Protein 2LN3 (pdb70)

B-factor: mean 38.33, std 22.94, range [0.02, 75.54]

Nearest PDB structures (foldseek):
  2ln3-assembly1_A  TM=8.874E-01  e=1.667E-12  synthetic construct
  3zie-assembly1_A  TM=6.571E-01  e=1.755E-02  Archaeoglobus fulgidus
  3zih-assembly1_A  TM=6.176E-01  e=1.355E-02  Bacillus subtilis
  3p04-assembly1_A  TM=6.592E-01  e=4.339E-02  Corynebacterium glutamicum
  6scq-assembly1_A  TM=7.378E-01  e=9.424E-02  Corynebacterium glutamicum ATCC 13032

Foldseek 3Di:
DLDQDEAEDQQLVVVLVVLLVCLVVQGKYKYWHPDLDVPRVVVSVVSLCCSQVVQLHDWDWDDDPSITIITGGNHDVHSVPPD

CATH classification: 3.30.110.140

Solvent-accessible surface area: 5678 Å² total; per-residue (Å²): 213,52,166,56,148,68,36,84,15,140,62,12,100,65,0,32,127,48,0,97,126,28,11,91,120,29,48,39,0,10,0,6,2,43,25,88,66,108,160,70,7,102,71,0,30,173,52,0,67,47,7,8,121,143,54,14,20,106,44,92,72,108,119,86,81,72,51,0,69,0,118,0,64,15,53,63,105,146,79,179,135,174,137

Radius of gyration: 12.23 Å; Cα contacts (8 Å, |Δi|>4): 141; chains: 1; bounding box: 30×23×35 Å

Sequence (83 aa):
MGLTRTITSQNKEELLEIALKFISQGLDLEVEFDSTDDKEIEEFERDMEDLAKKTGVQIQKQWQGNKLRIRLKGSLEHHHHHHMGLTRTITSQNKEELLEIALKFISQGLDLEVEFDSTDDKEIEEFERDMEDLAKKTGVQIQKQWQGNKLRIRLKGSLEHHHHHHMGLTRTITSQNKEELLEIALKFISQGLDLEVEFDSTDDKEIEEFERDMEDLAKKTGVQIQKQWQGNKLRIRLKGSLEHHHHHHMGLTRTITSQNKEELLEIALKFISQGLDLEVEFDSTDDKEIEEFERDMEDLAKKTGVQIQKQWQGNKLRIRLKGSLEHHHHHHMGLTRTITSQNKEELLEIALKFISQGLDLEVEFDSTDDKEIEEFERDMEDLAKKTGVQIQKQWQGNKLRIRLKGSLEHHHHHHMGLTRTITSQNKEELLEIALKFISQGLDLEVEFDSTDDKEIEEFERDMEDLAKKTGVQIQKQWQGNKLRIRLKGSLEHHHHHHMGLTRTITSQNKEELLEIALKFISQGLDLEVEFDSTDDKEIEEFERDMEDLAKKTGVQIQKQWQGNKLRIRLKGSLEHHHHHHMGLTRTITSQNKEELLEIALKFISQGLDLEVEFDSTDDKEIEEFERDMEDLAKKTGVQIQKQWQGNKLRIRLKGSLEHHHHHHMGLTRTITSQNKEELLEIALKFISQGLDLEVEFDSTDDKEIEEFERDMEDLAKKTGVQIQKQWQGNKLRIRLKGSLEHHHHHHMGLTRTITSQNKEELLEIALKFISQGLDLEVEFDSTDDKEIEEFERDMEDLAKKTGVQIQKQWQGNKLRIRLKGSLEHHHHHHMGLTRTITSQNKEELLEIALKFISQGLDLEVEFDSTDDKEIEEFERDMEDLAKKTGVQIQKQWQGNKLRIRLKGSLEHHHHHHMGLTRTITSQNKEELLEIALKFISQGLDLEVEFDSTDDKEIEEFERDMEDLAKKTGVQIQKQWQGNKLRIRLKGSLEHHHHHHMGLTRTITSQNKEELLEIALKFISQGLDLEVEFDSTDDKEIEEFERDMEDLAKKTGVQIQKQWQGNKLRIRLKGSLEHHHHHHMGLTRTITSQNKEELLEIALKFISQGLDLEVEFDSTDDKEIEEFERDMEDLAKKTGVQIQKQWQGNKLRIRLKGSLEHHHHHHMGLTRTITSQNKEELLEIALKFISQGLDLEVEFDSTDDKEIEEFERDMEDLAKKTGVQIQKQWQGNKLRIRLKGSLEHHHHHHMGLTRTITSQNKEELLEIALKFISQGLDLEVEFDSTDDKEIEEFERDMEDLAKKTGVQIQKQWQGNKLRIRLKGSLEHHHHHHMGLTRTITSQNKEELLEIALKFISQGLDLEVEFDSTDDKEIEEFERDMEDLAKKTGVQIQKQWQGNKLRIRLKGSLEHHHHHHMGLTRTITSQNKEELLEIALKFISQGLDLEVEFDSTDDKEIEEFERDMEDLAKKTGVQIQKQWQGNKLRIRLKGSLEHHHHHHMGLTRTITSQNKEELLEIALKFISQGLDLEVEFDSTDDKEIEEFERDMEDLAKKTGVQIQKQWQGNKLRIRLKGSLEHHHHHHMGLTRTITSQNKEELLEIALKFISQGLDLEVEFDSTDDKEIEEFERDMEDLAKKTGVQIQKQWQGNKLRIRLKGSLEHHHHHH

Structure (mmCIF, N/CA/C/O backbone):
data_2LN3
#
_entry.id   2LN3
#
loop_
_atom_site.group_PDB
_atom_site.id
_atom_site.type_symbol
_atom_site.label_atom_id
_atom_site.label_alt_id
_atom_site.label_comp_id
_atom_site.label_asym_id
_atom_site.label_entity_id
_atom_site.label_seq_id
_atom_site.pdbx_PDB_ins_code
_atom_site.Cartn_x
_atom_site.Cartn_y
_atom_site.Cartn_z
_atom_site.occupancy
_atom_site.B_iso_or_equiv
_atom_site.auth_seq_id
_atom_site.auth_comp_id
_atom_site.auth_asym_id
_atom_site.auth_atom_id
_atom_site.pdbx_PDB_model_num
ATOM 1 N N . MET A 1 1 ? -16.479 -7.375 6.517 1.00 73.24 1 MET A N 1
ATOM 2 C CA . MET A 1 1 ? -17.292 -7.082 5.315 1.00 71.52 1 MET A CA 1
ATOM 3 C C . MET A 1 1 ? -16.802 -5.785 4.653 1.00 71.10 1 MET A C 1
ATOM 4 O O . MET A 1 1 ? -16.302 -4.884 5.333 1.00 52.03 1 MET A O 1
ATOM 20 N N . GLY A 1 2 ? -16.956 -5.693 3.330 1.00 50.34 2 GLY A N 1
ATOM 21 C CA . GLY A 1 2 ? -16.547 -4.512 2.575 1.00 20.23 2 GLY A CA 1
ATOM 22 C C . GLY A 1 2 ? -16.111 -4.886 1.174 1.00 14.44 2 GLY A C 1
ATOM 23 O O . GLY A 1 2 ? -15.711 -6.033 0.928 1.00 62.32 2 GLY A O 1
ATOM 27 N N . LEU A 1 3 ? -16.194 -3.924 0.255 1.00 33.23 3 LEU A N 1
ATOM 28 C CA . LEU A 1 3 ? -15.773 -4.103 -1.137 1.00 51.31 3 LEU A CA 1
ATOM 29 C C . LEU A 1 3 ? -14.300 -3.692 -1.245 1.00 52.21 3 LEU A C 1
ATOM 30 O O . LEU A 1 3 ? -13.976 -2.503 -1.108 1.00 2.40 3 LEU A O 1
ATOM 46 N N . THR A 1 4 ? -13.411 -4.686 -1.417 1.00 40.50 4 THR A N 1
ATOM 47 C CA . THR A 1 4 ? -11.970 -4.461 -1.580 1.00 63.02 4 THR A CA 1
ATOM 48 C C . THR A 1 4 ? -11.700 -3.780 -2.942 1.00 44.13 4 THR A C 1
ATOM 49 O O . THR A 1 4 ? -11.418 -4.440 -3.954 1.00 51.41 4 THR A O 1
ATOM 60 N N . ARG A 1 5 ? -11.892 -2.449 -2.951 1.00 23.34 5 ARG A N 1
ATOM 61 C CA . ARG A 1 5 ? -11.693 -1.596 -4.129 1.00 60.22 5 ARG A CA 1
ATOM 62 C C . ARG A 1 5 ? -10.214 -1.553 -4.544 1.00 20.43 5 ARG A C 1
ATOM 63 O O . ARG A 1 5 ? -9.322 -1.790 -3.721 1.00 64.23 5 ARG A O 1
ATOM 84 N N . THR A 1 6 ? -9.977 -1.203 -5.817 1.00 72.21 6 THR A N 1
ATOM 85 C CA . THR A 1 6 ? -8.643 -1.157 -6.418 1.00 63.11 6 THR A CA 1
ATOM 86 C C . THR A 1 6 ? -8.342 0.296 -6.817 1.00 60.32 6 THR A C 1
ATOM 87 O O . THR A 1 6 ? -8.921 0.824 -7.777 1.00 22.25 6 THR A O 1
ATOM 98 N N . ILE A 1 7 ? -7.478 0.945 -6.033 1.00 24.13 7 ILE A N 1
ATOM 99 C CA . ILE A 1 7 ? -7.068 2.337 -6.246 1.00 11.53 7 ILE A CA 1
ATOM 100 C C . ILE A 1 7 ? -5.714 2.346 -6.977 1.00 1.41 7 ILE A C 1
ATOM 101 O O . ILE A 1 7 ? -4.704 1.934 -6.406 1.00 40.44 7 ILE A O 1
ATOM 117 N N . THR A 1 8 ? -5.698 2.820 -8.234 1.00 53.43 8 THR A N 1
ATOM 118 C CA . THR A 1 8 ? -4.462 2.918 -9.032 1.00 53.42 8 THR A CA 1
ATOM 119 C C . THR A 1 8 ? -4.048 4.395 -9.081 1.00 75.33 8 THR A C 1
ATOM 120 O O . THR A 1 8 ? -4.714 5.212 -9.723 1.00 70.44 8 THR A O 1
ATOM 131 N N . SER A 1 9 ? -2.971 4.735 -8.365 1.00 23.43 9 SER A N 1
ATOM 132 C CA . SER A 1 9 ? -2.480 6.115 -8.261 1.00 62.04 9 SER A CA 1
ATOM 133 C C . SER A 1 9 ? -0.970 6.153 -8.457 1.00 63.33 9 SER A C 1
ATOM 134 O O . SER A 1 9 ? -0.253 5.231 -8.061 1.00 4.14 9 SER A O 1
ATOM 142 N N . GLN A 1 10 ? -0.504 7.260 -9.038 1.00 1.30 10 GLN A N 1
ATOM 143 C CA . GLN A 1 10 ? 0.915 7.515 -9.297 1.00 43.11 10 GLN A CA 1
ATOM 144 C C . GLN A 1 10 ? 1.564 8.218 -8.084 1.00 55.13 10 GLN A C 1
ATOM 145 O O . GLN A 1 10 ? 2.763 8.520 -8.098 1.00 33.12 10 GLN A O 1
ATOM 159 N N . ASN A 1 11 ? 0.750 8.474 -7.043 1.00 42.13 11 ASN A N 1
ATOM 160 C CA . ASN A 1 11 ? 1.198 9.013 -5.750 1.00 0.22 11 ASN A CA 1
ATOM 161 C C . ASN A 1 11 ? 0.973 7.944 -4.674 1.00 44.12 11 ASN A C 1
ATOM 162 O O . ASN A 1 11 ? -0.169 7.577 -4.398 1.00 70.25 11 ASN A O 1
ATOM 173 N N . LYS A 1 12 ? 2.068 7.432 -4.085 1.00 75.53 12 LYS A N 1
ATOM 174 C CA . LYS A 1 12 ? 1.989 6.403 -3.029 1.00 51.52 12 LYS A CA 1
ATOM 175 C C . LYS A 1 12 ? 1.540 6.983 -1.681 1.00 13.50 12 LYS A C 1
ATOM 176 O O . LYS A 1 12 ? 0.972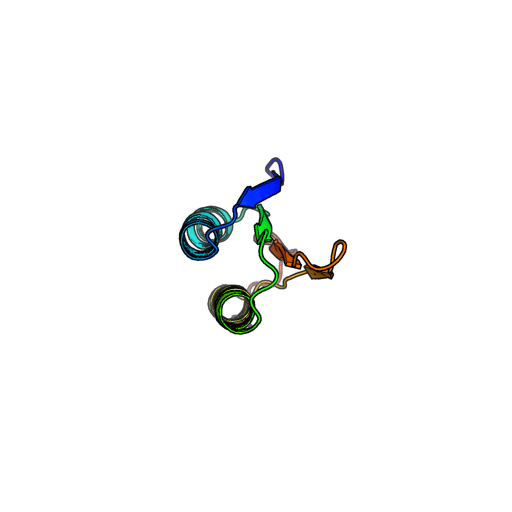 6.255 -0.876 1.00 32.21 12 LYS A O 1
ATOM 195 N N . GLU A 1 13 ? 1.762 8.292 -1.456 1.00 12.22 13 GLU A N 1
ATOM 196 C CA . GLU A 1 13 ? 1.513 8.935 -0.143 1.00 21.44 13 GLU A CA 1
ATOM 197 C C . GLU A 1 13 ? 0.022 8.895 0.241 1.00 71.12 13 GLU A C 1
ATOM 198 O O . GLU A 1 13 ? -0.339 8.466 1.357 1.00 11.14 13 GLU A O 1
ATOM 210 N N . GLU A 1 14 ? -0.834 9.317 -0.709 1.00 61.23 14 GLU A N 1
ATOM 211 C CA . GLU A 1 14 ? -2.293 9.260 -0.552 1.00 13.24 14 GLU A CA 1
ATOM 212 C C . GLU A 1 14 ? -2.744 7.810 -0.290 1.00 42.43 14 GLU A C 1
ATOM 213 O O . GLU A 1 14 ? -3.619 7.577 0.537 1.00 53.12 14 GLU A O 1
ATOM 225 N N . LEU A 1 15 ? -2.058 6.840 -0.943 1.00 24.00 15 LEU A N 1
ATOM 226 C CA . LEU A 1 15 ? -2.377 5.408 -0.823 1.00 1.00 15 LEU A CA 1
ATOM 227 C C . LEU A 1 15 ? -2.102 4.921 0.609 1.00 30.13 15 LEU A C 1
ATOM 228 O O . LEU A 1 15 ? -2.798 4.034 1.092 1.00 75.50 15 LEU A O 1
ATOM 244 N N . LEU A 1 16 ? -1.102 5.542 1.284 1.00 4.42 16 LEU A N 1
ATOM 245 C CA . LEU A 1 16 ? -0.698 5.178 2.661 1.00 15.22 16 LEU A CA 1
ATOM 246 C C . LEU A 1 16 ? -1.776 5.647 3.666 1.00 25.55 16 LEU A C 1
ATOM 247 O O . LEU A 1 16 ? -2.146 4.919 4.591 1.00 53.34 16 LEU A O 1
ATOM 263 N N . GLU A 1 17 ? -2.247 6.892 3.472 1.00 34.34 17 GLU A N 1
ATOM 264 C CA . GLU A 1 17 ? -3.284 7.518 4.325 1.00 32.35 17 GLU A CA 1
ATOM 265 C C . GLU A 1 17 ? -4.648 6.798 4.192 1.00 54.44 17 GLU A C 1
ATOM 266 O O . GLU A 1 17 ? -5.290 6.473 5.199 1.00 62.54 17 GLU A O 1
ATOM 278 N N . ILE A 1 18 ? -5.065 6.556 2.929 1.00 43.02 18 ILE A N 1
ATOM 279 C CA . ILE A 1 18 ? -6.316 5.831 2.599 1.00 32.44 18 ILE A CA 1
ATOM 280 C C . ILE A 1 18 ? -6.235 4.378 3.117 1.00 23.22 18 ILE A C 1
ATOM 281 O O . ILE A 1 18 ? -7.241 3.799 3.542 1.00 44.41 18 ILE A O 1
ATOM 297 N N . ALA A 1 19 ? -5.014 3.808 3.083 1.00 20.40 19 ALA A N 1
ATOM 298 C CA . ALA A 1 19 ? -4.725 2.476 3.632 1.00 23.12 19 ALA A CA 1
ATOM 299 C C . ALA A 1 19 ? -5.078 2.426 5.117 1.00 51.23 19 ALA A C 1
ATOM 300 O O . ALA A 1 19 ? -5.956 1.659 5.521 1.00 12.35 19 ALA A O 1
ATOM 307 N N . LEU A 1 20 ? -4.431 3.319 5.894 1.00 3.04 20 LEU A N 1
ATOM 308 C CA . LEU A 1 20 ? -4.620 3.431 7.352 1.00 53.50 20 LEU A CA 1
ATOM 309 C C . LEU A 1 20 ? -6.106 3.634 7.702 1.00 35.44 20 LEU A C 1
ATOM 310 O O . LEU A 1 20 ? -6.585 3.070 8.680 1.00 21.45 20 LEU A O 1
ATOM 326 N N . LYS A 1 21 ? -6.816 4.419 6.864 1.00 53.31 21 LYS A N 1
ATOM 327 C CA . LYS A 1 21 ? -8.265 4.653 6.991 1.00 63.25 21 LYS A CA 1
ATOM 328 C C . LYS A 1 21 ? -9.042 3.319 6.972 1.00 52.45 21 LYS A C 1
ATOM 329 O O . LYS A 1 21 ? -9.847 3.050 7.873 1.00 54.34 21 LYS A O 1
ATOM 348 N N . PHE A 1 22 ? -8.756 2.472 5.961 1.00 22.24 22 PHE A N 1
ATOM 349 C CA . PHE A 1 22 ? -9.498 1.213 5.740 1.00 14.21 22 PHE A CA 1
ATOM 350 C C . PHE A 1 22 ? -9.163 0.191 6.834 1.00 73.01 22 PHE A C 1
ATOM 351 O O . PHE A 1 22 ? -10.067 -0.397 7.434 1.00 21.12 22 PHE A O 1
ATOM 368 N N . ILE A 1 23 ? -7.865 0.047 7.138 1.00 1.31 23 ILE A N 1
ATOM 369 C CA . ILE A 1 23 ? -7.376 -0.996 8.054 1.00 30.53 23 ILE A CA 1
ATOM 370 C C . ILE A 1 23 ? -7.836 -0.678 9.494 1.00 41.02 23 ILE A C 1
ATOM 371 O O . ILE A 1 23 ? -8.227 -1.585 10.235 1.00 40.33 23 ILE A O 1
ATOM 387 N N . SER A 1 24 ? -7.828 0.630 9.853 1.00 24.13 24 SER A N 1
ATOM 388 C CA . SER A 1 24 ? -8.310 1.129 11.167 1.00 72.43 24 SER A CA 1
ATOM 389 C C . SER A 1 24 ? -9.790 0.758 11.405 1.00 3.10 24 SER A C 1
ATOM 390 O O . SER A 1 24 ? -10.188 0.437 12.536 1.00 0.51 24 SER A O 1
ATOM 398 N N . GLN A 1 25 ? -10.595 0.806 10.330 1.00 21.42 25 GLN A N 1
ATOM 399 C CA . GLN A 1 25 ? -12.011 0.396 10.361 1.00 61.43 25 GLN A CA 1
ATOM 400 C C . GLN A 1 25 ? -12.145 -1.145 10.399 1.00 3.54 25 GLN A C 1
ATOM 401 O O . GLN A 1 25 ? -13.135 -1.666 10.912 1.00 15.25 25 GLN A O 1
ATOM 415 N N . GLY A 1 26 ? -11.125 -1.857 9.880 1.00 1.11 26 GLY A N 1
ATOM 416 C CA . GLY A 1 26 ? -11.141 -3.328 9.797 1.00 32.12 26 GLY A CA 1
ATOM 417 C C . GLY A 1 26 ? -11.580 -3.816 8.427 1.00 21.03 26 GLY A C 1
ATOM 418 O O . GLY A 1 26 ? -12.243 -4.853 8.301 1.00 12.43 26 GLY A O 1
ATOM 422 N N . LEU A 1 27 ? -11.189 -3.051 7.397 1.00 33.34 27 LEU A N 1
ATOM 423 C CA . LEU A 1 27 ? -11.562 -3.289 5.990 1.00 71.21 27 LEU A CA 1
ATOM 424 C C . LEU A 1 27 ? -10.331 -3.731 5.200 1.00 62.03 27 LEU A C 1
ATOM 425 O O . LEU A 1 27 ? -9.203 -3.337 5.522 1.00 45.53 27 LEU A O 1
ATOM 441 N N . ASP A 1 28 ? -10.561 -4.526 4.156 1.00 41.14 28 ASP A N 1
ATOM 442 C CA . ASP A 1 28 ? -9.516 -4.909 3.198 1.00 32.31 28 ASP A CA 1
ATOM 443 C C . ASP A 1 28 ? -9.490 -3.860 2.073 1.00 64.30 28 ASP A C 1
ATOM 444 O O . ASP A 1 28 ? -10.548 -3.422 1.606 1.00 73.41 28 ASP A O 1
ATOM 453 N N . LEU A 1 29 ? -8.292 -3.483 1.629 1.00 31.31 29 LEU A N 1
ATOM 454 C CA . LEU A 1 29 ? -8.095 -2.456 0.587 1.00 21.23 29 LEU A CA 1
ATOM 455 C C . LEU A 1 29 ? -7.063 -2.978 -0.406 1.00 13.52 29 LEU A C 1
ATOM 456 O O . LEU A 1 29 ? -6.139 -3.684 -0.015 1.00 34.35 29 LEU A O 1
ATOM 472 N N . GLU A 1 30 ? -7.227 -2.652 -1.691 1.00 41.52 30 GLU A N 1
ATOM 473 C CA . GLU A 1 30 ? -6.240 -2.980 -2.718 1.00 11.03 30 GLU A CA 1
ATOM 474 C C . GLU A 1 30 ? -5.792 -1.681 -3.391 1.00 64.15 30 GLU A C 1
ATOM 475 O O . GLU A 1 30 ? -6.618 -0.900 -3.860 1.00 62.32 30 GLU A O 1
ATOM 487 N N . VAL A 1 31 ? -4.486 -1.432 -3.380 1.00 11.14 31 VAL A N 1
ATOM 488 C CA . VAL A 1 31 ? -3.872 -0.264 -4.033 1.00 11.03 31 VAL A CA 1
ATOM 489 C C . VAL A 1 31 ? -2.759 -0.733 -4.981 1.00 21.33 31 VAL A C 1
ATOM 490 O O . VAL A 1 31 ? -2.150 -1.780 -4.764 1.00 22.20 31 VAL A O 1
ATOM 503 N N . GLU A 1 32 ? -2.525 0.044 -6.038 1.00 14.44 32 GLU A N 1
ATOM 504 C CA . GLU A 1 32 ? -1.448 -0.188 -7.004 1.00 5.12 32 GLU A CA 1
ATOM 505 C C . GLU A 1 32 ? -0.749 1.144 -7.257 1.00 55.12 32 GLU A C 1
ATOM 506 O O . GLU A 1 32 ? -1.397 2.130 -7.635 1.00 60.54 32 GLU A O 1
ATOM 518 N N . PHE A 1 33 ? 0.557 1.169 -7.007 1.00 72.11 33 PHE A N 1
ATOM 519 C CA . PHE A 1 33 ? 1.394 2.335 -7.244 1.00 14.43 33 PHE A CA 1
ATOM 520 C C . PHE A 1 33 ? 1.874 2.322 -8.703 1.00 73.13 33 PHE A C 1
ATOM 521 O O . PHE A 1 33 ? 2.680 1.464 -9.098 1.00 40.44 33 PHE A O 1
ATOM 538 N N . ASP A 1 34 ? 1.351 3.268 -9.496 1.00 1.31 34 ASP A N 1
ATOM 539 C CA . ASP A 1 34 ? 1.668 3.397 -10.918 1.00 40.21 34 ASP A CA 1
ATOM 540 C C . ASP A 1 34 ? 2.931 4.270 -11.095 1.00 71.24 34 ASP A C 1
ATOM 541 O O . ASP A 1 34 ? 2.844 5.485 -11.317 1.00 54.34 34 ASP A O 1
ATOM 550 N N . SER A 1 35 ? 4.099 3.633 -10.925 1.00 0.13 35 SER A N 1
ATOM 551 C CA . SER A 1 35 ? 5.415 4.254 -11.139 1.00 42.25 35 SER A CA 1
ATOM 552 C C . SER A 1 35 ? 6.490 3.166 -11.264 1.00 71.14 35 SER A C 1
ATOM 553 O O . SER A 1 35 ? 6.345 2.060 -10.726 1.00 73.01 35 SER A O 1
ATOM 561 N N . THR A 1 36 ? 7.564 3.504 -11.979 1.00 61.01 36 THR A N 1
ATOM 562 C CA . THR A 1 36 ? 8.729 2.635 -12.180 1.00 14.21 36 THR A CA 1
ATOM 563 C C . THR A 1 36 ? 9.974 3.245 -11.503 1.00 61.34 36 THR A C 1
ATOM 564 O O . THR A 1 36 ? 11.107 2.881 -11.833 1.00 2.03 36 THR A O 1
ATOM 575 N N . ASP A 1 37 ? 9.764 4.164 -10.536 1.00 54.11 37 ASP A N 1
ATOM 576 C CA . ASP A 1 37 ? 10.864 4.792 -9.778 1.00 24.30 37 ASP A CA 1
ATOM 577 C C . ASP A 1 37 ? 11.104 3.995 -8.488 1.00 71.42 37 ASP A C 1
ATOM 578 O O . ASP A 1 37 ? 10.255 4.020 -7.588 1.00 24.14 37 ASP A O 1
ATOM 587 N N . ASP A 1 38 ? 12.248 3.290 -8.427 1.00 52.20 38 ASP A N 1
ATOM 588 C CA . ASP A 1 38 ? 12.631 2.421 -7.285 1.00 71.44 38 ASP A CA 1
ATOM 589 C C . ASP A 1 38 ? 12.507 3.121 -5.924 1.00 34.23 38 ASP A C 1
ATOM 590 O O . ASP A 1 38 ? 12.014 2.516 -4.981 1.00 3.12 38 ASP A O 1
ATOM 599 N N . LYS A 1 39 ? 12.945 4.392 -5.844 1.00 21.14 39 LYS A N 1
ATOM 600 C CA . LYS A 1 39 ? 13.002 5.152 -4.579 1.00 33.32 39 LYS A CA 1
ATOM 601 C C . LYS A 1 39 ? 11.591 5.388 -3.989 1.00 70.33 39 LYS A C 1
ATOM 602 O O . LYS A 1 39 ? 11.373 5.233 -2.780 1.00 14.15 39 LYS A O 1
ATOM 621 N N . GLU A 1 40 ? 10.649 5.770 -4.864 1.00 54.33 40 GLU A N 1
ATOM 622 C CA . GLU A 1 40 ? 9.241 5.986 -4.487 1.00 51.31 40 GLU A CA 1
ATOM 623 C C . GLU A 1 40 ? 8.567 4.646 -4.100 1.00 75.21 40 GLU A C 1
ATOM 624 O O . GLU A 1 40 ? 7.756 4.586 -3.159 1.00 35.51 40 GLU A O 1
ATOM 636 N N . ILE A 1 41 ? 8.919 3.573 -4.850 1.00 61.44 41 ILE A N 1
ATOM 637 C CA . ILE A 1 41 ? 8.436 2.202 -4.591 1.00 74.45 41 ILE A CA 1
ATOM 638 C C . ILE A 1 41 ? 8.941 1.705 -3.219 1.00 53.21 41 ILE A C 1
ATOM 639 O O . ILE A 1 41 ? 8.188 1.052 -2.503 1.00 33.13 41 ILE A O 1
ATOM 655 N N . GLU A 1 42 ? 10.199 2.059 -2.853 1.00 32.13 42 GLU A N 1
ATOM 656 C CA . GLU A 1 42 ? 10.799 1.697 -1.549 1.00 32.15 42 GLU A CA 1
ATOM 657 C C . GLU A 1 42 ? 9.910 2.200 -0.400 1.00 33.15 42 GLU A C 1
ATOM 658 O O . GLU A 1 42 ? 9.570 1.444 0.511 1.00 42.03 42 GLU A O 1
ATOM 670 N N . GLU A 1 43 ? 9.528 3.486 -0.500 1.00 55.34 43 GLU A N 1
ATOM 671 C CA . GLU A 1 43 ? 8.691 4.177 0.497 1.00 10.01 43 GLU A CA 1
ATOM 672 C C . GLU A 1 43 ? 7.292 3.553 0.576 1.00 34.24 43 GLU A C 1
ATOM 673 O O . GLU A 1 43 ? 6.730 3.411 1.670 1.00 32.11 43 GLU A O 1
ATOM 685 N N . PHE A 1 44 ? 6.755 3.163 -0.600 1.00 34.33 44 PHE A N 1
ATOM 686 C CA . PHE A 1 44 ? 5.438 2.521 -0.710 1.00 63.22 44 PHE A CA 1
ATOM 687 C C . PHE A 1 44 ? 5.445 1.174 0.039 1.00 21.43 44 PHE A C 1
ATOM 688 O O . PHE A 1 44 ? 4.580 0.924 0.873 1.00 4.54 44 PHE A O 1
ATOM 705 N N . GLU A 1 45 ? 6.460 0.339 -0.264 1.00 32.53 45 GLU A N 1
ATOM 706 C CA . GLU A 1 45 ? 6.644 -0.981 0.356 1.00 61.42 45 GLU A CA 1
ATOM 707 C C . GLU A 1 45 ? 6.774 -0.870 1.871 1.00 4.34 45 GLU A C 1
ATOM 708 O O . GLU A 1 45 ? 5.916 -1.359 2.590 1.00 0.20 45 GLU A O 1
ATOM 720 N N . ARG A 1 46 ? 7.839 -0.182 2.328 1.00 24.24 46 ARG A N 1
ATOM 721 C CA . ARG A 1 46 ? 8.221 -0.141 3.746 1.00 31.35 46 ARG A CA 1
ATOM 722 C C . ARG A 1 46 ? 7.100 0.426 4.628 1.00 73.24 46 ARG A C 1
ATOM 723 O O . ARG A 1 46 ? 6.919 -0.047 5.746 1.00 30.54 46 ARG A O 1
ATOM 744 N N . ASP A 1 47 ? 6.368 1.447 4.126 1.00 15.44 47 ASP A N 1
ATOM 745 C CA . ASP A 1 47 ? 5.245 2.038 4.873 1.00 30.41 47 ASP A CA 1
ATOM 746 C C . ASP A 1 47 ? 4.009 1.108 4.911 1.00 12.44 47 ASP A C 1
ATOM 747 O O . ASP A 1 47 ? 3.311 1.072 5.927 1.00 42.53 47 ASP A O 1
ATOM 756 N N . MET A 1 48 ? 3.729 0.368 3.813 1.00 31.43 48 MET A N 1
ATOM 757 C CA . MET A 1 48 ? 2.606 -0.612 3.779 1.00 11.20 48 MET A CA 1
ATOM 758 C C . MET A 1 48 ? 2.897 -1.818 4.695 1.00 42.12 48 MET A C 1
ATOM 759 O O . MET A 1 48 ? 1.996 -2.342 5.356 1.00 51.51 48 MET A O 1
ATOM 773 N N . GLU A 1 49 ? 4.164 -2.260 4.686 1.00 12.14 49 GLU A N 1
ATOM 774 C CA . GLU A 1 49 ? 4.672 -3.306 5.581 1.00 32.21 49 GLU A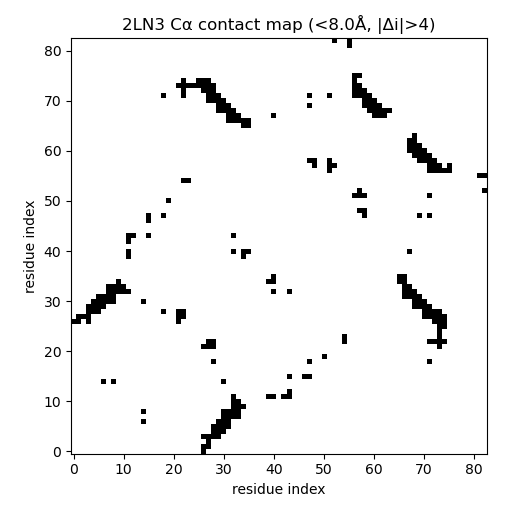 CA 1
ATOM 775 C C . GLU A 1 49 ? 4.609 -2.827 7.032 1.00 34.33 49 GLU A C 1
ATOM 776 O O . GLU A 1 49 ? 4.185 -3.570 7.913 1.00 42.20 49 GLU A O 1
ATOM 788 N N . ASP A 1 50 ? 5.013 -1.556 7.252 1.00 21.34 50 ASP A N 1
ATOM 789 C CA . ASP A 1 50 ? 5.048 -0.935 8.588 1.00 31.52 50 ASP A CA 1
ATOM 790 C C . ASP A 1 50 ? 3.634 -0.834 9.155 1.00 10.33 50 ASP A C 1
ATOM 791 O O . ASP A 1 50 ? 3.415 -1.104 10.339 1.00 2.32 50 ASP A O 1
ATOM 800 N N . LEU A 1 51 ? 2.688 -0.464 8.275 1.00 30.14 51 LEU A N 1
ATOM 801 C CA . LEU A 1 51 ? 1.261 -0.408 8.596 1.00 52.53 51 LEU A CA 1
ATOM 802 C C . LEU A 1 51 ? 0.774 -1.788 9.049 1.00 22.33 51 LEU A C 1
ATOM 803 O O . LEU A 1 51 ? 0.173 -1.915 10.116 1.00 33.53 51 LEU A O 1
ATOM 819 N N . ALA A 1 52 ? 1.081 -2.811 8.227 1.00 65.11 52 ALA A N 1
ATOM 820 C CA . ALA A 1 52 ? 0.703 -4.211 8.480 1.00 43.13 52 ALA A CA 1
ATOM 821 C C . ALA A 1 52 ? 1.222 -4.712 9.841 1.00 63.04 52 ALA A C 1
ATOM 822 O O . ALA A 1 52 ? 0.509 -5.399 10.564 1.00 72.23 52 ALA A O 1
ATOM 829 N N . LYS A 1 53 ? 2.474 -4.354 10.165 1.00 60.23 53 LYS A N 1
ATOM 830 C CA . LYS A 1 53 ? 3.121 -4.679 11.452 1.00 21.11 53 LYS A CA 1
ATOM 831 C C . LYS A 1 53 ? 2.337 -4.064 12.626 1.00 14.55 53 LYS A C 1
ATOM 832 O O . LYS A 1 53 ? 1.852 -4.793 13.505 1.00 14.41 53 LYS A O 1
ATOM 851 N N . LYS A 1 54 ? 2.173 -2.724 12.585 1.00 53.22 54 LYS A N 1
ATOM 852 C CA . LYS A 1 54 ? 1.515 -1.940 13.656 1.00 60.52 54 LYS A CA 1
ATOM 853 C C . LYS A 1 54 ? 0.054 -2.382 13.885 1.00 15.14 54 LYS A C 1
ATOM 854 O O . LYS A 1 54 ? -0.448 -2.324 15.012 1.00 0.44 54 LYS A O 1
ATOM 873 N N . THR A 1 55 ? -0.615 -2.828 12.812 1.00 14.22 55 THR A N 1
ATOM 874 C CA . THR A 1 55 ? -2.026 -3.256 12.865 1.00 60.44 55 THR A CA 1
ATOM 875 C C . THR A 1 55 ? -2.157 -4.785 13.061 1.00 72.33 55 THR A C 1
ATOM 876 O O . THR A 1 55 ? -3.251 -5.278 13.368 1.00 13.22 55 THR A O 1
ATOM 887 N N . GLY A 1 56 ? -1.045 -5.527 12.890 1.00 54.42 56 GLY A N 1
ATOM 888 C CA . GLY A 1 56 ? -1.042 -6.986 13.053 1.00 21.24 56 GLY A CA 1
ATOM 889 C C . GLY A 1 56 ? -1.685 -7.741 11.884 1.00 20.35 56 GLY A C 1
ATOM 890 O O . GLY A 1 56 ? -2.089 -8.896 12.044 1.00 35.34 56 GLY A O 1
ATOM 894 N N . VAL A 1 57 ? -1.764 -7.101 10.700 1.00 11.34 57 VAL A N 1
ATOM 895 C CA . VAL A 1 57 ? -2.337 -7.722 9.478 1.00 61.03 57 VAL A CA 1
ATOM 896 C C . VAL A 1 57 ? -1.202 -8.114 8.506 1.00 45.01 57 VAL A C 1
ATOM 897 O O . VAL A 1 57 ? -0.030 -7.827 8.763 1.00 74.01 57 VAL A O 1
ATOM 910 N N . GLN A 1 58 ? -1.549 -8.798 7.403 1.00 23.22 58 GLN A N 1
ATOM 911 C CA . GLN A 1 58 ? -0.579 -9.163 6.340 1.00 72.33 58 GLN A CA 1
ATOM 912 C C . GLN A 1 58 ? -0.866 -8.368 5.053 1.00 33.31 58 GLN A C 1
ATOM 913 O O . GLN A 1 58 ? -1.895 -7.690 4.941 1.00 52.41 58 GLN A O 1
ATOM 927 N N . ILE A 1 59 ? 0.069 -8.437 4.090 1.00 44.44 59 ILE A N 1
ATOM 928 C CA . ILE A 1 59 ? -0.073 -7.791 2.768 1.00 42.44 59 ILE A CA 1
ATOM 929 C C . ILE A 1 59 ? 0.089 -8.834 1.643 1.00 62.11 59 ILE A C 1
ATOM 930 O O . ILE A 1 59 ? 0.449 -9.994 1.897 1.00 30.35 59 ILE A O 1
ATOM 946 N N . GLN A 1 60 ? -0.188 -8.403 0.406 1.00 61.14 60 GLN A N 1
ATOM 947 C CA . GLN A 1 60 ? 0.002 -9.210 -0.805 1.00 35.40 60 GLN A CA 1
ATOM 948 C C . GLN A 1 60 ? 0.670 -8.323 -1.871 1.00 63.22 60 GLN A C 1
ATOM 949 O O . GLN A 1 60 ? 0.008 -7.487 -2.483 1.00 44.35 60 GLN A O 1
ATOM 963 N N . LYS A 1 61 ? 1.994 -8.480 -2.055 1.00 72.43 61 LYS A N 1
ATOM 964 C CA . LYS A 1 61 ? 2.736 -7.763 -3.111 1.00 14.32 61 LYS A CA 1
ATOM 965 C C . LYS A 1 61 ? 2.633 -8.541 -4.431 1.00 65.53 61 LYS A C 1
ATOM 966 O O . LYS A 1 61 ? 2.902 -9.744 -4.467 1.00 24.31 61 LYS A O 1
ATOM 985 N N . GLN A 1 62 ? 2.230 -7.848 -5.495 1.00 71.12 62 GLN A N 1
ATOM 986 C CA . GLN A 1 62 ? 2.164 -8.394 -6.853 1.00 3.15 62 GLN A CA 1
ATOM 987 C C . GLN A 1 62 ? 2.676 -7.334 -7.832 1.00 2.51 62 GLN A C 1
ATOM 988 O O . GLN A 1 62 ? 2.141 -6.224 -7.877 1.00 60.13 62 GLN A O 1
ATOM 1002 N N . TRP A 1 63 ? 3.726 -7.666 -8.588 1.00 43.31 63 TRP A N 1
ATOM 1003 C CA . TRP A 1 63 ? 4.270 -6.782 -9.623 1.00 31.22 63 TRP A CA 1
ATOM 1004 C C . TRP A 1 63 ? 3.497 -6.992 -10.935 1.00 74.42 63 TRP A C 1
ATOM 1005 O O . TRP A 1 63 ? 3.590 -8.049 -11.568 1.00 23.45 63 TRP A O 1
ATOM 1026 N N . GLN A 1 64 ? 2.731 -5.966 -11.316 1.00 33.52 64 GLN A N 1
ATOM 1027 C CA . GLN A 1 64 ? 1.898 -5.947 -12.521 1.00 53.13 64 GLN A CA 1
ATOM 1028 C C . GLN A 1 64 ? 2.669 -5.148 -13.576 1.00 63.30 64 GLN A C 1
ATOM 1029 O O . GLN A 1 64 ? 2.674 -3.910 -13.546 1.00 21.42 64 GLN A O 1
ATOM 1043 N N . GLY A 1 65 ? 3.374 -5.870 -14.463 1.00 14.14 65 GLY A N 1
ATOM 1044 C CA . GLY A 1 65 ? 4.286 -5.261 -15.433 1.00 3.53 65 GLY A CA 1
ATOM 1045 C C . GLY A 1 65 ? 5.552 -4.746 -14.759 1.00 51.42 65 GLY A C 1
ATOM 1046 O O . GLY A 1 65 ? 6.614 -5.370 -14.842 1.00 3.15 65 GLY A O 1
ATOM 1050 N N . ASN A 1 66 ? 5.408 -3.619 -14.054 1.00 24.02 66 ASN A N 1
ATOM 1051 C CA . ASN A 1 66 ? 6.470 -3.020 -13.224 1.00 3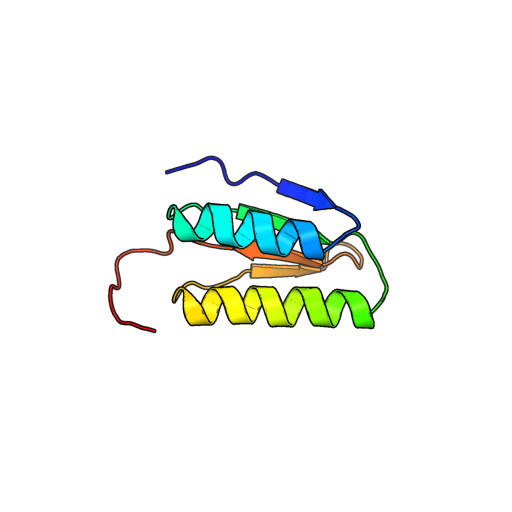2.52 66 ASN A CA 1
ATOM 1052 C C . ASN A 1 66 ? 5.821 -2.010 -12.250 1.00 22.14 66 ASN A C 1
ATOM 1053 O O . ASN A 1 66 ? 6.465 -1.079 -11.756 1.00 30.33 66 ASN A O 1
ATOM 1064 N N . LYS A 1 67 ? 4.525 -2.241 -11.965 1.00 51.25 67 LYS A N 1
ATOM 1065 C CA . LYS A 1 67 ? 3.697 -1.386 -11.098 1.00 24.53 67 LYS A CA 1
ATOM 1066 C C . LYS A 1 67 ? 3.275 -2.237 -9.902 1.00 74.21 67 LYS A C 1
ATOM 1067 O O . LYS A 1 67 ? 2.619 -3.273 -10.073 1.00 3.01 67 LYS A O 1
ATOM 1086 N N . LEU A 1 68 ? 3.653 -1.805 -8.697 1.00 61.23 68 LEU A N 1
ATOM 1087 C CA . LEU A 1 68 ? 3.526 -2.642 -7.499 1.00 60.11 68 LEU A CA 1
ATOM 1088 C C . LEU A 1 68 ? 2.125 -2.505 -6.886 1.00 23.44 68 LEU A C 1
ATOM 1089 O O . LEU A 1 68 ? 1.769 -1.462 -6.329 1.00 34.24 68 LEU A O 1
ATOM 1105 N N . ARG A 1 69 ? 1.336 -3.570 -7.033 1.00 32.22 69 ARG A N 1
ATOM 1106 C CA . ARG A 1 69 ? 0.015 -3.700 -6.426 1.00 23.41 69 ARG A CA 1
ATOM 1107 C C . ARG A 1 69 ? 0.133 -4.414 -5.070 1.00 34.24 69 ARG A C 1
ATOM 1108 O O . ARG A 1 69 ? 0.530 -5.580 -5.013 1.00 41.12 69 ARG A O 1
ATOM 1129 N N . ILE A 1 70 ? -0.196 -3.703 -3.980 1.00 11.12 70 ILE A N 1
ATOM 1130 C CA . ILE A 1 70 ? -0.215 -4.273 -2.626 1.00 51.21 70 ILE A CA 1
ATOM 1131 C C . ILE A 1 70 ? -1.672 -4.334 -2.132 1.00 12.20 70 ILE A C 1
ATOM 1132 O O . ILE A 1 70 ? -2.341 -3.299 -2.015 1.00 52.13 70 ILE A O 1
ATOM 1148 N N . ARG A 1 71 ? -2.163 -5.560 -1.886 1.00 53.32 71 ARG A N 1
ATOM 1149 C CA . ARG A 1 71 ? -3.475 -5.794 -1.276 1.00 1.12 71 ARG A CA 1
ATOM 1150 C C . ARG A 1 71 ? -3.285 -5.989 0.241 1.00 53.11 71 ARG A C 1
ATOM 1151 O O . ARG A 1 71 ? -2.566 -6.885 0.683 1.00 62.13 71 ARG A O 1
ATOM 1172 N N . LEU A 1 72 ? -3.936 -5.124 1.005 1.00 43.42 72 LEU A N 1
ATOM 1173 C CA . LEU A 1 72 ? -3.887 -5.086 2.467 1.00 13.34 72 LEU A CA 1
ATOM 1174 C C . LEU A 1 72 ? -5.127 -5.809 3.013 1.00 4.02 72 LEU A C 1
ATOM 1175 O O . LEU A 1 72 ? -6.240 -5.541 2.548 1.00 72.11 72 LEU A O 1
ATOM 1191 N N . LYS A 1 73 ? -4.946 -6.718 3.985 1.00 72.24 73 LYS A N 1
ATOM 1192 C CA . LYS A 1 73 ? -6.063 -7.486 4.565 1.00 73.03 73 LYS A CA 1
ATOM 1193 C C . LYS A 1 73 ? -6.342 -7.058 6.016 1.00 60.34 73 LYS A C 1
ATOM 1194 O O . LYS A 1 73 ? -5.882 -7.672 6.987 1.00 42.50 73 LYS A O 1
ATOM 1213 N N . GLY A 1 74 ? -7.085 -5.956 6.123 1.00 54.33 74 GLY A N 1
ATOM 1214 C CA . GLY A 1 74 ? -7.506 -5.380 7.409 1.00 1.23 74 GLY A CA 1
ATOM 1215 C C . GLY A 1 74 ? -8.254 -6.372 8.288 1.00 33.33 74 GLY A C 1
ATOM 1216 O O . GLY A 1 74 ? -8.051 -6.409 9.508 1.00 21.12 74 GLY A O 1
ATOM 1220 N N . SER A 1 75 ? -9.117 -7.175 7.653 1.00 31.20 75 SER A N 1
ATOM 1221 C CA . SER A 1 75 ? -9.808 -8.295 8.307 1.00 33.04 75 SER A CA 1
ATOM 1222 C C . SER A 1 75 ? -9.178 -9.617 7.823 1.00 14.43 75 SER A C 1
ATOM 1223 O O . SER A 1 75 ? -9.604 -10.196 6.809 1.00 70.11 75 SER A O 1
ATOM 1231 N N . LEU A 1 76 ? -8.109 -10.045 8.529 1.00 33.42 76 LEU A N 1
ATOM 1232 C CA . LEU A 1 76 ? -7.368 -11.287 8.223 1.00 74.53 76 LEU A CA 1
ATOM 1233 C C . LEU A 1 76 ? -8.262 -12.499 8.615 1.00 41.32 76 LEU A C 1
ATOM 1234 O O . LEU A 1 76 ? -8.852 -13.156 7.741 1.00 62.42 76 LEU A O 1
ATOM 1250 N N . GLU A 1 77 ? -8.370 -12.768 9.939 1.00 40.11 77 GLU A N 1
ATOM 1251 C CA . GLU A 1 77 ? -9.316 -13.755 10.499 1.00 61.12 77 GLU A CA 1
ATOM 1252 C C . GLU A 1 77 ? -9.747 -13.342 11.927 1.00 41.30 77 GLU A C 1
ATOM 1253 O O . GLU A 1 77 ? -10.496 -12.364 12.074 1.00 72.34 77 GLU A O 1
ATOM 1265 N N . HIS A 1 78 ? -9.247 -14.024 12.987 1.00 24.14 78 HIS A N 1
ATOM 1266 C CA . HIS A 1 78 ? -9.790 -13.859 14.356 1.00 70.43 78 HIS A CA 1
ATOM 1267 C C . HIS A 1 78 ? -8.702 -13.644 15.425 1.00 2.31 78 HIS A C 1
ATOM 1268 O O . HIS A 1 78 ? -9.052 -13.314 16.564 1.00 42.33 78 HIS A O 1
ATOM 1283 N N . HIS A 1 79 ? -7.399 -13.844 15.085 1.00 61.51 79 HIS A N 1
ATOM 1284 C CA . HIS A 1 79 ? -6.330 -13.829 16.115 1.00 22.21 79 HIS A CA 1
ATOM 1285 C C . HIS A 1 79 ? -6.172 -12.406 16.708 1.00 0.41 79 HIS A C 1
ATOM 1286 O O . HIS A 1 79 ? -5.894 -11.443 15.982 1.00 34.32 79 HIS A O 1
ATOM 1301 N N . HIS A 1 80 ? -6.403 -12.282 18.027 1.00 53.34 80 HIS A N 1
ATOM 1302 C CA . HIS A 1 80 ? -6.308 -10.992 18.754 1.00 33.45 80 HIS A CA 1
ATOM 1303 C C . HIS A 1 80 ? -4.918 -10.834 19.390 1.00 35.33 80 HIS A C 1
ATOM 1304 O O . HIS A 1 80 ? -4.668 -9.863 20.118 1.00 53.33 80 HIS A O 1
ATOM 1319 N N . HIS A 1 81 ? -4.025 -11.805 19.105 1.00 41.03 81 HIS A N 1
ATOM 1320 C CA . HIS A 1 81 ? -2.604 -11.734 19.480 1.00 51.31 81 HIS A CA 1
ATOM 1321 C C . HIS A 1 81 ? -1.981 -10.496 18.822 1.00 12.13 81 HIS A C 1
ATOM 1322 O O . HIS A 1 81 ? -2.142 -10.316 17.610 1.00 31.51 81 HIS A O 1
ATOM 1337 N N . HIS A 1 82 ? -1.312 -9.658 19.646 1.00 64.13 82 HIS A N 1
ATOM 1338 C CA . HIS A 1 82 ? -0.743 -8.342 19.254 1.00 24.12 82 HIS A CA 1
ATOM 1339 C C . HIS A 1 82 ? -0.091 -8.376 17.859 1.00 2.43 82 HIS A C 1
ATOM 1340 O O . HIS A 1 82 ? -0.358 -7.516 17.013 1.00 31.53 82 HIS A O 1
ATOM 1355 N N . HIS A 1 83 ? 0.731 -9.403 17.629 1.00 63.12 83 HIS A N 1
ATOM 1356 C CA . HIS A 1 83 ? 1.340 -9.677 16.324 1.00 13.13 83 HIS A CA 1
ATOM 1357 C C . HIS A 1 83 ? 1.297 -11.215 16.094 1.00 74.43 83 HIS A C 1
ATOM 1358 O O . HIS A 1 83 ? 2.327 -11.896 16.204 1.00 53.13 83 HIS A O 1
ATOM 1374 N N . MET A 1 1 ? -20.444 -3.336 3.731 1.00 50.30 1 MET A N 2
ATOM 1375 C CA . MET A 1 1 ? -19.936 -2.412 2.683 1.00 72.33 1 MET A CA 2
ATOM 1376 C C . MET A 1 1 ? -18.409 -2.574 2.524 1.00 53.55 1 MET A C 2
ATOM 1377 O O . MET A 1 1 ? -17.712 -1.648 2.079 1.00 35.15 1 MET A O 2
ATOM 1393 N N . GLY A 1 2 ? -17.909 -3.786 2.843 1.00 62.40 2 GLY A N 2
ATOM 1394 C CA . GLY A 1 2 ? -16.476 -4.074 2.812 1.00 72.14 2 GLY A CA 2
ATOM 1395 C C . GLY A 1 2 ? -15.980 -4.489 1.432 1.00 12.52 2 GLY A C 2
ATOM 1396 O O . GLY A 1 2 ? -15.581 -5.647 1.229 1.00 30.40 2 GLY A O 2
ATOM 1400 N N . LEU A 1 3 ? -16.018 -3.543 0.478 1.00 34.11 3 LEU A N 2
ATOM 1401 C CA . LEU A 1 3 ? -15.523 -3.748 -0.891 1.00 25.24 3 LEU A CA 2
ATOM 1402 C C . LEU A 1 3 ? -13.997 -3.500 -0.965 1.00 15.24 3 LEU A C 2
ATOM 1403 O O . LEU A 1 3 ? -13.502 -2.440 -0.566 1.00 13.44 3 LEU A O 2
ATOM 1419 N N . THR A 1 4 ? -13.260 -4.534 -1.423 1.00 63.25 4 THR A N 2
ATOM 1420 C CA . THR A 1 4 ? -11.807 -4.468 -1.652 1.00 13.33 4 THR A CA 2
ATOM 1421 C C . THR A 1 4 ? -11.547 -3.832 -3.028 1.00 61.25 4 THR A C 2
ATOM 1422 O O . THR A 1 4 ? -11.234 -4.511 -4.016 1.00 2.15 4 THR A O 2
ATOM 1433 N N . ARG A 1 5 ? -11.821 -2.513 -3.088 1.00 15.24 5 ARG A N 2
ATOM 1434 C CA . ARG A 1 5 ? -11.660 -1.702 -4.306 1.00 53.41 5 ARG A CA 2
ATOM 1435 C C . ARG A 1 5 ? -10.173 -1.545 -4.688 1.00 24.43 5 ARG A C 2
ATOM 1436 O O . ARG A 1 5 ? -9.277 -1.819 -3.873 1.00 64.53 5 ARG A O 2
ATOM 1457 N N . THR A 1 6 ? -9.931 -1.091 -5.930 1.00 62.40 6 THR A N 2
ATOM 1458 C CA . THR A 1 6 ? -8.586 -0.861 -6.461 1.00 30.04 6 THR A CA 2
ATOM 1459 C C . THR A 1 6 ? -8.330 0.650 -6.567 1.00 43.12 6 THR A C 2
ATOM 1460 O O . THR A 1 6 ? -9.069 1.362 -7.260 1.00 21.34 6 THR A O 2
ATOM 1471 N N . ILE A 1 7 ? -7.296 1.126 -5.863 1.00 11.40 7 ILE A N 2
ATOM 1472 C CA . ILE A 1 7 ? -6.899 2.541 -5.875 1.00 62.11 7 ILE A CA 2
ATOM 1473 C C . ILE A 1 7 ? -5.589 2.688 -6.676 1.00 73.51 7 ILE A C 2
ATOM 1474 O O . ILE A 1 7 ? -4.516 2.368 -6.169 1.00 14.23 7 ILE A O 2
ATOM 1490 N N . THR A 1 8 ? -5.699 3.168 -7.922 1.00 73.42 8 THR A N 2
ATOM 1491 C CA . THR A 1 8 ? -4.551 3.344 -8.820 1.00 0.54 8 THR A CA 2
ATOM 1492 C C . THR A 1 8 ? -4.076 4.806 -8.731 1.00 1.30 8 THR A C 2
ATOM 1493 O O . THR A 1 8 ? -4.730 5.715 -9.256 1.00 53.42 8 THR A O 2
ATOM 1504 N N . SER A 1 9 ? -2.954 5.028 -8.028 1.00 32.12 9 SER A N 2
ATOM 1505 C CA . SER A 1 9 ? -2.420 6.376 -7.774 1.00 55.34 9 SER A CA 2
ATOM 1506 C C . SER A 1 9 ? -0.899 6.401 -7.973 1.00 41.51 9 SER A C 2
ATOM 1507 O O . SER A 1 9 ? -0.202 5.430 -7.650 1.00 35.20 9 SER A O 2
ATOM 1515 N N . GLN A 1 10 ? -0.409 7.533 -8.497 1.00 50.20 10 GLN A N 2
ATOM 1516 C CA . GLN A 1 10 ? 1.027 7.814 -8.667 1.00 42.54 10 GLN A CA 2
ATOM 1517 C C . GLN A 1 10 ? 1.601 8.497 -7.412 1.00 74.13 10 GLN A C 2
ATOM 1518 O O . GLN A 1 10 ? 2.806 8.742 -7.334 1.00 14.33 10 GLN A O 2
ATOM 1532 N N . ASN A 1 11 ? 0.728 8.806 -6.436 1.00 2.42 11 ASN A N 2
ATOM 1533 C CA . ASN A 1 11 ? 1.126 9.379 -5.140 1.00 32.25 11 ASN A CA 2
ATOM 1534 C C . ASN A 1 11 ? 0.994 8.288 -4.061 1.00 11.42 11 ASN A C 2
ATOM 1535 O O . ASN A 1 11 ? -0.121 7.872 -3.723 1.00 62.34 11 ASN A O 2
ATOM 1546 N N . LYS A 1 12 ? 2.138 7.811 -3.536 1.00 31.02 12 LYS A N 2
ATOM 1547 C CA . LYS A 1 12 ? 2.160 6.732 -2.541 1.00 24.44 12 LYS A CA 2
ATOM 1548 C C . LYS A 1 12 ? 1.821 7.230 -1.119 1.00 51.50 12 LYS A C 2
ATOM 1549 O O . LYS A 1 12 ? 1.434 6.419 -0.281 1.00 63.50 12 LYS A O 2
ATOM 1568 N N . GLU A 1 13 ? 1.939 8.557 -0.870 1.00 52.21 13 GLU A N 2
ATOM 1569 C CA . GLU A 1 13 ? 1.548 9.184 0.417 1.00 2.45 13 GLU A CA 2
ATOM 1570 C C . GLU A 1 13 ? 0.054 8.919 0.708 1.00 0.35 13 GLU A C 2
ATOM 1571 O O . GLU A 1 13 ? -0.302 8.297 1.732 1.00 41.32 13 GLU A O 2
ATOM 1583 N N . GLU A 1 14 ? -0.806 9.339 -0.241 1.00 73.22 14 GLU A N 2
ATOM 1584 C CA . GLU A 1 14 ? -2.269 9.198 -0.115 1.00 63.20 14 GLU A CA 2
ATOM 1585 C C . GLU A 1 14 ? -2.688 7.721 -0.068 1.00 10.23 14 GLU A C 2
ATOM 1586 O O . GLU A 1 14 ? -3.693 7.389 0.552 1.00 72.31 14 GLU A O 2
ATOM 1598 N N . LEU A 1 15 ? -1.881 6.842 -0.698 1.00 21.13 15 LEU A N 2
ATOM 1599 C CA . LEU A 1 15 ? -2.115 5.390 -0.671 1.00 10.11 15 LEU A CA 2
ATOM 1600 C C . LEU A 1 15 ? -1.969 4.843 0.762 1.00 65.00 15 LEU A C 2
ATOM 1601 O O . LEU A 1 15 ? -2.716 3.954 1.149 1.00 43.51 15 LEU A O 2
ATOM 1617 N N . LEU A 1 16 ? -1.023 5.416 1.545 1.00 1.54 16 LEU A N 2
ATOM 1618 C CA . LEU A 1 16 ? -0.766 5.006 2.947 1.00 34.42 16 LEU A CA 2
ATOM 1619 C C . LEU A 1 16 ? -1.897 5.492 3.870 1.00 53.31 16 LEU A C 2
ATOM 1620 O O . LEU A 1 16 ? -2.332 4.769 4.775 1.00 45.24 16 LEU A O 2
ATOM 1636 N N . GLU A 1 17 ? -2.342 6.737 3.631 1.00 30.11 17 GLU A N 2
ATOM 1637 C CA . GLU A 1 17 ? -3.422 7.375 4.412 1.00 64.14 17 GLU A CA 2
ATOM 1638 C C . GLU A 1 17 ? -4.769 6.632 4.235 1.00 5.32 17 GLU A C 2
ATOM 1639 O O . GLU A 1 17 ? -5.377 6.198 5.219 1.00 40.30 17 GLU A O 2
ATOM 1651 N N . ILE A 1 18 ? -5.194 6.461 2.967 1.00 60.20 18 ILE A N 2
ATOM 1652 C CA . ILE A 1 18 ? -6.478 5.804 2.617 1.00 3.14 18 ILE A CA 2
ATOM 1653 C C . ILE A 1 18 ? -6.407 4.291 2.942 1.00 4.13 18 ILE A C 2
ATOM 1654 O O . ILE A 1 18 ? -7.433 3.662 3.229 1.00 64.05 18 ILE A O 2
ATOM 1670 N N . ALA A 1 19 ? -5.176 3.725 2.923 1.00 5.31 19 ALA A N 2
ATOM 1671 C CA . ALA A 1 19 ? -4.919 2.358 3.423 1.00 31.22 19 ALA A CA 2
ATOM 1672 C C . ALA A 1 19 ? -5.334 2.230 4.890 1.00 4.43 19 ALA A C 2
ATOM 1673 O O . ALA A 1 19 ? -6.265 1.486 5.209 1.00 71.00 19 ALA A O 2
ATOM 1680 N N . LEU A 1 20 ? -4.689 3.054 5.746 1.00 13.13 20 LEU A N 2
ATOM 1681 C CA . LEU A 1 20 ? -4.926 3.079 7.203 1.00 50.12 20 LEU A CA 2
ATOM 1682 C C . LEU A 1 20 ? -6.408 3.360 7.519 1.00 32.01 20 LEU A C 2
ATOM 1683 O O . LEU A 1 20 ? -6.932 2.863 8.506 1.00 54.42 20 LEU A O 2
ATOM 1699 N N . LYS A 1 21 ? -7.062 4.139 6.640 1.00 63.02 21 LYS A N 2
ATOM 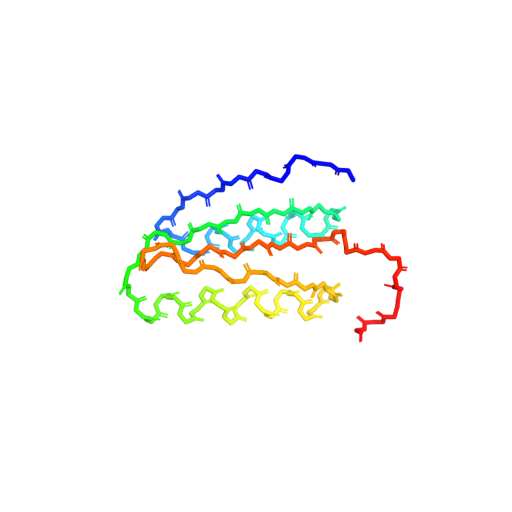1700 C CA . LYS A 1 21 ? -8.499 4.452 6.738 1.00 25.44 21 LYS A CA 2
ATOM 1701 C C . LYS A 1 21 ? -9.362 3.172 6.634 1.00 32.32 21 LYS A C 2
ATOM 1702 O O . LYS A 1 21 ? -10.254 2.948 7.460 1.00 25.31 21 LYS A O 2
ATOM 1721 N N . PHE A 1 22 ? -9.040 2.309 5.650 1.00 73.13 22 PHE A N 2
ATOM 1722 C CA . PHE A 1 22 ? -9.773 1.041 5.420 1.00 12.13 22 PHE A CA 2
ATOM 1723 C C . PHE A 1 22 ? -9.438 0.016 6.512 1.00 22.12 22 PHE A C 2
ATOM 1724 O O . PHE A 1 22 ? -10.332 -0.673 7.007 1.00 64.14 22 PHE A O 2
ATOM 1741 N N . ILE A 1 23 ? -8.163 -0.028 6.932 1.00 34.40 23 ILE A N 2
ATOM 1742 C CA . ILE A 1 23 ? -7.691 -1.006 7.933 1.00 34.14 23 ILE A CA 2
ATOM 1743 C C . ILE A 1 23 ? -8.267 -0.643 9.326 1.00 31.44 23 ILE A C 2
ATOM 1744 O O . ILE A 1 23 ? -8.586 -1.527 10.121 1.00 73.43 23 ILE A O 2
ATOM 1760 N N . SER A 1 24 ? -8.425 0.676 9.584 1.00 35.33 24 SER A N 2
ATOM 1761 C CA . SER A 1 24 ? -9.034 1.214 10.829 1.00 4.52 24 SER A CA 2
ATOM 1762 C C . SER A 1 24 ? -10.543 0.860 10.936 1.00 63.52 24 SER A C 2
ATOM 1763 O O . SER A 1 24 ? -11.114 0.864 12.033 1.00 53.14 24 SER A O 2
ATOM 1771 N N . GLN A 1 25 ? -11.170 0.584 9.782 1.00 60.11 25 GLN A N 2
ATOM 1772 C CA . GLN A 1 25 ? -12.564 0.092 9.703 1.00 23.44 25 GLN A CA 2
ATOM 1773 C C . GLN A 1 25 ? -12.615 -1.453 9.745 1.00 32.23 25 GLN A C 2
ATOM 1774 O O . GLN A 1 25 ? -13.688 -2.043 9.934 1.00 3.24 25 GLN A O 2
ATOM 1788 N N . GLY A 1 26 ? -11.440 -2.085 9.577 1.00 22.42 26 GLY A N 2
ATOM 1789 C CA . GLY A 1 26 ? -11.328 -3.538 9.456 1.00 11.12 26 GLY A CA 2
ATOM 1790 C C . GLY A 1 26 ? -11.833 -4.014 8.105 1.00 70.22 26 GLY A C 2
ATOM 1791 O O . GLY A 1 26 ? -12.644 -4.940 8.017 1.00 63.24 26 GLY A O 2
ATOM 1795 N N . LEU A 1 27 ? -11.361 -3.339 7.043 1.00 3.23 27 LEU A N 2
ATOM 1796 C CA . LEU A 1 27 ? -11.718 -3.643 5.645 1.00 25.40 27 LEU A CA 2
ATOM 1797 C C . LEU A 1 27 ? -10.457 -3.991 4.852 1.00 3.24 27 LEU A C 2
ATOM 1798 O O . LEU A 1 27 ? -9.412 -3.336 5.014 1.00 54.30 27 LEU A O 2
ATOM 1814 N N . ASP A 1 28 ? -10.563 -5.021 4.007 1.00 14.31 28 ASP A N 2
ATOM 1815 C CA . ASP A 1 28 ? -9.539 -5.344 3.008 1.00 40.42 28 ASP A CA 2
ATOM 1816 C C . ASP A 1 28 ? -9.590 -4.296 1.886 1.00 54.10 28 ASP A C 2
ATOM 1817 O O . ASP A 1 28 ? -10.676 -3.889 1.450 1.00 52.30 28 ASP A O 2
ATOM 1826 N N . LEU A 1 29 ? -8.414 -3.881 1.424 1.00 4.42 29 LEU A N 2
ATOM 1827 C CA . LEU A 1 29 ? -8.255 -2.847 0.391 1.00 14.01 29 LEU A CA 2
ATOM 1828 C C . LEU A 1 29 ? -7.118 -3.273 -0.529 1.00 2.31 29 LEU A C 2
ATOM 1829 O O . LEU A 1 29 ? -6.152 -3.845 -0.057 1.00 23.42 29 LEU A O 2
ATOM 1845 N N . GLU A 1 30 ? -7.219 -3.003 -1.837 1.00 31.41 30 GLU A N 2
ATOM 1846 C CA . GLU A 1 30 ? -6.121 -3.293 -2.769 1.00 5.21 30 GLU A CA 2
ATOM 1847 C C . GLU A 1 30 ? -5.728 -1.994 -3.485 1.00 35.42 30 GLU A C 2
ATOM 1848 O O . GLU A 1 30 ? -6.537 -1.371 -4.167 1.00 25.11 30 GLU A O 2
ATOM 1860 N N . VAL A 1 31 ? -4.489 -1.567 -3.279 1.00 35.01 31 VAL A N 2
ATOM 1861 C CA . VAL A 1 31 ? -3.931 -0.367 -3.921 1.00 5.23 31 VAL A CA 2
ATOM 1862 C C . VAL A 1 31 ? -2.959 -0.804 -5.022 1.00 73.12 31 VAL A C 2
ATOM 1863 O O . VAL A 1 31 ? -2.296 -1.833 -4.898 1.00 31.22 31 VAL A O 2
ATOM 1876 N N . GLU A 1 32 ? -2.915 -0.036 -6.110 1.00 75.12 32 GLU A N 2
ATOM 1877 C CA . GLU A 1 32 ? -1.925 -0.201 -7.177 1.00 41.43 32 GLU A CA 2
ATOM 1878 C C . GLU A 1 32 ? -1.117 1.087 -7.281 1.00 15.41 32 GLU A C 2
ATOM 1879 O O . GLU A 1 32 ? -1.667 2.146 -7.619 1.00 60.45 32 GLU A O 2
ATOM 1891 N N . PHE A 1 33 ? 0.178 1.003 -6.956 1.00 73.24 33 PHE A N 2
ATOM 1892 C CA . PHE A 1 33 ? 1.086 2.131 -7.075 1.00 74.13 33 PHE A CA 2
ATOM 1893 C C . PHE A 1 33 ? 1.567 2.208 -8.527 1.00 35.30 33 PHE A C 2
ATOM 1894 O O . PHE A 1 33 ? 2.373 1.378 -8.977 1.00 75.13 33 PHE A O 2
ATOM 1911 N N . ASP A 1 34 ? 1.033 3.194 -9.249 1.00 2.23 34 ASP A N 2
ATOM 1912 C CA . ASP A 1 34 ? 1.307 3.394 -10.669 1.00 54.54 34 ASP A CA 2
ATOM 1913 C C . ASP A 1 34 ? 2.618 4.189 -10.840 1.00 52.23 34 ASP A C 2
ATOM 1914 O O . ASP A 1 34 ? 2.607 5.413 -10.998 1.00 62.01 34 ASP A O 2
ATOM 1923 N N . SER A 1 35 ? 3.748 3.468 -10.728 1.00 54.11 35 SER A N 2
ATOM 1924 C CA . SER A 1 35 ? 5.098 4.018 -10.906 1.00 33.41 35 SER A CA 2
ATOM 1925 C C . SER A 1 35 ? 6.114 2.869 -10.994 1.00 72.13 35 SER A C 2
ATOM 1926 O O . SER A 1 35 ? 5.970 1.848 -10.310 1.00 14.02 35 SER A O 2
ATOM 1934 N N . THR A 1 36 ? 7.107 3.045 -11.870 1.00 64.52 36 THR A N 2
ATOM 1935 C CA . THR A 1 36 ? 8.249 2.134 -12.010 1.00 1.32 36 THR A CA 2
ATOM 1936 C C . THR A 1 36 ? 9.521 2.750 -11.393 1.00 54.03 36 THR A C 2
ATOM 1937 O O . THR A 1 36 ? 10.619 2.234 -11.603 1.00 21.42 36 THR A O 2
ATOM 1948 N N . ASP A 1 37 ? 9.369 3.833 -10.604 1.00 2.04 37 ASP A N 2
ATOM 1949 C CA . ASP A 1 37 ? 10.514 4.527 -9.991 1.00 62.04 37 ASP A CA 2
ATOM 1950 C C . ASP A 1 37 ? 10.973 3.748 -8.755 1.00 44.43 37 ASP A C 2
ATOM 1951 O O . ASP A 1 37 ? 10.228 3.655 -7.775 1.00 63.10 37 ASP A O 2
ATOM 1960 N N . ASP A 1 38 ? 12.207 3.221 -8.839 1.00 53.44 38 ASP A N 2
ATOM 1961 C CA . ASP A 1 38 ? 12.858 2.399 -7.790 1.00 31.01 38 ASP A CA 2
ATOM 1962 C C . ASP A 1 38 ? 12.722 2.998 -6.371 1.00 35.04 38 ASP A C 2
ATOM 1963 O O . ASP A 1 38 ? 12.332 2.297 -5.437 1.00 33.04 38 ASP A O 2
ATOM 1972 N N . LYS A 1 39 ? 12.969 4.317 -6.263 1.00 54.13 39 LYS A N 2
ATOM 1973 C CA . LYS A 1 39 ? 13.040 5.043 -4.977 1.00 21.15 39 LYS A CA 2
ATOM 1974 C C . LYS A 1 39 ? 11.662 5.062 -4.299 1.00 73.03 39 LYS A C 2
ATOM 1975 O O . LYS A 1 39 ? 11.525 4.674 -3.137 1.00 22.31 39 LYS A O 2
ATOM 1994 N N . GLU A 1 40 ? 10.654 5.471 -5.080 1.00 51.21 40 GLU A N 2
ATOM 1995 C CA . GLU A 1 40 ? 9.262 5.581 -4.625 1.00 1.50 40 GLU A CA 2
ATOM 1996 C C . GLU A 1 40 ? 8.664 4.219 -4.231 1.00 24.10 40 GLU A C 2
ATOM 1997 O O . GLU A 1 40 ? 7.861 4.138 -3.291 1.00 61.34 40 GLU A O 2
ATOM 2009 N N . ILE A 1 41 ? 9.054 3.168 -4.972 1.00 25.43 41 ILE A N 2
ATOM 2010 C CA . ILE A 1 41 ? 8.641 1.786 -4.703 1.00 3.40 41 ILE A CA 2
ATOM 2011 C C . ILE A 1 41 ? 9.242 1.287 -3.367 1.00 41.03 41 ILE A C 2
ATOM 2012 O O . ILE A 1 41 ? 8.531 0.672 -2.576 1.00 33.45 41 ILE A O 2
ATOM 2028 N N . GLU A 1 42 ? 10.525 1.623 -3.091 1.00 71.23 42 GLU A N 2
ATOM 2029 C CA . GLU A 1 42 ? 11.199 1.249 -1.820 1.00 23.44 42 GLU A CA 2
ATOM 2030 C C . GLU A 1 42 ? 10.456 1.850 -0.608 1.00 71.41 42 GLU A C 2
ATOM 2031 O O . GLU A 1 42 ? 10.210 1.162 0.395 1.00 75.12 42 GLU A O 2
ATOM 2043 N N . GLU A 1 43 ? 10.103 3.142 -0.732 1.00 50.31 43 GLU A N 2
ATOM 2044 C CA . GLU A 1 43 ? 9.357 3.875 0.304 1.00 14.50 43 GLU A CA 2
ATOM 2045 C C . GLU A 1 43 ? 7.950 3.282 0.508 1.00 0.02 43 GLU A C 2
ATOM 2046 O O . GLU A 1 43 ? 7.466 3.167 1.641 1.00 72.44 43 GLU A O 2
ATOM 2058 N N . PHE A 1 44 ? 7.309 2.892 -0.608 1.00 31.13 44 PHE A N 2
ATOM 2059 C CA . PHE A 1 44 ? 5.933 2.369 -0.595 1.00 3.24 44 PHE A CA 2
ATOM 2060 C C . PHE A 1 44 ? 5.890 0.998 0.106 1.00 71.44 44 PHE A C 2
ATOM 2061 O O . PHE A 1 44 ? 4.984 0.726 0.901 1.00 24.44 44 PHE A O 2
ATOM 2078 N N . GLU A 1 45 ? 6.900 0.163 -0.187 1.00 21.43 45 GLU A N 2
ATOM 2079 C CA . GLU A 1 45 ? 7.074 -1.160 0.428 1.00 63.14 45 GLU A CA 2
ATOM 2080 C C . GLU A 1 45 ? 7.264 -1.044 1.936 1.00 35.34 45 GLU A C 2
ATOM 2081 O O . GLU A 1 45 ? 6.490 -1.630 2.698 1.00 40.15 45 GLU A O 2
ATOM 2093 N N . ARG A 1 46 ? 8.289 -0.260 2.351 1.00 43.11 46 ARG A N 2
ATOM 2094 C CA . ARG A 1 46 ? 8.676 -0.152 3.766 1.00 22.15 46 ARG A CA 2
ATOM 2095 C C . ARG A 1 46 ? 7.488 0.319 4.624 1.00 34.10 46 ARG A C 2
ATOM 2096 O O . ARG A 1 46 ? 7.248 -0.230 5.688 1.00 72.52 46 ARG A O 2
ATOM 2117 N N . ASP A 1 47 ? 6.745 1.326 4.116 1.00 23.31 47 ASP A N 2
ATOM 2118 C CA . ASP A 1 47 ? 5.600 1.926 4.822 1.00 52.30 47 ASP A CA 2
ATOM 2119 C C . ASP A 1 47 ? 4.331 1.044 4.809 1.00 41.21 47 ASP A C 2
ATOM 2120 O O . ASP A 1 47 ? 3.536 1.137 5.742 1.00 4.35 47 ASP A O 2
ATOM 2129 N N . MET A 1 48 ? 4.104 0.236 3.748 1.00 74.41 48 MET A N 2
ATOM 2130 C CA . MET A 1 48 ? 2.953 -0.710 3.704 1.00 0.43 48 MET A CA 2
ATOM 2131 C C . MET A 1 48 ? 3.183 -1.901 4.649 1.00 31.31 48 MET A C 2
ATOM 2132 O O . MET A 1 48 ? 2.246 -2.377 5.302 1.00 61.22 48 MET A O 2
ATOM 2146 N N . GLU A 1 49 ? 4.441 -2.371 4.696 1.00 73.31 49 GLU A N 2
ATOM 2147 C CA . GLU A 1 49 ? 4.884 -3.408 5.643 1.00 53.23 49 GLU A CA 2
ATOM 2148 C C . GLU A 1 49 ? 4.827 -2.866 7.085 1.00 65.42 49 GLU A C 2
ATOM 2149 O O . GLU A 1 49 ? 4.289 -3.522 7.976 1.00 74.34 49 GLU A O 2
ATOM 2161 N N . ASP A 1 50 ? 5.350 -1.636 7.268 1.00 0.31 50 ASP A N 2
ATOM 2162 C CA . ASP A 1 50 ? 5.396 -0.931 8.574 1.00 33.33 50 ASP A CA 2
ATOM 2163 C C . ASP A 1 50 ? 3.980 -0.731 9.121 1.00 74.34 50 ASP A C 2
ATOM 2164 O O . ASP A 1 50 ? 3.720 -0.987 10.296 1.00 62.42 50 ASP A O 2
ATOM 2173 N N . LEU A 1 51 ? 3.075 -0.304 8.216 1.00 50.40 51 LEU A N 2
ATOM 2174 C CA . LEU A 1 51 ? 1.641 -0.148 8.498 1.00 4.12 51 LEU A CA 2
ATOM 2175 C C . LEU A 1 51 ? 1.046 -1.490 8.944 1.00 45.41 51 LEU A C 2
ATOM 2176 O O . LEU A 1 51 ? 0.340 -1.544 9.945 1.00 45.02 51 LEU A O 2
ATOM 2192 N N . ALA A 1 52 ? 1.395 -2.566 8.210 1.00 71.42 52 ALA A N 2
ATOM 2193 C CA . ALA A 1 52 ? 0.922 -3.931 8.493 1.00 30.44 52 ALA A CA 2
ATOM 2194 C C . ALA A 1 52 ? 1.335 -4.412 9.894 1.00 1.04 52 ALA A C 2
ATOM 2195 O O . ALA A 1 52 ? 0.516 -4.979 10.619 1.00 43.54 52 ALA A O 2
ATOM 2202 N N . LYS A 1 53 ? 2.602 -4.161 10.284 1.00 71.14 53 LYS A N 2
ATOM 2203 C CA . LYS A 1 53 ? 3.075 -4.470 11.648 1.00 11.00 53 LYS A CA 2
ATOM 2204 C C . LYS A 1 53 ? 2.265 -3.669 12.699 1.00 4.45 53 LYS A C 2
ATOM 2205 O O . LYS A 1 53 ? 1.674 -4.259 13.612 1.00 62.14 53 LYS A O 2
ATOM 2224 N N . LYS A 1 54 ? 2.190 -2.338 12.501 1.00 65.32 54 LYS A N 2
ATOM 2225 C CA . LYS A 1 54 ? 1.524 -1.406 13.438 1.00 54.22 54 LYS A CA 2
ATOM 2226 C C . LYS A 1 54 ? 0.021 -1.714 13.612 1.00 15.21 54 LYS A C 2
ATOM 2227 O O . LYS A 1 54 ? -0.536 -1.497 14.694 1.00 24.35 54 LYS A O 2
ATOM 2246 N N . THR A 1 55 ? -0.624 -2.215 12.545 1.00 73.04 55 THR A N 2
ATOM 2247 C CA . THR A 1 55 ? -2.065 -2.521 12.544 1.00 11.21 55 THR A CA 2
ATOM 2248 C C . THR A 1 55 ? -2.333 -4.015 12.804 1.00 43.43 55 THR A C 2
ATOM 2249 O O . THR A 1 55 ? -3.493 -4.410 12.941 1.00 1.20 55 THR A O 2
ATOM 2260 N N . GLY A 1 56 ? -1.261 -4.842 12.843 1.00 23.01 56 GLY A N 2
ATOM 2261 C CA . GLY A 1 56 ? -1.388 -6.277 13.140 1.00 55.52 56 GLY A CA 2
ATOM 2262 C C . GLY A 1 56 ? -1.958 -7.108 11.983 1.00 3.35 56 GLY A C 2
ATOM 2263 O O . GLY A 1 56 ? -2.584 -8.153 12.206 1.00 35.21 56 GLY A O 2
ATOM 2267 N N . VAL A 1 57 ? -1.748 -6.637 10.742 1.00 64.52 57 VAL A N 2
ATOM 2268 C CA . VAL A 1 57 ? -2.135 -7.363 9.512 1.00 42.12 57 VAL A CA 2
ATOM 2269 C C . VAL A 1 57 ? -0.884 -7.710 8.680 1.00 41.21 57 VAL A C 2
ATOM 2270 O O . VAL A 1 57 ? 0.247 -7.456 9.108 1.00 14.20 57 VAL A O 2
ATOM 2283 N N . GLN A 1 58 ? -1.099 -8.356 7.516 1.00 1.52 58 GLN A N 2
ATOM 2284 C CA . GLN A 1 58 ? -0.031 -8.629 6.528 1.00 70.22 58 GLN A CA 2
ATOM 2285 C C . GLN A 1 58 ? -0.501 -8.237 5.120 1.00 31.43 58 GLN A C 2
ATOM 2286 O O . GLN A 1 58 ? -1.706 -8.133 4.856 1.00 3.13 58 GLN A O 2
ATOM 2300 N N . ILE A 1 59 ? 0.468 -8.030 4.214 1.00 32.43 59 ILE A N 2
ATOM 2301 C CA . ILE A 1 59 ? 0.209 -7.529 2.850 1.00 3.33 59 ILE A CA 2
ATOM 2302 C C . ILE A 1 59 ? 0.544 -8.608 1.796 1.00 12.44 59 ILE A C 2
ATOM 2303 O O . ILE A 1 59 ? 1.048 -9.688 2.136 1.00 54.32 59 ILE A O 2
ATOM 2319 N N . GLN A 1 60 ? 0.245 -8.312 0.519 1.00 61.33 60 GLN A N 2
ATOM 2320 C CA . GLN A 1 60 ? 0.590 -9.183 -0.617 1.00 61.21 60 GLN A CA 2
ATOM 2321 C C . GLN A 1 60 ? 1.022 -8.301 -1.805 1.00 1.41 60 GLN A C 2
ATOM 2322 O O . GLN A 1 60 ? 0.187 -7.692 -2.474 1.00 72.01 60 GLN A O 2
ATOM 2336 N N . LYS A 1 61 ? 2.339 -8.213 -2.022 1.00 60.52 61 LYS A N 2
ATOM 2337 C CA . LYS A 1 61 ? 2.928 -7.427 -3.119 1.00 3.53 61 LYS A CA 2
ATOM 2338 C C . LYS A 1 61 ? 2.778 -8.197 -4.446 1.00 3.31 61 LYS A C 2
ATOM 2339 O O . LYS A 1 61 ? 3.283 -9.312 -4.579 1.00 22.40 61 LYS A O 2
ATOM 2358 N N . GLN A 1 62 ? 2.058 -7.604 -5.395 1.00 13.45 62 GLN A N 2
ATOM 2359 C CA . GLN A 1 62 ? 1.874 -8.153 -6.749 1.00 1.12 62 GLN A CA 2
ATOM 2360 C C . GLN A 1 62 ? 2.335 -7.113 -7.779 1.00 51.44 62 GLN A C 2
ATOM 2361 O O . GLN A 1 62 ? 1.715 -6.060 -7.930 1.00 23.24 62 GLN A O 2
ATOM 2375 N N . TRP A 1 63 ? 3.449 -7.396 -8.453 1.00 51.32 63 TRP A N 2
ATOM 2376 C CA . TRP A 1 63 ? 3.939 -6.567 -9.560 1.00 45.13 63 TRP A CA 2
ATOM 2377 C C . TRP A 1 63 ? 3.057 -6.799 -10.795 1.00 40.31 63 TRP A C 2
ATOM 2378 O O . TRP A 1 63 ? 3.188 -7.818 -11.486 1.00 71.50 63 TRP A O 2
ATOM 2399 N N . GLN A 1 64 ? 2.118 -5.868 -11.023 1.00 42.44 64 GLN A N 2
ATOM 2400 C CA . GLN A 1 64 ? 1.201 -5.902 -12.167 1.00 4.13 64 GLN A CA 2
ATOM 2401 C C . GLN A 1 64 ? 1.699 -4.895 -13.220 1.00 44.43 64 GLN A C 2
ATOM 2402 O O . GLN A 1 64 ? 1.515 -3.692 -13.053 1.00 1.22 64 GLN A O 2
ATOM 2416 N N . GLY A 1 65 ? 2.393 -5.407 -14.256 1.00 74.01 65 GLY A N 2
ATOM 2417 C CA . GLY A 1 65 ? 2.963 -4.571 -15.332 1.00 15.33 65 GLY A CA 2
ATOM 2418 C C . GLY A 1 65 ? 4.060 -3.630 -14.839 1.00 22.23 65 GLY A C 2
ATOM 2419 O O . GLY A 1 65 ? 4.065 -2.439 -15.186 1.00 51.42 65 GLY A O 2
ATOM 2423 N N . ASN A 1 66 ? 4.983 -4.191 -14.014 1.00 3.24 66 ASN A N 2
ATOM 2424 C CA . ASN A 1 66 ? 6.080 -3.444 -13.332 1.00 23.24 66 ASN A CA 2
ATOM 2425 C C . ASN A 1 66 ? 5.556 -2.367 -12.341 1.00 54.42 66 ASN A C 2
ATOM 2426 O O . ASN A 1 66 ? 6.322 -1.503 -11.887 1.00 3.24 66 ASN A O 2
ATOM 2437 N N . LYS A 1 67 ? 4.264 -2.458 -11.964 1.00 5.42 67 LYS A N 2
ATOM 2438 C CA . LYS A 1 67 ? 3.626 -1.507 -11.023 1.00 52.31 67 LYS A CA 2
ATOM 2439 C C . LYS A 1 67 ? 3.342 -2.267 -9.733 1.00 24.20 67 LYS A C 2
ATOM 2440 O O . LYS A 1 67 ? 2.782 -3.368 -9.780 1.00 65.34 67 LYS A O 2
ATOM 2459 N N . LEU A 1 68 ? 3.721 -1.690 -8.588 1.00 2.33 68 LEU A N 2
ATOM 2460 C CA . LEU A 1 68 ? 3.656 -2.398 -7.310 1.00 61.41 68 LEU A CA 2
ATOM 2461 C C . LEU A 1 68 ? 2.233 -2.312 -6.728 1.00 3.43 68 LEU A C 2
ATOM 2462 O O . LEU A 1 68 ? 1.878 -1.369 -6.016 1.00 70.11 68 LEU A O 2
ATOM 2478 N N . ARG A 1 69 ? 1.412 -3.291 -7.105 1.00 34.24 69 ARG A N 2
ATOM 2479 C CA . ARG A 1 69 ? 0.029 -3.426 -6.637 1.00 31.51 69 ARG A CA 2
ATOM 2480 C C . ARG A 1 69 ? 0.016 -4.283 -5.361 1.00 61.52 69 ARG A C 2
ATOM 2481 O O . ARG A 1 69 ? 0.187 -5.494 -5.417 1.00 44.24 69 ARG A O 2
ATOM 2502 N N . ILE A 1 70 ? -0.218 -3.637 -4.215 1.00 2.11 70 ILE A N 2
ATOM 2503 C CA . ILE A 1 70 ? -0.171 -4.298 -2.903 1.00 14.05 70 ILE A CA 2
ATOM 2504 C C . ILE A 1 70 ? -1.601 -4.479 -2.384 1.00 75.42 70 ILE A C 2
ATOM 2505 O O . ILE A 1 70 ? -2.373 -3.517 -2.309 1.00 41.43 70 ILE A O 2
ATOM 2521 N N . ARG A 1 71 ? -1.944 -5.725 -2.041 1.00 14.43 71 ARG A N 2
ATOM 2522 C CA . ARG A 1 71 ? -3.226 -6.051 -1.436 1.00 35.11 71 ARG A CA 2
ATOM 2523 C C . ARG A 1 71 ? -3.062 -6.079 0.091 1.00 72.34 71 ARG A C 2
ATOM 2524 O O . ARG A 1 71 ? -2.233 -6.812 0.638 1.00 4.34 71 ARG A O 2
ATOM 2545 N N . LEU A 1 72 ? -3.877 -5.270 0.738 1.00 33.34 72 LEU A N 2
ATOM 2546 C CA . LEU A 1 72 ? -3.936 -5.124 2.190 1.00 64.01 72 LEU A CA 2
ATOM 2547 C C . LEU A 1 72 ? -5.166 -5.889 2.710 1.00 11.33 72 LEU A C 2
ATOM 2548 O O . LEU A 1 72 ? -6.206 -5.938 2.032 1.00 40.23 72 LEU A O 2
ATOM 2564 N N . LYS A 1 73 ? -5.038 -6.508 3.880 1.00 25.02 73 LYS A N 2
ATOM 2565 C CA . LYS A 1 73 ? -6.186 -7.076 4.610 1.00 5.21 73 LYS A CA 2
ATOM 2566 C C . LYS A 1 73 ? -6.467 -6.222 5.856 1.00 65.01 73 LYS A C 2
ATOM 2567 O O . LYS A 1 73 ? -5.537 -5.681 6.450 1.00 2.23 73 LYS A O 2
ATOM 2586 N N . GLY A 1 74 ? -7.753 -6.091 6.224 1.00 62.43 74 GLY A N 2
ATOM 2587 C CA . GLY A 1 74 ? -8.146 -5.347 7.425 1.00 10.03 74 GLY A CA 2
ATOM 2588 C C . GLY A 1 74 ? -8.171 -6.256 8.639 1.00 72.33 74 GLY A C 2
ATOM 2589 O O . GLY A 1 74 ? -7.920 -5.822 9.763 1.00 10.50 74 GLY A O 2
ATOM 2593 N N . SER A 1 75 ? -8.484 -7.538 8.386 1.00 23.22 75 SER A N 2
ATOM 2594 C CA . SER A 1 75 ? -8.491 -8.600 9.405 1.00 0.22 75 SER A CA 2
ATOM 2595 C C . SER A 1 75 ? -7.534 -9.719 8.971 1.00 55.41 75 SER A C 2
ATOM 2596 O O . SER A 1 75 ? -7.723 -10.324 7.905 1.00 54.53 75 SER A O 2
ATOM 2604 N N . LEU A 1 76 ? -6.481 -9.962 9.774 1.00 62.42 76 LEU A N 2
ATOM 2605 C CA . LEU A 1 76 ? -5.546 -11.071 9.551 1.00 11.10 76 LEU A CA 2
ATOM 2606 C C . LEU A 1 76 ? -6.143 -12.338 10.177 1.00 4.32 76 LEU A C 2
ATOM 2607 O O . LEU A 1 76 ? -6.523 -12.338 11.355 1.00 3.44 76 LEU A O 2
ATOM 2623 N N . GLU A 1 77 ? -6.234 -13.380 9.356 1.00 51.35 77 GLU A N 2
ATOM 2624 C CA . GLU A 1 77 ? -6.648 -14.739 9.756 1.00 0.32 77 GLU A CA 2
ATOM 2625 C C . GLU A 1 77 ? -5.697 -15.302 10.847 1.00 32.31 77 GLU A C 2
ATOM 2626 O O . GLU A 1 77 ? -4.472 -15.304 10.674 1.00 11.20 77 GLU A O 2
ATOM 2638 N N . HIS A 1 78 ? -6.249 -15.736 11.990 1.00 31.31 78 HIS A N 2
ATOM 2639 C CA . HIS A 1 78 ? -5.429 -16.265 13.105 1.00 23.13 78 HIS A CA 2
ATOM 2640 C C . HIS A 1 78 ? -5.771 -17.730 13.396 1.00 75.21 78 HIS A C 2
ATOM 2641 O O . HIS A 1 78 ? -6.665 -18.027 14.197 1.00 22.52 78 HIS A O 2
ATOM 2656 N N . HIS A 1 79 ? -5.088 -18.640 12.691 1.00 24.01 79 HIS A N 2
ATOM 2657 C CA . HIS A 1 79 ? -5.045 -20.060 13.050 1.00 60.15 79 HIS A CA 2
ATOM 2658 C C . HIS A 1 79 ? -4.146 -20.199 14.288 1.00 1.35 79 HIS A C 2
ATOM 2659 O O . HIS A 1 79 ? -3.039 -19.638 14.306 1.00 11.43 79 HIS A O 2
ATOM 2674 N N . HIS A 1 80 ? -4.638 -20.904 15.320 1.00 62.33 80 HIS A N 2
ATOM 2675 C CA . HIS A 1 80 ? -3.929 -21.029 16.610 1.00 34.31 80 HIS A CA 2
ATOM 2676 C C . HIS A 1 80 ? -2.634 -21.859 16.445 1.00 14.10 80 HIS A C 2
ATOM 2677 O O . HIS A 1 80 ? -2.666 -23.095 16.424 1.00 24.42 80 HIS A O 2
ATOM 2692 N N . HIS A 1 81 ? -1.505 -21.145 16.287 1.00 71.24 81 HIS A N 2
ATOM 2693 C CA . HIS A 1 81 ? -0.185 -21.735 16.017 1.00 31.42 81 HIS A CA 2
ATOM 2694 C C . HIS A 1 81 ? 0.916 -20.848 16.637 1.00 42.04 81 HIS A C 2
ATOM 2695 O O . HIS A 1 81 ? 1.317 -19.833 16.051 1.00 3.53 81 HIS A O 2
ATOM 2710 N N . HIS A 1 82 ? 1.357 -21.213 17.852 1.00 72.33 82 HIS A N 2
ATOM 2711 C CA . HIS A 1 82 ? 2.444 -20.524 18.572 1.00 40.44 82 HIS A CA 2
ATOM 2712 C C . HIS A 1 82 ? 3.185 -21.527 19.470 1.00 5.42 82 HIS A C 2
ATOM 2713 O O . HIS A 1 82 ? 2.605 -22.048 20.433 1.00 22.22 82 HIS A O 2
ATOM 2728 N N . HIS A 1 83 ? 4.452 -21.805 19.134 1.00 4.11 83 HIS A N 2
ATOM 2729 C CA . HIS A 1 83 ? 5.331 -22.672 19.928 1.00 12.23 83 HIS A CA 2
ATOM 2730 C C . HIS A 1 83 ? 6.069 -21.807 20.997 1.00 42.15 83 HIS A C 2
ATOM 2731 O O . HIS A 1 83 ? 7.233 -21.394 20.771 1.00 61.13 83 HIS A O 2
ATOM 2747 N N . MET A 1 1 ? -19.268 -6.099 -7.663 1.00 41.21 1 MET A N 3
ATOM 2748 C CA . MET A 1 1 ? -18.082 -5.216 -7.657 1.00 63.13 1 MET A CA 3
ATOM 2749 C C . MET A 1 1 ? -17.032 -5.781 -6.690 1.00 43.44 1 MET A C 3
ATOM 2750 O O . MET A 1 1 ? -17.360 -6.592 -5.811 1.00 24.12 1 MET A O 3
ATOM 2766 N N . GLY A 1 2 ? -15.768 -5.364 -6.866 1.00 51.31 2 GLY A N 3
ATOM 2767 C CA . GLY A 1 2 ? -14.700 -5.698 -5.931 1.00 3.22 2 GLY A CA 3
ATOM 2768 C C . GLY A 1 2 ? -14.852 -4.919 -4.637 1.00 44.13 2 GLY A C 3
ATOM 2769 O O . GLY A 1 2 ? -14.582 -3.711 -4.616 1.00 63.32 2 GLY A O 3
ATOM 2773 N N . LEU A 1 3 ? -15.341 -5.602 -3.575 1.00 30.24 3 LEU A N 3
ATOM 2774 C CA . LEU A 1 3 ? -15.478 -5.020 -2.219 1.00 11.14 3 LEU A CA 3
ATOM 2775 C C . LEU A 1 3 ? -14.097 -4.522 -1.757 1.00 43.11 3 LEU A C 3
ATOM 2776 O O . LEU A 1 3 ? -13.964 -3.427 -1.207 1.00 63.22 3 LEU A O 3
ATOM 2792 N N . THR A 1 4 ? -13.079 -5.351 -2.020 1.00 1.52 4 THR A N 3
ATOM 2793 C CA . THR A 1 4 ? -11.680 -4.944 -1.968 1.00 40.43 4 THR A CA 3
ATOM 2794 C C . THR A 1 4 ? -11.369 -4.153 -3.265 1.00 62.51 4 THR A C 3
ATOM 2795 O O . THR A 1 4 ? -10.992 -4.747 -4.279 1.00 33.30 4 THR A O 3
ATOM 2806 N N . ARG A 1 5 ? -11.624 -2.822 -3.247 1.00 33.43 5 ARG A N 3
ATOM 2807 C CA . ARG A 1 5 ? -11.414 -1.947 -4.429 1.00 1.10 5 ARG A CA 3
ATOM 2808 C C . ARG A 1 5 ? -9.912 -1.756 -4.720 1.00 10.51 5 ARG A C 3
ATOM 2809 O O . ARG A 1 5 ? -9.062 -2.122 -3.896 1.00 23.24 5 ARG A O 3
ATOM 2830 N N . THR A 1 6 ? -9.605 -1.142 -5.878 1.00 21.23 6 THR A N 3
ATOM 2831 C CA . THR A 1 6 ? -8.233 -0.920 -6.345 1.00 52.23 6 THR A CA 3
ATOM 2832 C C . THR A 1 6 ? -8.010 0.587 -6.553 1.00 1.00 6 THR A C 3
ATOM 2833 O O . THR A 1 6 ? -8.680 1.208 -7.384 1.00 74.22 6 THR A O 3
ATOM 2844 N N . ILE A 1 7 ? -7.102 1.166 -5.754 1.00 24.41 7 ILE A N 3
ATOM 2845 C CA . ILE A 1 7 ? -6.720 2.585 -5.849 1.00 10.30 7 ILE A CA 3
ATOM 2846 C C . ILE A 1 7 ? -5.335 2.687 -6.505 1.00 54.43 7 ILE A C 3
ATOM 2847 O O . ILE A 1 7 ? -4.336 2.296 -5.897 1.00 61.34 7 ILE A O 3
ATOM 2863 N N . THR A 1 8 ? -5.278 3.217 -7.740 1.00 71.14 8 THR A N 3
ATOM 2864 C CA . THR A 1 8 ? -4.026 3.338 -8.505 1.00 11.41 8 THR A CA 3
ATOM 2865 C C . THR A 1 8 ? -3.599 4.814 -8.491 1.00 21.14 8 THR A C 3
ATOM 2866 O O . THR A 1 8 ? -4.210 5.656 -9.166 1.00 53.21 8 THR A O 3
ATOM 2877 N N . SER A 1 9 ? -2.572 5.126 -7.693 1.00 23.44 9 SER A N 3
ATOM 2878 C CA . SER A 1 9 ? -2.107 6.505 -7.475 1.00 30.31 9 SER A CA 3
ATOM 2879 C C . SER A 1 9 ? -0.582 6.568 -7.557 1.00 51.33 9 SER A C 3
ATOM 2880 O O . SER A 1 9 ? 0.112 5.615 -7.180 1.00 72.52 9 SER A O 3
ATOM 2888 N N . GLN A 1 10 ? -0.076 7.714 -8.030 1.00 72.42 10 GLN A N 3
ATOM 2889 C CA . GLN A 1 10 ? 1.367 7.982 -8.150 1.00 54.53 10 GLN A CA 3
ATOM 2890 C C . GLN A 1 10 ? 1.905 8.625 -6.851 1.00 22.21 10 GLN A C 3
ATOM 2891 O O . GLN A 1 10 ? 3.085 8.980 -6.772 1.00 25.05 10 GLN A O 3
ATOM 2905 N N . ASN A 1 11 ? 1.029 8.765 -5.830 1.00 72.30 11 ASN A N 3
ATOM 2906 C CA . ASN A 1 11 ? 1.398 9.229 -4.481 1.00 42.25 11 ASN A CA 3
ATOM 2907 C C . ASN A 1 11 ? 1.147 8.084 -3.481 1.00 1.12 11 ASN A C 3
ATOM 2908 O O . ASN A 1 11 ? -0.003 7.735 -3.217 1.00 45.00 11 ASN A O 3
ATOM 2919 N N . LYS A 1 12 ? 2.238 7.499 -2.949 1.00 74.15 12 LYS A N 3
ATOM 2920 C CA . LYS A 1 12 ? 2.170 6.361 -2.000 1.00 22.21 12 LYS A CA 3
ATOM 2921 C C . LYS A 1 12 ? 1.681 6.797 -0.608 1.00 1.22 12 LYS A C 3
ATOM 2922 O O . LYS A 1 12 ? 1.179 5.970 0.151 1.00 4.40 12 LYS A O 3
ATOM 2941 N N . GLU A 1 13 ? 1.833 8.100 -0.283 1.00 24.11 13 GLU A N 3
ATOM 2942 C CA . GLU A 1 13 ? 1.476 8.656 1.041 1.00 63.43 13 GLU A CA 3
ATOM 2943 C C . GLU A 1 13 ? -0.043 8.580 1.289 1.00 54.02 13 GLU A C 3
ATOM 2944 O O . GLU A 1 13 ? -0.489 8.041 2.317 1.00 43.54 13 GLU A O 3
ATOM 2956 N N . GLU A 1 14 ? -0.834 9.084 0.324 1.00 64.44 14 GLU A N 3
ATOM 2957 C CA . GLU A 1 14 ? -2.305 9.046 0.409 1.00 11.15 14 GLU A CA 3
ATOM 2958 C C . GLU A 1 14 ? -2.817 7.596 0.381 1.00 25.22 14 GLU A C 3
ATOM 2959 O O . GLU A 1 14 ? -3.856 7.299 0.969 1.00 74.15 14 GLU A O 3
ATOM 2971 N N . LEU A 1 15 ? -2.058 6.698 -0.291 1.00 63.24 15 LEU A N 3
ATOM 2972 C CA . LEU A 1 15 ? -2.367 5.258 -0.327 1.00 24.12 15 LEU A CA 3
ATOM 2973 C C . LEU A 1 15 ? -2.281 4.660 1.094 1.00 21.54 15 LEU A C 3
ATOM 2974 O O . LEU A 1 15 ? -3.057 3.767 1.430 1.00 13.31 15 LEU A O 3
ATOM 2990 N N . LEU A 1 16 ? -1.356 5.204 1.920 1.00 44.45 16 LEU A N 3
ATOM 2991 C CA . LEU A 1 16 ? -1.183 4.797 3.335 1.00 23.45 16 LEU A CA 3
ATOM 2992 C C . LEU A 1 16 ? -2.351 5.301 4.200 1.00 32.53 16 LEU A C 3
ATOM 2993 O O . LEU A 1 16 ? -2.831 4.585 5.081 1.00 61.42 16 LEU A O 3
ATOM 3009 N N . GLU A 1 17 ? -2.754 6.566 3.966 1.00 22.25 17 GLU A N 3
ATOM 3010 C CA . GLU A 1 17 ? -3.836 7.229 4.727 1.00 64.44 17 GLU A CA 3
ATOM 3011 C C . GLU A 1 17 ? -5.193 6.533 4.494 1.00 72.04 17 GLU A C 3
ATOM 3012 O O . GLU A 1 17 ? -5.895 6.184 5.450 1.00 21.43 17 GLU A O 3
ATOM 3024 N N . ILE A 1 18 ? -5.528 6.297 3.211 1.00 51.30 18 ILE A N 3
ATOM 3025 C CA . ILE A 1 18 ? -6.790 5.637 2.816 1.00 31.40 18 ILE A CA 3
ATOM 3026 C C . ILE A 1 18 ? -6.754 4.145 3.224 1.00 34.13 18 ILE A C 3
ATOM 3027 O O . ILE A 1 18 ? -7.793 3.546 3.520 1.00 21.03 18 ILE A O 3
ATOM 3043 N N . ALA A 1 19 ? -5.541 3.554 3.229 1.00 4.42 19 ALA A N 3
ATOM 3044 C CA . ALA A 1 19 ? -5.324 2.196 3.753 1.00 42.43 19 ALA A CA 3
ATOM 3045 C C . ALA A 1 19 ? -5.729 2.106 5.228 1.00 34.13 19 ALA A C 3
ATOM 3046 O O . ALA A 1 19 ? -6.568 1.278 5.593 1.00 1.04 19 ALA A O 3
ATOM 3053 N N . LEU A 1 20 ? -5.160 3.017 6.041 1.00 25.53 20 LEU A N 3
ATOM 3054 C CA . LEU A 1 20 ? -5.340 3.043 7.504 1.00 24.25 20 LEU A CA 3
ATOM 3055 C C . LEU A 1 20 ? -6.825 3.127 7.885 1.00 61.03 20 LEU A C 3
ATOM 3056 O O . LEU A 1 20 ? -7.268 2.445 8.813 1.00 33.41 20 LEU A O 3
ATOM 3072 N N . LYS A 1 21 ? -7.585 3.972 7.144 1.00 42.12 21 LYS A N 3
ATOM 3073 C CA . LYS A 1 21 ? -9.017 4.173 7.405 1.00 11.02 21 LYS A CA 3
ATOM 3074 C C . LYS A 1 21 ? -9.813 2.897 7.059 1.00 31.23 21 LYS A C 3
ATOM 3075 O O . LYS A 1 21 ? -10.806 2.608 7.714 1.00 51.44 21 LYS A O 3
ATOM 3094 N N . PHE A 1 22 ? -9.354 2.123 6.033 1.00 75.43 22 PHE A N 3
ATOM 3095 C CA . PHE A 1 22 ? -10.006 0.854 5.633 1.00 3.03 22 PHE A CA 3
ATOM 3096 C C . PHE A 1 22 ? -9.774 -0.222 6.699 1.00 61.34 22 PHE A C 3
ATOM 3097 O O . PHE A 1 22 ? -10.713 -0.911 7.093 1.00 60.02 22 PHE A O 3
ATOM 3114 N N . ILE A 1 23 ? -8.524 -0.330 7.181 1.00 33.33 23 ILE A N 3
ATOM 3115 C CA . ILE A 1 23 ? -8.138 -1.331 8.197 1.00 32.34 23 ILE A CA 3
ATOM 3116 C C . ILE A 1 23 ? -8.859 -1.024 9.531 1.00 43.55 23 ILE A C 3
ATOM 3117 O O . ILE A 1 23 ? -9.253 -1.940 10.264 1.00 20.34 23 ILE A O 3
ATOM 3133 N N . SER A 1 24 ? -9.060 0.283 9.792 1.00 3.02 24 SER A N 3
ATOM 3134 C CA . SER A 1 24 ? -9.822 0.787 10.954 1.00 33.03 24 SER A CA 3
ATOM 3135 C C . SER A 1 24 ? -11.320 0.412 10.873 1.00 20.42 24 SER A C 3
ATOM 3136 O O . SER A 1 24 ? -12.003 0.316 11.902 1.00 50.44 24 SER A O 3
ATOM 3144 N N . GLN A 1 25 ? -11.826 0.220 9.643 1.00 1.01 25 GLN A N 3
ATOM 3145 C CA . GLN A 1 25 ? -13.219 -0.219 9.400 1.00 23.14 25 GLN A CA 3
ATOM 3146 C C . GLN A 1 25 ? -13.293 -1.763 9.298 1.00 43.13 25 GLN A C 3
ATOM 3147 O O . GLN A 1 25 ? -14.386 -2.327 9.149 1.00 41.11 25 GLN A O 3
ATOM 3161 N N . GLY A 1 26 ? -12.114 -2.426 9.370 1.00 11.21 26 GLY A N 3
ATOM 3162 C CA . GLY A 1 26 ? -12.002 -3.892 9.305 1.00 1.23 26 GLY A CA 3
ATOM 3163 C C . GLY A 1 26 ? -12.080 -4.447 7.886 1.00 42.12 26 GLY A C 3
ATOM 3164 O O . GLY A 1 26 ? -12.319 -5.643 7.691 1.00 51.31 26 GLY A O 3
ATOM 3168 N N . LEU A 1 27 ? -11.835 -3.568 6.909 1.00 73.01 27 LEU A N 3
ATOM 3169 C CA . LEU A 1 27 ? -12.015 -3.842 5.471 1.00 45.14 27 LEU A CA 3
ATOM 3170 C C . LEU A 1 27 ? -10.666 -4.110 4.785 1.00 74.41 27 LEU A C 3
ATOM 3171 O O . LEU A 1 27 ? -9.633 -3.565 5.197 1.00 32.41 27 LEU A O 3
ATOM 3187 N N . ASP A 1 28 ? -10.699 -4.948 3.736 1.00 74.11 28 ASP A N 3
ATOM 3188 C CA . ASP A 1 28 ? -9.564 -5.136 2.818 1.00 61.32 28 ASP A CA 3
ATOM 3189 C C . ASP A 1 28 ? -9.526 -3.971 1.814 1.00 14.22 28 ASP A C 3
ATOM 3190 O O . ASP A 1 28 ? -10.570 -3.411 1.459 1.00 54.21 28 ASP A O 3
ATOM 3199 N N . LEU A 1 29 ? -8.320 -3.641 1.343 1.00 33.02 29 LEU A N 3
ATOM 3200 C CA . LEU A 1 29 ? -8.097 -2.586 0.349 1.00 22.21 29 LEU A CA 3
ATOM 3201 C C . LEU A 1 29 ? -6.882 -2.951 -0.507 1.00 34.31 29 LEU A C 3
ATOM 3202 O O . LEU A 1 29 ? -5.779 -3.115 0.023 1.00 20.23 29 LEU A O 3
ATOM 3218 N N . GLU A 1 30 ? -7.091 -3.075 -1.829 1.00 33.32 30 GLU A N 3
ATOM 3219 C CA . GLU A 1 30 ? -5.999 -3.249 -2.787 1.00 40.34 30 GLU A CA 3
ATOM 3220 C C . GLU A 1 30 ? -5.580 -1.860 -3.300 1.00 22.52 30 GLU A C 3
ATOM 3221 O O . GLU A 1 30 ? -6.427 -1.070 -3.727 1.00 14.32 30 GLU A O 3
ATOM 3233 N N . VAL A 1 31 ? -4.286 -1.555 -3.206 1.00 34.34 31 VAL A N 3
ATOM 3234 C CA . VAL A 1 31 ? -3.694 -0.304 -3.713 1.00 54.34 31 VAL A CA 3
ATOM 3235 C C . VAL A 1 31 ? -2.520 -0.642 -4.638 1.00 30.42 31 VAL A C 3
ATOM 3236 O O . VAL A 1 31 ? -1.853 -1.664 -4.471 1.00 51.13 31 VAL A O 3
ATOM 3249 N N . GLU A 1 32 ? -2.299 0.224 -5.620 1.00 50.50 32 GLU A N 3
ATOM 3250 C CA . GLU A 1 32 ? -1.223 0.107 -6.593 1.00 32.43 32 GLU A CA 3
ATOM 3251 C C . GLU A 1 32 ? -0.528 1.453 -6.714 1.00 31.25 32 GLU A C 3
ATOM 3252 O O . GLU A 1 32 ? -1.183 2.485 -6.918 1.00 23.21 32 GLU A O 3
ATOM 3264 N N . PHE A 1 33 ? 0.789 1.431 -6.541 1.00 3.21 33 PHE A N 3
ATOM 3265 C CA . PHE A 1 33 ? 1.647 2.571 -6.793 1.00 41.40 33 PHE A CA 3
ATOM 3266 C C . PHE A 1 33 ? 1.961 2.606 -8.292 1.00 32.23 33 PHE A C 3
ATOM 3267 O O . PHE A 1 33 ? 2.716 1.761 -8.805 1.00 75.22 33 PHE A O 3
ATOM 3284 N N . ASP A 1 34 ? 1.337 3.563 -8.987 1.00 14.24 34 ASP A N 3
ATOM 3285 C CA . ASP A 1 34 ? 1.495 3.746 -10.430 1.00 25.11 34 ASP A CA 3
ATOM 3286 C C . ASP A 1 34 ? 2.825 4.485 -10.710 1.00 14.22 34 ASP A C 3
ATOM 3287 O O . ASP A 1 34 ? 2.861 5.717 -10.763 1.00 42.24 34 ASP A O 3
ATOM 3296 N N . SER A 1 35 ? 3.918 3.707 -10.800 1.00 54.23 35 SER A N 3
ATOM 3297 C CA . SER A 1 35 ? 5.264 4.215 -11.120 1.00 54.31 35 SER A CA 3
ATOM 3298 C C . SER A 1 35 ? 6.217 3.051 -11.428 1.00 1.44 35 SER A C 3
ATOM 3299 O O . SER A 1 35 ? 6.018 1.922 -10.956 1.00 1.05 35 SER A O 3
ATOM 3307 N N . THR A 1 36 ? 7.241 3.353 -12.233 1.00 65.44 36 THR A N 3
ATOM 3308 C CA . THR A 1 36 ? 8.360 2.449 -12.533 1.00 21.55 36 THR A CA 3
ATOM 3309 C C . THR A 1 36 ? 9.675 3.023 -11.959 1.00 45.11 36 THR A C 3
ATOM 3310 O O . THR A 1 36 ? 10.771 2.536 -12.292 1.00 21.34 36 THR A O 3
ATOM 3321 N N . ASP A 1 37 ? 9.566 4.046 -11.071 1.00 73.20 37 ASP A N 3
ATOM 3322 C CA . ASP A 1 37 ? 10.729 4.661 -10.420 1.00 14.22 37 ASP A CA 3
ATOM 3323 C C . ASP A 1 37 ? 11.135 3.784 -9.225 1.00 24.55 37 ASP A C 3
ATOM 3324 O O . ASP A 1 37 ? 10.417 3.755 -8.223 1.00 11.11 37 ASP A O 3
ATOM 3333 N N . ASP A 1 38 ? 12.272 3.067 -9.369 1.00 15.11 38 ASP A N 3
ATOM 3334 C CA . ASP A 1 38 ? 12.767 2.076 -8.379 1.00 11.25 38 ASP A CA 3
ATOM 3335 C C . ASP A 1 38 ? 12.802 2.623 -6.937 1.00 14.53 38 ASP A C 3
ATOM 3336 O O . ASP A 1 38 ? 12.473 1.890 -5.998 1.00 12.13 38 ASP A O 3
ATOM 3345 N N . LYS A 1 39 ? 13.194 3.907 -6.776 1.00 63.24 39 LYS A N 3
ATOM 3346 C CA . LYS A 1 39 ? 13.336 4.543 -5.453 1.00 45.41 39 LYS A CA 3
ATOM 3347 C C . LYS A 1 39 ? 11.967 4.654 -4.763 1.00 33.12 39 LYS A C 3
ATOM 3348 O O . LYS A 1 39 ? 11.802 4.231 -3.613 1.00 41.23 39 LYS A O 3
ATOM 3367 N N . GLU A 1 40 ? 10.989 5.220 -5.496 1.00 55.41 40 GLU A N 3
ATOM 3368 C CA . GLU A 1 40 ? 9.641 5.490 -4.960 1.00 30.30 40 GLU A CA 3
ATOM 3369 C C . GLU A 1 40 ? 8.849 4.178 -4.762 1.00 21.43 40 GLU A C 3
ATOM 3370 O O . GLU A 1 40 ? 7.962 4.103 -3.901 1.00 0.32 40 GLU A O 3
ATOM 3382 N N . ILE A 1 41 ? 9.169 3.158 -5.591 1.00 24.25 41 ILE A N 3
ATOM 3383 C CA . ILE A 1 41 ? 8.651 1.787 -5.437 1.00 1.02 41 ILE A CA 3
ATOM 3384 C C . ILE A 1 41 ? 9.106 1.201 -4.089 1.00 23.15 41 ILE A C 3
ATOM 3385 O O . ILE A 1 41 ? 8.297 0.630 -3.358 1.00 43.43 41 ILE A O 3
ATOM 3401 N N . GLU A 1 42 ? 10.406 1.381 -3.771 1.00 24.23 42 GLU A N 3
ATOM 3402 C CA . GLU A 1 42 ? 10.999 0.911 -2.504 1.00 3.41 42 GLU A CA 3
ATOM 3403 C C . GLU A 1 42 ? 10.381 1.644 -1.305 1.00 2.34 42 GLU A C 3
ATOM 3404 O O . GLU A 1 42 ? 10.256 1.068 -0.217 1.00 61.43 42 GLU A O 3
ATOM 3416 N N . GLU A 1 43 ? 10.021 2.925 -1.507 1.00 12.44 43 GLU A N 3
ATOM 3417 C CA . GLU A 1 43 ? 9.262 3.696 -0.518 1.00 54.01 43 GLU A CA 3
ATOM 3418 C C . GLU A 1 43 ? 7.902 3.031 -0.246 1.00 4.43 43 GLU A C 3
ATOM 3419 O O . GLU A 1 43 ? 7.589 2.738 0.898 1.00 4.31 43 GLU A O 3
ATOM 3431 N N . PHE A 1 44 ? 7.139 2.709 -1.311 1.00 64.34 44 PHE A N 3
ATOM 3432 C CA . PHE A 1 44 ? 5.805 2.072 -1.180 1.00 15.02 44 PHE A CA 3
ATOM 3433 C C . PHE A 1 44 ? 5.911 0.694 -0.466 1.00 61.45 44 PHE A C 3
ATOM 3434 O O . PHE A 1 44 ? 5.020 0.326 0.305 1.00 40.31 44 PHE A O 3
ATOM 3451 N N . GLU A 1 45 ? 7.022 -0.036 -0.737 1.00 45.31 45 GLU A N 3
ATOM 3452 C CA . GLU A 1 45 ? 7.362 -1.312 -0.065 1.00 42.31 45 GLU A CA 3
ATOM 3453 C C . GLU A 1 45 ? 7.428 -1.141 1.465 1.00 2.40 45 GLU A C 3
ATOM 3454 O O . GLU A 1 45 ? 6.597 -1.686 2.198 1.00 11.00 45 GLU A O 3
ATOM 3466 N N . ARG A 1 46 ? 8.410 -0.326 1.909 1.00 32.45 46 ARG A N 3
ATOM 3467 C CA . ARG A 1 46 ? 8.783 -0.182 3.329 1.00 72.15 46 ARG A CA 3
ATOM 3468 C C . ARG A 1 46 ? 7.647 0.466 4.142 1.00 32.03 46 ARG A C 3
ATOM 3469 O O . ARG A 1 46 ? 7.427 0.098 5.295 1.00 23.22 46 ARG A O 3
ATOM 3490 N N . ASP A 1 47 ? 6.964 1.450 3.518 1.00 10.15 47 ASP A N 3
ATOM 3491 C CA . ASP A 1 47 ? 5.784 2.131 4.086 1.00 62.15 47 ASP A CA 3
ATOM 3492 C C . ASP A 1 47 ? 4.611 1.159 4.348 1.00 65.31 47 ASP A C 3
ATOM 3493 O O . ASP A 1 47 ? 4.008 1.216 5.420 1.00 62.24 47 ASP A O 3
ATOM 3502 N N . MET A 1 48 ? 4.285 0.289 3.358 1.00 12.44 48 MET A N 3
ATOM 3503 C CA . MET A 1 48 ? 3.162 -0.690 3.484 1.00 63.53 48 MET A CA 3
ATOM 3504 C C . MET A 1 48 ? 3.487 -1.814 4.488 1.00 13.14 48 MET A C 3
ATOM 3505 O O . MET A 1 48 ? 2.583 -2.316 5.162 1.00 34.23 48 MET A O 3
ATOM 3519 N N . GLU A 1 49 ? 4.771 -2.213 4.565 1.00 35.23 49 GLU A N 3
ATOM 3520 C CA . GLU A 1 49 ? 5.256 -3.191 5.566 1.00 31.14 49 GLU A CA 3
ATOM 3521 C C . GLU A 1 49 ? 5.127 -2.618 6.990 1.00 54.11 49 GLU A C 3
ATOM 3522 O O . GLU A 1 49 ? 4.581 -3.269 7.887 1.00 3.15 49 GLU A O 3
ATOM 3534 N N . ASP A 1 50 ? 5.628 -1.378 7.158 1.00 70.55 50 ASP A N 3
ATOM 3535 C CA . ASP A 1 50 ? 5.612 -0.639 8.434 1.00 42.14 50 ASP A CA 3
ATOM 3536 C C . ASP A 1 50 ? 4.174 -0.437 8.929 1.00 3.53 50 ASP A C 3
ATOM 3537 O O . ASP A 1 50 ? 3.873 -0.677 10.102 1.00 42.24 50 ASP A O 3
ATOM 3546 N N . LEU A 1 51 ? 3.304 -0.004 8.002 1.00 32.21 51 LEU A N 3
ATOM 3547 C CA . LEU A 1 51 ? 1.872 0.221 8.261 1.00 44.24 51 LEU A CA 3
ATOM 3548 C C . LEU A 1 51 ? 1.177 -1.085 8.687 1.00 20.42 51 LEU A C 3
ATOM 3549 O O . LEU A 1 51 ? 0.382 -1.076 9.624 1.00 74.52 51 LEU A O 3
ATOM 3565 N N . ALA A 1 52 ? 1.508 -2.202 7.997 1.00 71.31 52 ALA A N 3
ATOM 3566 C CA . ALA A 1 52 ? 0.944 -3.541 8.294 1.00 63.44 52 ALA A CA 3
ATOM 3567 C C . ALA A 1 52 ? 1.268 -3.985 9.734 1.00 53.01 52 ALA A C 3
ATOM 3568 O O . ALA A 1 52 ? 0.419 -4.551 10.418 1.00 11.42 52 ALA A O 3
ATOM 3575 N N . LYS A 1 53 ? 2.517 -3.725 10.158 1.00 53.21 53 LYS A N 3
ATOM 3576 C CA . LYS A 1 53 ? 2.985 -3.987 11.535 1.00 60.04 53 LYS A CA 3
ATOM 3577 C C . LYS A 1 53 ? 2.143 -3.165 12.536 1.00 65.22 53 LYS A C 3
ATOM 3578 O O . LYS A 1 53 ? 1.535 -3.719 13.463 1.00 74.22 53 LYS A O 3
ATOM 3597 N N . LYS A 1 54 ? 2.059 -1.850 12.264 1.00 43.11 54 LYS A N 3
ATOM 3598 C CA . LYS A 1 54 ? 1.362 -0.869 13.122 1.00 22.33 54 LYS A CA 3
ATOM 3599 C C . LYS A 1 54 ? -0.164 -1.104 13.191 1.00 23.01 54 LYS A C 3
ATOM 3600 O O . LYS A 1 54 ? -0.820 -0.668 14.147 1.00 73.42 54 LYS A O 3
ATOM 3619 N N . THR A 1 55 ? -0.719 -1.791 12.178 1.00 73.23 55 THR A N 3
ATOM 3620 C CA . THR A 1 55 ? -2.154 -2.131 12.124 1.00 60.42 55 THR A CA 3
ATOM 3621 C C . THR A 1 55 ? -2.418 -3.573 12.611 1.00 63.20 55 THR A C 3
ATOM 3622 O O . THR A 1 55 ? -3.560 -3.908 12.940 1.00 22.21 55 THR A O 3
ATOM 3633 N N . GLY A 1 56 ? -1.361 -4.416 12.673 1.00 40.41 56 GLY A N 3
ATOM 3634 C CA . GLY A 1 56 ? -1.507 -5.827 13.062 1.00 20.31 56 GLY A CA 3
ATOM 3635 C C . GLY A 1 56 ? -2.076 -6.715 11.954 1.00 71.04 56 GLY A C 3
ATOM 3636 O O . GLY A 1 56 ? -2.696 -7.749 12.235 1.00 11.12 56 GLY A O 3
ATOM 3640 N N . VAL A 1 57 ? -1.868 -6.302 10.690 1.00 44.34 57 VAL A N 3
ATOM 3641 C CA . VAL A 1 57 ? -2.317 -7.064 9.496 1.00 14.20 57 VAL A CA 3
ATOM 3642 C C . VAL A 1 57 ? -1.110 -7.545 8.672 1.00 4.53 57 VAL A C 3
ATOM 3643 O O . VAL A 1 57 ? 0.043 -7.245 9.003 1.00 62.01 57 VAL A O 3
ATOM 3656 N N . GLN A 1 58 ? -1.386 -8.308 7.601 1.00 73.31 58 GLN A N 3
ATOM 3657 C CA . GLN A 1 58 ? -0.364 -8.751 6.635 1.00 0.51 58 GLN A CA 3
ATOM 3658 C C . GLN A 1 58 ? -0.593 -8.068 5.277 1.00 30.03 58 GLN A C 3
ATOM 3659 O O . GLN A 1 58 ? -1.674 -7.528 5.007 1.00 62.54 58 GLN A O 3
ATOM 3673 N N . ILE A 1 59 ? 0.434 -8.115 4.427 1.00 63.01 59 ILE A N 3
ATOM 3674 C CA . ILE A 1 59 ? 0.415 -7.516 3.079 1.00 53.00 59 ILE A CA 3
ATOM 3675 C C . ILE A 1 59 ? 0.390 -8.622 2.018 1.00 33.03 59 ILE A C 3
ATOM 3676 O O . ILE A 1 59 ? 0.594 -9.800 2.327 1.00 11.01 59 ILE A O 3
ATOM 3692 N N . GLN A 1 60 ? 0.126 -8.230 0.771 1.00 73.05 60 GLN A N 3
ATOM 3693 C CA . GLN A 1 60 ? 0.218 -9.115 -0.389 1.00 22.32 60 GLN A CA 3
ATOM 3694 C C . GLN A 1 60 ? 0.812 -8.309 -1.550 1.00 55.33 60 GLN A C 3
ATOM 3695 O O . GLN A 1 60 ? 0.109 -7.522 -2.192 1.00 33.11 60 GLN A O 3
ATOM 3709 N N . LYS A 1 61 ? 2.119 -8.487 -1.788 1.00 75.34 61 LYS A N 3
ATOM 3710 C CA . LYS A 1 61 ? 2.842 -7.794 -2.859 1.00 20.33 61 LYS A CA 3
ATOM 3711 C C . LYS A 1 61 ? 2.636 -8.549 -4.171 1.00 75.43 61 LYS A C 3
ATOM 3712 O O . LYS A 1 61 ? 2.980 -9.733 -4.272 1.00 74.33 61 LYS A O 3
ATOM 3731 N N . GLN A 1 62 ? 2.047 -7.869 -5.149 1.00 35.44 62 GLN A N 3
ATOM 3732 C CA . GLN A 1 62 ? 1.800 -8.395 -6.487 1.00 51.15 62 GLN A CA 3
ATOM 3733 C C . GLN A 1 62 ? 2.290 -7.363 -7.506 1.00 42.34 62 GLN A C 3
ATOM 3734 O O . GLN A 1 62 ? 1.692 -6.293 -7.652 1.00 32.50 62 GLN A O 3
ATOM 3748 N N . TRP A 1 63 ? 3.408 -7.665 -8.166 1.00 50.12 63 TRP A N 3
ATOM 3749 C CA . TRP A 1 63 ? 3.861 -6.903 -9.331 1.00 15.53 63 TRP A CA 3
ATOM 3750 C C . TRP A 1 63 ? 2.873 -7.142 -10.467 1.00 14.41 63 TRP A C 3
ATOM 3751 O O . TRP A 1 63 ? 2.726 -8.274 -10.944 1.00 64.33 63 TRP A O 3
ATOM 3772 N N . GLN A 1 64 ? 2.190 -6.076 -10.877 1.00 31.12 64 GLN A N 3
ATOM 3773 C CA . GLN A 1 64 ? 1.158 -6.115 -11.904 1.00 71.21 64 GLN A CA 3
ATOM 3774 C C . GLN A 1 64 ? 1.812 -5.570 -13.186 1.00 0.53 64 GLN A C 3
ATOM 3775 O O . GLN A 1 64 ? 1.757 -4.367 -13.463 1.00 24.11 64 GLN A O 3
ATOM 3789 N N . GLY A 1 65 ? 2.527 -6.468 -13.893 1.00 73.24 65 GLY A N 3
ATOM 3790 C CA . GLY A 1 65 ? 3.360 -6.109 -15.048 1.00 20.22 65 GLY A CA 3
ATOM 3791 C C . GLY A 1 65 ? 4.672 -5.449 -14.621 1.00 1.24 65 GLY A C 3
ATOM 3792 O O . GLY A 1 65 ? 5.707 -6.119 -14.508 1.00 34.52 65 GLY A O 3
ATOM 3796 N N . ASN A 1 66 ? 4.598 -4.138 -14.328 1.00 20.43 66 ASN A N 3
ATOM 3797 C CA . ASN A 1 66 ? 5.759 -3.295 -13.936 1.00 5.22 66 ASN A CA 3
ATOM 3798 C C . ASN A 1 66 ? 5.346 -2.224 -12.908 1.00 15.55 66 ASN A C 3
ATOM 3799 O O . ASN A 1 66 ? 6.158 -1.372 -12.531 1.00 21.45 66 ASN A O 3
ATOM 3810 N N . LYS A 1 67 ? 4.090 -2.286 -12.440 1.00 65.42 67 LYS A N 3
ATOM 3811 C CA . LYS A 1 67 ? 3.556 -1.373 -11.416 1.00 52.22 67 LYS A CA 3
ATOM 3812 C C . LYS A 1 67 ? 3.358 -2.178 -10.137 1.00 13.32 67 LYS A C 3
ATOM 3813 O O . LYS A 1 67 ? 2.777 -3.268 -10.177 1.00 13.51 67 LYS A O 3
ATOM 3832 N N . LEU A 1 68 ? 3.852 -1.654 -9.008 1.00 11.51 68 LEU A N 3
ATOM 3833 C CA . LEU A 1 68 ? 3.862 -2.382 -7.736 1.00 63.50 68 LEU A CA 3
ATOM 3834 C C . LEU A 1 68 ? 2.490 -2.238 -7.054 1.00 12.01 68 LEU A C 3
ATOM 3835 O O . LEU A 1 68 ? 2.106 -1.136 -6.648 1.00 13.14 68 LEU A O 3
ATOM 3851 N N . ARG A 1 69 ? 1.768 -3.359 -6.935 1.00 61.51 69 ARG A N 3
ATOM 3852 C CA . ARG A 1 69 ? 0.408 -3.397 -6.393 1.00 54.13 69 ARG A CA 3
ATOM 3853 C C . ARG A 1 69 ? 0.385 -4.234 -5.105 1.00 43.32 69 ARG A C 3
ATOM 3854 O O . ARG A 1 69 ? 0.535 -5.452 -5.148 1.00 3.32 69 ARG A O 3
ATOM 3875 N N . ILE A 1 70 ? 0.183 -3.569 -3.960 1.00 40.34 70 ILE A N 3
ATOM 3876 C CA . ILE A 1 70 ? 0.156 -4.226 -2.644 1.00 21.14 70 ILE A CA 3
ATOM 3877 C C . ILE A 1 70 ? -1.282 -4.199 -2.105 1.00 43.54 70 ILE A C 3
ATOM 3878 O O . ILE A 1 70 ? -1.876 -3.133 -1.963 1.00 11.00 70 ILE A O 3
ATOM 3894 N N . ARG A 1 71 ? -1.840 -5.384 -1.829 1.00 52.23 71 ARG A N 3
ATOM 3895 C CA . ARG A 1 71 ? -3.156 -5.532 -1.204 1.00 20.54 71 ARG A CA 3
ATOM 3896 C C . ARG A 1 71 ? -2.968 -5.693 0.309 1.00 75.44 71 ARG A C 3
ATOM 3897 O O . ARG A 1 71 ? -2.137 -6.483 0.764 1.00 33.23 71 ARG A O 3
ATOM 3918 N N . LEU A 1 72 ? -3.747 -4.929 1.076 1.00 62.02 72 LEU A N 3
ATOM 3919 C CA . LEU A 1 72 ? -3.793 -5.012 2.533 1.00 63.41 72 LEU A CA 3
ATOM 3920 C C . LEU A 1 72 ? -5.101 -5.698 2.919 1.00 75.54 72 LEU A C 3
ATOM 3921 O O . LEU A 1 72 ? -6.147 -5.439 2.312 1.00 74.12 72 LEU A O 3
ATOM 3937 N N . LYS A 1 73 ? -5.024 -6.606 3.884 1.00 3.42 73 LYS A N 3
ATOM 3938 C CA . LYS A 1 73 ? -6.196 -7.307 4.438 1.00 4.44 73 LYS A CA 3
ATOM 3939 C C . LYS A 1 73 ? -6.573 -6.696 5.783 1.00 22.20 73 LYS A C 3
ATOM 3940 O O . LYS A 1 73 ? -5.695 -6.224 6.501 1.00 62.42 73 LYS A O 3
ATOM 3959 N N . GLY A 1 74 ? -7.877 -6.697 6.112 1.00 23.20 74 GLY A N 3
ATOM 3960 C CA . GLY A 1 74 ? -8.373 -6.075 7.339 1.00 70.11 74 GLY A CA 3
ATOM 3961 C C . GLY A 1 74 ? -8.052 -6.929 8.554 1.00 0.03 74 GLY A C 3
ATOM 3962 O O . GLY A 1 74 ? -7.619 -6.414 9.589 1.00 64.51 74 GLY A O 3
ATOM 3966 N N . SER A 1 75 ? -8.254 -8.256 8.401 1.00 23.11 75 SER A N 3
ATOM 3967 C CA . SER A 1 75 ? -7.956 -9.245 9.446 1.00 25.41 75 SER A CA 3
ATOM 3968 C C . SER A 1 75 ? -7.979 -10.675 8.868 1.00 21.21 75 SER A C 3
ATOM 3969 O O . SER A 1 75 ? -8.931 -11.058 8.180 1.00 71.34 75 SER A O 3
ATOM 3977 N N . LEU A 1 76 ? -6.903 -11.438 9.119 1.00 21.10 76 LEU A N 3
ATOM 3978 C CA . LEU A 1 76 ? -6.920 -12.910 9.028 1.00 11.14 76 LEU A CA 3
ATOM 3979 C C . LEU A 1 76 ? -7.263 -13.454 10.426 1.00 54.42 76 LEU A C 3
ATOM 3980 O O . LEU A 1 76 ? -8.133 -14.308 10.585 1.00 5.14 76 LEU A O 3
ATOM 3996 N N . GLU A 1 77 ? -6.610 -12.853 11.446 1.00 25.02 77 GLU A N 3
ATOM 3997 C CA . GLU A 1 77 ? -6.689 -13.281 12.863 1.00 64.43 77 GLU A CA 3
ATOM 3998 C C . GLU A 1 77 ? -7.984 -12.821 13.568 1.00 1.13 77 GLU A C 3
ATOM 3999 O O . GLU A 1 77 ? -8.005 -12.636 14.788 1.00 32.40 77 GLU A O 3
ATOM 4011 N N . HIS A 1 78 ? -9.077 -12.674 12.790 1.00 61.40 78 HIS A N 3
ATOM 4012 C CA . HIS A 1 78 ? -10.448 -12.720 13.340 1.00 2.50 78 HIS A CA 3
ATOM 4013 C C . HIS A 1 78 ? -10.808 -14.183 13.701 1.00 1.43 78 HIS A C 3
ATOM 4014 O O . HIS A 1 78 ? -11.839 -14.444 14.322 1.00 60.40 78 HIS A O 3
ATOM 4029 N N . HIS A 1 79 ? -9.941 -15.126 13.261 1.00 32.21 79 HIS A N 3
ATOM 4030 C CA . HIS A 1 79 ? -9.984 -16.541 13.664 1.00 10.30 79 HIS A CA 3
ATOM 4031 C C . HIS A 1 79 ? -9.551 -16.656 15.139 1.00 22.51 79 HIS A C 3
ATOM 4032 O O . HIS A 1 79 ? -8.482 -16.157 15.511 1.00 11.33 79 HIS A O 3
ATOM 4047 N N . HIS A 1 80 ? -10.391 -17.290 15.967 1.00 41.13 80 HIS A N 3
ATOM 4048 C CA . HIS A 1 80 ? -10.109 -17.536 17.406 1.00 34.42 80 HIS A CA 3
ATOM 4049 C C . HIS A 1 80 ? -9.698 -19.000 17.646 1.00 63.43 80 HIS A C 3
ATOM 4050 O O . HIS A 1 80 ? -9.464 -19.403 18.796 1.00 41.45 80 HIS A O 3
ATOM 4065 N N . HIS A 1 81 ? -9.593 -19.786 16.551 1.00 4.54 81 HIS A N 3
ATOM 4066 C CA . HIS A 1 81 ? -9.228 -21.214 16.611 1.00 1.04 81 HIS A CA 3
ATOM 4067 C C . HIS A 1 81 ? -8.633 -21.674 15.264 1.00 50.14 81 HIS A C 3
ATOM 4068 O O . HIS A 1 81 ? -9.027 -21.188 14.204 1.00 4.40 81 HIS A O 3
ATOM 4083 N N . HIS A 1 82 ? -7.651 -22.590 15.350 1.00 43.32 82 HIS A N 3
ATOM 4084 C CA . HIS A 1 82 ? -7.160 -23.404 14.219 1.00 64.45 82 HIS A CA 3
ATOM 4085 C C . HIS A 1 82 ? -6.241 -24.514 14.757 1.00 2.23 82 HIS A C 3
ATOM 4086 O O . HIS A 1 82 ? -5.984 -24.578 15.965 1.00 5.41 82 HIS A O 3
ATOM 4101 N N . HIS A 1 83 ? -5.751 -25.382 13.860 1.00 20.21 83 HIS A N 3
ATOM 4102 C CA . HIS A 1 83 ? -4.826 -26.475 14.220 1.00 40.52 83 HIS A CA 3
ATOM 4103 C C . HIS A 1 83 ? -3.765 -26.648 13.097 1.00 34.33 83 HIS A C 3
ATOM 4104 O O . HIS A 1 83 ? -4.056 -27.281 12.064 1.00 42.10 83 HIS A O 3
ATOM 4120 N N . MET A 1 1 ? -15.423 -9.494 1.922 1.00 41.41 1 MET A N 4
ATOM 4121 C CA . MET A 1 1 ? -16.558 -8.858 1.215 1.00 2.13 1 MET A CA 4
ATOM 4122 C C . MET A 1 1 ? -16.048 -8.161 -0.061 1.00 73.31 1 MET A C 4
ATOM 4123 O O . MET A 1 1 ? -14.885 -7.731 -0.116 1.00 12.33 1 MET A O 4
ATOM 4139 N N . GLY A 1 2 ? -16.925 -8.053 -1.078 1.00 62.13 2 GLY A N 4
ATOM 4140 C CA . GLY A 1 2 ? -16.587 -7.399 -2.344 1.00 33.32 2 GLY A CA 4
ATOM 4141 C C . GLY A 1 2 ? -16.721 -5.883 -2.270 1.00 32.02 2 GLY A C 4
ATOM 4142 O O . GLY A 1 2 ? -17.671 -5.306 -2.810 1.00 62.54 2 GLY A O 4
ATOM 4146 N N . LEU A 1 3 ? -15.780 -5.245 -1.558 1.00 73.34 3 LEU A N 4
ATOM 4147 C CA . LEU A 1 3 ? -15.674 -3.770 -1.468 1.00 12.23 3 LEU A CA 4
ATOM 4148 C C . LEU A 1 3 ? -14.205 -3.337 -1.646 1.00 1.21 3 LEU A C 4
ATOM 4149 O O . LEU A 1 3 ? -13.889 -2.143 -1.567 1.00 23.14 3 LEU A O 4
ATOM 4165 N N . THR A 1 4 ? -13.322 -4.333 -1.889 1.00 44.05 4 THR A N 4
ATOM 4166 C CA . THR A 1 4 ? -11.863 -4.147 -1.973 1.00 55.21 4 THR A CA 4
ATOM 4167 C C . THR A 1 4 ? -11.501 -3.415 -3.289 1.00 72.31 4 THR A C 4
ATOM 4168 O O . THR A 1 4 ? -11.149 -4.041 -4.304 1.00 70.21 4 THR A O 4
ATOM 4179 N N . ARG A 1 5 ? -11.701 -2.086 -3.262 1.00 75.13 5 ARG A N 4
ATOM 4180 C CA . ARG A 1 5 ? -11.516 -1.203 -4.423 1.00 12.51 5 ARG A CA 4
ATOM 4181 C C . ARG A 1 5 ? -10.026 -1.062 -4.790 1.00 74.33 5 ARG A C 4
ATOM 4182 O O . ARG A 1 5 ? -9.146 -1.313 -3.952 1.00 32.42 5 ARG A O 4
ATOM 4203 N N . THR A 1 6 ? -9.770 -0.646 -6.038 1.00 0.43 6 THR A N 4
ATOM 4204 C CA . THR A 1 6 ? -8.422 -0.520 -6.604 1.00 61.23 6 THR A CA 4
ATOM 4205 C C . THR A 1 6 ? -8.067 0.967 -6.709 1.00 1.10 6 THR A C 4
ATOM 4206 O O . THR A 1 6 ? -8.802 1.744 -7.338 1.00 14.45 6 THR A O 4
ATOM 4217 N N . ILE A 1 7 ? -6.958 1.361 -6.063 1.00 2.31 7 ILE A N 4
ATOM 4218 C CA . ILE A 1 7 ? -6.459 2.742 -6.077 1.00 73.41 7 ILE A CA 4
ATOM 4219 C C . ILE A 1 7 ? -5.055 2.762 -6.703 1.00 11.34 7 ILE A C 4
ATOM 4220 O O . ILE A 1 7 ? -4.106 2.221 -6.124 1.00 24.03 7 ILE A O 4
ATOM 4236 N N . THR A 1 8 ? -4.928 3.383 -7.886 1.00 62.23 8 THR A N 4
ATOM 4237 C CA . THR A 1 8 ? -3.644 3.518 -8.589 1.00 61.41 8 THR A CA 4
ATOM 4238 C C . THR A 1 8 ? -3.134 4.966 -8.460 1.00 41.12 8 THR A C 4
ATOM 4239 O O . THR A 1 8 ? -3.698 5.885 -9.059 1.00 73.42 8 THR A O 4
ATOM 4250 N N . SER A 1 9 ? -2.087 5.167 -7.639 1.00 2.22 9 SER A N 4
ATOM 4251 C CA . SER A 1 9 ? -1.501 6.501 -7.388 1.00 32.24 9 SER A CA 4
ATOM 4252 C C . SER A 1 9 ? 0.034 6.421 -7.384 1.00 1.10 9 SER A C 4
ATOM 4253 O O . SER A 1 9 ? 0.608 5.350 -7.166 1.00 11.43 9 SER A O 4
ATOM 4261 N N . GLN A 1 10 ? 0.685 7.573 -7.637 1.00 73.04 10 GLN A N 4
ATOM 4262 C CA . GLN A 1 10 ? 2.148 7.739 -7.505 1.00 42.22 10 GLN A CA 4
ATOM 4263 C C . GLN A 1 10 ? 2.481 8.628 -6.288 1.00 54.23 10 GLN A C 4
ATOM 4264 O O . GLN A 1 10 ? 3.583 9.176 -6.184 1.00 75.12 10 GLN A O 4
ATOM 4278 N N . ASN A 1 11 ? 1.522 8.744 -5.358 1.00 5.32 11 ASN A N 4
ATOM 4279 C CA . ASN A 1 11 ? 1.708 9.377 -4.045 1.00 24.33 11 ASN A CA 4
ATOM 4280 C C . ASN A 1 11 ? 1.365 8.325 -2.984 1.00 20.12 11 ASN A C 4
ATOM 4281 O O . ASN A 1 11 ? 0.187 8.065 -2.721 1.00 20.34 11 ASN A O 4
ATOM 4292 N N . LYS A 1 12 ? 2.403 7.691 -2.407 1.00 35.20 12 LYS A N 4
ATOM 4293 C CA . LYS A 1 12 ? 2.217 6.587 -1.447 1.00 1.15 12 LYS A CA 4
ATOM 4294 C C . LYS A 1 12 ? 1.699 7.091 -0.096 1.00 40.13 12 LYS A C 4
ATOM 4295 O O . LYS A 1 12 ? 1.152 6.307 0.671 1.00 73.12 12 LYS A O 4
ATOM 4314 N N . GLU A 1 13 ? 1.859 8.406 0.171 1.00 44.52 13 GLU A N 4
ATOM 4315 C CA . GLU A 1 13 ? 1.455 9.021 1.441 1.00 12.13 13 GLU A CA 4
ATOM 4316 C C . GLU A 1 13 ? -0.069 8.922 1.612 1.00 61.45 13 GLU A C 4
ATOM 4317 O O . GLU A 1 13 ? -0.552 8.347 2.603 1.00 13.12 13 GLU A O 4
ATOM 4329 N N . GLU A 1 14 ? -0.821 9.412 0.597 1.00 53.34 14 GLU A N 4
ATOM 4330 C CA . GLU A 1 14 ? -2.290 9.355 0.602 1.00 21.41 14 GLU A CA 4
ATOM 4331 C C . GLU A 1 14 ? -2.763 7.890 0.613 1.00 73.11 14 GLU A C 4
ATOM 4332 O O . GLU A 1 14 ? -3.766 7.578 1.233 1.00 54.45 14 GLU A O 4
ATOM 4344 N N . LEU A 1 15 ? -1.979 6.994 -0.040 1.00 43.04 15 LEU A N 4
ATOM 4345 C CA . LEU A 1 15 ? -2.270 5.549 -0.082 1.00 3.12 15 LEU A CA 4
ATOM 4346 C C . LEU A 1 15 ? -2.195 4.937 1.328 1.00 22.53 15 LEU A C 4
ATOM 4347 O O . LEU A 1 15 ? -2.953 4.028 1.631 1.00 54.04 15 LEU A O 4
ATOM 4363 N N . LEU A 1 16 ? -1.290 5.477 2.175 1.00 43.44 16 LEU A N 4
ATOM 4364 C CA . LEU A 1 16 ? -1.125 5.035 3.580 1.00 2.24 16 LEU A CA 4
ATOM 4365 C C . LEU A 1 16 ? -2.300 5.504 4.446 1.00 13.43 16 LEU A C 4
ATOM 4366 O O . LEU A 1 16 ? -2.740 4.788 5.346 1.00 50.22 16 LEU A O 4
ATOM 4382 N N . GLU A 1 17 ? -2.759 6.740 4.186 1.00 41.52 17 GLU A N 4
ATOM 4383 C CA . GLU A 1 17 ? -3.859 7.371 4.934 1.00 15.43 17 GLU A CA 4
ATOM 4384 C C . GLU A 1 17 ? -5.210 6.693 4.616 1.00 20.24 17 GLU A C 4
ATOM 4385 O O . GLU A 1 17 ? -6.007 6.413 5.528 1.00 1.44 17 GLU A O 4
ATOM 4397 N N . ILE A 1 18 ? -5.455 6.419 3.315 1.00 63.32 18 ILE A N 4
ATOM 4398 C CA . ILE A 1 18 ? -6.675 5.718 2.852 1.00 31.42 18 ILE A CA 4
ATOM 4399 C C . ILE A 1 18 ? -6.640 4.255 3.339 1.00 33.25 18 ILE A C 4
ATOM 4400 O O . ILE A 1 18 ? -7.661 3.684 3.712 1.00 74.21 18 ILE A O 4
ATOM 4416 N N . ALA A 1 19 ? -5.436 3.666 3.325 1.00 20.15 19 ALA A N 4
ATOM 4417 C CA . ALA A 1 19 ? -5.202 2.314 3.842 1.00 2.23 19 ALA A CA 4
ATOM 4418 C C . ALA A 1 19 ? -5.615 2.227 5.308 1.00 53.53 19 ALA A C 4
ATOM 4419 O O . ALA A 1 19 ? -6.496 1.447 5.657 1.00 75.34 19 ALA A O 4
ATOM 4426 N N . LEU A 1 20 ? -5.022 3.113 6.121 1.00 35.20 20 LEU A N 4
ATOM 4427 C CA . LEU A 1 20 ? -5.218 3.169 7.574 1.00 74.33 20 LEU A CA 4
ATOM 4428 C C . LEU A 1 20 ? -6.707 3.278 7.951 1.00 2.24 20 LEU A C 4
ATOM 4429 O O . LEU A 1 20 ? -7.135 2.644 8.915 1.00 54.34 20 LEU A O 4
ATOM 4445 N N . LYS A 1 21 ? -7.493 4.069 7.172 1.00 74.41 21 LYS A N 4
ATOM 4446 C CA . LYS A 1 21 ? -8.935 4.259 7.447 1.00 44.32 21 LYS A CA 4
ATOM 4447 C C . LYS A 1 21 ? -9.732 2.968 7.137 1.00 13.24 21 LYS A C 4
ATOM 4448 O O . LYS A 1 21 ? -10.705 2.661 7.833 1.00 73.13 21 LYS A O 4
ATOM 4467 N N . PHE A 1 22 ? -9.295 2.204 6.101 1.00 10.00 22 PHE A N 4
ATOM 4468 C CA . PHE A 1 22 ? -9.936 0.924 5.721 1.00 71.01 22 PHE A CA 4
ATOM 4469 C C . PHE A 1 22 ? -9.639 -0.143 6.787 1.00 20.24 22 PHE A C 4
ATOM 4470 O O . PHE A 1 22 ? -10.553 -0.779 7.311 1.00 13.41 22 PHE A O 4
ATOM 4487 N N . ILE A 1 23 ? -8.355 -0.258 7.154 1.00 0.51 23 ILE A N 4
ATOM 4488 C CA . ILE A 1 23 ? -7.856 -1.303 8.065 1.00 24.14 23 ILE A CA 4
ATOM 4489 C C . ILE A 1 23 ? -8.363 -1.040 9.508 1.00 53.13 23 ILE A C 4
ATOM 4490 O O . ILE A 1 23 ? -8.613 -1.984 10.268 1.00 54.53 23 ILE A O 4
ATOM 4506 N N . SER A 1 24 ? -8.542 0.259 9.840 1.00 61.44 24 SER A N 4
ATOM 4507 C CA . SER A 1 24 ? -9.163 0.719 11.104 1.00 40.14 24 SER A CA 4
ATOM 4508 C C . SER A 1 24 ? -10.549 0.089 11.310 1.00 43.44 24 SER A C 4
ATOM 4509 O O . SER A 1 24 ? -10.912 -0.308 12.422 1.00 43.21 24 SER A O 4
ATOM 4517 N N . GLN A 1 25 ? -11.303 -0.003 10.206 1.00 51.14 25 GLN A N 4
ATOM 4518 C CA . GLN A 1 25 ? -12.670 -0.543 10.197 1.00 33.22 25 GLN A CA 4
ATOM 4519 C C . GLN A 1 25 ? -12.684 -2.053 9.849 1.00 73.41 25 GLN A C 4
ATOM 4520 O O . GLN A 1 25 ? -13.741 -2.674 9.853 1.00 30.14 25 GLN A O 4
ATOM 4534 N N . GLY A 1 26 ? -11.496 -2.621 9.550 1.00 55.52 26 GLY A N 4
ATOM 4535 C CA . GLY A 1 26 ? -11.353 -4.050 9.210 1.00 41.31 26 GLY A CA 4
ATOM 4536 C C . GLY A 1 26 ? -11.670 -4.357 7.745 1.00 23.23 26 GLY A C 4
ATOM 4537 O O . GLY A 1 26 ? -11.775 -5.527 7.361 1.00 14.14 26 GLY A O 4
ATOM 4541 N N . LEU A 1 27 ? -11.828 -3.294 6.940 1.00 70.03 27 LEU A N 4
ATOM 4542 C CA . LEU A 1 27 ? -12.130 -3.392 5.503 1.00 72.54 27 LEU A CA 4
ATOM 4543 C C . LEU A 1 27 ? -10.843 -3.707 4.723 1.00 43.43 27 LEU A C 4
ATOM 4544 O O . LEU A 1 27 ? -9.764 -3.199 5.066 1.00 63.42 27 LEU A O 4
ATOM 4560 N N . ASP A 1 28 ? -10.967 -4.541 3.686 1.00 33.11 28 ASP A N 4
ATOM 4561 C CA . ASP A 1 28 ? -9.861 -4.836 2.765 1.00 14.24 28 ASP A CA 4
ATOM 4562 C C . ASP A 1 28 ? -9.763 -3.726 1.707 1.00 31.33 28 ASP A C 4
ATOM 4563 O O . ASP A 1 28 ? -10.791 -3.220 1.231 1.00 53.21 28 ASP A O 4
ATOM 4572 N N . LEU A 1 29 ? -8.527 -3.374 1.333 1.00 23.35 29 LEU A N 4
ATOM 4573 C CA . LEU A 1 29 ? -8.234 -2.341 0.322 1.00 15.21 29 LEU A CA 4
ATOM 4574 C C . LEU A 1 29 ? -7.128 -2.851 -0.598 1.00 70.45 29 LEU A C 4
ATOM 4575 O O . LEU A 1 29 ? -6.189 -3.470 -0.124 1.00 5.24 29 LEU A O 4
ATOM 4591 N N . GLU A 1 30 ? -7.235 -2.591 -1.905 1.00 53.42 30 GLU A N 4
ATOM 4592 C CA . GLU A 1 30 ? -6.190 -2.949 -2.872 1.00 11.15 30 GLU A CA 4
ATOM 4593 C C . GLU A 1 30 ? -5.648 -1.661 -3.504 1.00 63.44 30 GLU A C 4
ATOM 4594 O O . GLU A 1 30 ? -6.405 -0.856 -4.045 1.00 52.12 30 GLU A O 4
ATOM 4606 N N . VAL A 1 31 ? -4.331 -1.459 -3.392 1.00 12.13 31 VAL A N 4
ATOM 4607 C CA . VAL A 1 31 ? -3.631 -0.295 -3.960 1.00 41.41 31 VAL A CA 4
ATOM 4608 C C . VAL A 1 31 ? -2.497 -0.786 -4.886 1.00 3.43 31 VAL A C 4
ATOM 4609 O O . VAL A 1 31 ? -1.692 -1.636 -4.499 1.00 53.50 31 VAL A O 4
ATOM 4622 N N . GLU A 1 32 ? -2.463 -0.273 -6.119 1.00 20.12 32 GLU A N 4
ATOM 4623 C CA . GLU A 1 32 ? -1.379 -0.541 -7.075 1.00 54.52 32 GLU A CA 4
ATOM 4624 C C . GLU A 1 32 ? -0.644 0.772 -7.350 1.00 53.43 32 GLU A C 4
ATOM 4625 O O . GLU A 1 32 ? -1.224 1.714 -7.888 1.00 25.52 32 GLU A O 4
ATOM 4637 N N . PHE A 1 33 ? 0.625 0.837 -6.957 1.00 61.41 33 PHE A N 4
ATOM 4638 C CA . PHE A 1 33 ? 1.475 2.002 -7.181 1.00 1.11 33 PHE A CA 4
ATOM 4639 C C . PHE A 1 33 ? 1.965 1.950 -8.639 1.00 1.51 33 PHE A C 4
ATOM 4640 O O . PHE A 1 33 ? 2.941 1.249 -8.956 1.00 2.43 33 PHE A O 4
ATOM 4657 N N . ASP A 1 34 ? 1.246 2.657 -9.527 1.00 11.02 34 ASP A N 4
ATOM 4658 C CA . ASP A 1 34 ? 1.470 2.577 -10.981 1.00 62.20 34 ASP A CA 4
ATOM 4659 C C . ASP A 1 34 ? 2.599 3.549 -11.380 1.00 2.03 34 ASP A C 4
ATOM 4660 O O . ASP A 1 34 ? 2.349 4.672 -11.828 1.00 40.13 34 ASP A O 4
ATOM 4669 N N . SER A 1 35 ? 3.841 3.098 -11.151 1.00 42.52 35 SER A N 4
ATOM 4670 C CA . SER A 1 35 ? 5.064 3.880 -11.399 1.00 30.04 35 SER A CA 4
ATOM 4671 C C . SER A 1 35 ? 6.204 2.952 -11.850 1.00 74.11 35 SER A C 4
ATOM 4672 O O . SER A 1 35 ? 6.220 1.758 -11.515 1.00 22.23 35 SER A O 4
ATOM 4680 N N . THR A 1 36 ? 7.143 3.510 -12.627 1.00 44.41 36 THR A N 4
ATOM 4681 C CA . THR A 1 36 ? 8.364 2.810 -13.064 1.00 24.44 36 THR A CA 4
ATOM 4682 C C . THR A 1 36 ? 9.617 3.371 -12.341 1.00 24.22 36 THR A C 4
ATOM 4683 O O . THR A 1 36 ? 10.749 2.979 -12.656 1.00 50.23 36 THR A O 4
ATOM 4694 N N . ASP A 1 37 ? 9.403 4.272 -11.353 1.00 34.41 37 ASP A N 4
ATOM 4695 C CA . ASP A 1 37 ? 10.491 4.877 -10.572 1.00 25.13 37 ASP A CA 4
ATOM 4696 C C . ASP A 1 37 ? 10.744 4.014 -9.324 1.00 72.14 37 ASP A C 4
ATOM 4697 O O . ASP A 1 37 ? 9.913 3.981 -8.406 1.00 43.23 37 ASP A O 4
ATOM 4706 N N . ASP A 1 38 ? 11.897 3.321 -9.328 1.00 41.22 38 ASP A N 4
ATOM 4707 C CA . ASP A 1 38 ? 12.306 2.359 -8.277 1.00 12.32 38 ASP A CA 4
ATOM 4708 C C . ASP A 1 38 ? 12.241 2.973 -6.869 1.00 31.21 38 ASP A C 4
ATOM 4709 O O . ASP A 1 38 ? 11.739 2.333 -5.953 1.00 73.35 38 ASP A O 4
ATOM 4718 N N . LYS A 1 39 ? 12.727 4.232 -6.739 1.00 62.51 39 LYS A N 4
ATOM 4719 C CA . LYS A 1 39 ? 12.832 4.943 -5.445 1.00 23.34 39 LYS A CA 4
ATOM 4720 C C . LYS A 1 39 ? 11.448 5.071 -4.777 1.00 52.43 39 LYS A C 4
ATOM 4721 O O . LYS A 1 39 ? 11.272 4.718 -3.605 1.00 72.32 39 LYS A O 4
ATOM 4740 N N . GLU A 1 40 ? 10.473 5.539 -5.572 1.00 23.15 40 GLU A N 4
ATOM 4741 C CA . GLU A 1 40 ? 9.083 5.758 -5.134 1.00 21.52 40 GLU A CA 4
ATOM 4742 C C . GLU A 1 40 ? 8.385 4.436 -4.781 1.00 1.54 40 GLU A C 4
ATOM 4743 O O . GLU A 1 40 ? 7.583 4.388 -3.836 1.00 54.13 40 GLU A O 4
ATOM 4755 N N . ILE A 1 41 ? 8.684 3.379 -5.560 1.00 23.23 41 ILE A N 4
ATOM 4756 C CA . ILE A 1 41 ? 8.156 2.031 -5.303 1.00 72.25 41 ILE A CA 4
ATOM 4757 C C . ILE A 1 41 ? 8.711 1.493 -3.964 1.00 71.35 41 ILE A C 4
ATOM 4758 O O . ILE A 1 41 ? 7.957 0.949 -3.170 1.00 33.23 41 ILE A O 4
ATOM 4774 N N . GLU A 1 42 ? 10.024 1.719 -3.713 1.00 31.34 42 GLU A N 4
ATOM 4775 C CA . GLU A 1 42 ? 10.721 1.264 -2.486 1.00 14.23 42 GLU A CA 4
ATOM 4776 C C . GLU A 1 42 ? 10.116 1.920 -1.239 1.00 12.21 42 GLU A C 4
ATOM 4777 O O . GLU A 1 42 ? 9.894 1.251 -0.223 1.00 65.14 42 GLU A O 4
ATOM 4789 N N . GLU A 1 43 ? 9.849 3.235 -1.351 1.00 11.24 43 GLU A N 4
ATOM 4790 C CA . GLU A 1 43 ? 9.171 4.020 -0.311 1.00 2.43 43 GLU A CA 4
ATOM 4791 C C . GLU A 1 43 ? 7.775 3.447 -0.019 1.00 53.43 43 GLU A C 4
ATOM 4792 O O . GLU A 1 43 ? 7.423 3.228 1.139 1.00 71.45 43 GLU A O 4
ATOM 4804 N N . PHE A 1 44 ? 7.019 3.147 -1.094 1.00 72.24 44 PHE A N 4
ATOM 4805 C CA . PHE A 1 44 ? 5.677 2.538 -1.011 1.00 4.12 44 PHE A CA 4
ATOM 4806 C C . PHE A 1 44 ? 5.721 1.182 -0.268 1.00 62.30 44 PHE A C 4
ATOM 4807 O O . PHE A 1 44 ? 4.835 0.886 0.533 1.00 64.34 44 PHE A O 4
ATOM 4824 N N . GLU A 1 45 ? 6.768 0.382 -0.554 1.00 65.24 45 GLU A N 4
ATOM 4825 C CA . GLU A 1 45 ? 6.969 -0.950 0.045 1.00 1.11 45 GLU A CA 4
ATOM 4826 C C . GLU A 1 45 ? 7.169 -0.860 1.561 1.00 35.01 45 GLU A C 4
ATOM 4827 O O . GLU A 1 45 ? 6.323 -1.345 2.315 1.00 24.21 45 GLU A O 4
ATOM 4839 N N . ARG A 1 46 ? 8.265 -0.192 1.993 1.00 71.23 46 ARG A N 4
ATOM 4840 C CA . ARG A 1 46 ? 8.652 -0.125 3.417 1.00 1.10 46 ARG A CA 4
ATOM 4841 C C . ARG A 1 46 ? 7.551 0.524 4.277 1.00 42.44 46 ARG A C 4
ATOM 4842 O O . ARG A 1 46 ? 7.342 0.116 5.416 1.00 41.24 46 ARG A O 4
ATOM 4863 N N . ASP A 1 47 ? 6.878 1.538 3.717 1.00 24.25 47 ASP A N 4
ATOM 4864 C CA . ASP A 1 47 ? 5.731 2.208 4.366 1.00 53.24 47 ASP A CA 4
ATOM 4865 C C . ASP A 1 47 ? 4.492 1.303 4.517 1.00 14.53 47 ASP A C 4
ATOM 4866 O O . ASP A 1 47 ? 3.852 1.337 5.565 1.00 22.02 47 ASP A O 4
ATOM 4875 N N . MET A 1 48 ? 4.141 0.527 3.473 1.00 13.02 48 MET A N 4
ATOM 4876 C CA . MET A 1 48 ? 2.982 -0.411 3.536 1.00 31.33 48 MET A CA 4
ATOM 4877 C C . MET A 1 48 ? 3.250 -1.580 4.503 1.00 32.32 48 MET A C 4
ATOM 4878 O O . MET A 1 48 ? 2.330 -2.059 5.166 1.00 24.34 48 MET A O 4
ATOM 4892 N N . GLU A 1 49 ? 4.514 -2.027 4.554 1.00 2.11 49 GLU A N 4
ATOM 4893 C CA . GLU A 1 49 ? 4.977 -3.073 5.488 1.00 15.32 49 GLU A CA 4
ATOM 4894 C C . GLU A 1 49 ? 4.978 -2.549 6.932 1.00 45.32 49 GLU A C 4
ATOM 4895 O O . GLU A 1 49 ? 4.571 -3.254 7.856 1.00 1.03 49 GLU A O 4
ATOM 4907 N N . ASP A 1 50 ? 5.421 -1.288 7.090 1.00 10.43 50 ASP A N 4
ATOM 4908 C CA . ASP A 1 50 ? 5.438 -0.572 8.379 1.00 21.42 50 ASP A CA 4
ATOM 4909 C C . ASP A 1 50 ? 4.011 -0.473 8.937 1.00 12.21 50 ASP A C 4
ATOM 4910 O O . ASP A 1 50 ? 3.745 -0.876 10.066 1.00 54.32 50 ASP A O 4
ATOM 4919 N N . LEU A 1 51 ? 3.107 0.021 8.074 1.00 73.44 51 LEU A N 4
ATOM 4920 C CA . LEU A 1 51 ? 1.683 0.226 8.377 1.00 21.32 51 LEU A CA 4
ATOM 4921 C C . LEU A 1 51 ? 0.980 -1.102 8.711 1.00 51.03 51 LEU A C 4
ATOM 4922 O O . LEU A 1 51 ? 0.177 -1.151 9.645 1.00 35.30 51 LEU A O 4
ATOM 4938 N N . ALA A 1 52 ? 1.303 -2.166 7.945 1.00 32.15 52 ALA A N 4
ATOM 4939 C CA . ALA A 1 52 ? 0.717 -3.511 8.131 1.00 4.43 52 ALA A CA 4
ATOM 4940 C C . ALA A 1 52 ? 1.018 -4.055 9.536 1.00 40.55 52 ALA A C 4
ATOM 4941 O O . ALA A 1 52 ? 0.115 -4.496 10.246 1.00 61.15 52 ALA A O 4
ATOM 4948 N N . LYS A 1 53 ? 2.304 -3.985 9.919 1.00 34.30 53 LYS A N 4
ATOM 4949 C CA . LYS A 1 53 ? 2.783 -4.416 11.244 1.00 52.44 53 LYS A CA 4
ATOM 4950 C C . LYS A 1 53 ? 2.102 -3.593 12.362 1.00 31.24 53 LYS A C 4
ATOM 4951 O O . LYS A 1 53 ? 1.588 -4.161 13.335 1.00 12.24 53 LYS A O 4
ATOM 4970 N N . LYS A 1 54 ? 2.055 -2.255 12.163 1.00 50.44 54 LYS A N 4
ATOM 4971 C CA . LYS A 1 54 ? 1.425 -1.297 13.103 1.00 44.12 54 LYS A CA 4
ATOM 4972 C C . LYS A 1 54 ? -0.068 -1.614 13.352 1.00 4.41 54 LYS A C 4
ATOM 4973 O O . LYS A 1 54 ? -0.560 -1.480 14.481 1.00 3.31 54 LYS A O 4
ATOM 4992 N N . THR A 1 55 ? -0.771 -2.036 12.293 1.00 34.35 55 THR A N 4
ATOM 4993 C CA . THR A 1 55 ? -2.213 -2.332 12.345 1.00 61.02 55 THR A CA 4
ATOM 4994 C C . THR A 1 55 ? -2.479 -3.833 12.620 1.00 43.00 55 THR A C 4
ATOM 4995 O O . THR A 1 55 ? -3.638 -4.249 12.721 1.00 34.32 55 THR A O 4
ATOM 5006 N N . GLY A 1 56 ? -1.399 -4.640 12.728 1.00 41.20 56 GLY A N 4
ATOM 5007 C CA . GLY A 1 56 ? -1.507 -6.062 13.077 1.00 52.35 56 GLY A CA 4
ATOM 5008 C C . GLY A 1 56 ? -1.991 -6.948 11.926 1.00 21.23 56 GLY A C 4
ATOM 5009 O O . GLY A 1 56 ? -2.370 -8.099 12.150 1.00 65.14 56 GLY A O 4
ATOM 5013 N N . VAL A 1 57 ? -1.967 -6.408 10.696 1.00 3.01 57 VAL A N 4
ATOM 5014 C CA . VAL A 1 57 ? -2.415 -7.131 9.479 1.00 65.33 57 VAL A CA 4
ATOM 5015 C C . VAL A 1 57 ? -1.212 -7.499 8.596 1.00 54.12 57 VAL A C 4
ATOM 5016 O O . VAL A 1 57 ? -0.064 -7.166 8.918 1.00 60.54 57 VAL A O 4
ATOM 5029 N N . GLN A 1 58 ? -1.486 -8.202 7.491 1.00 13.12 58 GLN A N 4
ATOM 5030 C CA . GLN A 1 58 ? -0.464 -8.616 6.512 1.00 12.11 58 GLN A CA 4
ATOM 5031 C C . GLN A 1 58 ? -0.680 -7.851 5.185 1.00 53.11 58 GLN A C 4
ATOM 5032 O O . GLN A 1 58 ? -1.745 -7.261 4.963 1.00 53.12 58 GLN A O 4
ATOM 5046 N N . ILE A 1 59 ? 0.333 -7.864 4.308 1.00 1.45 59 ILE A N 4
ATOM 5047 C CA . ILE A 1 59 ? 0.215 -7.333 2.929 1.00 34.41 59 ILE A CA 4
ATOM 5048 C C . ILE A 1 59 ? 0.266 -8.487 1.914 1.00 73.51 59 ILE A C 4
ATOM 5049 O O . ILE A 1 59 ? 0.536 -9.636 2.286 1.00 0.53 59 ILE A O 4
ATOM 5065 N N . GLN A 1 60 ? 0.004 -8.171 0.633 1.00 1.22 60 GLN A N 4
ATOM 5066 C CA . GLN A 1 60 ? 0.231 -9.080 -0.504 1.00 32.04 60 GLN A CA 4
ATOM 5067 C C . GLN A 1 60 ? 0.818 -8.278 -1.669 1.00 70.32 60 GLN A C 4
ATOM 5068 O O . GLN A 1 60 ? 0.089 -7.597 -2.394 1.00 4.23 60 GLN A O 4
ATOM 5082 N N . LYS A 1 61 ? 2.141 -8.367 -1.835 1.00 72.10 61 LYS A N 4
ATOM 5083 C CA . LYS A 1 61 ? 2.860 -7.749 -2.963 1.00 22.23 61 LYS A CA 4
ATOM 5084 C C . LYS A 1 61 ? 2.696 -8.614 -4.212 1.00 72.32 61 LYS A C 4
ATOM 5085 O O . LYS A 1 61 ? 2.992 -9.813 -4.181 1.00 22.23 61 LYS A O 4
ATOM 5104 N N . GLN A 1 62 ? 2.228 -8.001 -5.296 1.00 50.04 62 GLN A N 4
ATOM 5105 C CA . GLN A 1 62 ? 2.083 -8.641 -6.596 1.00 3.40 62 GLN A CA 4
ATOM 5106 C C . GLN A 1 62 ? 2.650 -7.702 -7.658 1.00 51.35 62 GLN A C 4
ATOM 5107 O O . GLN A 1 62 ? 2.020 -6.701 -8.020 1.00 61.22 62 GLN A O 4
ATOM 5121 N N . TRP A 1 63 ? 3.870 -8.000 -8.101 1.00 32.11 63 TRP A N 4
ATOM 5122 C CA . TRP A 1 63 ? 4.467 -7.368 -9.273 1.00 75.34 63 TRP A CA 4
ATOM 5123 C C . TRP A 1 63 ? 3.669 -7.809 -10.516 1.00 25.23 63 TRP A C 4
ATOM 5124 O O . TRP A 1 63 ? 3.763 -8.964 -10.947 1.00 44.43 63 TRP A O 4
ATOM 5145 N N . GLN A 1 64 ? 2.846 -6.890 -11.040 1.00 31.11 64 GLN A N 4
ATOM 5146 C CA . GLN A 1 64 ? 1.961 -7.142 -12.181 1.00 71.04 64 GLN A CA 4
ATOM 5147 C C . GLN A 1 64 ? 2.612 -6.517 -13.425 1.00 71.25 64 GLN A C 4
ATOM 5148 O O . GLN A 1 64 ? 2.406 -5.335 -13.722 1.00 32.14 64 GLN A O 4
ATOM 5162 N N . GLY A 1 65 ? 3.464 -7.319 -14.096 1.00 42.12 65 GLY A N 4
ATOM 5163 C CA . GLY A 1 65 ? 4.234 -6.875 -15.262 1.00 21.34 65 GLY A CA 4
ATOM 5164 C C . GLY A 1 65 ? 5.489 -6.106 -14.867 1.00 51.34 65 GLY A C 4
ATOM 5165 O O . GLY A 1 65 ? 6.618 -6.547 -15.134 1.00 52.45 65 GLY A O 4
ATOM 5169 N N . ASN A 1 66 ? 5.275 -4.951 -14.219 1.00 12.22 66 ASN A N 4
ATOM 5170 C CA . ASN A 1 66 ? 6.345 -4.047 -13.781 1.00 45.23 66 ASN A CA 4
ATOM 5171 C C . ASN A 1 66 ? 5.878 -3.264 -12.539 1.00 65.22 66 ASN A C 4
ATOM 5172 O O . ASN A 1 66 ? 6.636 -3.097 -11.573 1.00 15.20 66 ASN A O 4
ATOM 5183 N N . LYS A 1 67 ? 4.614 -2.789 -12.590 1.00 70.52 67 LYS A N 4
ATOM 5184 C CA . LYS A 1 67 ? 3.979 -2.013 -11.493 1.00 33.21 67 LYS A CA 4
ATOM 5185 C C . LYS A 1 67 ? 3.734 -2.912 -10.269 1.00 65.13 67 LYS A C 4
ATOM 5186 O O . LYS A 1 67 ? 3.439 -4.096 -10.428 1.00 23.21 67 LYS A O 4
ATOM 5205 N N . LEU A 1 68 ? 3.855 -2.343 -9.059 1.00 52.42 68 LEU A N 4
ATOM 5206 C CA . LEU A 1 68 ? 3.640 -3.087 -7.807 1.00 63.14 68 LEU A CA 4
ATOM 5207 C C . LEU A 1 68 ? 2.211 -2.883 -7.299 1.00 21.15 68 LEU A C 4
ATOM 5208 O O . LEU A 1 68 ? 1.758 -1.747 -7.150 1.00 30.13 68 LEU A O 4
ATOM 5224 N N . ARG A 1 69 ? 1.543 -3.997 -7.003 1.00 4.54 69 ARG A N 4
ATOM 5225 C CA . ARG A 1 69 ? 0.197 -4.023 -6.441 1.00 4.42 69 ARG A CA 4
ATOM 5226 C C . ARG A 1 69 ? 0.257 -4.644 -5.036 1.00 24.43 69 ARG A C 4
ATOM 5227 O O . ARG A 1 69 ? 0.496 -5.844 -4.902 1.00 52.32 69 ARG A O 4
ATOM 5248 N N . ILE A 1 70 ? 0.046 -3.834 -3.991 1.00 42.23 70 ILE A N 4
ATOM 5249 C CA . ILE A 1 70 ? -0.007 -4.320 -2.605 1.00 11.34 70 ILE A CA 4
ATOM 5250 C C . ILE A 1 70 ? -1.477 -4.370 -2.170 1.00 75.54 70 ILE A C 4
ATOM 5251 O O . ILE A 1 70 ? -2.155 -3.337 -2.109 1.00 43.55 70 ILE A O 4
ATOM 5267 N N . ARG A 1 71 ? -1.969 -5.585 -1.895 1.00 32.20 71 ARG A N 4
ATOM 5268 C CA . ARG A 1 71 ? -3.315 -5.806 -1.379 1.00 14.51 71 ARG A CA 4
ATOM 5269 C C . ARG A 1 71 ? -3.237 -5.874 0.155 1.00 63.12 71 ARG A C 4
ATOM 5270 O O . ARG A 1 71 ? -2.469 -6.658 0.723 1.00 4.04 71 ARG A O 4
ATOM 5291 N N . LEU A 1 72 ? -4.042 -5.042 0.794 1.00 34.22 72 LEU A N 4
ATOM 5292 C CA . LEU A 1 72 ? -4.125 -4.904 2.246 1.00 2.42 72 LEU A CA 4
ATOM 5293 C C . LEU A 1 72 ? -5.390 -5.608 2.739 1.00 3.43 72 LEU A C 4
ATOM 5294 O O . LEU A 1 72 ? -6.472 -5.441 2.161 1.00 11.15 72 LEU A O 4
ATOM 5310 N N . LYS A 1 73 ? -5.228 -6.429 3.774 1.00 4.14 73 LYS A N 4
ATOM 5311 C CA . LYS A 1 73 ? -6.310 -7.239 4.361 1.00 30.45 73 LYS A CA 4
ATOM 5312 C C . LYS A 1 73 ? -6.656 -6.744 5.775 1.00 60.13 73 LYS A C 4
ATOM 5313 O O . LYS A 1 73 ? -5.859 -6.038 6.392 1.00 3.01 73 LYS A O 4
ATOM 5332 N N . GLY A 1 74 ? -7.847 -7.124 6.280 1.00 20.51 74 GLY A N 4
ATOM 5333 C CA . GLY A 1 74 ? -8.331 -6.663 7.588 1.00 63.11 74 GLY A CA 4
ATOM 5334 C C . GLY A 1 74 ? -8.224 -7.748 8.661 1.00 23.20 74 GLY A C 4
ATOM 5335 O O . GLY A 1 74 ? -7.210 -7.845 9.356 1.00 53.45 74 GLY A O 4
ATOM 5339 N N . SER A 1 75 ? -9.269 -8.580 8.779 1.00 42.32 75 SER A N 4
ATOM 5340 C CA . SER A 1 75 ? -9.378 -9.612 9.831 1.00 12.32 75 SER A CA 4
ATOM 5341 C C . SER A 1 75 ? -9.206 -11.016 9.221 1.00 61.01 75 SER A C 4
ATOM 5342 O O . SER A 1 75 ? -10.007 -11.439 8.378 1.00 43.14 75 SER A O 4
ATOM 5350 N N . LEU A 1 76 ? -8.134 -11.717 9.633 1.00 45.14 76 LEU A N 4
ATOM 5351 C CA . LEU A 1 76 ? -7.775 -13.065 9.114 1.00 73.33 76 LEU A CA 4
ATOM 5352 C C . LEU A 1 76 ? -8.001 -14.133 10.194 1.00 54.14 76 LEU A C 4
ATOM 5353 O O . LEU A 1 76 ? -8.172 -15.321 9.900 1.00 14.02 76 LEU A O 4
ATOM 5369 N N . GLU A 1 77 ? -7.995 -13.677 11.438 1.00 11.31 77 GLU A N 4
ATOM 5370 C CA . GLU A 1 77 ? -8.002 -14.513 12.643 1.00 54.34 77 GLU A CA 4
ATOM 5371 C C . GLU A 1 77 ? -8.911 -13.871 13.701 1.00 13.03 77 GLU A C 4
ATOM 5372 O O . GLU A 1 77 ? -9.646 -12.921 13.401 1.00 53.32 77 GLU A O 4
ATOM 5384 N N . HIS A 1 78 ? -8.867 -14.421 14.926 1.00 73.43 78 HIS A N 4
ATOM 5385 C CA . HIS A 1 78 ? -9.527 -13.838 16.114 1.00 72.43 78 HIS A CA 4
ATOM 5386 C C . HIS A 1 78 ? -8.788 -12.551 16.560 1.00 3.41 78 HIS A C 4
ATOM 5387 O O . HIS A 1 78 ? -8.082 -12.525 17.577 1.00 73.31 78 HIS A O 4
ATOM 5402 N N . HIS A 1 79 ? -8.951 -11.486 15.754 1.00 21.31 79 HIS A N 4
ATOM 5403 C CA . HIS A 1 79 ? -8.224 -10.222 15.930 1.00 12.15 79 HIS A CA 4
ATOM 5404 C C . HIS A 1 79 ? -8.803 -9.480 17.142 1.00 3.32 79 HIS A C 4
ATOM 5405 O O . HIS A 1 79 ? -9.894 -8.908 17.057 1.00 54.21 79 HIS A O 4
ATOM 5420 N N . HIS A 1 80 ? -8.076 -9.556 18.271 1.00 52.33 80 HIS A N 4
ATOM 5421 C CA . HIS A 1 80 ? -8.514 -9.012 19.560 1.00 32.04 80 HIS A CA 4
ATOM 5422 C C . HIS A 1 80 ? -8.599 -7.475 19.509 1.00 42.13 80 HIS A C 4
ATOM 5423 O O . HIS A 1 80 ? -7.584 -6.782 19.613 1.00 24.43 80 HIS A O 4
ATOM 5438 N N . HIS A 1 81 ? -9.824 -6.969 19.296 1.00 15.34 81 HIS A N 4
ATOM 5439 C CA . HIS A 1 81 ? -10.127 -5.533 19.309 1.00 43.33 81 HIS A CA 4
ATOM 5440 C C . HIS A 1 81 ? -11.158 -5.243 20.431 1.00 23.15 81 HIS A C 4
ATOM 5441 O O . HIS A 1 81 ? -12.375 -5.311 20.247 1.00 24.32 81 HIS A O 4
ATOM 5456 N N . HIS A 1 82 ? -10.629 -5.013 21.633 1.00 43.12 82 HIS A N 4
ATOM 5457 C CA . HIS A 1 82 ? -11.403 -4.567 22.822 1.00 11.45 82 HIS A CA 4
ATOM 5458 C C . HIS A 1 82 ? -10.957 -3.125 23.200 1.00 72.54 82 HIS A C 4
ATOM 5459 O O . HIS A 1 82 ? -11.465 -2.519 24.151 1.00 33.53 82 HIS A O 4
ATOM 5474 N N . HIS A 1 83 ? -10.009 -2.604 22.394 1.00 42.44 83 HIS A N 4
ATOM 5475 C CA . HIS A 1 83 ? -9.423 -1.260 22.501 1.00 44.41 83 HIS A CA 4
ATOM 5476 C C . HIS A 1 83 ? -9.529 -0.590 21.115 1.00 31.03 83 HIS A C 4
ATOM 5477 O O . HIS A 1 83 ? -10.065 0.531 21.005 1.00 21.44 83 HIS A O 4
ATOM 5493 N N . MET A 1 1 ? -16.936 -0.119 -6.322 1.00 3.44 1 MET A N 5
ATOM 5494 C CA . MET A 1 1 ? -18.217 -0.353 -5.611 1.00 14.13 1 MET A CA 5
ATOM 5495 C C . MET A 1 1 ? -18.211 -1.746 -4.957 1.00 1.31 1 MET A C 5
ATOM 5496 O O . MET A 1 1 ? -17.452 -2.636 -5.376 1.00 64.02 1 MET A O 5
ATOM 5512 N N . GLY A 1 2 ? -19.055 -1.919 -3.928 1.00 33.42 2 GLY A N 5
ATOM 5513 C CA . GLY A 1 2 ? -19.141 -3.173 -3.185 1.00 32.41 2 GLY A CA 5
ATOM 5514 C C . GLY A 1 2 ? -18.093 -3.239 -2.081 1.00 14.31 2 GLY A C 5
ATOM 5515 O O . GLY A 1 2 ? -18.292 -2.668 -1.006 1.00 53.13 2 GLY A O 5
ATOM 5519 N N . LEU A 1 3 ? -16.960 -3.912 -2.364 1.00 0.20 3 LEU A N 5
ATOM 5520 C CA . LEU A 1 3 ? -15.868 -4.120 -1.385 1.00 2.12 3 LEU A CA 5
ATOM 5521 C C . LEU A 1 3 ? -14.560 -4.463 -2.121 1.00 2.42 3 LEU A C 5
ATOM 5522 O O . LEU A 1 3 ? -14.601 -4.983 -3.238 1.00 54.15 3 LEU A O 5
ATOM 5538 N N . THR A 1 4 ? -13.418 -4.168 -1.469 1.00 10.44 4 THR A N 5
ATOM 5539 C CA . THR A 1 4 ? -12.062 -4.394 -2.017 1.00 22.41 4 THR A CA 5
ATOM 5540 C C . THR A 1 4 ? -11.868 -3.643 -3.353 1.00 33.34 4 THR A C 5
ATOM 5541 O O . THR A 1 4 ? -11.777 -4.243 -4.432 1.00 13.15 4 THR A O 5
ATOM 5552 N N . ARG A 1 5 ? -11.930 -2.310 -3.259 1.00 1.44 5 ARG A N 5
ATOM 5553 C CA . ARG A 1 5 ? -11.611 -1.415 -4.380 1.00 54.21 5 ARG A CA 5
ATOM 5554 C C . ARG A 1 5 ? -10.091 -1.395 -4.651 1.00 61.22 5 ARG A C 5
ATOM 5555 O O . ARG A 1 5 ? -9.294 -1.703 -3.762 1.00 31.32 5 ARG A O 5
ATOM 5576 N N . THR A 1 6 ? -9.716 -1.023 -5.886 1.00 32.34 6 THR A N 5
ATOM 5577 C CA . THR A 1 6 ? -8.321 -1.021 -6.356 1.00 24.45 6 THR A CA 5
ATOM 5578 C C . THR A 1 6 ? -7.933 0.425 -6.703 1.00 43.44 6 THR A C 5
ATOM 5579 O O . THR A 1 6 ? -8.349 0.959 -7.741 1.00 74.34 6 THR A O 5
ATOM 5590 N N . ILE A 1 7 ? -7.167 1.061 -5.814 1.00 71.15 7 ILE A N 5
ATOM 5591 C CA . ILE A 1 7 ? -6.856 2.490 -5.897 1.00 62.14 7 ILE A CA 5
ATOM 5592 C C . ILE A 1 7 ? -5.500 2.662 -6.590 1.00 25.02 7 ILE A C 5
ATOM 5593 O O . ILE A 1 7 ? -4.456 2.333 -6.016 1.00 64.23 7 ILE A O 5
ATOM 5609 N N . THR A 1 8 ? -5.525 3.165 -7.831 1.00 53.43 8 THR A N 5
ATOM 5610 C CA . THR A 1 8 ? -4.326 3.306 -8.659 1.00 4.25 8 THR A CA 5
ATOM 5611 C C . THR A 1 8 ? -3.822 4.753 -8.545 1.00 45.22 8 THR A C 5
ATOM 5612 O O . THR A 1 8 ? -4.446 5.678 -9.078 1.00 41.30 8 THR A O 5
ATOM 5623 N N . SER A 1 9 ? -2.723 4.938 -7.806 1.00 24.13 9 SER A N 5
ATOM 5624 C CA . SER A 1 9 ? -2.122 6.260 -7.561 1.00 73.01 9 SER A CA 5
ATOM 5625 C C . SER A 1 9 ? -0.599 6.169 -7.662 1.00 43.31 9 SER A C 5
ATOM 5626 O O . SER A 1 9 ? -0.016 5.086 -7.540 1.00 63.44 9 SER A O 5
ATOM 5634 N N . GLN A 1 10 ? 0.035 7.326 -7.865 1.00 53.31 10 GLN A N 5
ATOM 5635 C CA . GLN A 1 10 ? 1.497 7.461 -7.921 1.00 5.13 10 GLN A CA 5
ATOM 5636 C C . GLN A 1 10 ? 2.016 8.138 -6.633 1.00 23.12 10 GLN A C 5
ATOM 5637 O O . GLN A 1 10 ? 3.213 8.374 -6.490 1.00 43.42 10 GLN A O 5
ATOM 5651 N N . ASN A 1 11 ? 1.104 8.425 -5.677 1.00 11.22 11 ASN A N 5
ATOM 5652 C CA . ASN A 1 11 ? 1.438 9.086 -4.399 1.00 24.05 11 ASN A CA 5
ATOM 5653 C C . ASN A 1 11 ? 1.313 8.054 -3.260 1.00 65.32 11 ASN A C 5
ATOM 5654 O O . ASN A 1 11 ? 0.196 7.710 -2.851 1.00 41.33 11 ASN A O 5
ATOM 5665 N N . LYS A 1 12 ? 2.464 7.566 -2.751 1.00 14.41 12 LYS A N 5
ATOM 5666 C CA . LYS A 1 12 ? 2.513 6.458 -1.776 1.00 63.23 12 LYS A CA 5
ATOM 5667 C C . LYS A 1 12 ? 1.957 6.880 -0.409 1.00 60.41 12 LYS A C 5
ATOM 5668 O O . LYS A 1 12 ? 1.333 6.074 0.275 1.00 52.15 12 LYS A O 5
ATOM 5687 N N . GLU A 1 13 ? 2.120 8.173 -0.067 1.00 40.01 13 GLU A N 5
ATOM 5688 C CA . GLU A 1 13 ? 1.723 8.724 1.238 1.00 42.14 13 GLU A CA 5
ATOM 5689 C C . GLU A 1 13 ? 0.197 8.854 1.304 1.00 43.23 13 GLU A C 5
ATOM 5690 O O . GLU A 1 13 ? -0.432 8.502 2.303 1.00 75.14 13 GLU A O 5
ATOM 5702 N N . GLU A 1 14 ? -0.381 9.320 0.184 1.00 34.25 14 GLU A N 5
ATOM 5703 C CA . GLU A 1 14 ? -1.830 9.387 -0.017 1.00 2.32 14 GLU A CA 5
ATOM 5704 C C . GLU A 1 14 ? -2.445 7.990 0.172 1.00 13.21 14 GLU A C 5
ATOM 5705 O O . GLU A 1 14 ? -3.422 7.820 0.904 1.00 20.31 14 GLU A O 5
ATOM 5717 N N . LEU A 1 15 ? -1.785 7.001 -0.455 1.00 41.24 15 LEU A N 5
ATOM 5718 C CA . LEU A 1 15 ? -2.188 5.594 -0.394 1.00 74.50 15 LEU A CA 5
ATOM 5719 C C . LEU A 1 15 ? -2.069 5.031 1.039 1.00 73.34 15 LEU A C 5
ATOM 5720 O O . LEU A 1 15 ? -2.762 4.081 1.363 1.00 73.54 15 LEU A O 5
ATOM 5736 N N . LEU A 1 16 ? -1.211 5.646 1.891 1.00 52.41 16 LEU A N 5
ATOM 5737 C CA . LEU A 1 16 ? -1.068 5.248 3.314 1.00 51.01 16 LEU A CA 5
ATOM 5738 C C . LEU A 1 16 ? -2.259 5.747 4.132 1.00 61.23 16 LEU A C 5
ATOM 5739 O O . LEU A 1 16 ? -2.765 5.024 4.986 1.00 43.02 16 LEU A O 5
ATOM 5755 N N . GLU A 1 17 ? -2.670 7.001 3.878 1.00 21.50 17 GLU A N 5
ATOM 5756 C CA . GLU A 1 17 ? -3.779 7.648 4.609 1.00 42.00 17 GLU A CA 5
ATOM 5757 C C . GLU A 1 17 ? -5.113 6.962 4.300 1.00 53.10 17 GLU A C 5
ATOM 5758 O O . GLU A 1 17 ? -5.899 6.661 5.210 1.00 72.42 17 GLU A O 5
ATOM 5770 N N . ILE A 1 18 ? -5.339 6.699 3.004 1.00 72.41 18 ILE A N 5
ATOM 5771 C CA . ILE A 1 18 ? -6.545 6.016 2.527 1.00 53.42 18 ILE A CA 5
ATOM 5772 C C . ILE A 1 18 ? -6.523 4.540 2.977 1.00 32.32 18 ILE A C 5
ATOM 5773 O O . ILE A 1 18 ? -7.551 3.985 3.333 1.00 42.24 18 ILE A O 5
ATOM 5789 N N . ALA A 1 19 ? -5.329 3.920 2.979 1.00 33.51 19 ALA A N 5
ATOM 5790 C CA . ALA A 1 19 ? -5.142 2.556 3.518 1.00 11.01 19 ALA A CA 5
ATOM 5791 C C . ALA A 1 19 ? -5.588 2.472 4.979 1.00 3.12 19 ALA A C 5
ATOM 5792 O O . ALA A 1 19 ? -6.467 1.681 5.324 1.00 2.13 19 ALA A O 5
ATOM 5799 N N . LEU A 1 20 ? -5.003 3.369 5.790 1.00 43.14 20 LEU A N 5
ATOM 5800 C CA . LEU A 1 20 ? -5.150 3.406 7.252 1.00 73.34 20 LEU A CA 5
ATOM 5801 C C . LEU A 1 20 ? -6.627 3.455 7.677 1.00 33.41 20 LEU A C 5
ATOM 5802 O O . LEU A 1 20 ? -7.011 2.791 8.636 1.00 32.12 20 LEU A O 5
ATOM 5818 N N . LYS A 1 21 ? -7.443 4.218 6.920 1.00 54.31 21 LYS A N 5
ATOM 5819 C CA . LYS A 1 21 ? -8.875 4.381 7.215 1.00 22.13 21 LYS A CA 5
ATOM 5820 C C . LYS A 1 21 ? -9.649 3.063 6.961 1.00 72.22 21 LYS A C 5
ATOM 5821 O O . LYS A 1 21 ? -10.533 2.717 7.737 1.00 52.30 21 LYS A O 5
ATOM 5840 N N . PHE A 1 22 ? -9.270 2.309 5.897 1.00 62.31 22 PHE A N 5
ATOM 5841 C CA . PHE A 1 22 ? -9.935 1.028 5.546 1.00 54.23 22 PHE A CA 5
ATOM 5842 C C . PHE A 1 22 ? -9.541 -0.071 6.539 1.00 52.32 22 PHE A C 5
ATOM 5843 O O . PHE A 1 22 ? -10.402 -0.816 7.016 1.00 34.40 22 PHE A O 5
ATOM 5860 N N . ILE A 1 23 ? -8.245 -0.122 6.885 1.00 22.11 23 ILE A N 5
ATOM 5861 C CA . ILE A 1 23 ? -7.702 -1.141 7.796 1.00 1.01 23 ILE A CA 5
ATOM 5862 C C . ILE A 1 23 ? -8.283 -0.923 9.213 1.00 71.41 23 ILE A C 5
ATOM 5863 O O . ILE A 1 23 ? -8.626 -1.885 9.907 1.00 2.05 23 ILE A O 5
ATOM 5879 N N . SER A 1 24 ? -8.438 0.366 9.598 1.00 45.12 24 SER A N 5
ATOM 5880 C CA . SER A 1 24 ? -9.039 0.766 10.889 1.00 31.44 24 SER A CA 5
ATOM 5881 C C . SER A 1 24 ? -10.496 0.272 11.023 1.00 44.13 24 SER A C 5
ATOM 5882 O O . SER A 1 24 ? -10.948 -0.047 12.127 1.00 73.32 24 SER A O 5
ATOM 5890 N N . GLN A 1 25 ? -11.220 0.217 9.890 1.00 23.23 25 GLN A N 5
ATOM 5891 C CA . GLN A 1 25 ? -12.630 -0.232 9.853 1.00 41.04 25 GLN A CA 5
ATOM 5892 C C . GLN A 1 25 ? -12.749 -1.764 9.714 1.00 22.40 25 GLN A C 5
ATOM 5893 O O . GLN A 1 25 ? -13.862 -2.302 9.699 1.00 42.34 25 GLN A O 5
ATOM 5907 N N . GLY A 1 26 ? -11.602 -2.455 9.605 1.00 32.21 26 GLY A N 5
ATOM 5908 C CA . GLY A 1 26 ? -11.580 -3.911 9.420 1.00 75.45 26 GLY A CA 5
ATOM 5909 C C . GLY A 1 26 ? -11.917 -4.336 7.994 1.00 24.21 26 GLY A C 5
ATOM 5910 O O . GLY A 1 26 ? -12.319 -5.478 7.756 1.00 30.44 26 GLY A O 5
ATOM 5914 N N . LEU A 1 27 ? -11.746 -3.408 7.043 1.00 54.41 27 LEU A N 5
ATOM 5915 C CA . LEU A 1 27 ? -12.053 -3.638 5.621 1.00 44.14 27 LEU A CA 5
ATOM 5916 C C . LEU A 1 27 ? -10.783 -4.027 4.849 1.00 62.00 27 LEU A C 5
ATOM 5917 O O . LEU A 1 27 ? -9.718 -3.418 5.038 1.00 52.11 27 LEU A O 5
ATOM 5933 N N . ASP A 1 28 ? -10.905 -5.054 3.991 1.00 30.04 28 ASP A N 5
ATOM 5934 C CA . ASP A 1 28 ? -9.858 -5.406 3.019 1.00 55.30 28 ASP A CA 5
ATOM 5935 C C . ASP A 1 28 ? -9.896 -4.420 1.838 1.00 70.53 28 ASP A C 5
ATOM 5936 O O . ASP A 1 28 ? -10.971 -3.997 1.390 1.00 71.14 28 ASP A O 5
ATOM 5945 N N . LEU A 1 29 ? -8.713 -4.094 1.343 1.00 72.13 29 LEU A N 5
ATOM 5946 C CA . LEU A 1 29 ? -8.484 -3.037 0.359 1.00 61.32 29 LEU A CA 5
ATOM 5947 C C . LEU A 1 29 ? -7.398 -3.509 -0.612 1.00 1.43 29 LEU A C 5
ATOM 5948 O O . LEU A 1 29 ? -6.649 -4.438 -0.306 1.00 50.24 29 LEU A O 5
ATOM 5964 N N . GLU A 1 30 ? -7.330 -2.883 -1.787 1.00 74.11 30 GLU A N 5
ATOM 5965 C CA . GLU A 1 30 ? -6.215 -3.054 -2.715 1.00 13.31 30 GLU A CA 5
ATOM 5966 C C . GLU A 1 30 ? -5.787 -1.681 -3.240 1.00 64.14 30 GLU A C 5
ATOM 5967 O O . GLU A 1 30 ? -6.627 -0.848 -3.584 1.00 23.44 30 GLU A O 5
ATOM 5979 N N . VAL A 1 31 ? -4.478 -1.441 -3.254 1.00 10.55 31 VAL A N 5
ATOM 5980 C CA . VAL A 1 31 ? -3.878 -0.202 -3.768 1.00 73.15 31 VAL A CA 5
ATOM 5981 C C . VAL A 1 31 ? -2.746 -0.571 -4.738 1.00 21.12 31 VAL A C 5
ATOM 5982 O O . VAL A 1 31 ? -1.793 -1.272 -4.380 1.00 60.14 31 VAL A O 5
ATOM 5995 N N . GLU A 1 32 ? -2.878 -0.123 -5.986 1.00 13.21 32 GLU A N 5
ATOM 5996 C CA . GLU A 1 32 ? -1.888 -0.377 -7.033 1.00 3.11 32 GLU A CA 5
ATOM 5997 C C . GLU A 1 32 ? -1.073 0.893 -7.263 1.00 43.35 32 GLU A C 5
ATOM 5998 O O . GLU A 1 32 ? -1.621 1.946 -7.599 1.00 22.23 32 GLU A O 5
ATOM 6010 N N . PHE A 1 33 ? 0.236 0.787 -7.048 1.00 24.31 33 PHE A N 5
ATOM 6011 C CA . PHE A 1 33 ? 1.149 1.915 -7.144 1.00 73.35 33 PHE A CA 5
ATOM 6012 C C . PHE A 1 33 ? 1.743 1.976 -8.552 1.00 32.34 33 PHE A C 5
ATOM 6013 O O . PHE A 1 33 ? 2.597 1.156 -8.928 1.00 40.14 33 PHE A O 5
ATOM 6030 N N . ASP A 1 34 ? 1.260 2.942 -9.335 1.00 33.34 34 ASP A N 5
ATOM 6031 C CA . ASP A 1 34 ? 1.698 3.149 -10.713 1.00 34.30 34 ASP A CA 5
ATOM 6032 C C . ASP A 1 34 ? 2.952 4.044 -10.737 1.00 73.43 34 ASP A C 5
ATOM 6033 O O . ASP A 1 34 ? 2.850 5.269 -10.709 1.00 34.12 34 ASP A O 5
ATOM 6042 N N . SER A 1 35 ? 4.130 3.401 -10.710 1.00 23.20 35 SER A N 5
ATOM 6043 C CA . SER A 1 35 ? 5.425 4.085 -10.873 1.00 72.44 35 SER A CA 5
ATOM 6044 C C . SER A 1 35 ? 6.492 3.075 -11.308 1.00 21.53 35 SER A C 5
ATOM 6045 O O . SER A 1 35 ? 6.470 1.913 -10.889 1.00 74.24 35 SER A O 5
ATOM 6053 N N . THR A 1 36 ? 7.404 3.527 -12.181 1.00 54.23 36 THR A N 5
ATOM 6054 C CA . THR A 1 36 ? 8.588 2.756 -12.596 1.00 73.22 36 THR A CA 5
ATOM 6055 C C . THR A 1 36 ? 9.842 3.218 -11.826 1.00 14.11 36 THR A C 5
ATOM 6056 O O . THR A 1 36 ? 10.943 2.718 -12.071 1.00 50.02 36 THR A O 5
ATOM 6067 N N . ASP A 1 37 ? 9.660 4.163 -10.881 1.00 41.10 37 ASP A N 5
ATOM 6068 C CA . ASP A 1 37 ? 10.763 4.793 -10.138 1.00 20.41 37 ASP A CA 5
ATOM 6069 C C . ASP A 1 37 ? 11.059 3.951 -8.892 1.00 63.23 37 ASP A C 5
ATOM 6070 O O . ASP A 1 37 ? 10.215 3.864 -7.999 1.00 41.42 37 ASP A O 5
ATOM 6079 N N . ASP A 1 38 ? 12.253 3.331 -8.863 1.00 54.31 38 ASP A N 5
ATOM 6080 C CA . ASP A 1 38 ? 12.707 2.439 -7.768 1.00 61.10 38 ASP A CA 5
ATOM 6081 C C . ASP A 1 38 ? 12.533 3.058 -6.367 1.00 45.31 38 ASP A C 5
ATOM 6082 O O . ASP A 1 38 ? 12.082 2.372 -5.455 1.00 64.32 38 ASP A O 5
ATOM 6091 N N . LYS A 1 39 ? 12.876 4.366 -6.210 1.00 43.15 39 LYS A N 5
ATOM 6092 C CA . LYS A 1 39 ? 12.748 5.070 -4.910 1.00 62.11 39 LYS A CA 5
ATOM 6093 C C . LYS A 1 39 ? 11.290 5.049 -4.437 1.00 64.00 39 LYS A C 5
ATOM 6094 O O . LYS A 1 39 ? 11.021 4.649 -3.315 1.00 35.12 39 LYS A O 5
ATOM 6113 N N . GLU A 1 40 ? 10.364 5.401 -5.347 1.00 71.44 40 GLU A N 5
ATOM 6114 C CA . GLU A 1 40 ? 8.934 5.517 -5.029 1.00 30.45 40 GLU A CA 5
ATOM 6115 C C . GLU A 1 40 ? 8.321 4.142 -4.690 1.00 24.44 40 GLU A C 5
ATOM 6116 O O . GLU A 1 40 ? 7.504 4.029 -3.769 1.00 65.03 40 GLU A O 5
ATOM 6128 N N . ILE A 1 41 ? 8.736 3.105 -5.447 1.00 62.52 41 ILE A N 5
ATOM 6129 C CA . ILE A 1 41 ? 8.273 1.718 -5.261 1.00 2.13 41 ILE A CA 5
ATOM 6130 C C . ILE A 1 41 ? 8.709 1.166 -3.887 1.00 5.13 41 ILE A C 5
ATOM 6131 O O . ILE A 1 41 ? 7.897 0.596 -3.150 1.00 33.34 41 ILE A O 5
ATOM 6147 N N . GLU A 1 42 ? 9.997 1.376 -3.550 1.00 53.33 42 GLU A N 5
ATOM 6148 C CA . GLU A 1 42 ? 10.591 0.870 -2.300 1.00 61.20 42 GLU A CA 5
ATOM 6149 C C . GLU A 1 42 ? 10.088 1.661 -1.089 1.00 74.21 42 GLU A C 5
ATOM 6150 O O . GLU A 1 42 ? 10.009 1.116 0.011 1.00 63.54 42 GLU A O 5
ATOM 6162 N N . GLU A 1 43 ? 9.742 2.943 -1.310 1.00 12.33 43 GLU A N 5
ATOM 6163 C CA . GLU A 1 43 ? 9.015 3.750 -0.322 1.00 5.40 43 GLU A CA 5
ATOM 6164 C C . GLU A 1 43 ? 7.618 3.159 -0.071 1.00 30.44 43 GLU A C 5
ATOM 6165 O O . GLU A 1 43 ? 7.201 3.025 1.071 1.00 60.02 43 GLU A O 5
ATOM 6177 N N . PHE A 1 44 ? 6.925 2.766 -1.149 1.00 71.33 44 PHE A N 5
ATOM 6178 C CA . PHE A 1 44 ? 5.567 2.203 -1.057 1.00 25.31 44 PHE A CA 5
ATOM 6179 C C . PHE A 1 44 ? 5.589 0.874 -0.272 1.00 64.43 44 PHE A C 5
ATOM 6180 O O . PHE A 1 44 ? 4.724 0.643 0.570 1.00 75.31 44 PHE A O 5
ATOM 6197 N N . GLU A 1 45 ? 6.621 0.039 -0.534 1.00 40.10 45 GLU A N 5
ATOM 6198 C CA . GLU A 1 45 ? 6.834 -1.234 0.182 1.00 42.24 45 GLU A CA 5
ATOM 6199 C C . GLU A 1 45 ? 6.989 -1.004 1.684 1.00 12.52 45 GLU A C 5
ATOM 6200 O O . GLU A 1 45 ? 6.133 -1.419 2.450 1.00 31.50 45 GLU A O 5
ATOM 6212 N N . ARG A 1 46 ? 8.061 -0.276 2.057 1.00 1.10 46 ARG A N 5
ATOM 6213 C CA . ARG A 1 46 ? 8.499 -0.143 3.455 1.00 64.11 46 ARG A CA 5
ATOM 6214 C C . ARG A 1 46 ? 7.418 0.497 4.331 1.00 71.13 46 ARG A C 5
ATOM 6215 O O . ARG A 1 46 ? 7.177 0.039 5.445 1.00 3.32 46 ARG A O 5
ATOM 6236 N N . ASP A 1 47 ? 6.779 1.550 3.803 1.00 34.43 47 ASP A N 5
ATOM 6237 C CA . ASP A 1 47 ? 5.669 2.231 4.467 1.00 41.22 47 ASP A CA 5
ATOM 6238 C C . ASP A 1 47 ? 4.434 1.301 4.639 1.00 54.32 47 ASP A C 5
ATOM 6239 O O . ASP A 1 47 ? 3.790 1.347 5.682 1.00 54.20 47 ASP A O 5
ATOM 6248 N N . MET A 1 48 ? 4.108 0.468 3.619 1.00 51.33 48 MET A N 5
ATOM 6249 C CA . MET A 1 48 ? 2.991 -0.520 3.728 1.00 71.42 48 MET A CA 5
ATOM 6250 C C . MET A 1 48 ? 3.333 -1.677 4.694 1.00 64.33 48 MET A C 5
ATOM 6251 O O . MET A 1 48 ? 2.440 -2.213 5.351 1.00 35.44 48 MET A O 5
ATOM 6265 N N . GLU A 1 49 ? 4.624 -2.060 4.752 1.00 64.21 49 GLU A N 5
ATOM 6266 C CA . GLU A 1 49 ? 5.127 -3.112 5.666 1.00 40.35 49 GLU A CA 5
ATOM 6267 C C . GLU A 1 49 ? 5.022 -2.658 7.119 1.00 62.32 49 GLU A C 5
ATOM 6268 O O . GLU A 1 49 ? 4.533 -3.399 7.967 1.00 53.11 49 GLU A O 5
ATOM 6280 N N . ASP A 1 50 ? 5.474 -1.426 7.385 1.00 35.33 50 ASP A N 5
ATOM 6281 C CA . ASP A 1 50 ? 5.426 -0.824 8.725 1.00 50.51 50 ASP A CA 5
ATOM 6282 C C . ASP A 1 50 ? 3.983 -0.469 9.121 1.00 64.33 50 ASP A C 5
ATOM 6283 O O . ASP A 1 50 ? 3.642 -0.502 10.302 1.00 54.14 50 ASP A O 5
ATOM 6292 N N . LEU A 1 51 ? 3.143 -0.137 8.120 1.00 21.23 51 LEU A N 5
ATOM 6293 C CA . LEU A 1 51 ? 1.694 0.047 8.317 1.00 35.24 51 LEU A CA 5
ATOM 6294 C C . LEU A 1 51 ? 1.070 -1.277 8.785 1.00 4.12 51 LEU A C 5
ATOM 6295 O O . LEU A 1 51 ? 0.330 -1.308 9.768 1.00 75.44 51 LEU A O 5
ATOM 6311 N N . ALA A 1 52 ? 1.436 -2.366 8.082 1.00 41.14 52 ALA A N 5
ATOM 6312 C CA . ALA A 1 52 ? 0.958 -3.723 8.374 1.00 50.34 52 ALA A CA 5
ATOM 6313 C C . ALA A 1 52 ? 1.424 -4.205 9.755 1.00 53.20 52 ALA A C 5
ATOM 6314 O O . ALA A 1 52 ? 0.681 -4.878 10.463 1.00 23.03 52 ALA A O 5
ATOM 6321 N N . LYS A 1 53 ? 2.666 -3.844 10.117 1.00 2.22 53 LYS A N 5
ATOM 6322 C CA . LYS A 1 53 ? 3.241 -4.146 11.437 1.00 74.32 53 LYS A CA 5
ATOM 6323 C C . LYS A 1 53 ? 2.409 -3.482 12.552 1.00 53.31 53 LYS A C 5
ATOM 6324 O O . LYS A 1 53 ? 1.891 -4.166 13.446 1.00 72.10 53 LYS A O 5
ATOM 6343 N N . LYS A 1 54 ? 2.232 -2.152 12.434 1.00 54.21 54 LYS A N 5
ATOM 6344 C CA . LYS A 1 54 ? 1.556 -1.334 13.456 1.00 42.14 54 LYS A CA 5
ATOM 6345 C C . LYS A 1 54 ? 0.061 -1.683 13.590 1.00 31.25 54 LYS A C 5
ATOM 6346 O O . LYS A 1 54 ? -0.516 -1.542 14.674 1.00 34.52 54 LYS A O 5
ATOM 6365 N N . THR A 1 55 ? -0.556 -2.141 12.493 1.00 61.23 55 THR A N 5
ATOM 6366 C CA . THR A 1 55 ? -1.973 -2.559 12.494 1.00 50.13 55 THR A CA 5
ATOM 6367 C C . THR A 1 55 ? -2.116 -4.068 12.755 1.00 23.23 55 THR A C 5
ATOM 6368 O O . THR A 1 55 ? -3.231 -4.552 12.987 1.00 1.04 55 THR A O 5
ATOM 6379 N N . GLY A 1 56 ? -0.982 -4.808 12.695 1.00 52.03 56 GLY A N 5
ATOM 6380 C CA . GLY A 1 56 ? -0.966 -6.261 12.924 1.00 55.23 56 GLY A CA 5
ATOM 6381 C C . GLY A 1 56 ? -1.638 -7.056 11.813 1.00 45.41 56 GLY A C 5
ATOM 6382 O O . GLY A 1 56 ? -2.134 -8.166 12.048 1.00 73.34 56 GLY A O 5
ATOM 6386 N N . VAL A 1 57 ? -1.656 -6.476 10.603 1.00 41.53 57 VAL A N 5
ATOM 6387 C CA . VAL A 1 57 ? -2.178 -7.133 9.393 1.00 52.50 57 VAL A CA 5
ATOM 6388 C C . VAL A 1 57 ? -1.010 -7.542 8.483 1.00 70.41 57 VAL A C 5
ATOM 6389 O O . VAL A 1 57 ? 0.145 -7.271 8.798 1.00 51.40 57 VAL A O 5
ATOM 6402 N N . GLN A 1 58 ? -1.305 -8.231 7.368 1.00 60.20 58 GLN A N 5
ATOM 6403 C CA . GLN A 1 58 ? -0.293 -8.550 6.338 1.00 52.25 58 GLN A CA 5
ATOM 6404 C C . GLN A 1 58 ? -0.544 -7.733 5.069 1.00 51.32 58 GLN A C 5
ATOM 6405 O O . GLN A 1 58 ? -1.616 -7.139 4.897 1.00 2.12 58 GLN A O 5
ATOM 6419 N N . ILE A 1 59 ? 0.468 -7.686 4.194 1.00 21.33 59 ILE A N 5
ATOM 6420 C CA . ILE A 1 59 ? 0.336 -7.110 2.845 1.00 45.54 59 ILE A CA 5
ATOM 6421 C C . ILE A 1 59 ? 0.615 -8.199 1.799 1.00 20.55 59 ILE A C 5
ATOM 6422 O O . ILE A 1 59 ? 1.314 -9.182 2.090 1.00 64.13 59 ILE A O 5
ATOM 6438 N N . GLN A 1 60 ? 0.081 -8.022 0.587 1.00 25.22 60 GLN A N 5
ATOM 6439 C CA . GLN A 1 60 ? 0.256 -8.978 -0.515 1.00 51.12 60 GLN A CA 5
ATOM 6440 C C . GLN A 1 60 ? 0.884 -8.220 -1.691 1.00 41.31 60 GLN A C 5
ATOM 6441 O O . GLN A 1 60 ? 0.186 -7.491 -2.396 1.00 21.22 60 GLN A O 5
ATOM 6455 N N . LYS A 1 61 ? 2.211 -8.364 -1.873 1.00 60.41 61 LYS A N 5
ATOM 6456 C CA . LYS A 1 61 ? 2.933 -7.713 -2.976 1.00 40.24 61 LYS A CA 5
ATOM 6457 C C . LYS A 1 61 ? 2.727 -8.524 -4.264 1.00 42.14 61 LYS A C 5
ATOM 6458 O O . LYS A 1 61 ? 3.130 -9.690 -4.348 1.00 11.22 61 LYS A O 5
ATOM 6477 N N . GLN A 1 62 ? 2.079 -7.902 -5.245 1.00 54.52 62 GLN A N 5
ATOM 6478 C CA . GLN A 1 62 ? 1.775 -8.504 -6.544 1.00 44.03 62 GLN A CA 5
ATOM 6479 C C . GLN A 1 62 ? 2.306 -7.569 -7.629 1.00 14.15 62 GLN A C 5
ATOM 6480 O O . GLN A 1 62 ? 1.817 -6.449 -7.780 1.00 42.30 62 GLN A O 5
ATOM 6494 N N . TRP A 1 63 ? 3.338 -8.003 -8.348 1.00 51.03 63 TRP A N 5
ATOM 6495 C CA . TRP A 1 63 ? 3.917 -7.206 -9.427 1.00 13.23 63 TRP A CA 5
ATOM 6496 C C . TRP A 1 63 ? 3.046 -7.310 -10.687 1.00 74.23 63 TRP A C 5
ATOM 6497 O O . TRP A 1 63 ? 2.991 -8.363 -11.325 1.00 44.25 63 TRP A O 5
ATOM 6518 N N . GLN A 1 64 ? 2.378 -6.202 -11.032 1.00 12.11 64 GLN A N 5
ATOM 6519 C CA . GLN A 1 64 ? 1.549 -6.089 -12.235 1.00 42.22 64 GLN A CA 5
ATOM 6520 C C . GLN A 1 64 ? 2.425 -5.400 -13.290 1.00 10.14 64 GLN A C 5
ATOM 6521 O O . GLN A 1 64 ? 2.409 -4.171 -13.438 1.00 33.51 64 GLN A O 5
ATOM 6535 N N . GLY A 1 65 ? 3.251 -6.212 -13.964 1.00 43.12 65 GLY A N 5
ATOM 6536 C CA . GLY A 1 65 ? 4.364 -5.704 -14.759 1.00 22.35 65 GLY A CA 5
ATOM 6537 C C . GLY A 1 65 ? 5.457 -5.147 -13.854 1.00 64.15 65 GLY A C 5
ATOM 6538 O O . GLY A 1 65 ? 5.805 -5.774 -12.847 1.00 71.11 65 GLY A O 5
ATOM 6542 N N . ASN A 1 66 ? 5.982 -3.953 -14.184 1.00 10.52 66 ASN A N 5
ATOM 6543 C CA . ASN A 1 66 ? 6.977 -3.247 -13.338 1.00 52.43 66 ASN A CA 5
ATOM 6544 C C . ASN A 1 66 ? 6.278 -2.216 -12.423 1.00 60.20 66 ASN A C 5
ATOM 6545 O O . ASN A 1 66 ? 6.901 -1.260 -11.946 1.00 75.04 66 ASN A O 5
ATOM 6556 N N . LYS A 1 67 ? 4.977 -2.455 -12.148 1.00 1.00 67 LYS A N 5
ATOM 6557 C CA . LYS A 1 67 ? 4.148 -1.619 -11.260 1.00 34.50 67 LYS A CA 5
ATOM 6558 C C . LYS A 1 67 ? 3.799 -2.464 -10.036 1.00 14.31 67 LYS A C 5
ATOM 6559 O O . LYS A 1 67 ? 3.382 -3.620 -10.184 1.00 41.12 67 LYS A O 5
ATOM 6578 N N . LEU A 1 68 ? 3.971 -1.911 -8.838 1.00 21.42 68 LEU A N 5
ATOM 6579 C CA . LEU A 1 68 ? 3.798 -2.664 -7.590 1.00 21.40 68 LEU A CA 5
ATOM 6580 C C . LEU A 1 68 ? 2.359 -2.521 -7.056 1.00 5.33 68 LEU A C 5
ATOM 6581 O O . LEU A 1 68 ? 1.995 -1.503 -6.465 1.00 1.13 68 LEU A O 5
ATOM 6597 N N . ARG A 1 69 ? 1.555 -3.548 -7.301 1.00 12.22 69 ARG A N 5
ATOM 6598 C CA . ARG A 1 69 ? 0.172 -3.658 -6.819 1.00 24.54 69 ARG A CA 5
ATOM 6599 C C . ARG A 1 69 ? 0.170 -4.407 -5.471 1.00 20.15 69 ARG A C 5
ATOM 6600 O O . ARG A 1 69 ? 0.424 -5.603 -5.432 1.00 72.14 69 ARG A O 5
ATOM 6621 N N . ILE A 1 70 ? -0.097 -3.701 -4.355 1.00 32.43 70 ILE A N 5
ATOM 6622 C CA . ILE A 1 70 ? -0.126 -4.322 -3.008 1.00 62.31 70 ILE A CA 5
ATOM 6623 C C . ILE A 1 70 ? -1.564 -4.324 -2.477 1.00 21.32 70 ILE A C 5
ATOM 6624 O O . ILE A 1 70 ? -2.215 -3.279 -2.414 1.00 13.21 70 ILE A O 5
ATOM 6640 N N . ARG A 1 71 ? -2.062 -5.511 -2.104 1.00 34.35 71 ARG A N 5
ATOM 6641 C CA . ARG A 1 71 ? -3.391 -5.671 -1.517 1.00 23.32 71 ARG A CA 5
ATOM 6642 C C . ARG A 1 71 ? -3.275 -5.705 0.019 1.00 33.54 71 ARG A C 5
ATOM 6643 O O . ARG A 1 71 ? -2.537 -6.519 0.588 1.00 54.41 71 ARG A O 5
ATOM 6664 N N . LEU A 1 72 ? -3.998 -4.783 0.672 1.00 34.32 72 LEU A N 5
ATOM 6665 C CA . LEU A 1 72 ? -3.915 -4.529 2.122 1.00 42.02 72 LEU A CA 5
ATOM 6666 C C . LEU A 1 72 ? -5.140 -5.123 2.819 1.00 33.32 72 LEU A C 5
ATOM 6667 O O . LEU A 1 72 ? -6.257 -4.666 2.596 1.00 55.53 72 LEU A O 5
ATOM 6683 N N . LYS A 1 73 ? -4.927 -6.093 3.703 1.00 64.34 73 LYS A N 5
ATOM 6684 C CA . LYS A 1 73 ? -6.026 -6.877 4.287 1.00 62.33 73 LYS A CA 5
ATOM 6685 C C . LYS A 1 73 ? -6.284 -6.474 5.743 1.00 53.13 73 LYS A C 5
ATOM 6686 O O . LYS A 1 73 ? -5.534 -6.831 6.645 1.00 2.43 73 LYS A O 5
ATOM 6705 N N . GLY A 1 74 ? -7.352 -5.713 5.951 1.00 1.34 74 GLY A N 5
ATOM 6706 C CA . GLY A 1 74 ? -7.815 -5.342 7.300 1.00 3.31 74 GLY A CA 5
ATOM 6707 C C . GLY A 1 74 ? -8.601 -6.456 7.995 1.00 42.32 74 GLY A C 5
ATOM 6708 O O . GLY A 1 74 ? -9.500 -6.177 8.779 1.00 23.54 74 GLY A O 5
ATOM 6712 N N . SER A 1 75 ? -8.213 -7.722 7.762 1.00 50.21 75 SER A N 5
ATOM 6713 C CA . SER A 1 75 ? -8.976 -8.887 8.215 1.00 42.52 75 SER A CA 5
ATOM 6714 C C . SER A 1 75 ? -8.072 -10.133 8.297 1.00 10.31 75 SER A C 5
ATOM 6715 O O . SER A 1 75 ? -7.854 -10.812 7.296 1.00 43.34 75 SER A O 5
ATOM 6723 N N . LEU A 1 76 ? -7.477 -10.375 9.485 1.00 43.51 76 LEU A N 5
ATOM 6724 C CA . LEU A 1 76 ? -6.723 -11.627 9.779 1.00 74.14 76 LEU A CA 5
ATOM 6725 C C . LEU A 1 76 ? -7.252 -12.233 11.085 1.00 70.24 76 LEU A C 5
ATOM 6726 O O . LEU A 1 76 ? -7.441 -11.515 12.069 1.00 61.42 76 LEU A O 5
ATOM 6742 N N . GLU A 1 77 ? -7.499 -13.560 11.077 1.00 15.25 77 GLU A N 5
ATOM 6743 C CA . GLU A 1 77 ? -7.876 -14.322 12.290 1.00 32.35 77 GLU A CA 5
ATOM 6744 C C . GLU A 1 77 ? -6.722 -14.307 13.311 1.00 33.33 77 GLU A C 5
ATOM 6745 O O . GLU A 1 77 ? -6.928 -14.330 14.529 1.00 30.20 77 GLU A O 5
ATOM 6757 N N . HIS A 1 78 ? -5.499 -14.278 12.772 1.00 62.13 78 HIS A N 5
ATOM 6758 C CA . HIS A 1 78 ? -4.269 -14.183 13.545 1.00 61.02 78 HIS A CA 5
ATOM 6759 C C . HIS A 1 78 ? -3.636 -12.815 13.279 1.00 62.45 78 HIS A C 5
ATOM 6760 O O . HIS A 1 78 ? -2.880 -12.638 12.326 1.00 44.54 78 HIS A O 5
ATOM 6775 N N . HIS A 1 79 ? -4.058 -11.835 14.081 1.00 0.42 79 HIS A N 5
ATOM 6776 C CA . HIS A 1 79 ? -3.448 -10.498 14.126 1.00 32.25 79 HIS A CA 5
ATOM 6777 C C . HIS A 1 79 ? -1.992 -10.620 14.614 1.00 73.01 79 HIS A C 5
ATOM 6778 O O . HIS A 1 79 ? -1.748 -10.757 15.817 1.00 15.41 79 HIS A O 5
ATOM 6793 N N . HIS A 1 80 ? -1.034 -10.617 13.672 1.00 44.30 80 HIS A N 5
ATOM 6794 C CA . HIS A 1 80 ? 0.387 -10.834 13.999 1.00 22.23 80 HIS A CA 5
ATOM 6795 C C . HIS A 1 80 ? 1.283 -9.840 13.261 1.00 14.23 80 HIS A C 5
ATOM 6796 O O . HIS A 1 80 ? 0.922 -9.314 12.203 1.00 64.22 80 HIS A O 5
ATOM 6811 N N . HIS A 1 81 ? 2.467 -9.636 13.844 1.00 21.13 81 HIS A N 5
ATOM 6812 C CA . HIS A 1 81 ? 3.519 -8.757 13.321 1.00 52.13 81 HIS A CA 5
ATOM 6813 C C . HIS A 1 81 ? 4.883 -9.216 13.876 1.00 35.04 81 HIS A C 5
ATOM 6814 O O . HIS A 1 81 ? 5.836 -8.438 13.956 1.00 21.32 81 HIS A O 5
ATOM 6829 N N . HIS A 1 82 ? 4.957 -10.515 14.237 1.00 54.33 82 HIS A N 5
ATOM 6830 C CA . HIS A 1 82 ? 6.164 -11.139 14.814 1.00 22.21 82 HIS A CA 5
ATOM 6831 C C . HIS A 1 82 ? 7.303 -11.230 13.781 1.00 72.30 82 HIS A C 5
ATOM 6832 O O . HIS A 1 82 ? 7.104 -11.718 12.666 1.00 31.34 82 HIS A O 5
ATOM 6847 N N . HIS A 1 83 ? 8.486 -10.747 14.184 1.00 3.32 83 HIS A N 5
ATOM 6848 C CA . HIS A 1 83 ? 9.733 -10.849 13.410 1.00 63.11 83 HIS A CA 5
ATOM 6849 C C . HIS A 1 83 ? 10.881 -11.242 14.383 1.00 53.33 83 HIS A C 5
ATOM 6850 O O . HIS A 1 83 ? 11.449 -10.347 15.043 1.00 61.50 83 HIS A O 5
ATOM 6866 N N . MET A 1 1 ? -19.836 -1.402 -4.211 1.00 34.41 1 MET A N 6
ATOM 6867 C CA . MET A 1 1 ? -20.276 -2.739 -3.760 1.00 44.14 1 MET A CA 6
ATOM 6868 C C . MET A 1 1 ? -19.071 -3.511 -3.203 1.00 53.32 1 MET A C 6
ATOM 6869 O O . MET A 1 1 ? -17.960 -3.413 -3.745 1.00 52.00 1 MET A O 6
ATOM 6885 N N . GLY A 1 2 ? -19.309 -4.267 -2.112 1.00 23.05 2 GLY A N 6
ATOM 6886 C CA . GLY A 1 2 ? -18.304 -5.145 -1.516 1.00 5.10 2 GLY A CA 6
ATOM 6887 C C . GLY A 1 2 ? -17.508 -4.462 -0.418 1.00 22.43 2 GLY A C 6
ATOM 6888 O O . GLY A 1 2 ? -17.999 -3.520 0.215 1.00 72.13 2 GLY A O 6
ATOM 6892 N N . LEU A 1 3 ? -16.290 -4.969 -0.172 1.00 43.02 3 LEU A N 6
ATOM 6893 C CA . LEU A 1 3 ? -15.379 -4.458 0.879 1.00 4.00 3 LEU A CA 6
ATOM 6894 C C . LEU A 1 3 ? -14.075 -3.940 0.246 1.00 1.14 3 LEU A C 6
ATOM 6895 O O . LEU A 1 3 ? -13.477 -2.974 0.736 1.00 74.44 3 LEU A O 6
ATOM 6911 N N . THR A 1 4 ? -13.662 -4.598 -0.847 1.00 60.45 4 THR A N 6
ATOM 6912 C CA . THR A 1 4 ? -12.405 -4.322 -1.563 1.00 74.42 4 THR A CA 6
ATOM 6913 C C . THR A 1 4 ? -12.637 -3.273 -2.685 1.00 31.42 4 THR A C 6
ATOM 6914 O O . THR A 1 4 ? -13.785 -2.952 -3.021 1.00 22.34 4 THR A O 6
ATOM 6925 N N . ARG A 1 5 ? -11.530 -2.790 -3.272 1.00 12.11 5 ARG A N 6
ATOM 6926 C CA . ARG A 1 5 ? -11.493 -1.791 -4.351 1.00 70.54 5 ARG A CA 6
ATOM 6927 C C . ARG A 1 5 ? -10.016 -1.663 -4.780 1.00 30.22 5 ARG A C 6
ATOM 6928 O O . ARG A 1 5 ? -9.124 -1.920 -3.961 1.00 44.53 5 ARG A O 6
ATOM 6949 N N . THR A 1 6 ? -9.748 -1.274 -6.040 1.00 24.33 6 THR A N 6
ATOM 6950 C CA . THR A 1 6 ? -8.367 -1.153 -6.554 1.00 2.23 6 THR A CA 6
ATOM 6951 C C . THR A 1 6 ? -8.079 0.318 -6.888 1.00 14.42 6 THR A C 6
ATOM 6952 O O . THR A 1 6 ? -8.652 0.874 -7.837 1.00 43.41 6 THR A O 6
ATOM 6963 N N . ILE A 1 7 ? -7.205 0.950 -6.087 1.00 3.51 7 ILE A N 6
ATOM 6964 C CA . ILE A 1 7 ? -6.838 2.365 -6.244 1.00 32.20 7 ILE A CA 6
ATOM 6965 C C . ILE A 1 7 ? -5.468 2.451 -6.945 1.00 74.20 7 ILE A C 6
ATOM 6966 O O . ILE A 1 7 ? -4.458 2.013 -6.382 1.00 21.21 7 ILE A O 6
ATOM 6982 N N . THR A 1 8 ? -5.446 3.003 -8.165 1.00 75.41 8 THR A N 6
ATOM 6983 C CA . THR A 1 8 ? -4.214 3.182 -8.949 1.00 22.55 8 THR A CA 6
ATOM 6984 C C . THR A 1 8 ? -3.824 4.670 -8.894 1.00 43.30 8 THR A C 6
ATOM 6985 O O . THR A 1 8 ? -4.501 5.510 -9.496 1.00 72.03 8 THR A O 6
ATOM 6996 N N . SER A 1 9 ? -2.766 4.993 -8.127 1.00 61.30 9 SER A N 6
ATOM 6997 C CA . SER A 1 9 ? -2.340 6.391 -7.893 1.00 74.40 9 SER A CA 6
ATOM 6998 C C . SER A 1 9 ? -0.809 6.527 -7.980 1.00 13.35 9 SER A C 6
ATOM 6999 O O . SER A 1 9 ? -0.077 5.633 -7.547 1.00 61.03 9 SER A O 6
ATOM 7007 N N . GLN A 1 10 ? -0.346 7.675 -8.511 1.00 20.11 10 GLN A N 6
ATOM 7008 C CA . GLN A 1 10 ? 1.091 7.971 -8.719 1.00 63.13 10 GLN A CA 6
ATOM 7009 C C . GLN A 1 10 ? 1.771 8.455 -7.417 1.00 74.15 10 GLN A C 6
ATOM 7010 O O . GLN A 1 10 ? 2.999 8.449 -7.309 1.00 23.02 10 GLN A O 6
ATOM 7024 N N . ASN A 1 11 ? 0.966 8.848 -6.419 1.00 43.22 11 ASN A N 6
ATOM 7025 C CA . ASN A 1 11 ? 1.477 9.305 -5.107 1.00 43.54 11 ASN A CA 6
ATOM 7026 C C . ASN A 1 11 ? 1.082 8.298 -4.012 1.00 2.14 11 ASN A C 6
ATOM 7027 O O . ASN A 1 11 ? -0.101 8.135 -3.694 1.00 23.23 11 ASN A O 6
ATOM 7038 N N . LYS A 1 12 ? 2.101 7.608 -3.455 1.00 13.22 12 LYS A N 6
ATOM 7039 C CA . LYS A 1 12 ? 1.909 6.557 -2.440 1.00 51.13 12 LYS A CA 6
ATOM 7040 C C . LYS A 1 12 ? 1.541 7.135 -1.068 1.00 3.33 12 LYS A C 6
ATOM 7041 O O . LYS A 1 12 ? 1.044 6.407 -0.217 1.00 73.21 12 LYS A O 6
ATOM 7060 N N . GLU A 1 13 ? 1.778 8.451 -0.879 1.00 0.41 13 GLU A N 6
ATOM 7061 C CA . GLU A 1 13 ? 1.517 9.148 0.396 1.00 15.43 13 GLU A CA 6
ATOM 7062 C C . GLU A 1 13 ? 0.026 9.044 0.759 1.00 43.42 13 GLU A C 6
ATOM 7063 O O . GLU A 1 13 ? -0.326 8.514 1.817 1.00 51.14 13 GLU A O 6
ATOM 7075 N N . GLU A 1 14 ? -0.840 9.497 -0.186 1.00 3.20 14 GLU A N 6
ATOM 7076 C CA . GLU A 1 14 ? -2.299 9.420 -0.026 1.00 25.03 14 GLU A CA 6
ATOM 7077 C C . GLU A 1 14 ? -2.771 7.960 0.098 1.00 34.21 14 GLU A C 6
ATOM 7078 O O . GLU A 1 14 ? -3.755 7.688 0.771 1.00 73.24 14 GLU A O 6
ATOM 7090 N N . LEU A 1 15 ? -2.030 7.027 -0.547 1.00 71.53 15 LEU A N 6
ATOM 7091 C CA . LEU A 1 15 ? -2.345 5.590 -0.507 1.00 52.13 15 LEU A CA 6
ATOM 7092 C C . LEU A 1 15 ? -2.153 5.034 0.914 1.00 13.32 15 LEU A C 6
ATOM 7093 O O . LEU A 1 15 ? -2.863 4.119 1.308 1.00 2.00 15 LEU A O 6
ATOM 7109 N N . LEU A 1 16 ? -1.212 5.634 1.682 1.00 61.20 16 LEU A N 6
ATOM 7110 C CA . LEU A 1 16 ? -0.937 5.247 3.088 1.00 54.01 16 LEU A CA 6
ATOM 7111 C C . LEU A 1 16 ? -2.027 5.809 4.014 1.00 25.24 16 LEU A C 6
ATOM 7112 O O . LEU A 1 16 ? -2.471 5.139 4.955 1.00 33.33 16 LEU A O 6
ATOM 7128 N N . GLU A 1 17 ? -2.415 7.069 3.737 1.00 54.44 17 GLU A N 6
ATOM 7129 C CA . GLU A 1 17 ? -3.450 7.802 4.502 1.00 43.12 17 GLU A CA 6
ATOM 7130 C C . GLU A 1 17 ? -4.832 7.131 4.377 1.00 24.54 17 GLU A C 6
ATOM 7131 O O . GLU A 1 17 ? -5.547 6.959 5.369 1.00 5.42 17 GLU A O 6
ATOM 7143 N N . ILE A 1 18 ? -5.165 6.715 3.150 1.00 25.12 18 ILE A N 6
ATOM 7144 C CA . ILE A 1 18 ? -6.422 6.010 2.840 1.00 12.02 18 ILE A CA 6
ATOM 7145 C C . ILE A 1 18 ? -6.345 4.542 3.328 1.00 34.30 18 ILE A C 6
ATOM 7146 O O . ILE A 1 18 ? -7.351 3.975 3.770 1.00 62.11 18 ILE A O 6
ATOM 7162 N N . ALA A 1 19 ? -5.124 3.956 3.281 1.00 54.31 19 ALA A N 6
ATOM 7163 C CA . ALA A 1 19 ? -4.856 2.592 3.786 1.00 71.43 19 ALA A CA 6
ATOM 7164 C C . ALA A 1 19 ? -5.233 2.444 5.265 1.00 70.15 19 ALA A C 6
ATOM 7165 O O . ALA A 1 19 ? -6.112 1.642 5.596 1.00 71.30 19 ALA A O 6
ATOM 7172 N N . LEU A 1 20 ? -4.593 3.277 6.126 1.00 64.22 20 LEU A N 6
ATOM 7173 C CA . LEU A 1 20 ? -4.786 3.257 7.595 1.00 24.34 20 LEU A CA 6
ATOM 7174 C C . LEU A 1 20 ? -6.277 3.358 7.968 1.00 41.40 20 LEU A C 6
ATOM 7175 O O . LEU A 1 20 ? -6.731 2.680 8.885 1.00 33.44 20 LEU A O 6
ATOM 7191 N N . LYS A 1 21 ? -7.019 4.181 7.206 1.00 3.10 21 LYS A N 6
ATOM 7192 C CA . LYS A 1 21 ? -8.464 4.385 7.392 1.00 21.22 21 LYS A CA 6
ATOM 7193 C C . LYS A 1 21 ? -9.236 3.060 7.203 1.00 24.24 21 LYS A C 6
ATOM 7194 O O . LYS A 1 21 ? -10.076 2.704 8.030 1.00 5.34 21 LYS A O 6
ATOM 7213 N N . PHE A 1 22 ? -8.908 2.323 6.120 1.00 3.14 22 PHE A N 6
ATOM 7214 C CA . PHE A 1 22 ? -9.605 1.063 5.768 1.00 11.23 22 PHE A CA 6
ATOM 7215 C C . PHE A 1 22 ? -9.246 -0.062 6.750 1.00 42.40 22 PHE A C 6
ATOM 7216 O O . PHE A 1 22 ? -10.109 -0.853 7.118 1.00 54.35 22 PHE A O 6
ATOM 7233 N N . ILE A 1 23 ? -7.986 -0.084 7.214 1.00 1.55 23 ILE A N 6
ATOM 7234 C CA . ILE A 1 23 ? -7.519 -1.090 8.184 1.00 50.42 23 ILE A CA 6
ATOM 7235 C C . ILE A 1 23 ? -8.195 -0.850 9.555 1.00 72.33 23 ILE A C 6
ATOM 7236 O O . ILE A 1 23 ? -8.616 -1.800 10.232 1.00 43.54 23 ILE A O 6
ATOM 7252 N N . SER A 1 24 ? -8.353 0.443 9.919 1.00 63.24 24 SER A N 6
ATOM 7253 C CA . SER A 1 24 ? -9.073 0.869 11.141 1.00 3.23 24 SER A CA 6
ATOM 7254 C C . SER A 1 24 ? -10.565 0.459 11.098 1.00 30.02 24 SER A C 6
ATOM 7255 O O . SER A 1 24 ? -11.199 0.287 12.143 1.00 21.34 24 SER A O 6
ATOM 7263 N N . GLN A 1 25 ? -11.109 0.321 9.877 1.00 70.54 25 GLN A N 6
ATOM 7264 C CA . GLN A 1 25 ? -12.490 -0.153 9.642 1.00 74.02 25 GLN A CA 6
ATOM 7265 C C . GLN A 1 25 ? -12.545 -1.693 9.550 1.00 4.13 25 GLN A C 6
ATOM 7266 O O . GLN A 1 25 ? -13.615 -2.290 9.724 1.00 3.23 25 GLN A O 6
ATOM 7280 N N . GLY A 1 26 ? -11.389 -2.326 9.274 1.00 61.10 26 GLY A N 6
ATOM 7281 C CA . GLY A 1 26 ? -11.314 -3.779 9.062 1.00 43.23 26 GLY A CA 6
ATOM 7282 C C . GLY A 1 26 ? -11.600 -4.180 7.617 1.00 21.34 26 GLY A C 6
ATOM 7283 O O . GLY A 1 26 ? -11.783 -5.368 7.322 1.00 14.51 26 GLY A O 6
ATOM 7287 N N . LEU A 1 27 ? -11.635 -3.179 6.724 1.00 44.24 27 LEU A N 6
ATOM 7288 C CA . LEU A 1 27 ? -11.868 -3.369 5.285 1.00 60.31 27 LEU A CA 6
ATOM 7289 C C . LEU A 1 27 ? -10.581 -3.817 4.575 1.00 4.21 27 LEU A C 6
ATOM 7290 O O . LEU A 1 27 ? -9.486 -3.332 4.884 1.00 31.45 27 LEU A O 6
ATOM 7306 N N . ASP A 1 28 ? -10.737 -4.761 3.642 1.00 3.05 28 ASP A N 6
ATOM 7307 C CA . ASP A 1 28 ? -9.677 -5.138 2.701 1.00 74.12 28 ASP A CA 6
ATOM 7308 C C . ASP A 1 28 ? -9.593 -4.053 1.601 1.00 41.13 28 ASP A C 6
ATOM 7309 O O . ASP A 1 28 ? -10.620 -3.637 1.053 1.00 32.55 28 ASP A O 6
ATOM 7318 N N . LEU A 1 29 ? -8.377 -3.599 1.299 1.00 72.11 29 LEU A N 6
ATOM 7319 C CA . LEU A 1 29 ? -8.127 -2.497 0.362 1.00 35.13 29 LEU A CA 6
ATOM 7320 C C . LEU A 1 29 ? -6.948 -2.865 -0.536 1.00 44.44 29 LEU A C 6
ATOM 7321 O O . LEU A 1 29 ? -5.842 -3.053 -0.044 1.00 44.33 29 LEU A O 6
ATOM 7337 N N . GLU A 1 30 ? -7.181 -2.943 -1.848 1.00 21.44 30 GLU A N 6
ATOM 7338 C CA . GLU A 1 30 ? -6.132 -3.251 -2.822 1.00 64.02 30 GLU A CA 6
ATOM 7339 C C . GLU A 1 30 ? -5.671 -1.938 -3.479 1.00 74.15 30 GLU A C 6
ATOM 7340 O O . GLU A 1 30 ? -6.475 -1.217 -4.058 1.00 4.22 30 GLU A O 6
ATOM 7352 N N . VAL A 1 31 ? -4.386 -1.603 -3.340 1.00 21.21 31 VAL A N 6
ATOM 7353 C CA . VAL A 1 31 ? -3.796 -0.378 -3.930 1.00 40.15 31 VAL A CA 6
ATOM 7354 C C . VAL A 1 31 ? -2.627 -0.751 -4.853 1.00 63.33 31 VAL A C 6
ATOM 7355 O O . VAL A 1 31 ? -1.731 -1.506 -4.465 1.00 33.34 31 VAL A O 6
ATOM 7368 N N . GLU A 1 32 ? -2.676 -0.263 -6.098 1.00 63.41 32 GLU A N 6
ATOM 7369 C CA . GLU A 1 32 ? -1.569 -0.373 -7.048 1.00 65.34 32 GLU A CA 6
ATOM 7370 C C . GLU A 1 32 ? -0.908 0.998 -7.202 1.00 13.23 32 GLU A C 6
ATOM 7371 O O . GLU A 1 32 ? -1.573 1.994 -7.500 1.00 13.33 32 GLU A O 6
ATOM 7383 N N . PHE A 1 33 ? 0.401 1.038 -6.957 1.00 14.41 33 PHE A N 6
ATOM 7384 C CA . PHE A 1 33 ? 1.207 2.242 -7.097 1.00 5.12 33 PHE A CA 6
ATOM 7385 C C . PHE A 1 33 ? 1.550 2.445 -8.582 1.00 61.10 33 PHE A C 6
ATOM 7386 O O . PHE A 1 33 ? 2.326 1.671 -9.165 1.00 53.11 33 PHE A O 6
ATOM 7403 N N . ASP A 1 34 ? 0.924 3.464 -9.187 1.00 13.32 34 ASP A N 6
ATOM 7404 C CA . ASP A 1 34 ? 1.127 3.820 -10.598 1.00 22.33 34 ASP A CA 6
ATOM 7405 C C . ASP A 1 34 ? 2.417 4.652 -10.748 1.00 13.12 34 ASP A C 6
ATOM 7406 O O . ASP A 1 34 ? 2.388 5.883 -10.759 1.00 22.30 34 ASP A O 6
ATOM 7415 N N . SER A 1 35 ? 3.558 3.946 -10.792 1.00 43.43 35 SER A N 6
ATOM 7416 C CA . SER A 1 35 ? 4.887 4.560 -10.970 1.00 4.10 35 SER A CA 6
ATOM 7417 C C . SER A 1 35 ? 5.872 3.556 -11.581 1.00 4.33 35 SER A C 6
ATOM 7418 O O . SER A 1 35 ? 5.601 2.350 -11.642 1.00 73.41 35 SER A O 6
ATOM 7426 N N . THR A 1 36 ? 7.000 4.093 -12.063 1.00 4.35 36 THR A N 6
ATOM 7427 C CA . THR A 1 36 ? 8.130 3.321 -12.616 1.00 50.11 36 THR A CA 6
ATOM 7428 C C . THR A 1 36 ? 9.458 3.756 -11.955 1.00 73.14 36 THR A C 6
ATOM 7429 O O . THR A 1 36 ? 10.546 3.447 -12.459 1.00 31.14 36 THR A O 6
ATOM 7440 N N . ASP A 1 37 ? 9.363 4.461 -10.816 1.00 11.41 37 ASP A N 6
ATOM 7441 C CA . ASP A 1 37 ? 10.538 4.886 -10.028 1.00 53.24 37 ASP A CA 6
ATOM 7442 C C . ASP A 1 37 ? 10.761 3.887 -8.889 1.00 60.42 37 ASP A C 6
ATOM 7443 O O . ASP A 1 37 ? 9.937 3.804 -7.970 1.00 44.13 37 ASP A O 6
ATOM 7452 N N . ASP A 1 38 ? 11.873 3.127 -8.979 1.00 61.41 38 ASP A N 6
ATOM 7453 C CA . ASP A 1 38 ? 12.241 2.072 -8.004 1.00 73.42 38 ASP A CA 6
ATOM 7454 C C . ASP A 1 38 ? 12.268 2.592 -6.559 1.00 61.01 38 ASP A C 6
ATOM 7455 O O . ASP A 1 38 ? 11.816 1.901 -5.653 1.00 20.41 38 ASP A O 6
ATOM 7464 N N . LYS A 1 39 ? 12.772 3.829 -6.369 1.00 2.44 39 LYS A N 6
ATOM 7465 C CA . LYS A 1 39 ? 12.948 4.428 -5.029 1.00 14.42 39 LYS A CA 6
ATOM 7466 C C . LYS A 1 39 ? 11.589 4.648 -4.342 1.00 52.34 39 LYS A C 6
ATOM 7467 O O . LYS A 1 39 ? 11.405 4.282 -3.178 1.00 63.34 39 LYS A O 6
ATOM 7486 N N . GLU A 1 40 ? 10.634 5.220 -5.098 1.00 51.24 40 GLU A N 6
ATOM 7487 C CA . GLU A 1 40 ? 9.258 5.465 -4.628 1.00 30.10 40 GLU A CA 6
ATOM 7488 C C . GLU A 1 40 ? 8.542 4.132 -4.311 1.00 62.33 40 GLU A C 6
ATOM 7489 O O . GLU A 1 40 ? 7.744 4.051 -3.365 1.00 14.45 40 GLU A O 6
ATOM 7501 N N . ILE A 1 41 ? 8.835 3.098 -5.134 1.00 43.31 41 ILE A N 6
ATOM 7502 C CA . ILE A 1 41 ? 8.307 1.732 -4.950 1.00 14.23 41 ILE A CA 6
ATOM 7503 C C . ILE A 1 41 ? 8.824 1.121 -3.624 1.00 1.04 41 ILE A C 6
ATOM 7504 O O . ILE A 1 41 ? 8.047 0.518 -2.884 1.00 63.51 41 ILE A O 6
ATOM 7520 N N . GLU A 1 42 ? 10.132 1.330 -3.326 1.00 32.22 42 GLU A N 6
ATOM 7521 C CA . GLU A 1 42 ? 10.774 0.835 -2.083 1.00 51.12 42 GLU A CA 6
ATOM 7522 C C . GLU A 1 42 ? 10.078 1.418 -0.846 1.00 70.43 42 GLU A C 6
ATOM 7523 O O . GLU A 1 42 ? 9.884 0.718 0.158 1.00 22.34 42 GLU A O 6
ATOM 7535 N N . GLU A 1 43 ? 9.718 2.712 -0.952 1.00 72.22 43 GLU A N 6
ATOM 7536 C CA . GLU A 1 43 ? 8.978 3.433 0.087 1.00 53.24 43 GLU A CA 6
ATOM 7537 C C . GLU A 1 43 ? 7.565 2.858 0.246 1.00 24.43 43 GLU A C 6
ATOM 7538 O O . GLU A 1 43 ? 7.120 2.624 1.361 1.00 4.42 43 GLU A O 6
ATOM 7550 N N . PHE A 1 44 ? 6.901 2.584 -0.894 1.00 24.31 44 PHE A N 6
ATOM 7551 C CA . PHE A 1 44 ? 5.528 2.040 -0.917 1.00 2.04 44 PHE A CA 6
ATOM 7552 C C . PHE A 1 44 ? 5.490 0.695 -0.158 1.00 21.35 44 PHE A C 6
ATOM 7553 O O . PHE A 1 44 ? 4.579 0.448 0.625 1.00 63.42 44 PHE A O 6
ATOM 7570 N N . GLU A 1 45 ? 6.544 -0.124 -0.366 1.00 63.33 45 GLU A N 6
ATOM 7571 C CA . GLU A 1 45 ? 6.726 -1.406 0.335 1.00 63.51 45 GLU A CA 6
ATOM 7572 C C . GLU A 1 45 ? 6.858 -1.209 1.847 1.00 21.13 45 GLU A C 6
ATOM 7573 O O . GLU A 1 45 ? 5.970 -1.604 2.592 1.00 53.11 45 GLU A O 6
ATOM 7585 N N . ARG A 1 46 ? 7.940 -0.521 2.266 1.00 2.53 46 ARG A N 6
ATOM 7586 C CA . ARG A 1 46 ? 8.350 -0.451 3.681 1.00 32.03 46 ARG A CA 6
ATOM 7587 C C . ARG A 1 46 ? 7.312 0.276 4.545 1.00 42.41 46 ARG A C 6
ATOM 7588 O O . ARG A 1 46 ? 7.156 -0.067 5.706 1.00 41.35 46 ARG A O 6
ATOM 7609 N N . ASP A 1 47 ? 6.658 1.307 3.974 1.00 4.11 47 ASP A N 6
ATOM 7610 C CA . ASP A 1 47 ? 5.564 2.039 4.639 1.00 34.35 47 ASP A CA 6
ATOM 7611 C C . ASP A 1 47 ? 4.280 1.193 4.773 1.00 41.23 47 ASP A C 6
ATOM 7612 O O . ASP A 1 47 ? 3.631 1.249 5.818 1.00 70.12 47 ASP A O 6
ATOM 7621 N N . MET A 1 48 ? 3.901 0.430 3.714 1.00 51.04 48 MET A N 6
ATOM 7622 C CA . MET A 1 48 ? 2.750 -0.521 3.803 1.00 11.12 48 MET A CA 6
ATOM 7623 C C . MET A 1 48 ? 3.038 -1.656 4.809 1.00 63.44 48 MET A C 6
ATOM 7624 O O . MET A 1 48 ? 2.123 -2.130 5.482 1.00 40.54 48 MET A O 6
ATOM 7638 N N . GLU A 1 49 ? 4.316 -2.076 4.892 1.00 12.44 49 GLU A N 6
ATOM 7639 C CA . GLU A 1 49 ? 4.784 -3.091 5.863 1.00 5.54 49 GLU A CA 6
ATOM 7640 C C . GLU A 1 49 ? 4.831 -2.502 7.284 1.00 21.55 49 GLU A C 6
ATOM 7641 O O . GLU A 1 49 ? 4.434 -3.160 8.237 1.00 24.21 49 GLU A O 6
ATOM 7653 N N . ASP A 1 50 ? 5.284 -1.242 7.390 1.00 23.44 50 ASP A N 6
ATOM 7654 C CA . ASP A 1 50 ? 5.355 -0.495 8.665 1.00 53.11 50 ASP A CA 6
ATOM 7655 C C . ASP A 1 50 ? 3.956 -0.429 9.283 1.00 22.24 50 ASP A C 6
ATOM 7656 O O . ASP A 1 50 ? 3.746 -0.842 10.430 1.00 71.30 50 ASP A O 6
ATOM 7665 N N . LEU A 1 51 ? 3.018 0.023 8.442 1.00 73.31 51 LEU A N 6
ATOM 7666 C CA . LEU A 1 51 ? 1.597 0.101 8.750 1.00 60.22 51 LEU A CA 6
ATOM 7667 C C . LEU A 1 51 ? 1.054 -1.284 9.151 1.00 61.40 51 LEU A C 6
ATOM 7668 O O . LEU A 1 51 ? 0.476 -1.424 10.222 1.00 65.01 51 LEU A O 6
ATOM 7684 N N . ALA A 1 52 ? 1.318 -2.302 8.296 1.00 74.21 52 ALA A N 6
ATOM 7685 C CA . ALA A 1 52 ? 0.794 -3.675 8.469 1.00 12.11 52 ALA A CA 6
ATOM 7686 C C . ALA A 1 52 ? 1.177 -4.294 9.828 1.00 12.44 52 ALA A C 6
ATOM 7687 O O . ALA A 1 52 ? 0.316 -4.808 10.533 1.00 54.32 52 ALA A O 6
ATOM 7694 N N . LYS A 1 53 ? 2.475 -4.224 10.174 1.00 34.22 53 LYS A N 6
ATOM 7695 C CA . LYS A 1 53 ? 2.992 -4.741 11.458 1.00 10.45 53 LYS A CA 6
ATOM 7696 C C . LYS A 1 53 ? 2.309 -4.018 12.640 1.00 13.25 53 LYS A C 6
ATOM 7697 O O . LYS A 1 53 ? 1.735 -4.657 13.530 1.00 12.44 53 LYS A O 6
ATOM 7716 N N . LYS A 1 54 ? 2.320 -2.677 12.582 1.00 21.33 54 LYS A N 6
ATOM 7717 C CA . LYS A 1 54 ? 1.772 -1.799 13.636 1.00 21.24 54 LYS A CA 6
ATOM 7718 C C . LYS A 1 54 ? 0.234 -1.925 13.781 1.00 1.54 54 LYS A C 6
ATOM 7719 O O . LYS A 1 54 ? -0.313 -1.614 14.845 1.00 64.31 54 LYS A O 6
ATOM 7738 N N . THR A 1 55 ? -0.451 -2.388 12.722 1.00 14.10 55 THR A N 6
ATOM 7739 C CA . THR A 1 55 ? -1.918 -2.600 12.738 1.00 45.42 55 THR A CA 6
ATOM 7740 C C . THR A 1 55 ? -2.277 -4.083 12.957 1.00 62.13 55 THR A C 6
ATOM 7741 O O . THR A 1 55 ? -3.461 -4.417 13.106 1.00 41.51 55 THR A O 6
ATOM 7752 N N . GLY A 1 56 ? -1.256 -4.969 12.959 1.00 21.45 56 GLY A N 6
ATOM 7753 C CA . GLY A 1 56 ? -1.450 -6.397 13.253 1.00 51.14 56 GLY A CA 6
ATOM 7754 C C . GLY A 1 56 ? -1.978 -7.207 12.072 1.00 74.24 56 GLY A C 6
ATOM 7755 O O . GLY A 1 56 ? -2.540 -8.290 12.264 1.00 61.44 56 GLY A O 6
ATOM 7759 N N . VAL A 1 57 ? -1.808 -6.675 10.851 1.00 21.24 57 VAL A N 6
ATOM 7760 C CA . VAL A 1 57 ? -2.243 -7.333 9.599 1.00 74.22 57 VAL A CA 6
ATOM 7761 C C . VAL A 1 57 ? -1.029 -7.660 8.711 1.00 2.34 57 VAL A C 6
ATOM 7762 O O . VAL A 1 57 ? 0.113 -7.363 9.071 1.00 64.41 57 VAL A O 6
ATOM 7775 N N . GLN A 1 58 ? -1.287 -8.292 7.558 1.00 43.44 58 GLN A N 6
ATOM 7776 C CA . GLN A 1 58 ? -0.251 -8.600 6.553 1.00 31.21 58 GLN A CA 6
ATOM 7777 C C . GLN A 1 58 ? -0.600 -7.934 5.217 1.00 73.51 58 GLN A C 6
ATOM 7778 O O . GLN A 1 58 ? -1.698 -7.388 5.052 1.00 21.12 58 GLN A O 6
ATOM 7792 N N . ILE A 1 59 ? 0.345 -7.968 4.267 1.00 22.50 59 ILE A N 6
ATOM 7793 C CA . ILE A 1 59 ? 0.137 -7.426 2.909 1.00 11.44 59 ILE A CA 6
ATOM 7794 C C . ILE A 1 59 ? 0.388 -8.519 1.858 1.00 70.25 59 ILE A C 6
ATOM 7795 O O . ILE A 1 59 ? 0.867 -9.610 2.181 1.00 3.23 59 ILE A O 6
ATOM 7811 N N . GLN A 1 60 ? 0.066 -8.209 0.600 1.00 65.22 60 GLN A N 6
ATOM 7812 C CA . GLN A 1 60 ? 0.284 -9.114 -0.529 1.00 45.42 60 GLN A CA 6
ATOM 7813 C C . GLN A 1 60 ? 0.882 -8.313 -1.695 1.00 31.34 60 GLN A C 6
ATOM 7814 O O . GLN A 1 60 ? 0.170 -7.560 -2.364 1.00 23.52 60 GLN A O 6
ATOM 7828 N N . LYS A 1 61 ? 2.205 -8.439 -1.900 1.00 51.14 61 LYS A N 6
ATOM 7829 C CA . LYS A 1 61 ? 2.904 -7.747 -2.995 1.00 55.43 61 LYS A CA 6
ATOM 7830 C C . LYS A 1 61 ? 2.745 -8.550 -4.297 1.00 24.15 61 LYS A C 6
ATOM 7831 O O . LYS A 1 61 ? 3.249 -9.670 -4.401 1.00 72.54 61 LYS A O 6
ATOM 7850 N N . GLN A 1 62 ? 2.064 -7.957 -5.272 1.00 52.51 62 GLN A N 6
ATOM 7851 C CA . GLN A 1 62 ? 1.835 -8.534 -6.600 1.00 21.05 62 GLN A CA 6
ATOM 7852 C C . GLN A 1 62 ? 2.397 -7.563 -7.644 1.00 61.34 62 GLN A C 6
ATOM 7853 O O . GLN A 1 62 ? 1.950 -6.420 -7.729 1.00 3.43 62 GLN A O 6
ATOM 7867 N N . TRP A 1 63 ? 3.381 -8.016 -8.418 1.00 33.31 63 TRP A N 6
ATOM 7868 C CA . TRP A 1 63 ? 4.011 -7.222 -9.480 1.00 44.33 63 TRP A CA 6
ATOM 7869 C C . TRP A 1 63 ? 3.322 -7.486 -10.824 1.00 3.53 63 TRP A C 6
ATOM 7870 O O . TRP A 1 63 ? 2.958 -8.628 -11.128 1.00 44.14 63 TRP A O 6
ATOM 7891 N N . GLN A 1 64 ? 3.150 -6.423 -11.607 1.00 21.33 64 GLN A N 6
ATOM 7892 C CA . GLN A 1 64 ? 2.759 -6.486 -13.016 1.00 62.22 64 GLN A CA 6
ATOM 7893 C C . GLN A 1 64 ? 3.674 -5.503 -13.759 1.00 65.31 64 GLN A C 6
ATOM 7894 O O . GLN A 1 64 ? 3.432 -4.291 -13.755 1.00 74.45 64 GLN A O 6
ATOM 7908 N N . GLY A 1 65 ? 4.774 -6.037 -14.333 1.00 61.50 65 GLY A N 6
ATOM 7909 C CA . GLY A 1 65 ? 5.857 -5.206 -14.867 1.00 33.53 65 GLY A CA 6
ATOM 7910 C C . GLY A 1 65 ? 6.538 -4.423 -13.749 1.00 2.23 65 GLY A C 6
ATOM 7911 O O . GLY A 1 65 ? 6.822 -4.988 -12.686 1.00 61.51 65 GLY A O 6
ATOM 7915 N N . ASN A 1 66 ? 6.749 -3.115 -13.965 1.00 35.44 66 ASN A N 6
ATOM 7916 C CA . ASN A 1 66 ? 7.333 -2.204 -12.950 1.00 40.30 66 ASN A CA 6
ATOM 7917 C C . ASN A 1 66 ? 6.229 -1.497 -12.135 1.00 2.53 66 ASN A C 6
ATOM 7918 O O . ASN A 1 66 ? 6.472 -0.454 -11.525 1.00 21.33 66 ASN A O 6
ATOM 7929 N N . LYS A 1 67 ? 5.017 -2.090 -12.100 1.00 51.10 67 LYS A N 6
ATOM 7930 C CA . LYS A 1 67 ? 3.893 -1.608 -11.277 1.00 52.31 67 LYS A CA 6
ATOM 7931 C C . LYS A 1 67 ? 3.728 -2.565 -10.101 1.00 74.22 67 LYS A C 6
ATOM 7932 O O . LYS A 1 67 ? 3.497 -3.762 -10.302 1.00 53.34 67 LYS A O 6
ATOM 7951 N N . LEU A 1 68 ? 3.880 -2.048 -8.882 1.00 5.41 68 LEU A N 6
ATOM 7952 C CA . LEU A 1 68 ? 3.705 -2.839 -7.662 1.00 44.12 68 LEU A CA 6
ATOM 7953 C C . LEU A 1 68 ? 2.306 -2.596 -7.081 1.00 5.41 68 LEU A C 6
ATOM 7954 O O . LEU A 1 68 ? 1.965 -1.474 -6.693 1.00 14.23 68 LEU A O 6
ATOM 7970 N N . ARG A 1 69 ? 1.513 -3.662 -7.052 1.00 44.43 69 ARG A N 6
ATOM 7971 C CA . ARG A 1 69 ? 0.193 -3.689 -6.431 1.00 73.11 69 ARG A CA 6
ATOM 7972 C C . ARG A 1 69 ? 0.300 -4.368 -5.059 1.00 12.44 69 ARG A C 6
ATOM 7973 O O . ARG A 1 69 ? 0.522 -5.569 -4.984 1.00 34.42 69 ARG A O 6
ATOM 7994 N N . ILE A 1 70 ? 0.141 -3.601 -3.977 1.00 23.31 70 ILE A N 6
ATOM 7995 C CA . ILE A 1 70 ? 0.138 -4.149 -2.612 1.00 42.23 70 ILE A CA 6
ATOM 7996 C C . ILE A 1 70 ? -1.308 -4.202 -2.120 1.00 4.32 70 ILE A C 6
ATOM 7997 O O . ILE A 1 70 ? -1.989 -3.175 -2.040 1.00 43.53 70 ILE A O 6
ATOM 8013 N N . ARG A 1 71 ? -1.786 -5.414 -1.836 1.00 32.12 71 ARG A N 6
ATOM 8014 C CA . ARG A 1 71 ? -3.127 -5.630 -1.317 1.00 65.44 71 ARG A CA 6
ATOM 8015 C C . ARG A 1 71 ? -3.063 -5.739 0.210 1.00 45.34 71 ARG A C 6
ATOM 8016 O O . ARG A 1 71 ? -2.297 -6.531 0.763 1.00 61.40 71 ARG A O 6
ATOM 8037 N N . LEU A 1 72 ? -3.877 -4.926 0.865 1.00 54.24 72 LEU A N 6
ATOM 8038 C CA . LEU A 1 72 ? -3.922 -4.774 2.317 1.00 64.33 72 LEU A CA 6
ATOM 8039 C C . LEU A 1 72 ? -5.172 -5.478 2.830 1.00 72.21 72 LEU A C 6
ATOM 8040 O O . LEU A 1 72 ? -6.235 -5.359 2.223 1.00 55.54 72 LEU A O 6
ATOM 8056 N N . LYS A 1 73 ? -5.042 -6.217 3.922 1.00 35.52 73 LYS A N 6
ATOM 8057 C CA . LYS A 1 73 ? -6.184 -6.861 4.591 1.00 73.31 73 LYS A CA 6
ATOM 8058 C C . LYS A 1 73 ? -6.429 -6.189 5.942 1.00 33.13 73 LYS A C 6
ATOM 8059 O O . LYS A 1 73 ? -5.483 -5.720 6.578 1.00 55.02 73 LYS A O 6
ATOM 8078 N N . GLY A 1 74 ? -7.705 -6.131 6.366 1.00 74.13 74 GLY A N 6
ATOM 8079 C CA . GLY A 1 74 ? -8.074 -5.532 7.651 1.00 63.12 74 GLY A CA 6
ATOM 8080 C C . GLY A 1 74 ? -7.830 -6.477 8.827 1.00 41.45 74 GLY A C 6
ATOM 8081 O O . GLY A 1 74 ? -7.761 -6.027 9.978 1.00 63.54 74 GLY A O 6
ATOM 8085 N N . SER A 1 75 ? -7.694 -7.789 8.516 1.00 14.01 75 SER A N 6
ATOM 8086 C CA . SER A 1 75 ? -7.421 -8.853 9.496 1.00 44.23 75 SER A CA 6
ATOM 8087 C C . SER A 1 75 ? -7.119 -10.184 8.772 1.00 62.22 75 SER A C 6
ATOM 8088 O O . SER A 1 75 ? -7.069 -10.241 7.534 1.00 35.34 75 SER A O 6
ATOM 8096 N N . LEU A 1 76 ? -6.880 -11.233 9.570 1.00 73.10 76 LEU A N 6
ATOM 8097 C CA . LEU A 1 76 ? -6.804 -12.640 9.126 1.00 25.35 76 LEU A CA 6
ATOM 8098 C C . LEU A 1 76 ? -7.664 -13.496 10.075 1.00 32.31 76 LEU A C 6
ATOM 8099 O O . LEU A 1 76 ? -8.410 -12.957 10.903 1.00 53.30 76 LEU A O 6
ATOM 8115 N N . GLU A 1 77 ? -7.584 -14.828 9.919 1.00 32.33 77 GLU A N 6
ATOM 8116 C CA . GLU A 1 77 ? -8.199 -15.778 10.865 1.00 53.03 77 GLU A CA 6
ATOM 8117 C C . GLU A 1 77 ? -7.337 -15.851 12.132 1.00 43.43 77 GLU A C 6
ATOM 8118 O O . GLU A 1 77 ? -6.181 -15.400 12.137 1.00 15.20 77 GLU A O 6
ATOM 8130 N N . HIS A 1 78 ? -7.902 -16.436 13.197 1.00 10.02 78 HIS A N 6
ATOM 8131 C CA . HIS A 1 78 ? -7.187 -16.649 14.461 1.00 53.30 78 HIS A CA 6
ATOM 8132 C C . HIS A 1 78 ? -6.115 -17.747 14.273 1.00 1.34 78 HIS A C 6
ATOM 8133 O O . HIS A 1 78 ? -6.346 -18.927 14.554 1.00 15.44 78 HIS A O 6
ATOM 8148 N N . HIS A 1 79 ? -4.955 -17.336 13.738 1.00 53.41 79 HIS A N 6
ATOM 8149 C CA . HIS A 1 79 ? -3.806 -18.231 13.481 1.00 5.53 79 HIS A CA 6
ATOM 8150 C C . HIS A 1 79 ? -2.840 -18.231 14.676 1.00 62.33 79 HIS A C 6
ATOM 8151 O O . HIS A 1 79 ? -1.860 -18.984 14.690 1.00 0.41 79 HIS A O 6
ATOM 8166 N N . HIS A 1 80 ? -3.141 -17.386 15.684 1.00 52.40 80 HIS A N 6
ATOM 8167 C CA . HIS A 1 80 ? -2.235 -17.122 16.804 1.00 22.11 80 HIS A CA 6
ATOM 8168 C C . HIS A 1 80 ? -2.191 -18.307 17.786 1.00 22.40 80 HIS A C 6
ATOM 8169 O O . HIS A 1 80 ? -3.117 -18.515 18.586 1.00 63.33 80 HIS A O 6
ATOM 8184 N N . HIS A 1 81 ? -1.125 -19.099 17.662 1.00 72.34 81 HIS A N 6
ATOM 8185 C CA . HIS A 1 81 ? -0.754 -20.156 18.619 1.00 1.21 81 HIS A CA 6
ATOM 8186 C C . HIS A 1 81 ? 0.611 -19.794 19.237 1.00 54.00 81 HIS A C 6
ATOM 8187 O O . HIS A 1 81 ? 1.289 -18.878 18.750 1.00 12.33 81 HIS A O 6
ATOM 8202 N N . HIS A 1 82 ? 1.007 -20.503 20.312 1.00 43.53 82 HIS A N 6
ATOM 8203 C CA . HIS A 1 82 ? 2.306 -20.275 20.989 1.00 2.30 82 HIS A CA 6
ATOM 8204 C C . HIS A 1 82 ? 2.765 -21.553 21.700 1.00 74.14 82 HIS A C 6
ATOM 8205 O O . HIS A 1 82 ? 1.939 -22.365 22.138 1.00 41.02 82 HIS A O 6
ATOM 8220 N N . HIS A 1 83 ? 4.090 -21.699 21.836 1.00 5.13 83 HIS A N 6
ATOM 8221 C CA . HIS A 1 83 ? 4.719 -22.866 22.470 1.00 65.45 83 HIS A CA 6
ATOM 8222 C C . HIS A 1 83 ? 6.130 -22.446 22.961 1.00 11.45 83 HIS A C 6
ATOM 8223 O O . HIS A 1 83 ? 7.093 -22.487 22.162 1.00 13.14 83 HIS A O 6
ATOM 8239 N N . MET A 1 1 ? -20.742 -5.253 0.768 1.00 15.01 1 MET A N 7
ATOM 8240 C CA . MET A 1 1 ? -20.692 -3.786 0.550 1.00 53.24 1 MET A CA 7
ATOM 8241 C C . MET A 1 1 ? -19.256 -3.247 0.706 1.00 52.12 1 MET A C 7
ATOM 8242 O O . MET A 1 1 ? -18.893 -2.254 0.061 1.00 11.12 1 MET A O 7
ATOM 8258 N N . GLY A 1 2 ? -18.446 -3.897 1.564 1.00 74.55 2 GLY A N 7
ATOM 8259 C CA . GLY A 1 2 ? -17.039 -3.525 1.747 1.00 24.42 2 GLY A CA 7
ATOM 8260 C C . GLY A 1 2 ? -16.149 -4.145 0.675 1.00 71.12 2 GLY A C 7
ATOM 8261 O O . GLY A 1 2 ? -15.356 -5.053 0.963 1.00 1.42 2 GLY A O 7
ATOM 8265 N N . LEU A 1 3 ? -16.310 -3.664 -0.578 1.00 43.12 3 LEU A N 7
ATOM 8266 C CA . LEU A 1 3 ? -15.567 -4.169 -1.749 1.00 61.24 3 LEU A CA 7
ATOM 8267 C C . LEU A 1 3 ? -14.080 -3.806 -1.652 1.00 11.05 3 LEU A C 7
ATOM 8268 O O . LEU A 1 3 ? -13.725 -2.697 -1.226 1.00 40.55 3 LEU A O 7
ATOM 8284 N N . THR A 1 4 ? -13.214 -4.754 -2.028 1.00 62.30 4 THR A N 7
ATOM 8285 C CA . THR A 1 4 ? -11.770 -4.518 -2.105 1.00 61.20 4 THR A CA 7
ATOM 8286 C C . THR A 1 4 ? -11.464 -3.762 -3.415 1.00 23.42 4 THR A C 7
ATOM 8287 O O . THR A 1 4 ? -11.143 -4.368 -4.451 1.00 20.35 4 THR A O 7
ATOM 8298 N N . ARG A 1 5 ? -11.677 -2.434 -3.365 1.00 65.02 5 ARG A N 7
ATOM 8299 C CA . ARG A 1 5 ? -11.432 -1.523 -4.495 1.00 71.51 5 ARG A CA 7
ATOM 8300 C C . ARG A 1 5 ? -9.922 -1.421 -4.789 1.00 53.44 5 ARG A C 7
ATOM 8301 O O . ARG A 1 5 ? -9.096 -1.654 -3.897 1.00 65.04 5 ARG A O 7
ATOM 8322 N N . THR A 1 6 ? -9.579 -1.048 -6.035 1.00 40.30 6 THR A N 7
ATOM 8323 C CA . THR A 1 6 ? -8.194 -1.038 -6.526 1.00 60.43 6 THR A CA 7
ATOM 8324 C C . THR A 1 6 ? -7.801 0.401 -6.883 1.00 72.14 6 THR A C 7
ATOM 8325 O O . THR A 1 6 ? -8.268 0.952 -7.891 1.00 23.30 6 THR A O 7
ATOM 8336 N N . ILE A 1 7 ? -6.964 1.007 -6.040 1.00 31.31 7 ILE A N 7
ATOM 8337 C CA . ILE A 1 7 ? -6.644 2.445 -6.089 1.00 23.55 7 ILE A CA 7
ATOM 8338 C C . ILE A 1 7 ? -5.287 2.673 -6.775 1.00 33.34 7 ILE A C 7
ATOM 8339 O O . ILE A 1 7 ? -4.259 2.231 -6.263 1.00 73.35 7 ILE A O 7
ATOM 8355 N N . THR A 1 8 ? -5.296 3.378 -7.915 1.00 35.41 8 THR A N 7
ATOM 8356 C CA . THR A 1 8 ? -4.092 3.659 -8.708 1.00 23.04 8 THR A CA 7
ATOM 8357 C C . THR A 1 8 ? -3.618 5.089 -8.413 1.00 11.12 8 THR A C 7
ATOM 8358 O O . THR A 1 8 ? -4.294 6.061 -8.782 1.00 34.23 8 THR A O 7
ATOM 8369 N N . SER A 1 9 ? -2.503 5.220 -7.678 1.00 71.42 9 SER A N 7
ATOM 8370 C CA . SER A 1 9 ? -1.912 6.528 -7.341 1.00 31.23 9 SER A CA 7
ATOM 8371 C C . SER A 1 9 ? -0.389 6.497 -7.500 1.00 42.34 9 SER A C 7
ATOM 8372 O O . SER A 1 9 ? 0.247 5.471 -7.241 1.00 12.22 9 SER A O 7
ATOM 8380 N N . GLN A 1 10 ? 0.170 7.641 -7.905 1.00 25.44 10 GLN A N 7
ATOM 8381 C CA . GLN A 1 10 ? 1.619 7.842 -8.087 1.00 42.41 10 GLN A CA 7
ATOM 8382 C C . GLN A 1 10 ? 2.289 8.312 -6.784 1.00 75.51 10 GLN A C 7
ATOM 8383 O O . GLN A 1 10 ? 3.514 8.390 -6.705 1.00 51.03 10 GLN A O 7
ATOM 8397 N N . ASN A 1 11 ? 1.484 8.622 -5.757 1.00 12.32 11 ASN A N 7
ATOM 8398 C CA . ASN A 1 11 ? 1.973 9.090 -4.448 1.00 45.51 11 ASN A CA 7
ATOM 8399 C C . ASN A 1 11 ? 1.626 8.023 -3.386 1.00 40.12 11 ASN A C 7
ATOM 8400 O O . ASN A 1 11 ? 0.450 7.705 -3.166 1.00 43.23 11 ASN A O 7
ATOM 8411 N N . LYS A 1 12 ? 2.677 7.453 -2.770 1.00 35.34 12 LYS A N 7
ATOM 8412 C CA . LYS A 1 12 ? 2.550 6.370 -1.774 1.00 44.20 12 LYS A CA 7
ATOM 8413 C C . LYS A 1 12 ? 1.898 6.846 -0.453 1.00 64.14 12 LYS A C 7
ATOM 8414 O O . LYS A 1 12 ? 1.246 6.048 0.220 1.00 34.34 12 LYS A O 7
ATOM 8433 N N . GLU A 1 13 ? 2.041 8.145 -0.114 1.00 75.45 13 GLU A N 7
ATOM 8434 C CA . GLU A 1 13 ? 1.535 8.717 1.162 1.00 44.24 13 GLU A CA 7
ATOM 8435 C C . GLU A 1 13 ? -0.002 8.757 1.208 1.00 45.04 13 GLU A C 7
ATOM 8436 O O . GLU A 1 13 ? -0.602 8.329 2.200 1.00 33.22 13 GLU A O 7
ATOM 8448 N N . GLU A 1 14 ? -0.631 9.250 0.126 1.00 2.21 14 GLU A N 7
ATOM 8449 C CA . GLU A 1 14 ? -2.113 9.322 0.040 1.00 34.44 14 GLU A CA 7
ATOM 8450 C C . GLU A 1 14 ? -2.722 7.908 0.042 1.00 3.40 14 GLU A C 7
ATOM 8451 O O . GLU A 1 14 ? -3.822 7.696 0.563 1.00 41.25 14 GLU A O 7
ATOM 8463 N N . LEU A 1 15 ? -1.962 6.947 -0.513 1.00 33.21 15 LEU A N 7
ATOM 8464 C CA . LEU A 1 15 ? -2.300 5.519 -0.459 1.00 1.42 15 LEU A CA 7
ATOM 8465 C C . LEU A 1 15 ? -2.286 4.998 0.994 1.00 40.12 15 LEU A C 7
ATOM 8466 O O . LEU A 1 15 ? -3.074 4.123 1.323 1.00 2.23 15 LEU A O 7
ATOM 8482 N N . LEU A 1 16 ? -1.396 5.560 1.851 1.00 33.15 16 LEU A N 7
ATOM 8483 C CA . LEU A 1 16 ? -1.288 5.180 3.291 1.00 23.13 16 LEU A CA 7
ATOM 8484 C C . LEU A 1 16 ? -2.461 5.747 4.105 1.00 23.05 16 LEU A C 7
ATOM 8485 O O . LEU A 1 16 ? -2.927 5.113 5.059 1.00 63.33 16 LEU A O 7
ATOM 8501 N N . GLU A 1 17 ? -2.896 6.963 3.734 1.00 31.22 17 GLU A N 7
ATOM 8502 C CA . GLU A 1 17 ? -4.031 7.652 4.383 1.00 34.12 17 GLU A CA 7
ATOM 8503 C C . GLU A 1 17 ? -5.343 6.883 4.151 1.00 41.21 17 GLU A C 7
ATOM 8504 O O . GLU A 1 17 ? -6.101 6.623 5.094 1.00 34.24 17 GLU A O 7
ATOM 8516 N N . ILE A 1 18 ? -5.578 6.496 2.885 1.00 2.42 18 ILE A N 7
ATOM 8517 C CA . ILE A 1 18 ? -6.762 5.709 2.496 1.00 41.21 18 ILE A CA 7
ATOM 8518 C C . ILE A 1 18 ? -6.625 4.261 3.014 1.00 2.35 18 ILE A C 7
ATOM 8519 O O . ILE A 1 18 ? -7.617 3.632 3.381 1.00 61.33 18 ILE A O 7
ATOM 8535 N N . ALA A 1 19 ? -5.378 3.759 3.052 1.00 64.32 19 ALA A N 7
ATOM 8536 C CA . ALA A 1 19 ? -5.055 2.428 3.603 1.00 25.40 19 ALA A CA 7
ATOM 8537 C C . ALA A 1 19 ? -5.557 2.295 5.039 1.00 24.22 19 ALA A C 7
ATOM 8538 O O . ALA A 1 19 ? -6.441 1.483 5.326 1.00 3.45 19 ALA A O 7
ATOM 8545 N N . LEU A 1 20 ? -5.051 3.192 5.896 1.00 43.32 20 LEU A N 7
ATOM 8546 C CA . LEU A 1 20 ? -5.335 3.201 7.337 1.00 12.32 20 LEU A CA 7
ATOM 8547 C C . LEU A 1 20 ? -6.829 3.474 7.614 1.00 33.23 20 LEU A C 7
ATOM 8548 O O . LEU A 1 20 ? -7.366 3.023 8.628 1.00 24.55 20 LEU A O 7
ATOM 8564 N N . LYS A 1 21 ? -7.483 4.197 6.684 1.00 33.11 21 LYS A N 7
ATOM 8565 C CA . LYS A 1 21 ? -8.946 4.418 6.697 1.00 45.01 21 LYS A CA 7
ATOM 8566 C C . LYS A 1 21 ? -9.689 3.061 6.669 1.00 10.30 21 LYS A C 7
ATOM 8567 O O . LYS A 1 21 ? -10.565 2.810 7.496 1.00 63.13 21 LYS A O 7
ATOM 8586 N N . PHE A 1 22 ? -9.274 2.170 5.744 1.00 50.11 22 PHE A N 7
ATOM 8587 C CA . PHE A 1 22 ? -9.907 0.841 5.560 1.00 72.21 22 PHE A CA 7
ATOM 8588 C C . PHE A 1 22 ? -9.458 -0.160 6.645 1.00 23.03 22 PHE A C 7
ATOM 8589 O O . PHE A 1 22 ? -10.276 -0.943 7.131 1.00 21.13 22 PHE A O 7
ATOM 8606 N N . ILE A 1 23 ? -8.176 -0.093 7.054 1.00 63.13 23 ILE A N 7
ATOM 8607 C CA . ILE A 1 23 ? -7.588 -1.041 8.030 1.00 11.21 23 ILE A CA 7
ATOM 8608 C C . ILE A 1 23 ? -8.189 -0.813 9.433 1.00 21.31 23 ILE A C 7
ATOM 8609 O O . ILE A 1 23 ? -8.440 -1.774 10.172 1.00 61.13 23 ILE A O 7
ATOM 8625 N N . SER A 1 24 ? -8.426 0.465 9.787 1.00 14.34 24 SER A N 7
ATOM 8626 C CA . SER A 1 24 ? -9.101 0.845 11.051 1.00 75.11 24 SER A CA 7
ATOM 8627 C C . SER A 1 24 ? -10.565 0.344 11.108 1.00 30.53 24 SER A C 7
ATOM 8628 O O . SER A 1 24 ? -11.144 0.213 12.193 1.00 35.04 24 SER A O 7
ATOM 8636 N N . GLN A 1 25 ? -11.153 0.074 9.932 1.00 25.12 25 GLN A N 7
ATOM 8637 C CA . GLN A 1 25 ? -12.522 -0.487 9.808 1.00 35.24 25 GLN A CA 7
ATOM 8638 C C . GLN A 1 25 ? -12.481 -2.027 9.661 1.00 55.31 25 GLN A C 7
ATOM 8639 O O . GLN A 1 25 ? -13.530 -2.682 9.692 1.00 10.55 25 GLN A O 7
ATOM 8653 N N . GLY A 1 26 ? -11.264 -2.586 9.495 1.00 43.51 26 GLY A N 7
ATOM 8654 C CA . GLY A 1 26 ? -11.066 -4.030 9.314 1.00 41.21 26 GLY A CA 7
ATOM 8655 C C . GLY A 1 26 ? -11.424 -4.506 7.911 1.00 32.32 26 GLY A C 7
ATOM 8656 O O . GLY A 1 26 ? -11.590 -5.705 7.683 1.00 15.04 26 GLY A O 7
ATOM 8660 N N . LEU A 1 27 ? -11.500 -3.550 6.974 1.00 63.21 27 LEU A N 7
ATOM 8661 C CA . LEU A 1 27 ? -11.865 -3.786 5.566 1.00 44.12 27 LEU A CA 7
ATOM 8662 C C . LEU A 1 27 ? -10.607 -4.081 4.741 1.00 53.44 27 LEU A C 7
ATOM 8663 O O . LEU A 1 27 ? -9.550 -3.469 4.967 1.00 41.31 27 LEU A O 7
ATOM 8679 N N . ASP A 1 28 ? -10.733 -5.026 3.797 1.00 14.23 28 ASP A N 7
ATOM 8680 C CA . ASP A 1 28 ? -9.670 -5.335 2.832 1.00 65.22 28 ASP A CA 7
ATOM 8681 C C . ASP A 1 28 ? -9.617 -4.234 1.765 1.00 21.31 28 ASP A C 7
ATOM 8682 O O . ASP A 1 28 ? -10.663 -3.756 1.299 1.00 44.12 28 ASP A O 7
ATOM 8691 N N . LEU A 1 29 ? -8.402 -3.855 1.372 1.00 10.51 29 LEU A N 7
ATOM 8692 C CA . LEU A 1 29 ? -8.163 -2.786 0.395 1.00 53.13 29 LEU A CA 7
ATOM 8693 C C . LEU A 1 29 ? -7.062 -3.235 -0.561 1.00 73.40 29 LEU A C 7
ATOM 8694 O O . LEU A 1 29 ? -6.156 -3.946 -0.150 1.00 61.35 29 LEU A O 7
ATOM 8710 N N . GLU A 1 30 ? -7.156 -2.852 -1.837 1.00 61.03 30 GLU A N 7
ATOM 8711 C CA . GLU A 1 30 ? -6.101 -3.105 -2.822 1.00 3.22 30 GLU A CA 7
ATOM 8712 C C . GLU A 1 30 ? -5.642 -1.757 -3.392 1.00 3.23 30 GLU A C 7
ATOM 8713 O O . GLU A 1 30 ? -6.450 -0.968 -3.871 1.00 51.11 30 GLU A O 7
ATOM 8725 N N . VAL A 1 31 ? -4.352 -1.475 -3.281 1.00 11.01 31 VAL A N 7
ATOM 8726 C CA . VAL A 1 31 ? -3.744 -0.235 -3.775 1.00 42.44 31 VAL A CA 7
ATOM 8727 C C . VAL A 1 31 ? -2.600 -0.589 -4.737 1.00 64.24 31 VAL A C 7
ATOM 8728 O O . VAL A 1 31 ? -1.649 -1.283 -4.362 1.00 40.21 31 VAL A O 7
ATOM 8741 N N . GLU A 1 32 ? -2.724 -0.137 -5.989 1.00 31.13 32 GLU A N 7
ATOM 8742 C CA . GLU A 1 32 ? -1.716 -0.346 -7.022 1.00 3.35 32 GLU A CA 7
ATOM 8743 C C . GLU A 1 32 ? -0.946 0.959 -7.218 1.00 25.15 32 GLU A C 7
ATOM 8744 O O . GLU A 1 32 ? -1.521 1.992 -7.581 1.00 1.33 32 GLU A O 7
ATOM 8756 N N . PHE A 1 33 ? 0.356 0.898 -6.943 1.00 22.44 33 PHE A N 7
ATOM 8757 C CA . PHE A 1 33 ? 1.249 2.040 -7.041 1.00 5.34 33 PHE A CA 7
ATOM 8758 C C . PHE A 1 33 ? 1.643 2.242 -8.509 1.00 71.25 33 PHE A C 7
ATOM 8759 O O . PHE A 1 33 ? 2.376 1.419 -9.087 1.00 74.25 33 PHE A O 7
ATOM 8776 N N . ASP A 1 34 ? 1.127 3.323 -9.101 1.00 25.42 34 ASP A N 7
ATOM 8777 C CA . ASP A 1 34 ? 1.383 3.672 -10.496 1.00 50.25 34 ASP A CA 7
ATOM 8778 C C . ASP A 1 34 ? 2.757 4.344 -10.601 1.00 4.20 34 ASP A C 7
ATOM 8779 O O . ASP A 1 34 ? 2.882 5.571 -10.465 1.00 5.42 34 ASP A O 7
ATOM 8788 N N . SER A 1 35 ? 3.793 3.508 -10.763 1.00 61.05 35 SER A N 7
ATOM 8789 C CA . SER A 1 35 ? 5.177 3.954 -10.947 1.00 35.24 35 SER A CA 7
ATOM 8790 C C . SER A 1 35 ? 6.035 2.817 -11.505 1.00 24.05 35 SER A C 7
ATOM 8791 O O . SER A 1 35 ? 5.645 1.639 -11.470 1.00 2.01 35 SER A O 7
ATOM 8799 N N . THR A 1 36 ? 7.189 3.212 -12.040 1.00 14.33 36 THR A N 7
ATOM 8800 C CA . THR A 1 36 ? 8.220 2.319 -12.590 1.00 31.43 36 THR A CA 7
ATOM 8801 C C . THR A 1 36 ? 9.616 2.768 -12.100 1.00 25.54 36 THR A C 7
ATOM 8802 O O . THR A 1 36 ? 10.644 2.318 -12.617 1.00 51.50 36 THR A O 7
ATOM 8813 N N . ASP A 1 37 ? 9.631 3.649 -11.079 1.00 10.14 37 ASP A N 7
ATOM 8814 C CA . ASP A 1 37 ? 10.858 4.190 -10.474 1.00 32.54 37 ASP A CA 7
ATOM 8815 C C . ASP A 1 37 ? 11.111 3.492 -9.140 1.00 34.20 37 ASP A C 7
ATOM 8816 O O . ASP A 1 37 ? 10.273 3.577 -8.236 1.00 34.23 37 ASP A O 7
ATOM 8825 N N . ASP A 1 38 ? 12.282 2.846 -9.029 1.00 22.44 38 ASP A N 7
ATOM 8826 C CA . ASP A 1 38 ? 12.662 2.010 -7.871 1.00 33.50 38 ASP A CA 7
ATOM 8827 C C . ASP A 1 38 ? 12.628 2.775 -6.539 1.00 73.03 38 ASP A C 7
ATOM 8828 O O . ASP A 1 38 ? 12.203 2.214 -5.534 1.00 32.30 38 ASP A O 7
ATOM 8837 N N . LYS A 1 39 ? 13.044 4.058 -6.556 1.00 32.22 39 LYS A N 7
ATOM 8838 C CA . LYS A 1 39 ? 13.107 4.890 -5.329 1.00 53.34 39 LYS A CA 7
ATOM 8839 C C . LYS A 1 39 ? 11.699 5.088 -4.743 1.00 71.22 39 LYS A C 7
ATOM 8840 O O . LYS A 1 39 ? 11.487 4.866 -3.550 1.00 3.04 39 LYS A O 7
ATOM 8859 N N . GLU A 1 40 ? 10.751 5.446 -5.628 1.00 40.03 40 GLU A N 7
ATOM 8860 C CA . GLU A 1 40 ? 9.324 5.613 -5.281 1.00 11.13 40 GLU A CA 7
ATOM 8861 C C . GLU A 1 40 ? 8.721 4.293 -4.743 1.00 35.32 40 GLU A C 7
ATOM 8862 O O . GLU A 1 40 ? 7.966 4.286 -3.754 1.00 0.34 40 GLU A O 7
ATOM 8874 N N . ILE A 1 41 ? 9.074 3.181 -5.419 1.00 12.12 41 ILE A N 7
ATOM 8875 C CA . ILE A 1 41 ? 8.579 1.829 -5.104 1.00 14.40 41 ILE A CA 7
ATOM 8876 C C . ILE A 1 41 ? 9.051 1.374 -3.704 1.00 4.41 41 ILE A C 7
ATOM 8877 O O . ILE A 1 41 ? 8.249 0.843 -2.932 1.00 71.13 41 ILE A O 7
ATOM 8893 N N . GLU A 1 42 ? 10.343 1.618 -3.385 1.00 31.04 42 GLU A N 7
ATOM 8894 C CA . GLU A 1 42 ? 10.943 1.229 -2.083 1.00 12.35 42 GLU A CA 7
ATOM 8895 C C . GLU A 1 42 ? 10.202 1.906 -0.927 1.00 4.12 42 GLU A C 7
ATOM 8896 O O . GLU A 1 42 ? 9.960 1.284 0.112 1.00 3.01 42 GLU A O 7
ATOM 8908 N N . GLU A 1 43 ? 9.846 3.186 -1.148 1.00 61.42 43 GLU A N 7
ATOM 8909 C CA . GLU A 1 43 ? 9.062 3.985 -0.197 1.00 4.11 43 GLU A CA 7
ATOM 8910 C C . GLU A 1 43 ? 7.669 3.374 0.015 1.00 14.15 43 GLU A C 7
ATOM 8911 O O . GLU A 1 43 ? 7.216 3.233 1.149 1.00 62.45 43 GLU A O 7
ATOM 8923 N N . PHE A 1 44 ? 7.022 2.972 -1.090 1.00 43.01 44 PHE A N 7
ATOM 8924 C CA . PHE A 1 44 ? 5.680 2.362 -1.047 1.00 12.05 44 PHE A CA 7
ATOM 8925 C C . PHE A 1 44 ? 5.711 1.046 -0.239 1.00 61.42 44 PHE A C 7
ATOM 8926 O O . PHE A 1 44 ? 4.813 0.784 0.569 1.00 5.52 44 PHE A O 7
ATOM 8943 N N . GLU A 1 45 ? 6.779 0.254 -0.447 1.00 60.12 45 GLU A N 7
ATOM 8944 C CA . GLU A 1 45 ? 6.992 -1.024 0.250 1.00 24.35 45 GLU A CA 7
ATOM 8945 C C . GLU A 1 45 ? 7.162 -0.815 1.761 1.00 11.34 45 GLU A C 7
ATOM 8946 O O . GLU A 1 45 ? 6.312 -1.259 2.531 1.00 52.31 45 GLU A O 7
ATOM 8958 N N . ARG A 1 46 ? 8.225 -0.085 2.158 1.00 22.04 46 ARG A N 7
ATOM 8959 C CA . ARG A 1 46 ? 8.607 0.093 3.585 1.00 11.53 46 ARG A CA 7
ATOM 8960 C C . ARG A 1 46 ? 7.464 0.698 4.427 1.00 51.54 46 ARG A C 7
ATOM 8961 O O . ARG A 1 46 ? 7.248 0.286 5.569 1.00 0.14 46 ARG A O 7
ATOM 8982 N N . ASP A 1 47 ? 6.764 1.683 3.847 1.00 2.21 47 ASP A N 7
ATOM 8983 C CA . ASP A 1 47 ? 5.617 2.352 4.482 1.00 32.32 47 ASP A CA 7
ATOM 8984 C C . ASP A 1 47 ? 4.391 1.422 4.635 1.00 34.44 47 ASP A C 7
ATOM 8985 O O . ASP A 1 47 ? 3.729 1.450 5.679 1.00 33.21 47 ASP A O 7
ATOM 8994 N N . MET A 1 48 ? 4.075 0.617 3.591 1.00 3.05 48 MET A N 7
ATOM 8995 C CA . MET A 1 48 ? 2.953 -0.368 3.655 1.00 15.12 48 MET A CA 7
ATOM 8996 C C . MET A 1 48 ? 3.255 -1.507 4.643 1.00 33.44 48 MET A C 7
ATOM 8997 O O . MET A 1 48 ? 2.346 -1.990 5.324 1.00 14.02 48 MET A O 7
ATOM 9011 N N . GLU A 1 49 ? 4.532 -1.926 4.696 1.00 43.22 49 GLU A N 7
ATOM 9012 C CA . GLU A 1 49 ? 5.013 -2.961 5.641 1.00 62.04 49 GLU A CA 7
ATOM 9013 C C . GLU A 1 49 ? 4.917 -2.447 7.085 1.00 30.34 49 GLU A C 7
ATOM 9014 O O . GLU A 1 49 ? 4.391 -3.137 7.961 1.00 25.34 49 GLU A O 7
ATOM 9026 N N . ASP A 1 50 ? 5.404 -1.209 7.287 1.00 15.30 50 ASP A N 7
ATOM 9027 C CA . ASP A 1 50 ? 5.362 -0.492 8.580 1.00 51.44 50 ASP A CA 7
ATOM 9028 C C . ASP A 1 50 ? 3.927 -0.452 9.120 1.00 21.31 50 ASP A C 7
ATOM 9029 O O . ASP A 1 50 ? 3.651 -0.944 10.225 1.00 12.44 50 ASP A O 7
ATOM 9038 N N . LEU A 1 51 ? 3.027 0.062 8.264 1.00 24.31 51 LEU A N 7
ATOM 9039 C CA . LEU A 1 51 ? 1.615 0.246 8.579 1.00 32.10 51 LEU A CA 7
ATOM 9040 C C . LEU A 1 51 ? 0.973 -1.100 8.952 1.00 1.43 51 LEU A C 7
ATOM 9041 O O . LEU A 1 51 ? 0.440 -1.246 10.054 1.00 31.12 51 LEU A O 7
ATOM 9057 N N . ALA A 1 52 ? 1.111 -2.090 8.043 1.00 31.41 52 ALA A N 7
ATOM 9058 C CA . ALA A 1 52 ? 0.488 -3.419 8.176 1.00 54.22 52 ALA A CA 7
ATOM 9059 C C . ALA A 1 52 ? 0.880 -4.117 9.485 1.00 54.24 52 ALA A C 7
ATOM 9060 O O . ALA A 1 52 ? 0.011 -4.477 10.282 1.00 40.32 52 ALA A O 7
ATOM 9067 N N . LYS A 1 53 ? 2.198 -4.262 9.699 1.00 4.34 53 LYS A N 7
ATOM 9068 C CA . LYS A 1 53 ? 2.766 -4.945 10.879 1.00 60.34 53 LYS A CA 7
ATOM 9069 C C . LYS A 1 53 ? 2.239 -4.323 12.191 1.00 53.03 53 LYS A C 7
ATOM 9070 O O . LYS A 1 53 ? 1.712 -5.025 13.067 1.00 41.30 53 LYS A O 7
ATOM 9089 N N . LYS A 1 54 ? 2.330 -2.991 12.266 1.00 64.41 54 LYS A N 7
ATOM 9090 C CA . LYS A 1 54 ? 1.956 -2.206 13.458 1.00 55.31 54 LYS A CA 7
ATOM 9091 C C . LYS A 1 54 ? 0.431 -2.154 13.687 1.00 72.44 54 LYS A C 7
ATOM 9092 O O . LYS A 1 54 ? -0.008 -1.903 14.812 1.00 64.23 54 LYS A O 7
ATOM 9111 N N . THR A 1 55 ? -0.369 -2.388 12.631 1.00 21.25 55 THR A N 7
ATOM 9112 C CA . THR A 1 55 ? -1.845 -2.467 12.750 1.00 71.22 55 THR A CA 7
ATOM 9113 C C . THR A 1 55 ? -2.305 -3.917 13.002 1.00 41.44 55 THR A C 7
ATOM 9114 O O . THR A 1 55 ? -3.484 -4.149 13.303 1.00 55.41 55 THR A O 7
ATOM 9125 N N . GLY A 1 56 ? -1.368 -4.881 12.878 1.00 43.30 56 GLY A N 7
ATOM 9126 C CA . GLY A 1 56 ? -1.657 -6.297 13.124 1.00 20.41 56 GLY A CA 7
ATOM 9127 C C . GLY A 1 56 ? -2.248 -7.029 11.921 1.00 32.42 56 GLY A C 7
ATOM 9128 O O . GLY A 1 56 ? -2.868 -8.089 12.083 1.00 14.23 56 GLY A O 7
ATOM 9132 N N . VAL A 1 57 ? -2.067 -6.466 10.714 1.00 23.22 57 VAL A N 7
ATOM 9133 C CA . VAL A 1 57 ? -2.431 -7.121 9.435 1.00 2.44 57 VAL A CA 7
ATOM 9134 C C . VAL A 1 57 ? -1.143 -7.392 8.623 1.00 14.41 57 VAL A C 7
ATOM 9135 O O . VAL A 1 57 ? -0.041 -7.051 9.063 1.00 61.04 57 VAL A O 7
ATOM 9148 N N . GLN A 1 58 ? -1.272 -8.055 7.465 1.00 31.25 58 GLN A N 7
ATOM 9149 C CA . GLN A 1 58 ? -0.149 -8.224 6.511 1.00 40.43 58 GLN A CA 7
ATOM 9150 C C . GLN A 1 58 ? -0.488 -7.552 5.175 1.00 72.33 58 GLN A C 7
ATOM 9151 O O . GLN A 1 58 ? -1.615 -7.077 4.962 1.00 65.54 58 GLN A O 7
ATOM 9165 N N . ILE A 1 59 ? 0.504 -7.521 4.274 1.00 24.01 59 ILE A N 7
ATOM 9166 C CA . ILE A 1 59 ? 0.328 -7.043 2.895 1.00 13.35 59 ILE A CA 7
ATOM 9167 C C . ILE A 1 59 ? 0.457 -8.210 1.902 1.00 54.23 59 ILE A C 7
ATOM 9168 O O . ILE A 1 59 ? 0.785 -9.344 2.281 1.00 44.21 59 ILE A O 7
ATOM 9184 N N . GLN A 1 60 ? 0.193 -7.906 0.629 1.00 74.22 60 GLN A N 7
ATOM 9185 C CA . GLN A 1 60 ? 0.361 -8.846 -0.481 1.00 62.14 60 GLN A CA 7
ATOM 9186 C C . GLN A 1 60 ? 0.955 -8.058 -1.655 1.00 73.10 60 GLN A C 7
ATOM 9187 O O . GLN A 1 60 ? 0.230 -7.349 -2.348 1.00 13.35 60 GLN A O 7
ATOM 9201 N N . LYS A 1 61 ? 2.278 -8.170 -1.852 1.00 44.41 61 LYS A N 7
ATOM 9202 C CA . LYS A 1 61 ? 2.978 -7.509 -2.967 1.00 32.10 61 LYS A CA 7
ATOM 9203 C C . LYS A 1 61 ? 2.770 -8.330 -4.244 1.00 11.21 61 LYS A C 7
ATOM 9204 O O . LYS A 1 61 ? 3.151 -9.502 -4.300 1.00 13.05 61 LYS A O 7
ATOM 9223 N N . GLN A 1 62 ? 2.140 -7.718 -5.243 1.00 71.45 62 GLN A N 7
ATOM 9224 C CA . GLN A 1 62 ? 1.834 -8.345 -6.536 1.00 30.31 62 GLN A CA 7
ATOM 9225 C C . GLN A 1 62 ? 2.338 -7.428 -7.651 1.00 2.22 62 GLN A C 7
ATOM 9226 O O . GLN A 1 62 ? 1.724 -6.398 -7.946 1.00 35.44 62 GLN A O 7
ATOM 9240 N N . TRP A 1 63 ? 3.496 -7.769 -8.211 1.00 62.43 63 TRP A N 7
ATOM 9241 C CA . TRP A 1 63 ? 4.063 -7.066 -9.362 1.00 2.25 63 TRP A CA 7
ATOM 9242 C C . TRP A 1 63 ? 3.232 -7.372 -10.611 1.00 22.41 63 TRP A C 7
ATOM 9243 O O . TRP A 1 63 ? 3.229 -8.503 -11.109 1.00 20.01 63 TRP A O 7
ATOM 9264 N N . GLN A 1 64 ? 2.522 -6.352 -11.101 1.00 55.35 64 GLN A N 7
ATOM 9265 C CA . GLN A 1 64 ? 1.559 -6.477 -12.196 1.00 44.34 64 GLN A CA 7
ATOM 9266 C C . GLN A 1 64 ? 1.977 -5.496 -13.302 1.00 73.24 64 GLN A C 7
ATOM 9267 O O . GLN A 1 64 ? 1.494 -4.365 -13.348 1.00 24.22 64 GLN A O 7
ATOM 9281 N N . GLY A 1 65 ? 2.945 -5.917 -14.135 1.00 64.22 65 GLY A N 7
ATOM 9282 C CA . GLY A 1 65 ? 3.490 -5.069 -15.201 1.00 63.12 65 GLY A CA 7
ATOM 9283 C C . GLY A 1 65 ? 4.268 -3.872 -14.664 1.00 45.25 65 GLY A C 7
ATOM 9284 O O . GLY A 1 65 ? 4.039 -2.736 -15.099 1.00 4.54 65 GLY A O 7
ATOM 9288 N N . ASN A 1 66 ? 5.155 -4.151 -13.677 1.00 32.40 66 ASN A N 7
ATOM 9289 C CA . ASN A 1 66 ? 6.016 -3.160 -12.971 1.00 51.01 66 ASN A CA 7
ATOM 9290 C C . ASN A 1 66 ? 5.236 -2.331 -11.925 1.00 21.34 66 ASN A C 7
ATOM 9291 O O . ASN A 1 66 ? 5.829 -1.854 -10.950 1.00 2.14 66 ASN A O 7
ATOM 9302 N N . LYS A 1 67 ? 3.921 -2.144 -12.140 1.00 64.32 67 LYS A N 7
ATOM 9303 C CA . LYS A 1 67 ? 3.019 -1.524 -11.158 1.00 51.31 67 LYS A CA 7
ATOM 9304 C C . LYS A 1 67 ? 2.926 -2.431 -9.924 1.00 33.03 67 LYS A C 7
ATOM 9305 O O . LYS A 1 67 ? 2.443 -3.569 -10.025 1.00 62.31 67 LYS A O 7
ATOM 9324 N N . LEU A 1 68 ? 3.406 -1.950 -8.773 1.00 31.43 68 LEU A N 7
ATOM 9325 C CA . LEU A 1 68 ? 3.415 -2.749 -7.550 1.00 74.13 68 LEU A CA 7
ATOM 9326 C C . LEU A 1 68 ? 2.041 -2.650 -6.875 1.00 4.13 68 LEU A C 7
ATOM 9327 O O . LEU A 1 68 ? 1.737 -1.682 -6.173 1.00 44.23 68 LEU A O 7
ATOM 9343 N N . ARG A 1 69 ? 1.200 -3.642 -7.163 1.00 13.24 69 ARG A N 7
ATOM 9344 C CA . ARG A 1 69 ? -0.131 -3.767 -6.583 1.00 11.32 69 ARG A CA 7
ATOM 9345 C C . ARG A 1 69 ? -0.020 -4.480 -5.225 1.00 13.40 69 ARG A C 7
ATOM 9346 O O . ARG A 1 69 ? 0.203 -5.686 -5.172 1.00 24.44 69 ARG A O 7
ATOM 9367 N N . ILE A 1 70 ? -0.174 -3.725 -4.133 1.00 4.25 70 ILE A N 7
ATOM 9368 C CA . ILE A 1 70 ? -0.147 -4.265 -2.766 1.00 63.50 70 ILE A CA 7
ATOM 9369 C C . ILE A 1 70 ? -1.580 -4.309 -2.228 1.00 61.44 70 ILE A C 7
ATOM 9370 O O . ILE A 1 70 ? -2.245 -3.274 -2.120 1.00 73.54 70 ILE A O 7
ATOM 9386 N N . ARG A 1 71 ? -2.062 -5.518 -1.921 1.00 44.34 71 ARG A N 7
ATOM 9387 C CA . ARG A 1 71 ? -3.354 -5.711 -1.267 1.00 51.25 71 ARG A CA 7
ATOM 9388 C C . ARG A 1 71 ? -3.129 -5.857 0.247 1.00 24.34 71 ARG A C 7
ATOM 9389 O O . ARG A 1 71 ? -2.329 -6.688 0.695 1.00 52.34 71 ARG A O 7
ATOM 9410 N N . LEU A 1 72 ? -3.841 -5.035 1.005 1.00 0.10 72 LEU A N 7
ATOM 9411 C CA . LEU A 1 72 ? -3.824 -5.021 2.466 1.00 64.14 72 LEU A CA 7
ATOM 9412 C C . LEU A 1 72 ? -4.961 -5.915 2.966 1.00 55.11 72 LEU A C 7
ATOM 9413 O O . LEU A 1 72 ? -6.126 -5.701 2.586 1.00 71.11 72 LEU A O 7
ATOM 9429 N N . LYS A 1 73 ? -4.639 -6.930 3.775 1.00 71.22 73 LYS A N 7
ATOM 9430 C CA . LYS A 1 73 ? -5.641 -7.863 4.282 1.00 41.10 73 LYS A CA 7
ATOM 9431 C C . LYS A 1 73 ? -6.231 -7.345 5.607 1.00 11.22 73 LYS A C 7
ATOM 9432 O O . LYS A 1 73 ? -5.692 -7.559 6.697 1.00 14.22 73 LYS A O 7
ATOM 9451 N N . GLY A 1 74 ? -7.334 -6.604 5.474 1.00 53.04 74 GLY A N 7
ATOM 9452 C CA . GLY A 1 74 ? -8.131 -6.158 6.624 1.00 44.01 74 GLY A CA 7
ATOM 9453 C C . GLY A 1 74 ? -8.573 -7.336 7.489 1.00 53.31 74 GLY A C 7
ATOM 9454 O O . GLY A 1 74 ? -8.572 -7.258 8.722 1.00 12.15 74 GLY A O 7
ATOM 9458 N N . SER A 1 75 ? -8.920 -8.436 6.805 1.00 13.43 75 SER A N 7
ATOM 9459 C CA . SER A 1 75 ? -9.148 -9.753 7.405 1.00 23.14 75 SER A CA 7
ATOM 9460 C C . SER A 1 75 ? -7.891 -10.618 7.178 1.00 4.43 75 SER A C 7
ATOM 9461 O O . SER A 1 75 ? -7.665 -11.122 6.068 1.00 53.42 75 SER A O 7
ATOM 9469 N N . LEU A 1 76 ? -7.039 -10.726 8.218 1.00 51.45 76 LEU A N 7
ATOM 9470 C CA . LEU A 1 76 ? -5.818 -11.559 8.160 1.00 71.34 76 LEU A CA 7
ATOM 9471 C C . LEU A 1 76 ? -6.223 -13.024 8.397 1.00 32.23 76 LEU A C 7
ATOM 9472 O O . LEU A 1 76 ? -6.039 -13.887 7.527 1.00 33.32 76 LEU A O 7
ATOM 9488 N N . GLU A 1 77 ? -6.808 -13.269 9.577 1.00 5.22 77 GLU A N 7
ATOM 9489 C CA . GLU A 1 77 ? -7.077 -14.625 10.074 1.00 20.53 77 GLU A CA 7
ATOM 9490 C C . GLU A 1 77 ? -8.234 -14.636 11.083 1.00 13.11 77 GLU A C 7
ATOM 9491 O O . GLU A 1 77 ? -8.640 -13.587 11.609 1.00 25.41 77 GLU A O 7
ATOM 9503 N N . HIS A 1 78 ? -8.753 -15.846 11.333 1.00 44.23 78 HIS A N 7
ATOM 9504 C CA . HIS A 1 78 ? -9.747 -16.110 12.385 1.00 74.54 78 HIS A CA 7
ATOM 9505 C C . HIS A 1 78 ? -9.083 -16.020 13.776 1.00 24.14 78 HIS A C 7
ATOM 9506 O O . HIS A 1 78 ? -7.876 -16.306 13.914 1.00 23.20 78 HIS A O 7
ATOM 9521 N N . HIS A 1 79 ? -9.866 -15.633 14.802 1.00 63.34 79 HIS A N 7
ATOM 9522 C CA . HIS A 1 79 ? -9.343 -15.457 16.168 1.00 53.13 79 HIS A CA 7
ATOM 9523 C C . HIS A 1 79 ? -9.122 -16.821 16.856 1.00 4.33 79 HIS A C 7
ATOM 9524 O O . HIS A 1 79 ? -10.063 -17.440 17.372 1.00 24.41 79 HIS A O 7
ATOM 9539 N N . HIS A 1 80 ? -7.873 -17.295 16.797 1.00 73.35 80 HIS A N 7
ATOM 9540 C CA . HIS A 1 80 ? -7.390 -18.442 17.591 1.00 24.41 80 HIS A CA 7
ATOM 9541 C C . HIS A 1 80 ? -6.949 -17.941 18.994 1.00 64.12 80 HIS A C 7
ATOM 9542 O O . HIS A 1 80 ? -7.278 -16.804 19.382 1.00 15.14 80 HIS A O 7
ATOM 9557 N N . HIS A 1 81 ? -6.239 -18.795 19.762 1.00 72.02 81 HIS A N 7
ATOM 9558 C CA . HIS A 1 81 ? -5.594 -18.381 21.030 1.00 34.55 81 HIS A CA 7
ATOM 9559 C C . HIS A 1 81 ? -4.450 -17.391 20.730 1.00 5.24 81 HIS A C 7
ATOM 9560 O O . HIS A 1 81 ? -3.855 -17.448 19.648 1.00 14.33 81 HIS A O 7
ATOM 9575 N N . HIS A 1 82 ? -4.167 -16.483 21.686 1.00 24.11 82 HIS A N 7
ATOM 9576 C CA . HIS A 1 82 ? -3.111 -15.452 21.547 1.00 14.04 82 HIS A CA 7
ATOM 9577 C C . HIS A 1 82 ? -1.701 -16.092 21.702 1.00 53.25 82 HIS A C 7
ATOM 9578 O O . HIS A 1 82 ? -1.009 -15.928 22.712 1.00 5.41 82 HIS A O 7
ATOM 9593 N N . HIS A 1 83 ? -1.304 -16.840 20.669 1.00 12.40 83 HIS A N 7
ATOM 9594 C CA . HIS A 1 83 ? -0.090 -17.660 20.663 1.00 12.44 83 HIS A CA 7
ATOM 9595 C C . HIS A 1 83 ? 0.400 -17.780 19.203 1.00 1.31 83 HIS A C 7
ATOM 9596 O O . HIS A 1 83 ? -0.155 -18.602 18.442 1.00 65.14 83 HIS A O 7
ATOM 9612 N N . MET A 1 1 ? -16.947 0.641 -0.459 1.00 13.22 1 MET A N 8
ATOM 9613 C CA . MET A 1 1 ? -18.357 0.286 -0.722 1.00 63.14 1 MET A CA 8
ATOM 9614 C C . MET A 1 1 ? -18.495 -1.239 -0.928 1.00 11.00 1 MET A C 8
ATOM 9615 O O . MET A 1 1 ? -18.623 -1.733 -2.059 1.00 24.14 1 MET A O 8
ATOM 9631 N N . GLY A 1 2 ? -18.421 -1.983 0.198 1.00 72.42 2 GLY A N 8
ATOM 9632 C CA . GLY A 1 2 ? -18.576 -3.439 0.202 1.00 31.42 2 GLY A CA 8
ATOM 9633 C C . GLY A 1 2 ? -17.344 -4.173 -0.323 1.00 13.11 2 GLY A C 8
ATOM 9634 O O . GLY A 1 2 ? -16.538 -4.688 0.462 1.00 71.44 2 GLY A O 8
ATOM 9638 N N . LEU A 1 3 ? -17.205 -4.205 -1.660 1.00 61.24 3 LEU A N 8
ATOM 9639 C CA . LEU A 1 3 ? -16.104 -4.902 -2.358 1.00 61.25 3 LEU A CA 8
ATOM 9640 C C . LEU A 1 3 ? -14.726 -4.260 -2.086 1.00 13.50 3 LEU A C 8
ATOM 9641 O O . LEU A 1 3 ? -14.634 -3.087 -1.697 1.00 44.33 3 LEU A O 8
ATOM 9657 N N . THR A 1 4 ? -13.661 -5.042 -2.318 1.00 73.25 4 THR A N 8
ATOM 9658 C CA . THR A 1 4 ? -12.283 -4.551 -2.276 1.00 61.30 4 THR A CA 8
ATOM 9659 C C . THR A 1 4 ? -11.977 -3.767 -3.569 1.00 41.32 4 THR A C 8
ATOM 9660 O O . THR A 1 4 ? -11.788 -4.363 -4.632 1.00 11.34 4 THR A O 8
ATOM 9671 N N . ARG A 1 5 ? -12.008 -2.427 -3.480 1.00 25.44 5 ARG A N 8
ATOM 9672 C CA . ARG A 1 5 ? -11.609 -1.555 -4.598 1.00 62.31 5 ARG A CA 8
ATOM 9673 C C . ARG A 1 5 ? -10.070 -1.520 -4.739 1.00 63.51 5 ARG A C 8
ATOM 9674 O O . ARG A 1 5 ? -9.343 -1.786 -3.773 1.00 61.13 5 ARG A O 8
ATOM 9695 N N . THR A 1 6 ? -9.592 -1.180 -5.947 1.00 2.34 6 THR A N 8
ATOM 9696 C CA . THR A 1 6 ? -8.161 -1.134 -6.281 1.00 50.42 6 THR A CA 8
ATOM 9697 C C . THR A 1 6 ? -7.798 0.302 -6.696 1.00 34.52 6 THR A C 8
ATOM 9698 O O . THR A 1 6 ? -8.259 0.794 -7.734 1.00 34.44 6 THR A O 8
ATOM 9709 N N . ILE A 1 7 ? -6.991 0.971 -5.859 1.00 24.02 7 ILE A N 8
ATOM 9710 C CA . ILE A 1 7 ? -6.647 2.390 -6.020 1.00 53.24 7 ILE A CA 8
ATOM 9711 C C . ILE A 1 7 ? -5.272 2.509 -6.694 1.00 4.32 7 ILE A C 8
ATOM 9712 O O . ILE A 1 7 ? -4.262 2.122 -6.112 1.00 41.01 7 ILE A O 8
ATOM 9728 N N . THR A 1 8 ? -5.247 3.062 -7.917 1.00 53.31 8 THR A N 8
ATOM 9729 C CA . THR A 1 8 ? -4.012 3.247 -8.690 1.00 3.25 8 THR A CA 8
ATOM 9730 C C . THR A 1 8 ? -3.575 4.710 -8.538 1.00 63.13 8 THR A C 8
ATOM 9731 O O . THR A 1 8 ? -4.223 5.619 -9.076 1.00 4.41 8 THR A O 8
ATOM 9742 N N . SER A 1 9 ? -2.498 4.942 -7.768 1.00 25.41 9 SER A N 8
ATOM 9743 C CA . SER A 1 9 ? -2.067 6.303 -7.391 1.00 40.13 9 SER A CA 8
ATOM 9744 C C . SER A 1 9 ? -0.564 6.509 -7.613 1.00 52.23 9 SER A C 8
ATOM 9745 O O . SER A 1 9 ? 0.232 5.572 -7.539 1.00 61.20 9 SER A O 8
ATOM 9753 N N . GLN A 1 10 ? -0.214 7.776 -7.841 1.00 75.15 10 GLN A N 8
ATOM 9754 C CA . GLN A 1 10 ? 1.148 8.232 -8.164 1.00 74.42 10 GLN A CA 8
ATOM 9755 C C . GLN A 1 10 ? 1.913 8.633 -6.880 1.00 2.24 10 GLN A C 8
ATOM 9756 O O . GLN A 1 10 ? 3.131 8.848 -6.914 1.00 61.35 10 GLN A O 8
ATOM 9770 N N . ASN A 1 11 ? 1.170 8.732 -5.760 1.00 53.45 11 ASN A N 8
ATOM 9771 C CA . ASN A 1 11 ? 1.719 9.081 -4.432 1.00 20.24 11 ASN A CA 8
ATOM 9772 C C . ASN A 1 11 ? 1.462 7.940 -3.437 1.00 51.53 11 ASN A C 8
ATOM 9773 O O . ASN A 1 11 ? 0.315 7.576 -3.185 1.00 0.52 11 ASN A O 8
ATOM 9784 N N . LYS A 1 12 ? 2.556 7.392 -2.873 1.00 44.23 12 LYS A N 8
ATOM 9785 C CA . LYS A 1 12 ? 2.492 6.292 -1.893 1.00 72.11 12 LYS A CA 8
ATOM 9786 C C . LYS A 1 12 ? 1.966 6.764 -0.523 1.00 34.04 12 LYS A C 8
ATOM 9787 O O . LYS A 1 12 ? 1.401 5.970 0.221 1.00 71.31 12 LYS A O 8
ATOM 9806 N N . GLU A 1 13 ? 2.128 8.065 -0.216 1.00 60.24 13 GLU A N 8
ATOM 9807 C CA . GLU A 1 13 ? 1.754 8.646 1.093 1.00 72.22 13 GLU A CA 8
ATOM 9808 C C . GLU A 1 13 ? 0.227 8.671 1.293 1.00 54.41 13 GLU A C 8
ATOM 9809 O O . GLU A 1 13 ? -0.274 8.217 2.328 1.00 2.55 13 GLU A O 8
ATOM 9821 N N . GLU A 1 14 ? -0.506 9.179 0.284 1.00 41.52 14 GLU A N 8
ATOM 9822 C CA . GLU A 1 14 ? -1.980 9.232 0.321 1.00 63.24 14 GLU A CA 8
ATOM 9823 C C . GLU A 1 14 ? -2.563 7.814 0.354 1.00 51.11 14 GLU A C 8
ATOM 9824 O O . GLU A 1 14 ? -3.606 7.590 0.956 1.00 44.11 14 GLU A O 8
ATOM 9836 N N . LEU A 1 15 ? -1.835 6.860 -0.260 1.00 1.02 15 LEU A N 8
ATOM 9837 C CA . LEU A 1 15 ? -2.187 5.438 -0.226 1.00 41.00 15 LEU A CA 8
ATOM 9838 C C . LEU A 1 15 ? -2.099 4.883 1.207 1.00 24.04 15 LEU A C 8
ATOM 9839 O O . LEU A 1 15 ? -2.881 4.011 1.561 1.00 3.01 15 LEU A O 8
ATOM 9855 N N . LEU A 1 16 ? -1.160 5.418 2.017 1.00 11.03 16 LEU A N 8
ATOM 9856 C CA . LEU A 1 16 ? -0.990 5.018 3.436 1.00 5.42 16 LEU A CA 8
ATOM 9857 C C . LEU A 1 16 ? -2.159 5.536 4.287 1.00 13.24 16 LEU A C 8
ATOM 9858 O O . LEU A 1 16 ? -2.653 4.839 5.171 1.00 32.34 16 LEU A O 8
ATOM 9874 N N . GLU A 1 17 ? -2.552 6.792 4.009 1.00 3.12 17 GLU A N 8
ATOM 9875 C CA . GLU A 1 17 ? -3.630 7.496 4.726 1.00 41.01 17 GLU A CA 8
ATOM 9876 C C . GLU A 1 17 ? -5.004 6.845 4.449 1.00 64.41 17 GLU A C 8
ATOM 9877 O O . GLU A 1 17 ? -5.790 6.616 5.381 1.00 51.14 17 GLU A O 8
ATOM 9889 N N . ILE A 1 18 ? -5.265 6.516 3.166 1.00 13.25 18 ILE A N 8
ATOM 9890 C CA . ILE A 1 18 ? -6.508 5.834 2.743 1.00 33.24 18 ILE A CA 8
ATOM 9891 C C . ILE A 1 18 ? -6.522 4.386 3.275 1.00 21.00 18 ILE A C 8
ATOM 9892 O O . ILE A 1 18 ? -7.569 3.883 3.703 1.00 3.05 18 ILE A O 8
ATOM 9908 N N . ALA A 1 19 ? -5.342 3.736 3.241 1.00 40.51 19 ALA A N 8
ATOM 9909 C CA . ALA A 1 19 ? -5.157 2.375 3.763 1.00 3.32 19 ALA A CA 8
ATOM 9910 C C . ALA A 1 19 ? -5.560 2.303 5.233 1.00 61.14 19 ALA A C 8
ATOM 9911 O O . ALA A 1 19 ? -6.488 1.581 5.578 1.00 34.04 19 ALA A O 8
ATOM 9918 N N . LEU A 1 20 ? -4.893 3.131 6.062 1.00 21.34 20 LEU A N 8
ATOM 9919 C CA . LEU A 1 20 ? -5.104 3.199 7.522 1.00 43.10 20 LEU A CA 8
ATOM 9920 C C . LEU A 1 20 ? -6.591 3.406 7.868 1.00 22.15 20 LEU A C 8
ATOM 9921 O O . LEU A 1 20 ? -7.079 2.844 8.843 1.00 1.32 20 LEU A O 8
ATOM 9937 N N . LYS A 1 21 ? -7.291 4.207 7.034 1.00 22.14 21 LYS A N 8
ATOM 9938 C CA . LYS A 1 21 ? -8.734 4.462 7.162 1.00 23.55 21 LYS A CA 8
ATOM 9939 C C . LYS A 1 21 ? -9.541 3.155 7.023 1.00 70.32 21 LYS A C 8
ATOM 9940 O O . LYS A 1 21 ? -10.392 2.854 7.866 1.00 4.01 21 LYS A O 8
ATOM 9959 N N . PHE A 1 22 ? -9.239 2.372 5.966 1.00 40.12 22 PHE A N 8
ATOM 9960 C CA . PHE A 1 22 ? -9.971 1.124 5.653 1.00 63.52 22 PHE A CA 8
ATOM 9961 C C . PHE A 1 22 ? -9.656 0.029 6.686 1.00 73.35 22 PHE A C 8
ATOM 9962 O O . PHE A 1 22 ? -10.557 -0.660 7.153 1.00 60.43 22 PHE A O 8
ATOM 9979 N N . ILE A 1 23 ? -8.381 -0.079 7.072 1.00 21.12 23 ILE A N 8
ATOM 9980 C CA . ILE A 1 23 ? -7.906 -1.119 8.001 1.00 73.35 23 ILE A CA 8
ATOM 9981 C C . ILE A 1 23 ? -8.461 -0.849 9.419 1.00 13.52 23 ILE A C 8
ATOM 9982 O O . ILE A 1 23 ? -8.809 -1.783 10.154 1.00 31.30 23 ILE A O 8
ATOM 9998 N N . SER A 1 24 ? -8.569 0.447 9.768 1.00 4.42 24 SER A N 8
ATOM 9999 C CA . SER A 1 24 ? -9.182 0.903 11.033 1.00 11.04 24 SER A CA 8
ATOM 10000 C C . SER A 1 24 ? -10.682 0.539 11.101 1.00 31.23 24 SER A C 8
ATOM 10001 O O . SER A 1 24 ? -11.207 0.278 12.186 1.00 4.32 24 SER A O 8
ATOM 10009 N N . GLN A 1 25 ? -11.359 0.530 9.935 1.00 64.43 25 GLN A N 8
ATOM 10010 C CA . GLN A 1 25 ? -12.785 0.155 9.829 1.00 42.35 25 GLN A CA 8
ATOM 10011 C C . GLN A 1 25 ? -12.949 -1.375 9.651 1.00 23.42 25 GLN A C 8
ATOM 10012 O O . GLN A 1 25 ? -14.078 -1.868 9.554 1.00 14.22 25 GLN A O 8
ATOM 10026 N N . GLY A 1 26 ? -11.819 -2.110 9.603 1.00 73.51 26 GLY A N 8
ATOM 10027 C CA . GLY A 1 26 ? -11.830 -3.571 9.431 1.00 13.40 26 GLY A CA 8
ATOM 10028 C C . GLY A 1 26 ? -12.150 -4.009 8.007 1.00 13.25 26 GLY A C 8
ATOM 10029 O O . GLY A 1 26 ? -12.448 -5.180 7.765 1.00 52.41 26 GLY A O 8
ATOM 10033 N N . LEU A 1 27 ? -12.091 -3.047 7.075 1.00 2.32 27 LEU A N 8
ATOM 10034 C CA . LEU A 1 27 ? -12.333 -3.270 5.639 1.00 0.54 27 LEU A CA 8
ATOM 10035 C C . LEU A 1 27 ? -11.116 -3.923 4.973 1.00 3.12 27 LEU A C 8
ATOM 10036 O O . LEU A 1 27 ? -10.040 -4.042 5.573 1.00 13.44 27 LEU A O 8
ATOM 10052 N N . ASP A 1 28 ? -11.307 -4.337 3.723 1.00 3.42 28 ASP A N 8
ATOM 10053 C CA . ASP A 1 28 ? -10.240 -4.881 2.880 1.00 4.00 28 ASP A CA 8
ATOM 10054 C C . ASP A 1 28 ? -10.056 -3.929 1.684 1.00 53.13 28 ASP A C 8
ATOM 10055 O O . ASP A 1 28 ? -11.038 -3.539 1.039 1.00 12.14 28 ASP A O 8
ATOM 10064 N N . LEU A 1 29 ? -8.800 -3.567 1.393 1.00 32.11 29 LEU A N 8
ATOM 10065 C CA . LEU A 1 29 ? -8.460 -2.547 0.386 1.00 43.40 29 LEU A CA 8
ATOM 10066 C C . LEU A 1 29 ? -7.263 -3.025 -0.434 1.00 5.02 29 LEU A C 8
ATOM 10067 O O . LEU A 1 29 ? -6.328 -3.584 0.112 1.00 64.32 29 LEU A O 8
ATOM 10083 N N . GLU A 1 30 ? -7.294 -2.790 -1.747 1.00 5.42 30 GLU A N 8
ATOM 10084 C CA . GLU A 1 30 ? -6.155 -3.053 -2.633 1.00 34.43 30 GLU A CA 8
ATOM 10085 C C . GLU A 1 30 ? -5.670 -1.718 -3.203 1.00 5.11 30 GLU A C 8
ATOM 10086 O O . GLU A 1 30 ? -6.482 -0.879 -3.596 1.00 73.41 30 GLU A O 8
ATOM 10098 N N . VAL A 1 31 ? -4.346 -1.510 -3.194 1.00 74.15 31 VAL A N 8
ATOM 10099 C CA . VAL A 1 31 ? -3.707 -0.288 -3.715 1.00 23.21 31 VAL A CA 8
ATOM 10100 C C . VAL A 1 31 ? -2.533 -0.673 -4.642 1.00 15.33 31 VAL A C 8
ATOM 10101 O O . VAL A 1 31 ? -1.617 -1.395 -4.252 1.00 25.41 31 VAL A O 8
ATOM 10114 N N . GLU A 1 32 ? -2.610 -0.223 -5.894 1.00 52.15 32 GLU A N 8
ATOM 10115 C CA . GLU A 1 32 ? -1.554 -0.408 -6.890 1.00 40.02 32 GLU A CA 8
ATOM 10116 C C . GLU A 1 32 ? -0.834 0.928 -7.092 1.00 31.12 32 GLU A C 8
ATOM 10117 O O . GLU A 1 32 ? -1.468 1.942 -7.386 1.00 34.23 32 GLU A O 8
ATOM 10129 N N . PHE A 1 33 ? 0.483 0.932 -6.887 1.00 11.14 33 PHE A N 8
ATOM 10130 C CA . PHE A 1 33 ? 1.299 2.125 -7.083 1.00 64.30 33 PHE A CA 8
ATOM 10131 C C . PHE A 1 33 ? 1.570 2.307 -8.584 1.00 3.45 33 PHE A C 8
ATOM 10132 O O . PHE A 1 33 ? 2.336 1.544 -9.195 1.00 74.31 33 PHE A O 8
ATOM 10149 N N . ASP A 1 34 ? 0.895 3.309 -9.170 1.00 75.44 34 ASP A N 8
ATOM 10150 C CA . ASP A 1 34 ? 1.013 3.649 -10.591 1.00 24.02 34 ASP A CA 8
ATOM 10151 C C . ASP A 1 34 ? 2.269 4.523 -10.798 1.00 10.32 34 ASP A C 8
ATOM 10152 O O . ASP A 1 34 ? 2.192 5.762 -10.845 1.00 4.44 34 ASP A O 8
ATOM 10161 N N . SER A 1 35 ? 3.428 3.845 -10.824 1.00 62.42 35 SER A N 8
ATOM 10162 C CA . SER A 1 35 ? 4.738 4.454 -11.083 1.00 14.21 35 SER A CA 8
ATOM 10163 C C . SER A 1 35 ? 5.776 3.353 -11.365 1.00 45.34 35 SER A C 8
ATOM 10164 O O . SER A 1 35 ? 5.734 2.280 -10.757 1.00 55.21 35 SER A O 8
ATOM 10172 N N . THR A 1 36 ? 6.682 3.626 -12.312 1.00 71.21 36 THR A N 8
ATOM 10173 C CA . THR A 1 36 ? 7.813 2.735 -12.646 1.00 41.24 36 THR A CA 8
ATOM 10174 C C . THR A 1 36 ? 9.111 3.191 -11.943 1.00 12.43 36 THR A C 8
ATOM 10175 O O . THR A 1 36 ? 10.189 2.622 -12.185 1.00 35.23 36 THR A O 8
ATOM 10186 N N . ASP A 1 37 ? 8.996 4.200 -11.054 1.00 54.22 37 ASP A N 8
ATOM 10187 C CA . ASP A 1 37 ? 10.153 4.807 -10.385 1.00 55.21 37 ASP A CA 8
ATOM 10188 C C . ASP A 1 37 ? 10.525 3.945 -9.181 1.00 22.32 37 ASP A C 8
ATOM 10189 O O . ASP A 1 37 ? 9.799 3.938 -8.178 1.00 4.22 37 ASP A O 8
ATOM 10198 N N . ASP A 1 38 ? 11.650 3.220 -9.318 1.00 71.22 38 ASP A N 8
ATOM 10199 C CA . ASP A 1 38 ? 12.147 2.256 -8.319 1.00 21.13 38 ASP A CA 8
ATOM 10200 C C . ASP A 1 38 ? 12.167 2.839 -6.903 1.00 42.33 38 ASP A C 8
ATOM 10201 O O . ASP A 1 38 ? 11.677 2.201 -5.979 1.00 20.20 38 ASP A O 8
ATOM 10210 N N . LYS A 1 39 ? 12.707 4.060 -6.765 1.00 11.22 39 LYS A N 8
ATOM 10211 C CA . LYS A 1 39 ? 12.893 4.713 -5.459 1.00 74.34 39 LYS A CA 8
ATOM 10212 C C . LYS A 1 39 ? 11.546 4.947 -4.745 1.00 32.54 39 LYS A C 8
ATOM 10213 O O . LYS A 1 39 ? 11.407 4.668 -3.541 1.00 43.43 39 LYS A O 8
ATOM 10232 N N . GLU A 1 40 ? 10.562 5.449 -5.506 1.00 15.12 40 GLU A N 8
ATOM 10233 C CA . GLU A 1 40 ? 9.201 5.689 -4.997 1.00 75.32 40 GLU A CA 8
ATOM 10234 C C . GLU A 1 40 ? 8.517 4.362 -4.592 1.00 71.20 40 GLU A C 8
ATOM 10235 O O . GLU A 1 40 ? 7.809 4.302 -3.578 1.00 12.41 40 GLU A O 8
ATOM 10247 N N . ILE A 1 41 ? 8.751 3.304 -5.401 1.00 51.42 41 ILE A N 8
ATOM 10248 C CA . ILE A 1 41 ? 8.195 1.959 -5.162 1.00 74.23 41 ILE A CA 8
ATOM 10249 C C . ILE A 1 41 ? 8.772 1.351 -3.865 1.00 64.11 41 ILE A C 8
ATOM 10250 O O . ILE A 1 41 ? 8.033 0.741 -3.095 1.00 71.52 41 ILE A O 8
ATOM 10266 N N . GLU A 1 42 ? 10.085 1.566 -3.617 1.00 45.21 42 GLU A N 8
ATOM 10267 C CA . GLU A 1 42 ? 10.777 1.039 -2.419 1.00 61.12 42 GLU A CA 8
ATOM 10268 C C . GLU A 1 42 ? 10.121 1.584 -1.142 1.00 55.50 42 GLU A C 8
ATOM 10269 O O . GLU A 1 42 ? 9.885 0.834 -0.188 1.00 1.02 42 GLU A O 8
ATOM 10281 N N . GLU A 1 43 ? 9.825 2.901 -1.163 1.00 52.41 43 GLU A N 8
ATOM 10282 C CA . GLU A 1 43 ? 9.152 3.585 -0.059 1.00 1.30 43 GLU A CA 8
ATOM 10283 C C . GLU A 1 43 ? 7.717 3.075 0.104 1.00 62.31 43 GLU A C 8
ATOM 10284 O O . GLU A 1 43 ? 7.264 2.890 1.225 1.00 34.20 43 GLU A O 8
ATOM 10296 N N . PHE A 1 44 ? 7.029 2.807 -1.030 1.00 63.32 44 PHE A N 8
ATOM 10297 C CA . PHE A 1 44 ? 5.659 2.257 -1.023 1.00 15.31 44 PHE A CA 8
ATOM 10298 C C . PHE A 1 44 ? 5.639 0.903 -0.286 1.00 3.41 44 PHE A C 8
ATOM 10299 O O . PHE A 1 44 ? 4.746 0.645 0.519 1.00 44.24 44 PHE A O 8
ATOM 10316 N N . GLU A 1 45 ? 6.665 0.070 -0.555 1.00 53.13 45 GLU A N 8
ATOM 10317 C CA . GLU A 1 45 ? 6.830 -1.239 0.076 1.00 51.20 45 GLU A CA 8
ATOM 10318 C C . GLU A 1 45 ? 6.999 -1.113 1.588 1.00 3.13 45 GLU A C 8
ATOM 10319 O O . GLU A 1 45 ? 6.120 -1.540 2.335 1.00 22.12 45 GLU A O 8
ATOM 10331 N N . ARG A 1 46 ? 8.102 -0.463 2.017 1.00 41.12 46 ARG A N 8
ATOM 10332 C CA . ARG A 1 46 ? 8.498 -0.430 3.431 1.00 13.14 46 ARG A CA 8
ATOM 10333 C C . ARG A 1 46 ? 7.469 0.302 4.304 1.00 62.03 46 ARG A C 8
ATOM 10334 O O . ARG A 1 46 ? 7.227 -0.104 5.429 1.00 33.31 46 ARG A O 8
ATOM 10355 N N . ASP A 1 47 ? 6.869 1.376 3.768 1.00 45.22 47 ASP A N 8
ATOM 10356 C CA . ASP A 1 47 ? 5.786 2.106 4.447 1.00 64.44 47 ASP A CA 8
ATOM 10357 C C . ASP A 1 47 ? 4.529 1.228 4.628 1.00 45.12 47 ASP A C 8
ATOM 10358 O O . ASP A 1 47 ? 3.925 1.263 5.697 1.00 53.21 47 ASP A O 8
ATOM 10367 N N . MET A 1 48 ? 4.131 0.468 3.581 1.00 64.43 48 MET A N 8
ATOM 10368 C CA . MET A 1 48 ? 2.975 -0.471 3.676 1.00 44.00 48 MET A CA 8
ATOM 10369 C C . MET A 1 48 ? 3.255 -1.623 4.660 1.00 5.33 48 MET A C 8
ATOM 10370 O O . MET A 1 48 ? 2.336 -2.093 5.339 1.00 65.53 48 MET A O 8
ATOM 10384 N N . GLU A 1 49 ? 4.524 -2.078 4.707 1.00 4.24 49 GLU A N 8
ATOM 10385 C CA . GLU A 1 49 ? 4.973 -3.133 5.632 1.00 54.02 49 GLU A CA 8
ATOM 10386 C C . GLU A 1 49 ? 4.890 -2.649 7.085 1.00 11.40 49 GLU A C 8
ATOM 10387 O O . GLU A 1 49 ? 4.313 -3.328 7.933 1.00 71.12 49 GLU A O 8
ATOM 10399 N N . ASP A 1 50 ? 5.462 -1.457 7.349 1.00 24.31 50 ASP A N 8
ATOM 10400 C CA . ASP A 1 50 ? 5.501 -0.838 8.695 1.00 73.32 50 ASP A CA 8
ATOM 10401 C C . ASP A 1 50 ? 4.091 -0.474 9.176 1.00 4.54 50 ASP A C 8
ATOM 10402 O O . ASP A 1 50 ? 3.787 -0.600 10.366 1.00 41.15 50 ASP A O 8
ATOM 10411 N N . LEU A 1 51 ? 3.238 -0.042 8.233 1.00 24.33 51 LEU A N 8
ATOM 10412 C CA . LEU A 1 51 ? 1.809 0.201 8.487 1.00 11.50 51 LEU A CA 8
ATOM 10413 C C . LEU A 1 51 ? 1.113 -1.112 8.890 1.00 72.33 51 LEU A C 8
ATOM 10414 O O . LEU A 1 51 ? 0.314 -1.137 9.830 1.00 44.13 51 LEU A O 8
ATOM 10430 N N . ALA A 1 52 ? 1.451 -2.199 8.173 1.00 41.23 52 ALA A N 8
ATOM 10431 C CA . ALA A 1 52 ? 0.925 -3.544 8.448 1.00 10.14 52 ALA A CA 8
ATOM 10432 C C . ALA A 1 52 ? 1.418 -4.098 9.796 1.00 65.31 52 ALA A C 8
ATOM 10433 O O . ALA A 1 52 ? 0.739 -4.918 10.415 1.00 1.33 52 ALA A O 8
ATOM 10440 N N . LYS A 1 53 ? 2.618 -3.672 10.230 1.00 44.24 53 LYS A N 8
ATOM 10441 C CA . LYS A 1 53 ? 3.129 -3.999 11.566 1.00 42.20 53 LYS A CA 8
ATOM 10442 C C . LYS A 1 53 ? 2.226 -3.366 12.640 1.00 22.25 53 LYS A C 8
ATOM 10443 O O . LYS A 1 53 ? 1.691 -4.083 13.498 1.00 20.42 53 LYS A O 8
ATOM 10462 N N . LYS A 1 54 ? 2.018 -2.036 12.522 1.00 31.12 54 LYS A N 8
ATOM 10463 C CA . LYS A 1 54 ? 1.224 -1.238 13.487 1.00 73.32 54 LYS A CA 8
ATOM 10464 C C . LYS A 1 54 ? -0.192 -1.816 13.652 1.00 34.05 54 LYS A C 8
ATOM 10465 O O . LYS A 1 54 ? -0.678 -2.019 14.771 1.00 12.31 54 LYS A O 8
ATOM 10484 N N . THR A 1 55 ? -0.815 -2.118 12.506 1.00 23.05 55 THR A N 8
ATOM 10485 C CA . THR A 1 55 ? -2.191 -2.609 12.436 1.00 13.43 55 THR A CA 8
ATOM 10486 C C . THR A 1 55 ? -2.274 -4.140 12.667 1.00 0.24 55 THR A C 8
ATOM 10487 O O . THR A 1 55 ? -3.369 -4.667 12.893 1.00 25.55 55 THR A O 8
ATOM 10498 N N . GLY A 1 56 ? -1.119 -4.845 12.617 1.00 24.10 56 GLY A N 8
ATOM 10499 C CA . GLY A 1 56 ? -1.068 -6.294 12.870 1.00 41.03 56 GLY A CA 8
ATOM 10500 C C . GLY A 1 56 ? -1.568 -7.144 11.712 1.00 41.23 56 GLY A C 8
ATOM 10501 O O . GLY A 1 56 ? -1.888 -8.325 11.893 1.00 65.13 56 GLY A O 8
ATOM 10505 N N . VAL A 1 57 ? -1.600 -6.558 10.506 1.00 52.02 57 VAL A N 8
ATOM 10506 C CA . VAL A 1 57 ? -2.189 -7.211 9.318 1.00 0.13 57 VAL A CA 8
ATOM 10507 C C . VAL A 1 57 ? -1.119 -7.764 8.373 1.00 53.13 57 VAL A C 8
ATOM 10508 O O . VAL A 1 57 ? 0.087 -7.589 8.593 1.00 52.44 57 VAL A O 8
ATOM 10521 N N . GLN A 1 58 ? -1.596 -8.447 7.323 1.00 52.44 58 GLN A N 8
ATOM 10522 C CA . GLN A 1 58 ? -0.755 -9.024 6.267 1.00 34.45 58 GLN A CA 8
ATOM 10523 C C . GLN A 1 58 ? -0.878 -8.177 4.981 1.00 62.23 58 GLN A C 8
ATOM 10524 O O . GLN A 1 58 ? -1.925 -7.568 4.723 1.00 51.12 58 GLN A O 8
ATOM 10538 N N . ILE A 1 59 ? 0.197 -8.154 4.181 1.00 25.11 59 ILE A N 8
ATOM 10539 C CA . ILE A 1 59 ? 0.234 -7.487 2.860 1.00 32.31 59 ILE A CA 8
ATOM 10540 C C . ILE A 1 59 ? 0.276 -8.551 1.748 1.00 33.35 59 ILE A C 8
ATOM 10541 O O . ILE A 1 59 ? 0.538 -9.729 2.022 1.00 44.33 59 ILE A O 8
ATOM 10557 N N . GLN A 1 60 ? 0.031 -8.133 0.499 1.00 41.51 60 GLN A N 8
ATOM 10558 C CA . GLN A 1 60 ? 0.160 -9.016 -0.667 1.00 34.24 60 GLN A CA 8
ATOM 10559 C C . GLN A 1 60 ? 0.799 -8.235 -1.822 1.00 3.13 60 GLN A C 8
ATOM 10560 O O . GLN A 1 60 ? 0.123 -7.470 -2.506 1.00 10.31 60 GLN A O 8
ATOM 10574 N N . LYS A 1 61 ? 2.110 -8.436 -2.028 1.00 53.45 61 LYS A N 8
ATOM 10575 C CA . LYS A 1 61 ? 2.868 -7.759 -3.096 1.00 24.44 61 LYS A CA 8
ATOM 10576 C C . LYS A 1 61 ? 2.799 -8.568 -4.395 1.00 14.32 61 LYS A C 8
ATOM 10577 O O . LYS A 1 61 ? 3.005 -9.783 -4.381 1.00 74.13 61 LYS A O 8
ATOM 10596 N N . GLN A 1 62 ? 2.523 -7.881 -5.514 1.00 12.30 62 GLN A N 8
ATOM 10597 C CA . GLN A 1 62 ? 2.577 -8.464 -6.860 1.00 33.21 62 GLN A CA 8
ATOM 10598 C C . GLN A 1 62 ? 3.298 -7.488 -7.793 1.00 74.53 62 GLN A C 8
ATOM 10599 O O . GLN A 1 62 ? 2.838 -6.364 -7.990 1.00 14.22 62 GLN A O 8
ATOM 10613 N N . TRP A 1 63 ? 4.432 -7.921 -8.351 1.00 22.21 63 TRP A N 8
ATOM 10614 C CA . TRP A 1 63 ? 5.154 -7.171 -9.386 1.00 32.35 63 TRP A CA 8
ATOM 10615 C C . TRP A 1 63 ? 4.606 -7.598 -10.755 1.00 33.12 63 TRP A C 8
ATOM 10616 O O . TRP A 1 63 ? 4.665 -8.781 -11.111 1.00 11.31 63 TRP A O 8
ATOM 10637 N N . GLN A 1 64 ? 4.064 -6.631 -11.512 1.00 12.24 64 GLN A N 8
ATOM 10638 C CA . GLN A 1 64 ? 3.407 -6.902 -12.799 1.00 65.21 64 GLN A CA 8
ATOM 10639 C C . GLN A 1 64 ? 3.673 -5.696 -13.713 1.00 20.30 64 GLN A C 8
ATOM 10640 O O . GLN A 1 64 ? 3.096 -4.620 -13.512 1.00 44.15 64 GLN A O 8
ATOM 10654 N N . GLY A 1 65 ? 4.563 -5.891 -14.702 1.00 33.12 65 GLY A N 8
ATOM 10655 C CA . GLY A 1 65 ? 4.971 -4.832 -15.628 1.00 54.24 65 GLY A CA 8
ATOM 10656 C C . GLY A 1 65 ? 5.671 -3.686 -14.906 1.00 12.42 65 GLY A C 8
ATOM 10657 O O . GLY A 1 65 ? 5.476 -2.516 -15.258 1.00 73.20 65 GLY A O 8
ATOM 10661 N N . ASN A 1 66 ? 6.420 -4.055 -13.838 1.00 52.12 66 ASN A N 8
ATOM 10662 C CA . ASN A 1 66 ? 7.170 -3.132 -12.936 1.00 31.44 66 ASN A CA 8
ATOM 10663 C C . ASN A 1 66 ? 6.223 -2.394 -11.951 1.00 1.52 66 ASN A C 8
ATOM 10664 O O . ASN A 1 66 ? 6.660 -1.947 -10.884 1.00 70.53 66 ASN A O 8
ATOM 10675 N N . LYS A 1 67 ? 4.919 -2.308 -12.296 1.00 1.22 67 LYS A N 8
ATOM 10676 C CA . LYS A 1 67 ? 3.897 -1.725 -11.421 1.00 64.44 67 LYS A CA 8
ATOM 10677 C C . LYS A 1 67 ? 3.613 -2.681 -10.254 1.00 70.12 67 LYS A C 8
ATOM 10678 O O . LYS A 1 67 ? 3.237 -3.842 -10.467 1.00 2.34 67 LYS A O 8
ATOM 10697 N N . LEU A 1 68 ? 3.825 -2.182 -9.031 1.00 44.11 68 LEU A N 8
ATOM 10698 C CA . LEU A 1 68 ? 3.656 -2.972 -7.810 1.00 45.34 68 LEU A CA 8
ATOM 10699 C C . LEU A 1 68 ? 2.253 -2.768 -7.225 1.00 24.42 68 LEU A C 8
ATOM 10700 O O . LEU A 1 68 ? 1.854 -1.644 -6.904 1.00 22.44 68 LEU A O 8
ATOM 10716 N N . ARG A 1 69 ? 1.532 -3.878 -7.085 1.00 34.50 69 ARG A N 8
ATOM 10717 C CA . ARG A 1 69 ? 0.199 -3.925 -6.501 1.00 51.31 69 ARG A CA 8
ATOM 10718 C C . ARG A 1 69 ? 0.288 -4.582 -5.112 1.00 1.10 69 ARG A C 8
ATOM 10719 O O . ARG A 1 69 ? 0.582 -5.777 -5.015 1.00 23.23 69 ARG A O 8
ATOM 10740 N N . ILE A 1 70 ? 0.069 -3.797 -4.044 1.00 11.31 70 ILE A N 8
ATOM 10741 C CA . ILE A 1 70 ? 0.046 -4.318 -2.666 1.00 12.03 70 ILE A CA 8
ATOM 10742 C C . ILE A 1 70 ? -1.404 -4.309 -2.164 1.00 4.04 70 ILE A C 8
ATOM 10743 O O . ILE A 1 70 ? -2.029 -3.249 -2.080 1.00 72.02 70 ILE A O 8
ATOM 10759 N N . ARG A 1 71 ? -1.941 -5.499 -1.855 1.00 24.14 71 ARG A N 8
ATOM 10760 C CA . ARG A 1 71 ? -3.278 -5.633 -1.280 1.00 11.23 71 ARG A CA 8
ATOM 10761 C C . ARG A 1 71 ? -3.164 -5.727 0.247 1.00 64.41 71 ARG A C 8
ATOM 10762 O O . ARG A 1 71 ? -2.362 -6.496 0.778 1.00 52.25 71 ARG A O 8
ATOM 10783 N N . LEU A 1 72 ? -3.969 -4.915 0.931 1.00 3.40 72 LEU A N 8
ATOM 10784 C CA . LEU A 1 72 ? -3.985 -4.801 2.388 1.00 13.24 72 LEU A CA 8
ATOM 10785 C C . LEU A 1 72 ? -5.309 -5.351 2.920 1.00 75.31 72 LEU A C 8
ATOM 10786 O O . LEU A 1 72 ? -6.372 -5.107 2.352 1.00 24.40 72 LEU A O 8
ATOM 10802 N N . LYS A 1 73 ? -5.230 -6.111 4.001 1.00 51.41 73 LYS A N 8
ATOM 10803 C CA . LYS A 1 73 ? -6.407 -6.696 4.661 1.00 43.11 73 LYS A CA 8
ATOM 10804 C C . LYS A 1 73 ? -6.536 -6.130 6.080 1.00 63.21 73 LYS A C 8
ATOM 10805 O O . LYS A 1 73 ? -5.551 -5.681 6.650 1.00 53.42 73 LYS A O 8
ATOM 10824 N N . GLY A 1 74 ? -7.757 -6.132 6.628 1.00 71.12 74 GLY A N 8
ATOM 10825 C CA . GLY A 1 74 ? -8.042 -5.483 7.918 1.00 14.32 74 GLY A CA 8
ATOM 10826 C C . GLY A 1 74 ? -8.219 -6.471 9.062 1.00 53.20 74 GLY A C 8
ATOM 10827 O O . GLY A 1 74 ? -7.263 -6.769 9.792 1.00 33.44 74 GLY A O 8
ATOM 10831 N N . SER A 1 75 ? -9.439 -7.002 9.200 1.00 30.02 75 SER A N 8
ATOM 10832 C CA . SER A 1 75 ? -9.837 -7.830 10.352 1.00 62.44 75 SER A CA 8
ATOM 10833 C C . SER A 1 75 ? -9.677 -9.331 10.020 1.00 21.32 75 SER A C 8
ATOM 10834 O O . SER A 1 75 ? -10.599 -9.982 9.514 1.00 22.52 75 SER A O 8
ATOM 10842 N N . LEU A 1 76 ? -8.462 -9.865 10.253 1.00 40.12 76 LEU A N 8
ATOM 10843 C CA . LEU A 1 76 ? -8.107 -11.274 9.940 1.00 22.41 76 LEU A CA 8
ATOM 10844 C C . LEU A 1 76 ? -7.743 -12.038 11.221 1.00 45.21 76 LEU A C 8
ATOM 10845 O O . LEU A 1 76 ? -7.155 -11.469 12.144 1.00 32.35 76 LEU A O 8
ATOM 10861 N N . GLU A 1 77 ? -8.077 -13.337 11.245 1.00 15.11 77 GLU A N 8
ATOM 10862 C CA . GLU A 1 77 ? -7.720 -14.250 12.336 1.00 41.20 77 GLU A CA 8
ATOM 10863 C C . GLU A 1 77 ? -6.408 -14.984 12.011 1.00 52.32 77 GLU A C 8
ATOM 10864 O O . GLU A 1 77 ? -6.372 -15.920 11.203 1.00 22.32 77 GLU A O 8
ATOM 10876 N N . HIS A 1 78 ? -5.334 -14.500 12.632 1.00 23.21 78 HIS A N 8
ATOM 10877 C CA . HIS A 1 78 ? -4.013 -15.139 12.644 1.00 22.22 78 HIS A CA 8
ATOM 10878 C C . HIS A 1 78 ? -3.346 -14.748 13.971 1.00 33.13 78 HIS A C 8
ATOM 10879 O O . HIS A 1 78 ? -2.433 -13.917 14.020 1.00 60.23 78 HIS A O 8
ATOM 10894 N N . HIS A 1 79 ? -3.893 -15.338 15.054 1.00 52.13 79 HIS A N 8
ATOM 10895 C CA . HIS A 1 79 ? -3.635 -14.924 16.450 1.00 65.12 79 HIS A CA 8
ATOM 10896 C C . HIS A 1 79 ? -2.135 -14.975 16.817 1.00 70.34 79 HIS A C 8
ATOM 10897 O O . HIS A 1 79 ? -1.603 -16.018 17.217 1.00 4.21 79 HIS A O 8
ATOM 10912 N N . HIS A 1 80 ? -1.471 -13.829 16.607 1.00 2.05 80 HIS A N 8
ATOM 10913 C CA . HIS A 1 80 ? -0.048 -13.611 16.906 1.00 21.31 80 HIS A CA 8
ATOM 10914 C C . HIS A 1 80 ? 0.132 -12.191 17.473 1.00 3.04 80 HIS A C 8
ATOM 10915 O O . HIS A 1 80 ? -0.834 -11.415 17.567 1.00 42.34 80 HIS A O 8
ATOM 10930 N N . HIS A 1 81 ? 1.381 -11.852 17.825 1.00 60.43 81 HIS A N 8
ATOM 10931 C CA . HIS A 1 81 ? 1.736 -10.571 18.458 1.00 13.44 81 HIS A CA 8
ATOM 10932 C C . HIS A 1 81 ? 2.953 -9.968 17.739 1.00 70.52 81 HIS A C 8
ATOM 10933 O O . HIS A 1 81 ? 4.029 -10.574 17.724 1.00 53.21 81 HIS A O 8
ATOM 10948 N N . HIS A 1 82 ? 2.762 -8.777 17.134 1.00 64.42 82 HIS A N 8
ATOM 10949 C CA . HIS A 1 82 ? 3.855 -7.987 16.519 1.00 1.20 82 HIS A CA 8
ATOM 10950 C C . HIS A 1 82 ? 4.657 -7.246 17.613 1.00 21.10 82 HIS A C 8
ATOM 10951 O O . HIS A 1 82 ? 4.307 -7.331 18.801 1.00 22.24 82 HIS A O 8
ATOM 10966 N N . HIS A 1 83 ? 5.738 -6.539 17.198 1.00 54.12 83 HIS A N 8
ATOM 10967 C CA . HIS A 1 83 ? 6.733 -5.946 18.131 1.00 22.11 83 HIS A CA 8
ATOM 10968 C C . HIS A 1 83 ? 6.069 -5.057 19.241 1.00 74.31 83 HIS A C 8
ATOM 10969 O O . HIS A 1 83 ? 5.306 -4.121 18.914 1.00 3.42 83 HIS A O 8
ATOM 10985 N N . MET A 1 1 ? -14.504 -5.933 -6.728 1.00 63.53 1 MET A N 9
ATOM 10986 C CA . MET A 1 1 ? -15.667 -6.795 -7.019 1.00 52.42 1 MET A CA 9
ATOM 10987 C C . MET A 1 1 ? -16.261 -7.285 -5.694 1.00 24.30 1 MET A C 9
ATOM 10988 O O . MET A 1 1 ? -17.468 -7.148 -5.451 1.00 50.13 1 MET A O 9
ATOM 11004 N N . GLY A 1 2 ? -15.394 -7.868 -4.838 1.00 11.41 2 GLY A N 9
ATOM 11005 C CA . GLY A 1 2 ? -15.729 -8.143 -3.440 1.00 4.15 2 GLY A CA 9
ATOM 11006 C C . GLY A 1 2 ? -15.527 -6.904 -2.563 1.00 51.01 2 GLY A C 9
ATOM 11007 O O . GLY A 1 2 ? -15.793 -5.778 -3.003 1.00 62.04 2 GLY A O 9
ATOM 11011 N N . LEU A 1 3 ? -15.037 -7.105 -1.331 1.00 54.31 3 LEU A N 9
ATOM 11012 C CA . LEU A 1 3 ? -14.823 -6.006 -0.362 1.00 4.41 3 LEU A CA 9
ATOM 11013 C C . LEU A 1 3 ? -13.508 -5.245 -0.628 1.00 13.41 3 LEU A C 9
ATOM 11014 O O . LEU A 1 3 ? -13.341 -4.112 -0.160 1.00 32.10 3 LEU A O 9
ATOM 11030 N N . THR A 1 4 ? -12.600 -5.857 -1.406 1.00 42.41 4 THR A N 9
ATOM 11031 C CA . THR A 1 4 ? -11.272 -5.294 -1.693 1.00 4.44 4 THR A CA 9
ATOM 11032 C C . THR A 1 4 ? -11.312 -4.412 -2.971 1.00 70.10 4 THR A C 9
ATOM 11033 O O . THR A 1 4 ? -11.082 -4.893 -4.088 1.00 75.22 4 THR A O 9
ATOM 11044 N N . ARG A 1 5 ? -11.665 -3.122 -2.794 1.00 35.33 5 ARG A N 9
ATOM 11045 C CA . ARG A 1 5 ? -11.644 -2.118 -3.894 1.00 31.23 5 ARG A CA 9
ATOM 11046 C C . ARG A 1 5 ? -10.196 -1.789 -4.326 1.00 64.42 5 ARG A C 9
ATOM 11047 O O . ARG A 1 5 ? -9.264 -1.962 -3.546 1.00 33.03 5 ARG A O 9
ATOM 11068 N N . THR A 1 6 ? -10.029 -1.270 -5.557 1.00 43.11 6 THR A N 9
ATOM 11069 C CA . THR A 1 6 ? -8.701 -1.049 -6.170 1.00 23.40 6 THR A CA 9
ATOM 11070 C C . THR A 1 6 ? -8.485 0.446 -6.462 1.00 20.24 6 THR A C 9
ATOM 11071 O O . THR A 1 6 ? -9.229 1.043 -7.247 1.00 33.23 6 THR A O 9
ATOM 11082 N N . ILE A 1 7 ? -7.474 1.043 -5.815 1.00 43.34 7 ILE A N 9
ATOM 11083 C CA . ILE A 1 7 ? -7.088 2.444 -6.042 1.00 3.31 7 ILE A CA 9
ATOM 11084 C C . ILE A 1 7 ? -5.731 2.474 -6.773 1.00 32.41 7 ILE A C 9
ATOM 11085 O O . ILE A 1 7 ? -4.711 2.052 -6.222 1.00 41.55 7 ILE A O 9
ATOM 11101 N N . THR A 1 8 ? -5.749 2.946 -8.026 1.00 35.31 8 THR A N 9
ATOM 11102 C CA . THR A 1 8 ? -4.566 3.031 -8.891 1.00 55.35 8 THR A CA 9
ATOM 11103 C C . THR A 1 8 ? -4.136 4.502 -8.996 1.00 73.13 8 THR A C 9
ATOM 11104 O O . THR A 1 8 ? -4.836 5.308 -9.616 1.00 14.50 8 THR A O 9
ATOM 11115 N N . SER A 1 9 ? -3.017 4.860 -8.344 1.00 4.22 9 SER A N 9
ATOM 11116 C CA . SER A 1 9 ? -2.523 6.250 -8.314 1.00 3.33 9 SER A CA 9
ATOM 11117 C C . SER A 1 9 ? -1.006 6.290 -8.524 1.00 11.05 9 SER A C 9
ATOM 11118 O O . SER A 1 9 ? -0.286 5.376 -8.110 1.00 23.21 9 SER A O 9
ATOM 11126 N N . GLN A 1 10 ? -0.545 7.386 -9.147 1.00 32.42 10 GLN A N 9
ATOM 11127 C CA . GLN A 1 10 ? 0.883 7.666 -9.394 1.00 62.23 10 GLN A CA 9
ATOM 11128 C C . GLN A 1 10 ? 1.517 8.348 -8.164 1.00 75.44 10 GLN A C 9
ATOM 11129 O O . GLN A 1 10 ? 2.728 8.586 -8.128 1.00 73.22 10 GLN A O 9
ATOM 11143 N N . ASN A 1 11 ? 0.669 8.671 -7.173 1.00 15.14 11 ASN A N 9
ATOM 11144 C CA . ASN A 1 11 ? 1.077 9.239 -5.881 1.00 21.14 11 ASN A CA 9
ATOM 11145 C C . ASN A 1 11 ? 0.870 8.168 -4.791 1.00 65.35 11 ASN A C 9
ATOM 11146 O O . ASN A 1 11 ? -0.269 7.768 -4.534 1.00 22.33 11 ASN A O 9
ATOM 11157 N N . LYS A 1 12 ? 1.969 7.682 -4.179 1.00 3.41 12 LYS A N 9
ATOM 11158 C CA . LYS A 1 12 ? 1.893 6.643 -3.137 1.00 71.40 12 LYS A CA 9
ATOM 11159 C C . LYS A 1 12 ? 1.488 7.220 -1.779 1.00 55.04 12 LYS A C 9
ATOM 11160 O O . LYS A 1 12 ? 0.949 6.493 -0.954 1.00 21.44 12 LYS A O 9
ATOM 11179 N N . GLU A 1 13 ? 1.713 8.537 -1.574 1.00 33.33 13 GLU A N 9
ATOM 11180 C CA . GLU A 1 13 ? 1.463 9.207 -0.282 1.00 60.22 13 GLU A CA 9
ATOM 11181 C C . GLU A 1 13 ? -0.020 9.080 0.118 1.00 2.11 13 GLU A C 9
ATOM 11182 O O . GLU A 1 13 ? -0.338 8.576 1.207 1.00 20.41 13 GLU A O 9
ATOM 11194 N N . GLU A 1 14 ? -0.912 9.483 -0.810 1.00 10.05 14 GLU A N 9
ATOM 11195 C CA . GLU A 1 14 ? -2.369 9.349 -0.633 1.00 61.04 14 GLU A CA 9
ATOM 11196 C C . GLU A 1 14 ? -2.775 7.871 -0.434 1.00 2.13 14 GLU A C 9
ATOM 11197 O O . GLU A 1 14 ? -3.663 7.590 0.350 1.00 54.13 14 GLU A O 9
ATOM 11209 N N . LEU A 1 15 ? -2.041 6.936 -1.085 1.00 72.34 15 LEU A N 9
ATOM 11210 C CA . LEU A 1 15 ? -2.322 5.485 -0.992 1.00 2.24 15 LEU A CA 9
ATOM 11211 C C . LEU A 1 15 ? -2.041 4.979 0.440 1.00 20.41 15 LEU A C 9
ATOM 11212 O O . LEU A 1 15 ? -2.719 4.067 0.923 1.00 13.14 15 LEU A O 9
ATOM 11228 N N . LEU A 1 16 ? -1.065 5.629 1.126 1.00 41.42 16 LEU A N 9
ATOM 11229 C CA . LEU A 1 16 ? -0.662 5.274 2.503 1.00 4.15 16 LEU A CA 9
ATOM 11230 C C . LEU A 1 16 ? -1.728 5.781 3.497 1.00 20.22 16 LEU A C 9
ATOM 11231 O O . LEU A 1 16 ? -2.070 5.099 4.469 1.00 32.23 16 LEU A O 9
ATOM 11247 N N . GLU A 1 17 ? -2.223 7.007 3.228 1.00 2.33 17 GLU A N 9
ATOM 11248 C CA . GLU A 1 17 ? -3.284 7.669 4.025 1.00 64.24 17 GLU A CA 9
ATOM 11249 C C . GLU A 1 17 ? -4.622 6.902 3.956 1.00 23.41 17 GLU A C 9
ATOM 11250 O O . GLU A 1 17 ? -5.266 6.662 4.991 1.00 1.10 17 GLU A O 9
ATOM 11262 N N . ILE A 1 18 ? -5.011 6.503 2.726 1.00 63.41 18 ILE A N 9
ATOM 11263 C CA . ILE A 1 18 ? -6.258 5.754 2.480 1.00 52.31 18 ILE A CA 9
ATOM 11264 C C . ILE A 1 18 ? -6.116 4.311 3.014 1.00 45.12 18 ILE A C 9
ATOM 11265 O O . ILE A 1 18 ? -7.102 3.687 3.418 1.00 23.10 18 ILE A O 9
ATOM 11281 N N . ALA A 1 19 ? -4.868 3.797 3.034 1.00 71.45 19 ALA A N 9
ATOM 11282 C CA . ALA A 1 19 ? -4.560 2.491 3.637 1.00 25.42 19 ALA A CA 9
ATOM 11283 C C . ALA A 1 19 ? -4.945 2.484 5.119 1.00 23.55 19 ALA A C 9
ATOM 11284 O O . ALA A 1 19 ? -5.839 1.738 5.526 1.00 55.31 19 ALA A O 9
ATOM 11291 N N . LEU A 1 20 ? -4.325 3.414 5.872 1.00 50.32 20 LEU A N 9
ATOM 11292 C CA . LEU A 1 20 ? -4.463 3.523 7.332 1.00 31.33 20 LEU A CA 9
ATOM 11293 C C . LEU A 1 20 ? -5.937 3.644 7.768 1.00 72.04 20 LEU A C 9
ATOM 11294 O O . LEU A 1 20 ? -6.359 2.962 8.704 1.00 11.32 20 LEU A O 9
ATOM 11310 N N . LYS A 1 21 ? -6.719 4.481 7.049 1.00 45.35 21 LYS A N 9
ATOM 11311 C CA . LYS A 1 21 ? -8.144 4.706 7.365 1.00 4.24 21 LYS A CA 9
ATOM 11312 C C . LYS A 1 21 ? -8.990 3.430 7.136 1.00 25.44 21 LYS A C 9
ATOM 11313 O O . LYS A 1 21 ? -9.928 3.168 7.891 1.00 13.15 21 LYS A O 9
ATOM 11332 N N . PHE A 1 22 ? -8.621 2.618 6.113 1.00 51.33 22 PHE A N 9
ATOM 11333 C CA . PHE A 1 22 ? -9.351 1.370 5.776 1.00 31.33 22 PHE A CA 9
ATOM 11334 C C . PHE A 1 22 ? -9.020 0.260 6.776 1.00 70.41 22 PHE A C 9
ATOM 11335 O O . PHE A 1 22 ? -9.919 -0.429 7.254 1.00 3.12 22 PHE A O 9
ATOM 11352 N N . ILE A 1 23 ? -7.736 0.149 7.143 1.00 31.33 23 ILE A N 9
ATOM 11353 C CA . ILE A 1 23 ? -7.249 -0.898 8.058 1.00 73.44 23 ILE A CA 9
ATOM 11354 C C . ILE A 1 23 ? -7.760 -0.619 9.493 1.00 31.32 23 ILE A C 9
ATOM 11355 O O . ILE A 1 23 ? -8.080 -1.552 10.242 1.00 72.14 23 ILE A O 9
ATOM 11371 N N . SER A 1 24 ? -7.872 0.685 9.836 1.00 75.35 24 SER A N 9
ATOM 11372 C CA . SER A 1 24 ? -8.443 1.151 11.118 1.00 4.34 24 SER A CA 9
ATOM 11373 C C . SER A 1 24 ? -9.951 0.815 11.223 1.00 64.05 24 SER A C 9
ATOM 11374 O O . SER A 1 24 ? -10.459 0.540 12.315 1.00 74.12 24 SER A O 9
ATOM 11382 N N . GLN A 1 25 ? -10.656 0.838 10.072 1.00 52.13 25 GLN A N 9
ATOM 11383 C CA . GLN A 1 25 ? -12.074 0.414 9.982 1.00 74.35 25 GLN A CA 9
ATOM 11384 C C . GLN A 1 25 ? -12.195 -1.126 9.861 1.00 54.31 25 GLN A C 9
ATOM 11385 O O . GLN A 1 25 ? -13.310 -1.657 9.867 1.00 23.43 25 GLN A O 9
ATOM 11399 N N . GLY A 1 26 ? -11.039 -1.822 9.744 1.00 73.10 26 GLY A N 9
ATOM 11400 C CA . GLY A 1 26 ? -10.995 -3.289 9.644 1.00 0.34 26 GLY A CA 9
ATOM 11401 C C . GLY A 1 26 ? -11.472 -3.803 8.291 1.00 35.34 26 GLY A C 9
ATOM 11402 O O . GLY A 1 26 ? -12.016 -4.905 8.197 1.00 51.02 26 GLY A O 9
ATOM 11406 N N . LEU A 1 27 ? -11.254 -2.981 7.253 1.00 0.34 27 LEU A N 9
ATOM 11407 C CA . LEU A 1 27 ? -11.709 -3.238 5.875 1.00 0.44 27 LEU A CA 9
ATOM 11408 C C . LEU A 1 27 ? -10.554 -3.731 4.987 1.00 3.32 27 LEU A C 9
ATOM 11409 O O . LEU A 1 27 ? -9.380 -3.703 5.388 1.00 51.43 27 LEU A O 9
ATOM 11425 N N . ASP A 1 28 ? -10.917 -4.174 3.775 1.00 35.31 28 ASP A N 9
ATOM 11426 C CA . ASP A 1 28 ? -9.980 -4.665 2.757 1.00 40.43 28 ASP A CA 9
ATOM 11427 C C . ASP A 1 28 ? -9.779 -3.578 1.688 1.00 41.15 28 ASP A C 9
ATOM 11428 O O . ASP A 1 28 ? -10.762 -3.022 1.173 1.00 53.44 28 ASP A O 9
ATOM 11437 N N . LEU A 1 29 ? -8.514 -3.280 1.349 1.00 32.40 29 LEU A N 9
ATOM 11438 C CA . LEU A 1 29 ? -8.173 -2.253 0.353 1.00 3.43 29 LEU A CA 9
ATOM 11439 C C . LEU A 1 29 ? -6.973 -2.706 -0.486 1.00 1.23 29 LEU A C 9
ATOM 11440 O O . LEU A 1 29 ? -5.899 -2.926 0.048 1.00 42.04 29 LEU A O 9
ATOM 11456 N N . GLU A 1 30 ? -7.174 -2.841 -1.800 1.00 32.54 30 GLU A N 9
ATOM 11457 C CA . GLU A 1 30 ? -6.085 -3.042 -2.765 1.00 44.12 30 GLU A CA 9
ATOM 11458 C C . GLU A 1 30 ? -5.673 -1.676 -3.328 1.00 13.12 30 GLU A C 9
ATOM 11459 O O . GLU A 1 30 ? -6.527 -0.867 -3.703 1.00 41.11 30 GLU A O 9
ATOM 11471 N N . VAL A 1 31 ? -4.368 -1.425 -3.369 1.00 3.32 31 VAL A N 9
ATOM 11472 C CA . VAL A 1 31 ? -3.792 -0.208 -3.964 1.00 73.21 31 VAL A CA 9
ATOM 11473 C C . VAL A 1 31 ? -2.634 -0.607 -4.895 1.00 72.12 31 VAL A C 9
ATOM 11474 O O . VAL A 1 31 ? -1.713 -1.322 -4.487 1.00 55.13 31 VAL A O 9
ATOM 11487 N N . GLU A 1 32 ? -2.723 -0.185 -6.169 1.00 54.13 32 GLU A N 9
ATOM 11488 C CA . GLU A 1 32 ? -1.644 -0.354 -7.150 1.00 75.23 32 GLU A CA 9
ATOM 11489 C C . GLU A 1 32 ? -0.989 1.008 -7.391 1.00 53.24 32 GLU A C 9
ATOM 11490 O O . GLU A 1 32 ? -1.666 1.994 -7.720 1.00 53.55 32 GLU A O 9
ATOM 11502 N N . PHE A 1 33 ? 0.325 1.047 -7.191 1.00 65.31 33 PHE A N 9
ATOM 11503 C CA . PHE A 1 33 ? 1.136 2.237 -7.382 1.00 72.11 33 PHE A CA 9
ATOM 11504 C C . PHE A 1 33 ? 1.628 2.285 -8.842 1.00 1.41 33 PHE A C 9
ATOM 11505 O O . PHE A 1 33 ? 2.478 1.477 -9.260 1.00 42.15 33 PHE A O 9
ATOM 11522 N N . ASP A 1 34 ? 1.059 3.224 -9.618 1.00 24.42 34 ASP A N 9
ATOM 11523 C CA . ASP A 1 34 ? 1.377 3.421 -11.039 1.00 75.53 34 ASP A CA 9
ATOM 11524 C C . ASP A 1 34 ? 2.621 4.326 -11.171 1.00 30.31 34 ASP A C 9
ATOM 11525 O O . ASP A 1 34 ? 2.522 5.539 -11.384 1.00 20.11 34 ASP A O 9
ATOM 11534 N N . SER A 1 35 ? 3.799 3.714 -10.984 1.00 44.44 35 SER A N 9
ATOM 11535 C CA . SER A 1 35 ? 5.098 4.409 -11.047 1.00 40.11 35 SER A CA 9
ATOM 11536 C C . SER A 1 35 ? 6.215 3.427 -11.408 1.00 12.03 35 SER A C 9
ATOM 11537 O O . SER A 1 35 ? 6.035 2.204 -11.330 1.00 44.04 35 SER A O 9
ATOM 11545 N N . THR A 1 36 ? 7.355 3.991 -11.829 1.00 41.04 36 THR A N 9
ATOM 11546 C CA . THR A 1 36 ? 8.572 3.238 -12.175 1.00 32.43 36 THR A CA 9
ATOM 11547 C C . THR A 1 36 ? 9.800 3.837 -11.454 1.00 71.13 36 THR A C 9
ATOM 11548 O O . THR A 1 36 ? 10.942 3.474 -11.758 1.00 42.21 36 THR A O 9
ATOM 11559 N N . ASP A 1 37 ? 9.560 4.741 -10.475 1.00 23.10 37 ASP A N 9
ATOM 11560 C CA . ASP A 1 37 ? 10.632 5.342 -9.662 1.00 51.21 37 ASP A CA 9
ATOM 11561 C C . ASP A 1 37 ? 10.897 4.418 -8.468 1.00 65.41 37 ASP A C 9
ATOM 11562 O O . ASP A 1 37 ? 10.032 4.274 -7.589 1.00 55.32 37 ASP A O 9
ATOM 11571 N N . ASP A 1 38 ? 12.087 3.796 -8.482 1.00 34.41 38 ASP A N 9
ATOM 11572 C CA . ASP A 1 38 ? 12.564 2.840 -7.455 1.00 3.44 38 ASP A CA 9
ATOM 11573 C C . ASP A 1 38 ? 12.340 3.341 -6.015 1.00 72.44 38 ASP A C 9
ATOM 11574 O O . ASP A 1 38 ? 11.737 2.637 -5.201 1.00 52.41 38 ASP A O 9
ATOM 11583 N N . LYS A 1 39 ? 12.776 4.593 -5.750 1.00 24.32 39 LYS A N 9
ATOM 11584 C CA . LYS A 1 39 ? 12.736 5.203 -4.402 1.00 22.42 39 LYS A CA 9
ATOM 11585 C C . LYS A 1 39 ? 11.297 5.260 -3.854 1.00 71.32 39 LYS A C 9
ATOM 11586 O O . LYS A 1 39 ? 11.053 4.837 -2.719 1.00 63.22 39 LYS A O 9
ATOM 11605 N N . GLU A 1 40 ? 10.354 5.720 -4.703 1.00 54.24 40 GLU A N 9
ATOM 11606 C CA . GLU A 1 40 ? 8.940 5.880 -4.328 1.00 53.14 40 GLU A CA 9
ATOM 11607 C C . GLU A 1 40 ? 8.281 4.523 -4.041 1.00 2.11 40 GLU A C 9
ATOM 11608 O O . GLU A 1 40 ? 7.469 4.405 -3.109 1.00 44.43 40 GLU A O 9
ATOM 11620 N N . ILE A 1 41 ? 8.631 3.513 -4.866 1.00 23.23 41 ILE A N 9
ATOM 11621 C CA . ILE A 1 41 ? 8.120 2.139 -4.733 1.00 73.42 41 ILE A CA 9
ATOM 11622 C C . ILE A 1 41 ? 8.573 1.508 -3.396 1.00 64.32 41 ILE A C 9
ATOM 11623 O O . ILE A 1 41 ? 7.768 0.904 -2.694 1.00 72.31 41 ILE A O 9
ATOM 11639 N N . GLU A 1 42 ? 9.860 1.706 -3.049 1.00 60.14 42 GLU A N 9
ATOM 11640 C CA . GLU A 1 42 ? 10.464 1.154 -1.817 1.00 42.25 42 GLU A CA 9
ATOM 11641 C C . GLU A 1 42 ? 9.853 1.785 -0.559 1.00 11.32 42 GLU A C 9
ATOM 11642 O O . GLU A 1 42 ? 9.601 1.084 0.423 1.00 0.15 42 GLU A O 9
ATOM 11654 N N . GLU A 1 43 ? 9.605 3.105 -0.617 1.00 65.41 43 GLU A N 9
ATOM 11655 C CA . GLU A 1 43 ? 8.930 3.845 0.462 1.00 63.03 43 GLU A CA 9
ATOM 11656 C C . GLU A 1 43 ? 7.477 3.360 0.638 1.00 12.40 43 GLU A C 9
ATOM 11657 O O . GLU A 1 43 ? 6.990 3.234 1.767 1.00 2.30 43 GLU A O 9
ATOM 11669 N N . PHE A 1 44 ? 6.824 3.046 -0.498 1.00 11.34 44 PHE A N 9
ATOM 11670 C CA . PHE A 1 44 ? 5.447 2.521 -0.539 1.00 21.24 44 PHE A CA 9
ATOM 11671 C C . PHE A 1 44 ? 5.399 1.133 0.131 1.00 4.22 44 PHE A C 9
ATOM 11672 O O . PHE A 1 44 ? 4.502 0.857 0.935 1.00 20.35 44 PHE A O 9
ATOM 11689 N N . GLU A 1 45 ? 6.416 0.293 -0.181 1.00 11.23 45 GLU A N 9
ATOM 11690 C CA . GLU A 1 45 ? 6.558 -1.069 0.375 1.00 45.23 45 GLU A CA 9
ATOM 11691 C C . GLU A 1 45 ? 6.693 -1.043 1.896 1.00 31.03 45 GLU A C 9
ATOM 11692 O O . GLU A 1 45 ? 5.806 -1.517 2.592 1.00 1.15 45 GLU A O 9
ATOM 11704 N N . ARG A 1 46 ? 7.794 -0.433 2.385 1.00 50.41 46 ARG A N 9
ATOM 11705 C CA . ARG A 1 46 ? 8.168 -0.485 3.806 1.00 75.24 46 ARG A CA 9
ATOM 11706 C C . ARG A 1 46 ? 7.143 0.228 4.697 1.00 43.12 46 ARG A C 9
ATOM 11707 O O . ARG A 1 46 ? 6.993 -0.139 5.858 1.00 2.52 46 ARG A O 9
ATOM 11728 N N . ASP A 1 47 ? 6.454 1.254 4.156 1.00 11.23 47 ASP A N 9
ATOM 11729 C CA . ASP A 1 47 ? 5.343 1.910 4.863 1.00 13.50 47 ASP A CA 9
ATOM 11730 C C . ASP A 1 47 ? 4.137 0.945 5.035 1.00 73.34 47 ASP A C 9
ATOM 11731 O O . ASP A 1 47 ? 3.604 0.817 6.142 1.00 75.14 47 ASP A O 9
ATOM 11740 N N . MET A 1 48 ? 3.743 0.244 3.940 1.00 24.32 48 MET A N 9
ATOM 11741 C CA . MET A 1 48 ? 2.637 -0.759 3.983 1.00 0.55 48 MET A CA 9
ATOM 11742 C C . MET A 1 48 ? 2.999 -1.955 4.891 1.00 62.00 48 MET A C 9
ATOM 11743 O O . MET A 1 48 ? 2.136 -2.495 5.596 1.00 42.23 48 MET A O 9
ATOM 11757 N N . GLU A 1 49 ? 4.286 -2.351 4.852 1.00 42.01 49 GLU A N 9
ATOM 11758 C CA . GLU A 1 49 ? 4.841 -3.429 5.690 1.00 53.44 49 GLU A CA 9
ATOM 11759 C C . GLU A 1 49 ? 4.828 -3.030 7.169 1.00 44.03 49 GLU A C 9
ATOM 11760 O O . GLU A 1 49 ? 4.489 -3.844 8.037 1.00 10.23 49 GLU A O 9
ATOM 11772 N N . ASP A 1 50 ? 5.212 -1.768 7.437 1.00 53.14 50 ASP A N 9
ATOM 11773 C CA . ASP A 1 50 ? 5.280 -1.227 8.801 1.00 51.50 50 ASP A CA 9
ATOM 11774 C C . ASP A 1 50 ? 3.875 -1.214 9.405 1.00 23.42 50 ASP A C 9
ATOM 11775 O O . ASP A 1 50 ? 3.677 -1.709 10.511 1.00 13.53 50 ASP A O 9
ATOM 11784 N N . LEU A 1 51 ? 2.901 -0.732 8.592 1.00 62.22 51 LEU A N 9
ATOM 11785 C CA . LEU A 1 51 ? 1.468 -0.712 8.937 1.00 35.20 51 LEU A CA 9
ATOM 11786 C C . LEU A 1 51 ? 0.951 -2.134 9.223 1.00 44.23 51 LEU A C 9
ATOM 11787 O O . LEU A 1 51 ? 0.146 -2.323 10.143 1.00 40.11 51 LEU A O 9
ATOM 11803 N N . ALA A 1 52 ? 1.440 -3.124 8.439 1.00 64.31 52 ALA A N 9
ATOM 11804 C CA . ALA A 1 52 ? 1.088 -4.542 8.624 1.00 32.35 52 ALA A CA 9
ATOM 11805 C C . ALA A 1 52 ? 1.454 -5.036 10.032 1.00 51.41 52 ALA A C 9
ATOM 11806 O O . ALA A 1 52 ? 0.631 -5.654 10.699 1.00 1.42 52 ALA A O 9
ATOM 11813 N N . LYS A 1 53 ? 2.683 -4.733 10.490 1.00 64.52 53 LYS A N 9
ATOM 11814 C CA . LYS A 1 53 ? 3.100 -5.077 11.868 1.00 24.11 53 LYS A CA 9
ATOM 11815 C C . LYS A 1 53 ? 2.310 -4.263 12.933 1.00 4.21 53 LYS A C 9
ATOM 11816 O O . LYS A 1 53 ? 1.814 -4.849 13.905 1.00 25.13 53 LYS A O 9
ATOM 11835 N N . LYS A 1 54 ? 2.167 -2.927 12.708 1.00 15.24 54 LYS A N 9
ATOM 11836 C CA . LYS A 1 54 ? 1.464 -1.994 13.639 1.00 42.34 54 LYS A CA 9
ATOM 11837 C C . LYS A 1 54 ? 0.069 -2.511 14.035 1.00 62.11 54 LYS A C 9
ATOM 11838 O O . LYS A 1 54 ? -0.294 -2.537 15.219 1.00 32.43 54 LYS A O 9
ATOM 11857 N N . THR A 1 55 ? -0.697 -2.926 13.022 1.00 64.42 55 THR A N 9
ATOM 11858 C CA . THR A 1 55 ? -2.073 -3.400 13.196 1.00 21.42 55 THR A CA 9
ATOM 11859 C C . THR A 1 55 ? -2.141 -4.935 13.325 1.00 73.42 55 THR A C 9
ATOM 11860 O O . THR A 1 55 ? -3.201 -5.475 13.670 1.00 35.22 55 THR A O 9
ATOM 11871 N N . GLY A 1 56 ? -1.004 -5.626 13.063 1.00 14.04 56 GLY A N 9
ATOM 11872 C CA . GLY A 1 56 ? -0.950 -7.092 13.101 1.00 33.44 56 GLY A CA 9
ATOM 11873 C C . GLY A 1 56 ? -1.683 -7.763 11.937 1.00 44.13 56 GLY A C 9
ATOM 11874 O O . GLY A 1 56 ? -2.159 -8.899 12.062 1.00 23.22 56 GLY A O 9
ATOM 11878 N N . VAL A 1 57 ? -1.762 -7.058 10.790 1.00 31.02 57 VAL A N 9
ATOM 11879 C CA . VAL A 1 57 ? -2.352 -7.590 9.546 1.00 65.35 57 VAL A CA 9
ATOM 11880 C C . VAL A 1 57 ? -1.223 -8.048 8.607 1.00 22.31 57 VAL A C 9
ATOM 11881 O O . VAL A 1 57 ? -0.039 -7.907 8.930 1.00 23.31 57 VAL A O 9
ATOM 11894 N N . GLN A 1 58 ? -1.594 -8.633 7.460 1.00 61.34 58 GLN A N 9
ATOM 11895 C CA . GLN A 1 58 ? -0.635 -9.043 6.416 1.00 10.21 58 GLN A CA 9
ATOM 11896 C C . GLN A 1 58 ? -0.887 -8.253 5.122 1.00 3.42 58 GLN A C 9
ATOM 11897 O O . GLN A 1 58 ? -1.987 -7.725 4.915 1.00 30.33 58 GLN A O 9
ATOM 11911 N N . ILE A 1 59 ? 0.143 -8.158 4.260 1.00 1.42 59 ILE A N 9
ATOM 11912 C CA . ILE A 1 59 ? 0.024 -7.520 2.929 1.00 13.42 59 ILE A CA 9
ATOM 11913 C C . ILE A 1 59 ? 0.197 -8.573 1.817 1.00 53.01 59 ILE A C 9
ATOM 11914 O O . ILE A 1 59 ? 0.577 -9.721 2.089 1.00 4.01 59 ILE A O 9
ATOM 11930 N N . GLN A 1 60 ? -0.082 -8.174 0.568 1.00 1.01 60 GLN A N 9
ATOM 11931 C CA . GLN A 1 60 ? 0.087 -9.040 -0.606 1.00 61.23 60 GLN A CA 9
ATOM 11932 C C . GLN A 1 60 ? 0.776 -8.238 -1.727 1.00 61.51 60 GLN A C 9
ATOM 11933 O O . GLN A 1 60 ? 0.130 -7.436 -2.400 1.00 45.04 60 GLN A O 9
ATOM 11947 N N . LYS A 1 61 ? 2.095 -8.435 -1.905 1.00 53.43 61 LYS A N 9
ATOM 11948 C CA . LYS A 1 61 ? 2.857 -7.785 -2.989 1.00 5.13 61 LYS A CA 9
ATOM 11949 C C . LYS A 1 61 ? 2.743 -8.622 -4.269 1.00 1.01 61 LYS A C 9
ATOM 11950 O O . LYS A 1 61 ? 3.082 -9.812 -4.276 1.00 53.10 61 LYS A O 9
ATOM 11969 N N . GLN A 1 62 ? 2.254 -7.994 -5.336 1.00 52.52 62 GLN A N 9
ATOM 11970 C CA . GLN A 1 62 ? 2.163 -8.592 -6.664 1.00 55.33 62 GLN A CA 9
ATOM 11971 C C . GLN A 1 62 ? 2.739 -7.589 -7.667 1.00 72.45 62 GLN A C 9
ATOM 11972 O O . GLN A 1 62 ? 2.239 -6.467 -7.785 1.00 22.20 62 GLN A O 9
ATOM 11986 N N . TRP A 1 63 ? 3.802 -7.991 -8.361 1.00 14.23 63 TRP A N 9
ATOM 11987 C CA . TRP A 1 63 ? 4.444 -7.170 -9.391 1.00 51.15 63 TRP A CA 9
ATOM 11988 C C . TRP A 1 63 ? 3.811 -7.485 -10.750 1.00 72.53 63 TRP A C 9
ATOM 11989 O O . TRP A 1 63 ? 3.872 -8.628 -11.219 1.00 0.00 63 TRP A O 9
ATOM 12010 N N . GLN A 1 64 ? 3.196 -6.471 -11.367 1.00 31.35 64 GLN A N 9
ATOM 12011 C CA . GLN A 1 64 ? 2.564 -6.582 -12.680 1.00 35.51 64 GLN A CA 9
ATOM 12012 C C . GLN A 1 64 ? 3.496 -5.878 -13.683 1.00 54.25 64 GLN A C 9
ATOM 12013 O O . GLN A 1 64 ? 3.341 -4.683 -13.962 1.00 71.14 64 GLN A O 9
ATOM 12027 N N . GLY A 1 65 ? 4.523 -6.615 -14.139 1.00 25.21 65 GLY A N 9
ATOM 12028 C CA . GLY A 1 65 ? 5.550 -6.085 -15.040 1.00 1.11 65 GLY A CA 9
ATOM 12029 C C . GLY A 1 65 ? 6.535 -5.154 -14.328 1.00 23.22 65 GLY A C 9
ATOM 12030 O O . GLY A 1 65 ? 7.625 -5.579 -13.932 1.00 21.21 65 GLY A O 9
ATOM 12034 N N . ASN A 1 66 ? 6.120 -3.889 -14.136 1.00 45.31 66 ASN A N 9
ATOM 12035 C CA . ASN A 1 66 ? 6.941 -2.817 -13.509 1.00 32.23 66 ASN A CA 9
ATOM 12036 C C . ASN A 1 66 ? 6.094 -2.012 -12.497 1.00 24.23 66 ASN A C 9
ATOM 12037 O O . ASN A 1 66 ? 6.571 -1.015 -11.937 1.00 52.43 66 ASN A O 9
ATOM 12048 N N . LYS A 1 67 ? 4.846 -2.460 -12.245 1.00 71.15 67 LYS A N 9
ATOM 12049 C CA . LYS A 1 67 ? 3.889 -1.757 -11.359 1.00 10.24 67 LYS A CA 9
ATOM 12050 C C . LYS A 1 67 ? 3.659 -2.607 -10.114 1.00 13.35 67 LYS A C 9
ATOM 12051 O O . LYS A 1 67 ? 3.383 -3.802 -10.230 1.00 44.15 67 LYS A O 9
ATOM 12070 N N . LEU A 1 68 ? 3.778 -2.006 -8.928 1.00 64.24 68 LEU A N 9
ATOM 12071 C CA . LEU A 1 68 ? 3.604 -2.733 -7.664 1.00 11.23 68 LEU A CA 9
ATOM 12072 C C . LEU A 1 68 ? 2.171 -2.573 -7.136 1.00 60.43 68 LEU A C 9
ATOM 12073 O O . LEU A 1 68 ? 1.732 -1.473 -6.810 1.00 73.24 68 LEU A O 9
ATOM 12089 N N . ARG A 1 69 ? 1.467 -3.694 -7.061 1.00 32.31 69 ARG A N 9
ATOM 12090 C CA . ARG A 1 69 ? 0.145 -3.807 -6.446 1.00 12.44 69 ARG A CA 9
ATOM 12091 C C . ARG A 1 69 ? 0.303 -4.430 -5.047 1.00 40.13 69 ARG A C 9
ATOM 12092 O O . ARG A 1 69 ? 0.735 -5.574 -4.926 1.00 1.53 69 ARG A O 9
ATOM 12113 N N . ILE A 1 70 ? -0.013 -3.663 -3.991 1.00 3.25 70 ILE A N 9
ATOM 12114 C CA . ILE A 1 70 ? -0.050 -4.185 -2.612 1.00 64.35 70 ILE A CA 9
ATOM 12115 C C . ILE A 1 70 ? -1.513 -4.226 -2.151 1.00 43.05 70 ILE A C 9
ATOM 12116 O O . ILE A 1 70 ? -2.185 -3.194 -2.078 1.00 45.21 70 ILE A O 9
ATOM 12132 N N . ARG A 1 71 ? -2.007 -5.441 -1.887 1.00 15.13 71 ARG A N 9
ATOM 12133 C CA . ARG A 1 71 ? -3.359 -5.669 -1.380 1.00 51.33 71 ARG A CA 9
ATOM 12134 C C . ARG A 1 71 ? -3.296 -5.795 0.154 1.00 30.31 71 ARG A C 9
ATOM 12135 O O . ARG A 1 71 ? -2.539 -6.609 0.696 1.00 20.43 71 ARG A O 9
ATOM 12156 N N . LEU A 1 72 ? -4.105 -4.979 0.823 1.00 11.04 72 LEU A N 9
ATOM 12157 C CA . LEU A 1 72 ? -4.124 -4.831 2.287 1.00 14.40 72 LEU A CA 9
ATOM 12158 C C . LEU A 1 72 ? -5.418 -5.434 2.824 1.00 3.32 72 LEU A C 9
ATOM 12159 O O . LEU A 1 72 ? -6.473 -5.304 2.193 1.00 2.20 72 LEU A O 9
ATOM 12175 N N . LYS A 1 73 ? -5.332 -6.108 3.969 1.00 5.34 73 LYS A N 9
ATOM 12176 C CA . LYS A 1 73 ? -6.490 -6.767 4.607 1.00 72.51 73 LYS A CA 9
ATOM 12177 C C . LYS A 1 73 ? -6.643 -6.334 6.068 1.00 21.03 73 LYS A C 9
ATOM 12178 O O . LYS A 1 73 ? -5.695 -5.816 6.671 1.00 24.21 73 LYS A O 9
ATOM 12197 N N . GLY A 1 74 ? -7.849 -6.555 6.624 1.00 75.42 74 GLY A N 9
ATOM 12198 C CA . GLY A 1 74 ? -8.169 -6.166 8.000 1.00 54.22 74 GLY A CA 9
ATOM 12199 C C . GLY A 1 74 ? -7.598 -7.118 9.051 1.00 40.04 74 GLY A C 9
ATOM 12200 O O . GLY A 1 74 ? -7.387 -6.701 10.198 1.00 14.41 74 GLY A O 9
ATOM 12204 N N . SER A 1 75 ? -7.347 -8.393 8.661 1.00 12.53 75 SER A N 9
ATOM 12205 C CA . SER A 1 75 ? -6.787 -9.426 9.570 1.00 52.41 75 SER A CA 9
ATOM 12206 C C . SER A 1 75 ? -6.462 -10.729 8.809 1.00 32.14 75 SER A C 9
ATOM 12207 O O . SER A 1 75 ? -6.865 -10.906 7.655 1.00 20.21 75 SER A O 9
ATOM 12215 N N . LEU A 1 76 ? -5.703 -11.617 9.484 1.00 61.14 76 LEU A N 9
ATOM 12216 C CA . LEU A 1 76 ? -5.532 -13.035 9.110 1.00 24.42 76 LEU A CA 9
ATOM 12217 C C . LEU A 1 76 ? -5.420 -13.882 10.385 1.00 61.12 76 LEU A C 9
ATOM 12218 O O . LEU A 1 76 ? -4.987 -13.395 11.433 1.00 0.14 76 LEU A O 9
ATOM 12234 N N . GLU A 1 77 ? -5.828 -15.150 10.257 1.00 62.21 77 GLU A N 9
ATOM 12235 C CA . GLU A 1 77 ? -5.629 -16.193 11.286 1.00 12.15 77 GLU A CA 9
ATOM 12236 C C . GLU A 1 77 ? -4.171 -16.698 11.234 1.00 13.35 77 GLU A C 9
ATOM 12237 O O . GLU A 1 77 ? -3.617 -17.153 12.233 1.00 42.31 77 GLU A O 9
ATOM 12249 N N . HIS A 1 78 ? -3.561 -16.592 10.030 1.00 44.34 78 HIS A N 9
ATOM 12250 C CA . HIS A 1 78 ? -2.194 -17.093 9.748 1.00 52.13 78 HIS A CA 9
ATOM 12251 C C . HIS A 1 78 ? -1.091 -16.198 10.349 1.00 13.34 78 HIS A C 9
ATOM 12252 O O . HIS A 1 78 ? 0.096 -16.507 10.215 1.00 13.32 78 HIS A O 9
ATOM 12267 N N . HIS A 1 79 ? -1.491 -15.092 10.990 1.00 21.41 79 HIS A N 9
ATOM 12268 C CA . HIS A 1 79 ? -0.593 -14.250 11.795 1.00 24.14 79 HIS A CA 9
ATOM 12269 C C . HIS A 1 79 ? -0.800 -14.652 13.271 1.00 32.22 79 HIS A C 9
ATOM 12270 O O . HIS A 1 79 ? -1.803 -14.259 13.890 1.00 71.51 79 HIS A O 9
ATOM 12285 N N . HIS A 1 80 ? 0.134 -15.480 13.796 1.00 60.22 80 HIS A N 9
ATOM 12286 C CA . HIS A 1 80 ? -0.008 -16.162 15.103 1.00 74.54 80 HIS A CA 9
ATOM 12287 C C . HIS A 1 80 ? -0.124 -15.161 16.265 1.00 55.13 80 HIS A C 9
ATOM 12288 O O . HIS A 1 80 ? 0.732 -14.282 16.416 1.00 21.42 80 HIS A O 9
ATOM 12303 N N . HIS A 1 81 ? -1.193 -15.312 17.071 1.00 31.21 81 HIS A N 9
ATOM 12304 C CA . HIS A 1 81 ? -1.440 -14.480 18.264 1.00 50.34 81 HIS A CA 9
ATOM 12305 C C . HIS A 1 81 ? -0.486 -14.932 19.384 1.00 3.24 81 HIS A C 9
ATOM 12306 O O . HIS A 1 81 ? -0.743 -15.929 20.069 1.00 23.21 81 HIS A O 9
ATOM 12321 N N . HIS A 1 82 ? 0.637 -14.214 19.521 1.00 34.43 82 HIS A N 9
ATOM 12322 C CA . HIS A 1 82 ? 1.734 -14.586 20.431 1.00 1.31 82 HIS A CA 9
ATOM 12323 C C . HIS A 1 82 ? 1.381 -14.255 21.896 1.00 61.44 82 HIS A C 9
ATOM 12324 O O . HIS A 1 82 ? 0.709 -13.256 22.171 1.00 21.32 82 HIS A O 9
ATOM 12339 N N . HIS A 1 83 ? 1.842 -15.113 22.821 1.00 43.02 83 HIS A N 9
ATOM 12340 C CA . HIS A 1 83 ? 1.668 -14.942 24.279 1.00 51.44 83 HIS A CA 9
ATOM 12341 C C . HIS A 1 83 ? 2.994 -15.312 24.986 1.00 65.34 83 HIS A C 9
ATOM 12342 O O . HIS A 1 83 ? 3.688 -14.410 25.496 1.00 23.10 83 HIS A O 9
ATOM 12358 N N . MET A 1 1 ? -21.760 -5.298 -1.018 1.00 71.25 1 MET A N 10
ATOM 12359 C CA . MET A 1 1 ? -21.162 -4.086 -0.400 1.00 12.04 1 MET A CA 10
ATOM 12360 C C . MET A 1 1 ? -19.712 -4.384 0.002 1.00 1.45 1 MET A C 10
ATOM 12361 O O . MET A 1 1 ? -19.266 -5.532 -0.114 1.00 34.10 1 MET A O 10
ATOM 12377 N N . GLY A 1 2 ? -18.989 -3.341 0.461 1.00 41.24 2 GLY A N 10
ATOM 12378 C CA . GLY A 1 2 ? -17.580 -3.456 0.863 1.00 22.13 2 GLY A CA 10
ATOM 12379 C C . GLY A 1 2 ? -16.685 -3.897 -0.291 1.00 4.01 2 GLY A C 10
ATOM 12380 O O . GLY A 1 2 ? -15.969 -4.890 -0.176 1.00 4.14 2 GLY A O 10
ATOM 12384 N N . LEU A 1 3 ? -16.763 -3.161 -1.412 1.00 30.03 3 LEU A N 10
ATOM 12385 C CA . LEU A 1 3 ? -16.038 -3.492 -2.653 1.00 44.33 3 LEU A CA 10
ATOM 12386 C C . LEU A 1 3 ? -14.549 -3.166 -2.493 1.00 41.54 3 LEU A C 10
ATOM 12387 O O . LEU A 1 3 ? -14.188 -2.017 -2.186 1.00 2.43 3 LEU A O 10
ATOM 12403 N N . THR A 1 4 ? -13.699 -4.192 -2.684 1.00 52.44 4 THR A N 10
ATOM 12404 C CA . THR A 1 4 ? -12.244 -4.040 -2.645 1.00 0.01 4 THR A CA 10
ATOM 12405 C C . THR A 1 4 ? -11.772 -3.375 -3.951 1.00 33.42 4 THR A C 10
ATOM 12406 O O . THR A 1 4 ? -11.443 -4.054 -4.938 1.00 73.21 4 THR A O 10
ATOM 12417 N N . ARG A 1 5 ? -11.830 -2.041 -3.960 1.00 10.34 5 ARG A N 10
ATOM 12418 C CA . ARG A 1 5 ? -11.401 -1.224 -5.107 1.00 2.32 5 ARG A CA 10
ATOM 12419 C C . ARG A 1 5 ? -9.870 -1.234 -5.248 1.00 51.13 5 ARG A C 10
ATOM 12420 O O . ARG A 1 5 ? -9.143 -1.559 -4.285 1.00 32.12 5 ARG A O 10
ATOM 12441 N N . THR A 1 6 ? -9.397 -0.856 -6.449 1.00 3.25 6 THR A N 10
ATOM 12442 C CA . THR A 1 6 ? -7.970 -0.746 -6.766 1.00 2.05 6 THR A CA 10
ATOM 12443 C C . THR A 1 6 ? -7.658 0.736 -6.997 1.00 14.44 6 THR A C 10
ATOM 12444 O O . THR A 1 6 ? -8.041 1.307 -8.025 1.00 23.43 6 THR A O 10
ATOM 12455 N N . ILE A 1 7 ? -6.994 1.362 -6.016 1.00 31.00 7 ILE A N 10
ATOM 12456 C CA . ILE A 1 7 ? -6.696 2.796 -6.040 1.00 12.12 7 ILE A CA 10
ATOM 12457 C C . ILE A 1 7 ? -5.329 2.985 -6.708 1.00 11.20 7 ILE A C 10
ATOM 12458 O O . ILE A 1 7 ? -4.293 2.652 -6.117 1.00 64.32 7 ILE A O 10
ATOM 12474 N N . THR A 1 8 ? -5.339 3.491 -7.943 1.00 22.44 8 THR A N 10
ATOM 12475 C CA . THR A 1 8 ? -4.135 3.652 -8.754 1.00 23.22 8 THR A CA 10
ATOM 12476 C C . THR A 1 8 ? -3.688 5.124 -8.658 1.00 50.31 8 THR A C 10
ATOM 12477 O O . THR A 1 8 ? -4.323 6.013 -9.238 1.00 1.42 8 THR A O 10
ATOM 12488 N N . SER A 1 9 ? -2.616 5.380 -7.889 1.00 70.51 9 SER A N 10
ATOM 12489 C CA . SER A 1 9 ? -2.104 6.741 -7.654 1.00 33.11 9 SER A CA 10
ATOM 12490 C C . SER A 1 9 ? -0.576 6.765 -7.767 1.00 61.22 9 SER A C 10
ATOM 12491 O O . SER A 1 9 ? 0.104 5.782 -7.433 1.00 42.11 9 SER A O 10
ATOM 12499 N N . GLN A 1 10 ? -0.057 7.914 -8.222 1.00 72.23 10 GLN A N 10
ATOM 12500 C CA . GLN A 1 10 ? 1.385 8.178 -8.343 1.00 30.21 10 GLN A CA 10
ATOM 12501 C C . GLN A 1 10 ? 1.972 8.664 -7.007 1.00 73.32 10 GLN A C 10
ATOM 12502 O O . GLN A 1 10 ? 3.180 8.844 -6.903 1.00 42.02 10 GLN A O 10
ATOM 12516 N N . ASN A 1 11 ? 1.117 8.865 -5.990 1.00 45.20 11 ASN A N 10
ATOM 12517 C CA . ASN A 1 11 ? 1.535 9.311 -4.650 1.00 20.23 11 ASN A CA 10
ATOM 12518 C C . ASN A 1 11 ? 1.246 8.177 -3.645 1.00 50.03 11 ASN A C 10
ATOM 12519 O O . ASN A 1 11 ? 0.084 7.817 -3.430 1.00 55.20 11 ASN A O 10
ATOM 12530 N N . LYS A 1 12 ? 2.315 7.595 -3.065 1.00 33.53 12 LYS A N 10
ATOM 12531 C CA . LYS A 1 12 ? 2.203 6.464 -2.115 1.00 31.21 12 LYS A CA 10
ATOM 12532 C C . LYS A 1 12 ? 1.775 6.887 -0.693 1.00 3.51 12 LYS A C 10
ATOM 12533 O O . LYS A 1 12 ? 1.286 6.047 0.068 1.00 21.32 12 LYS A O 10
ATOM 12552 N N . GLU A 1 13 ? 1.966 8.175 -0.350 1.00 30.12 13 GLU A N 10
ATOM 12553 C CA . GLU A 1 13 ? 1.634 8.723 0.984 1.00 63.55 13 GLU A CA 10
ATOM 12554 C C . GLU A 1 13 ? 0.114 8.652 1.238 1.00 24.10 13 GLU A C 10
ATOM 12555 O O . GLU A 1 13 ? -0.351 8.087 2.241 1.00 20.43 13 GLU A O 10
ATOM 12567 N N . GLU A 1 14 ? -0.653 9.188 0.276 1.00 23.23 14 GLU A N 10
ATOM 12568 C CA . GLU A 1 14 ? -2.131 9.204 0.341 1.00 13.42 14 GLU A CA 10
ATOM 12569 C C . GLU A 1 14 ? -2.713 7.778 0.295 1.00 55.33 14 GLU A C 10
ATOM 12570 O O . GLU A 1 14 ? -3.770 7.530 0.859 1.00 52.11 14 GLU A O 10
ATOM 12582 N N . LEU A 1 15 ? -1.982 6.843 -0.348 1.00 73.14 15 LEU A N 10
ATOM 12583 C CA . LEU A 1 15 ? -2.354 5.414 -0.377 1.00 52.33 15 LEU A CA 10
ATOM 12584 C C . LEU A 1 15 ? -2.342 4.821 1.049 1.00 53.04 15 LEU A C 10
ATOM 12585 O O . LEU A 1 15 ? -3.184 3.988 1.370 1.00 20.12 15 LEU A O 10
ATOM 12601 N N . LEU A 1 16 ? -1.401 5.314 1.894 1.00 25.05 16 LEU A N 10
ATOM 12602 C CA . LEU A 1 16 ? -1.295 4.912 3.323 1.00 51.25 16 LEU A CA 10
ATOM 12603 C C . LEU A 1 16 ? -2.502 5.442 4.098 1.00 4.31 16 LEU A C 10
ATOM 12604 O O . LEU A 1 16 ? -3.155 4.705 4.845 1.00 72.23 16 LEU A O 10
ATOM 12620 N N . GLU A 1 17 ? -2.762 6.747 3.897 1.00 52.22 17 GLU A N 10
ATOM 12621 C CA . GLU A 1 17 ? -3.824 7.492 4.606 1.00 35.32 17 GLU A CA 10
ATOM 12622 C C . GLU A 1 17 ? -5.222 6.883 4.357 1.00 72.53 17 GLU A C 10
ATOM 12623 O O . GLU A 1 17 ? -5.971 6.621 5.308 1.00 23.12 17 GLU A O 10
ATOM 12635 N N . ILE A 1 18 ? -5.547 6.648 3.069 1.00 21.11 18 ILE A N 10
ATOM 12636 C CA . ILE A 1 18 ? -6.839 6.065 2.651 1.00 44.43 18 ILE A CA 10
ATOM 12637 C C . ILE A 1 18 ? -6.950 4.616 3.151 1.00 63.34 18 ILE A C 10
ATOM 12638 O O . ILE A 1 18 ? -7.969 4.228 3.710 1.00 61.35 18 ILE A O 10
ATOM 12654 N N . ALA A 1 19 ? -5.869 3.836 2.976 1.00 10.35 19 ALA A N 10
ATOM 12655 C CA . ALA A 1 19 ? -5.854 2.408 3.346 1.00 33.15 19 ALA A CA 10
ATOM 12656 C C . ALA A 1 19 ? -6.119 2.192 4.838 1.00 4.22 19 ALA A C 10
ATOM 12657 O O . ALA A 1 19 ? -6.852 1.274 5.218 1.00 13.55 19 ALA A O 10
ATOM 12664 N N . LEU A 1 20 ? -5.540 3.088 5.657 1.00 61.42 20 LEU A N 10
ATOM 12665 C CA . LEU A 1 20 ? -5.637 3.055 7.129 1.00 31.21 20 LEU A CA 10
ATOM 12666 C C . LEU A 1 20 ? -7.104 3.047 7.607 1.00 61.44 20 LEU A C 10
ATOM 12667 O O . LEU A 1 20 ? -7.444 2.381 8.590 1.00 42.24 20 LEU A O 10
ATOM 12683 N N . LYS A 1 21 ? -7.965 3.792 6.880 1.00 25.42 21 LYS A N 10
ATOM 12684 C CA . LYS A 1 21 ? -9.403 3.896 7.211 1.00 11.23 21 LYS A CA 10
ATOM 12685 C C . LYS A 1 21 ? -10.107 2.538 6.995 1.00 12.32 21 LYS A C 10
ATOM 12686 O O . LYS A 1 21 ? -11.014 2.180 7.754 1.00 40.50 21 LYS A O 10
ATOM 12705 N N . PHE A 1 22 ? -9.648 1.778 5.971 1.00 23.51 22 PHE A N 10
ATOM 12706 C CA . PHE A 1 22 ? -10.193 0.443 5.635 1.00 52.43 22 PHE A CA 10
ATOM 12707 C C . PHE A 1 22 ? -9.760 -0.572 6.693 1.00 13.21 22 PHE A C 10
ATOM 12708 O O . PHE A 1 22 ? -10.577 -1.366 7.156 1.00 74.22 22 PHE A O 10
ATOM 12725 N N . ILE A 1 23 ? -8.483 -0.483 7.115 1.00 61.32 23 ILE A N 10
ATOM 12726 C CA . ILE A 1 23 ? -7.905 -1.385 8.135 1.00 61.40 23 ILE A CA 10
ATOM 12727 C C . ILE A 1 23 ? -8.644 -1.174 9.475 1.00 13.51 23 ILE A C 10
ATOM 12728 O O . ILE A 1 23 ? -8.991 -2.132 10.162 1.00 34.33 23 ILE A O 10
ATOM 12744 N N . SER A 1 24 ? -8.906 0.114 9.777 1.00 63.23 24 SER A N 10
ATOM 12745 C CA . SER A 1 24 ? -9.642 0.562 10.973 1.00 74.51 24 SER A CA 10
ATOM 12746 C C . SER A 1 24 ? -11.062 -0.051 11.048 1.00 33.41 24 SER A C 10
ATOM 12747 O O . SER A 1 24 ? -11.572 -0.326 12.138 1.00 0.20 24 SER A O 10
ATOM 12755 N N . GLN A 1 25 ? -11.678 -0.254 9.870 1.00 4.33 25 GLN A N 10
ATOM 12756 C CA . GLN A 1 25 ? -13.028 -0.852 9.741 1.00 44.34 25 GLN A CA 10
ATOM 12757 C C . GLN A 1 25 ? -12.968 -2.390 9.654 1.00 44.14 25 GLN A C 10
ATOM 12758 O O . GLN A 1 25 ? -13.974 -3.064 9.903 1.00 1.01 25 GLN A O 10
ATOM 12772 N N . GLY A 1 26 ? -11.785 -2.937 9.313 1.00 62.02 26 GLY A N 10
ATOM 12773 C CA . GLY A 1 26 ? -11.631 -4.380 9.050 1.00 55.42 26 GLY A CA 10
ATOM 12774 C C . GLY A 1 26 ? -11.902 -4.739 7.584 1.00 43.15 26 GLY A C 10
ATOM 12775 O O . GLY A 1 26 ? -11.926 -5.922 7.218 1.00 25.53 26 GLY A O 10
ATOM 12779 N N . LEU A 1 27 ? -12.084 -3.696 6.752 1.00 42.04 27 LEU A N 10
ATOM 12780 C CA . LEU A 1 27 ? -12.263 -3.820 5.296 1.00 41.42 27 LEU A CA 10
ATOM 12781 C C . LEU A 1 27 ? -10.876 -3.992 4.653 1.00 52.14 27 LEU A C 10
ATOM 12782 O O . LEU A 1 27 ? -9.900 -3.374 5.105 1.00 34.24 27 LEU A O 10
ATOM 12798 N N . ASP A 1 28 ? -10.780 -4.834 3.617 1.00 73.12 28 ASP A N 10
ATOM 12799 C CA . ASP A 1 28 ? -9.546 -4.957 2.822 1.00 31.14 28 ASP A CA 10
ATOM 12800 C C . ASP A 1 28 ? -9.596 -3.971 1.643 1.00 32.50 28 ASP A C 10
ATOM 12801 O O . ASP A 1 28 ? -10.673 -3.564 1.195 1.00 33.35 28 ASP A O 10
ATOM 12810 N N . LEU A 1 29 ? -8.423 -3.599 1.149 1.00 72.33 29 LEU A N 10
ATOM 12811 C CA . LEU A 1 29 ? -8.267 -2.586 0.096 1.00 73.11 29 LEU A CA 10
ATOM 12812 C C . LEU A 1 29 ? -7.120 -3.010 -0.812 1.00 32.33 29 LEU A C 10
ATOM 12813 O O . LEU A 1 29 ? -6.170 -3.633 -0.348 1.00 21.51 29 LEU A O 10
ATOM 12829 N N . GLU A 1 30 ? -7.214 -2.683 -2.099 1.00 25.14 30 GLU A N 10
ATOM 12830 C CA . GLU A 1 30 ? -6.124 -2.908 -3.044 1.00 13.12 30 GLU A CA 10
ATOM 12831 C C . GLU A 1 30 ? -5.647 -1.535 -3.544 1.00 30.13 30 GLU A C 10
ATOM 12832 O O . GLU A 1 30 ? -6.444 -0.751 -4.044 1.00 44.43 30 GLU A O 10
ATOM 12844 N N . VAL A 1 31 ? -4.371 -1.211 -3.315 1.00 22.05 31 VAL A N 10
ATOM 12845 C CA . VAL A 1 31 ? -3.764 0.047 -3.774 1.00 53.42 31 VAL A CA 10
ATOM 12846 C C . VAL A 1 31 ? -2.583 -0.279 -4.691 1.00 10.33 31 VAL A C 10
ATOM 12847 O O . VAL A 1 31 ? -1.662 -1.002 -4.302 1.00 14.43 31 VAL A O 10
ATOM 12860 N N . GLU A 1 32 ? -2.637 0.236 -5.927 1.00 32.14 32 GLU A N 10
ATOM 12861 C CA . GLU A 1 32 ? -1.575 0.066 -6.915 1.00 31.32 32 GLU A CA 10
ATOM 12862 C C . GLU A 1 32 ? -0.824 1.386 -7.036 1.00 71.33 32 GLU A C 10
ATOM 12863 O O . GLU A 1 32 ? -1.413 2.422 -7.385 1.00 32.51 32 GLU A O 10
ATOM 12875 N N . PHE A 1 33 ? 0.465 1.343 -6.709 1.00 30.32 33 PHE A N 10
ATOM 12876 C CA . PHE A 1 33 ? 1.361 2.473 -6.885 1.00 42.31 33 PHE A CA 10
ATOM 12877 C C . PHE A 1 33 ? 1.759 2.538 -8.363 1.00 71.41 33 PHE A C 10
ATOM 12878 O O . PHE A 1 33 ? 2.532 1.699 -8.849 1.00 63.04 33 PHE A O 10
ATOM 12895 N N . ASP A 1 34 ? 1.199 3.522 -9.065 1.00 54.35 34 ASP A N 10
ATOM 12896 C CA . ASP A 1 34 ? 1.386 3.701 -10.497 1.00 41.22 34 ASP A CA 10
ATOM 12897 C C . ASP A 1 34 ? 2.757 4.350 -10.746 1.00 45.25 34 ASP A C 10
ATOM 12898 O O . ASP A 1 34 ? 2.898 5.580 -10.714 1.00 61.32 34 ASP A O 10
ATOM 12907 N N . SER A 1 35 ? 3.769 3.483 -10.898 1.00 42.04 35 SER A N 10
ATOM 12908 C CA . SER A 1 35 ? 5.162 3.874 -11.151 1.00 65.43 35 SER A CA 10
ATOM 12909 C C . SER A 1 35 ? 5.964 2.635 -11.559 1.00 74.13 35 SER A C 10
ATOM 12910 O O . SER A 1 35 ? 5.588 1.504 -11.225 1.00 63.34 35 SER A O 10
ATOM 12918 N N . THR A 1 36 ? 7.055 2.867 -12.301 1.00 25.34 36 THR A N 10
ATOM 12919 C CA . THR A 1 36 ? 8.033 1.831 -12.677 1.00 50.23 36 THR A CA 10
ATOM 12920 C C . THR A 1 36 ? 9.425 2.163 -12.092 1.00 5.41 36 THR A C 10
ATOM 12921 O O . THR A 1 36 ? 10.410 1.472 -12.378 1.00 24.30 36 THR A O 10
ATOM 12932 N N . ASP A 1 37 ? 9.477 3.210 -11.243 1.00 44.00 37 ASP A N 10
ATOM 12933 C CA . ASP A 1 37 ? 10.724 3.735 -10.654 1.00 51.22 37 ASP A CA 10
ATOM 12934 C C . ASP A 1 37 ? 10.984 3.010 -9.327 1.00 74.31 37 ASP A C 10
ATOM 12935 O O . ASP A 1 37 ? 10.204 3.181 -8.374 1.00 33.51 37 ASP A O 10
ATOM 12944 N N . ASP A 1 38 ? 12.079 2.228 -9.279 1.00 3.23 38 ASP A N 10
ATOM 12945 C CA . ASP A 1 38 ? 12.436 1.370 -8.121 1.00 30.24 38 ASP A CA 10
ATOM 12946 C C . ASP A 1 38 ? 12.441 2.128 -6.789 1.00 45.55 38 ASP A C 10
ATOM 12947 O O . ASP A 1 38 ? 11.894 1.638 -5.822 1.00 43.43 38 ASP A O 10
ATOM 12956 N N . LYS A 1 39 ? 13.016 3.334 -6.784 1.00 32.32 39 LYS A N 10
ATOM 12957 C CA . LYS A 1 39 ? 13.277 4.116 -5.548 1.00 73.41 39 LYS A CA 10
ATOM 12958 C C . LYS A 1 39 ? 11.987 4.445 -4.772 1.00 2.45 39 LYS A C 10
ATOM 12959 O O . LYS A 1 39 ? 11.867 4.107 -3.589 1.00 44.12 39 LYS A O 10
ATOM 12978 N N . GLU A 1 40 ? 11.039 5.111 -5.444 1.00 31.32 40 GLU A N 10
ATOM 12979 C CA . GLU A 1 40 ? 9.741 5.501 -4.828 1.00 5.45 40 GLU A CA 10
ATOM 12980 C C . GLU A 1 40 ? 8.835 4.271 -4.584 1.00 55.14 40 GLU A C 10
ATOM 12981 O O . GLU A 1 40 ? 7.996 4.281 -3.668 1.00 11.44 40 GLU A O 10
ATOM 12993 N N . ILE A 1 41 ? 9.013 3.220 -5.416 1.00 54.22 41 ILE A N 10
ATOM 12994 C CA . ILE A 1 41 ? 8.381 1.905 -5.201 1.00 15.14 41 ILE A CA 10
ATOM 12995 C C . ILE A 1 41 ? 8.887 1.267 -3.884 1.00 13.42 41 ILE A C 10
ATOM 12996 O O . ILE A 1 41 ? 8.098 0.702 -3.126 1.00 40.22 41 ILE A O 10
ATOM 13012 N N . GLU A 1 42 ? 10.203 1.396 -3.619 1.00 35.35 42 GLU A N 10
ATOM 13013 C CA . GLU A 1 42 ? 10.843 0.864 -2.398 1.00 64.21 42 GLU A CA 10
ATOM 13014 C C . GLU A 1 42 ? 10.286 1.566 -1.155 1.00 30.20 42 GLU A C 10
ATOM 13015 O O . GLU A 1 42 ? 10.046 0.926 -0.122 1.00 52.30 42 GLU A O 10
ATOM 13027 N N . GLU A 1 43 ? 10.084 2.887 -1.278 1.00 30.51 43 GLU A N 10
ATOM 13028 C CA . GLU A 1 43 ? 9.402 3.697 -0.253 1.00 21.12 43 GLU A CA 10
ATOM 13029 C C . GLU A 1 43 ? 8.016 3.105 0.067 1.00 61.24 43 GLU A C 10
ATOM 13030 O O . GLU A 1 43 ? 7.712 2.848 1.225 1.00 75.12 43 GLU A O 10
ATOM 13042 N N . PHE A 1 44 ? 7.224 2.818 -0.987 1.00 53.23 44 PHE A N 10
ATOM 13043 C CA . PHE A 1 44 ? 5.859 2.243 -0.853 1.00 61.31 44 PHE A CA 10
ATOM 13044 C C . PHE A 1 44 ? 5.891 0.856 -0.161 1.00 15.04 44 PHE A C 10
ATOM 13045 O O . PHE A 1 44 ? 4.972 0.523 0.603 1.00 72.01 44 PHE A O 10
ATOM 13062 N N . GLU A 1 45 ? 6.962 0.063 -0.431 1.00 33.31 45 GLU A N 10
ATOM 13063 C CA . GLU A 1 45 ? 7.177 -1.252 0.213 1.00 51.14 45 GLU A CA 10
ATOM 13064 C C . GLU A 1 45 ? 7.272 -1.109 1.734 1.00 12.21 45 GLU A C 10
ATOM 13065 O O . GLU A 1 45 ? 6.477 -1.704 2.467 1.00 1.52 45 GLU A O 10
ATOM 13077 N N . ARG A 1 46 ? 8.253 -0.305 2.198 1.00 62.01 46 ARG A N 10
ATOM 13078 C CA . ARG A 1 46 ? 8.521 -0.155 3.647 1.00 62.14 46 ARG A CA 10
ATOM 13079 C C . ARG A 1 46 ? 7.387 0.591 4.360 1.00 52.24 46 ARG A C 10
ATOM 13080 O O . ARG A 1 46 ? 7.063 0.262 5.483 1.00 65.40 46 ARG A O 10
ATOM 13101 N N . ASP A 1 47 ? 6.813 1.605 3.700 1.00 42.01 47 ASP A N 10
ATOM 13102 C CA . ASP A 1 47 ? 5.660 2.363 4.235 1.00 45.33 47 ASP A CA 10
ATOM 13103 C C . ASP A 1 47 ? 4.461 1.432 4.538 1.00 54.33 47 ASP A C 10
ATOM 13104 O O . ASP A 1 47 ? 3.804 1.579 5.580 1.00 61.35 47 ASP A O 10
ATOM 13113 N N . MET A 1 48 ? 4.211 0.463 3.632 1.00 45.12 48 MET A N 10
ATOM 13114 C CA . MET A 1 48 ? 3.146 -0.562 3.815 1.00 54.43 48 MET A CA 10
ATOM 13115 C C . MET A 1 48 ? 3.556 -1.641 4.829 1.00 65.32 48 MET A C 10
ATOM 13116 O O . MET A 1 48 ? 2.694 -2.184 5.520 1.00 63.20 48 MET A O 10
ATOM 13130 N N . GLU A 1 49 ? 4.868 -1.942 4.910 1.00 73.15 49 GLU A N 10
ATOM 13131 C CA . GLU A 1 49 ? 5.423 -2.888 5.908 1.00 11.43 49 GLU A CA 10
ATOM 13132 C C . GLU A 1 49 ? 5.260 -2.333 7.331 1.00 22.44 49 GLU A C 10
ATOM 13133 O O . GLU A 1 49 ? 4.622 -2.968 8.163 1.00 73.32 49 GLU A O 10
ATOM 13145 N N . ASP A 1 50 ? 5.829 -1.140 7.582 1.00 61.34 50 ASP A N 10
ATOM 13146 C CA . ASP A 1 50 ? 5.708 -0.403 8.861 1.00 12.34 50 ASP A CA 10
ATOM 13147 C C . ASP A 1 50 ? 4.236 -0.250 9.270 1.00 52.10 50 ASP A C 10
ATOM 13148 O O . ASP A 1 50 ? 3.895 -0.456 10.440 1.00 52.03 50 ASP A O 10
ATOM 13157 N N . LEU A 1 51 ? 3.376 0.094 8.287 1.00 61.21 51 LEU A N 10
ATOM 13158 C CA . LEU A 1 51 ? 1.914 0.210 8.499 1.00 32.03 51 LEU A CA 10
ATOM 13159 C C . LEU A 1 51 ? 1.336 -1.125 9.008 1.00 11.01 51 LEU A C 10
ATOM 13160 O O . LEU A 1 51 ? 0.683 -1.160 10.048 1.00 3.52 51 LEU A O 10
ATOM 13176 N N . ALA A 1 52 ? 1.658 -2.213 8.284 1.00 21.24 52 ALA A N 10
ATOM 13177 C CA . ALA A 1 52 ? 1.178 -3.575 8.575 1.00 55.03 52 ALA A CA 10
ATOM 13178 C C . ALA A 1 52 ? 1.657 -4.081 9.947 1.00 34.41 52 ALA A C 10
ATOM 13179 O O . ALA A 1 52 ? 0.952 -4.827 10.609 1.00 12.24 52 ALA A O 10
ATOM 13186 N N . LYS A 1 53 ? 2.882 -3.694 10.341 1.00 32.34 53 LYS A N 10
ATOM 13187 C CA . LYS A 1 53 ? 3.453 -4.033 11.660 1.00 1.44 53 LYS A CA 10
ATOM 13188 C C . LYS A 1 53 ? 2.633 -3.366 12.781 1.00 12.21 53 LYS A C 10
ATOM 13189 O O . LYS A 1 53 ? 2.119 -4.048 13.672 1.00 63.13 53 LYS A O 10
ATOM 13208 N N . LYS A 1 54 ? 2.471 -2.041 12.675 1.00 75.21 54 LYS A N 10
ATOM 13209 C CA . LYS A 1 54 ? 1.771 -1.223 13.690 1.00 5.01 54 LYS A CA 10
ATOM 13210 C C . LYS A 1 54 ? 0.251 -1.515 13.736 1.00 74.12 54 LYS A C 10
ATOM 13211 O O . LYS A 1 54 ? -0.407 -1.199 14.729 1.00 64.01 54 LYS A O 10
ATOM 13230 N N . THR A 1 55 ? -0.299 -2.114 12.659 1.00 31.20 55 THR A N 10
ATOM 13231 C CA . THR A 1 55 ? -1.713 -2.554 12.611 1.00 14.04 55 THR A CA 10
ATOM 13232 C C . THR A 1 55 ? -1.837 -4.068 12.875 1.00 35.10 55 THR A C 10
ATOM 13233 O O . THR A 1 55 ? -2.941 -4.567 13.108 1.00 65.34 55 THR A O 10
ATOM 13244 N N . GLY A 1 56 ? -0.700 -4.796 12.826 1.00 21.55 56 GLY A N 10
ATOM 13245 C CA . GLY A 1 56 ? -0.684 -6.253 13.068 1.00 12.14 56 GLY A CA 10
ATOM 13246 C C . GLY A 1 56 ? -1.316 -7.087 11.943 1.00 74.13 56 GLY A C 10
ATOM 13247 O O . GLY A 1 56 ? -1.747 -8.224 12.169 1.00 53.34 56 GLY A O 10
ATOM 13251 N N . VAL A 1 57 ? -1.349 -6.519 10.726 1.00 63.33 57 VAL A N 10
ATOM 13252 C CA . VAL A 1 57 ? -1.962 -7.156 9.539 1.00 53.33 57 VAL A CA 10
ATOM 13253 C C . VAL A 1 57 ? -0.880 -7.591 8.534 1.00 42.14 57 VAL A C 10
ATOM 13254 O O . VAL A 1 57 ? 0.313 -7.308 8.737 1.00 22.44 57 VAL A O 10
ATOM 13267 N N . GLN A 1 58 ? -1.299 -8.292 7.458 1.00 73.55 58 GLN A N 10
ATOM 13268 C CA . GLN A 1 58 ? -0.384 -8.755 6.386 1.00 32.32 58 GLN A CA 10
ATOM 13269 C C . GLN A 1 58 ? -0.612 -7.940 5.098 1.00 61.55 58 GLN A C 10
ATOM 13270 O O . GLN A 1 58 ? -1.718 -7.430 4.865 1.00 24.23 58 GLN A O 10
ATOM 13284 N N . ILE A 1 59 ? 0.449 -7.813 4.266 1.00 24.10 59 ILE A N 10
ATOM 13285 C CA . ILE A 1 59 ? 0.376 -7.152 2.946 1.00 44.10 59 ILE A CA 10
ATOM 13286 C C . ILE A 1 59 ? 0.539 -8.205 1.839 1.00 11.23 59 ILE A C 10
ATOM 13287 O O . ILE A 1 59 ? 1.057 -9.311 2.090 1.00 60.52 59 ILE A O 10
ATOM 13303 N N . GLN A 1 60 ? 0.105 -7.862 0.617 1.00 2.20 60 GLN A N 10
ATOM 13304 C CA . GLN A 1 60 ? 0.205 -8.751 -0.551 1.00 4.21 60 GLN A CA 10
ATOM 13305 C C . GLN A 1 60 ? 0.780 -7.955 -1.737 1.00 32.32 60 GLN A C 10
ATOM 13306 O O . GLN A 1 60 ? 0.059 -7.194 -2.388 1.00 44.04 60 GLN A O 10
ATOM 13320 N N . LYS A 1 61 ? 2.092 -8.127 -2.004 1.00 45.15 61 LYS A N 10
ATOM 13321 C CA . LYS A 1 61 ? 2.785 -7.441 -3.108 1.00 2.23 61 LYS A CA 10
ATOM 13322 C C . LYS A 1 61 ? 2.552 -8.217 -4.411 1.00 51.23 61 LYS A C 10
ATOM 13323 O O . LYS A 1 61 ? 2.978 -9.370 -4.545 1.00 5.44 61 LYS A O 10
ATOM 13342 N N . GLN A 1 62 ? 1.867 -7.570 -5.343 1.00 20.20 62 GLN A N 10
ATOM 13343 C CA . GLN A 1 62 ? 1.602 -8.075 -6.693 1.00 4.31 62 GLN A CA 10
ATOM 13344 C C . GLN A 1 62 ? 2.299 -7.155 -7.696 1.00 3.21 62 GLN A C 10
ATOM 13345 O O . GLN A 1 62 ? 1.814 -6.054 -7.989 1.00 22.24 62 GLN A O 10
ATOM 13359 N N . TRP A 1 63 ? 3.470 -7.588 -8.171 1.00 45.01 63 TRP A N 10
ATOM 13360 C CA . TRP A 1 63 ? 4.186 -6.913 -9.256 1.00 22.20 63 TRP A CA 10
ATOM 13361 C C . TRP A 1 63 ? 3.444 -7.159 -10.575 1.00 20.14 63 TRP A C 10
ATOM 13362 O O . TRP A 1 63 ? 3.601 -8.215 -11.197 1.00 34.20 63 TRP A O 10
ATOM 13383 N N . GLN A 1 64 ? 2.615 -6.195 -10.975 1.00 73.35 64 GLN A N 10
ATOM 13384 C CA . GLN A 1 64 ? 1.759 -6.318 -12.154 1.00 62.25 64 GLN A CA 10
ATOM 13385 C C . GLN A 1 64 ? 2.424 -5.549 -13.300 1.00 12.44 64 GLN A C 10
ATOM 13386 O O . GLN A 1 64 ? 2.281 -4.323 -13.411 1.00 22.02 64 GLN A O 10
ATOM 13400 N N . GLY A 1 65 ? 3.215 -6.283 -14.097 1.00 53.01 65 GLY A N 10
ATOM 13401 C CA . GLY A 1 65 ? 4.064 -5.706 -15.133 1.00 51.42 65 GLY A CA 10
ATOM 13402 C C . GLY A 1 65 ? 5.340 -5.114 -14.535 1.00 62.13 65 GLY A C 10
ATOM 13403 O O . GLY A 1 65 ? 6.415 -5.716 -14.599 1.00 73.43 65 GLY A O 10
ATOM 13407 N N . ASN A 1 66 ? 5.180 -3.937 -13.920 1.00 61.25 66 ASN A N 10
ATOM 13408 C CA . ASN A 1 66 ? 6.253 -3.187 -13.226 1.00 70.41 66 ASN A CA 10
ATOM 13409 C C . ASN A 1 66 ? 5.571 -2.178 -12.262 1.00 30.00 66 ASN A C 10
ATOM 13410 O O . ASN A 1 66 ? 6.155 -1.169 -11.846 1.00 11.25 66 ASN A O 10
ATOM 13421 N N . LYS A 1 67 ? 4.311 -2.489 -11.890 1.00 44.51 67 LYS A N 10
ATOM 13422 C CA . LYS A 1 67 ? 3.505 -1.676 -10.965 1.00 70.40 67 LYS A CA 10
ATOM 13423 C C . LYS A 1 67 ? 3.443 -2.427 -9.637 1.00 71.14 67 LYS A C 10
ATOM 13424 O O . LYS A 1 67 ? 3.107 -3.619 -9.628 1.00 31.22 67 LYS A O 10
ATOM 13443 N N . LEU A 1 68 ? 3.760 -1.766 -8.518 1.00 63.32 68 LEU A N 10
ATOM 13444 C CA . LEU A 1 68 ? 3.695 -2.415 -7.214 1.00 42.51 68 LEU A CA 10
ATOM 13445 C C . LEU A 1 68 ? 2.282 -2.245 -6.644 1.00 75.23 68 LEU A C 10
ATOM 13446 O O . LEU A 1 68 ? 1.945 -1.209 -6.061 1.00 42.11 68 LEU A O 10
ATOM 13462 N N . ARG A 1 69 ? 1.453 -3.261 -6.882 1.00 61.10 69 ARG A N 10
ATOM 13463 C CA . ARG A 1 69 ? 0.086 -3.327 -6.379 1.00 3.34 69 ARG A CA 10
ATOM 13464 C C . ARG A 1 69 ? 0.100 -4.084 -5.040 1.00 11.40 69 ARG A C 10
ATOM 13465 O O . ARG A 1 69 ? 0.250 -5.296 -5.020 1.00 74.11 69 ARG A O 10
ATOM 13486 N N . ILE A 1 70 ? -0.079 -3.361 -3.932 1.00 74.45 70 ILE A N 10
ATOM 13487 C CA . ILE A 1 70 ? -0.093 -3.953 -2.585 1.00 14.14 70 ILE A CA 10
ATOM 13488 C C . ILE A 1 70 ? -1.534 -3.974 -2.065 1.00 63.32 70 ILE A C 10
ATOM 13489 O O . ILE A 1 70 ? -2.171 -2.926 -1.907 1.00 65.13 70 ILE A O 10
ATOM 13505 N N . ARG A 1 71 ? -2.048 -5.183 -1.825 1.00 51.13 71 ARG A N 10
ATOM 13506 C CA . ARG A 1 71 ? -3.376 -5.391 -1.271 1.00 2.14 71 ARG A CA 10
ATOM 13507 C C . ARG A 1 71 ? -3.246 -5.587 0.243 1.00 22.10 71 ARG A C 10
ATOM 13508 O O . ARG A 1 71 ? -2.536 -6.485 0.712 1.00 53.50 71 ARG A O 10
ATOM 13529 N N . LEU A 1 72 ? -3.933 -4.717 0.978 1.00 34.13 72 LEU A N 10
ATOM 13530 C CA . LEU A 1 72 ? -3.955 -4.698 2.442 1.00 41.15 72 LEU A CA 10
ATOM 13531 C C . LEU A 1 72 ? -5.262 -5.310 2.946 1.00 2.22 72 LEU A C 10
ATOM 13532 O O . LEU A 1 72 ? -6.264 -5.355 2.225 1.00 71.35 72 LEU A O 10
ATOM 13548 N N . LYS A 1 73 ? -5.211 -5.805 4.173 1.00 42.25 73 LYS A N 10
ATOM 13549 C CA . LYS A 1 73 ? -6.361 -6.372 4.893 1.00 13.23 73 LYS A CA 10
ATOM 13550 C C . LYS A 1 73 ? -6.360 -5.888 6.349 1.00 22.52 73 LYS A C 10
ATOM 13551 O O . LYS A 1 73 ? -5.334 -5.436 6.848 1.00 71.21 73 LYS A O 10
ATOM 13570 N N . GLY A 1 74 ? -7.518 -5.973 7.015 1.00 44.51 74 GLY A N 10
ATOM 13571 C CA . GLY A 1 74 ? -7.634 -5.685 8.442 1.00 31.35 74 GLY A CA 10
ATOM 13572 C C . GLY A 1 74 ? -7.836 -6.986 9.202 1.00 13.23 74 GLY A C 10
ATOM 13573 O O . GLY A 1 74 ? -6.868 -7.629 9.638 1.00 13.13 74 GLY A O 10
ATOM 13577 N N . SER A 1 75 ? -9.109 -7.396 9.306 1.00 33.13 75 SER A N 10
ATOM 13578 C CA . SER A 1 75 ? -9.506 -8.689 9.866 1.00 41.40 75 SER A CA 10
ATOM 13579 C C . SER A 1 75 ? -9.489 -9.739 8.732 1.00 51.22 75 SER A C 10
ATOM 13580 O O . SER A 1 75 ? -10.414 -9.800 7.906 1.00 14.21 75 SER A O 10
ATOM 13588 N N . LEU A 1 76 ? -8.386 -10.505 8.652 1.00 23.41 76 LEU A N 10
ATOM 13589 C CA . LEU A 1 76 ? -8.174 -11.535 7.606 1.00 22.14 76 LEU A CA 10
ATOM 13590 C C . LEU A 1 76 ? -8.913 -12.835 7.985 1.00 23.34 76 LEU A C 10
ATOM 13591 O O . LEU A 1 76 ? -9.622 -13.430 7.164 1.00 34.22 76 LEU A O 10
ATOM 13607 N N . GLU A 1 77 ? -8.740 -13.242 9.241 1.00 24.34 77 GLU A N 10
ATOM 13608 C CA . GLU A 1 77 ? -9.320 -14.471 9.814 1.00 55.32 77 GLU A CA 10
ATOM 13609 C C . GLU A 1 77 ? -10.054 -14.139 11.143 1.00 2.05 77 GLU A C 10
ATOM 13610 O O . GLU A 1 77 ? -10.364 -12.963 11.403 1.00 54.54 77 GLU A O 10
ATOM 13622 N N . HIS A 1 78 ? -10.319 -15.181 11.959 1.00 4.42 78 HIS A N 10
ATOM 13623 C CA . HIS A 1 78 ? -11.135 -15.087 13.194 1.00 10.52 78 HIS A CA 10
ATOM 13624 C C . HIS A 1 78 ? -10.625 -13.987 14.168 1.00 60.40 78 HIS A C 10
ATOM 13625 O O . HIS A 1 78 ? -9.433 -13.924 14.482 1.00 5.01 78 HIS A O 10
ATOM 13640 N N . HIS A 1 79 ? -11.555 -13.099 14.574 1.00 23.34 79 HIS A N 10
ATOM 13641 C CA . HIS A 1 79 ? -11.309 -11.964 15.500 1.00 11.41 79 HIS A CA 10
ATOM 13642 C C . HIS A 1 79 ? -12.596 -11.672 16.301 1.00 41.12 79 HIS A C 10
ATOM 13643 O O . HIS A 1 79 ? -13.481 -10.948 15.825 1.00 13.14 79 HIS A O 10
ATOM 13658 N N . HIS A 1 80 ? -12.726 -12.278 17.493 1.00 0.33 80 HIS A N 10
ATOM 13659 C CA . HIS A 1 80 ? -13.782 -11.894 18.456 1.00 44.00 80 HIS A CA 10
ATOM 13660 C C . HIS A 1 80 ? -13.394 -10.563 19.132 1.00 62.04 80 HIS A C 10
ATOM 13661 O O . HIS A 1 80 ? -14.255 -9.771 19.503 1.00 13.40 80 HIS A O 10
ATOM 13676 N N . HIS A 1 81 ? -12.076 -10.352 19.281 1.00 14.34 81 HIS A N 10
ATOM 13677 C CA . HIS A 1 81 ? -11.474 -9.145 19.879 1.00 13.33 81 HIS A CA 10
ATOM 13678 C C . HIS A 1 81 ? -10.378 -8.593 18.955 1.00 54.45 81 HIS A C 10
ATOM 13679 O O . HIS A 1 81 ? -10.051 -9.198 17.924 1.00 40.53 81 HIS A O 10
ATOM 13694 N N . HIS A 1 82 ? -9.831 -7.429 19.339 1.00 13.30 82 HIS A N 10
ATOM 13695 C CA . HIS A 1 82 ? -8.655 -6.820 18.690 1.00 72.21 82 HIS A CA 10
ATOM 13696 C C . HIS A 1 82 ? -7.943 -5.916 19.718 1.00 23.40 82 HIS A C 10
ATOM 13697 O O . HIS A 1 82 ? -8.603 -5.141 20.424 1.00 73.52 82 HIS A O 10
ATOM 13712 N N . HIS A 1 83 ? -6.609 -6.022 19.817 1.00 4.22 83 HIS A N 10
ATOM 13713 C CA . HIS A 1 83 ? -5.816 -5.228 20.776 1.00 35.22 83 HIS A CA 10
ATOM 13714 C C . HIS A 1 83 ? -5.128 -4.058 20.032 1.00 63.13 83 HIS A C 10
ATOM 13715 O O . HIS A 1 83 ? -5.603 -2.912 20.130 1.00 5.43 83 HIS A O 10
ATOM 13731 N N . MET A 1 1 ? -20.623 -4.860 3.822 1.00 13.52 1 MET A N 11
ATOM 13732 C CA . MET A 1 1 ? -19.596 -3.982 3.220 1.00 24.10 1 MET A CA 11
ATOM 13733 C C . MET A 1 1 ? -18.237 -4.678 3.281 1.00 44.40 1 MET A C 11
ATOM 13734 O O . MET A 1 1 ? -17.734 -4.968 4.373 1.00 51.20 1 MET A O 11
ATOM 13750 N N . GLY A 1 2 ? -17.670 -4.969 2.103 1.00 22.51 2 GLY A N 11
ATOM 13751 C CA . GLY A 1 2 ? -16.365 -5.604 1.985 1.00 24.24 2 GLY A CA 11
ATOM 13752 C C . GLY A 1 2 ? -15.933 -5.772 0.540 1.00 51.30 2 GLY A C 11
ATOM 13753 O O . GLY A 1 2 ? -15.215 -6.727 0.215 1.00 25.23 2 GLY A O 11
ATOM 13757 N N . LEU A 1 3 ? -16.366 -4.828 -0.327 1.00 45.55 3 LEU A N 11
ATOM 13758 C CA . LEU A 1 3 ? -16.027 -4.829 -1.761 1.00 11.20 3 LEU A CA 11
ATOM 13759 C C . LEU A 1 3 ? -14.558 -4.381 -1.910 1.00 2.02 3 LEU A C 11
ATOM 13760 O O . LEU A 1 3 ? -14.193 -3.293 -1.441 1.00 34.25 3 LEU A O 11
ATOM 13776 N N . THR A 1 4 ? -13.728 -5.220 -2.560 1.00 22.13 4 THR A N 11
ATOM 13777 C CA . THR A 1 4 ? -12.318 -4.899 -2.797 1.00 61.22 4 THR A CA 11
ATOM 13778 C C . THR A 1 4 ? -12.219 -3.941 -3.991 1.00 63.20 4 THR A C 11
ATOM 13779 O O . THR A 1 4 ? -12.263 -4.363 -5.145 1.00 5.23 4 THR A O 11
ATOM 13790 N N . ARG A 1 5 ? -12.197 -2.651 -3.694 1.00 70.02 5 ARG A N 11
ATOM 13791 C CA . ARG A 1 5 ? -11.890 -1.602 -4.680 1.00 1.13 5 ARG A CA 11
ATOM 13792 C C . ARG A 1 5 ? -10.365 -1.514 -4.891 1.00 3.13 5 ARG A C 11
ATOM 13793 O O . ARG A 1 5 ? -9.577 -1.864 -3.989 1.00 23.40 5 ARG A O 11
ATOM 13814 N N . THR A 1 6 ? -9.954 -1.044 -6.080 1.00 53.24 6 THR A N 11
ATOM 13815 C CA . THR A 1 6 ? -8.537 -0.910 -6.433 1.00 24.11 6 THR A CA 11
ATOM 13816 C C . THR A 1 6 ? -8.225 0.557 -6.746 1.00 50.14 6 THR A C 11
ATOM 13817 O O . THR A 1 6 ? -8.904 1.182 -7.566 1.00 75.13 6 THR A O 11
ATOM 13828 N N . ILE A 1 7 ? -7.206 1.095 -6.065 1.00 55.45 7 ILE A N 11
ATOM 13829 C CA . ILE A 1 7 ? -6.797 2.499 -6.185 1.00 51.24 7 ILE A CA 11
ATOM 13830 C C . ILE A 1 7 ? -5.401 2.578 -6.830 1.00 74.24 7 ILE A C 11
ATOM 13831 O O . ILE A 1 7 ? -4.433 2.072 -6.263 1.00 62.54 7 ILE A O 11
ATOM 13847 N N . THR A 1 8 ? -5.307 3.224 -8.009 1.00 34.51 8 THR A N 11
ATOM 13848 C CA . THR A 1 8 ? -4.031 3.440 -8.709 1.00 43.33 8 THR A CA 11
ATOM 13849 C C . THR A 1 8 ? -3.612 4.906 -8.515 1.00 2.52 8 THR A C 11
ATOM 13850 O O . THR A 1 8 ? -4.250 5.811 -9.051 1.00 62.40 8 THR A O 11
ATOM 13861 N N . SER A 1 9 ? -2.579 5.132 -7.691 1.00 55.44 9 SER A N 11
ATOM 13862 C CA . SER A 1 9 ? -2.058 6.483 -7.403 1.00 5.33 9 SER A CA 11
ATOM 13863 C C . SER A 1 9 ? -0.522 6.471 -7.436 1.00 42.02 9 SER A C 11
ATOM 13864 O O . SER A 1 9 ? 0.110 5.432 -7.181 1.00 54.22 9 SER A O 11
ATOM 13872 N N . GLN A 1 10 ? 0.066 7.644 -7.737 1.00 20.32 10 GLN A N 11
ATOM 13873 C CA . GLN A 1 10 ? 1.523 7.807 -7.918 1.00 33.53 10 GLN A CA 11
ATOM 13874 C C . GLN A 1 10 ? 2.232 8.247 -6.621 1.00 30.45 10 GLN A C 11
ATOM 13875 O O . GLN A 1 10 ? 3.461 8.298 -6.589 1.00 4.30 10 GLN A O 11
ATOM 13889 N N . ASN A 1 11 ? 1.465 8.542 -5.555 1.00 12.54 11 ASN A N 11
ATOM 13890 C CA . ASN A 1 11 ? 2.040 8.947 -4.250 1.00 22.13 11 ASN A CA 11
ATOM 13891 C C . ASN A 1 11 ? 1.697 7.893 -3.193 1.00 44.13 11 ASN A C 11
ATOM 13892 O O . ASN A 1 11 ? 0.526 7.573 -2.970 1.00 73.20 11 ASN A O 11
ATOM 13903 N N . LYS A 1 12 ? 2.745 7.353 -2.556 1.00 64.20 12 LYS A N 11
ATOM 13904 C CA . LYS A 1 12 ? 2.616 6.331 -1.509 1.00 32.12 12 LYS A CA 11
ATOM 13905 C C . LYS A 1 12 ? 1.941 6.892 -0.244 1.00 22.20 12 LYS A C 11
ATOM 13906 O O . LYS A 1 12 ? 1.213 6.165 0.434 1.00 24.13 12 LYS A O 11
ATOM 13925 N N . GLU A 1 13 ? 2.136 8.198 0.020 1.00 31.10 13 GLU A N 11
ATOM 13926 C CA . GLU A 1 13 ? 1.646 8.872 1.241 1.00 34.42 13 GLU A CA 11
ATOM 13927 C C . GLU A 1 13 ? 0.111 8.977 1.252 1.00 12.03 13 GLU A C 11
ATOM 13928 O O . GLU A 1 13 ? -0.536 8.599 2.243 1.00 14.23 13 GLU A O 11
ATOM 13940 N N . GLU A 1 14 ? -0.464 9.448 0.127 1.00 50.33 14 GLU A N 11
ATOM 13941 C CA . GLU A 1 14 ? -1.938 9.570 -0.022 1.00 63.54 14 GLU A CA 11
ATOM 13942 C C . GLU A 1 14 ? -2.601 8.182 0.122 1.00 43.24 14 GLU A C 11
ATOM 13943 O O . GLU A 1 14 ? -3.662 8.051 0.740 1.00 60.52 14 GLU A O 11
ATOM 13955 N N . LEU A 1 15 ? -1.904 7.161 -0.420 1.00 22.21 15 LEU A N 11
ATOM 13956 C CA . LEU A 1 15 ? -2.315 5.755 -0.336 1.00 51.41 15 LEU A CA 11
ATOM 13957 C C . LEU A 1 15 ? -2.265 5.234 1.111 1.00 13.24 15 LEU A C 11
ATOM 13958 O O . LEU A 1 15 ? -3.049 4.363 1.453 1.00 33.52 15 LEU A O 11
ATOM 13974 N N . LEU A 1 16 ? -1.354 5.787 1.940 1.00 50.33 16 LEU A N 11
ATOM 13975 C CA . LEU A 1 16 ? -1.221 5.405 3.371 1.00 31.34 16 LEU A CA 11
ATOM 13976 C C . LEU A 1 16 ? -2.413 5.921 4.174 1.00 43.51 16 LEU A C 11
ATOM 13977 O O . LEU A 1 16 ? -2.926 5.220 5.050 1.00 22.23 16 LEU A O 11
ATOM 13993 N N . GLU A 1 17 ? -2.818 7.163 3.871 1.00 63.44 17 GLU A N 11
ATOM 13994 C CA . GLU A 1 17 ? -3.959 7.829 4.530 1.00 51.22 17 GLU A CA 11
ATOM 13995 C C . GLU A 1 17 ? -5.271 7.071 4.255 1.00 55.30 17 GLU A C 11
ATOM 13996 O O . GLU A 1 17 ? -6.027 6.748 5.186 1.00 13.14 17 GLU A O 11
ATOM 14008 N N . ILE A 1 18 ? -5.511 6.767 2.969 1.00 55.42 18 ILE A N 11
ATOM 14009 C CA . ILE A 1 18 ? -6.712 6.042 2.520 1.00 23.43 18 ILE A CA 11
ATOM 14010 C C . ILE A 1 18 ? -6.687 4.587 3.030 1.00 23.31 18 ILE A C 11
ATOM 14011 O O . ILE A 1 18 ? -7.706 4.067 3.453 1.00 2.30 18 ILE A O 11
ATOM 14027 N N . ALA A 1 19 ? -5.506 3.963 3.002 1.00 73.21 19 ALA A N 11
ATOM 14028 C CA . ALA A 1 19 ? -5.303 2.600 3.535 1.00 30.14 19 ALA A CA 11
ATOM 14029 C C . ALA A 1 19 ? -5.725 2.514 5.006 1.00 24.34 19 ALA A C 11
ATOM 14030 O O . ALA A 1 19 ? -6.552 1.676 5.376 1.00 33.34 19 ALA A O 11
ATOM 14037 N N . LEU A 1 20 ? -5.193 3.459 5.793 1.00 3.20 20 LEU A N 11
ATOM 14038 C CA . LEU A 1 20 ? -5.356 3.527 7.255 1.00 43.34 20 LEU A CA 11
ATOM 14039 C C . LEU A 1 20 ? -6.842 3.509 7.676 1.00 21.22 20 LEU A C 11
ATOM 14040 O O . LEU A 1 20 ? -7.193 2.881 8.676 1.00 1.05 20 LEU A O 11
ATOM 14056 N N . LYS A 1 21 ? -7.696 4.184 6.886 1.00 12.24 21 LYS A N 11
ATOM 14057 C CA . LYS A 1 21 ? -9.146 4.285 7.179 1.00 40.42 21 LYS A CA 11
ATOM 14058 C C . LYS A 1 21 ? -9.847 2.909 6.995 1.00 11.22 21 LYS A C 11
ATOM 14059 O O . LYS A 1 21 ? -10.734 2.555 7.779 1.00 63.31 21 LYS A O 11
ATOM 14078 N N . PHE A 1 22 ? -9.400 2.121 5.986 1.00 53.22 22 PHE A N 11
ATOM 14079 C CA . PHE A 1 22 ? -9.962 0.772 5.709 1.00 63.33 22 PHE A CA 11
ATOM 14080 C C . PHE A 1 22 ? -9.481 -0.231 6.762 1.00 41.40 22 PHE A C 11
ATOM 14081 O O . PHE A 1 22 ? -10.286 -0.982 7.324 1.00 62.12 22 PHE A O 11
ATOM 14098 N N . ILE A 1 23 ? -8.176 -0.175 7.064 1.00 13.40 23 ILE A N 11
ATOM 14099 C CA . ILE A 1 23 ? -7.515 -1.112 7.983 1.00 4.21 23 ILE A CA 11
ATOM 14100 C C . ILE A 1 23 ? -8.055 -0.908 9.419 1.00 32.22 23 ILE A C 11
ATOM 14101 O O . ILE A 1 23 ? -8.225 -1.874 10.166 1.00 44.32 23 ILE A O 11
ATOM 14117 N N . SER A 1 24 ? -8.331 0.366 9.764 1.00 33.35 24 SER A N 11
ATOM 14118 C CA . SER A 1 24 ? -8.998 0.773 11.020 1.00 64.02 24 SER A CA 11
ATOM 14119 C C . SER A 1 24 ? -10.325 0.015 11.235 1.00 4.41 24 SER A C 11
ATOM 14120 O O . SER A 1 24 ? -10.618 -0.442 12.341 1.00 42.55 24 SER A O 11
ATOM 14128 N N . GLN A 1 25 ? -11.111 -0.109 10.162 1.00 22.12 25 GLN A N 11
ATOM 14129 C CA . GLN A 1 25 ? -12.443 -0.752 10.194 1.00 15.15 25 GLN A CA 11
ATOM 14130 C C . GLN A 1 25 ? -12.357 -2.275 9.983 1.00 34.30 25 GLN A C 11
ATOM 14131 O O . GLN A 1 25 ? -13.392 -2.956 10.016 1.00 61.34 25 GLN A O 11
ATOM 14145 N N . GLY A 1 26 ? -11.125 -2.798 9.777 1.00 22.11 26 GLY A N 11
ATOM 14146 C CA . GLY A 1 26 ? -10.910 -4.229 9.517 1.00 71.32 26 GLY A CA 11
ATOM 14147 C C . GLY A 1 26 ? -11.312 -4.634 8.103 1.00 1.30 26 GLY A C 11
ATOM 14148 O O . GLY A 1 26 ? -11.539 -5.816 7.827 1.00 43.10 26 GLY A O 11
ATOM 14152 N N . LEU A 1 27 ? -11.417 -3.633 7.224 1.00 32.14 27 LEU A N 11
ATOM 14153 C CA . LEU A 1 27 ? -11.769 -3.810 5.813 1.00 13.13 27 LEU A CA 11
ATOM 14154 C C . LEU A 1 27 ? -10.493 -3.963 4.980 1.00 70.43 27 LEU A C 11
ATOM 14155 O O . LEU A 1 27 ? -9.469 -3.324 5.272 1.00 62.01 27 LEU A O 11
ATOM 14171 N N . ASP A 1 28 ? -10.558 -4.820 3.959 1.00 32.40 28 ASP A N 11
ATOM 14172 C CA . ASP A 1 28 ? -9.464 -4.984 3.002 1.00 61.33 28 ASP A CA 11
ATOM 14173 C C . ASP A 1 28 ? -9.594 -3.942 1.877 1.00 52.15 28 ASP A C 11
ATOM 14174 O O . ASP A 1 28 ? -10.692 -3.479 1.553 1.00 43.35 28 ASP A O 11
ATOM 14183 N N . LEU A 1 29 ? -8.457 -3.599 1.296 1.00 51.53 29 LEU A N 11
ATOM 14184 C CA . LEU A 1 29 ? -8.339 -2.577 0.257 1.00 42.20 29 LEU A CA 11
ATOM 14185 C C . LEU A 1 29 ? -7.229 -3.011 -0.685 1.00 11.10 29 LEU A C 11
ATOM 14186 O O . LEU A 1 29 ? -6.249 -3.585 -0.232 1.00 1.12 29 LEU A O 11
ATOM 14202 N N . GLU A 1 30 ? -7.367 -2.757 -1.988 1.00 21.15 30 GLU A N 11
ATOM 14203 C CA . GLU A 1 30 ? -6.272 -2.996 -2.935 1.00 40.32 30 GLU A CA 11
ATOM 14204 C C . GLU A 1 30 ? -5.776 -1.652 -3.473 1.00 32.31 30 GLU A C 11
ATOM 14205 O O . GLU A 1 30 ? -6.570 -0.817 -3.902 1.00 72.13 30 GLU A O 11
ATOM 14217 N N . VAL A 1 31 ? -4.463 -1.444 -3.393 1.00 45.31 31 VAL A N 11
ATOM 14218 C CA . VAL A 1 31 ? -3.791 -0.237 -3.882 1.00 50.04 31 VAL A CA 11
ATOM 14219 C C . VAL A 1 31 ? -2.607 -0.638 -4.784 1.00 73.51 31 VAL A C 11
ATOM 14220 O O . VAL A 1 31 ? -1.683 -1.337 -4.350 1.00 50.11 31 VAL A O 11
ATOM 14233 N N . GLU A 1 32 ? -2.652 -0.205 -6.049 1.00 22.13 32 GLU A N 11
ATOM 14234 C CA . GLU A 1 32 ? -1.563 -0.398 -7.008 1.00 32.34 32 GLU A CA 11
ATOM 14235 C C . GLU A 1 32 ? -0.827 0.928 -7.146 1.00 3.33 32 GLU A C 11
ATOM 14236 O O . GLU A 1 32 ? -1.418 1.951 -7.525 1.00 32.24 32 GLU A O 11
ATOM 14248 N N . PHE A 1 33 ? 0.455 0.902 -6.797 1.00 52.12 33 PHE A N 11
ATOM 14249 C CA . PHE A 1 33 ? 1.330 2.050 -6.889 1.00 12.14 33 PHE A CA 11
ATOM 14250 C C . PHE A 1 33 ? 1.742 2.218 -8.349 1.00 3.12 33 PHE A C 11
ATOM 14251 O O . PHE A 1 33 ? 2.566 1.440 -8.872 1.00 33.02 33 PHE A O 11
ATOM 14268 N N . ASP A 1 34 ? 1.133 3.207 -9.003 1.00 3.15 34 ASP A N 11
ATOM 14269 C CA . ASP A 1 34 ? 1.329 3.467 -10.420 1.00 43.11 34 ASP A CA 11
ATOM 14270 C C . ASP A 1 34 ? 2.677 4.189 -10.611 1.00 25.33 34 ASP A C 11
ATOM 14271 O O . ASP A 1 34 ? 2.753 5.420 -10.565 1.00 14.05 34 ASP A O 11
ATOM 14280 N N . SER A 1 35 ? 3.742 3.381 -10.738 1.00 70.14 35 SER A N 11
ATOM 14281 C CA . SER A 1 35 ? 5.123 3.867 -10.919 1.00 21.23 35 SER A CA 11
ATOM 14282 C C . SER A 1 35 ? 6.020 2.742 -11.437 1.00 60.15 35 SER A C 11
ATOM 14283 O O . SER A 1 35 ? 5.758 1.555 -11.206 1.00 21.44 35 SER A O 11
ATOM 14291 N N . THR A 1 36 ? 7.075 3.146 -12.146 1.00 14.21 36 THR A N 11
ATOM 14292 C CA . THR A 1 36 ? 8.158 2.264 -12.605 1.00 65.12 36 THR A CA 11
ATOM 14293 C C . THR A 1 36 ? 9.516 2.770 -12.067 1.00 14.30 36 THR A C 11
ATOM 14294 O O . THR A 1 36 ? 10.581 2.350 -12.530 1.00 61.23 36 THR A O 11
ATOM 14305 N N . ASP A 1 37 ? 9.454 3.651 -11.050 1.00 35.14 37 ASP A N 11
ATOM 14306 C CA . ASP A 1 37 ? 10.635 4.229 -10.388 1.00 0.33 37 ASP A CA 11
ATOM 14307 C C . ASP A 1 37 ? 10.865 3.496 -9.060 1.00 11.22 37 ASP A C 11
ATOM 14308 O O . ASP A 1 37 ? 10.085 3.669 -8.114 1.00 32.24 37 ASP A O 11
ATOM 14317 N N . ASP A 1 38 ? 11.951 2.709 -9.002 1.00 43.35 38 ASP A N 11
ATOM 14318 C CA . ASP A 1 38 ? 12.250 1.811 -7.861 1.00 11.45 38 ASP A CA 11
ATOM 14319 C C . ASP A 1 38 ? 12.349 2.561 -6.521 1.00 10.41 38 ASP A C 11
ATOM 14320 O O . ASP A 1 38 ? 11.940 2.026 -5.499 1.00 42.11 38 ASP A O 11
ATOM 14329 N N . LYS A 1 39 ? 12.870 3.796 -6.562 1.00 31.12 39 LYS A N 11
ATOM 14330 C CA . LYS A 1 39 ? 13.130 4.604 -5.356 1.00 30.01 39 LYS A CA 11
ATOM 14331 C C . LYS A 1 39 ? 11.829 4.843 -4.556 1.00 65.43 39 LYS A C 11
ATOM 14332 O O . LYS A 1 39 ? 11.760 4.525 -3.358 1.00 51.24 39 LYS A O 11
ATOM 14351 N N . GLU A 1 40 ? 10.801 5.387 -5.232 1.00 13.24 40 GLU A N 11
ATOM 14352 C CA . GLU A 1 40 ? 9.492 5.652 -4.598 1.00 62.43 40 GLU A CA 11
ATOM 14353 C C . GLU A 1 40 ? 8.668 4.355 -4.395 1.00 52.20 40 GLU A C 11
ATOM 14354 O O . GLU A 1 40 ? 7.798 4.312 -3.511 1.00 43.41 40 GLU A O 11
ATOM 14366 N N . ILE A 1 41 ? 8.937 3.316 -5.216 1.00 20.51 41 ILE A N 11
ATOM 14367 C CA . ILE A 1 41 ? 8.327 1.975 -5.035 1.00 44.35 41 ILE A CA 11
ATOM 14368 C C . ILE A 1 41 ? 8.789 1.350 -3.698 1.00 11.14 41 ILE A C 11
ATOM 14369 O O . ILE A 1 41 ? 7.986 0.740 -2.992 1.00 70.15 41 ILE A O 11
ATOM 14385 N N . GLU A 1 42 ? 10.080 1.540 -3.350 1.00 22.11 42 GLU A N 11
ATOM 14386 C CA . GLU A 1 42 ? 10.645 1.072 -2.065 1.00 12.41 42 GLU A CA 11
ATOM 14387 C C . GLU A 1 42 ? 9.979 1.792 -0.898 1.00 21.13 42 GLU A C 11
ATOM 14388 O O . GLU A 1 42 ? 9.759 1.188 0.150 1.00 62.11 42 GLU A O 11
ATOM 14400 N N . GLU A 1 43 ? 9.672 3.086 -1.103 1.00 72.21 43 GLU A N 11
ATOM 14401 C CA . GLU A 1 43 ? 8.941 3.899 -0.118 1.00 61.34 43 GLU A CA 11
ATOM 14402 C C . GLU A 1 43 ? 7.511 3.362 0.089 1.00 61.21 43 GLU A C 11
ATOM 14403 O O . GLU A 1 43 ? 7.010 3.338 1.218 1.00 45.42 43 GLU A O 11
ATOM 14415 N N . PHE A 1 44 ? 6.890 2.896 -1.001 1.00 42.10 44 PHE A N 11
ATOM 14416 C CA . PHE A 1 44 ? 5.544 2.308 -0.954 1.00 65.42 44 PHE A CA 11
ATOM 14417 C C . PHE A 1 44 ? 5.580 0.972 -0.192 1.00 13.41 44 PHE A C 11
ATOM 14418 O O . PHE A 1 44 ? 4.688 0.697 0.611 1.00 44.52 44 PHE A O 11
ATOM 14435 N N . GLU A 1 45 ? 6.626 0.164 -0.458 1.00 34.52 45 GLU A N 11
ATOM 14436 C CA . GLU A 1 45 ? 6.847 -1.123 0.220 1.00 24.53 45 GLU A CA 11
ATOM 14437 C C . GLU A 1 45 ? 6.996 -0.921 1.729 1.00 52.11 45 GLU A C 11
ATOM 14438 O O . GLU A 1 45 ? 6.140 -1.359 2.489 1.00 32.41 45 GLU A O 11
ATOM 14450 N N . ARG A 1 46 ? 8.050 -0.186 2.127 1.00 3.32 46 ARG A N 11
ATOM 14451 C CA . ARG A 1 46 ? 8.441 -0.028 3.541 1.00 13.23 46 ARG A CA 11
ATOM 14452 C C . ARG A 1 46 ? 7.291 0.548 4.386 1.00 65.54 46 ARG A C 11
ATOM 14453 O O . ARG A 1 46 ? 7.076 0.085 5.498 1.00 13.53 46 ARG A O 11
ATOM 14474 N N . ASP A 1 47 ? 6.574 1.542 3.830 1.00 54.23 47 ASP A N 11
ATOM 14475 C CA . ASP A 1 47 ? 5.449 2.203 4.513 1.00 34.42 47 ASP A CA 11
ATOM 14476 C C . ASP A 1 47 ? 4.177 1.330 4.598 1.00 35.01 47 ASP A C 11
ATOM 14477 O O . ASP A 1 47 ? 3.477 1.384 5.613 1.00 51.42 47 ASP A O 11
ATOM 14486 N N . MET A 1 48 ? 3.855 0.566 3.540 1.00 73.01 48 MET A N 11
ATOM 14487 C CA . MET A 1 48 ? 2.689 -0.373 3.564 1.00 70.24 48 MET A CA 11
ATOM 14488 C C . MET A 1 48 ? 2.956 -1.555 4.498 1.00 74.13 48 MET A C 11
ATOM 14489 O O . MET A 1 48 ? 2.043 -2.041 5.187 1.00 61.41 48 MET A O 11
ATOM 14503 N N . GLU A 1 49 ? 4.218 -2.010 4.498 1.00 12.30 49 GLU A N 11
ATOM 14504 C CA . GLU A 1 49 ? 4.715 -3.026 5.439 1.00 34.11 49 GLU A CA 11
ATOM 14505 C C . GLU A 1 49 ? 4.692 -2.465 6.863 1.00 43.05 49 GLU A C 11
ATOM 14506 O O . GLU A 1 49 ? 4.269 -3.147 7.791 1.00 12.41 49 GLU A O 11
ATOM 14518 N N . ASP A 1 50 ? 5.108 -1.195 6.992 1.00 13.30 50 ASP A N 11
ATOM 14519 C CA . ASP A 1 50 ? 5.159 -0.466 8.275 1.00 51.40 50 ASP A CA 11
ATOM 14520 C C . ASP A 1 50 ? 3.765 -0.413 8.889 1.00 70.35 50 ASP A C 11
ATOM 14521 O O . ASP A 1 50 ? 3.597 -0.740 10.060 1.00 24.43 50 ASP A O 11
ATOM 14530 N N . LEU A 1 51 ? 2.782 -0.056 8.049 1.00 61.22 51 LEU A N 11
ATOM 14531 C CA . LEU A 1 51 ? 1.362 -0.035 8.411 1.00 1.41 51 LEU A CA 11
ATOM 14532 C C . LEU A 1 51 ? 0.897 -1.435 8.861 1.00 31.21 51 LEU A C 11
ATOM 14533 O O . LEU A 1 51 ? 0.188 -1.560 9.864 1.00 52.53 51 LEU A O 11
ATOM 14549 N N . ALA A 1 52 ? 1.346 -2.473 8.125 1.00 44.11 52 ALA A N 11
ATOM 14550 C CA . ALA A 1 52 ? 1.036 -3.881 8.429 1.00 14.52 52 ALA A CA 11
ATOM 14551 C C . ALA A 1 52 ? 1.586 -4.312 9.805 1.00 43.31 52 ALA A C 11
ATOM 14552 O O . ALA A 1 52 ? 0.958 -5.097 10.499 1.00 50.10 52 ALA A O 11
ATOM 14559 N N . LYS A 1 53 ? 2.774 -3.807 10.177 1.00 24.25 53 LYS A N 11
ATOM 14560 C CA . LYS A 1 53 ? 3.334 -4.017 11.535 1.00 42.43 53 LYS A CA 11
ATOM 14561 C C . LYS A 1 53 ? 2.489 -3.263 12.588 1.00 30.54 53 LYS A C 11
ATOM 14562 O O . LYS A 1 53 ? 1.979 -3.874 13.539 1.00 41.22 53 LYS A O 11
ATOM 14581 N N . LYS A 1 54 ? 2.324 -1.952 12.360 1.00 51.43 54 LYS A N 11
ATOM 14582 C CA . LYS A 1 54 ? 1.639 -1.008 13.279 1.00 75.43 54 LYS A CA 11
ATOM 14583 C C . LYS A 1 54 ? 0.229 -1.470 13.683 1.00 61.14 54 LYS A C 11
ATOM 14584 O O . LYS A 1 54 ? -0.193 -1.258 14.824 1.00 72.41 54 LYS A O 11
ATOM 14603 N N . THR A 1 55 ? -0.488 -2.072 12.730 1.00 52.13 55 THR A N 11
ATOM 14604 C CA . THR A 1 55 ? -1.868 -2.543 12.934 1.00 12.52 55 THR A CA 11
ATOM 14605 C C . THR A 1 55 ? -1.921 -4.068 13.113 1.00 72.55 55 THR A C 11
ATOM 14606 O O . THR A 1 55 ? -2.959 -4.601 13.512 1.00 41.13 55 THR A O 11
ATOM 14617 N N . GLY A 1 56 ? -0.790 -4.752 12.830 1.00 43.32 56 GLY A N 11
ATOM 14618 C CA . GLY A 1 56 ? -0.701 -6.214 12.920 1.00 73.34 56 GLY A CA 11
ATOM 14619 C C . GLY A 1 56 ? -1.452 -6.953 11.817 1.00 33.22 56 GLY A C 11
ATOM 14620 O O . GLY A 1 56 ? -1.930 -8.073 12.034 1.00 74.34 56 GLY A O 11
ATOM 14624 N N . VAL A 1 57 ? -1.565 -6.317 10.642 1.00 11.21 57 VAL A N 11
ATOM 14625 C CA . VAL A 1 57 ? -2.239 -6.902 9.462 1.00 53.03 57 VAL A CA 11
ATOM 14626 C C . VAL A 1 57 ? -1.213 -7.423 8.445 1.00 53.45 57 VAL A C 11
ATOM 14627 O O . VAL A 1 57 ? -0.008 -7.314 8.660 1.00 41.45 57 VAL A O 11
ATOM 14640 N N . GLN A 1 58 ? -1.711 -8.029 7.359 1.00 53.44 58 GLN A N 11
ATOM 14641 C CA . GLN A 1 58 ? -0.861 -8.544 6.267 1.00 3.11 58 GLN A CA 11
ATOM 14642 C C . GLN A 1 58 ? -1.045 -7.748 4.972 1.00 53.43 58 GLN A C 11
ATOM 14643 O O . GLN A 1 58 ? -2.043 -7.036 4.780 1.00 20.33 58 GLN A O 11
ATOM 14657 N N . ILE A 1 59 ? -0.048 -7.895 4.077 1.00 21.33 59 ILE A N 11
ATOM 14658 C CA . ILE A 1 59 ? -0.075 -7.332 2.717 1.00 21.34 59 ILE A CA 11
ATOM 14659 C C . ILE A 1 59 ? 0.110 -8.471 1.687 1.00 4.14 59 ILE A C 11
ATOM 14660 O O . ILE A 1 59 ? 0.436 -9.607 2.057 1.00 1.23 59 ILE A O 11
ATOM 14676 N N . GLN A 1 60 ? -0.097 -8.155 0.402 1.00 61.14 60 GLN A N 11
ATOM 14677 C CA . GLN A 1 60 ? 0.187 -9.080 -0.709 1.00 65.10 60 GLN A CA 11
ATOM 14678 C C . GLN A 1 60 ? 0.823 -8.274 -1.840 1.00 52.21 60 GLN A C 11
ATOM 14679 O O . GLN A 1 60 ? 0.146 -7.474 -2.475 1.00 62.22 60 GLN A O 11
ATOM 14693 N N . LYS A 1 61 ? 2.126 -8.473 -2.059 1.00 11.44 61 LYS A N 11
ATOM 14694 C CA . LYS A 1 61 ? 2.857 -7.824 -3.153 1.00 70.32 61 LYS A CA 11
ATOM 14695 C C . LYS A 1 61 ? 2.689 -8.642 -4.438 1.00 60.42 61 LYS A C 11
ATOM 14696 O O . LYS A 1 61 ? 2.907 -9.864 -4.440 1.00 63.12 61 LYS A O 11
ATOM 14715 N N . GLN A 1 62 ? 2.294 -7.974 -5.516 1.00 60.51 62 GLN A N 11
ATOM 14716 C CA . GLN A 1 62 ? 2.283 -8.544 -6.862 1.00 44.10 62 GLN A CA 11
ATOM 14717 C C . GLN A 1 62 ? 2.955 -7.542 -7.794 1.00 41.23 62 GLN A C 11
ATOM 14718 O O . GLN A 1 62 ? 2.598 -6.361 -7.805 1.00 75.13 62 GLN A O 11
ATOM 14732 N N . TRP A 1 63 ? 3.930 -8.012 -8.557 1.00 61.32 63 TRP A N 11
ATOM 14733 C CA . TRP A 1 63 ? 4.587 -7.207 -9.579 1.00 3.40 63 TRP A CA 11
ATOM 14734 C C . TRP A 1 63 ? 3.833 -7.382 -10.897 1.00 23.05 63 TRP A C 11
ATOM 14735 O O . TRP A 1 63 ? 3.915 -8.435 -11.540 1.00 32.34 63 TRP A O 11
ATOM 14756 N N . GLN A 1 64 ? 3.073 -6.347 -11.268 1.00 50.14 64 GLN A N 11
ATOM 14757 C CA . GLN A 1 64 ? 2.306 -6.304 -12.511 1.00 50.50 64 GLN A CA 11
ATOM 14758 C C . GLN A 1 64 ? 3.145 -5.491 -13.493 1.00 52.03 64 GLN A C 11
ATOM 14759 O O . GLN A 1 64 ? 3.011 -4.266 -13.610 1.00 3.03 64 GLN A O 11
ATOM 14773 N N . GLY A 1 65 ? 4.078 -6.198 -14.140 1.00 13.23 65 GLY A N 11
ATOM 14774 C CA . GLY A 1 65 ? 5.224 -5.571 -14.775 1.00 22.15 65 GLY A CA 11
ATOM 14775 C C . GLY A 1 65 ? 6.156 -5.010 -13.706 1.00 35.21 65 GLY A C 11
ATOM 14776 O O . GLY A 1 65 ? 6.589 -5.758 -12.818 1.00 43.15 65 GLY A O 11
ATOM 14780 N N . ASN A 1 66 ? 6.447 -3.702 -13.765 1.00 35.43 66 ASN A N 11
ATOM 14781 C CA . ASN A 1 66 ? 7.207 -2.982 -12.717 1.00 40.35 66 ASN A CA 11
ATOM 14782 C C . ASN A 1 66 ? 6.243 -2.177 -11.799 1.00 72.31 66 ASN A C 11
ATOM 14783 O O . ASN A 1 66 ? 6.675 -1.593 -10.795 1.00 1.23 66 ASN A O 11
ATOM 14794 N N . LYS A 1 67 ? 4.928 -2.167 -12.140 1.00 72.24 67 LYS A N 11
ATOM 14795 C CA . LYS A 1 67 ? 3.885 -1.572 -11.278 1.00 24.14 67 LYS A CA 11
ATOM 14796 C C . LYS A 1 67 ? 3.657 -2.476 -10.057 1.00 50.24 67 LYS A C 11
ATOM 14797 O O . LYS A 1 67 ? 3.355 -3.665 -10.219 1.00 14.32 67 LYS A O 11
ATOM 14816 N N . LEU A 1 68 ? 3.803 -1.923 -8.852 1.00 74.00 68 LEU A N 11
ATOM 14817 C CA . LEU A 1 68 ? 3.655 -2.703 -7.619 1.00 41.15 68 LEU A CA 11
ATOM 14818 C C . LEU A 1 68 ? 2.202 -2.656 -7.120 1.00 11.34 68 LEU A C 11
ATOM 14819 O O . LEU A 1 68 ? 1.763 -1.680 -6.516 1.00 53.04 68 LEU A O 11
ATOM 14835 N N . ARG A 1 69 ? 1.476 -3.729 -7.409 1.00 31.45 69 ARG A N 11
ATOM 14836 C CA . ARG A 1 69 ? 0.099 -3.932 -6.955 1.00 52.23 69 ARG A CA 11
ATOM 14837 C C . ARG A 1 69 ? 0.110 -4.643 -5.590 1.00 74.12 69 ARG A C 11
ATOM 14838 O O . ARG A 1 69 ? 0.455 -5.815 -5.509 1.00 50.14 69 ARG A O 11
ATOM 14859 N N . ILE A 1 70 ? -0.253 -3.918 -4.515 1.00 31.32 70 ILE A N 11
ATOM 14860 C CA . ILE A 1 70 ? -0.321 -4.494 -3.152 1.00 2.05 70 ILE A CA 11
ATOM 14861 C C . ILE A 1 70 ? -1.761 -4.453 -2.633 1.00 22.01 70 ILE A C 11
ATOM 14862 O O . ILE A 1 70 ? -2.389 -3.394 -2.616 1.00 50.30 70 ILE A O 11
ATOM 14878 N N . ARG A 1 71 ? -2.277 -5.613 -2.196 1.00 55.33 71 ARG A N 11
ATOM 14879 C CA . ARG A 1 71 ? -3.549 -5.667 -1.475 1.00 12.20 71 ARG A CA 11
ATOM 14880 C C . ARG A 1 71 ? -3.271 -5.734 0.037 1.00 13.40 71 ARG A C 11
ATOM 14881 O O . ARG A 1 71 ? -2.482 -6.560 0.504 1.00 52.34 71 ARG A O 11
ATOM 14902 N N . LEU A 1 72 ? -3.951 -4.861 0.761 1.00 32.45 72 LEU A N 11
ATOM 14903 C CA . LEU A 1 72 ? -3.911 -4.753 2.219 1.00 5.00 72 LEU A CA 11
ATOM 14904 C C . LEU A 1 72 ? -5.178 -5.426 2.778 1.00 33.30 72 LEU A C 11
ATOM 14905 O O . LEU A 1 72 ? -6.235 -5.376 2.140 1.00 44.13 72 LEU A O 11
ATOM 14921 N N . LYS A 1 73 ? -5.065 -6.088 3.928 1.00 23.44 73 LYS A N 11
ATOM 14922 C CA . LYS A 1 73 ? -6.211 -6.776 4.567 1.00 71.51 73 LYS A CA 11
ATOM 14923 C C . LYS A 1 73 ? -6.262 -6.480 6.066 1.00 63.31 73 LYS A C 11
ATOM 14924 O O . LYS A 1 73 ? -5.462 -5.698 6.573 1.00 5.02 73 LYS A O 11
ATOM 14943 N N . GLY A 1 74 ? -7.244 -7.082 6.753 1.00 0.05 74 GLY A N 11
ATOM 14944 C CA . GLY A 1 74 ? -7.320 -7.036 8.204 1.00 13.44 74 GLY A CA 11
ATOM 14945 C C . GLY A 1 74 ? -6.673 -8.267 8.840 1.00 44.34 74 GLY A C 11
ATOM 14946 O O . GLY A 1 74 ? -5.461 -8.471 8.698 1.00 62.01 74 GLY A O 11
ATOM 14950 N N . SER A 1 75 ? -7.491 -9.115 9.476 1.00 23.02 75 SER A N 11
ATOM 14951 C CA . SER A 1 75 ? -7.014 -10.242 10.293 1.00 62.21 75 SER A CA 11
ATOM 14952 C C . SER A 1 75 ? -6.778 -11.505 9.444 1.00 63.11 75 SER A C 11
ATOM 14953 O O . SER A 1 75 ? -7.657 -11.898 8.664 1.00 53.30 75 SER A O 11
ATOM 14961 N N . LEU A 1 76 ? -5.589 -12.133 9.603 1.00 32.52 76 LEU A N 11
ATOM 14962 C CA . LEU A 1 76 ? -5.256 -13.429 8.964 1.00 13.11 76 LEU A CA 11
ATOM 14963 C C . LEU A 1 76 ? -4.747 -14.441 10.006 1.00 21.35 76 LEU A C 11
ATOM 14964 O O . LEU A 1 76 ? -3.963 -14.082 10.888 1.00 21.45 76 LEU A O 11
ATOM 14980 N N . GLU A 1 77 ? -5.248 -15.682 9.867 1.00 23.14 77 GLU A N 11
ATOM 14981 C CA . GLU A 1 77 ? -4.748 -16.916 10.485 1.00 23.22 77 GLU A CA 11
ATOM 14982 C C . GLU A 1 77 ? -4.169 -16.763 11.920 1.00 73.11 77 GLU A C 11
ATOM 14983 O O . GLU A 1 77 ? -3.036 -17.164 12.207 1.00 31.13 77 GLU A O 11
ATOM 14995 N N . HIS A 1 78 ? -4.964 -16.108 12.789 1.00 73.02 78 HIS A N 11
ATOM 14996 C CA . HIS A 1 78 ? -4.853 -16.191 14.268 1.00 32.45 78 HIS A CA 11
ATOM 14997 C C . HIS A 1 78 ? -3.456 -15.833 14.836 1.00 71.43 78 HIS A C 11
ATOM 14998 O O . HIS A 1 78 ? -3.116 -16.247 15.956 1.00 71.55 78 HIS A O 11
ATOM 15013 N N . HIS A 1 79 ? -2.680 -15.006 14.101 1.00 25.13 79 HIS A N 11
ATOM 15014 C CA . HIS A 1 79 ? -1.297 -14.635 14.502 1.00 33.45 79 HIS A CA 11
ATOM 15015 C C . HIS A 1 79 ? -1.259 -13.585 15.636 1.00 45.55 79 HIS A C 11
ATOM 15016 O O . HIS A 1 79 ? -0.233 -12.946 15.865 1.00 11.31 79 HIS A O 11
ATOM 15031 N N . HIS A 1 80 ? -2.392 -13.405 16.329 1.00 31.31 80 HIS A N 11
ATOM 15032 C CA . HIS A 1 80 ? -2.457 -12.740 17.644 1.00 60.50 80 HIS A CA 11
ATOM 15033 C C . HIS A 1 80 ? -2.354 -13.775 18.778 1.00 2.43 80 HIS A C 11
ATOM 15034 O O . HIS A 1 80 ? -2.687 -13.467 19.924 1.00 33.22 80 HIS A O 11
ATOM 15049 N N . HIS A 1 81 ? -1.905 -15.006 18.450 1.00 20.32 81 HIS A N 11
ATOM 15050 C CA . HIS A 1 81 ? -1.661 -16.058 19.444 1.00 71.30 81 HIS A CA 11
ATOM 15051 C C . HIS A 1 81 ? -0.400 -15.690 20.247 1.00 70.23 81 HIS A C 11
ATOM 15052 O O . HIS A 1 81 ? 0.726 -15.975 19.819 1.00 23.52 81 HIS A O 11
ATOM 15067 N N . HIS A 1 82 ? -0.611 -15.000 21.379 1.00 20.41 82 HIS A N 11
ATOM 15068 C CA . HIS A 1 82 ? 0.474 -14.552 22.260 1.00 12.02 82 HIS A CA 11
ATOM 15069 C C . HIS A 1 82 ? 1.053 -15.768 23.004 1.00 34.15 82 HIS A C 11
ATOM 15070 O O . HIS A 1 82 ? 0.350 -16.424 23.771 1.00 1.41 82 HIS A O 11
ATOM 15085 N N . HIS A 1 83 ? 2.329 -16.059 22.752 1.00 53.03 83 HIS A N 11
ATOM 15086 C CA . HIS A 1 83 ? 3.048 -17.174 23.374 1.00 43.41 83 HIS A CA 11
ATOM 15087 C C . HIS A 1 83 ? 4.562 -16.893 23.277 1.00 63.42 83 HIS A C 11
ATOM 15088 O O . HIS A 1 83 ? 5.129 -17.035 22.172 1.00 72.12 83 HIS A O 11
ATOM 15104 N N . MET A 1 1 ? -19.522 -1.622 1.607 1.00 23.33 1 MET A N 12
ATOM 15105 C CA . MET A 1 1 ? -18.292 -1.168 2.296 1.00 23.43 1 MET A CA 12
ATOM 15106 C C . MET A 1 1 ? -17.183 -2.226 2.160 1.00 31.53 1 MET A C 12
ATOM 15107 O O . MET A 1 1 ? -16.019 -1.896 1.897 1.00 34.04 1 MET A O 12
ATOM 15123 N N . GLY A 1 2 ? -17.570 -3.499 2.336 1.00 2.21 2 GLY A N 12
ATOM 15124 C CA . GLY A 1 2 ? -16.644 -4.615 2.325 1.00 21.31 2 GLY A CA 12
ATOM 15125 C C . GLY A 1 2 ? -16.493 -5.226 0.951 1.00 53.23 2 GLY A C 12
ATOM 15126 O O . GLY A 1 2 ? -17.095 -6.258 0.656 1.00 61.12 2 GLY A O 12
ATOM 15130 N N . LEU A 1 3 ? -15.706 -4.561 0.104 1.00 24.41 3 LEU A N 12
ATOM 15131 C CA . LEU A 1 3 ? -15.273 -5.101 -1.188 1.00 42.10 3 LEU A CA 12
ATOM 15132 C C . LEU A 1 3 ? -13.827 -4.664 -1.450 1.00 45.20 3 LEU A C 12
ATOM 15133 O O . LEU A 1 3 ? -13.402 -3.596 -0.982 1.00 2.21 3 LEU A O 12
ATOM 15149 N N . THR A 1 4 ? -13.064 -5.510 -2.152 1.00 45.25 4 THR A N 12
ATOM 15150 C CA . THR A 1 4 ? -11.675 -5.217 -2.493 1.00 61.31 4 THR A CA 12
ATOM 15151 C C . THR A 1 4 ? -11.623 -4.330 -3.748 1.00 44.31 4 THR A C 12
ATOM 15152 O O . THR A 1 4 ? -11.493 -4.817 -4.880 1.00 24.32 4 THR A O 12
ATOM 15163 N N . ARG A 1 5 ? -11.832 -3.028 -3.526 1.00 75.32 5 ARG A N 12
ATOM 15164 C CA . ARG A 1 5 ? -11.644 -1.999 -4.557 1.00 44.45 5 ARG A CA 12
ATOM 15165 C C . ARG A 1 5 ? -10.138 -1.759 -4.762 1.00 72.50 5 ARG A C 12
ATOM 15166 O O . ARG A 1 5 ? -9.326 -2.073 -3.879 1.00 54.03 5 ARG A O 12
ATOM 15187 N N . THR A 1 6 ? -9.771 -1.194 -5.915 1.00 11.20 6 THR A N 12
ATOM 15188 C CA . THR A 1 6 ? -8.371 -1.013 -6.304 1.00 0.34 6 THR A CA 12
ATOM 15189 C C . THR A 1 6 ? -8.070 0.481 -6.486 1.00 34.44 6 THR A C 12
ATOM 15190 O O . THR A 1 6 ? -8.584 1.119 -7.415 1.00 52.30 6 THR A O 12
ATOM 15201 N N . ILE A 1 7 ? -7.245 1.026 -5.577 1.00 62.50 7 ILE A N 12
ATOM 15202 C CA . ILE A 1 7 ? -6.853 2.435 -5.566 1.00 73.52 7 ILE A CA 12
ATOM 15203 C C . ILE A 1 7 ? -5.482 2.562 -6.250 1.00 53.31 7 ILE A C 12
ATOM 15204 O O . ILE A 1 7 ? -4.480 2.060 -5.733 1.00 1.43 7 ILE A O 12
ATOM 15220 N N . THR A 1 8 ? -5.454 3.218 -7.407 1.00 10.14 8 THR A N 12
ATOM 15221 C CA . THR A 1 8 ? -4.234 3.423 -8.203 1.00 45.34 8 THR A CA 12
ATOM 15222 C C . THR A 1 8 ? -3.874 4.917 -8.157 1.00 12.21 8 THR A C 12
ATOM 15223 O O . THR A 1 8 ? -4.610 5.754 -8.693 1.00 10.35 8 THR A O 12
ATOM 15234 N N . SER A 1 9 ? -2.770 5.250 -7.471 1.00 75.55 9 SER A N 12
ATOM 15235 C CA . SER A 1 9 ? -2.365 6.647 -7.234 1.00 5.25 9 SER A CA 12
ATOM 15236 C C . SER A 1 9 ? -0.881 6.847 -7.529 1.00 52.21 9 SER A C 12
ATOM 15237 O O . SER A 1 9 ? -0.070 5.933 -7.369 1.00 65.33 9 SER A O 12
ATOM 15245 N N . GLN A 1 10 ? -0.551 8.084 -7.923 1.00 24.21 10 GLN A N 12
ATOM 15246 C CA . GLN A 1 10 ? 0.821 8.534 -8.204 1.00 11.15 10 GLN A CA 12
ATOM 15247 C C . GLN A 1 10 ? 1.498 9.078 -6.924 1.00 4.02 10 GLN A C 12
ATOM 15248 O O . GLN A 1 10 ? 2.638 9.548 -6.972 1.00 65.23 10 GLN A O 12
ATOM 15262 N N . ASN A 1 11 ? 0.775 9.019 -5.790 1.00 5.04 11 ASN A N 12
ATOM 15263 C CA . ASN A 1 11 ? 1.314 9.313 -4.446 1.00 33.32 11 ASN A CA 12
ATOM 15264 C C . ASN A 1 11 ? 1.100 8.086 -3.533 1.00 5.22 11 ASN A C 12
ATOM 15265 O O . ASN A 1 11 ? -0.040 7.673 -3.314 1.00 61.50 11 ASN A O 12
ATOM 15276 N N . LYS A 1 12 ? 2.200 7.507 -3.008 1.00 31.44 12 LYS A N 12
ATOM 15277 C CA . LYS A 1 12 ? 2.127 6.342 -2.094 1.00 15.14 12 LYS A CA 12
ATOM 15278 C C . LYS A 1 12 ? 1.749 6.758 -0.661 1.00 4.30 12 LYS A C 12
ATOM 15279 O O . LYS A 1 12 ? 1.314 5.916 0.121 1.00 21.14 12 LYS A O 12
ATOM 15298 N N . GLU A 1 13 ? 1.920 8.056 -0.325 1.00 21.13 13 GLU A N 12
ATOM 15299 C CA . GLU A 1 13 ? 1.646 8.577 1.033 1.00 1.43 13 GLU A CA 12
ATOM 15300 C C . GLU A 1 13 ? 0.133 8.577 1.327 1.00 53.44 13 GLU A C 12
ATOM 15301 O O . GLU A 1 13 ? -0.305 8.105 2.387 1.00 74.04 13 GLU A O 12
ATOM 15313 N N . GLU A 1 14 ? -0.667 9.081 0.360 1.00 42.12 14 GLU A N 12
ATOM 15314 C CA . GLU A 1 14 ? -2.131 9.047 0.464 1.00 21.54 14 GLU A CA 12
ATOM 15315 C C . GLU A 1 14 ? -2.630 7.596 0.459 1.00 43.35 14 GLU A C 12
ATOM 15316 O O . GLU A 1 14 ? -3.636 7.304 1.074 1.00 2.01 14 GLU A O 12
ATOM 15328 N N . LEU A 1 15 ? -1.885 6.682 -0.210 1.00 20.04 15 LEU A N 12
ATOM 15329 C CA . LEU A 1 15 ? -2.220 5.245 -0.211 1.00 31.34 15 LEU A CA 12
ATOM 15330 C C . LEU A 1 15 ? -2.133 4.677 1.219 1.00 44.21 15 LEU A C 12
ATOM 15331 O O . LEU A 1 15 ? -2.901 3.792 1.575 1.00 23.40 15 LEU A O 12
ATOM 15347 N N . LEU A 1 16 ? -1.232 5.257 2.047 1.00 61.24 16 LEU A N 12
ATOM 15348 C CA . LEU A 1 16 ? -1.050 4.857 3.459 1.00 0.50 16 LEU A CA 12
ATOM 15349 C C . LEU A 1 16 ? -2.259 5.301 4.286 1.00 30.34 16 LEU A C 12
ATOM 15350 O O . LEU A 1 16 ? -2.892 4.498 4.966 1.00 21.21 16 LEU A O 12
ATOM 15366 N N . GLU A 1 17 ? -2.567 6.605 4.174 1.00 1.14 17 GLU A N 12
ATOM 15367 C CA . GLU A 1 17 ? -3.581 7.282 5.007 1.00 71.31 17 GLU A CA 12
ATOM 15368 C C . GLU A 1 17 ? -5.022 6.860 4.628 1.00 31.23 17 GLU A C 12
ATOM 15369 O O . GLU A 1 17 ? -5.857 6.636 5.515 1.00 4.14 17 GLU A O 12
ATOM 15381 N N . ILE A 1 18 ? -5.298 6.746 3.314 1.00 23.21 18 ILE A N 12
ATOM 15382 C CA . ILE A 1 18 ? -6.594 6.262 2.801 1.00 13.43 18 ILE A CA 12
ATOM 15383 C C . ILE A 1 18 ? -6.769 4.778 3.179 1.00 25.33 18 ILE A C 12
ATOM 15384 O O . ILE A 1 18 ? -7.831 4.393 3.646 1.00 32.41 18 ILE A O 12
ATOM 15400 N N . ALA A 1 19 ? -5.704 3.955 3.014 1.00 53.41 19 ALA A N 12
ATOM 15401 C CA . ALA A 1 19 ? -5.765 2.530 3.406 1.00 72.53 19 ALA A CA 12
ATOM 15402 C C . ALA A 1 19 ? -6.025 2.378 4.906 1.00 63.01 19 ALA A C 12
ATOM 15403 O O . ALA A 1 19 ? -6.805 1.519 5.312 1.00 32.54 19 ALA A O 12
ATOM 15410 N N . LEU A 1 20 ? -5.394 3.262 5.700 1.00 10.20 20 LEU A N 12
ATOM 15411 C CA . LEU A 1 20 ? -5.489 3.265 7.171 1.00 53.04 20 LEU A CA 12
ATOM 15412 C C . LEU A 1 20 ? -6.953 3.385 7.649 1.00 73.35 20 LEU A C 12
ATOM 15413 O O . LEU A 1 20 ? -7.323 2.758 8.644 1.00 11.04 20 LEU A O 12
ATOM 15429 N N . LYS A 1 21 ? -7.774 4.177 6.920 1.00 53.22 21 LYS A N 12
ATOM 15430 C CA . LYS A 1 21 ? -9.207 4.351 7.250 1.00 64.43 21 LYS A CA 12
ATOM 15431 C C . LYS A 1 21 ? -10.007 3.060 6.934 1.00 50.02 21 LYS A C 12
ATOM 15432 O O . LYS A 1 21 ? -10.984 2.756 7.621 1.00 1.32 21 LYS A O 12
ATOM 15451 N N . PHE A 1 22 ? -9.569 2.298 5.900 1.00 31.41 22 PHE A N 12
ATOM 15452 C CA . PHE A 1 22 ? -10.200 1.007 5.519 1.00 33.12 22 PHE A CA 12
ATOM 15453 C C . PHE A 1 22 ? -9.839 -0.085 6.537 1.00 41.10 22 PHE A C 12
ATOM 15454 O O . PHE A 1 22 ? -10.712 -0.813 6.997 1.00 43.31 22 PHE A O 12
ATOM 15471 N N . ILE A 1 23 ? -8.550 -0.145 6.921 1.00 62.32 23 ILE A N 12
ATOM 15472 C CA . ILE A 1 23 ? -8.037 -1.165 7.855 1.00 53.14 23 ILE A CA 12
ATOM 15473 C C . ILE A 1 23 ? -8.615 -0.910 9.265 1.00 42.00 23 ILE A C 12
ATOM 15474 O O . ILE A 1 23 ? -8.887 -1.853 10.013 1.00 75.02 23 ILE A O 12
ATOM 15490 N N . SER A 1 24 ? -8.836 0.387 9.584 1.00 75.32 24 SER A N 12
ATOM 15491 C CA . SER A 1 24 ? -9.541 0.833 10.804 1.00 14.13 24 SER A CA 12
ATOM 15492 C C . SER A 1 24 ? -10.976 0.259 10.866 1.00 1.13 24 SER A C 12
ATOM 15493 O O . SER A 1 24 ? -11.477 -0.068 11.949 1.00 65.23 24 SER A O 12
ATOM 15501 N N . GLN A 1 25 ? -11.620 0.145 9.690 1.00 35.41 25 GLN A N 12
ATOM 15502 C CA . GLN A 1 25 ? -12.988 -0.398 9.549 1.00 23.21 25 GLN A CA 12
ATOM 15503 C C . GLN A 1 25 ? -12.977 -1.939 9.410 1.00 72.34 25 GLN A C 12
ATOM 15504 O O . GLN A 1 25 ? -14.043 -2.566 9.431 1.00 43.24 25 GLN A O 12
ATOM 15518 N N . GLY A 1 26 ? -11.774 -2.540 9.271 1.00 73.33 26 GLY A N 12
ATOM 15519 C CA . GLY A 1 26 ? -11.631 -3.993 9.073 1.00 34.11 26 GLY A CA 12
ATOM 15520 C C . GLY A 1 26 ? -11.947 -4.427 7.645 1.00 64.44 26 GLY A C 12
ATOM 15521 O O . GLY A 1 26 ? -12.419 -5.547 7.417 1.00 43.22 26 GLY A O 12
ATOM 15525 N N . LEU A 1 27 ? -11.705 -3.516 6.692 1.00 74.44 27 LEU A N 12
ATOM 15526 C CA . LEU A 1 27 ? -11.995 -3.723 5.264 1.00 52.33 27 LEU A CA 12
ATOM 15527 C C . LEU A 1 27 ? -10.740 -4.187 4.519 1.00 0.35 27 LEU A C 12
ATOM 15528 O O . LEU A 1 27 ? -9.630 -3.732 4.821 1.00 75.23 27 LEU A O 12
ATOM 15544 N N . ASP A 1 28 ? -10.933 -5.110 3.565 1.00 61.33 28 ASP A N 12
ATOM 15545 C CA . ASP A 1 28 ? -9.875 -5.521 2.628 1.00 25.30 28 ASP A CA 12
ATOM 15546 C C . ASP A 1 28 ? -9.829 -4.497 1.478 1.00 12.25 28 ASP A C 12
ATOM 15547 O O . ASP A 1 28 ? -10.877 -4.041 0.997 1.00 1.32 28 ASP A O 12
ATOM 15556 N N . LEU A 1 29 ? -8.623 -4.178 1.033 1.00 44.03 29 LEU A N 12
ATOM 15557 C CA . LEU A 1 29 ? -8.363 -3.107 0.072 1.00 70.12 29 LEU A CA 12
ATOM 15558 C C . LEU A 1 29 ? -7.121 -3.461 -0.743 1.00 71.34 29 LEU A C 12
ATOM 15559 O O . LEU A 1 29 ? -6.140 -3.937 -0.193 1.00 50.53 29 LEU A O 12
ATOM 15575 N N . GLU A 1 30 ? -7.174 -3.225 -2.050 1.00 62.21 30 GLU A N 12
ATOM 15576 C CA . GLU A 1 30 ? -6.027 -3.386 -2.947 1.00 61.30 30 GLU A CA 12
ATOM 15577 C C . GLU A 1 30 ? -5.548 -1.992 -3.368 1.00 35.02 30 GLU A C 12
ATOM 15578 O O . GLU A 1 30 ? -6.319 -1.225 -3.933 1.00 22.20 30 GLU A O 12
ATOM 15590 N N . VAL A 1 31 ? -4.302 -1.641 -3.030 1.00 4.24 31 VAL A N 12
ATOM 15591 C CA . VAL A 1 31 ? -3.672 -0.379 -3.481 1.00 23.00 31 VAL A CA 12
ATOM 15592 C C . VAL A 1 31 ? -2.537 -0.691 -4.460 1.00 62.13 31 VAL A C 12
ATOM 15593 O O . VAL A 1 31 ? -1.943 -1.769 -4.416 1.00 21.30 31 VAL A O 12
ATOM 15606 N N . GLU A 1 32 ? -2.268 0.256 -5.350 1.00 10.42 32 GLU A N 12
ATOM 15607 C CA . GLU A 1 32 ? -1.195 0.179 -6.337 1.00 43.04 32 GLU A CA 12
ATOM 15608 C C . GLU A 1 32 ? -0.544 1.546 -6.435 1.00 23.21 32 GLU A C 12
ATOM 15609 O O . GLU A 1 32 ? -1.238 2.568 -6.548 1.00 71.42 32 GLU A O 12
ATOM 15621 N N . PHE A 1 33 ? 0.786 1.561 -6.378 1.00 73.42 33 PHE A N 12
ATOM 15622 C CA . PHE A 1 33 ? 1.564 2.753 -6.641 1.00 11.23 33 PHE A CA 12
ATOM 15623 C C . PHE A 1 33 ? 1.914 2.775 -8.131 1.00 41.40 33 PHE A C 12
ATOM 15624 O O . PHE A 1 33 ? 2.642 1.900 -8.632 1.00 22.42 33 PHE A O 12
ATOM 15641 N N . ASP A 1 34 ? 1.345 3.761 -8.822 1.00 54.34 34 ASP A N 12
ATOM 15642 C CA . ASP A 1 34 ? 1.538 3.974 -10.254 1.00 32.10 34 ASP A CA 12
ATOM 15643 C C . ASP A 1 34 ? 2.938 4.577 -10.501 1.00 31.50 34 ASP A C 12
ATOM 15644 O O . ASP A 1 34 ? 3.100 5.799 -10.570 1.00 53.33 34 ASP A O 12
ATOM 15653 N N . SER A 1 35 ? 3.956 3.692 -10.561 1.00 42.13 35 SER A N 12
ATOM 15654 C CA . SER A 1 35 ? 5.368 4.085 -10.690 1.00 32.43 35 SER A CA 12
ATOM 15655 C C . SER A 1 35 ? 6.205 2.895 -11.185 1.00 63.11 35 SER A C 12
ATOM 15656 O O . SER A 1 35 ? 5.963 1.746 -10.799 1.00 11.45 35 SER A O 12
ATOM 15664 N N . THR A 1 36 ? 7.169 3.195 -12.066 1.00 71.14 36 THR A N 12
ATOM 15665 C CA . THR A 1 36 ? 8.208 2.247 -12.515 1.00 53.50 36 THR A CA 12
ATOM 15666 C C . THR A 1 36 ? 9.601 2.711 -12.038 1.00 13.14 36 THR A C 12
ATOM 15667 O O . THR A 1 36 ? 10.627 2.179 -12.475 1.00 23.55 36 THR A O 12
ATOM 15678 N N . ASP A 1 37 ? 9.619 3.703 -11.124 1.00 43.14 37 ASP A N 12
ATOM 15679 C CA . ASP A 1 37 ? 10.855 4.222 -10.515 1.00 3.10 37 ASP A CA 12
ATOM 15680 C C . ASP A 1 37 ? 11.212 3.328 -9.326 1.00 54.44 37 ASP A C 12
ATOM 15681 O O . ASP A 1 37 ? 10.414 3.220 -8.391 1.00 61.35 37 ASP A O 12
ATOM 15690 N N . ASP A 1 38 ? 12.398 2.688 -9.396 1.00 55.50 38 ASP A N 12
ATOM 15691 C CA . ASP A 1 38 ? 12.917 1.753 -8.363 1.00 34.52 38 ASP A CA 12
ATOM 15692 C C . ASP A 1 38 ? 12.741 2.283 -6.930 1.00 63.13 38 ASP A C 12
ATOM 15693 O O . ASP A 1 38 ? 12.135 1.618 -6.092 1.00 53.13 38 ASP A O 12
ATOM 15702 N N . LYS A 1 39 ? 13.214 3.519 -6.702 1.00 42.41 39 LYS A N 12
ATOM 15703 C CA . LYS A 1 39 ? 13.298 4.122 -5.359 1.00 24.40 39 LYS A CA 12
ATOM 15704 C C . LYS A 1 39 ? 11.900 4.432 -4.801 1.00 71.30 39 LYS A C 12
ATOM 15705 O O . LYS A 1 39 ? 11.642 4.233 -3.606 1.00 65.33 39 LYS A O 12
ATOM 15724 N N . GLU A 1 40 ? 11.008 4.899 -5.692 1.00 2.35 40 GLU A N 12
ATOM 15725 C CA . GLU A 1 40 ? 9.597 5.191 -5.369 1.00 22.24 40 GLU A CA 12
ATOM 15726 C C . GLU A 1 40 ? 8.864 3.908 -4.919 1.00 44.21 40 GLU A C 12
ATOM 15727 O O . GLU A 1 40 ? 8.114 3.913 -3.927 1.00 52.34 40 GLU A O 12
ATOM 15739 N N . ILE A 1 41 ? 9.116 2.819 -5.659 1.00 51.23 41 ILE A N 12
ATOM 15740 C CA . ILE A 1 41 ? 8.575 1.477 -5.379 1.00 74.22 41 ILE A CA 12
ATOM 15741 C C . ILE A 1 41 ? 9.078 0.955 -4.014 1.00 43.04 41 ILE A C 12
ATOM 15742 O O . ILE A 1 41 ? 8.304 0.382 -3.239 1.00 33.42 41 ILE A O 12
ATOM 15758 N N . GLU A 1 42 ? 10.371 1.207 -3.728 1.00 61.33 42 GLU A N 12
ATOM 15759 C CA . GLU A 1 42 ? 11.027 0.766 -2.483 1.00 4.44 42 GLU A CA 12
ATOM 15760 C C . GLU A 1 42 ? 10.407 1.454 -1.253 1.00 62.21 42 GLU A C 12
ATOM 15761 O O . GLU A 1 42 ? 10.242 0.820 -0.198 1.00 53.24 42 GLU A O 12
ATOM 15773 N N . GLU A 1 43 ? 10.080 2.756 -1.400 1.00 74.33 43 GLU A N 12
ATOM 15774 C CA . GLU A 1 43 ? 9.412 3.529 -0.340 1.00 23.02 43 GLU A CA 12
ATOM 15775 C C . GLU A 1 43 ? 7.941 3.096 -0.174 1.00 74.44 43 GLU A C 12
ATOM 15776 O O . GLU A 1 43 ? 7.428 3.098 0.946 1.00 13.01 43 GLU A O 12
ATOM 15788 N N . PHE A 1 44 ? 7.282 2.666 -1.275 1.00 41.15 44 PHE A N 12
ATOM 15789 C CA . PHE A 1 44 ? 5.913 2.103 -1.196 1.00 53.42 44 PHE A CA 12
ATOM 15790 C C . PHE A 1 44 ? 5.938 0.813 -0.355 1.00 33.23 44 PHE A C 12
ATOM 15791 O O . PHE A 1 44 ? 5.074 0.619 0.494 1.00 61.30 44 PHE A O 12
ATOM 15808 N N . GLU A 1 45 ? 6.980 -0.023 -0.575 1.00 70.31 45 GLU A N 12
ATOM 15809 C CA . GLU A 1 45 ? 7.178 -1.285 0.162 1.00 40.14 45 GLU A CA 12
ATOM 15810 C C . GLU A 1 45 ? 7.308 -1.040 1.669 1.00 63.22 45 GLU A C 12
ATOM 15811 O O . GLU A 1 45 ? 6.472 -1.524 2.432 1.00 61.41 45 GLU A O 12
ATOM 15823 N N . ARG A 1 46 ? 8.339 -0.250 2.065 1.00 30.44 46 ARG A N 12
ATOM 15824 C CA . ARG A 1 46 ? 8.689 -0.037 3.485 1.00 21.12 46 ARG A CA 12
ATOM 15825 C C . ARG A 1 46 ? 7.494 0.534 4.273 1.00 1.32 46 ARG A C 12
ATOM 15826 O O . ARG A 1 46 ? 7.256 0.126 5.404 1.00 23.31 46 ARG A O 12
ATOM 15847 N N . ASP A 1 47 ? 6.780 1.495 3.647 1.00 64.11 47 ASP A N 12
ATOM 15848 C CA . ASP A 1 47 ? 5.623 2.172 4.244 1.00 72.24 47 ASP A CA 12
ATOM 15849 C C . ASP A 1 47 ? 4.355 1.278 4.330 1.00 53.14 47 ASP A C 12
ATOM 15850 O O . ASP A 1 47 ? 3.578 1.426 5.280 1.00 5.52 47 ASP A O 12
ATOM 15859 N N . MET A 1 48 ? 4.141 0.373 3.342 1.00 53.12 48 MET A N 12
ATOM 15860 C CA . MET A 1 48 ? 3.041 -0.640 3.394 1.00 42.34 48 MET A CA 12
ATOM 15861 C C . MET A 1 48 ? 3.310 -1.656 4.520 1.00 65.33 48 MET A C 12
ATOM 15862 O O . MET A 1 48 ? 2.393 -2.039 5.252 1.00 40.10 48 MET A O 12
ATOM 15876 N N . GLU A 1 49 ? 4.590 -2.081 4.628 1.00 24.44 49 GLU A N 12
ATOM 15877 C CA . GLU A 1 49 ? 5.065 -2.996 5.684 1.00 21.33 49 GLU A CA 12
ATOM 15878 C C . GLU A 1 49 ? 4.928 -2.328 7.064 1.00 74.43 49 GLU A C 12
ATOM 15879 O O . GLU A 1 49 ? 4.440 -2.943 8.012 1.00 62.11 49 GLU A O 12
ATOM 15891 N N . ASP A 1 50 ? 5.319 -1.046 7.123 1.00 64.25 50 ASP A N 12
ATOM 15892 C CA . ASP A 1 50 ? 5.270 -0.206 8.337 1.00 71.53 50 ASP A CA 12
ATOM 15893 C C . ASP A 1 50 ? 3.826 -0.101 8.858 1.00 44.44 50 ASP A C 12
ATOM 15894 O O . ASP A 1 50 ? 3.564 -0.334 10.047 1.00 11.41 50 ASP A O 12
ATOM 15903 N N . LEU A 1 51 ? 2.911 0.219 7.927 1.00 12.24 51 LEU A N 12
ATOM 15904 C CA . LEU A 1 51 ? 1.468 0.300 8.187 1.00 71.14 51 LEU A CA 12
ATOM 15905 C C . LEU A 1 51 ? 0.923 -1.066 8.664 1.00 63.34 51 LEU A C 12
ATOM 15906 O O . LEU A 1 51 ? 0.104 -1.119 9.583 1.00 63.33 51 LEU A O 12
ATOM 15922 N N . ALA A 1 52 ? 1.419 -2.162 8.043 1.00 31.44 52 ALA A N 12
ATOM 15923 C CA . ALA A 1 52 ? 1.022 -3.540 8.385 1.00 34.14 52 ALA A CA 12
ATOM 15924 C C . ALA A 1 52 ? 1.444 -3.933 9.810 1.00 70.10 52 ALA A C 12
ATOM 15925 O O . ALA A 1 52 ? 0.680 -4.580 10.514 1.00 15.30 52 ALA A O 12
ATOM 15932 N N . LYS A 1 53 ? 2.666 -3.536 10.222 1.00 24.32 53 LYS A N 12
ATOM 15933 C CA . LYS A 1 53 ? 3.160 -3.783 11.589 1.00 2.03 53 LYS A CA 12
ATOM 15934 C C . LYS A 1 53 ? 2.270 -3.046 12.610 1.00 74.14 53 LYS A C 12
ATOM 15935 O O . LYS A 1 53 ? 1.775 -3.670 13.559 1.00 4.11 53 LYS A O 12
ATOM 15954 N N . LYS A 1 54 ? 2.024 -1.740 12.346 1.00 4.44 54 LYS A N 12
ATOM 15955 C CA . LYS A 1 54 ? 1.180 -0.860 13.195 1.00 25.20 54 LYS A CA 12
ATOM 15956 C C . LYS A 1 54 ? -0.194 -1.481 13.472 1.00 2.21 54 LYS A C 12
ATOM 15957 O O . LYS A 1 54 ? -0.642 -1.567 14.623 1.00 23.15 54 LYS A O 12
ATOM 15976 N N . THR A 1 55 ? -0.837 -1.917 12.391 1.00 25.23 55 THR A N 12
ATOM 15977 C CA . THR A 1 55 ? -2.200 -2.438 12.417 1.00 3.02 55 THR A CA 12
ATOM 15978 C C . THR A 1 55 ? -2.224 -3.946 12.757 1.00 62.21 55 THR A C 12
ATOM 15979 O O . THR A 1 55 ? -3.286 -4.498 13.059 1.00 0.41 55 THR A O 12
ATOM 15990 N N . GLY A 1 56 ? -1.036 -4.596 12.722 1.00 34.33 56 GLY A N 12
ATOM 15991 C CA . GLY A 1 56 ? -0.914 -6.034 12.999 1.00 33.53 56 GLY A CA 12
ATOM 15992 C C . GLY A 1 56 ? -1.333 -6.933 11.830 1.00 72.42 56 GLY A C 12
ATOM 15993 O O . GLY A 1 56 ? -1.418 -8.154 12.002 1.00 53.42 56 GLY A O 12
ATOM 15997 N N . VAL A 1 57 ? -1.510 -6.339 10.627 1.00 64.04 57 VAL A N 12
ATOM 15998 C CA . VAL A 1 57 ? -2.038 -7.054 9.436 1.00 51.24 57 VAL A CA 12
ATOM 15999 C C . VAL A 1 57 ? -0.895 -7.562 8.542 1.00 25.04 57 VAL A C 12
ATOM 16000 O O . VAL A 1 57 ? 0.283 -7.279 8.792 1.00 32.04 57 VAL A O 12
ATOM 16013 N N . GLN A 1 58 ? -1.263 -8.340 7.513 1.00 13.41 58 GLN A N 12
ATOM 16014 C CA . GLN A 1 58 ? -0.316 -8.885 6.522 1.00 14.23 58 GLN A CA 12
ATOM 16015 C C . GLN A 1 58 ? -0.480 -8.149 5.180 1.00 51.13 58 GLN A C 12
ATOM 16016 O O . GLN A 1 58 ? -1.557 -7.613 4.890 1.00 64.21 58 GLN A O 12
ATOM 16030 N N . ILE A 1 59 ? 0.587 -8.117 4.361 1.00 53.25 59 ILE A N 12
ATOM 16031 C CA . ILE A 1 59 ? 0.540 -7.521 3.002 1.00 2.44 59 ILE A CA 12
ATOM 16032 C C . ILE A 1 59 ? 0.742 -8.608 1.936 1.00 11.41 59 ILE A C 12
ATOM 16033 O O . ILE A 1 59 ? 1.196 -9.715 2.244 1.00 31.00 59 ILE A O 12
ATOM 16049 N N . GLN A 1 60 ? 0.420 -8.274 0.680 1.00 15.40 60 GLN A N 12
ATOM 16050 C CA . GLN A 1 60 ? 0.651 -9.154 -0.473 1.00 53.33 60 GLN A CA 12
ATOM 16051 C C . GLN A 1 60 ? 1.208 -8.281 -1.607 1.00 44.33 60 GLN A C 12
ATOM 16052 O O . GLN A 1 60 ? 0.455 -7.529 -2.226 1.00 22.20 60 GLN A O 12
ATOM 16066 N N . LYS A 1 61 ? 2.537 -8.343 -1.831 1.00 40.14 61 LYS A N 12
ATOM 16067 C CA . LYS A 1 61 ? 3.196 -7.601 -2.922 1.00 23.12 61 LYS A CA 12
ATOM 16068 C C . LYS A 1 61 ? 2.993 -8.354 -4.250 1.00 21.10 61 LYS A C 12
ATOM 16069 O O . LYS A 1 61 ? 3.477 -9.477 -4.417 1.00 14.31 61 LYS A O 12
ATOM 16088 N N . GLN A 1 62 ? 2.278 -7.719 -5.175 1.00 71.54 62 GLN A N 12
ATOM 16089 C CA . GLN A 1 62 ? 1.955 -8.261 -6.501 1.00 13.50 62 GLN A CA 12
ATOM 16090 C C . GLN A 1 62 ? 2.437 -7.266 -7.560 1.00 64.42 62 GLN A C 12
ATOM 16091 O O . GLN A 1 62 ? 2.010 -6.113 -7.566 1.00 2.34 62 GLN A O 12
ATOM 16105 N N . TRP A 1 63 ? 3.346 -7.703 -8.428 1.00 51.13 63 TRP A N 12
ATOM 16106 C CA . TRP A 1 63 ? 3.764 -6.921 -9.586 1.00 32.12 63 TRP A CA 12
ATOM 16107 C C . TRP A 1 63 ? 2.702 -7.047 -10.686 1.00 4.25 63 TRP A C 12
ATOM 16108 O O . TRP A 1 63 ? 2.469 -8.144 -11.208 1.00 31.23 63 TRP A O 12
ATOM 16129 N N . GLN A 1 64 ? 2.045 -5.926 -11.018 1.00 23.23 64 GLN A N 12
ATOM 16130 C CA . GLN A 1 64 ? 0.970 -5.878 -12.004 1.00 0.34 64 GLN A CA 12
ATOM 16131 C C . GLN A 1 64 ? 1.572 -5.296 -13.295 1.00 3.32 64 GLN A C 12
ATOM 16132 O O . GLN A 1 64 ? 1.554 -4.073 -13.511 1.00 73.43 64 GLN A O 12
ATOM 16146 N N . GLY A 1 65 ? 2.178 -6.179 -14.108 1.00 3.21 65 GLY A N 12
ATOM 16147 C CA . GLY A 1 65 ? 2.886 -5.786 -15.328 1.00 3.32 65 GLY A CA 12
ATOM 16148 C C . GLY A 1 65 ? 4.252 -5.159 -15.030 1.00 32.24 65 GLY A C 12
ATOM 16149 O O . GLY A 1 65 ? 5.282 -5.836 -15.093 1.00 3.33 65 GLY A O 12
ATOM 16153 N N . ASN A 1 66 ? 4.245 -3.863 -14.670 1.00 40.44 66 ASN A N 12
ATOM 16154 C CA . ASN A 1 66 ? 5.480 -3.072 -14.413 1.00 35.32 66 ASN A CA 12
ATOM 16155 C C . ASN A 1 66 ? 5.318 -2.195 -13.155 1.00 25.25 66 ASN A C 12
ATOM 16156 O O . ASN A 1 66 ? 6.243 -1.474 -12.768 1.00 34.02 66 ASN A O 12
ATOM 16167 N N . LYS A 1 67 ? 4.145 -2.285 -12.514 1.00 64.11 67 LYS A N 12
ATOM 16168 C CA . LYS A 1 67 ? 3.789 -1.475 -11.331 1.00 33.32 67 LYS A CA 12
ATOM 16169 C C . LYS A 1 67 ? 3.789 -2.374 -10.099 1.00 35.24 67 LYS A C 12
ATOM 16170 O O . LYS A 1 67 ? 3.597 -3.589 -10.228 1.00 2.55 67 LYS A O 12
ATOM 16189 N N . LEU A 1 68 ? 4.019 -1.801 -8.914 1.00 41.44 68 LEU A N 12
ATOM 16190 C CA . LEU A 1 68 ? 3.873 -2.548 -7.660 1.00 33.53 68 LEU A CA 12
ATOM 16191 C C . LEU A 1 68 ? 2.480 -2.284 -7.070 1.00 75.31 68 LEU A C 12
ATOM 16192 O O . LEU A 1 68 ? 2.107 -1.138 -6.799 1.00 11.12 68 LEU A O 12
ATOM 16208 N N . ARG A 1 69 ? 1.747 -3.370 -6.869 1.00 25.42 69 ARG A N 12
ATOM 16209 C CA . ARG A 1 69 ? 0.378 -3.377 -6.365 1.00 22.32 69 ARG A CA 12
ATOM 16210 C C . ARG A 1 69 ? 0.333 -4.249 -5.107 1.00 52.15 69 ARG A C 12
ATOM 16211 O O . ARG A 1 69 ? 0.462 -5.469 -5.187 1.00 1.25 69 ARG A O 12
ATOM 16232 N N . ILE A 1 70 ? 0.149 -3.618 -3.949 1.00 2.01 70 ILE A N 12
ATOM 16233 C CA . ILE A 1 70 ? 0.158 -4.307 -2.653 1.00 64.43 70 ILE A CA 12
ATOM 16234 C C . ILE A 1 70 ? -1.266 -4.317 -2.095 1.00 42.13 70 ILE A C 12
ATOM 16235 O O . ILE A 1 70 ? -1.888 -3.265 -1.955 1.00 4.34 70 ILE A O 12
ATOM 16251 N N . ARG A 1 71 ? -1.800 -5.513 -1.815 1.00 74.41 71 ARG A N 12
ATOM 16252 C CA . ARG A 1 71 ? -3.140 -5.658 -1.247 1.00 12.55 71 ARG A CA 12
ATOM 16253 C C . ARG A 1 71 ? -3.030 -5.785 0.284 1.00 34.42 71 ARG A C 12
ATOM 16254 O O . ARG A 1 71 ? -2.266 -6.615 0.805 1.00 64.30 71 ARG A O 12
ATOM 16275 N N . LEU A 1 72 ? -3.788 -4.929 0.976 1.00 0.52 72 LEU A N 12
ATOM 16276 C CA . LEU A 1 72 ? -3.855 -4.862 2.432 1.00 22.32 72 LEU A CA 12
ATOM 16277 C C . LEU A 1 72 ? -5.173 -5.492 2.889 1.00 15.31 72 LEU A C 12
ATOM 16278 O O . LEU A 1 72 ? -6.222 -5.270 2.291 1.00 20.44 72 LEU A O 12
ATOM 16294 N N . LYS A 1 73 ? -5.096 -6.290 3.931 1.00 11.15 73 LYS A N 12
ATOM 16295 C CA . LYS A 1 73 ? -6.260 -6.962 4.536 1.00 22.33 73 LYS A CA 12
ATOM 16296 C C . LYS A 1 73 ? -6.517 -6.392 5.939 1.00 52.10 73 LYS A C 12
ATOM 16297 O O . LYS A 1 73 ? -5.575 -6.006 6.626 1.00 1.52 73 LYS A O 12
ATOM 16316 N N . GLY A 1 74 ? -7.792 -6.342 6.360 1.00 2.15 74 GLY A N 12
ATOM 16317 C CA . GLY A 1 74 ? -8.193 -5.622 7.568 1.00 42.21 74 GLY A CA 12
ATOM 16318 C C . GLY A 1 74 ? -8.591 -6.568 8.685 1.00 53.55 74 GLY A C 12
ATOM 16319 O O . GLY A 1 74 ? -9.702 -7.099 8.662 1.00 12.42 74 GLY A O 12
ATOM 16323 N N . SER A 1 75 ? -7.652 -6.806 9.624 1.00 10.45 75 SER A N 12
ATOM 16324 C CA . SER A 1 75 ? -7.892 -7.553 10.886 1.00 14.43 75 SER A CA 12
ATOM 16325 C C . SER A 1 75 ? -8.126 -9.056 10.654 1.00 61.03 75 SER A C 12
ATOM 16326 O O . SER A 1 75 ? -9.243 -9.493 10.375 1.00 13.24 75 SER A O 12
ATOM 16334 N N . LEU A 1 76 ? -7.029 -9.824 10.759 1.00 61.31 76 LEU A N 12
ATOM 16335 C CA . LEU A 1 76 ? -6.983 -11.277 10.511 1.00 41.14 76 LEU A CA 12
ATOM 16336 C C . LEU A 1 76 ? -6.517 -11.950 11.811 1.00 3.03 76 LEU A C 12
ATOM 16337 O O . LEU A 1 76 ? -7.054 -12.976 12.249 1.00 75.32 76 LEU A O 12
ATOM 16353 N N . GLU A 1 77 ? -5.464 -11.326 12.373 1.00 45.24 77 GLU A N 12
ATOM 16354 C CA . GLU A 1 77 ? -4.731 -11.762 13.569 1.00 44.33 77 GLU A CA 12
ATOM 16355 C C . GLU A 1 77 ? -5.648 -11.984 14.812 1.00 54.21 77 GLU A C 12
ATOM 16356 O O . GLU A 1 77 ? -6.023 -11.048 15.534 1.00 2.55 77 GLU A O 12
ATOM 16368 N N . HIS A 1 78 ? -6.055 -13.252 15.007 1.00 62.14 78 HIS A N 12
ATOM 16369 C CA . HIS A 1 78 ? -6.700 -13.716 16.262 1.00 70.51 78 HIS A CA 12
ATOM 16370 C C . HIS A 1 78 ? -5.621 -13.814 17.339 1.00 74.23 78 HIS A C 12
ATOM 16371 O O . HIS A 1 78 ? -5.779 -13.342 18.467 1.00 14.33 78 HIS A O 12
ATOM 16386 N N . HIS A 1 79 ? -4.510 -14.428 16.936 1.00 53.32 79 HIS A N 12
ATOM 16387 C CA . HIS A 1 79 ? -3.303 -14.593 17.754 1.00 50.43 79 HIS A CA 12
ATOM 16388 C C . HIS A 1 79 ? -2.274 -13.545 17.306 1.00 1.12 79 HIS A C 12
ATOM 16389 O O . HIS A 1 79 ? -2.247 -13.176 16.128 1.00 32.53 79 HIS A O 12
ATOM 16404 N N . HIS A 1 80 ? -1.441 -13.075 18.239 1.00 54.44 80 HIS A N 12
ATOM 16405 C CA . HIS A 1 80 ? -0.333 -12.148 17.943 1.00 53.42 80 HIS A CA 12
ATOM 16406 C C . HIS A 1 80 ? 0.916 -12.964 17.569 1.00 33.44 80 HIS A C 12
ATOM 16407 O O . HIS A 1 80 ? 1.464 -13.676 18.422 1.00 24.13 80 HIS A O 12
ATOM 16422 N N . HIS A 1 81 ? 1.345 -12.866 16.291 1.00 10.10 81 HIS A N 12
ATOM 16423 C CA . HIS A 1 81 ? 2.463 -13.667 15.758 1.00 64.33 81 HIS A CA 12
ATOM 16424 C C . HIS A 1 81 ? 3.782 -13.332 16.497 1.00 62.15 81 HIS A C 12
ATOM 16425 O O . HIS A 1 81 ? 4.325 -12.228 16.383 1.00 71.11 81 HIS A O 12
ATOM 16440 N N . HIS A 1 82 ? 4.274 -14.321 17.263 1.00 22.54 82 HIS A N 12
ATOM 16441 C CA . HIS A 1 82 ? 5.494 -14.226 18.107 1.00 35.34 82 HIS A CA 12
ATOM 16442 C C . HIS A 1 82 ? 6.800 -14.336 17.280 1.00 32.44 82 HIS A C 12
ATOM 16443 O O . HIS A 1 82 ? 7.867 -14.645 17.835 1.00 40.34 82 HIS A O 12
ATOM 16458 N N . HIS A 1 83 ? 6.696 -14.081 15.964 1.00 61.41 83 HIS A N 12
ATOM 16459 C CA . HIS A 1 83 ? 7.813 -14.059 15.018 1.00 34.42 83 HIS A CA 12
ATOM 16460 C C . HIS A 1 83 ? 7.306 -13.356 13.738 1.00 11.52 83 HIS A C 12
ATOM 16461 O O . HIS A 1 83 ? 6.363 -13.894 13.115 1.00 44.14 83 HIS A O 12
ATOM 16477 N N . MET A 1 1 ? -22.060 -1.921 2.022 1.00 43.11 1 MET A N 13
ATOM 16478 C CA . MET A 1 1 ? -21.564 -1.531 3.360 1.00 30.12 1 MET A CA 13
ATOM 16479 C C . MET A 1 1 ? -20.053 -1.222 3.297 1.00 14.04 1 MET A C 13
ATOM 16480 O O . MET A 1 1 ? -19.641 -0.063 3.415 1.00 51.11 1 MET A O 13
ATOM 16496 N N . GLY A 1 2 ? -19.241 -2.271 3.081 1.00 55.13 2 GLY A N 13
ATOM 16497 C CA . GLY A 1 2 ? -17.788 -2.147 3.057 1.00 51.24 2 GLY A CA 13
ATOM 16498 C C . GLY A 1 2 ? -17.159 -3.292 2.281 1.00 52.34 2 GLY A C 13
ATOM 16499 O O . GLY A 1 2 ? -17.089 -4.413 2.790 1.00 0.12 2 GLY A O 13
ATOM 16503 N N . LEU A 1 3 ? -16.710 -3.012 1.051 1.00 11.13 3 LEU A N 13
ATOM 16504 C CA . LEU A 1 3 ? -16.162 -4.019 0.119 1.00 22.03 3 LEU A CA 13
ATOM 16505 C C . LEU A 1 3 ? -14.788 -3.543 -0.400 1.00 44.04 3 LEU A C 13
ATOM 16506 O O . LEU A 1 3 ? -14.468 -2.349 -0.311 1.00 71.43 3 LEU A O 13
ATOM 16522 N N . THR A 1 4 ? -13.990 -4.496 -0.919 1.00 40.20 4 THR A N 13
ATOM 16523 C CA . THR A 1 4 ? -12.698 -4.236 -1.591 1.00 45.13 4 THR A CA 13
ATOM 16524 C C . THR A 1 4 ? -12.883 -3.322 -2.838 1.00 40.30 4 THR A C 13
ATOM 16525 O O . THR A 1 4 ? -14.007 -3.144 -3.334 1.00 72.33 4 THR A O 13
ATOM 16536 N N . ARG A 1 5 ? -11.759 -2.810 -3.361 1.00 51.14 5 ARG A N 13
ATOM 16537 C CA . ARG A 1 5 ? -11.698 -1.868 -4.484 1.00 54.50 5 ARG A CA 13
ATOM 16538 C C . ARG A 1 5 ? -10.213 -1.625 -4.798 1.00 53.33 5 ARG A C 13
ATOM 16539 O O . ARG A 1 5 ? -9.343 -1.926 -3.966 1.00 2.11 5 ARG A O 13
ATOM 16560 N N . THR A 1 6 ? -9.929 -1.071 -5.984 1.00 61.23 6 THR A N 13
ATOM 16561 C CA . THR A 1 6 ? -8.556 -0.794 -6.429 1.00 2.13 6 THR A CA 13
ATOM 16562 C C . THR A 1 6 ? -8.323 0.726 -6.427 1.00 63.44 6 THR A C 13
ATOM 16563 O O . THR A 1 6 ? -9.125 1.477 -6.996 1.00 53.22 6 THR A O 13
ATOM 16574 N N . ILE A 1 7 ? -7.252 1.178 -5.752 1.00 70.03 7 ILE A N 13
ATOM 16575 C CA . ILE A 1 7 ? -6.842 2.593 -5.767 1.00 1.10 7 ILE A CA 13
ATOM 16576 C C . ILE A 1 7 ? -5.523 2.697 -6.557 1.00 52.42 7 ILE A C 13
ATOM 16577 O O . ILE A 1 7 ? -4.464 2.363 -6.031 1.00 15.11 7 ILE A O 13
ATOM 16593 N N . THR A 1 8 ? -5.600 3.160 -7.814 1.00 52.23 8 THR A N 13
ATOM 16594 C CA . THR A 1 8 ? -4.417 3.323 -8.680 1.00 14.34 8 THR A CA 13
ATOM 16595 C C . THR A 1 8 ? -3.980 4.798 -8.661 1.00 64.44 8 THR A C 13
ATOM 16596 O O . THR A 1 8 ? -4.677 5.665 -9.202 1.00 23.12 8 THR A O 13
ATOM 16607 N N . SER A 1 9 ? -2.850 5.078 -7.993 1.00 72.31 9 SER A N 13
ATOM 16608 C CA . SER A 1 9 ? -2.288 6.434 -7.888 1.00 74.02 9 SER A CA 13
ATOM 16609 C C . SER A 1 9 ? -0.773 6.384 -8.110 1.00 24.42 9 SER A C 13
ATOM 16610 O O . SER A 1 9 ? -0.120 5.389 -7.772 1.00 24.04 9 SER A O 13
ATOM 16618 N N . GLN A 1 10 ? -0.230 7.476 -8.668 1.00 22.31 10 GLN A N 13
ATOM 16619 C CA . GLN A 1 10 ? 1.222 7.682 -8.803 1.00 32.02 10 GLN A CA 13
ATOM 16620 C C . GLN A 1 10 ? 1.784 8.414 -7.561 1.00 31.50 10 GLN A C 13
ATOM 16621 O O . GLN A 1 10 ? 2.953 8.808 -7.551 1.00 5.40 10 GLN A O 13
ATOM 16635 N N . ASN A 1 11 ? 0.943 8.584 -6.523 1.00 40.42 11 ASN A N 13
ATOM 16636 C CA . ASN A 1 11 ? 1.355 9.136 -5.211 1.00 72.20 11 ASN A CA 13
ATOM 16637 C C . ASN A 1 11 ? 1.175 8.059 -4.125 1.00 2.55 11 ASN A C 13
ATOM 16638 O O . ASN A 1 11 ? 0.052 7.645 -3.849 1.00 51.53 11 ASN A O 13
ATOM 16649 N N . LYS A 1 12 ? 2.293 7.605 -3.518 1.00 23.44 12 LYS A N 13
ATOM 16650 C CA . LYS A 1 12 ? 2.276 6.526 -2.511 1.00 55.24 12 LYS A CA 13
ATOM 16651 C C . LYS A 1 12 ? 1.821 7.025 -1.133 1.00 33.33 12 LYS A C 13
ATOM 16652 O O . LYS A 1 12 ? 1.377 6.225 -0.312 1.00 54.24 12 LYS A O 13
ATOM 16671 N N . GLU A 1 13 ? 1.927 8.351 -0.897 1.00 54.41 13 GLU A N 13
ATOM 16672 C CA . GLU A 1 13 ? 1.510 8.984 0.372 1.00 74.35 13 GLU A CA 13
ATOM 16673 C C . GLU A 1 13 ? 0.013 8.741 0.638 1.00 41.11 13 GLU A C 13
ATOM 16674 O O . GLU A 1 13 ? -0.357 8.141 1.651 1.00 32.25 13 GLU A O 13
ATOM 16686 N N . GLU A 1 14 ? -0.832 9.171 -0.319 1.00 42.44 14 GLU A N 13
ATOM 16687 C CA . GLU A 1 14 ? -2.296 9.049 -0.217 1.00 64.04 14 GLU A CA 13
ATOM 16688 C C . GLU A 1 14 ? -2.740 7.579 -0.160 1.00 40.51 14 GLU A C 13
ATOM 16689 O O . GLU A 1 14 ? -3.787 7.269 0.402 1.00 20.03 14 GLU A O 13
ATOM 16701 N N . LEU A 1 15 ? -1.924 6.685 -0.748 1.00 24.11 15 LEU A N 13
ATOM 16702 C CA . LEU A 1 15 ? -2.175 5.242 -0.712 1.00 12.24 15 LEU A CA 13
ATOM 16703 C C . LEU A 1 15 ? -2.040 4.716 0.731 1.00 60.33 15 LEU A C 13
ATOM 16704 O O . LEU A 1 15 ? -2.836 3.887 1.155 1.00 54.10 15 LEU A O 13
ATOM 16720 N N . LEU A 1 16 ? -1.065 5.266 1.492 1.00 34.13 16 LEU A N 13
ATOM 16721 C CA . LEU A 1 16 ? -0.808 4.872 2.900 1.00 44.41 16 LEU A CA 13
ATOM 16722 C C . LEU A 1 16 ? -1.960 5.350 3.804 1.00 42.52 16 LEU A C 13
ATOM 16723 O O . LEU A 1 16 ? -2.485 4.585 4.620 1.00 62.33 16 LEU A O 13
ATOM 16739 N N . GLU A 1 17 ? -2.327 6.629 3.616 1.00 65.12 17 GLU A N 13
ATOM 16740 C CA . GLU A 1 17 ? -3.336 7.328 4.431 1.00 54.35 17 GLU A CA 13
ATOM 16741 C C . GLU A 1 17 ? -4.748 6.732 4.252 1.00 34.04 17 GLU A C 13
ATOM 16742 O O . GLU A 1 17 ? -5.410 6.369 5.236 1.00 53.00 17 GLU A O 13
ATOM 16754 N N . ILE A 1 18 ? -5.185 6.627 2.988 1.00 41.33 18 ILE A N 13
ATOM 16755 C CA . ILE A 1 18 ? -6.529 6.130 2.641 1.00 43.01 18 ILE A CA 13
ATOM 16756 C C . ILE A 1 18 ? -6.631 4.615 2.924 1.00 43.34 18 ILE A C 13
ATOM 16757 O O . ILE A 1 18 ? -7.705 4.124 3.269 1.00 72.10 18 ILE A O 13
ATOM 16773 N N . ALA A 1 19 ? -5.498 3.881 2.805 1.00 64.54 19 ALA A N 13
ATOM 16774 C CA . ALA A 1 19 ? -5.461 2.460 3.199 1.00 54.51 19 ALA A CA 13
ATOM 16775 C C . ALA A 1 19 ? -5.693 2.293 4.704 1.00 61.55 19 ALA A C 13
ATOM 16776 O O . ALA A 1 19 ? -6.506 1.461 5.113 1.00 51.14 19 ALA A O 13
ATOM 16783 N N . LEU A 1 20 ? -4.994 3.123 5.507 1.00 1.41 20 LEU A N 13
ATOM 16784 C CA . LEU A 1 20 ? -5.098 3.131 6.984 1.00 22.44 20 LEU A CA 13
ATOM 16785 C C . LEU A 1 20 ? -6.564 3.357 7.445 1.00 73.54 20 LEU A C 13
ATOM 16786 O O . LEU A 1 20 ? -6.973 2.857 8.495 1.00 1.33 20 LEU A O 13
ATOM 16802 N N . LYS A 1 21 ? -7.330 4.105 6.627 1.00 34.43 21 LYS A N 13
ATOM 16803 C CA . LYS A 1 21 ? -8.780 4.330 6.816 1.00 1.22 21 LYS A CA 13
ATOM 16804 C C . LYS A 1 21 ? -9.557 2.993 6.731 1.00 24.21 21 LYS A C 13
ATOM 16805 O O . LYS A 1 21 ? -10.345 2.675 7.623 1.00 53.51 21 LYS A O 13
ATOM 16824 N N . PHE A 1 22 ? -9.269 2.193 5.678 1.00 0.04 22 PHE A N 13
ATOM 16825 C CA . PHE A 1 22 ? -9.954 0.895 5.441 1.00 32.33 22 PHE A CA 13
ATOM 16826 C C . PHE A 1 22 ? -9.518 -0.141 6.494 1.00 40.31 22 PHE A C 13
ATOM 16827 O O . PHE A 1 22 ? -10.310 -0.984 6.904 1.00 11.41 22 PHE A O 13
ATOM 16844 N N . ILE A 1 23 ? -8.258 -0.030 6.949 1.00 63.04 23 ILE A N 13
ATOM 16845 C CA . ILE A 1 23 ? -7.687 -0.920 7.973 1.00 14.54 23 ILE A CA 13
ATOM 16846 C C . ILE A 1 23 ? -8.339 -0.637 9.339 1.00 14.34 23 ILE A C 13
ATOM 16847 O O . ILE A 1 23 ? -8.656 -1.567 10.094 1.00 43.01 23 ILE A O 13
ATOM 16863 N N . SER A 1 24 ? -8.559 0.663 9.628 1.00 11.34 24 SER A N 13
ATOM 16864 C CA . SER A 1 24 ? -9.238 1.122 10.854 1.00 35.41 24 SER A CA 13
ATOM 16865 C C . SER A 1 24 ? -10.710 0.647 10.887 1.00 41.42 24 SER A C 13
ATOM 16866 O O . SER A 1 24 ? -11.311 0.522 11.963 1.00 51.53 24 SER A O 13
ATOM 16874 N N . GLN A 1 25 ? -11.279 0.398 9.691 1.00 32.41 25 GLN A N 13
ATOM 16875 C CA . GLN A 1 25 ? -12.652 -0.120 9.530 1.00 0.44 25 GLN A CA 13
ATOM 16876 C C . GLN A 1 25 ? -12.685 -1.670 9.518 1.00 61.11 25 GLN A C 13
ATOM 16877 O O . GLN A 1 25 ? -13.764 -2.268 9.610 1.00 70.55 25 GLN A O 13
ATOM 16891 N N . GLY A 1 26 ? -11.498 -2.309 9.408 1.00 62.55 26 GLY A N 13
ATOM 16892 C CA . GLY A 1 26 ? -11.384 -3.783 9.382 1.00 4.32 26 GLY A CA 13
ATOM 16893 C C . GLY A 1 26 ? -11.656 -4.381 8.003 1.00 40.44 26 GLY A C 13
ATOM 16894 O O . GLY A 1 26 ? -11.861 -5.592 7.869 1.00 3.12 26 GLY A O 13
ATOM 16898 N N . LEU A 1 27 ? -11.624 -3.522 6.979 1.00 21.35 27 LEU A N 13
ATOM 16899 C CA . LEU A 1 27 ? -11.937 -3.889 5.587 1.00 25.35 27 LEU A CA 13
ATOM 16900 C C . LEU A 1 27 ? -10.688 -4.326 4.822 1.00 34.32 27 LEU A C 13
ATOM 16901 O O . LEU A 1 27 ? -9.565 -3.926 5.151 1.00 62.21 27 LEU A O 13
ATOM 16917 N N . ASP A 1 28 ? -10.922 -5.150 3.797 1.00 52.24 28 ASP A N 13
ATOM 16918 C CA . ASP A 1 28 ? -9.912 -5.515 2.797 1.00 12.51 28 ASP A CA 13
ATOM 16919 C C . ASP A 1 28 ? -9.897 -4.450 1.683 1.00 14.23 28 ASP A C 13
ATOM 16920 O O . ASP A 1 28 ? -10.954 -4.028 1.203 1.00 34.13 28 ASP A O 13
ATOM 16929 N N . LEU A 1 29 ? -8.698 -4.037 1.282 1.00 42.34 29 LEU A N 13
ATOM 16930 C CA . LEU A 1 29 ? -8.487 -2.995 0.272 1.00 3.45 29 LEU A CA 13
ATOM 16931 C C . LEU A 1 29 ? -7.274 -3.375 -0.568 1.00 62.31 29 LEU A C 13
ATOM 16932 O O . LEU A 1 29 ? -6.324 -3.950 -0.046 1.00 41.24 29 LEU A O 13
ATOM 16948 N N . GLU A 1 30 ? -7.290 -3.022 -1.857 1.00 1.13 30 GLU A N 13
ATOM 16949 C CA . GLU A 1 30 ? -6.130 -3.201 -2.726 1.00 63.40 30 GLU A CA 13
ATOM 16950 C C . GLU A 1 30 ? -5.750 -1.856 -3.363 1.00 55.23 30 GLU A C 13
ATOM 16951 O O . GLU A 1 30 ? -6.554 -1.235 -4.048 1.00 51.33 30 GLU A O 13
ATOM 16963 N N . VAL A 1 31 ? -4.532 -1.396 -3.073 1.00 41.54 31 VAL A N 13
ATOM 16964 C CA . VAL A 1 31 ? -3.933 -0.213 -3.720 1.00 43.21 31 VAL A CA 13
ATOM 16965 C C . VAL A 1 31 ? -2.927 -0.670 -4.790 1.00 44.34 31 VAL A C 13
ATOM 16966 O O . VAL A 1 31 ? -2.487 -1.825 -4.799 1.00 14.50 31 VAL A O 13
ATOM 16979 N N . GLU A 1 32 ? -2.581 0.255 -5.684 1.00 14.31 32 GLU A N 13
ATOM 16980 C CA . GLU A 1 32 ? -1.559 0.061 -6.708 1.00 14.33 32 GLU A CA 13
ATOM 16981 C C . GLU A 1 32 ? -0.833 1.386 -6.912 1.00 72.24 32 GLU A C 13
ATOM 16982 O O . GLU A 1 32 ? -1.464 2.410 -7.213 1.00 31.51 32 GLU A O 13
ATOM 16994 N N . PHE A 1 33 ? 0.477 1.363 -6.704 1.00 74.32 33 PHE A N 13
ATOM 16995 C CA . PHE A 1 33 ? 1.352 2.481 -6.993 1.00 20.44 33 PHE A CA 13
ATOM 16996 C C . PHE A 1 33 ? 1.816 2.380 -8.457 1.00 71.41 33 PHE A C 13
ATOM 16997 O O . PHE A 1 33 ? 2.692 1.566 -8.794 1.00 72.33 33 PHE A O 13
ATOM 17014 N N . ASP A 1 34 ? 1.185 3.187 -9.321 1.00 34.32 34 ASP A N 13
ATOM 17015 C CA . ASP A 1 34 ? 1.484 3.223 -10.754 1.00 4.24 34 ASP A CA 13
ATOM 17016 C C . ASP A 1 34 ? 2.692 4.142 -10.993 1.00 62.03 34 ASP A C 13
ATOM 17017 O O . ASP A 1 34 ? 2.539 5.344 -11.188 1.00 24.52 34 ASP A O 13
ATOM 17026 N N . SER A 1 35 ? 3.897 3.578 -10.891 1.00 75.04 35 SER A N 13
ATOM 17027 C CA . SER A 1 35 ? 5.144 4.298 -11.185 1.00 0.13 35 SER A CA 13
ATOM 17028 C C . SER A 1 35 ? 6.256 3.304 -11.511 1.00 42.11 35 SER A C 13
ATOM 17029 O O . SER A 1 35 ? 6.173 2.115 -11.177 1.00 32.22 35 SER A O 13
ATOM 17037 N N . THR A 1 36 ? 7.279 3.817 -12.186 1.00 33.33 36 THR A N 13
ATOM 17038 C CA . THR A 1 36 ? 8.474 3.062 -12.571 1.00 41.42 36 THR A CA 13
ATOM 17039 C C . THR A 1 36 ? 9.676 3.474 -11.699 1.00 44.14 36 THR A C 13
ATOM 17040 O O . THR A 1 36 ? 10.779 2.934 -11.862 1.00 1.31 36 THR A O 13
ATOM 17051 N N . ASP A 1 37 ? 9.443 4.410 -10.751 1.00 20.13 37 ASP A N 13
ATOM 17052 C CA . ASP A 1 37 ? 10.509 5.026 -9.962 1.00 24.13 37 ASP A CA 13
ATOM 17053 C C . ASP A 1 37 ? 10.832 4.138 -8.754 1.00 24.44 37 ASP A C 13
ATOM 17054 O O . ASP A 1 37 ? 10.054 4.087 -7.793 1.00 10.34 37 ASP A O 13
ATOM 17063 N N . ASP A 1 38 ? 11.976 3.430 -8.847 1.00 65.24 38 ASP A N 13
ATOM 17064 C CA . ASP A 1 38 ? 12.466 2.476 -7.823 1.00 61.32 38 ASP A CA 13
ATOM 17065 C C . ASP A 1 38 ? 12.418 3.071 -6.408 1.00 41.33 38 ASP A C 13
ATOM 17066 O O . ASP A 1 38 ? 11.975 2.396 -5.487 1.00 4.02 38 ASP A O 13
ATOM 17075 N N . LYS A 1 39 ? 12.866 4.342 -6.266 1.00 72.25 39 LYS A N 13
ATOM 17076 C CA . LYS A 1 39 ? 12.959 5.030 -4.963 1.00 41.13 39 LYS A CA 13
ATOM 17077 C C . LYS A 1 39 ? 11.584 5.046 -4.276 1.00 44.24 39 LYS A C 13
ATOM 17078 O O . LYS A 1 39 ? 11.429 4.516 -3.177 1.00 64.14 39 LYS A O 13
ATOM 17097 N N . GLU A 1 40 ? 10.588 5.596 -4.991 1.00 61.13 40 GLU A N 13
ATOM 17098 C CA . GLU A 1 40 ? 9.219 5.770 -4.480 1.00 74.53 40 GLU A CA 13
ATOM 17099 C C . GLU A 1 40 ? 8.521 4.415 -4.206 1.00 34.32 40 GLU A C 13
ATOM 17100 O O . GLU A 1 40 ? 7.690 4.313 -3.294 1.00 61.14 40 GLU A O 13
ATOM 17112 N N . ILE A 1 41 ? 8.852 3.391 -5.028 1.00 20.11 41 ILE A N 13
ATOM 17113 C CA . ILE A 1 41 ? 8.277 2.031 -4.922 1.00 52.45 41 ILE A CA 13
ATOM 17114 C C . ILE A 1 41 ? 8.823 1.297 -3.679 1.00 21.24 41 ILE A C 13
ATOM 17115 O O . ILE A 1 41 ? 8.066 0.633 -2.970 1.00 25.23 41 ILE A O 13
ATOM 17131 N N . GLU A 1 42 ? 10.133 1.441 -3.431 1.00 3.11 42 GLU A N 13
ATOM 17132 C CA . GLU A 1 42 ? 10.814 0.838 -2.262 1.00 61.14 42 GLU A CA 13
ATOM 17133 C C . GLU A 1 42 ? 10.319 1.481 -0.961 1.00 40.20 42 GLU A C 13
ATOM 17134 O O . GLU A 1 42 ? 10.217 0.813 0.071 1.00 71.31 42 GLU A O 13
ATOM 17146 N N . GLU A 1 43 ? 10.046 2.793 -1.034 1.00 31.11 43 GLU A N 13
ATOM 17147 C CA . GLU A 1 43 ? 9.423 3.547 0.060 1.00 2.21 43 GLU A CA 13
ATOM 17148 C C . GLU A 1 43 ? 7.979 3.074 0.287 1.00 51.13 43 GLU A C 13
ATOM 17149 O O . GLU A 1 43 ? 7.553 2.910 1.425 1.00 20.11 43 GLU A O 13
ATOM 17161 N N . PHE A 1 44 ? 7.256 2.817 -0.820 1.00 20.43 44 PHE A N 13
ATOM 17162 C CA . PHE A 1 44 ? 5.869 2.317 -0.784 1.00 1.24 44 PHE A CA 13
ATOM 17163 C C . PHE A 1 44 ? 5.833 0.928 -0.109 1.00 35.42 44 PHE A C 13
ATOM 17164 O O . PHE A 1 44 ? 4.938 0.647 0.684 1.00 43.25 44 PHE A O 13
ATOM 17181 N N . GLU A 1 45 ? 6.851 0.095 -0.413 1.00 63.44 45 GLU A N 13
ATOM 17182 C CA . GLU A 1 45 ? 7.035 -1.233 0.194 1.00 31.53 45 GLU A CA 13
ATOM 17183 C C . GLU A 1 45 ? 7.240 -1.121 1.705 1.00 23.32 45 GLU A C 13
ATOM 17184 O O . GLU A 1 45 ? 6.410 -1.609 2.469 1.00 62.33 45 GLU A O 13
ATOM 17196 N N . ARG A 1 46 ? 8.336 -0.441 2.109 1.00 43.12 46 ARG A N 13
ATOM 17197 C CA . ARG A 1 46 ? 8.782 -0.398 3.512 1.00 2.10 46 ARG A CA 13
ATOM 17198 C C . ARG A 1 46 ? 7.695 0.201 4.427 1.00 62.00 46 ARG A C 13
ATOM 17199 O O . ARG A 1 46 ? 7.453 -0.313 5.513 1.00 12.15 46 ARG A O 13
ATOM 17220 N N . ASP A 1 47 ? 7.036 1.271 3.947 1.00 33.53 47 ASP A N 13
ATOM 17221 C CA . ASP A 1 47 ? 5.921 1.922 4.654 1.00 14.21 47 ASP A CA 13
ATOM 17222 C C . ASP A 1 47 ? 4.700 0.996 4.804 1.00 33.31 47 ASP A C 13
ATOM 17223 O O . ASP A 1 47 ? 4.096 0.983 5.867 1.00 75.45 47 ASP A O 13
ATOM 17232 N N . MET A 1 48 ? 4.332 0.240 3.734 1.00 14.02 48 MET A N 13
ATOM 17233 C CA . MET A 1 48 ? 3.200 -0.733 3.802 1.00 53.10 48 MET A CA 13
ATOM 17234 C C . MET A 1 48 ? 3.503 -1.897 4.771 1.00 41.13 48 MET A C 13
ATOM 17235 O O . MET A 1 48 ? 2.600 -2.376 5.467 1.00 52.02 48 MET A O 13
ATOM 17249 N N . GLU A 1 49 ? 4.773 -2.346 4.782 1.00 45.22 49 GLU A N 13
ATOM 17250 C CA . GLU A 1 49 ? 5.248 -3.432 5.668 1.00 60.32 49 GLU A CA 13
ATOM 17251 C C . GLU A 1 49 ? 5.173 -3.015 7.143 1.00 31.12 49 GLU A C 13
ATOM 17252 O O . GLU A 1 49 ? 4.601 -3.738 7.967 1.00 0.22 49 GLU A O 13
ATOM 17264 N N . ASP A 1 50 ? 5.739 -1.831 7.454 1.00 43.44 50 ASP A N 13
ATOM 17265 C CA . ASP A 1 50 ? 5.767 -1.278 8.825 1.00 21.14 50 ASP A CA 13
ATOM 17266 C C . ASP A 1 50 ? 4.347 -0.928 9.305 1.00 40.44 50 ASP A C 13
ATOM 17267 O O . ASP A 1 50 ? 4.022 -1.131 10.478 1.00 12.22 50 ASP A O 13
ATOM 17276 N N . LEU A 1 51 ? 3.520 -0.409 8.373 1.00 61.01 51 LEU A N 13
ATOM 17277 C CA . LEU A 1 51 ? 2.098 -0.099 8.632 1.00 12.40 51 LEU A CA 13
ATOM 17278 C C . LEU A 1 51 ? 1.336 -1.376 9.031 1.00 74.01 51 LEU A C 13
ATOM 17279 O O . LEU A 1 51 ? 0.542 -1.361 9.977 1.00 43.34 51 LEU A O 13
ATOM 17295 N N . ALA A 1 52 ? 1.624 -2.477 8.307 1.00 33.45 52 ALA A N 13
ATOM 17296 C CA . ALA A 1 52 ? 1.015 -3.793 8.553 1.00 4.34 52 ALA A CA 13
ATOM 17297 C C . ALA A 1 52 ? 1.399 -4.344 9.936 1.00 42.14 52 ALA A C 13
ATOM 17298 O O . ALA A 1 52 ? 0.580 -4.957 10.614 1.00 64.40 52 ALA A O 13
ATOM 17305 N N . LYS A 1 53 ? 2.666 -4.121 10.328 1.00 31.23 53 LYS A N 13
ATOM 17306 C CA . LYS A 1 53 ? 3.184 -4.512 11.652 1.00 24.32 53 LYS A CA 13
ATOM 17307 C C . LYS A 1 53 ? 2.419 -3.766 12.771 1.00 50.13 53 LYS A C 13
ATOM 17308 O O . LYS A 1 53 ? 1.846 -4.403 13.667 1.00 41.23 53 LYS A O 13
ATOM 17327 N N . LYS A 1 54 ? 2.354 -2.423 12.642 1.00 60.52 54 LYS A N 13
ATOM 17328 C CA . LYS A 1 54 ? 1.704 -1.526 13.630 1.00 31.32 54 LYS A CA 13
ATOM 17329 C C . LYS A 1 54 ? 0.227 -1.896 13.852 1.00 1.40 54 LYS A C 13
ATOM 17330 O O . LYS A 1 54 ? -0.263 -1.921 14.989 1.00 2.34 54 LYS A O 13
ATOM 17349 N N . THR A 1 55 ? -0.463 -2.195 12.744 1.00 60.12 55 THR A N 13
ATOM 17350 C CA . THR A 1 55 ? -1.897 -2.502 12.753 1.00 15.32 55 THR A CA 13
ATOM 17351 C C . THR A 1 55 ? -2.158 -4.002 12.976 1.00 1.41 55 THR A C 13
ATOM 17352 O O . THR A 1 55 ? -3.304 -4.396 13.220 1.00 20.22 55 THR A O 13
ATOM 17363 N N . GLY A 1 56 ? -1.089 -4.831 12.901 1.00 41.20 56 GLY A N 13
ATOM 17364 C CA . GLY A 1 56 ? -1.206 -6.280 13.073 1.00 41.12 56 GLY A CA 13
ATOM 17365 C C . GLY A 1 56 ? -1.951 -6.964 11.928 1.00 14.11 56 GLY A C 13
ATOM 17366 O O . GLY A 1 56 ? -2.611 -7.987 12.143 1.00 43.41 56 GLY A O 13
ATOM 17370 N N . VAL A 1 57 ? -1.874 -6.378 10.713 1.00 3.23 57 VAL A N 13
ATOM 17371 C CA . VAL A 1 57 ? -2.475 -6.956 9.488 1.00 23.10 57 VAL A CA 13
ATOM 17372 C C . VAL A 1 57 ? -1.388 -7.570 8.581 1.00 73.31 57 VAL A C 13
ATOM 17373 O O . VAL A 1 57 ? -0.192 -7.362 8.803 1.00 50.43 57 VAL A O 13
ATOM 17386 N N . GLN A 1 58 ? -1.820 -8.336 7.565 1.00 60.14 58 GLN A N 13
ATOM 17387 C CA . GLN A 1 58 ? -0.908 -8.950 6.575 1.00 65.33 58 GLN A CA 13
ATOM 17388 C C . GLN A 1 58 ? -0.843 -8.095 5.297 1.00 41.33 58 GLN A C 13
ATOM 17389 O O . GLN A 1 58 ? -1.655 -7.182 5.101 1.00 65.31 58 GLN A O 13
ATOM 17403 N N . ILE A 1 59 ? 0.125 -8.420 4.426 1.00 15.32 59 ILE A N 13
ATOM 17404 C CA . ILE A 1 59 ? 0.307 -7.763 3.111 1.00 50.45 59 ILE A CA 13
ATOM 17405 C C . ILE A 1 59 ? 0.395 -8.821 2.005 1.00 20.33 59 ILE A C 13
ATOM 17406 O O . ILE A 1 59 ? 0.622 -10.003 2.283 1.00 32.24 59 ILE A O 13
ATOM 17422 N N . GLN A 1 60 ? 0.209 -8.379 0.757 1.00 42.04 60 GLN A N 13
ATOM 17423 C CA . GLN A 1 60 ? 0.499 -9.188 -0.429 1.00 11.53 60 GLN A CA 13
ATOM 17424 C C . GLN A 1 60 ? 0.968 -8.254 -1.543 1.00 12.51 60 GLN A C 13
ATOM 17425 O O . GLN A 1 60 ? 0.214 -7.371 -1.961 1.00 44.04 60 GLN A O 13
ATOM 17439 N N . LYS A 1 61 ? 2.223 -8.428 -1.998 1.00 3.21 61 LYS A N 13
ATOM 17440 C CA . LYS A 1 61 ? 2.781 -7.617 -3.085 1.00 43.25 61 LYS A CA 13
ATOM 17441 C C . LYS A 1 61 ? 2.563 -8.354 -4.418 1.00 74.55 61 LYS A C 13
ATOM 17442 O O . LYS A 1 61 ? 3.120 -9.428 -4.646 1.00 62.52 61 LYS A O 13
ATOM 17461 N N . GLN A 1 62 ? 1.720 -7.768 -5.259 1.00 64.31 62 GLN A N 13
ATOM 17462 C CA . GLN A 1 62 ? 1.482 -8.197 -6.638 1.00 0.23 62 GLN A CA 13
ATOM 17463 C C . GLN A 1 62 ? 2.190 -7.223 -7.591 1.00 73.54 62 GLN A C 13
ATOM 17464 O O . GLN A 1 62 ? 1.689 -6.130 -7.854 1.00 52.02 62 GLN A O 13
ATOM 17478 N N . TRP A 1 63 ? 3.376 -7.608 -8.072 1.00 21.24 63 TRP A N 13
ATOM 17479 C CA . TRP A 1 63 ? 4.071 -6.869 -9.132 1.00 44.31 63 TRP A CA 13
ATOM 17480 C C . TRP A 1 63 ? 3.358 -7.170 -10.459 1.00 70.35 63 TRP A C 13
ATOM 17481 O O . TRP A 1 63 ? 3.469 -8.277 -10.997 1.00 12.53 63 TRP A O 13
ATOM 17502 N N . GLN A 1 64 ? 2.606 -6.185 -10.966 1.00 72.35 64 GLN A N 13
ATOM 17503 C CA . GLN A 1 64 ? 1.684 -6.364 -12.089 1.00 71.55 64 GLN A CA 13
ATOM 17504 C C . GLN A 1 64 ? 2.362 -5.811 -13.358 1.00 3.10 64 GLN A C 13
ATOM 17505 O O . GLN A 1 64 ? 2.171 -4.647 -13.729 1.00 52.23 64 GLN A O 13
ATOM 17519 N N . GLY A 1 65 ? 3.231 -6.646 -13.958 1.00 33.41 65 GLY A N 13
ATOM 17520 C CA . GLY A 1 65 ? 4.009 -6.279 -15.150 1.00 4.13 65 GLY A CA 13
ATOM 17521 C C . GLY A 1 6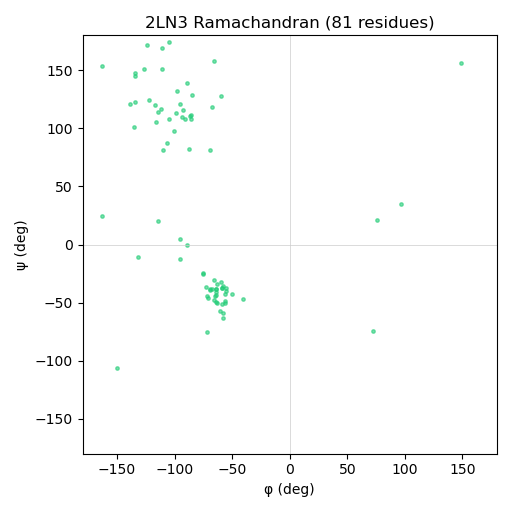5 ? 5.266 -5.464 -14.819 1.00 55.24 65 GLY A C 13
ATOM 17522 O O . GLY A 1 65 ? 6.394 -5.912 -15.059 1.00 10.11 65 GLY A O 13
ATOM 17526 N N . ASN A 1 66 ? 5.048 -4.263 -14.262 1.00 2.03 66 ASN A N 13
ATOM 17527 C CA . ASN A 1 66 ? 6.115 -3.329 -13.864 1.00 52.32 66 ASN A CA 13
ATOM 17528 C C . ASN A 1 66 ? 5.720 -2.652 -12.539 1.00 43.34 66 ASN A C 13
ATOM 17529 O O . ASN A 1 66 ? 6.517 -2.588 -11.592 1.00 5.23 66 ASN A O 13
ATOM 17540 N N . LYS A 1 67 ? 4.467 -2.157 -12.499 1.00 60.20 67 LYS A N 13
ATOM 17541 C CA . LYS A 1 67 ? 3.934 -1.366 -11.365 1.00 2.23 67 LYS A CA 13
ATOM 17542 C C . LYS A 1 67 ? 3.689 -2.271 -10.149 1.00 1.13 67 LYS A C 13
ATOM 17543 O O . LYS A 1 67 ? 3.397 -3.461 -10.306 1.00 22.54 67 LYS A O 13
ATOM 17562 N N . LEU A 1 68 ? 3.807 -1.702 -8.941 1.00 1.22 68 LEU A N 13
ATOM 17563 C CA . LEU A 1 68 ? 3.612 -2.462 -7.694 1.00 24.44 68 LEU A CA 13
ATOM 17564 C C . LEU A 1 68 ? 2.202 -2.231 -7.121 1.00 20.41 68 LEU A C 13
ATOM 17565 O O . LEU A 1 68 ? 1.845 -1.123 -6.727 1.00 71.24 68 LEU A O 13
ATOM 17581 N N . ARG A 1 69 ? 1.434 -3.314 -7.076 1.00 63.24 69 ARG A N 13
ATOM 17582 C CA . ARG A 1 69 ? 0.107 -3.382 -6.463 1.00 35.21 69 ARG A CA 13
ATOM 17583 C C . ARG A 1 69 ? 0.234 -4.110 -5.114 1.00 23.40 69 ARG A C 13
ATOM 17584 O O . ARG A 1 69 ? 0.798 -5.184 -5.067 1.00 31.43 69 ARG A O 13
ATOM 17605 N N . ILE A 1 70 ? -0.247 -3.507 -4.012 1.00 63.53 70 ILE A N 13
ATOM 17606 C CA . ILE A 1 70 ? -0.219 -4.140 -2.666 1.00 21.21 70 ILE A CA 13
ATOM 17607 C C . ILE A 1 70 ? -1.648 -4.169 -2.097 1.00 5.33 70 ILE A C 13
ATOM 17608 O O . ILE A 1 70 ? -2.365 -3.177 -2.175 1.00 55.10 70 ILE A O 13
ATOM 17624 N N . ARG A 1 71 ? -2.063 -5.326 -1.549 1.00 74.14 71 ARG A N 13
ATOM 17625 C CA . ARG A 1 71 ? -3.361 -5.469 -0.874 1.00 1.11 71 ARG A CA 13
ATOM 17626 C C . ARG A 1 71 ? -3.143 -5.461 0.653 1.00 43.14 71 ARG A C 13
ATOM 17627 O O . ARG A 1 71 ? -2.312 -6.223 1.172 1.00 25.10 71 ARG A O 13
ATOM 17648 N N . LEU A 1 72 ? -3.898 -4.593 1.349 1.00 3.14 72 LEU A N 13
ATOM 17649 C CA . LEU A 1 72 ? -3.884 -4.461 2.815 1.00 63.34 72 LEU A CA 13
ATOM 17650 C C . LEU A 1 72 ? -5.251 -4.920 3.341 1.00 42.34 72 LEU A C 13
ATOM 17651 O O . LEU A 1 72 ? -6.278 -4.610 2.751 1.00 32.33 72 LEU A O 13
ATOM 17667 N N . LYS A 1 73 ? -5.249 -5.641 4.464 1.00 23.40 73 LYS A N 13
ATOM 17668 C CA . LYS A 1 73 ? -6.430 -6.394 4.931 1.00 73.43 73 LYS A CA 13
ATOM 17669 C C . LYS A 1 73 ? -6.612 -6.290 6.456 1.00 32.21 73 LYS A C 13
ATOM 17670 O O . LYS A 1 73 ? -5.960 -6.993 7.236 1.00 3.24 73 LYS A O 13
ATOM 17689 N N . GLY A 1 74 ? -7.508 -5.367 6.830 1.00 50.21 74 GLY A N 13
ATOM 17690 C CA . GLY A 1 74 ? -7.817 -5.028 8.227 1.00 31.42 74 GLY A CA 13
ATOM 17691 C C . GLY A 1 74 ? -8.105 -6.228 9.134 1.00 24.20 74 GLY A C 13
ATOM 17692 O O . GLY A 1 74 ? -7.363 -6.480 10.087 1.00 55.23 74 GLY A O 13
ATOM 17696 N N . SER A 1 75 ? -9.176 -6.975 8.830 1.00 35.21 75 SER A N 13
ATOM 17697 C CA . SER A 1 75 ? -9.565 -8.174 9.594 1.00 21.44 75 SER A CA 13
ATOM 17698 C C . SER A 1 75 ? -9.262 -9.419 8.745 1.00 60.04 75 SER A C 13
ATOM 17699 O O . SER A 1 75 ? -9.550 -9.428 7.540 1.00 64.43 75 SER A O 13
ATOM 17707 N N . LEU A 1 76 ? -8.687 -10.464 9.380 1.00 15.15 76 LEU A N 13
ATOM 17708 C CA . LEU A 1 76 ? -8.343 -11.743 8.713 1.00 71.12 76 LEU A CA 13
ATOM 17709 C C . LEU A 1 76 ? -8.662 -12.949 9.609 1.00 51.51 76 LEU A C 13
ATOM 17710 O O . LEU A 1 76 ? -8.715 -12.840 10.839 1.00 73.24 76 LEU A O 13
ATOM 17726 N N . GLU A 1 77 ? -8.838 -14.102 8.939 1.00 31.11 77 GLU A N 13
ATOM 17727 C CA . GLU A 1 77 ? -8.823 -15.437 9.552 1.00 11.24 77 GLU A CA 13
ATOM 17728 C C . GLU A 1 77 ? -7.447 -16.061 9.269 1.00 31.11 77 GLU A C 13
ATOM 17729 O O . GLU A 1 77 ? -7.128 -16.355 8.107 1.00 44.14 77 GLU A O 13
ATOM 17741 N N . HIS A 1 78 ? -6.621 -16.215 10.311 1.00 70.42 78 HIS A N 13
ATOM 17742 C CA . HIS A 1 78 ? -5.291 -16.836 10.190 1.00 43.04 78 HIS A CA 13
ATOM 17743 C C . HIS A 1 78 ? -5.439 -18.363 10.059 1.00 23.42 78 HIS A C 13
ATOM 17744 O O . HIS A 1 78 ? -5.482 -19.089 11.058 1.00 64.32 78 HIS A O 13
ATOM 17759 N N . HIS A 1 79 ? -5.558 -18.825 8.798 1.00 2.53 79 HIS A N 13
ATOM 17760 C CA . HIS A 1 79 ? -5.781 -20.242 8.461 1.00 44.11 79 HIS A CA 13
ATOM 17761 C C . HIS A 1 79 ? -4.434 -21.008 8.382 1.00 41.11 79 HIS A C 13
ATOM 17762 O O . HIS A 1 79 ? -4.008 -21.485 7.322 1.00 53.32 79 HIS A O 13
ATOM 17777 N N . HIS A 1 80 ? -3.732 -21.027 9.525 1.00 53.41 80 HIS A N 13
ATOM 17778 C CA . HIS A 1 80 ? -2.581 -21.923 9.794 1.00 70.53 80 HIS A CA 13
ATOM 17779 C C . HIS A 1 80 ? -2.700 -22.467 11.229 1.00 11.14 80 HIS A C 13
ATOM 17780 O O . HIS A 1 80 ? -1.790 -23.132 11.726 1.00 71.05 80 HIS A O 13
ATOM 17795 N N . HIS A 1 81 ? -3.852 -22.189 11.877 1.00 13.13 81 HIS A N 13
ATOM 17796 C CA . HIS A 1 81 ? -4.152 -22.625 13.245 1.00 40.35 81 HIS A CA 13
ATOM 17797 C C . HIS A 1 81 ? -5.145 -23.797 13.188 1.00 1.14 81 HIS A C 13
ATOM 17798 O O . HIS A 1 81 ? -6.361 -23.583 13.117 1.00 43.44 81 HIS A O 13
ATOM 17813 N N . HIS A 1 82 ? -4.615 -25.029 13.150 1.00 30.50 82 HIS A N 13
ATOM 17814 C CA . HIS A 1 82 ? -5.440 -26.248 13.122 1.00 64.32 82 HIS A CA 13
ATOM 17815 C C . HIS A 1 82 ? -5.941 -26.551 14.540 1.00 1.14 82 HIS A C 13
ATOM 17816 O O . HIS A 1 82 ? -5.137 -26.786 15.445 1.00 42.42 82 HIS A O 13
ATOM 17831 N N . HIS A 1 83 ? -7.270 -26.539 14.720 1.00 4.20 83 HIS A N 13
ATOM 17832 C CA . HIS A 1 83 ? -7.919 -26.823 16.017 1.00 34.15 83 HIS A CA 13
ATOM 17833 C C . HIS A 1 83 ? -9.121 -27.781 15.794 1.00 75.45 83 HIS A C 13
ATOM 17834 O O . HIS A 1 83 ? -10.157 -27.354 15.254 1.00 72.13 83 HIS A O 13
ATOM 17850 N N . MET A 1 1 ? -19.052 0.391 2.639 1.00 0.00 1 MET A N 14
ATOM 17851 C CA . MET A 1 1 ? -17.914 0.094 1.742 1.00 52.33 1 MET A CA 14
ATOM 17852 C C . MET A 1 1 ? -17.325 -1.283 2.110 1.00 21.21 1 MET A C 14
ATOM 17853 O O . MET A 1 1 ? -16.568 -1.398 3.068 1.00 32.54 1 MET A O 14
ATOM 17869 N N . GLY A 1 2 ? -17.721 -2.333 1.363 1.00 63.53 2 GLY A N 14
ATOM 17870 C CA . GLY A 1 2 ? -17.274 -3.712 1.630 1.00 71.14 2 GLY A CA 14
ATOM 17871 C C . GLY A 1 2 ? -16.594 -4.364 0.435 1.00 52.14 2 GLY A C 14
ATOM 17872 O O . GLY A 1 2 ? -16.017 -5.451 0.570 1.00 14.11 2 GLY A O 14
ATOM 17876 N N . LEU A 1 3 ? -16.691 -3.717 -0.738 1.00 65.21 3 LEU A N 14
ATOM 17877 C CA . LEU A 1 3 ? -15.936 -4.111 -1.936 1.00 31.42 3 LEU A CA 14
ATOM 17878 C C . LEU A 1 3 ? -14.475 -3.642 -1.788 1.00 71.44 3 LEU A C 14
ATOM 17879 O O . LEU A 1 3 ? -14.229 -2.457 -1.515 1.00 42.32 3 LEU A O 14
ATOM 17895 N N . THR A 1 4 ? -13.521 -4.579 -1.933 1.00 20.15 4 THR A N 14
ATOM 17896 C CA . THR A 1 4 ? -12.085 -4.271 -1.923 1.00 32.23 4 THR A CA 14
ATOM 17897 C C . THR A 1 4 ? -11.710 -3.603 -3.256 1.00 24.21 4 THR A C 14
ATOM 17898 O O . THR A 1 4 ? -11.438 -4.272 -4.262 1.00 32.51 4 THR A O 14
ATOM 17909 N N . ARG A 1 5 ? -11.818 -2.267 -3.258 1.00 13.21 5 ARG A N 14
ATOM 17910 C CA . ARG A 1 5 ? -11.464 -1.423 -4.406 1.00 34.24 5 ARG A CA 14
ATOM 17911 C C . ARG A 1 5 ? -9.934 -1.401 -4.627 1.00 62.44 5 ARG A C 14
ATOM 17912 O O . ARG A 1 5 ? -9.152 -1.704 -3.705 1.00 23.43 5 ARG A O 14
ATOM 17933 N N . THR A 1 6 ? -9.530 -1.048 -5.860 1.00 62.55 6 THR A N 14
ATOM 17934 C CA . THR A 1 6 ? -8.123 -1.004 -6.283 1.00 22.44 6 THR A CA 14
ATOM 17935 C C . THR A 1 6 ? -7.777 0.450 -6.633 1.00 74.35 6 THR A C 14
ATOM 17936 O O . THR A 1 6 ? -8.279 0.991 -7.626 1.00 13.01 6 THR A O 14
ATOM 17947 N N . ILE A 1 7 ? -6.947 1.082 -5.793 1.00 32.02 7 ILE A N 14
ATOM 17948 C CA . ILE A 1 7 ? -6.633 2.519 -5.887 1.00 41.45 7 ILE A CA 14
ATOM 17949 C C . ILE A 1 7 ? -5.260 2.700 -6.559 1.00 21.21 7 ILE A C 14
ATOM 17950 O O . ILE A 1 7 ? -4.231 2.316 -5.993 1.00 11.41 7 ILE A O 14
ATOM 17966 N N . THR A 1 8 ? -5.256 3.294 -7.767 1.00 74.34 8 THR A N 14
ATOM 17967 C CA . THR A 1 8 ? -4.032 3.496 -8.564 1.00 44.35 8 THR A CA 14
ATOM 17968 C C . THR A 1 8 ? -3.595 4.960 -8.453 1.00 71.11 8 THR A C 14
ATOM 17969 O O . THR A 1 8 ? -4.265 5.863 -8.978 1.00 63.44 8 THR A O 14
ATOM 17980 N N . SER A 1 9 ? -2.493 5.197 -7.738 1.00 24.12 9 SER A N 14
ATOM 17981 C CA . SER A 1 9 ? -1.996 6.551 -7.471 1.00 60.13 9 SER A CA 14
ATOM 17982 C C . SER A 1 9 ? -0.490 6.624 -7.724 1.00 62.12 9 SER A C 14
ATOM 17983 O O . SER A 1 9 ? 0.248 5.693 -7.387 1.00 71.42 9 SER A O 14
ATOM 17991 N N . GLN A 1 10 ? -0.055 7.745 -8.314 1.00 52.11 10 GLN A N 14
ATOM 17992 C CA . GLN A 1 10 ? 1.368 8.071 -8.497 1.00 61.10 10 GLN A CA 14
ATOM 17993 C C . GLN A 1 10 ? 1.996 8.533 -7.165 1.00 21.44 10 GLN A C 14
ATOM 17994 O O . GLN A 1 10 ? 3.219 8.635 -7.057 1.00 1.14 10 GLN A O 14
ATOM 18008 N N . ASN A 1 11 ? 1.143 8.820 -6.164 1.00 40.31 11 ASN A N 14
ATOM 18009 C CA . ASN A 1 11 ? 1.571 9.266 -4.836 1.00 63.51 11 ASN A CA 14
ATOM 18010 C C . ASN A 1 11 ? 1.284 8.133 -3.834 1.00 51.01 11 ASN A C 14
ATOM 18011 O O . ASN A 1 11 ? 0.130 7.752 -3.642 1.00 15.25 11 ASN A O 14
ATOM 18022 N N . LYS A 1 12 ? 2.349 7.576 -3.232 1.00 72.33 12 LYS A N 14
ATOM 18023 C CA . LYS A 1 12 ? 2.234 6.490 -2.234 1.00 52.11 12 LYS A CA 14
ATOM 18024 C C . LYS A 1 12 ? 1.726 6.994 -0.873 1.00 10.23 12 LYS A C 14
ATOM 18025 O O . LYS A 1 12 ? 1.190 6.204 -0.100 1.00 54.11 12 LYS A O 14
ATOM 18044 N N . GLU A 1 13 ? 1.881 8.306 -0.595 1.00 43.01 13 GLU A N 14
ATOM 18045 C CA . GLU A 1 13 ? 1.432 8.922 0.673 1.00 43.43 13 GLU A CA 14
ATOM 18046 C C . GLU A 1 13 ? -0.093 8.822 0.840 1.00 32.24 13 GLU A C 14
ATOM 18047 O O . GLU A 1 13 ? -0.571 8.355 1.889 1.00 42.21 13 GLU A O 14
ATOM 18059 N N . GLU A 1 14 ? -0.849 9.228 -0.207 1.00 70.24 14 GLU A N 14
ATOM 18060 C CA . GLU A 1 14 ? -2.323 9.157 -0.189 1.00 21.32 14 GLU A CA 14
ATOM 18061 C C . GLU A 1 14 ? -2.784 7.698 -0.033 1.00 2.13 14 GLU A C 14
ATOM 18062 O O . GLU A 1 14 ? -3.778 7.437 0.637 1.00 63.40 14 GLU A O 14
ATOM 18074 N N . LEU A 1 15 ? -2.003 6.757 -0.608 1.00 71.14 15 LEU A N 14
ATOM 18075 C CA . LEU A 1 15 ? -2.278 5.316 -0.522 1.00 20.52 15 LEU A CA 14
ATOM 18076 C C . LEU A 1 15 ? -2.157 4.820 0.932 1.00 31.51 15 LEU A C 14
ATOM 18077 O O . LEU A 1 15 ? -2.898 3.935 1.326 1.00 1.13 15 LEU A O 14
ATOM 18093 N N . LEU A 1 16 ? -1.246 5.441 1.720 1.00 3.34 16 LEU A N 14
ATOM 18094 C CA . LEU A 1 16 ? -1.015 5.083 3.146 1.00 61.42 16 LEU A CA 14
ATOM 18095 C C . LEU A 1 16 ? -2.171 5.557 4.031 1.00 43.13 16 LEU A C 14
ATOM 18096 O O . LEU A 1 16 ? -2.603 4.848 4.947 1.00 14.21 16 LEU A O 14
ATOM 18112 N N . GLU A 1 17 ? -2.616 6.793 3.764 1.00 52.01 17 GLU A N 14
ATOM 18113 C CA . GLU A 1 17 ? -3.713 7.432 4.496 1.00 13.33 17 GLU A CA 14
ATOM 18114 C C . GLU A 1 17 ? -5.035 6.665 4.275 1.00 65.35 17 GLU A C 14
ATOM 18115 O O . GLU A 1 17 ? -5.692 6.256 5.242 1.00 20.41 17 GLU A O 14
ATOM 18127 N N . ILE A 1 18 ? -5.387 6.429 2.992 1.00 32.10 18 ILE A N 14
ATOM 18128 C CA . ILE A 1 18 ? -6.637 5.727 2.616 1.00 61.15 18 ILE A CA 14
ATOM 18129 C C . ILE A 1 18 ? -6.579 4.243 3.064 1.00 23.55 18 ILE A C 14
ATOM 18130 O O . ILE A 1 18 ? -7.610 3.637 3.375 1.00 21.23 18 ILE A O 14
ATOM 18146 N N . ALA A 1 19 ? -5.360 3.673 3.087 1.00 54.21 19 ALA A N 14
ATOM 18147 C CA . ALA A 1 19 ? -5.117 2.331 3.642 1.00 72.34 19 ALA A CA 14
ATOM 18148 C C . ALA A 1 19 ? -5.531 2.270 5.114 1.00 52.13 19 ALA A C 14
ATOM 18149 O O . ALA A 1 19 ? -6.419 1.496 5.483 1.00 21.20 19 ALA A O 14
ATOM 18156 N N . LEU A 1 20 ? -4.915 3.162 5.914 1.00 65.00 20 LEU A N 14
ATOM 18157 C CA . LEU A 1 20 ? -5.079 3.215 7.377 1.00 54.21 20 LEU A CA 14
ATOM 18158 C C . LEU A 1 20 ? -6.558 3.326 7.779 1.00 43.30 20 LEU A C 14
ATOM 18159 O O . LEU A 1 20 ? -6.987 2.660 8.726 1.00 41.31 20 LEU A O 14
ATOM 18175 N N . LYS A 1 21 ? -7.332 4.156 7.037 1.00 13.25 21 LYS A N 14
ATOM 18176 C CA . LYS A 1 21 ? -8.759 4.375 7.334 1.00 52.25 21 LYS A CA 14
ATOM 18177 C C . LYS A 1 21 ? -9.588 3.100 7.053 1.00 30.32 21 LYS A C 14
ATOM 18178 O O . LYS A 1 21 ? -10.533 2.819 7.782 1.00 54.32 21 LYS A O 14
ATOM 18197 N N . PHE A 1 22 ? -9.212 2.315 6.008 1.00 2.43 22 PHE A N 14
ATOM 18198 C CA . PHE A 1 22 ? -9.931 1.068 5.649 1.00 55.52 22 PHE A CA 14
ATOM 18199 C C . PHE A 1 22 ? -9.662 -0.019 6.695 1.00 10.54 22 PHE A C 14
ATOM 18200 O O . PHE A 1 22 ? -10.587 -0.698 7.136 1.00 2.43 22 PHE A O 14
ATOM 18217 N N . ILE A 1 23 ? -8.397 -0.137 7.124 1.00 25.15 23 ILE A N 14
ATOM 18218 C CA . ILE A 1 23 ? -7.975 -1.149 8.107 1.00 65.31 23 ILE A CA 14
ATOM 18219 C C . ILE A 1 23 ? -8.576 -0.800 9.496 1.00 55.43 23 ILE A C 14
ATOM 18220 O O . ILE A 1 23 ? -8.921 -1.696 10.278 1.00 53.13 23 ILE A O 14
ATOM 18236 N N . SER A 1 24 ? -8.730 0.518 9.761 1.00 63.52 24 SER A N 14
ATOM 18237 C CA . SER A 1 24 ? -9.399 1.050 10.973 1.00 32.32 24 SER A CA 14
ATOM 18238 C C . SER A 1 24 ? -10.898 0.661 11.007 1.00 11.23 24 SER A C 14
ATOM 18239 O O . SER A 1 24 ? -11.473 0.456 12.083 1.00 4.14 24 SER A O 14
ATOM 18247 N N . GLN A 1 25 ? -11.513 0.553 9.815 1.00 32.30 25 GLN A N 14
ATOM 18248 C CA . GLN A 1 25 ? -12.923 0.135 9.657 1.00 23.30 25 GLN A CA 14
ATOM 18249 C C . GLN A 1 25 ? -13.041 -1.412 9.604 1.00 14.14 25 GLN A C 14
ATOM 18250 O O . GLN A 1 25 ? -14.143 -1.942 9.415 1.00 15.04 25 GLN A O 14
ATOM 18264 N N . GLY A 1 26 ? -11.896 -2.114 9.767 1.00 1.20 26 GLY A N 14
ATOM 18265 C CA . GLY A 1 26 ? -11.837 -3.579 9.727 1.00 22.04 26 GLY A CA 14
ATOM 18266 C C . GLY A 1 26 ? -12.090 -4.148 8.334 1.00 52.15 26 GLY A C 14
ATOM 18267 O O . GLY A 1 26 ? -12.557 -5.284 8.195 1.00 24.41 26 GLY A O 14
ATOM 18271 N N . LEU A 1 27 ? -11.772 -3.341 7.312 1.00 63.43 27 LEU A N 14
ATOM 18272 C CA . LEU A 1 27 ? -12.008 -3.657 5.887 1.00 60.33 27 LEU A CA 14
ATOM 18273 C C . LEU A 1 27 ? -10.702 -4.079 5.205 1.00 2.25 27 LEU A C 14
ATOM 18274 O O . LEU A 1 27 ? -9.608 -3.828 5.719 1.00 24.24 27 LEU A O 14
ATOM 18290 N N . ASP A 1 28 ? -10.842 -4.696 4.027 1.00 22.35 28 ASP A N 14
ATOM 18291 C CA . ASP A 1 28 ? -9.711 -5.044 3.159 1.00 62.43 28 ASP A CA 14
ATOM 18292 C C . ASP A 1 28 ? -9.637 -3.995 2.040 1.00 62.53 28 ASP A C 14
ATOM 18293 O O . ASP A 1 28 ? -10.672 -3.563 1.518 1.00 44.10 28 ASP A O 14
ATOM 18302 N N . LEU A 1 29 ? -8.419 -3.609 1.661 1.00 61.34 29 LEU A N 14
ATOM 18303 C CA . LEU A 1 29 ? -8.179 -2.598 0.618 1.00 55.53 29 LEU A CA 14
ATOM 18304 C C . LEU A 1 29 ? -7.042 -3.076 -0.282 1.00 62.44 29 LEU A C 14
ATOM 18305 O O . LEU A 1 29 ? -6.112 -3.724 0.191 1.00 40.14 29 LEU A O 14
ATOM 18321 N N . GLU A 1 30 ? -7.129 -2.766 -1.581 1.00 14.03 30 GLU A N 14
ATOM 18322 C CA . GLU A 1 30 ? -6.041 -3.018 -2.525 1.00 73.13 30 GLU A CA 14
ATOM 18323 C C . GLU A 1 30 ? -5.617 -1.689 -3.151 1.00 44.32 30 GLU A C 14
ATOM 18324 O O . GLU A 1 30 ? -6.460 -0.871 -3.522 1.00 34.01 30 GLU A O 14
ATOM 18336 N N . VAL A 1 31 ? -4.309 -1.470 -3.211 1.00 22.31 31 VAL A N 14
ATOM 18337 C CA . VAL A 1 31 ? -3.705 -0.281 -3.814 1.00 51.41 31 VAL A CA 14
ATOM 18338 C C . VAL A 1 31 ? -2.602 -0.732 -4.787 1.00 61.45 31 VAL A C 14
ATOM 18339 O O . VAL A 1 31 ? -1.828 -1.641 -4.487 1.00 24.22 31 VAL A O 14
ATOM 18352 N N . GLU A 1 32 ? -2.569 -0.115 -5.964 1.00 71.22 32 GLU A N 14
ATOM 18353 C CA . GLU A 1 32 ? -1.561 -0.384 -6.990 1.00 35.23 32 GLU A CA 14
ATOM 18354 C C . GLU A 1 32 ? -0.832 0.929 -7.281 1.00 41.43 32 GLU A C 14
ATOM 18355 O O . GLU A 1 32 ? -1.436 1.891 -7.761 1.00 34.41 32 GLU A O 14
ATOM 18367 N N . PHE A 1 33 ? 0.459 0.966 -6.958 1.00 34.41 33 PHE A N 14
ATOM 18368 C CA . PHE A 1 33 ? 1.274 2.173 -7.076 1.00 24.31 33 PHE A CA 14
ATOM 18369 C C . PHE A 1 33 ? 1.671 2.389 -8.542 1.00 5.03 33 PHE A C 14
ATOM 18370 O O . PHE A 1 33 ? 2.398 1.570 -9.127 1.00 11.35 33 PHE A O 14
ATOM 18387 N N . ASP A 1 34 ? 1.181 3.498 -9.121 1.00 63.33 34 ASP A N 14
ATOM 18388 C CA . ASP A 1 34 ? 1.456 3.860 -10.516 1.00 42.43 34 ASP A CA 14
ATOM 18389 C C . ASP A 1 34 ? 2.795 4.619 -10.594 1.00 55.04 34 ASP A C 14
ATOM 18390 O O . ASP A 1 34 ? 2.829 5.854 -10.601 1.00 64.13 34 ASP A O 14
ATOM 18399 N N . SER A 1 35 ? 3.891 3.846 -10.557 1.00 61.20 35 SER A N 14
ATOM 18400 C CA . SER A 1 35 ? 5.254 4.355 -10.706 1.00 74.15 35 SER A CA 14
ATOM 18401 C C . SER A 1 35 ? 6.219 3.194 -10.968 1.00 41.53 35 SER A C 14
ATOM 18402 O O . SER A 1 35 ? 6.028 2.084 -10.448 1.00 42.21 35 SER A O 14
ATOM 18410 N N . THR A 1 36 ? 7.235 3.460 -11.801 1.00 54.24 36 THR A N 14
ATOM 18411 C CA . THR A 1 36 ? 8.360 2.536 -12.036 1.00 30.45 36 THR A CA 14
ATOM 18412 C C . THR A 1 36 ? 9.691 3.206 -11.625 1.00 44.11 36 THR A C 14
ATOM 18413 O O . THR A 1 36 ? 10.774 2.780 -12.050 1.00 1.14 36 THR A O 14
ATOM 18424 N N . ASP A 1 37 ? 9.593 4.233 -10.752 1.00 15.35 37 ASP A N 14
ATOM 18425 C CA . ASP A 1 37 ? 10.760 4.875 -10.123 1.00 33.31 37 ASP A CA 14
ATOM 18426 C C . ASP A 1 37 ? 11.143 4.056 -8.882 1.00 41.01 37 ASP A C 14
ATOM 18427 O O . ASP A 1 37 ? 10.351 3.966 -7.939 1.00 13.12 37 ASP A O 14
ATOM 18436 N N . ASP A 1 38 ? 12.343 3.449 -8.931 1.00 53.34 38 ASP A N 14
ATOM 18437 C CA . ASP A 1 38 ? 12.877 2.561 -7.874 1.00 52.52 38 ASP A CA 14
ATOM 18438 C C . ASP A 1 38 ? 12.736 3.154 -6.461 1.00 4.52 38 ASP A C 14
ATOM 18439 O O . ASP A 1 38 ? 12.290 2.456 -5.561 1.00 51.11 38 ASP A O 14
ATOM 18448 N N . LYS A 1 39 ? 13.101 4.448 -6.292 1.00 64.14 39 LYS A N 14
ATOM 18449 C CA . LYS A 1 39 ? 13.110 5.126 -4.972 1.00 72.33 39 LYS A CA 14
ATOM 18450 C C . LYS A 1 39 ? 11.687 5.189 -4.386 1.00 13.32 39 LYS A C 14
ATOM 18451 O O . LYS A 1 39 ? 11.468 4.929 -3.195 1.00 65.13 39 LYS A O 14
ATOM 18470 N N . GLU A 1 40 ? 10.739 5.557 -5.261 1.00 44.42 40 GLU A N 14
ATOM 18471 C CA . GLU A 1 40 ? 9.311 5.686 -4.928 1.00 0.11 40 GLU A CA 14
ATOM 18472 C C . GLU A 1 40 ? 8.720 4.331 -4.487 1.00 54.24 40 GLU A C 14
ATOM 18473 O O . GLU A 1 40 ? 7.969 4.260 -3.508 1.00 34.23 40 GLU A O 14
ATOM 18485 N N . ILE A 1 41 ? 9.068 3.271 -5.249 1.00 73.00 41 ILE A N 14
ATOM 18486 C CA . ILE A 1 41 ? 8.594 1.891 -5.006 1.00 64.53 41 ILE A CA 14
ATOM 18487 C C . ILE A 1 41 ? 9.162 1.345 -3.679 1.00 2.21 41 ILE A C 14
ATOM 18488 O O . ILE A 1 41 ? 8.440 0.686 -2.930 1.00 21.42 41 ILE A O 14
ATOM 18504 N N . GLU A 1 42 ? 10.451 1.657 -3.397 1.00 33.13 42 GLU A N 14
ATOM 18505 C CA . GLU A 1 42 ? 11.129 1.293 -2.135 1.00 72.20 42 GLU A CA 14
ATOM 18506 C C . GLU A 1 42 ? 10.347 1.854 -0.933 1.00 72.14 42 GLU A C 14
ATOM 18507 O O . GLU A 1 42 ? 10.105 1.137 0.049 1.00 72.31 42 GLU A O 14
ATOM 18519 N N . GLU A 1 43 ? 9.967 3.146 -1.038 1.00 22.23 43 GLU A N 14
ATOM 18520 C CA . GLU A 1 43 ? 9.172 3.831 -0.015 1.00 1.22 43 GLU A CA 14
ATOM 18521 C C . GLU A 1 43 ? 7.785 3.190 0.129 1.00 1.52 43 GLU A C 14
ATOM 18522 O O . GLU A 1 43 ? 7.369 2.919 1.245 1.00 74.54 43 GLU A O 14
ATOM 18534 N N . PHE A 1 44 ? 7.113 2.900 -1.005 1.00 75.20 44 PHE A N 14
ATOM 18535 C CA . PHE A 1 44 ? 5.741 2.345 -1.011 1.00 3.14 44 PHE A CA 14
ATOM 18536 C C . PHE A 1 44 ? 5.699 1.003 -0.257 1.00 65.31 44 PHE A C 14
ATOM 18537 O O . PHE A 1 44 ? 4.784 0.754 0.528 1.00 71.11 44 PHE A O 14
ATOM 18554 N N . GLU A 1 45 ? 6.718 0.164 -0.512 1.00 11.05 45 GLU A N 14
ATOM 18555 C CA . GLU A 1 45 ? 6.890 -1.134 0.144 1.00 43.22 45 GLU A CA 14
ATOM 18556 C C . GLU A 1 45 ? 7.063 -0.976 1.653 1.00 12.34 45 GLU A C 14
ATOM 18557 O O . GLU A 1 45 ? 6.216 -1.438 2.405 1.00 71.15 45 GLU A O 14
ATOM 18569 N N . ARG A 1 46 ? 8.143 -0.284 2.073 1.00 40.55 46 ARG A N 14
ATOM 18570 C CA . ARG A 1 46 ? 8.543 -0.192 3.491 1.00 13.23 46 ARG A CA 14
ATOM 18571 C C . ARG A 1 46 ? 7.442 0.462 4.346 1.00 75.31 46 ARG A C 14
ATOM 18572 O O . ARG A 1 46 ? 7.295 0.127 5.512 1.00 64.15 46 ARG A O 14
ATOM 18593 N N . ASP A 1 47 ? 6.725 1.431 3.749 1.00 14.21 47 ASP A N 14
ATOM 18594 C CA . ASP A 1 47 ? 5.571 2.107 4.369 1.00 43.03 47 ASP A CA 14
ATOM 18595 C C . ASP A 1 47 ? 4.359 1.175 4.556 1.00 64.34 47 ASP A C 14
ATOM 18596 O O . ASP A 1 47 ? 3.736 1.198 5.617 1.00 45.11 47 ASP A O 14
ATOM 18605 N N . MET A 1 48 ? 4.015 0.381 3.518 1.00 0.42 48 MET A N 14
ATOM 18606 C CA . MET A 1 48 ? 2.898 -0.605 3.596 1.00 42.13 48 MET A CA 14
ATOM 18607 C C . MET A 1 48 ? 3.228 -1.739 4.584 1.00 32.30 48 MET A C 14
ATOM 18608 O O . MET A 1 48 ? 2.334 -2.278 5.233 1.00 43.42 48 MET A O 14
ATOM 18622 N N . GLU A 1 49 ? 4.521 -2.098 4.662 1.00 61.13 49 GLU A N 14
ATOM 18623 C CA . GLU A 1 49 ? 5.046 -3.065 5.636 1.00 73.32 49 GLU A CA 14
ATOM 18624 C C . GLU A 1 49 ? 4.938 -2.491 7.051 1.00 23.11 49 GLU A C 14
ATOM 18625 O O . GLU A 1 49 ? 4.405 -3.138 7.940 1.00 31.44 49 GLU A O 14
ATOM 18637 N N . ASP A 1 50 ? 5.426 -1.251 7.219 1.00 2.40 50 ASP A N 14
ATOM 18638 C CA . ASP A 1 50 ? 5.426 -0.529 8.509 1.00 25.43 50 ASP A CA 14
ATOM 18639 C C . ASP A 1 50 ? 4.008 -0.487 9.078 1.00 1.22 50 ASP A C 14
ATOM 18640 O O . ASP A 1 50 ? 3.770 -0.893 10.218 1.00 72.41 50 ASP A O 14
ATOM 18649 N N . LEU A 1 51 ? 3.080 -0.054 8.217 1.00 12.22 51 LEU A N 14
ATOM 18650 C CA . LEU A 1 51 ? 1.661 0.062 8.532 1.00 63.51 51 LEU A CA 14
ATOM 18651 C C . LEU A 1 51 ? 1.069 -1.314 8.896 1.00 73.33 51 LEU A C 14
ATOM 18652 O O . LEU A 1 51 ? 0.355 -1.422 9.888 1.00 24.31 51 LEU A O 14
ATOM 18668 N N . ALA A 1 52 ? 1.399 -2.360 8.099 1.00 31.13 52 ALA A N 14
ATOM 18669 C CA . ALA A 1 52 ? 0.887 -3.734 8.305 1.00 64.23 52 ALA A CA 14
ATOM 18670 C C . ALA A 1 52 ? 1.272 -4.307 9.682 1.00 72.14 52 ALA A C 14
ATOM 18671 O O . ALA A 1 52 ? 0.453 -4.943 10.335 1.00 1.10 52 ALA A O 14
ATOM 18678 N N . LYS A 1 53 ? 2.537 -4.086 10.097 1.00 3.21 53 LYS A N 14
ATOM 18679 C CA . LYS A 1 53 ? 3.031 -4.486 11.431 1.00 10.21 53 LYS A CA 14
ATOM 18680 C C . LYS A 1 53 ? 2.205 -3.767 12.525 1.00 41.33 53 LYS A C 14
ATOM 18681 O O . LYS A 1 53 ? 1.636 -4.412 13.418 1.00 40.22 53 LYS A O 14
ATOM 18700 N N . LYS A 1 54 ? 2.095 -2.435 12.381 1.00 74.14 54 LYS A N 14
ATOM 18701 C CA . LYS A 1 54 ? 1.429 -1.546 13.361 1.00 64.32 54 LYS A CA 14
ATOM 18702 C C . LYS A 1 54 ? -0.099 -1.767 13.430 1.00 64.45 54 LYS A C 14
ATOM 18703 O O . LYS A 1 54 ? -0.740 -1.383 14.413 1.00 23.04 54 LYS A O 14
ATOM 18722 N N . THR A 1 55 ? -0.677 -2.371 12.379 1.00 12.34 55 THR A N 14
ATOM 18723 C CA . THR A 1 55 ? -2.114 -2.711 12.335 1.00 21.41 55 THR A CA 14
ATOM 18724 C C . THR A 1 55 ? -2.343 -4.212 12.609 1.00 65.22 55 THR A C 14
ATOM 18725 O O . THR A 1 55 ? -3.489 -4.636 12.803 1.00 64.31 55 THR A O 14
ATOM 18736 N N . GLY A 1 56 ? -1.252 -5.012 12.619 1.00 40.34 56 GLY A N 14
ATOM 18737 C CA . GLY A 1 56 ? -1.340 -6.451 12.878 1.00 24.14 56 GLY A CA 14
ATOM 18738 C C . GLY A 1 56 ? -1.956 -7.227 11.716 1.00 61.23 56 GLY A C 14
ATOM 18739 O O . GLY A 1 56 ? -2.543 -8.295 11.919 1.00 12.15 56 GLY A O 14
ATOM 18743 N N . VAL A 1 57 ? -1.833 -6.679 10.490 1.00 13.41 57 VAL A N 14
ATOM 18744 C CA . VAL A 1 57 ? -2.330 -7.322 9.256 1.00 71.14 57 VAL A CA 14
ATOM 18745 C C . VAL A 1 57 ? -1.143 -7.776 8.389 1.00 61.53 57 VAL A C 14
ATOM 18746 O O . VAL A 1 57 ? 0.022 -7.477 8.693 1.00 22.10 57 VAL A O 14
ATOM 18759 N N . GLN A 1 58 ? -1.452 -8.501 7.306 1.00 55.43 58 GLN A N 14
ATOM 18760 C CA . GLN A 1 58 ? -0.452 -8.976 6.334 1.00 3.11 58 GLN A CA 14
ATOM 18761 C C . GLN A 1 58 ? -0.541 -8.151 5.037 1.00 11.21 58 GLN A C 14
ATOM 18762 O O . GLN A 1 58 ? -1.558 -7.496 4.769 1.00 44.10 58 GLN A O 14
ATOM 18776 N N . ILE A 1 59 ? 0.537 -8.187 4.242 1.00 14.44 59 ILE A N 14
ATOM 18777 C CA . ILE A 1 59 ? 0.596 -7.538 2.913 1.00 65.43 59 ILE A CA 14
ATOM 18778 C C . ILE A 1 59 ? 0.608 -8.611 1.815 1.00 11.24 59 ILE A C 14
ATOM 18779 O O . ILE A 1 59 ? 0.798 -9.801 2.098 1.00 32.22 59 ILE A O 14
ATOM 18795 N N . GLN A 1 60 ? 0.394 -8.181 0.565 1.00 40.24 60 GLN A N 14
ATOM 18796 C CA . GLN A 1 60 ? 0.655 -9.017 -0.606 1.00 35.12 60 GLN A CA 14
ATOM 18797 C C . GLN A 1 60 ? 1.186 -8.127 -1.729 1.00 60.21 60 GLN A C 14
ATOM 18798 O O . GLN A 1 60 ? 0.413 -7.422 -2.381 1.00 73.12 60 GLN A O 14
ATOM 18812 N N . LYS A 1 61 ? 2.513 -8.148 -1.919 1.00 35.31 61 LYS A N 14
ATOM 18813 C CA . LYS A 1 61 ? 3.170 -7.484 -3.050 1.00 12.31 61 LYS A CA 14
ATOM 18814 C C . LYS A 1 61 ? 3.004 -8.372 -4.288 1.00 12.12 61 LYS A C 14
ATOM 18815 O O . LYS A 1 61 ? 3.382 -9.550 -4.262 1.00 14.03 61 LYS A O 14
ATOM 18834 N N . GLN A 1 62 ? 2.418 -7.808 -5.348 1.00 4.54 62 GLN A N 14
ATOM 18835 C CA . GLN A 1 62 ? 2.110 -8.528 -6.591 1.00 25.35 62 GLN A CA 14
ATOM 18836 C C . GLN A 1 62 ? 2.419 -7.617 -7.787 1.00 31.33 62 GLN A C 14
ATOM 18837 O O . GLN A 1 62 ? 1.711 -6.639 -8.020 1.00 35.22 62 GLN A O 14
ATOM 18851 N N . TRP A 1 63 ? 3.493 -7.929 -8.522 1.00 42.43 63 TRP A N 14
ATOM 18852 C CA . TRP A 1 63 ? 3.843 -7.214 -9.757 1.00 10.23 63 TRP A CA 14
ATOM 18853 C C . TRP A 1 63 ? 2.963 -7.725 -10.907 1.00 54.45 63 TRP A C 14
ATOM 18854 O O . TRP A 1 63 ? 2.986 -8.917 -11.243 1.00 61.14 63 TRP A O 14
ATOM 18875 N N . GLN A 1 64 ? 2.180 -6.808 -11.483 1.00 24.22 64 GLN A N 14
ATOM 18876 C CA . GLN A 1 64 ? 1.298 -7.077 -12.621 1.00 22.44 64 GLN A CA 14
ATOM 18877 C C . GLN A 1 64 ? 1.814 -6.244 -13.800 1.00 40.15 64 GLN A C 14
ATOM 18878 O O . GLN A 1 64 ? 1.682 -5.007 -13.789 1.00 64.20 64 GLN A O 14
ATOM 18892 N N . GLY A 1 65 ? 2.444 -6.921 -14.778 1.00 43.52 65 GLY A N 14
ATOM 18893 C CA . GLY A 1 65 ? 3.069 -6.258 -15.926 1.00 73.15 65 GLY A CA 14
ATOM 18894 C C . GLY A 1 65 ? 4.348 -5.530 -15.520 1.00 2.22 65 GLY A C 14
ATOM 18895 O O . GLY A 1 65 ? 5.450 -6.060 -15.685 1.00 51.24 65 GLY A O 14
ATOM 18899 N N . ASN A 1 66 ? 4.184 -4.321 -14.948 1.00 11.45 66 ASN A N 14
ATOM 18900 C CA . ASN A 1 66 ? 5.306 -3.510 -14.426 1.00 44.22 66 ASN A CA 14
ATOM 18901 C C . ASN A 1 66 ? 4.773 -2.497 -13.378 1.00 52.31 66 ASN A C 14
ATOM 18902 O O . ASN A 1 66 ? 5.349 -1.429 -13.168 1.00 12.14 66 ASN A O 14
ATOM 18913 N N . LYS A 1 67 ? 3.660 -2.863 -12.717 1.00 14.34 67 LYS A N 14
ATOM 18914 C CA . LYS A 1 67 ? 3.090 -2.104 -11.579 1.00 61.22 67 LYS A CA 14
ATOM 18915 C C . LYS A 1 67 ? 3.180 -2.949 -10.311 1.00 74.20 67 LYS A C 14
ATOM 18916 O O . LYS A 1 67 ? 2.946 -4.157 -10.367 1.00 70.14 67 LYS A O 14
ATOM 18935 N N . LEU A 1 68 ? 3.507 -2.315 -9.170 1.00 32.51 68 LEU A N 14
ATOM 18936 C CA . LEU A 1 68 ? 3.491 -2.991 -7.867 1.00 65.44 68 LEU A CA 14
ATOM 18937 C C . LEU A 1 68 ? 2.119 -2.794 -7.208 1.00 32.32 68 LEU A C 14
ATOM 18938 O O . LEU A 1 68 ? 1.773 -1.696 -6.750 1.00 54.31 68 LEU A O 14
ATOM 18954 N N . ARG A 1 69 ? 1.346 -3.877 -7.197 1.00 41.44 69 ARG A N 14
ATOM 18955 C CA . ARG A 1 69 ? 0.035 -3.951 -6.560 1.00 44.10 69 ARG A CA 14
ATOM 18956 C C . ARG A 1 69 ? 0.186 -4.607 -5.176 1.00 21.20 69 ARG A C 14
ATOM 18957 O O . ARG A 1 69 ? 0.445 -5.808 -5.081 1.00 33.31 69 ARG A O 14
ATOM 18978 N N . ILE A 1 70 ? 0.033 -3.804 -4.106 1.00 35.44 70 ILE A N 14
ATOM 18979 C CA . ILE A 1 70 ? 0.059 -4.308 -2.722 1.00 63.51 70 ILE A CA 14
ATOM 18980 C C . ILE A 1 70 ? -1.368 -4.286 -2.179 1.00 41.13 70 ILE A C 14
ATOM 18981 O O . ILE A 1 70 ? -1.986 -3.223 -2.097 1.00 52.23 70 ILE A O 14
ATOM 18997 N N . ARG A 1 71 ? -1.893 -5.466 -1.828 1.00 1.12 71 ARG A N 14
ATOM 18998 C CA . ARG A 1 71 ? -3.186 -5.573 -1.146 1.00 1.14 71 ARG A CA 14
ATOM 18999 C C . ARG A 1 71 ? -2.941 -5.678 0.366 1.00 32.11 71 ARG A C 14
ATOM 19000 O O . ARG A 1 71 ? -2.122 -6.487 0.825 1.00 1.12 71 ARG A O 14
ATOM 19021 N N . LEU A 1 72 ? -3.661 -4.843 1.118 1.00 32.52 72 LEU A N 14
ATOM 19022 C CA . LEU A 1 72 ? -3.674 -4.854 2.575 1.00 32.34 72 LEU A CA 14
ATOM 19023 C C . LEU A 1 72 ? -4.969 -5.533 3.011 1.00 35.12 72 LEU A C 14
ATOM 19024 O O . LEU A 1 72 ? -6.061 -5.094 2.655 1.00 1.41 72 LEU A O 14
ATOM 19040 N N . LYS A 1 73 ? -4.832 -6.611 3.762 1.00 15.11 73 LYS A N 14
ATOM 19041 C CA . LYS A 1 73 ? -5.950 -7.470 4.158 1.00 71.13 73 LYS A CA 14
ATOM 19042 C C . LYS A 1 73 ? -6.222 -7.232 5.651 1.00 22.11 73 LYS A C 14
ATOM 19043 O O . LYS A 1 73 ? -5.437 -7.616 6.510 1.00 65.41 73 LYS A O 14
ATOM 19062 N N . GLY A 1 74 ? -7.346 -6.577 5.938 1.00 32.04 74 GLY A N 14
ATOM 19063 C CA . GLY A 1 74 ? -7.596 -5.959 7.244 1.00 4.10 74 GLY A CA 14
ATOM 19064 C C . GLY A 1 74 ? -8.529 -6.753 8.147 1.00 71.35 74 GLY A C 14
ATOM 19065 O O . GLY A 1 74 ? -9.018 -6.208 9.146 1.00 51.40 74 GLY A O 14
ATOM 19069 N N . SER A 1 75 ? -8.756 -8.045 7.826 1.00 31.31 75 SER A N 14
ATOM 19070 C CA . SER A 1 75 ? -9.620 -8.932 8.635 1.00 53.30 75 SER A CA 14
ATOM 19071 C C . SER A 1 75 ? -9.337 -10.429 8.332 1.00 2.22 75 SER A C 14
ATOM 19072 O O . SER A 1 75 ? -9.933 -11.028 7.425 1.00 4.54 75 SER A O 14
ATOM 19080 N N . LEU A 1 76 ? -8.356 -11.006 9.069 1.00 5.11 76 LEU A N 14
ATOM 19081 C CA . LEU A 1 76 ? -8.013 -12.453 9.017 1.00 62.40 76 LEU A CA 14
ATOM 19082 C C . LEU A 1 76 ? -8.155 -13.046 10.429 1.00 25.42 76 LEU A C 14
ATOM 19083 O O . LEU A 1 76 ? -8.672 -12.395 11.346 1.00 45.20 76 LEU A O 14
ATOM 19099 N N . GLU A 1 77 ? -7.649 -14.284 10.598 1.00 13.50 77 GLU A N 14
ATOM 19100 C CA . GLU A 1 77 ? -7.410 -14.891 11.917 1.00 52.11 77 GLU A CA 14
ATOM 19101 C C . GLU A 1 77 ? -6.049 -14.394 12.482 1.00 50.43 77 GLU A C 14
ATOM 19102 O O . GLU A 1 77 ? -5.198 -15.194 12.910 1.00 33.32 77 GLU A O 14
ATOM 19114 N N . HIS A 1 78 ? -5.871 -13.047 12.468 1.00 12.30 78 HIS A N 14
ATOM 19115 C CA . HIS A 1 78 ? -4.678 -12.370 13.010 1.00 74.11 78 HIS A CA 14
ATOM 19116 C C . HIS A 1 78 ? -4.657 -12.577 14.536 1.00 12.02 78 HIS A C 14
ATOM 19117 O O . HIS A 1 78 ? -5.701 -12.416 15.184 1.00 33.33 78 HIS A O 14
ATOM 19132 N N . HIS A 1 79 ? -3.480 -12.940 15.090 1.00 5.32 79 HIS A N 14
ATOM 19133 C CA . HIS A 1 79 ? -3.353 -13.402 16.490 1.00 33.01 79 HIS A CA 14
ATOM 19134 C C . HIS A 1 79 ? -3.844 -12.326 17.480 1.00 2.32 79 HIS A C 14
ATOM 19135 O O . HIS A 1 79 ? -3.225 -11.263 17.621 1.00 11.03 79 HIS A O 14
ATOM 19150 N N . HIS A 1 80 ? -5.020 -12.587 18.094 1.00 64.33 80 HIS A N 14
ATOM 19151 C CA . HIS A 1 80 ? -5.601 -11.698 19.111 1.00 1.30 80 HIS A CA 14
ATOM 19152 C C . HIS A 1 80 ? -4.657 -11.627 20.324 1.00 1.35 80 HIS A C 14
ATOM 19153 O O . HIS A 1 80 ? -4.069 -12.649 20.706 1.00 44.34 80 HIS A O 14
ATOM 19168 N N . HIS A 1 81 ? -4.502 -10.411 20.882 1.00 1.53 81 HIS A N 14
ATOM 19169 C CA . HIS A 1 81 ? -3.540 -10.131 21.965 1.00 24.21 81 HIS A CA 14
ATOM 19170 C C . HIS A 1 81 ? -3.768 -11.044 23.196 1.00 4.44 81 HIS A C 14
ATOM 19171 O O . HIS A 1 81 ? -4.817 -11.003 23.850 1.00 41.44 81 HIS A O 14
ATOM 19186 N N . HIS A 1 82 ? -2.766 -11.899 23.466 1.00 4.22 82 HIS A N 14
ATOM 19187 C CA . HIS A 1 82 ? -2.704 -12.765 24.665 1.00 64.45 82 HIS A CA 14
ATOM 19188 C C . HIS A 1 82 ? -1.896 -12.058 25.774 1.00 52.10 82 HIS A C 14
ATOM 19189 O O . HIS A 1 82 ? -1.206 -12.699 26.584 1.00 43.44 82 HIS A O 14
ATOM 19204 N N . HIS A 1 83 ? -2.054 -10.730 25.818 1.00 63.14 83 HIS A N 14
ATOM 19205 C CA . HIS A 1 83 ? -1.351 -9.819 26.722 1.00 62.30 83 HIS A CA 14
ATOM 19206 C C . HIS A 1 83 ? -2.249 -8.575 26.912 1.00 70.23 83 HIS A C 14
ATOM 19207 O O . HIS A 1 83 ? -2.568 -7.908 25.899 1.00 41.21 83 HIS A O 14
ATOM 19223 N N . MET A 1 1 ? -21.107 -5.398 4.019 1.00 24.33 1 MET A N 15
ATOM 19224 C CA . MET A 1 1 ? -21.203 -4.394 2.929 1.00 70.41 1 MET A CA 15
ATOM 19225 C C . MET A 1 1 ? -20.021 -3.417 3.013 1.00 53.23 1 MET A C 15
ATOM 19226 O O . MET A 1 1 ? -19.629 -2.988 4.106 1.00 62.25 1 MET A O 15
ATOM 19242 N N . GLY A 1 2 ? -19.458 -3.070 1.843 1.00 72.23 2 GLY A N 15
ATOM 19243 C CA . GLY A 1 2 ? -18.199 -2.324 1.768 1.00 0.23 2 GLY A CA 15
ATOM 19244 C C . GLY A 1 2 ? -17.032 -3.286 1.574 1.00 13.52 2 GLY A C 15
ATOM 19245 O O . GLY A 1 2 ? -16.577 -3.910 2.535 1.00 61.31 2 GLY A O 15
ATOM 19249 N N . LEU A 1 3 ? -16.563 -3.440 0.319 1.00 22.24 3 LEU A N 15
ATOM 19250 C CA . LEU A 1 3 ? -15.593 -4.492 -0.051 1.00 63.54 3 LEU A CA 15
ATOM 19251 C C . LEU A 1 3 ? -14.242 -3.887 -0.497 1.00 42.15 3 LEU A C 15
ATOM 19252 O O . LEU A 1 3 ? -13.996 -2.690 -0.299 1.00 3.50 3 LEU A O 15
ATOM 19268 N N . THR A 1 4 ? -13.375 -4.732 -1.085 1.00 33.45 4 THR A N 15
ATOM 19269 C CA . THR A 1 4 ? -12.018 -4.359 -1.498 1.00 71.10 4 THR A CA 15
ATOM 19270 C C . THR A 1 4 ? -12.030 -3.632 -2.870 1.00 22.32 4 THR A C 15
ATOM 19271 O O . THR A 1 4 ? -12.027 -4.278 -3.920 1.00 73.33 4 THR A O 15
ATOM 19282 N N . ARG A 1 5 ? -12.140 -2.285 -2.845 1.00 60.42 5 ARG A N 15
ATOM 19283 C CA . ARG A 1 5 ? -11.864 -1.444 -4.036 1.00 51.41 5 ARG A CA 15
ATOM 19284 C C . ARG A 1 5 ? -10.351 -1.422 -4.335 1.00 2.51 5 ARG A C 15
ATOM 19285 O O . ARG A 1 5 ? -9.524 -1.741 -3.463 1.00 72.10 5 ARG A O 15
ATOM 19306 N N . THR A 1 6 ? -10.002 -1.032 -5.570 1.00 30.11 6 THR A N 15
ATOM 19307 C CA . THR A 1 6 ? -8.619 -1.013 -6.044 1.00 63.53 6 THR A CA 15
ATOM 19308 C C . THR A 1 6 ? -8.271 0.408 -6.506 1.00 55.24 6 THR A C 15
ATOM 19309 O O . THR A 1 6 ? -8.743 0.866 -7.552 1.00 3.42 6 THR A O 15
ATOM 19320 N N . ILE A 1 7 ? -7.482 1.109 -5.682 1.00 35.01 7 ILE A N 15
ATOM 19321 C CA . ILE A 1 7 ? -7.084 2.505 -5.910 1.00 64.30 7 ILE A CA 15
ATOM 19322 C C . ILE A 1 7 ? -5.749 2.546 -6.671 1.00 64.21 7 ILE A C 15
ATOM 19323 O O . ILE A 1 7 ? -4.790 1.928 -6.232 1.00 14.25 7 ILE A O 15
ATOM 19339 N N . THR A 1 8 ? -5.686 3.266 -7.805 1.00 15.31 8 THR A N 15
ATOM 19340 C CA . THR A 1 8 ? -4.432 3.472 -8.552 1.00 12.44 8 THR A CA 15
ATOM 19341 C C . THR A 1 8 ? -3.991 4.940 -8.398 1.00 10.04 8 THR A C 15
ATOM 19342 O O . THR A 1 8 ? -4.686 5.856 -8.859 1.00 64.24 8 THR A O 15
ATOM 19353 N N . SER A 1 9 ? -2.870 5.152 -7.689 1.00 51.12 9 SER A N 15
ATOM 19354 C CA . SER A 1 9 ? -2.280 6.481 -7.452 1.00 65.31 9 SER A CA 15
ATOM 19355 C C . SER A 1 9 ? -0.762 6.433 -7.673 1.00 5.34 9 SER A C 15
ATOM 19356 O O . SER A 1 9 ? -0.141 5.368 -7.644 1.00 14.04 9 SER A O 15
ATOM 19364 N N . GLN A 1 10 ? -0.181 7.621 -7.879 1.00 3.22 10 GLN A N 15
ATOM 19365 C CA . GLN A 1 10 ? 1.269 7.823 -8.069 1.00 54.12 10 GLN A CA 15
ATOM 19366 C C . GLN A 1 10 ? 1.885 8.527 -6.841 1.00 4.31 10 GLN A C 15
ATOM 19367 O O . GLN A 1 10 ? 3.047 8.950 -6.872 1.00 60.24 10 GLN A O 15
ATOM 19381 N N . ASN A 1 11 ? 1.086 8.637 -5.765 1.00 11.45 11 ASN A N 15
ATOM 19382 C CA . ASN A 1 11 ? 1.541 9.091 -4.440 1.00 23.33 11 ASN A CA 15
ATOM 19383 C C . ASN A 1 11 ? 1.284 7.969 -3.420 1.00 20.30 11 ASN A C 15
ATOM 19384 O O . ASN A 1 11 ? 0.129 7.606 -3.176 1.00 34.54 11 ASN A O 15
ATOM 19395 N N . LYS A 1 12 ? 2.373 7.433 -2.839 1.00 74.22 12 LYS A N 15
ATOM 19396 C CA . LYS A 1 12 ? 2.314 6.337 -1.860 1.00 64.35 12 LYS A CA 15
ATOM 19397 C C . LYS A 1 12 ? 1.701 6.802 -0.525 1.00 35.51 12 LYS A C 15
ATOM 19398 O O . LYS A 1 12 ? 1.076 6.001 0.159 1.00 34.20 12 LYS A O 15
ATOM 19417 N N . GLU A 1 13 ? 1.854 8.113 -0.199 1.00 35.25 13 GLU A N 15
ATOM 19418 C CA . GLU A 1 13 ? 1.396 8.690 1.083 1.00 44.30 13 GLU A CA 15
ATOM 19419 C C . GLU A 1 13 ? -0.127 8.529 1.259 1.00 43.32 13 GLU A C 15
ATOM 19420 O O . GLU A 1 13 ? -0.581 7.902 2.212 1.00 32.35 13 GLU A O 15
ATOM 19432 N N . GLU A 1 14 ? -0.897 9.073 0.291 1.00 72.24 14 GLU A N 15
ATOM 19433 C CA . GLU A 1 14 ? -2.371 9.030 0.321 1.00 51.10 14 GLU A CA 15
ATOM 19434 C C . GLU A 1 14 ? -2.891 7.580 0.288 1.00 60.21 14 GLU A C 15
ATOM 19435 O O . GLU A 1 14 ? -3.914 7.282 0.887 1.00 12.04 14 GLU A O 15
ATOM 19447 N N . LEU A 1 15 ? -2.134 6.681 -0.379 1.00 74.35 15 LEU A N 15
ATOM 19448 C CA . LEU A 1 15 ? -2.444 5.242 -0.414 1.00 14.32 15 LEU A CA 15
ATOM 19449 C C . LEU A 1 15 ? -2.354 4.626 1.001 1.00 55.14 15 LEU A C 15
ATOM 19450 O O . LEU A 1 15 ? -3.139 3.747 1.338 1.00 14.42 15 LEU A O 15
ATOM 19466 N N . LEU A 1 16 ? -1.402 5.125 1.820 1.00 44.14 16 LEU A N 15
ATOM 19467 C CA . LEU A 1 16 ? -1.193 4.660 3.215 1.00 31.51 16 LEU A CA 15
ATOM 19468 C C . LEU A 1 16 ? -2.347 5.106 4.120 1.00 63.15 16 LEU A C 15
ATOM 19469 O O . LEU A 1 16 ? -2.843 4.338 4.932 1.00 21.50 16 LEU A O 15
ATOM 19485 N N . GLU A 1 17 ? -2.726 6.380 3.965 1.00 33.22 17 GLU A N 15
ATOM 19486 C CA . GLU A 1 17 ? -3.741 7.043 4.801 1.00 54.55 17 GLU A CA 15
ATOM 19487 C C . GLU A 1 17 ? -5.151 6.471 4.546 1.00 0.15 17 GLU A C 15
ATOM 19488 O O . GLU A 1 17 ? -5.904 6.204 5.496 1.00 71.44 17 GLU A O 15
ATOM 19500 N N . ILE A 1 18 ? -5.477 6.249 3.259 1.00 32.01 18 ILE A N 15
ATOM 19501 C CA . ILE A 1 18 ? -6.762 5.652 2.854 1.00 71.14 18 ILE A CA 15
ATOM 19502 C C . ILE A 1 18 ? -6.769 4.137 3.174 1.00 12.04 18 ILE A C 15
ATOM 19503 O O . ILE A 1 18 ? -7.816 3.564 3.476 1.00 44.34 18 ILE A O 15
ATOM 19519 N N . ALA A 1 19 ? -5.586 3.495 3.125 1.00 71.55 19 ALA A N 15
ATOM 19520 C CA . ALA A 1 19 ? -5.433 2.106 3.590 1.00 22.43 19 ALA A CA 15
ATOM 19521 C C . ALA A 1 19 ? -5.773 2.004 5.078 1.00 55.13 19 ALA A C 15
ATOM 19522 O O . ALA A 1 19 ? -6.648 1.234 5.463 1.00 31.34 19 ALA A O 15
ATOM 19529 N N . LEU A 1 20 ? -5.137 2.882 5.865 1.00 60.43 20 LEU A N 15
ATOM 19530 C CA . LEU A 1 20 ? -5.233 2.922 7.335 1.00 3.23 20 LEU A CA 15
ATOM 19531 C C . LEU A 1 20 ? -6.692 3.061 7.815 1.00 21.13 20 LEU A C 15
ATOM 19532 O O . LEU A 1 20 ? -7.089 2.413 8.783 1.00 2.51 20 LEU A O 15
ATOM 19548 N N . LYS A 1 21 ? -7.480 3.900 7.111 1.00 50.43 21 LYS A N 15
ATOM 19549 C CA . LYS A 1 21 ? -8.892 4.130 7.456 1.00 71.35 21 LYS A CA 15
ATOM 19550 C C . LYS A 1 21 ? -9.763 2.899 7.119 1.00 43.25 21 LYS A C 15
ATOM 19551 O O . LYS A 1 21 ? -10.759 2.649 7.801 1.00 24.11 21 LYS A O 15
ATOM 19570 N N . PHE A 1 22 ? -9.376 2.122 6.078 1.00 73.33 22 PHE A N 15
ATOM 19571 C CA . PHE A 1 22 ? -10.076 0.868 5.721 1.00 74.35 22 PHE A CA 15
ATOM 19572 C C . PHE A 1 22 ? -9.764 -0.222 6.759 1.00 63.53 22 PHE A C 15
ATOM 19573 O O . PHE A 1 22 ? -10.667 -0.925 7.197 1.00 15.52 22 PHE A O 15
ATOM 19590 N N . ILE A 1 23 ? -8.490 -0.301 7.194 1.00 21.32 23 ILE A N 15
ATOM 19591 C CA . ILE A 1 23 ? -8.045 -1.304 8.182 1.00 74.04 23 ILE A CA 15
ATOM 19592 C C . ILE A 1 23 ? -8.690 -0.996 9.563 1.00 42.31 23 ILE A C 15
ATOM 19593 O O . ILE A 1 23 ? -9.018 -1.907 10.331 1.00 44.15 23 ILE A O 15
ATOM 19609 N N . SER A 1 24 ? -8.869 0.316 9.845 1.00 41.22 24 SER A N 15
ATOM 19610 C CA . SER A 1 24 ? -9.567 0.827 11.047 1.00 21.13 24 SER A CA 15
ATOM 19611 C C . SER A 1 24 ? -11.049 0.379 11.091 1.00 35.32 24 SER A C 15
ATOM 19612 O O . SER A 1 24 ? -11.632 0.229 12.173 1.00 64.40 24 SER A O 15
ATOM 19620 N N . GLN A 1 25 ? -11.648 0.188 9.902 1.00 73.43 25 GLN A N 15
ATOM 19621 C CA . GLN A 1 25 ? -13.023 -0.337 9.754 1.00 23.33 25 GLN A CA 15
ATOM 19622 C C . GLN A 1 25 ? -13.027 -1.879 9.793 1.00 34.42 25 GLN A C 15
ATOM 19623 O O . GLN A 1 25 ? -14.077 -2.495 10.008 1.00 74.42 25 GLN A O 15
ATOM 19637 N N . GLY A 1 26 ? -11.840 -2.489 9.584 1.00 32.02 26 GLY A N 15
ATOM 19638 C CA . GLY A 1 26 ? -11.702 -3.947 9.486 1.00 43.30 26 GLY A CA 15
ATOM 19639 C C . GLY A 1 26 ? -12.003 -4.452 8.086 1.00 74.43 26 GLY A C 15
ATOM 19640 O O . GLY A 1 26 ? -12.478 -5.572 7.905 1.00 73.42 26 GLY A O 15
ATOM 19644 N N . LEU A 1 27 ? -11.744 -3.587 7.098 1.00 23.31 27 LEU A N 15
ATOM 19645 C CA . LEU A 1 27 ? -11.929 -3.871 5.667 1.00 33.41 27 LEU A CA 15
ATOM 19646 C C . LEU A 1 27 ? -10.567 -4.085 5.002 1.00 32.33 27 LEU A C 15
ATOM 19647 O O . LEU A 1 27 ? -9.564 -3.480 5.407 1.00 43.12 27 LEU A O 15
ATOM 19663 N N . ASP A 1 28 ? -10.547 -4.937 3.975 1.00 60.32 28 ASP A N 15
ATOM 19664 C CA . ASP A 1 28 ? -9.404 -5.065 3.068 1.00 23.24 28 ASP A CA 15
ATOM 19665 C C . ASP A 1 28 ? -9.442 -3.910 2.060 1.00 15.40 28 ASP A C 15
ATOM 19666 O O . ASP A 1 28 ? -10.529 -3.436 1.688 1.00 52.42 28 ASP A O 15
ATOM 19675 N N . LEU A 1 29 ? -8.265 -3.499 1.595 1.00 35.20 29 LEU A N 15
ATOM 19676 C CA . LEU A 1 29 ? -8.130 -2.465 0.568 1.00 41.44 29 LEU A CA 15
ATOM 19677 C C . LEU A 1 29 ? -6.959 -2.835 -0.329 1.00 32.01 29 LEU A C 15
ATOM 19678 O O . LEU A 1 29 ? -5.881 -3.159 0.168 1.00 54.11 29 LEU A O 15
ATOM 19694 N N . GLU A 1 30 ? -7.177 -2.796 -1.646 1.00 64.02 30 GLU A N 15
ATOM 19695 C CA . GLU A 1 30 ? -6.119 -2.998 -2.628 1.00 43.42 30 GLU A CA 15
ATOM 19696 C C . GLU A 1 30 ? -5.746 -1.633 -3.218 1.00 62.21 30 GLU A C 15
ATOM 19697 O O . GLU A 1 30 ? -6.620 -0.851 -3.589 1.00 20.32 30 GLU A O 15
ATOM 19709 N N . VAL A 1 31 ? -4.454 -1.342 -3.243 1.00 54.44 31 VAL A N 15
ATOM 19710 C CA . VAL A 1 31 ? -3.899 -0.079 -3.763 1.00 32.03 31 VAL A CA 15
ATOM 19711 C C . VAL A 1 31 ? -2.742 -0.392 -4.709 1.00 73.42 31 VAL A C 15
ATOM 19712 O O . VAL A 1 31 ? -2.100 -1.425 -4.573 1.00 4.00 31 VAL A O 15
ATOM 19725 N N . GLU A 1 32 ? -2.479 0.517 -5.644 1.00 40.24 32 GLU A N 15
ATOM 19726 C CA . GLU A 1 32 ? -1.474 0.339 -6.694 1.00 63.32 32 GLU A CA 15
ATOM 19727 C C . GLU A 1 32 ? -0.688 1.633 -6.854 1.00 22.43 32 GLU A C 15
ATOM 19728 O O . GLU A 1 32 ? -1.274 2.696 -7.075 1.00 3.43 32 GLU A O 15
ATOM 19740 N N . PHE A 1 33 ? 0.629 1.534 -6.702 1.00 13.35 33 PHE A N 15
ATOM 19741 C CA . PHE A 1 33 ? 1.553 2.633 -6.926 1.00 61.24 33 PHE A CA 15
ATOM 19742 C C . PHE A 1 33 ? 2.073 2.522 -8.366 1.00 73.51 33 PHE A C 15
ATOM 19743 O O . PHE A 1 33 ? 2.931 1.674 -8.669 1.00 62.12 33 PHE A O 15
ATOM 19760 N N . ASP A 1 34 ? 1.506 3.344 -9.259 1.00 14.51 34 ASP A N 15
ATOM 19761 C CA . ASP A 1 34 ? 1.833 3.325 -10.691 1.00 24.15 34 ASP A CA 15
ATOM 19762 C C . ASP A 1 34 ? 3.129 4.127 -10.933 1.00 31.33 34 ASP A C 15
ATOM 19763 O O . ASP A 1 34 ? 3.100 5.344 -11.118 1.00 5.14 34 ASP A O 15
ATOM 19772 N N . SER A 1 35 ? 4.268 3.425 -10.862 1.00 75.11 35 SER A N 15
ATOM 19773 C CA . SER A 1 35 ? 5.607 4.006 -11.063 1.00 71.42 35 SER A CA 15
ATOM 19774 C C . SER A 1 35 ? 6.584 2.904 -11.470 1.00 14.21 35 SER A C 15
ATOM 19775 O O . SER A 1 35 ? 6.371 1.726 -11.159 1.00 32.12 35 SER A O 15
ATOM 19783 N N . THR A 1 36 ? 7.636 3.295 -12.196 1.00 32.33 36 THR A N 15
ATOM 19784 C CA . THR A 1 36 ? 8.734 2.403 -12.598 1.00 2.24 36 THR A CA 15
ATOM 19785 C C . THR A 1 36 ? 10.058 2.810 -11.916 1.00 24.31 36 THR A C 15
ATOM 19786 O O . THR A 1 36 ? 11.094 2.175 -12.157 1.00 25.51 36 THR A O 15
ATOM 19797 N N . ASP A 1 37 ? 10.030 3.844 -11.042 1.00 43.24 37 ASP A N 15
ATOM 19798 C CA . ASP A 1 37 ? 11.243 4.339 -10.367 1.00 53.52 37 ASP A CA 15
ATOM 19799 C C . ASP A 1 37 ? 11.458 3.527 -9.095 1.00 50.21 37 ASP A C 15
ATOM 19800 O O . ASP A 1 37 ? 10.649 3.617 -8.166 1.00 2.42 37 ASP A O 15
ATOM 19809 N N . ASP A 1 38 ? 12.554 2.742 -9.085 1.00 43.32 38 ASP A N 15
ATOM 19810 C CA . ASP A 1 38 ? 12.903 1.795 -8.002 1.00 54.41 38 ASP A CA 15
ATOM 19811 C C . ASP A 1 38 ? 12.820 2.423 -6.606 1.00 53.41 38 ASP A C 15
ATOM 19812 O O . ASP A 1 38 ? 12.260 1.816 -5.704 1.00 32.32 38 ASP A O 15
ATOM 19821 N N . LYS A 1 39 ? 13.337 3.660 -6.467 1.00 70.23 39 LYS A N 15
ATOM 19822 C CA . LYS A 1 39 ? 13.406 4.357 -5.170 1.00 34.12 39 LYS A CA 15
ATOM 19823 C C . LYS A 1 39 ? 11.997 4.624 -4.605 1.00 61.24 39 LYS A C 15
ATOM 19824 O O . LYS A 1 39 ? 11.734 4.345 -3.434 1.00 14.42 39 LYS A O 15
ATOM 19843 N N . GLU A 1 40 ? 11.101 5.132 -5.473 1.00 33.23 40 GLU A N 15
ATOM 19844 C CA . GLU A 1 40 ? 9.711 5.480 -5.100 1.00 5.11 40 GLU A CA 15
ATOM 19845 C C . GLU A 1 40 ? 8.881 4.226 -4.785 1.00 4.42 40 GLU A C 15
ATOM 19846 O O . GLU A 1 40 ? 8.054 4.217 -3.854 1.00 2.45 40 GLU A O 15
ATOM 19858 N N . ILE A 1 41 ? 9.108 3.175 -5.590 1.00 4.43 41 ILE A N 15
ATOM 19859 C CA . ILE A 1 41 ? 8.509 1.855 -5.396 1.00 54.40 41 ILE A CA 15
ATOM 19860 C C . ILE A 1 41 ? 8.917 1.282 -4.017 1.00 74.12 41 ILE A C 15
ATOM 19861 O O . ILE A 1 41 ? 8.077 0.758 -3.291 1.00 41.34 41 ILE A O 15
ATOM 19877 N N . GLU A 1 42 ? 10.213 1.457 -3.665 1.00 33.20 42 GLU A N 15
ATOM 19878 C CA . GLU A 1 42 ? 10.793 0.977 -2.389 1.00 35.41 42 GLU A CA 15
ATOM 19879 C C . GLU A 1 42 ? 10.258 1.773 -1.191 1.00 74.52 42 GLU A C 15
ATOM 19880 O O . GLU A 1 42 ? 10.176 1.235 -0.087 1.00 12.34 42 GLU A O 15
ATOM 19892 N N . GLU A 1 43 ? 9.927 3.063 -1.418 1.00 51.54 43 GLU A N 15
ATOM 19893 C CA . GLU A 1 43 ? 9.202 3.887 -0.434 1.00 42.32 43 GLU A CA 15
ATOM 19894 C C . GLU A 1 43 ? 7.816 3.283 -0.145 1.00 13.01 43 GLU A C 15
ATOM 19895 O O . GLU A 1 43 ? 7.463 3.093 1.012 1.00 13.24 43 GLU A O 15
ATOM 19907 N N . PHE A 1 44 ? 7.080 2.902 -1.209 1.00 24.20 44 PHE A N 15
ATOM 19908 C CA . PHE A 1 44 ? 5.730 2.308 -1.083 1.00 54.44 44 PHE A CA 15
ATOM 19909 C C . PHE A 1 44 ? 5.812 0.920 -0.424 1.00 44.30 44 PHE A C 15
ATOM 19910 O O . PHE A 1 44 ? 4.932 0.555 0.351 1.00 75.44 44 PHE A O 15
ATOM 19927 N N . GLU A 1 45 ? 6.894 0.176 -0.733 1.00 14.01 45 GLU A N 15
ATOM 19928 C CA . GLU A 1 45 ? 7.191 -1.119 -0.107 1.00 45.34 45 GLU A CA 15
ATOM 19929 C C . GLU A 1 45 ? 7.307 -0.991 1.422 1.00 14.32 45 GLU A C 15
ATOM 19930 O O . GLU A 1 45 ? 6.497 -1.553 2.157 1.00 45.03 45 GLU A O 15
ATOM 19942 N N . ARG A 1 46 ? 8.321 -0.217 1.867 1.00 24.43 46 ARG A N 15
ATOM 19943 C CA . ARG A 1 46 ? 8.700 -0.114 3.283 1.00 4.10 46 ARG A CA 15
ATOM 19944 C C . ARG A 1 46 ? 7.586 0.535 4.132 1.00 21.44 46 ARG A C 15
ATOM 19945 O O . ARG A 1 46 ? 7.396 0.152 5.277 1.00 24.33 46 ARG A O 15
ATOM 19966 N N . ASP A 1 47 ? 6.891 1.536 3.552 1.00 32.43 47 ASP A N 15
ATOM 19967 C CA . ASP A 1 47 ? 5.752 2.219 4.194 1.00 54.15 47 ASP A CA 15
ATOM 19968 C C . ASP A 1 47 ? 4.518 1.297 4.354 1.00 25.40 47 ASP A C 15
ATOM 19969 O O . ASP A 1 47 ? 3.858 1.354 5.386 1.00 25.24 47 ASP A O 15
ATOM 19978 N N . MET A 1 48 ? 4.195 0.476 3.326 1.00 32.35 48 MET A N 15
ATOM 19979 C CA . MET A 1 48 ? 3.052 -0.486 3.393 1.00 75.03 48 MET A CA 15
ATOM 19980 C C . MET A 1 48 ? 3.334 -1.624 4.372 1.00 3.43 48 MET A C 15
ATOM 19981 O O . MET A 1 48 ? 2.424 -2.094 5.059 1.00 10.14 48 MET A O 15
ATOM 19995 N N . GLU A 1 49 ? 4.602 -2.067 4.391 1.00 71.14 49 GLU A N 15
ATOM 19996 C CA . GLU A 1 49 ? 5.110 -3.021 5.386 1.00 14.20 49 GLU A CA 15
ATOM 19997 C C . GLU A 1 49 ? 4.953 -2.423 6.781 1.00 23.33 49 GLU A C 15
ATOM 19998 O O . GLU A 1 49 ? 4.327 -3.032 7.644 1.00 34.11 49 GLU A O 15
ATOM 20010 N N . ASP A 1 50 ? 5.453 -1.183 6.934 1.00 34.30 50 ASP A N 15
ATOM 20011 C CA . ASP A 1 50 ? 5.463 -0.444 8.206 1.00 55.53 50 ASP A CA 15
ATOM 20012 C C . ASP A 1 50 ? 4.038 -0.328 8.763 1.00 34.51 50 ASP A C 15
ATOM 20013 O O . ASP A 1 50 ? 3.784 -0.695 9.906 1.00 32.52 50 ASP A O 15
ATOM 20022 N N . LEU A 1 51 ? 3.125 0.112 7.881 1.00 31.30 51 LEU A N 15
ATOM 20023 C CA . LEU A 1 51 ? 1.702 0.315 8.181 1.00 4.15 51 LEU A CA 15
ATOM 20024 C C . LEU A 1 51 ? 1.016 -0.999 8.604 1.00 44.22 51 LEU A C 15
ATOM 20025 O O . LEU A 1 51 ? 0.264 -1.021 9.582 1.00 21.55 51 LEU A O 15
ATOM 20041 N N . ALA A 1 52 ? 1.297 -2.088 7.859 1.00 14.21 52 ALA A N 15
ATOM 20042 C CA . ALA A 1 52 ? 0.717 -3.415 8.123 1.00 15.33 52 ALA A CA 15
ATOM 20043 C C . ALA A 1 52 ? 1.139 -3.961 9.505 1.00 61.42 52 ALA A C 15
ATOM 20044 O O . ALA A 1 52 ? 0.338 -4.583 10.198 1.00 30.04 52 ALA A O 15
ATOM 20051 N N . LYS A 1 53 ? 2.403 -3.705 9.886 1.00 33.01 53 LYS A N 15
ATOM 20052 C CA . LYS A 1 53 ? 2.939 -4.078 11.211 1.00 60.44 53 LYS A CA 15
ATOM 20053 C C . LYS A 1 53 ? 2.191 -3.297 12.317 1.00 73.30 53 LYS A C 15
ATOM 20054 O O . LYS A 1 53 ? 1.692 -3.888 13.277 1.00 12.31 53 LYS A O 15
ATOM 20073 N N . LYS A 1 54 ? 2.078 -1.961 12.105 1.00 62.32 54 LYS A N 15
ATOM 20074 C CA . LYS A 1 54 ? 1.378 -1.020 13.022 1.00 72.20 54 LYS A CA 15
ATOM 20075 C C . LYS A 1 54 ? -0.083 -1.447 13.281 1.00 73.11 54 LYS A C 15
ATOM 20076 O O . LYS A 1 54 ? -0.614 -1.250 14.383 1.00 72.21 54 LYS A O 15
ATOM 20095 N N . THR A 1 55 ? -0.715 -2.027 12.252 1.00 73.21 55 THR A N 15
ATOM 20096 C CA . THR A 1 55 ? -2.133 -2.409 12.287 1.00 35.15 55 THR A CA 15
ATOM 20097 C C . THR A 1 55 ? -2.326 -3.908 12.612 1.00 4.14 55 THR A C 15
ATOM 20098 O O . THR A 1 55 ? -3.456 -4.338 12.866 1.00 2.35 55 THR A O 15
ATOM 20109 N N . GLY A 1 56 ? -1.224 -4.695 12.598 1.00 64.32 56 GLY A N 15
ATOM 20110 C CA . GLY A 1 56 ? -1.289 -6.134 12.893 1.00 34.51 56 GLY A CA 15
ATOM 20111 C C . GLY A 1 56 ? -1.923 -6.964 11.773 1.00 41.14 56 GLY A C 15
ATOM 20112 O O . GLY A 1 56 ? -2.504 -8.030 12.031 1.00 55.33 56 GLY A O 15
ATOM 20116 N N . VAL A 1 57 ? -1.813 -6.468 10.527 1.00 22.44 57 VAL A N 15
ATOM 20117 C CA . VAL A 1 57 ? -2.290 -7.179 9.320 1.00 20.13 57 VAL A CA 15
ATOM 20118 C C . VAL A 1 57 ? -1.101 -7.514 8.404 1.00 14.34 57 VAL A C 15
ATOM 20119 O O . VAL A 1 57 ? 0.012 -7.034 8.625 1.00 73.25 57 VAL A O 15
ATOM 20132 N N . GLN A 1 58 ? -1.336 -8.348 7.379 1.00 20.43 58 GLN A N 15
ATOM 20133 C CA . GLN A 1 58 ? -0.300 -8.700 6.384 1.00 4.24 58 GLN A CA 15
ATOM 20134 C C . GLN A 1 58 ? -0.453 -7.831 5.126 1.00 53.32 58 GLN A C 15
ATOM 20135 O O . GLN A 1 58 ? -1.470 -7.137 4.946 1.00 23.21 58 GLN A O 15
ATOM 20149 N N . ILE A 1 59 ? 0.552 -7.915 4.243 1.00 24.42 59 ILE A N 15
ATOM 20150 C CA . ILE A 1 59 ? 0.537 -7.264 2.920 1.00 25.52 59 ILE A CA 15
ATOM 20151 C C . ILE A 1 59 ? 0.418 -8.341 1.825 1.00 20.24 59 ILE A C 15
ATOM 20152 O O . ILE A 1 59 ? 0.527 -9.542 2.106 1.00 41.33 59 ILE A O 15
ATOM 20168 N N . GLN A 1 60 ? 0.157 -7.911 0.588 1.00 60.45 60 GLN A N 15
ATOM 20169 C CA . GLN A 1 60 ? 0.214 -8.786 -0.589 1.00 72.21 60 GLN A CA 15
ATOM 20170 C C . GLN A 1 60 ? 0.834 -7.968 -1.723 1.00 54.25 60 GLN A C 15
ATOM 20171 O O . GLN A 1 60 ? 0.154 -7.135 -2.315 1.00 2.44 60 GLN A O 15
ATOM 20185 N N . LYS A 1 61 ? 2.133 -8.188 -1.999 1.00 53.10 61 LYS A N 15
ATOM 20186 C CA . LYS A 1 61 ? 2.828 -7.480 -3.083 1.00 21.04 61 LYS A CA 15
ATOM 20187 C C . LYS A 1 61 ? 2.501 -8.185 -4.409 1.00 74.13 61 LYS A C 15
ATOM 20188 O O . LYS A 1 61 ? 2.895 -9.341 -4.611 1.00 5.15 61 LYS A O 15
ATOM 20207 N N . GLN A 1 62 ? 1.771 -7.502 -5.291 1.00 51.21 62 GLN A N 15
ATOM 20208 C CA . GLN A 1 62 ? 1.476 -7.985 -6.647 1.00 24.23 62 GLN A CA 15
ATOM 20209 C C . GLN A 1 62 ? 2.233 -7.124 -7.651 1.00 51.25 62 GLN A C 15
ATOM 20210 O O . GLN A 1 62 ? 1.874 -5.974 -7.892 1.00 64.14 62 GLN A O 15
ATOM 20224 N N . TRP A 1 63 ? 3.302 -7.684 -8.202 1.00 20.43 63 TRP A N 15
ATOM 20225 C CA . TRP A 1 63 ? 4.123 -7.034 -9.218 1.00 61.30 63 TRP A CA 15
ATOM 20226 C C . TRP A 1 63 ? 3.567 -7.403 -10.595 1.00 22.31 63 TRP A C 15
ATOM 20227 O O . TRP A 1 63 ? 3.369 -8.595 -10.878 1.00 34.13 63 TRP A O 15
ATOM 20248 N N . GLN A 1 64 ? 3.298 -6.402 -11.439 1.00 44.44 64 GLN A N 15
ATOM 20249 C CA . GLN A 1 64 ? 2.747 -6.630 -12.785 1.00 11.42 64 GLN A CA 15
ATOM 20250 C C . GLN A 1 64 ? 3.415 -5.663 -13.781 1.00 70.33 64 GLN A C 15
ATOM 20251 O O . GLN A 1 64 ? 2.885 -4.585 -14.063 1.00 52.14 64 GLN A O 15
ATOM 20265 N N . GLY A 1 65 ? 4.613 -6.047 -14.264 1.00 34.14 65 GLY A N 15
ATOM 20266 C CA . GLY A 1 65 ? 5.396 -5.220 -15.195 1.00 70.01 65 GLY A CA 15
ATOM 20267 C C . GLY A 1 65 ? 5.966 -3.972 -14.529 1.00 45.04 65 GLY A C 15
ATOM 20268 O O . GLY A 1 65 ? 5.788 -2.853 -15.031 1.00 42.31 65 GLY A O 15
ATOM 20272 N N . ASN A 1 66 ? 6.633 -4.194 -13.372 1.00 42.23 66 ASN A N 15
ATOM 20273 C CA . ASN A 1 66 ? 7.235 -3.148 -12.504 1.00 41.33 66 ASN A CA 15
ATOM 20274 C C . ASN A 1 66 ? 6.169 -2.225 -11.873 1.00 53.13 66 ASN A C 15
ATOM 20275 O O . ASN A 1 66 ? 6.502 -1.176 -11.322 1.00 70.31 66 ASN A O 15
ATOM 20286 N N . LYS A 1 67 ? 4.889 -2.646 -11.914 1.00 53.42 67 LYS A N 15
ATOM 20287 C CA . LYS A 1 67 ? 3.766 -1.893 -11.328 1.00 72.40 67 LYS A CA 15
ATOM 20288 C C . LYS A 1 67 ? 3.329 -2.609 -10.057 1.00 71.51 67 LYS A C 15
ATOM 20289 O O . LYS A 1 67 ? 2.812 -3.733 -10.117 1.00 2.23 67 LYS A O 15
ATOM 20308 N N . LEU A 1 68 ? 3.556 -1.970 -8.913 1.00 34.23 68 LEU A N 15
ATOM 20309 C CA . LEU A 1 68 ? 3.415 -2.607 -7.604 1.00 25.30 68 LEU A CA 15
ATOM 20310 C C . LEU A 1 68 ? 2.042 -2.300 -6.986 1.00 55.01 68 LEU A C 15
ATOM 20311 O O . LEU A 1 68 ? 1.773 -1.175 -6.558 1.00 5.34 68 LEU A O 15
ATOM 20327 N N . ARG A 1 69 ? 1.181 -3.317 -6.967 1.00 41.02 69 ARG A N 15
ATOM 20328 C CA . ARG A 1 69 ? -0.149 -3.255 -6.369 1.00 73.51 69 ARG A CA 15
ATOM 20329 C C . ARG A 1 69 ? -0.154 -4.070 -5.066 1.00 54.30 69 ARG A C 15
ATOM 20330 O O . ARG A 1 69 ? -0.078 -5.293 -5.100 1.00 1.13 69 ARG A O 15
ATOM 20351 N N . ILE A 1 70 ? -0.254 -3.383 -3.917 1.00 74.13 70 ILE A N 15
ATOM 20352 C CA . ILE A 1 70 ? -0.221 -4.024 -2.591 1.00 64.05 70 ILE A CA 15
ATOM 20353 C C . ILE A 1 70 ? -1.634 -4.043 -1.995 1.00 44.42 70 ILE A C 15
ATOM 20354 O O . ILE A 1 70 ? -2.293 -3.009 -1.910 1.00 24.23 70 ILE A O 15
ATOM 20370 N N . ARG A 1 71 ? -2.108 -5.239 -1.626 1.00 23.04 71 ARG A N 15
ATOM 20371 C CA . ARG A 1 71 ? -3.373 -5.417 -0.914 1.00 51.01 71 ARG A CA 15
ATOM 20372 C C . ARG A 1 71 ? -3.085 -5.594 0.585 1.00 31.31 71 ARG A C 15
ATOM 20373 O O . ARG A 1 71 ? -2.208 -6.374 0.967 1.00 33.12 71 ARG A O 15
ATOM 20394 N N . LEU A 1 72 ? -3.824 -4.859 1.425 1.00 15.32 72 LEU A N 15
ATOM 20395 C CA . LEU A 1 72 ? -3.747 -4.970 2.888 1.00 71.15 72 LEU A CA 15
ATOM 20396 C C . LEU A 1 72 ? -5.026 -5.653 3.372 1.00 10.52 72 LEU A C 15
ATOM 20397 O O . LEU A 1 72 ? -6.126 -5.291 2.937 1.00 52.50 72 LEU A O 15
ATOM 20413 N N . LYS A 1 73 ? -4.882 -6.644 4.257 1.00 43.25 73 LYS A N 15
ATOM 20414 C CA . LYS A 1 73 ? -6.009 -7.464 4.729 1.00 4.01 73 LYS A CA 15
ATOM 20415 C C . LYS A 1 73 ? -6.453 -7.054 6.140 1.00 72.44 73 LYS A C 15
ATOM 20416 O O . LYS A 1 73 ? -6.064 -7.655 7.147 1.00 1.25 73 LYS A O 15
ATOM 20435 N N . GLY A 1 74 ? -7.266 -5.990 6.166 1.00 41.02 74 GLY A N 15
ATOM 20436 C CA . GLY A 1 74 ? -7.826 -5.416 7.401 1.00 54.44 74 GLY A CA 15
ATOM 20437 C C . GLY A 1 74 ? -8.552 -6.435 8.256 1.00 65.20 74 GLY A C 15
ATOM 20438 O O . GLY A 1 74 ? -8.387 -6.469 9.483 1.00 22.30 74 GLY A O 15
ATOM 20442 N N . SER A 1 75 ? -9.360 -7.268 7.593 1.00 53.55 75 SER A N 15
ATOM 20443 C CA . SER A 1 75 ? -9.940 -8.464 8.203 1.00 54.00 75 SER A CA 15
ATOM 20444 C C . SER A 1 75 ? -9.070 -9.671 7.821 1.00 23.52 75 SER A C 15
ATOM 20445 O O . SER A 1 75 ? -9.379 -10.420 6.888 1.00 23.24 75 SER A O 15
ATOM 20453 N N . LEU A 1 76 ? -7.910 -9.781 8.498 1.00 10.35 76 LEU A N 15
ATOM 20454 C CA . LEU A 1 76 ? -6.964 -10.896 8.305 1.00 60.14 76 LEU A CA 15
ATOM 20455 C C . LEU A 1 76 ? -7.620 -12.177 8.834 1.00 23.22 76 LEU A C 15
ATOM 20456 O O . LEU A 1 76 ? -7.800 -13.145 8.097 1.00 61.04 76 LEU A O 15
ATOM 20472 N N . GLU A 1 77 ? -7.972 -12.150 10.126 1.00 63.21 77 GLU A N 15
ATOM 20473 C CA . GLU A 1 77 ? -8.542 -13.304 10.834 1.00 74.11 77 GLU A CA 15
ATOM 20474 C C . GLU A 1 77 ? -10.079 -13.230 10.822 1.00 33.12 77 GLU A C 15
ATOM 20475 O O . GLU A 1 77 ? -10.674 -12.434 11.558 1.00 42.15 77 GLU A O 15
ATOM 20487 N N . HIS A 1 78 ? -10.718 -14.038 9.963 1.00 61.13 78 HIS A N 15
ATOM 20488 C CA . HIS A 1 78 ? -12.169 -14.286 10.028 1.00 51.45 78 HIS A CA 15
ATOM 20489 C C . HIS A 1 78 ? -12.394 -15.545 10.910 1.00 53.24 78 HIS A C 15
ATOM 20490 O O . HIS A 1 78 ? -13.001 -16.520 10.466 1.00 3.41 78 HIS A O 15
ATOM 20505 N N . HIS A 1 79 ? -11.854 -15.465 12.163 1.00 53.22 79 HIS A N 15
ATOM 20506 C CA . HIS A 1 79 ? -11.829 -16.532 13.211 1.00 40.13 79 HIS A CA 15
ATOM 20507 C C . HIS A 1 79 ? -11.830 -17.971 12.634 1.00 0.22 79 HIS A C 15
ATOM 20508 O O . HIS A 1 79 ? -10.776 -18.568 12.425 1.00 11.02 79 HIS A O 15
ATOM 20523 N N . HIS A 1 80 ? -13.039 -18.491 12.345 1.00 33.15 80 HIS A N 15
ATOM 20524 C CA . HIS A 1 80 ? -13.229 -19.807 11.729 1.00 53.25 80 HIS A CA 15
ATOM 20525 C C . HIS A 1 80 ? -14.058 -19.630 10.452 1.00 10.30 80 HIS A C 15
ATOM 20526 O O . HIS A 1 80 ? -15.289 -19.787 10.450 1.00 3.25 80 HIS A O 15
ATOM 20541 N N . HIS A 1 81 ? -13.370 -19.228 9.374 1.00 63.11 81 HIS A N 15
ATOM 20542 C CA . HIS A 1 81 ? -13.973 -19.151 8.036 1.00 33.04 81 HIS A CA 15
ATOM 20543 C C . HIS A 1 81 ? -13.923 -20.532 7.368 1.00 63.35 81 HIS A C 15
ATOM 20544 O O . HIS A 1 81 ? -13.346 -21.483 7.918 1.00 44.40 81 HIS A O 15
ATOM 20559 N N . HIS A 1 82 ? -14.528 -20.628 6.181 1.00 3.53 82 HIS A N 15
ATOM 20560 C CA . HIS A 1 82 ? -14.566 -21.877 5.402 1.00 44.34 82 HIS A CA 15
ATOM 20561 C C . HIS A 1 82 ? -13.167 -22.158 4.813 1.00 24.00 82 HIS A C 15
ATOM 20562 O O . HIS A 1 82 ? -12.668 -21.399 3.973 1.00 13.14 82 HIS A O 15
ATOM 20577 N N . HIS A 1 83 ? -12.525 -23.223 5.320 1.00 60.43 83 HIS A N 15
ATOM 20578 C CA . HIS A 1 83 ? -11.157 -23.611 4.939 1.00 64.34 83 HIS A CA 15
ATOM 20579 C C . HIS A 1 83 ? -11.003 -25.138 5.128 1.00 12.40 83 HIS A C 15
ATOM 20580 O O . HIS A 1 83 ? -10.980 -25.880 4.126 1.00 1.43 83 HIS A O 15
ATOM 20596 N N . MET A 1 1 ? -19.459 -6.242 4.787 1.00 53.23 1 MET A N 16
ATOM 20597 C CA . MET A 1 1 ? -19.949 -5.573 3.559 1.00 55.42 1 MET A CA 16
ATOM 20598 C C . MET A 1 1 ? -19.123 -4.300 3.307 1.00 41.13 1 MET A C 16
ATOM 20599 O O . MET A 1 1 ? -18.730 -3.610 4.259 1.00 62.43 1 MET A O 16
ATOM 20615 N N . GLY A 1 2 ? -18.843 -4.030 2.027 1.00 72.33 2 GLY A N 16
ATOM 20616 C CA . GLY A 1 2 ? -18.034 -2.893 1.607 1.00 74.13 2 GLY A CA 16
ATOM 20617 C C . GLY A 1 2 ? -17.580 -3.067 0.174 1.00 55.42 2 GLY A C 16
ATOM 20618 O O . GLY A 1 2 ? -18.394 -3.422 -0.686 1.00 50.31 2 GLY A O 16
ATOM 20622 N N . LEU A 1 3 ? -16.285 -2.819 -0.093 1.00 51.54 3 LEU A N 16
ATOM 20623 C CA . LEU A 1 3 ? -15.675 -3.065 -1.406 1.00 72.21 3 LEU A CA 16
ATOM 20624 C C . LEU A 1 3 ? -14.145 -3.040 -1.281 1.00 33.32 3 LEU A C 16
ATOM 20625 O O . LEU A 1 3 ? -13.571 -2.114 -0.687 1.00 64.01 3 LEU A O 16
ATOM 20641 N N . THR A 1 4 ? -13.492 -4.088 -1.819 1.00 74.22 4 THR A N 16
ATOM 20642 C CA . THR A 1 4 ? -12.022 -4.172 -1.906 1.00 30.14 4 THR A CA 16
ATOM 20643 C C . THR A 1 4 ? -11.576 -3.539 -3.249 1.00 3.43 4 THR A C 16
ATOM 20644 O O . THR A 1 4 ? -11.070 -4.220 -4.144 1.00 64.03 4 THR A O 16
ATOM 20655 N N . ARG A 1 5 ? -11.849 -2.218 -3.389 1.00 65.12 5 ARG A N 16
ATOM 20656 C CA . ARG A 1 5 ? -11.546 -1.459 -4.625 1.00 44.23 5 ARG A CA 16
ATOM 20657 C C . ARG A 1 5 ? -10.028 -1.380 -4.884 1.00 52.32 5 ARG A C 16
ATOM 20658 O O . ARG A 1 5 ? -9.219 -1.632 -3.987 1.00 44.22 5 ARG A O 16
ATOM 20679 N N . THR A 1 6 ? -9.664 -0.991 -6.116 1.00 22.43 6 THR A N 16
ATOM 20680 C CA . THR A 1 6 ? -8.268 -0.841 -6.542 1.00 43.34 6 THR A CA 16
ATOM 20681 C C . THR A 1 6 ? -7.972 0.656 -6.719 1.00 14.12 6 THR A C 16
ATOM 20682 O O . THR A 1 6 ? -8.506 1.297 -7.638 1.00 42.04 6 THR A O 16
ATOM 20693 N N . ILE A 1 7 ? -7.139 1.213 -5.826 1.00 51.02 7 ILE A N 16
ATOM 20694 C CA . ILE A 1 7 ? -6.789 2.637 -5.832 1.00 24.03 7 ILE A CA 16
ATOM 20695 C C . ILE A 1 7 ? -5.456 2.785 -6.579 1.00 42.42 7 ILE A C 16
ATOM 20696 O O . ILE A 1 7 ? -4.396 2.406 -6.060 1.00 41.41 7 ILE A O 16
ATOM 20712 N N . THR A 1 8 ? -5.532 3.293 -7.814 1.00 61.15 8 THR A N 16
ATOM 20713 C CA . THR A 1 8 ? -4.378 3.433 -8.712 1.00 31.31 8 THR A CA 16
ATOM 20714 C C . THR A 1 8 ? -3.911 4.893 -8.707 1.00 1.42 8 THR A C 16
ATOM 20715 O O . THR A 1 8 ? -4.605 5.780 -9.229 1.00 74.04 8 THR A O 16
ATOM 20726 N N . SER A 1 9 ? -2.753 5.142 -8.089 1.00 41.41 9 SER A N 16
ATOM 20727 C CA . SER A 1 9 ? -2.182 6.489 -7.968 1.00 22.34 9 SER A CA 16
ATOM 20728 C C . SER A 1 9 ? -0.684 6.455 -8.288 1.00 74.11 9 SER A C 16
ATOM 20729 O O . SER A 1 9 ? -0.016 5.437 -8.082 1.00 14.34 9 SER A O 16
ATOM 20737 N N . GLN A 1 10 ? -0.190 7.584 -8.807 1.00 1.21 10 GLN A N 16
ATOM 20738 C CA . GLN A 1 10 ? 1.235 7.816 -9.077 1.00 0.14 10 GLN A CA 16
ATOM 20739 C C . GLN A 1 10 ? 1.904 8.483 -7.856 1.00 24.40 10 GLN A C 16
ATOM 20740 O O . GLN A 1 10 ? 3.132 8.619 -7.803 1.00 30.44 10 GLN A O 16
ATOM 20754 N N . ASN A 1 11 ? 1.066 8.875 -6.875 1.00 5.04 11 ASN A N 16
ATOM 20755 C CA . ASN A 1 11 ? 1.484 9.466 -5.598 1.00 11.35 11 ASN A CA 16
ATOM 20756 C C . ASN A 1 11 ? 1.227 8.431 -4.487 1.00 1.04 11 ASN A C 16
ATOM 20757 O O . ASN A 1 11 ? 0.072 8.133 -4.171 1.00 43.22 11 ASN A O 16
ATOM 20768 N N . LYS A 1 12 ? 2.301 7.859 -3.916 1.00 62.10 12 LYS A N 16
ATOM 20769 C CA . LYS A 1 12 ? 2.186 6.789 -2.910 1.00 22.42 12 LYS A CA 16
ATOM 20770 C C . LYS A 1 12 ? 1.677 7.305 -1.559 1.00 65.21 12 LYS A C 16
ATOM 20771 O O . LYS A 1 12 ? 1.094 6.534 -0.809 1.00 23.40 12 LYS A O 16
ATOM 20790 N N . GLU A 1 13 ? 1.874 8.612 -1.276 1.00 52.14 13 GLU A N 16
ATOM 20791 C CA . GLU A 1 13 ? 1.568 9.194 0.044 1.00 23.14 13 GLU A CA 16
ATOM 20792 C C . GLU A 1 13 ? 0.076 9.021 0.394 1.00 32.04 13 GLU A C 16
ATOM 20793 O O . GLU A 1 13 ? -0.266 8.477 1.450 1.00 45.13 13 GLU A O 16
ATOM 20805 N N . GLU A 1 14 ? -0.796 9.436 -0.552 1.00 62.32 14 GLU A N 16
ATOM 20806 C CA . GLU A 1 14 ? -2.256 9.326 -0.409 1.00 23.11 14 GLU A CA 16
ATOM 20807 C C . GLU A 1 14 ? -2.682 7.849 -0.258 1.00 73.41 14 GLU A C 16
ATOM 20808 O O . GLU A 1 14 ? -3.625 7.552 0.458 1.00 3.32 14 GLU A O 16
ATOM 20820 N N . LEU A 1 15 ? -1.923 6.927 -0.897 1.00 52.21 15 LEU A N 16
ATOM 20821 C CA . LEU A 1 15 ? -2.196 5.479 -0.830 1.00 65.22 15 LEU A CA 16
ATOM 20822 C C . LEU A 1 15 ? -1.967 4.951 0.602 1.00 72.32 15 LEU A C 16
ATOM 20823 O O . LEU A 1 15 ? -2.714 4.088 1.063 1.00 1.13 15 LEU A O 16
ATOM 20839 N N . LEU A 1 16 ? -0.965 5.530 1.312 1.00 74.12 16 LEU A N 16
ATOM 20840 C CA . LEU A 1 16 ? -0.596 5.122 2.694 1.00 72.00 16 LEU A CA 16
ATOM 20841 C C . LEU A 1 16 ? -1.690 5.608 3.667 1.00 72.44 16 LEU A C 16
ATOM 20842 O O . LEU A 1 16 ? -2.138 4.882 4.562 1.00 63.02 16 LEU A O 16
ATOM 20858 N N . GLU A 1 17 ? -2.088 6.871 3.438 1.00 64.54 17 GLU A N 16
ATOM 20859 C CA . GLU A 1 17 ? -3.066 7.604 4.243 1.00 31.52 17 GLU A CA 16
ATOM 20860 C C . GLU A 1 17 ? -4.452 6.917 4.207 1.00 50.21 17 GLU A C 16
ATOM 20861 O O . GLU A 1 17 ? -5.013 6.566 5.253 1.00 24.23 17 GLU A O 16
ATOM 20873 N N . ILE A 1 18 ? -4.941 6.674 2.976 1.00 54.42 18 ILE A N 16
ATOM 20874 C CA . ILE A 1 18 ? -6.260 6.050 2.714 1.00 61.25 18 ILE A CA 16
ATOM 20875 C C . ILE A 1 18 ? -6.233 4.555 3.119 1.00 62.03 18 ILE A C 16
ATOM 20876 O O . ILE A 1 18 ? -7.259 3.996 3.510 1.00 60.10 18 ILE A O 16
ATOM 20892 N N . ALA A 1 19 ? -5.043 3.927 3.031 1.00 33.21 19 ALA A N 16
ATOM 20893 C CA . ALA A 1 19 ? -4.833 2.550 3.510 1.00 74.25 19 ALA A CA 16
ATOM 20894 C C . ALA A 1 19 ? -5.217 2.418 4.988 1.00 12.31 19 ALA A C 16
ATOM 20895 O O . ALA A 1 19 ? -6.095 1.624 5.340 1.00 33.24 19 ALA A O 16
ATOM 20902 N N . LEU A 1 20 ? -4.575 3.281 5.813 1.00 4.13 20 LEU A N 16
ATOM 20903 C CA . LEU A 1 20 ? -4.731 3.313 7.280 1.00 23.24 20 LEU A CA 16
ATOM 20904 C C . LEU A 1 20 ? -6.213 3.330 7.706 1.00 21.41 20 LEU A C 16
ATOM 20905 O O . LEU A 1 20 ? -6.602 2.585 8.604 1.00 25.13 20 LEU A O 16
ATOM 20921 N N . LYS A 1 21 ? -7.028 4.165 7.023 1.00 0.22 21 LYS A N 16
ATOM 20922 C CA . LYS A 1 21 ? -8.439 4.363 7.387 1.00 41.44 21 LYS A CA 16
ATOM 20923 C C . LYS A 1 21 ? -9.307 3.120 7.062 1.00 64.42 21 LYS A C 16
ATOM 20924 O O . LYS A 1 21 ? -10.302 2.883 7.741 1.00 24.31 21 LYS A O 16
ATOM 20943 N N . PHE A 1 22 ? -8.913 2.325 6.035 1.00 44.32 22 PHE A N 16
ATOM 20944 C CA . PHE A 1 22 ? -9.603 1.050 5.685 1.00 42.41 22 PHE A CA 16
ATOM 20945 C C . PHE A 1 22 ? -9.258 -0.053 6.699 1.00 52.21 22 PHE A C 16
ATOM 20946 O O . PHE A 1 22 ? -10.147 -0.760 7.178 1.00 53.31 22 PHE A O 16
ATOM 20963 N N . ILE A 1 23 ? -7.963 -0.160 7.046 1.00 62.42 23 ILE A N 16
ATOM 20964 C CA . ILE A 1 23 ? -7.463 -1.217 7.946 1.00 42.51 23 ILE A CA 16
ATOM 20965 C C . ILE A 1 23 ? -7.974 -0.957 9.385 1.00 30.14 23 ILE A C 16
ATOM 20966 O O . ILE A 1 23 ? -8.290 -1.900 10.127 1.00 3.15 23 ILE A O 16
ATOM 20982 N N . SER A 1 24 ? -8.094 0.346 9.736 1.00 22.15 24 SER A N 16
ATOM 20983 C CA . SER A 1 24 ? -8.695 0.813 11.002 1.00 13.13 24 SER A CA 16
ATOM 20984 C C . SER A 1 24 ? -10.148 0.309 11.156 1.00 55.05 24 SER A C 16
ATOM 20985 O O . SER A 1 24 ? -10.565 -0.104 12.248 1.00 11.32 24 SER A O 16
ATOM 20993 N N . GLN A 1 25 ? -10.899 0.343 10.042 1.00 73.15 25 GLN A N 16
ATOM 20994 C CA . GLN A 1 25 ? -12.279 -0.175 9.976 1.00 44.32 25 GLN A CA 16
ATOM 20995 C C . GLN A 1 25 ? -12.305 -1.721 9.989 1.00 13.54 25 GLN A C 16
ATOM 20996 O O . GLN A 1 25 ? -13.315 -2.320 10.374 1.00 33.31 25 GLN A O 16
ATOM 21010 N N . GLY A 1 26 ? -11.178 -2.353 9.601 1.00 11.31 26 GLY A N 16
ATOM 21011 C CA . GLY A 1 26 ? -11.094 -3.818 9.470 1.00 62.12 26 GLY A CA 16
ATOM 21012 C C . GLY A 1 26 ? -11.508 -4.302 8.082 1.00 12.23 26 GLY A C 16
ATOM 21013 O O . GLY A 1 26 ? -11.807 -5.484 7.892 1.00 21.31 26 GLY A O 16
ATOM 21017 N N . LEU A 1 27 ? -11.507 -3.375 7.111 1.00 34.32 27 LEU A N 16
ATOM 21018 C CA . LEU A 1 27 ? -11.883 -3.649 5.711 1.00 72.00 27 LEU A CA 16
ATOM 21019 C C . LEU A 1 27 ? -10.629 -3.972 4.879 1.00 2.13 27 LEU A C 16
ATOM 21020 O O . LEU A 1 27 ? -9.565 -3.365 5.080 1.00 43.31 27 LEU A O 16
ATOM 21036 N N . ASP A 1 28 ? -10.763 -4.944 3.958 1.00 31.34 28 ASP A N 16
ATOM 21037 C CA . ASP A 1 28 ? -9.747 -5.210 2.932 1.00 30.30 28 ASP A CA 16
ATOM 21038 C C . ASP A 1 28 ? -9.795 -4.110 1.860 1.00 44.44 28 ASP A C 16
ATOM 21039 O O . ASP A 1 28 ? -10.861 -3.553 1.552 1.00 71.12 28 ASP A O 16
ATOM 21048 N N . LEU A 1 29 ? -8.628 -3.819 1.304 1.00 22.21 29 LEU A N 16
ATOM 21049 C CA . LEU A 1 29 ? -8.427 -2.794 0.284 1.00 62.11 29 LEU A CA 16
ATOM 21050 C C . LEU A 1 29 ? -7.356 -3.304 -0.688 1.00 51.11 29 LEU A C 16
ATOM 21051 O O . LEU A 1 29 ? -6.582 -4.197 -0.343 1.00 41.41 29 LEU A O 16
ATOM 21067 N N . GLU A 1 30 ? -7.324 -2.762 -1.904 1.00 25.32 30 GLU A N 16
ATOM 21068 C CA . GLU A 1 30 ? -6.225 -2.993 -2.837 1.00 14.21 30 GLU A CA 16
ATOM 21069 C C . GLU A 1 30 ? -5.743 -1.630 -3.363 1.00 42.35 30 GLU A C 16
ATOM 21070 O O . GLU A 1 30 ? -6.542 -0.822 -3.825 1.00 45.42 30 GLU A O 16
ATOM 21082 N N . VAL A 1 31 ? -4.447 -1.361 -3.212 1.00 35.53 31 VAL A N 16
ATOM 21083 C CA . VAL A 1 31 ? -3.788 -0.162 -3.753 1.00 65.31 31 VAL A CA 16
ATOM 21084 C C . VAL A 1 31 ? -2.715 -0.598 -4.770 1.00 51.31 31 VAL A C 16
ATOM 21085 O O . VAL A 1 31 ? -1.739 -1.262 -4.417 1.00 12.24 31 VAL A O 16
ATOM 21098 N N . GLU A 1 32 ? -2.908 -0.218 -6.041 1.00 62.02 32 GLU A N 16
ATOM 21099 C CA . GLU A 1 32 ? -1.959 -0.531 -7.123 1.00 42.53 32 GLU A CA 16
ATOM 21100 C C . GLU A 1 32 ? -1.186 0.748 -7.446 1.00 62.23 32 GLU A C 16
ATOM 21101 O O . GLU A 1 32 ? -1.749 1.711 -7.972 1.00 13.12 32 GLU A O 16
ATOM 21113 N N . PHE A 1 33 ? 0.098 0.758 -7.077 1.00 62.10 33 PHE A N 16
ATOM 21114 C CA . PHE A 1 33 ? 0.948 1.931 -7.200 1.00 72.42 33 PHE A CA 16
ATOM 21115 C C . PHE A 1 33 ? 1.581 1.963 -8.597 1.00 0.42 33 PHE A C 16
ATOM 21116 O O . PHE A 1 33 ? 2.379 1.084 -8.964 1.00 55.42 33 PHE A O 16
ATOM 21133 N N . ASP A 1 34 ? 1.186 2.973 -9.373 1.00 24.34 34 ASP A N 16
ATOM 21134 C CA . ASP A 1 34 ? 1.750 3.251 -10.688 1.00 30.32 34 ASP A CA 16
ATOM 21135 C C . ASP A 1 34 ? 3.050 4.044 -10.503 1.00 70.41 34 ASP A C 16
ATOM 21136 O O . ASP A 1 34 ? 3.009 5.248 -10.240 1.00 73.42 34 ASP A O 16
ATOM 21145 N N . SER A 1 35 ? 4.190 3.334 -10.538 1.00 14.32 35 SER A N 16
ATOM 21146 C CA . SER A 1 35 ? 5.517 3.963 -10.550 1.00 73.15 35 SER A CA 16
ATOM 21147 C C . SER A 1 35 ? 6.577 3.002 -11.090 1.00 22.34 35 SER A C 16
ATOM 21148 O O . SER A 1 35 ? 6.439 1.774 -11.018 1.00 43.35 35 SER A O 16
ATOM 21156 N N . THR A 1 36 ? 7.614 3.616 -11.659 1.00 62.41 36 THR A N 16
ATOM 21157 C CA . THR A 1 36 ? 8.834 2.953 -12.131 1.00 30.45 36 THR A CA 16
ATOM 21158 C C . THR A 1 36 ? 10.070 3.536 -11.399 1.00 73.41 36 THR A C 16
ATOM 21159 O O . THR A 1 36 ? 11.218 3.151 -11.676 1.00 42.42 36 THR A O 16
ATOM 21170 N N . ASP A 1 37 ? 9.818 4.451 -10.445 1.00 44.03 37 ASP A N 16
ATOM 21171 C CA . ASP A 1 37 ? 10.869 5.149 -9.692 1.00 44.52 37 ASP A CA 16
ATOM 21172 C C . ASP A 1 37 ? 11.254 4.280 -8.493 1.00 44.21 37 ASP A C 16
ATOM 21173 O O . ASP A 1 37 ? 10.399 4.027 -7.638 1.00 34.15 37 ASP A O 16
ATOM 21182 N N . ASP A 1 38 ? 12.521 3.813 -8.482 1.00 72.24 38 ASP A N 16
ATOM 21183 C CA . ASP A 1 38 ? 13.105 2.966 -7.413 1.00 15.14 38 ASP A CA 16
ATOM 21184 C C . ASP A 1 38 ? 12.723 3.433 -6.004 1.00 53.23 38 ASP A C 16
ATOM 21185 O O . ASP A 1 38 ? 12.158 2.647 -5.243 1.00 72.14 38 ASP A O 16
ATOM 21194 N N . LYS A 1 39 ? 12.984 4.728 -5.691 1.00 44.41 39 LYS A N 16
ATOM 21195 C CA . LYS A 1 39 ? 12.694 5.307 -4.363 1.00 22.02 39 LYS A CA 16
ATOM 21196 C C . LYS A 1 39 ? 11.220 5.144 -3.998 1.00 45.45 39 LYS A C 16
ATOM 21197 O O . LYS A 1 39 ? 10.917 4.599 -2.950 1.00 61.31 39 LYS A O 16
ATOM 21216 N N . GLU A 1 40 ? 10.317 5.560 -4.905 1.00 22.14 40 GLU A N 16
ATOM 21217 C CA . GLU A 1 40 ? 8.879 5.656 -4.608 1.00 12.03 40 GLU A CA 16
ATOM 21218 C C . GLU A 1 40 ? 8.281 4.276 -4.325 1.00 45.22 40 GLU A C 16
ATOM 21219 O O . GLU A 1 40 ? 7.460 4.130 -3.414 1.00 65.54 40 GLU A O 16
ATOM 21231 N N . ILE A 1 41 ? 8.728 3.277 -5.118 1.00 33.22 41 ILE A N 16
ATOM 21232 C CA . ILE A 1 41 ? 8.364 1.869 -4.942 1.00 63.43 41 ILE A CA 16
ATOM 21233 C C . ILE A 1 41 ? 8.767 1.393 -3.523 1.00 62.30 41 ILE A C 16
ATOM 21234 O O . ILE A 1 41 ? 7.926 0.909 -2.770 1.00 71.24 41 ILE A O 16
ATOM 21250 N N . GLU A 1 42 ? 10.052 1.635 -3.164 1.00 0.23 42 GLU A N 16
ATOM 21251 C CA . GLU A 1 42 ? 10.654 1.202 -1.879 1.00 14.34 42 GLU A CA 16
ATOM 21252 C C . GLU A 1 42 ? 9.971 1.864 -0.678 1.00 51.04 42 GLU A C 16
ATOM 21253 O O . GLU A 1 42 ? 9.715 1.200 0.323 1.00 74.10 42 GLU A O 16
ATOM 21265 N N . GLU A 1 43 ? 9.681 3.167 -0.806 1.00 54.03 43 GLU A N 16
ATOM 21266 C CA . GLU A 1 43 ? 9.042 3.964 0.250 1.00 55.30 43 GLU A CA 16
ATOM 21267 C C . GLU A 1 43 ? 7.598 3.496 0.487 1.00 44.53 43 GLU A C 16
ATOM 21268 O O . GLU A 1 43 ? 7.131 3.440 1.632 1.00 3.23 43 GLU A O 16
ATOM 21280 N N . PHE A 1 44 ? 6.931 3.114 -0.609 1.00 64.40 44 PHE A N 16
ATOM 21281 C CA . PHE A 1 44 ? 5.568 2.582 -0.578 1.00 55.14 44 PHE A CA 16
ATOM 21282 C C . PHE A 1 44 ? 5.561 1.203 0.111 1.00 53.24 44 PHE A C 16
ATOM 21283 O O . PHE A 1 44 ? 4.693 0.928 0.936 1.00 61.10 44 PHE A O 16
ATOM 21300 N N . GLU A 1 45 ? 6.569 0.366 -0.234 1.00 23.42 45 GLU A N 16
ATOM 21301 C CA . GLU A 1 45 ? 6.736 -0.988 0.328 1.00 51.50 45 GLU A CA 16
ATOM 21302 C C . GLU A 1 45 ? 6.938 -0.941 1.842 1.00 25.22 45 GLU A C 16
ATOM 21303 O O . GLU A 1 45 ? 6.147 -1.510 2.573 1.00 72.13 45 GLU A O 16
ATOM 21315 N N . ARG A 1 46 ? 7.986 -0.220 2.280 1.00 70.05 46 ARG A N 16
ATOM 21316 C CA . ARG A 1 46 ? 8.413 -0.179 3.686 1.00 53.11 46 ARG A CA 16
ATOM 21317 C C . ARG A 1 46 ? 7.306 0.402 4.583 1.00 40.34 46 ARG A C 16
ATOM 21318 O O . ARG A 1 46 ? 7.136 -0.049 5.710 1.00 41.50 46 ARG A O 16
ATOM 21339 N N . ASP A 1 47 ? 6.575 1.415 4.063 1.00 33.02 47 ASP A N 16
ATOM 21340 C CA . ASP A 1 47 ? 5.452 2.026 4.778 1.00 22.01 47 ASP A CA 16
ATOM 21341 C C . ASP A 1 47 ? 4.256 1.051 4.905 1.00 24.14 47 ASP A C 16
ATOM 21342 O O . ASP A 1 47 ? 3.634 0.983 5.959 1.00 62.44 47 ASP A O 16
ATOM 21351 N N . MET A 1 48 ? 3.942 0.299 3.827 1.00 11.13 48 MET A N 16
ATOM 21352 C CA . MET A 1 48 ? 2.847 -0.707 3.846 1.00 2.24 48 MET A CA 16
ATOM 21353 C C . MET A 1 48 ? 3.190 -1.892 4.770 1.00 72.23 48 MET A C 16
ATOM 21354 O O . MET A 1 48 ? 2.315 -2.436 5.442 1.00 23.15 48 MET A O 16
ATOM 21368 N N . GLU A 1 49 ? 4.480 -2.277 4.771 1.00 24.43 49 GLU A N 16
ATOM 21369 C CA . GLU A 1 49 ? 5.028 -3.320 5.658 1.00 24.21 49 GLU A CA 16
ATOM 21370 C C . GLU A 1 49 ? 4.960 -2.875 7.130 1.00 62.45 49 GLU A C 16
ATOM 21371 O O . GLU A 1 49 ? 4.632 -3.676 8.016 1.00 41.14 49 GLU A O 16
ATOM 21383 N N . ASP A 1 50 ? 5.255 -1.579 7.359 1.00 21.11 50 ASP A N 16
ATOM 21384 C CA . ASP A 1 50 ? 5.233 -0.965 8.693 1.00 3.02 50 ASP A CA 16
ATOM 21385 C C . ASP A 1 50 ? 3.788 -0.812 9.187 1.00 3.31 50 ASP A C 16
ATOM 21386 O O . ASP A 1 50 ? 3.511 -0.986 10.369 1.00 12.13 50 ASP A O 16
ATOM 21395 N N . LEU A 1 51 ? 2.883 -0.514 8.238 1.00 1.33 51 LEU A N 16
ATOM 21396 C CA . LEU A 1 51 ? 1.432 -0.442 8.479 1.00 3.24 51 LEU A CA 16
ATOM 21397 C C . LEU A 1 51 ? 0.912 -1.808 8.944 1.00 22.53 51 LEU A C 16
ATOM 21398 O O . LEU A 1 51 ? 0.162 -1.889 9.915 1.00 22.32 51 LEU A O 16
ATOM 21414 N N . ALA A 1 52 ? 1.363 -2.871 8.249 1.00 24.53 52 ALA A N 16
ATOM 21415 C CA . ALA A 1 52 ? 1.014 -4.261 8.570 1.00 5.30 52 ALA A CA 16
ATOM 21416 C C . ALA A 1 52 ? 1.491 -4.659 9.986 1.00 52.35 52 ALA A C 16
ATOM 21417 O O . ALA A 1 52 ? 0.789 -5.369 10.709 1.00 34.14 52 ALA A O 16
ATOM 21424 N N . LYS A 1 53 ? 2.685 -4.164 10.376 1.00 13.03 53 LYS A N 16
ATOM 21425 C CA . LYS A 1 53 ? 3.213 -4.299 11.750 1.00 12.12 53 LYS A CA 16
ATOM 21426 C C . LYS A 1 53 ? 2.275 -3.612 12.775 1.00 55.51 53 LYS A C 16
ATOM 21427 O O . LYS A 1 53 ? 1.719 -4.277 13.657 1.00 1.43 53 LYS A O 16
ATOM 21446 N N . LYS A 1 54 ? 2.066 -2.289 12.580 1.00 73.43 54 LYS A N 16
ATOM 21447 C CA . LYS A 1 54 ? 1.307 -1.409 13.499 1.00 12.11 54 LYS A CA 16
ATOM 21448 C C . LYS A 1 54 ? -0.130 -1.910 13.754 1.00 71.32 54 LYS A C 16
ATOM 21449 O O . LYS A 1 54 ? -0.634 -1.832 14.882 1.00 13.42 54 LYS A O 16
ATOM 21468 N N . THR A 1 55 ? -0.763 -2.433 12.703 1.00 54.22 55 THR A N 16
ATOM 21469 C CA . THR A 1 55 ? -2.165 -2.880 12.748 1.00 41.02 55 THR A CA 16
ATOM 21470 C C . THR A 1 55 ? -2.277 -4.394 13.027 1.00 74.25 55 THR A C 16
ATOM 21471 O O . THR A 1 55 ? -3.381 -4.900 13.282 1.00 33.14 55 THR A O 16
ATOM 21482 N N . GLY A 1 56 ? -1.132 -5.111 12.973 1.00 4.21 56 GLY A N 16
ATOM 21483 C CA . GLY A 1 56 ? -1.096 -6.555 13.239 1.00 13.15 56 GLY A CA 16
ATOM 21484 C C . GLY A 1 56 ? -1.637 -7.401 12.087 1.00 33.54 56 GLY A C 16
ATOM 21485 O O . GLY A 1 56 ? -2.042 -8.554 12.293 1.00 54.52 56 GLY A O 16
ATOM 21489 N N . VAL A 1 57 ? -1.634 -6.824 10.867 1.00 53.50 57 VAL A N 16
ATOM 21490 C CA . VAL A 1 57 ? -2.122 -7.492 9.638 1.00 11.30 57 VAL A CA 16
ATOM 21491 C C . VAL A 1 57 ? -0.940 -7.905 8.742 1.00 12.44 57 VAL A C 16
ATOM 21492 O O . VAL A 1 57 ? 0.221 -7.755 9.127 1.00 22.55 57 VAL A O 16
ATOM 21505 N N . GLN A 1 58 ? -1.248 -8.452 7.550 1.00 61.32 58 GLN A N 16
ATOM 21506 C CA . GLN A 1 58 ? -0.243 -8.760 6.508 1.00 12.24 58 GLN A CA 16
ATOM 21507 C C . GLN A 1 58 ? -0.495 -7.896 5.255 1.00 43.10 58 GLN A C 16
ATOM 21508 O O . GLN A 1 58 ? -1.503 -7.184 5.181 1.00 5.21 58 GLN A O 16
ATOM 21522 N N . ILE A 1 59 ? 0.427 -7.954 4.273 1.00 61.21 59 ILE A N 16
ATOM 21523 C CA . ILE A 1 59 ? 0.215 -7.345 2.937 1.00 50.45 59 ILE A CA 16
ATOM 21524 C C . ILE A 1 59 ? 0.428 -8.404 1.841 1.00 2.13 59 ILE A C 16
ATOM 21525 O O . ILE A 1 59 ? 0.931 -9.499 2.114 1.00 2.14 59 ILE A O 16
ATOM 21541 N N . GLN A 1 60 ? 0.052 -8.059 0.604 1.00 53.34 60 GLN A N 16
ATOM 21542 C CA . GLN A 1 60 ? 0.214 -8.933 -0.563 1.00 52.20 60 GLN A CA 16
ATOM 21543 C C . GLN A 1 60 ? 0.824 -8.110 -1.703 1.00 74.04 60 GLN A C 16
ATOM 21544 O O . GLN A 1 60 ? 0.124 -7.340 -2.346 1.00 33.21 60 GLN A O 16
ATOM 21558 N N . LYS A 1 61 ? 2.144 -8.255 -1.916 1.00 20.11 61 LYS A N 16
ATOM 21559 C CA . LYS A 1 61 ? 2.843 -7.610 -3.033 1.00 73.41 61 LYS A CA 16
ATOM 21560 C C . LYS A 1 61 ? 2.687 -8.489 -4.277 1.00 44.35 61 LYS A C 16
ATOM 21561 O O . LYS A 1 61 ? 3.095 -9.654 -4.277 1.00 34.45 61 LYS A O 16
ATOM 21580 N N . GLN A 1 62 ? 2.086 -7.917 -5.313 1.00 4.13 62 GLN A N 16
ATOM 21581 C CA . GLN A 1 62 ? 1.807 -8.592 -6.584 1.00 52.34 62 GLN A CA 16
ATOM 21582 C C . GLN A 1 62 ? 2.239 -7.647 -7.712 1.00 4.12 62 GLN A C 16
ATOM 21583 O O . GLN A 1 62 ? 1.612 -6.612 -7.930 1.00 50.53 62 GLN A O 16
ATOM 21597 N N . TRP A 1 63 ? 3.348 -7.966 -8.385 1.00 25.03 63 TRP A N 16
ATOM 21598 C CA . TRP A 1 63 ? 3.820 -7.174 -9.525 1.00 1.00 63 TRP A CA 16
ATOM 21599 C C . TRP A 1 63 ? 2.966 -7.500 -10.762 1.00 52.33 63 TRP A C 16
ATOM 21600 O O . TRP A 1 63 ? 3.047 -8.605 -11.305 1.00 32.25 63 TRP A O 16
ATOM 21621 N N . GLN A 1 64 ? 2.138 -6.524 -11.166 1.00 11.51 64 GLN A N 16
ATOM 21622 C CA . GLN A 1 64 ? 1.279 -6.607 -12.353 1.00 61.52 64 GLN A CA 16
ATOM 21623 C C . GLN A 1 64 ? 2.005 -5.786 -13.433 1.00 14.20 64 GLN A C 16
ATOM 21624 O O . GLN A 1 64 ? 1.826 -4.569 -13.522 1.00 62.31 64 GLN A O 16
ATOM 21638 N N . GLY A 1 65 ? 2.866 -6.464 -14.212 1.00 74.04 65 GLY A N 16
ATOM 21639 C CA . GLY A 1 65 ? 3.875 -5.793 -15.029 1.00 14.03 65 GLY A CA 16
ATOM 21640 C C . GLY A 1 65 ? 4.955 -5.176 -14.137 1.00 25.54 65 GLY A C 16
ATOM 21641 O O . GLY A 1 65 ? 5.512 -5.870 -13.280 1.00 44.33 65 GLY A O 16
ATOM 21645 N N . ASN A 1 66 ? 5.228 -3.873 -14.320 1.00 44.25 66 ASN A N 16
ATOM 21646 C CA . ASN A 1 66 ? 6.093 -3.088 -13.408 1.00 71.32 66 ASN A CA 16
ATOM 21647 C C . ASN A 1 66 ? 5.224 -2.174 -12.501 1.00 2.11 66 ASN A C 16
ATOM 21648 O O . ASN A 1 66 ? 5.677 -1.141 -12.005 1.00 11.23 66 ASN A O 16
ATOM 21659 N N . LYS A 1 67 ? 3.961 -2.589 -12.266 1.00 42.54 67 LYS A N 16
ATOM 21660 C CA . LYS A 1 67 ? 3.048 -1.899 -11.330 1.00 12.12 67 LYS A CA 16
ATOM 21661 C C . LYS A 1 67 ? 3.084 -2.675 -10.020 1.00 41.13 67 LYS A C 16
ATOM 21662 O O . LYS A 1 67 ? 2.848 -3.893 -10.019 1.00 40.52 67 LYS A O 16
ATOM 21681 N N . LEU A 1 68 ? 3.391 -2.001 -8.909 1.00 63.15 68 LEU A N 16
ATOM 21682 C CA . LEU A 1 68 ? 3.439 -2.644 -7.596 1.00 34.11 68 LEU A CA 16
ATOM 21683 C C . LEU A 1 68 ? 2.025 -2.646 -6.996 1.00 12.14 68 LEU A C 16
ATOM 21684 O O . LEU A 1 68 ? 1.613 -1.701 -6.316 1.00 31.53 68 LEU A O 16
ATOM 21700 N N . ARG A 1 69 ? 1.275 -3.696 -7.326 1.00 53.53 69 ARG A N 16
ATOM 21701 C CA . ARG A 1 69 ? -0.100 -3.889 -6.860 1.00 50.02 69 ARG A CA 16
ATOM 21702 C C . ARG A 1 69 ? -0.065 -4.590 -5.497 1.00 44.21 69 ARG A C 16
ATOM 21703 O O . ARG A 1 69 ? 0.257 -5.770 -5.406 1.00 62.53 69 ARG A O 16
ATOM 21724 N N . ILE A 1 70 ? -0.393 -3.848 -4.435 1.00 74.33 70 ILE A N 16
ATOM 21725 C CA . ILE A 1 70 ? -0.399 -4.383 -3.066 1.00 73.31 70 ILE A CA 16
ATOM 21726 C C . ILE A 1 70 ? -1.840 -4.437 -2.556 1.00 1.43 70 ILE A C 16
ATOM 21727 O O . ILE A 1 70 ? -2.533 -3.425 -2.549 1.00 71.11 70 ILE A O 16
ATOM 21743 N N . ARG A 1 71 ? -2.294 -5.636 -2.164 1.00 14.34 71 ARG A N 16
ATOM 21744 C CA . ARG A 1 71 ? -3.568 -5.797 -1.476 1.00 72.43 71 ARG A CA 16
ATOM 21745 C C . ARG A 1 71 ? -3.312 -5.815 0.037 1.00 70.30 71 ARG A C 16
ATOM 21746 O O . ARG A 1 71 ? -2.498 -6.596 0.550 1.00 4.24 71 ARG A O 16
ATOM 21767 N N . LEU A 1 72 ? -4.011 -4.920 0.718 1.00 12.23 72 LEU A N 16
ATOM 21768 C CA . LEU A 1 72 ? -3.954 -4.734 2.160 1.00 42.23 72 LEU A CA 16
ATOM 21769 C C . LEU A 1 72 ? -5.170 -5.423 2.768 1.00 73.31 72 LEU A C 16
ATOM 21770 O O . LEU A 1 72 ? -6.294 -5.198 2.334 1.00 74.35 72 LEU A O 16
ATOM 21786 N N . LYS A 1 73 ? -4.937 -6.290 3.740 1.00 23.43 73 LYS A N 16
ATOM 21787 C CA . LYS A 1 73 ? -6.002 -7.065 4.381 1.00 61.32 73 LYS A CA 16
ATOM 21788 C C . LYS A 1 73 ? -6.232 -6.517 5.792 1.00 32.11 73 LYS A C 16
ATOM 21789 O O . LYS A 1 73 ? -5.273 -6.302 6.530 1.00 41.54 73 LYS A O 16
ATOM 21808 N N . GLY A 1 74 ? -7.506 -6.258 6.139 1.00 62.33 74 GLY A N 16
ATOM 21809 C CA . GLY A 1 74 ? -7.864 -5.562 7.378 1.00 23.32 74 GLY A CA 16
ATOM 21810 C C . GLY A 1 74 ? -8.244 -6.530 8.489 1.00 45.42 74 GLY A C 16
ATOM 21811 O O . GLY A 1 74 ? -7.784 -6.391 9.630 1.00 73.02 74 GLY A O 16
ATOM 21815 N N . SER A 1 75 ? -9.086 -7.524 8.150 1.00 22.11 75 SER A N 16
ATOM 21816 C CA . SER A 1 75 ? -9.587 -8.518 9.112 1.00 30.44 75 SER A CA 16
ATOM 21817 C C . SER A 1 75 ? -8.977 -9.893 8.796 1.00 31.34 75 SER A C 16
ATOM 21818 O O . SER A 1 75 ? -9.254 -10.462 7.732 1.00 51.21 75 SER A O 16
ATOM 21826 N N . LEU A 1 76 ? -8.135 -10.404 9.725 1.00 70.00 76 LEU A N 16
ATOM 21827 C CA . LEU A 1 76 ? -7.430 -11.701 9.588 1.00 72.10 76 LEU A CA 16
ATOM 21828 C C . LEU A 1 76 ? -7.711 -12.594 10.800 1.00 33.13 76 LEU A C 16
ATOM 21829 O O . LEU A 1 76 ? -8.226 -12.145 11.834 1.00 34.51 76 LEU A O 16
ATOM 21845 N N . GLU A 1 77 ? -7.326 -13.864 10.644 1.00 50.44 77 GLU A N 16
ATOM 21846 C CA . GLU A 1 77 ? -7.289 -14.858 11.714 1.00 5.02 77 GLU A CA 16
ATOM 21847 C C . GLU A 1 77 ? -5.864 -14.846 12.299 1.00 62.53 77 GLU A C 16
ATOM 21848 O O . GLU A 1 77 ? -5.107 -15.815 12.167 1.00 21.51 77 GLU A O 16
ATOM 21860 N N . HIS A 1 78 ? -5.476 -13.688 12.873 1.00 64.34 78 HIS A N 16
ATOM 21861 C CA . HIS A 1 78 ? -4.136 -13.485 13.464 1.00 42.11 78 HIS A CA 16
ATOM 21862 C C . HIS A 1 78 ? -4.062 -14.271 14.791 1.00 74.11 78 HIS A C 16
ATOM 21863 O O . HIS A 1 78 ? -4.399 -13.743 15.854 1.00 31.40 78 HIS A O 16
ATOM 21878 N N . HIS A 1 79 ? -3.650 -15.553 14.665 1.00 12.12 79 HIS A N 16
ATOM 21879 C CA . HIS A 1 79 ? -3.830 -16.614 15.690 1.00 12.32 79 HIS A CA 16
ATOM 21880 C C . HIS A 1 79 ? -3.231 -16.268 17.078 1.00 51.54 79 HIS A C 16
ATOM 21881 O O . HIS A 1 79 ? -2.054 -16.529 17.350 1.00 52.54 79 HIS A O 16
ATOM 21896 N N . HIS A 1 80 ? -4.084 -15.660 17.911 1.00 43.42 80 HIS A N 16
ATOM 21897 C CA . HIS A 1 80 ? -3.850 -15.377 19.344 1.00 52.12 80 HIS A CA 16
ATOM 21898 C C . HIS A 1 80 ? -5.150 -14.777 19.916 1.00 54.22 80 HIS A C 16
ATOM 21899 O O . HIS A 1 80 ? -5.879 -14.077 19.194 1.00 73.43 80 HIS A O 16
ATOM 21914 N N . HIS A 1 81 ? -5.424 -15.052 21.210 1.00 30.20 81 HIS A N 16
ATOM 21915 C CA . HIS A 1 81 ? -6.616 -14.535 21.918 1.00 0.42 81 HIS A CA 16
ATOM 21916 C C . HIS A 1 81 ? -6.469 -13.007 22.110 1.00 71.12 81 HIS A C 16
ATOM 21917 O O . HIS A 1 81 ? -5.794 -12.545 23.031 1.00 13.01 81 HIS A O 16
ATOM 21932 N N . HIS A 1 82 ? -7.068 -12.249 21.173 1.00 32.10 82 HIS A N 16
ATOM 21933 C CA . HIS A 1 82 ? -6.892 -10.791 21.046 1.00 41.02 82 HIS A CA 16
ATOM 21934 C C . HIS A 1 82 ? -8.237 -10.149 20.658 1.00 43.13 82 HIS A C 16
ATOM 21935 O O . HIS A 1 82 ? -8.797 -10.471 19.601 1.00 72.13 82 HIS A O 16
ATOM 21950 N N . HIS A 1 83 ? -8.728 -9.234 21.513 1.00 64.40 83 HIS A N 16
ATOM 21951 C CA . HIS A 1 83 ? -9.987 -8.506 21.296 1.00 23.30 83 HIS A CA 16
ATOM 21952 C C . HIS A 1 83 ? -9.959 -7.202 22.131 1.00 25.40 83 HIS A C 16
ATOM 21953 O O . HIS A 1 83 ? -10.207 -7.268 23.351 1.00 44.33 83 HIS A O 16
ATOM 21969 N N . MET A 1 1 ? -21.245 -7.164 3.091 1.00 62.05 1 MET A N 17
ATOM 21970 C CA . MET A 1 1 ? -20.566 -6.106 2.309 1.00 63.14 1 MET A CA 17
ATOM 21971 C C . MET A 1 1 ? -19.107 -6.521 2.030 1.00 50.35 1 MET A C 17
ATOM 21972 O O . MET A 1 1 ? -18.185 -6.145 2.766 1.00 73.41 1 MET A O 17
ATOM 21988 N N . GLY A 1 2 ? -18.922 -7.346 0.979 1.00 73.44 2 GLY A N 17
ATOM 21989 C CA . GLY A 1 2 ? -17.610 -7.898 0.619 1.00 62.34 2 GLY A CA 17
ATOM 21990 C C . GLY A 1 2 ? -17.098 -7.339 -0.697 1.00 74.20 2 GLY A C 17
ATOM 21991 O O . GLY A 1 2 ? -17.637 -7.667 -1.763 1.00 72.35 2 GLY A O 17
ATOM 21995 N N . LEU A 1 3 ? -16.065 -6.486 -0.622 1.00 61.40 3 LEU A N 17
ATOM 21996 C CA . LEU A 1 3 ? -15.449 -5.851 -1.794 1.00 41.52 3 LEU A CA 17
ATOM 21997 C C . LEU A 1 3 ? -13.976 -5.530 -1.511 1.00 54.33 3 LEU A C 17
ATOM 21998 O O . LEU A 1 3 ? -13.588 -5.276 -0.360 1.00 43.05 3 LEU A O 17
ATOM 22014 N N . THR A 1 4 ? -13.164 -5.562 -2.572 1.00 51.13 4 THR A N 17
ATOM 22015 C CA . THR A 1 4 ? -11.756 -5.165 -2.541 1.00 45.53 4 THR A CA 17
ATOM 22016 C C . THR A 1 4 ? -11.478 -4.334 -3.800 1.00 53.52 4 THR A C 17
ATOM 22017 O O . THR A 1 4 ? -11.221 -4.878 -4.886 1.00 13.11 4 THR A O 17
ATOM 22028 N N . ARG A 1 5 ? -11.636 -3.005 -3.652 1.00 20.33 5 ARG A N 17
ATOM 22029 C CA . ARG A 1 5 ? -11.425 -2.032 -4.739 1.00 50.41 5 ARG A CA 17
ATOM 22030 C C . ARG A 1 5 ? -9.926 -1.793 -4.968 1.00 75.10 5 ARG A C 17
ATOM 22031 O O . ARG A 1 5 ? -9.086 -2.231 -4.177 1.00 31.34 5 ARG A O 17
ATOM 22052 N N . THR A 1 6 ? -9.605 -1.062 -6.043 1.00 32.42 6 THR A N 17
ATOM 22053 C CA . THR A 1 6 ? -8.231 -0.754 -6.425 1.00 62.12 6 THR A CA 17
ATOM 22054 C C . THR A 1 6 ? -8.050 0.772 -6.474 1.00 0.45 6 THR A C 17
ATOM 22055 O O . THR A 1 6 ? -8.757 1.473 -7.209 1.00 24.11 6 THR A O 17
ATOM 22066 N N . ILE A 1 7 ? -7.119 1.269 -5.651 1.00 33.10 7 ILE A N 17
ATOM 22067 C CA . ILE A 1 7 ? -6.732 2.677 -5.617 1.00 63.20 7 ILE A CA 17
ATOM 22068 C C . ILE A 1 7 ? -5.368 2.792 -6.319 1.00 54.44 7 ILE A C 17
ATOM 22069 O O . ILE A 1 7 ? -4.340 2.410 -5.753 1.00 34.41 7 ILE A O 17
ATOM 22085 N N . THR A 1 8 ? -5.374 3.302 -7.560 1.00 25.20 8 THR A N 17
ATOM 22086 C CA . THR A 1 8 ? -4.159 3.418 -8.383 1.00 64.14 8 THR A CA 17
ATOM 22087 C C . THR A 1 8 ? -3.675 4.870 -8.298 1.00 53.20 8 THR A C 17
ATOM 22088 O O . THR A 1 8 ? -4.311 5.774 -8.851 1.00 54.23 8 THR A O 17
ATOM 22099 N N . SER A 1 9 ? -2.575 5.093 -7.570 1.00 21.23 9 SER A N 17
ATOM 22100 C CA . SER A 1 9 ? -2.018 6.433 -7.373 1.00 25.04 9 SER A CA 17
ATOM 22101 C C . SER A 1 9 ? -0.505 6.420 -7.572 1.00 60.33 9 SER A C 17
ATOM 22102 O O . SER A 1 9 ? 0.180 5.461 -7.204 1.00 13.24 9 SER A O 17
ATOM 22110 N N . GLN A 1 10 ? -0.008 7.527 -8.132 1.00 5.11 10 GLN A N 17
ATOM 22111 C CA . GLN A 1 10 ? 1.421 7.780 -8.351 1.00 0.30 10 GLN A CA 17
ATOM 22112 C C . GLN A 1 10 ? 2.075 8.363 -7.073 1.00 32.32 10 GLN A C 17
ATOM 22113 O O . GLN A 1 10 ? 3.267 8.691 -7.071 1.00 11.10 10 GLN A O 17
ATOM 22127 N N . ASN A 1 11 ? 1.273 8.490 -5.991 1.00 62.23 11 ASN A N 17
ATOM 22128 C CA . ASN A 1 11 ? 1.723 8.952 -4.668 1.00 62.42 11 ASN A CA 17
ATOM 22129 C C . ASN A 1 11 ? 1.414 7.870 -3.613 1.00 44.11 11 ASN A C 17
ATOM 22130 O O . ASN A 1 11 ? 0.249 7.535 -3.391 1.00 13.31 11 ASN A O 17
ATOM 22141 N N . LYS A 1 12 ? 2.473 7.323 -2.980 1.00 25.21 12 LYS A N 17
ATOM 22142 C CA . LYS A 1 12 ? 2.338 6.261 -1.957 1.00 22.24 12 LYS A CA 17
ATOM 22143 C C . LYS A 1 12 ? 1.895 6.801 -0.583 1.00 65.54 12 LYS A C 17
ATOM 22144 O O . LYS A 1 12 ? 1.440 6.021 0.253 1.00 15.43 12 LYS A O 17
ATOM 22163 N N . GLU A 1 13 ? 2.017 8.133 -0.365 1.00 62.41 13 GLU A N 17
ATOM 22164 C CA . GLU A 1 13 ? 1.675 8.768 0.931 1.00 21.24 13 GLU A CA 17
ATOM 22165 C C . GLU A 1 13 ? 0.165 8.649 1.196 1.00 61.14 13 GLU A C 17
ATOM 22166 O O . GLU A 1 13 ? -0.262 8.101 2.218 1.00 30.20 13 GLU A O 17
ATOM 22178 N N . GLU A 1 14 ? -0.629 9.128 0.217 1.00 70.12 14 GLU A N 17
ATOM 22179 C CA . GLU A 1 14 ? -2.097 9.074 0.277 1.00 15.11 14 GLU A CA 17
ATOM 22180 C C . GLU A 1 14 ? -2.596 7.628 0.293 1.00 63.53 14 GLU A C 17
ATOM 22181 O O . GLU A 1 14 ? -3.603 7.333 0.924 1.00 35.22 14 GLU A O 17
ATOM 22193 N N . LEU A 1 15 ? -1.843 6.722 -0.370 1.00 23.22 15 LEU A N 17
ATOM 22194 C CA . LEU A 1 15 ? -2.155 5.285 -0.366 1.00 33.15 15 LEU A CA 17
ATOM 22195 C C . LEU A 1 15 ? -2.096 4.732 1.076 1.00 23.22 15 LEU A C 17
ATOM 22196 O O . LEU A 1 15 ? -2.906 3.892 1.427 1.00 55.14 15 LEU A O 17
ATOM 22212 N N . LEU A 1 16 ? -1.172 5.280 1.915 1.00 40.31 16 LEU A N 17
ATOM 22213 C CA . LEU A 1 16 ? -1.007 4.883 3.344 1.00 41.54 16 LEU A CA 17
ATOM 22214 C C . LEU A 1 16 ? -2.162 5.414 4.205 1.00 12.11 16 LEU A C 17
ATOM 22215 O O . LEU A 1 16 ? -2.670 4.715 5.084 1.00 42.52 16 LEU A O 17
ATOM 22231 N N . GLU A 1 17 ? -2.520 6.684 3.960 1.00 32.00 17 GLU A N 17
ATOM 22232 C CA . GLU A 1 17 ? -3.531 7.418 4.754 1.00 55.05 17 GLU A CA 17
ATOM 22233 C C . GLU A 1 17 ? -4.952 6.841 4.545 1.00 62.34 17 GLU A C 17
ATOM 22234 O O . GLU A 1 17 ? -5.697 6.625 5.510 1.00 13.42 17 GLU A O 17
ATOM 22246 N N . ILE A 1 18 ? -5.294 6.583 3.272 1.00 11.34 18 ILE A N 17
ATOM 22247 C CA . ILE A 1 18 ? -6.591 5.994 2.870 1.00 54.24 18 ILE A CA 17
ATOM 22248 C C . ILE A 1 18 ? -6.613 4.493 3.248 1.00 44.10 18 ILE A C 17
ATOM 22249 O O . ILE A 1 18 ? -7.659 3.955 3.612 1.00 52.33 18 ILE A O 17
ATOM 22265 N N . ALA A 1 19 ? -5.429 3.836 3.177 1.00 41.31 19 ALA A N 17
ATOM 22266 C CA . ALA A 1 19 ? -5.241 2.442 3.640 1.00 41.23 19 ALA A CA 17
ATOM 22267 C C . ALA A 1 19 ? -5.660 2.279 5.097 1.00 62.31 19 ALA A C 17
ATOM 22268 O O . ALA A 1 19 ? -6.532 1.475 5.409 1.00 50.02 19 ALA A O 17
ATOM 22275 N N . LEU A 1 20 ? -5.020 3.101 5.955 1.00 23.33 20 LEU A N 17
ATOM 22276 C CA . LEU A 1 20 ? -5.211 3.124 7.415 1.00 72.42 20 LEU A CA 17
ATOM 22277 C C . LEU A 1 20 ? -6.707 3.204 7.777 1.00 33.04 20 LEU A C 17
ATOM 22278 O O . LEU A 1 20 ? -7.156 2.583 8.735 1.00 51.20 20 LEU A O 17
ATOM 22294 N N . LYS A 1 21 ? -7.447 3.962 6.955 1.00 42.31 21 LYS A N 17
ATOM 22295 C CA . LYS A 1 21 ? -8.896 4.163 7.071 1.00 74.44 21 LYS A CA 17
ATOM 22296 C C . LYS A 1 21 ? -9.688 2.858 6.788 1.00 32.32 21 LYS A C 17
ATOM 22297 O O . LYS A 1 21 ? -10.603 2.510 7.546 1.00 2.31 21 LYS A O 17
ATOM 22316 N N . PHE A 1 22 ? -9.320 2.137 5.706 1.00 13.22 22 PHE A N 17
ATOM 22317 C CA . PHE A 1 22 ? -9.994 0.872 5.317 1.00 21.34 22 PHE A CA 17
ATOM 22318 C C . PHE A 1 22 ? -9.681 -0.232 6.343 1.00 11.10 22 PHE A C 17
ATOM 22319 O O . PHE A 1 22 ? -10.586 -0.915 6.817 1.00 32.05 22 PHE A O 17
ATOM 22336 N N . ILE A 1 23 ? -8.401 -0.324 6.736 1.00 30.44 23 ILE A N 17
ATOM 22337 C CA . ILE A 1 23 ? -7.905 -1.348 7.670 1.00 44.05 23 ILE A CA 17
ATOM 22338 C C . ILE A 1 23 ? -8.511 -1.112 9.075 1.00 51.52 23 ILE A C 17
ATOM 22339 O O . ILE A 1 23 ? -8.790 -2.059 9.803 1.00 13.35 23 ILE A O 17
ATOM 22355 N N . SER A 1 24 ? -8.742 0.175 9.419 1.00 12.45 24 SER A N 17
ATOM 22356 C CA . SER A 1 24 ? -9.423 0.589 10.671 1.00 53.03 24 SER A CA 17
ATOM 22357 C C . SER A 1 24 ? -10.847 -0.005 10.779 1.00 24.13 24 SER A C 17
ATOM 22358 O O . SER A 1 24 ? -11.340 -0.270 11.882 1.00 1.21 24 SER A O 17
ATOM 22366 N N . GLN A 1 25 ? -11.489 -0.204 9.616 1.00 15.44 25 GLN A N 17
ATOM 22367 C CA . GLN A 1 25 ? -12.845 -0.783 9.508 1.00 63.44 25 GLN A CA 17
ATOM 22368 C C . GLN A 1 25 ? -12.782 -2.306 9.237 1.00 44.30 25 GLN A C 17
ATOM 22369 O O . GLN A 1 25 ? -13.822 -2.961 9.103 1.00 62.40 25 GLN A O 17
ATOM 22383 N N . GLY A 1 26 ? -11.549 -2.850 9.149 1.00 73.43 26 GLY A N 17
ATOM 22384 C CA . GLY A 1 26 ? -11.316 -4.278 8.881 1.00 11.44 26 GLY A CA 17
ATOM 22385 C C . GLY A 1 26 ? -11.501 -4.653 7.410 1.00 74.23 26 GLY A C 17
ATOM 22386 O O . GLY A 1 26 ? -11.639 -5.832 7.081 1.00 50.42 26 GLY A O 17
ATOM 22390 N N . LEU A 1 27 ? -11.471 -3.639 6.533 1.00 1.21 27 LEU A N 17
ATOM 22391 C CA . LEU A 1 27 ? -11.751 -3.792 5.092 1.00 5.12 27 LEU A CA 17
ATOM 22392 C C . LEU A 1 27 ? -10.483 -4.199 4.329 1.00 24.24 27 LEU A C 17
ATOM 22393 O O . LEU A 1 27 ? -9.422 -3.581 4.498 1.00 20.11 27 LEU A O 17
ATOM 22409 N N . ASP A 1 28 ? -10.618 -5.258 3.514 1.00 11.41 28 ASP A N 17
ATOM 22410 C CA . ASP A 1 28 ? -9.569 -5.723 2.598 1.00 3.52 28 ASP A CA 17
ATOM 22411 C C . ASP A 1 28 ? -9.569 -4.810 1.357 1.00 13.32 28 ASP A C 17
ATOM 22412 O O . ASP A 1 28 ? -10.636 -4.494 0.811 1.00 73.35 28 ASP A O 17
ATOM 22421 N N . LEU A 1 29 ? -8.376 -4.417 0.908 1.00 63.12 29 LEU A N 17
ATOM 22422 C CA . LEU A 1 29 ? -8.176 -3.298 -0.032 1.00 33.23 29 LEU A CA 17
ATOM 22423 C C . LEU A 1 29 ? -6.999 -3.622 -0.966 1.00 25.04 29 LEU A C 17
ATOM 22424 O O . LEU A 1 29 ? -6.095 -4.333 -0.574 1.00 14.11 29 LEU A O 17
ATOM 22440 N N . GLU A 1 30 ? -7.050 -3.124 -2.209 1.00 44.34 30 GLU A N 17
ATOM 22441 C CA . GLU A 1 30 ? -5.906 -3.122 -3.145 1.00 10.54 30 GLU A CA 17
ATOM 22442 C C . GLU A 1 30 ? -5.504 -1.670 -3.415 1.00 71.33 30 GLU A C 17
ATOM 22443 O O . GLU A 1 30 ? -6.332 -0.865 -3.830 1.00 11.51 30 GLU A O 17
ATOM 22455 N N . VAL A 1 31 ? -4.247 -1.340 -3.119 1.00 12.52 31 VAL A N 17
ATOM 22456 C CA . VAL A 1 31 ? -3.622 -0.062 -3.495 1.00 2.13 31 VAL A CA 17
ATOM 22457 C C . VAL A 1 31 ? -2.456 -0.375 -4.446 1.00 51.33 31 VAL A C 17
ATOM 22458 O O . VAL A 1 31 ? -1.518 -1.091 -4.088 1.00 11.34 31 VAL A O 17
ATOM 22471 N N . GLU A 1 32 ? -2.551 0.115 -5.678 1.00 21.11 32 GLU A N 17
ATOM 22472 C CA . GLU A 1 32 ? -1.513 -0.073 -6.690 1.00 13.21 32 GLU A CA 17
ATOM 22473 C C . GLU A 1 32 ? -0.768 1.247 -6.866 1.00 72.35 32 GLU A C 17
ATOM 22474 O O . GLU A 1 32 ? -1.369 2.272 -7.210 1.00 4.12 32 GLU A O 17
ATOM 22486 N N . PHE A 1 33 ? 0.531 1.221 -6.564 1.00 23.23 33 PHE A N 17
ATOM 22487 C CA . PHE A 1 33 ? 1.411 2.356 -6.766 1.00 73.35 33 PHE A CA 17
ATOM 22488 C C . PHE A 1 33 ? 1.811 2.409 -8.243 1.00 54.22 33 PHE A C 17
ATOM 22489 O O . PHE A 1 33 ? 2.661 1.627 -8.705 1.00 72.33 33 PHE A O 17
ATOM 22506 N N . ASP A 1 34 ? 1.156 3.312 -8.978 1.00 62.13 34 ASP A N 17
ATOM 22507 C CA . ASP A 1 34 ? 1.364 3.494 -10.413 1.00 10.23 34 ASP A CA 17
ATOM 22508 C C . ASP A 1 34 ? 2.634 4.334 -10.631 1.00 73.42 34 ASP A C 17
ATOM 22509 O O . ASP A 1 34 ? 2.591 5.557 -10.639 1.00 12.04 34 ASP A O 17
ATOM 22518 N N . SER A 1 35 ? 3.782 3.649 -10.704 1.00 21.43 35 SER A N 17
ATOM 22519 C CA . SER A 1 35 ? 5.086 4.288 -10.935 1.00 31.53 35 SER A CA 17
ATOM 22520 C C . SER A 1 35 ? 6.067 3.300 -11.577 1.00 23.44 35 SER A C 17
ATOM 22521 O O . SER A 1 35 ? 5.901 2.074 -11.483 1.00 34.23 35 SER A O 17
ATOM 22529 N N . THR A 1 36 ? 7.075 3.863 -12.256 1.00 53.31 36 THR A N 17
ATOM 22530 C CA . THR A 1 36 ? 8.188 3.112 -12.849 1.00 21.32 36 THR A CA 17
ATOM 22531 C C . THR A 1 36 ? 9.515 3.462 -12.139 1.00 50.15 36 THR A C 17
ATOM 22532 O O . THR A 1 36 ? 10.566 2.928 -12.501 1.00 24.11 36 THR A O 17
ATOM 22543 N N . ASP A 1 37 ? 9.448 4.332 -11.099 1.00 0.30 37 ASP A N 17
ATOM 22544 C CA . ASP A 1 37 ? 10.637 4.768 -10.348 1.00 73.14 37 ASP A CA 17
ATOM 22545 C C . ASP A 1 37 ? 10.851 3.792 -9.189 1.00 12.04 37 ASP A C 17
ATOM 22546 O O . ASP A 1 37 ? 10.038 3.752 -8.247 1.00 51.12 37 ASP A O 17
ATOM 22555 N N . ASP A 1 38 ? 11.927 2.987 -9.303 1.00 41.45 38 ASP A N 17
ATOM 22556 C CA . ASP A 1 38 ? 12.295 1.948 -8.323 1.00 64.41 38 ASP A CA 17
ATOM 22557 C C . ASP A 1 38 ? 12.280 2.481 -6.891 1.00 32.44 38 ASP A C 17
ATOM 22558 O O . ASP A 1 38 ? 11.645 1.893 -6.030 1.00 64.41 38 ASP A O 17
ATOM 22567 N N . LYS A 1 39 ? 12.940 3.633 -6.677 1.00 1.02 39 LYS A N 17
ATOM 22568 C CA . LYS A 1 39 ? 13.175 4.190 -5.329 1.00 5.21 39 LYS A CA 17
ATOM 22569 C C . LYS A 1 39 ? 11.848 4.446 -4.604 1.00 10.42 39 LYS A C 17
ATOM 22570 O O . LYS A 1 39 ? 11.692 4.096 -3.429 1.00 71.32 39 LYS A O 17
ATOM 22589 N N . GLU A 1 40 ? 10.888 5.022 -5.350 1.00 42.14 40 GLU A N 17
ATOM 22590 C CA . GLU A 1 40 ? 9.544 5.325 -4.836 1.00 72.44 40 GLU A CA 17
ATOM 22591 C C . GLU A 1 40 ? 8.743 4.038 -4.550 1.00 10.15 40 GLU A C 17
ATOM 22592 O O . GLU A 1 40 ? 7.912 4.005 -3.630 1.00 42.24 40 GLU A O 17
ATOM 22604 N N . ILE A 1 41 ? 8.976 2.991 -5.366 1.00 55.30 41 ILE A N 17
ATOM 22605 C CA . ILE A 1 41 ? 8.337 1.673 -5.189 1.00 33.42 41 ILE A CA 17
ATOM 22606 C C . ILE A 1 41 ? 8.905 0.941 -3.941 1.00 50.32 41 ILE A C 17
ATOM 22607 O O . ILE A 1 41 ? 8.144 0.312 -3.196 1.00 31.54 41 ILE A O 17
ATOM 22623 N N . GLU A 1 42 ? 10.234 1.073 -3.696 1.00 10.11 42 GLU A N 17
ATOM 22624 C CA . GLU A 1 42 ? 10.898 0.520 -2.488 1.00 63.04 42 GLU A CA 17
ATOM 22625 C C . GLU A 1 42 ? 10.321 1.182 -1.223 1.00 5.41 42 GLU A C 17
ATOM 22626 O O . GLU A 1 42 ? 10.171 0.525 -0.176 1.00 51.42 42 GLU A O 17
ATOM 22638 N N . GLU A 1 43 ? 10.040 2.497 -1.334 1.00 22.31 43 GLU A N 17
ATOM 22639 C CA . GLU A 1 43 ? 9.347 3.261 -0.293 1.00 73.14 43 GLU A CA 17
ATOM 22640 C C . GLU A 1 43 ? 7.959 2.659 -0.034 1.00 43.44 43 GLU A C 17
ATOM 22641 O O . GLU A 1 43 ? 7.648 2.330 1.095 1.00 15.42 43 GLU A O 17
ATOM 22653 N N . PHE A 1 44 ? 7.167 2.455 -1.109 1.00 31.42 44 PHE A N 17
ATOM 22654 C CA . PHE A 1 44 ? 5.782 1.934 -1.013 1.00 2.50 44 PHE A CA 17
ATOM 22655 C C . PHE A 1 44 ? 5.751 0.590 -0.250 1.00 14.41 44 PHE A C 17
ATOM 22656 O O . PHE A 1 44 ? 4.834 0.339 0.531 1.00 63.20 44 PHE A O 17
ATOM 22673 N N . GLU A 1 45 ? 6.793 -0.237 -0.471 1.00 55.43 45 GLU A N 17
ATOM 22674 C CA . GLU A 1 45 ? 6.984 -1.511 0.239 1.00 31.45 45 GLU A CA 17
ATOM 22675 C C . GLU A 1 45 ? 7.168 -1.283 1.747 1.00 33.30 45 GLU A C 17
ATOM 22676 O O . GLU A 1 45 ? 6.346 -1.728 2.539 1.00 10.44 45 GLU A O 17
ATOM 22688 N N . ARG A 1 46 ? 8.240 -0.543 2.112 1.00 41.41 46 ARG A N 17
ATOM 22689 C CA . ARG A 1 46 ? 8.678 -0.389 3.517 1.00 13.34 46 ARG A CA 17
ATOM 22690 C C . ARG A 1 46 ? 7.627 0.366 4.362 1.00 71.12 46 ARG A C 17
ATOM 22691 O O . ARG A 1 46 ? 7.419 0.044 5.529 1.00 71.14 46 ARG A O 17
ATOM 22712 N N . ASP A 1 47 ? 7.007 1.386 3.743 1.00 0.24 47 ASP A N 17
ATOM 22713 C CA . ASP A 1 47 ? 5.873 2.143 4.300 1.00 12.53 47 ASP A CA 17
ATOM 22714 C C . ASP A 1 47 ? 4.654 1.235 4.592 1.00 74.13 47 ASP A C 17
ATOM 22715 O O . ASP A 1 47 ? 4.082 1.318 5.677 1.00 52.11 47 ASP A O 17
ATOM 22724 N N . MET A 1 48 ? 4.251 0.400 3.603 1.00 74.33 48 MET A N 17
ATOM 22725 C CA . MET A 1 48 ? 3.100 -0.539 3.762 1.00 73.31 48 MET A CA 17
ATOM 22726 C C . MET A 1 48 ? 3.398 -1.659 4.777 1.00 41.25 48 MET A C 17
ATOM 22727 O O . MET A 1 48 ? 2.488 -2.125 5.458 1.00 14.44 48 MET A O 17
ATOM 22741 N N . GLU A 1 49 ? 4.675 -2.087 4.863 1.00 23.34 49 GLU A N 17
ATOM 22742 C CA . GLU A 1 49 ? 5.123 -3.095 5.850 1.00 51.34 49 GLU A CA 17
ATOM 22743 C C . GLU A 1 49 ? 5.077 -2.507 7.272 1.00 34.12 49 GLU A C 17
ATOM 22744 O O . GLU A 1 49 ? 4.611 -3.160 8.205 1.00 52.33 49 GLU A O 17
ATOM 22756 N N . ASP A 1 50 ? 5.538 -1.253 7.399 1.00 42.01 50 ASP A N 17
ATOM 22757 C CA . ASP A 1 50 ? 5.556 -0.511 8.675 1.00 3.43 50 ASP A CA 17
ATOM 22758 C C . ASP A 1 50 ? 4.115 -0.268 9.154 1.00 72.12 50 ASP A C 17
ATOM 22759 O O . ASP A 1 50 ? 3.807 -0.443 10.331 1.00 34.21 50 ASP A O 17
ATOM 22768 N N . LEU A 1 51 ? 3.255 0.095 8.184 1.00 33.11 51 LEU A N 17
ATOM 22769 C CA . LEU A 1 51 ? 1.808 0.277 8.374 1.00 10.55 51 LEU A CA 17
ATOM 22770 C C . LEU A 1 51 ? 1.169 -1.044 8.844 1.00 62.44 51 LEU A C 17
ATOM 22771 O O . LEU A 1 51 ? 0.383 -1.047 9.782 1.00 64.45 51 LEU A O 17
ATOM 22787 N N . ALA A 1 52 ? 1.565 -2.162 8.196 1.00 44.22 52 ALA A N 17
ATOM 22788 C CA . ALA A 1 52 ? 1.065 -3.518 8.506 1.00 11.44 52 ALA A CA 17
ATOM 22789 C C . ALA A 1 52 ? 1.366 -3.917 9.960 1.00 24.35 52 ALA A C 17
ATOM 22790 O O . ALA A 1 52 ? 0.527 -4.518 10.630 1.00 71.43 52 ALA A O 17
ATOM 22797 N N . LYS A 1 53 ? 2.575 -3.572 10.434 1.00 54.03 53 LYS A N 17
ATOM 22798 C CA . LYS A 1 53 ? 2.965 -3.760 11.843 1.00 22.43 53 LYS A CA 17
ATOM 22799 C C . LYS A 1 53 ? 2.029 -2.924 12.755 1.00 3.31 53 LYS A C 17
ATOM 22800 O O . LYS A 1 53 ? 1.324 -3.470 13.610 1.00 51.35 53 LYS A O 17
ATOM 22819 N N . LYS A 1 54 ? 1.965 -1.607 12.464 1.00 54.21 54 LYS A N 17
ATOM 22820 C CA . LYS A 1 54 ? 1.215 -0.610 13.266 1.00 22.13 54 LYS A CA 17
ATOM 22821 C C . LYS A 1 54 ? -0.308 -0.895 13.308 1.00 13.03 54 LYS A C 17
ATOM 22822 O O . LYS A 1 54 ? -0.991 -0.477 14.250 1.00 64.45 54 LYS A O 17
ATOM 22841 N N . THR A 1 55 ? -0.822 -1.607 12.293 1.00 14.13 55 THR A N 17
ATOM 22842 C CA . THR A 1 55 ? -2.260 -1.934 12.177 1.00 51.31 55 THR A CA 17
ATOM 22843 C C . THR A 1 55 ? -2.554 -3.387 12.601 1.00 62.43 55 THR A C 17
ATOM 22844 O O . THR A 1 55 ? -3.716 -3.737 12.843 1.00 71.44 55 THR A O 17
ATOM 22855 N N . GLY A 1 56 ? -1.499 -4.223 12.687 1.00 14.12 56 GLY A N 17
ATOM 22856 C CA . GLY A 1 56 ? -1.644 -5.639 13.062 1.00 34.33 56 GLY A CA 17
ATOM 22857 C C . GLY A 1 56 ? -2.145 -6.522 11.912 1.00 22.25 56 GLY A C 17
ATOM 22858 O O . GLY A 1 56 ? -2.767 -7.564 12.149 1.00 32.33 56 GLY A O 17
ATOM 22862 N N . VAL A 1 57 ? -1.861 -6.098 10.666 1.00 11.40 57 VAL A N 17
ATOM 22863 C CA . VAL A 1 57 ? -2.183 -6.874 9.442 1.00 21.42 57 VAL A CA 17
ATOM 22864 C C . VAL A 1 57 ? -0.894 -7.243 8.686 1.00 63.44 57 VAL A C 17
ATOM 22865 O O . VAL A 1 57 ? 0.208 -6.926 9.128 1.00 54.23 57 VAL A O 17
ATOM 22878 N N . GLN A 1 58 ? -1.047 -7.958 7.562 1.00 14.13 58 GLN A N 17
ATOM 22879 C CA . GLN A 1 58 ? 0.067 -8.305 6.656 1.00 22.20 58 GLN A CA 17
ATOM 22880 C C . GLN A 1 58 ? -0.216 -7.681 5.275 1.00 3.43 58 GLN A C 17
ATOM 22881 O O . GLN A 1 58 ? -1.330 -7.196 5.035 1.00 32.43 58 GLN A O 17
ATOM 22895 N N . ILE A 1 59 ? 0.784 -7.641 4.372 1.00 4.20 59 ILE A N 17
ATOM 22896 C CA . ILE A 1 59 ? 0.600 -7.059 3.019 1.00 73.40 59 ILE A CA 17
ATOM 22897 C C . ILE A 1 59 ? 0.936 -8.088 1.924 1.00 30.41 59 ILE A C 17
ATOM 22898 O O . ILE A 1 59 ? 1.880 -8.875 2.066 1.00 22.01 59 ILE A O 17
ATOM 22914 N N . GLN A 1 60 ? 0.127 -8.099 0.851 1.00 1.55 60 GLN A N 17
ATOM 22915 C CA . GLN A 1 60 ? 0.337 -8.975 -0.315 1.00 0.02 60 GLN A CA 17
ATOM 22916 C C . GLN A 1 60 ? 0.962 -8.163 -1.465 1.00 73.42 60 GLN A C 17
ATOM 22917 O O . GLN A 1 60 ? 0.260 -7.407 -2.136 1.00 73.00 60 GLN A O 17
ATOM 22931 N N . LYS A 1 61 ? 2.280 -8.302 -1.679 1.00 70.31 61 LYS A N 17
ATOM 22932 C CA . LYS A 1 61 ? 2.976 -7.618 -2.786 1.00 52.22 61 LYS A CA 17
ATOM 22933 C C . LYS A 1 61 ? 2.727 -8.389 -4.094 1.00 22.41 61 LYS A C 17
ATOM 22934 O O . LYS A 1 61 ? 3.095 -9.560 -4.213 1.00 42.41 61 LYS A O 17
ATOM 22953 N N . GLN A 1 62 ? 2.082 -7.721 -5.053 1.00 15.52 62 GLN A N 17
ATOM 22954 C CA . GLN A 1 62 ? 1.751 -8.276 -6.371 1.00 34.54 62 GLN A CA 17
ATOM 22955 C C . GLN A 1 62 ? 2.191 -7.263 -7.436 1.00 53.53 62 GLN A C 17
ATOM 22956 O O . GLN A 1 62 ? 1.727 -6.131 -7.451 1.00 71.15 62 GLN A O 17
ATOM 22970 N N . TRP A 1 63 ? 3.108 -7.675 -8.300 1.00 63.32 63 TRP A N 17
ATOM 22971 C CA . TRP A 1 63 ? 3.606 -6.842 -9.398 1.00 33.24 63 TRP A CA 17
ATOM 22972 C C . TRP A 1 63 ? 2.659 -6.975 -10.598 1.00 44.52 63 TRP A C 17
ATOM 22973 O O . TRP A 1 63 ? 2.285 -8.094 -10.965 1.00 5.24 63 TRP A O 17
ATOM 22994 N N . GLN A 1 64 ? 2.241 -5.839 -11.177 1.00 61.02 64 GLN A N 17
ATOM 22995 C CA . GLN A 1 64 ? 1.316 -5.808 -12.321 1.00 72.41 64 GLN A CA 17
ATOM 22996 C C . GLN A 1 64 ? 1.805 -4.750 -13.330 1.00 73.34 64 GLN A C 17
ATOM 22997 O O . GLN A 1 64 ? 1.512 -3.557 -13.188 1.00 14.50 64 GLN A O 17
ATOM 23011 N N . GLY A 1 65 ? 2.589 -5.211 -14.329 1.00 60.44 65 GLY A N 17
ATOM 23012 C CA . GLY A 1 65 ? 3.202 -4.339 -15.343 1.00 33.14 65 GLY A CA 17
ATOM 23013 C C . GLY A 1 65 ? 4.125 -3.281 -14.735 1.00 43.21 65 GLY A C 17
ATOM 23014 O O . GLY A 1 65 ? 3.992 -2.091 -15.039 1.00 13.33 65 GLY A O 17
ATOM 23018 N N . ASN A 1 66 ? 5.008 -3.743 -13.810 1.00 34.32 66 ASN A N 17
ATOM 23019 C CA . ASN A 1 66 ? 5.961 -2.914 -13.012 1.00 32.21 66 ASN A CA 17
ATOM 23020 C C . ASN A 1 66 ? 5.260 -2.194 -11.832 1.00 11.02 66 ASN A C 17
ATOM 23021 O O . ASN A 1 66 ? 5.876 -1.977 -10.784 1.00 21.34 66 ASN A O 17
ATOM 23032 N N . LYS A 1 67 ? 3.983 -1.818 -12.020 1.00 74.43 67 LYS A N 17
ATOM 23033 C CA . LYS A 1 67 ? 3.178 -1.114 -11.004 1.00 64.11 67 LYS A CA 17
ATOM 23034 C C . LYS A 1 67 ? 2.896 -2.062 -9.830 1.00 31.15 67 LYS A C 17
ATOM 23035 O O . LYS A 1 67 ? 2.242 -3.102 -10.008 1.00 44.51 67 LYS A O 17
ATOM 23054 N N . LEU A 1 68 ? 3.394 -1.699 -8.643 1.00 11.12 68 LEU A N 17
ATOM 23055 C CA . LEU A 1 68 ? 3.343 -2.576 -7.470 1.00 54.24 68 LEU A CA 17
ATOM 23056 C C . LEU A 1 68 ? 1.974 -2.453 -6.792 1.00 25.32 68 LEU A C 17
ATOM 23057 O O . LEU A 1 68 ? 1.685 -1.469 -6.110 1.00 62.24 68 LEU A O 17
ATOM 23073 N N . ARG A 1 69 ? 1.131 -3.442 -7.056 1.00 2.41 69 ARG A N 17
ATOM 23074 C CA . ARG A 1 69 ? -0.171 -3.598 -6.421 1.00 30.04 69 ARG A CA 17
ATOM 23075 C C . ARG A 1 69 ? -0.014 -4.367 -5.104 1.00 22.11 69 ARG A C 17
ATOM 23076 O O . ARG A 1 69 ? 0.235 -5.568 -5.099 1.00 10.13 69 ARG A O 17
ATOM 23097 N N . ILE A 1 70 ? -0.158 -3.663 -3.985 1.00 1.33 70 ILE A N 17
ATOM 23098 C CA . ILE A 1 70 ? -0.125 -4.272 -2.653 1.00 72.13 70 ILE A CA 17
ATOM 23099 C C . ILE A 1 70 ? -1.565 -4.363 -2.137 1.00 22.15 70 ILE A C 17
ATOM 23100 O O . ILE A 1 70 ? -2.259 -3.348 -2.021 1.00 40.24 70 ILE A O 17
ATOM 23116 N N . ARG A 1 71 ? -2.019 -5.598 -1.864 1.00 2.02 71 ARG A N 17
ATOM 23117 C CA . ARG A 1 71 ? -3.347 -5.846 -1.317 1.00 64.51 71 ARG A CA 17
ATOM 23118 C C . ARG A 1 71 ? -3.235 -5.901 0.207 1.00 1.03 71 ARG A C 17
ATOM 23119 O O . ARG A 1 71 ? -2.621 -6.808 0.790 1.00 44.43 71 ARG A O 17
ATOM 23140 N N . LEU A 1 72 ? -3.812 -4.875 0.821 1.00 43.42 72 LEU A N 17
ATOM 23141 C CA . LEU A 1 72 ? -3.823 -4.658 2.253 1.00 65.33 72 LEU A CA 17
ATOM 23142 C C . LEU A 1 72 ? -5.033 -5.371 2.824 1.00 41.52 72 LEU A C 17
ATOM 23143 O O . LEU A 1 72 ? -6.176 -4.949 2.627 1.00 41.43 72 LEU A O 17
ATOM 23159 N N . LYS A 1 73 ? -4.768 -6.458 3.511 1.00 73.42 73 LYS A N 17
ATOM 23160 C CA . LYS A 1 73 ? -5.794 -7.348 4.022 1.00 72.42 73 LYS A CA 17
ATOM 23161 C C . LYS A 1 73 ? -6.187 -6.870 5.428 1.00 24.11 73 LYS A C 17
ATOM 23162 O O . LYS A 1 73 ? -5.382 -6.901 6.352 1.00 50.53 73 LYS A O 17
ATOM 23181 N N . GLY A 1 74 ? -7.432 -6.397 5.550 1.00 24.32 74 GLY A N 17
ATOM 23182 C CA . GLY A 1 74 ? -7.947 -5.809 6.800 1.00 52.21 74 GLY A CA 17
ATOM 23183 C C . GLY A 1 74 ? -8.296 -6.848 7.862 1.00 72.03 74 GLY A C 17
ATOM 23184 O O . GLY A 1 74 ? -8.692 -6.499 8.980 1.00 44.44 74 GLY A O 17
ATOM 23188 N N . SER A 1 75 ? -8.132 -8.129 7.499 1.00 71.33 75 SER A N 17
ATOM 23189 C CA . SER A 1 75 ? -8.429 -9.274 8.355 1.00 72.13 75 SER A CA 17
ATOM 23190 C C . SER A 1 75 ? -7.569 -10.471 7.910 1.00 2.22 75 SER A C 17
ATOM 23191 O O . SER A 1 75 ? -7.468 -10.750 6.709 1.00 4.33 75 SER A O 17
ATOM 23199 N N . LEU A 1 76 ? -6.918 -11.144 8.878 1.00 72.43 76 LEU A N 17
ATOM 23200 C CA . LEU A 1 76 ? -6.078 -12.339 8.621 1.00 2.45 76 LEU A CA 17
ATOM 23201 C C . LEU A 1 76 ? -6.729 -13.610 9.183 1.00 12.33 76 LEU A C 17
ATOM 23202 O O . LEU A 1 76 ? -7.706 -13.561 9.935 1.00 24.24 76 LEU A O 17
ATOM 23218 N N . GLU A 1 77 ? -6.163 -14.755 8.780 1.00 35.24 77 GLU A N 17
ATOM 23219 C CA . GLU A 1 77 ? -6.428 -16.073 9.389 1.00 14.32 77 GLU A CA 17
ATOM 23220 C C . GLU A 1 77 ? -5.492 -16.246 10.600 1.00 3.43 77 GLU A C 17
ATOM 23221 O O . GLU A 1 77 ? -4.660 -15.370 10.852 1.00 22.52 77 GLU A O 17
ATOM 23233 N N . HIS A 1 78 ? -5.615 -17.368 11.335 1.00 32.43 78 HIS A N 17
ATOM 23234 C CA . HIS A 1 78 ? -4.715 -17.675 12.470 1.00 42.14 78 HIS A CA 17
ATOM 23235 C C 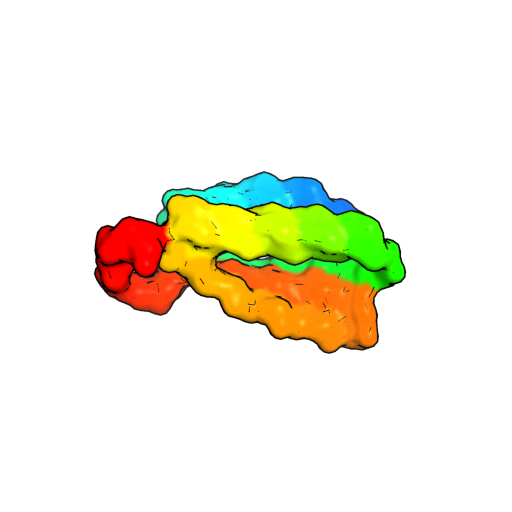. HIS A 1 78 ? -3.250 -17.747 11.966 1.00 62.32 78 HIS A C 17
ATOM 23236 O O . HIS A 1 78 ? -2.961 -18.456 10.995 1.00 51.02 78 HIS A O 17
ATOM 23251 N N . HIS A 1 79 ? -2.352 -16.968 12.589 1.00 12.32 79 HIS A N 17
ATOM 23252 C CA . HIS A 1 79 ? -0.949 -16.827 12.129 1.00 70.04 79 HIS A CA 17
ATOM 23253 C C . HIS A 1 79 ? -0.008 -16.680 13.328 1.00 22.22 79 HIS A C 17
ATOM 23254 O O . HIS A 1 79 ? -0.427 -16.262 14.414 1.00 63.25 79 HIS A O 17
ATOM 23269 N N . HIS A 1 80 ? 1.266 -17.027 13.114 1.00 15.33 80 HIS A N 17
ATOM 23270 C CA . HIS A 1 80 ? 2.301 -16.959 14.154 1.00 33.42 80 HIS A CA 17
ATOM 23271 C C . HIS A 1 80 ? 2.683 -15.484 14.438 1.00 62.33 80 HIS A C 17
ATOM 23272 O O . HIS A 1 80 ? 2.718 -14.663 13.509 1.00 4.32 80 HIS A O 17
ATOM 23287 N N . HIS A 1 81 ? 2.932 -15.151 15.724 1.00 74.23 81 HIS A N 17
ATOM 23288 C CA . HIS A 1 81 ? 3.315 -13.779 16.133 1.00 21.23 81 HIS A CA 17
ATOM 23289 C C . HIS A 1 81 ? 4.842 -13.568 15.937 1.00 23.02 81 HIS A C 17
ATOM 23290 O O . HIS A 1 81 ? 5.273 -13.166 14.854 1.00 32.15 81 HIS A O 17
ATOM 23305 N N . HIS A 1 82 ? 5.652 -13.881 16.972 1.00 15.25 82 HIS A N 17
ATOM 23306 C CA . HIS A 1 82 ? 7.128 -13.703 16.950 1.00 31.23 82 HIS A CA 17
ATOM 23307 C C . HIS A 1 82 ? 7.831 -15.062 16.794 1.00 42.11 82 HIS A C 17
ATOM 23308 O O . HIS A 1 82 ? 8.940 -15.140 16.248 1.00 33.02 82 HIS A O 17
ATOM 23323 N N . HIS A 1 83 ? 7.187 -16.117 17.319 1.00 1.02 83 HIS A N 17
ATOM 23324 C CA . HIS A 1 83 ? 7.649 -17.505 17.180 1.00 1.01 83 HIS A CA 17
ATOM 23325 C C . HIS A 1 83 ? 7.176 -18.050 15.809 1.00 22.15 83 HIS A C 17
ATOM 23326 O O . HIS A 1 83 ? 6.018 -18.484 15.697 1.00 4.10 83 HIS A O 17
ATOM 23342 N N . MET A 1 1 ? -18.880 -10.898 -0.022 1.00 75.33 1 MET A N 18
ATOM 23343 C CA . MET A 1 1 ? -18.269 -9.599 0.353 1.00 70.43 1 MET A CA 18
ATOM 23344 C C . MET A 1 1 ? -16.764 -9.599 0.047 1.00 14.01 1 MET A C 18
ATOM 23345 O O . MET A 1 1 ? -16.219 -10.580 -0.464 1.00 24.11 1 MET A O 18
ATOM 23361 N N . GLY A 1 2 ? -16.114 -8.464 0.365 1.00 41.15 2 GLY A N 18
ATOM 23362 C CA . GLY A 1 2 ? -14.673 -8.287 0.207 1.00 55.42 2 GLY A CA 18
ATOM 23363 C C . GLY A 1 2 ? -14.310 -6.815 0.286 1.00 21.23 2 GLY A C 18
ATOM 23364 O O . GLY A 1 2 ? -13.449 -6.411 1.080 1.00 11.13 2 GLY A O 18
ATOM 23368 N N . LEU A 1 3 ? -14.991 -6.022 -0.578 1.00 53.51 3 LEU A N 18
ATOM 23369 C CA . LEU A 1 3 ? -14.824 -4.548 -0.686 1.00 61.32 3 LEU A CA 18
ATOM 23370 C C . LEU A 1 3 ? -13.364 -4.159 -0.999 1.00 53.11 3 LEU A C 18
ATOM 23371 O O . LEU A 1 3 ? -12.931 -3.027 -0.741 1.00 34.42 3 LEU A O 18
ATOM 23387 N N . THR A 1 4 ? -12.644 -5.098 -1.629 1.00 22.02 4 THR A N 18
ATOM 23388 C CA . THR A 1 4 ? -11.222 -4.953 -1.952 1.00 31.32 4 THR A CA 18
ATOM 23389 C C . THR A 1 4 ? -11.078 -4.253 -3.320 1.00 23.43 4 THR A C 18
ATOM 23390 O O . THR A 1 4 ? -10.786 -4.889 -4.340 1.00 33.44 4 THR A O 18
ATOM 23401 N N . ARG A 1 5 ? -11.365 -2.939 -3.330 1.00 35.14 5 ARG A N 18
ATOM 23402 C CA . ARG A 1 5 ? -11.188 -2.083 -4.520 1.00 31.44 5 ARG A CA 18
ATOM 23403 C C . ARG A 1 5 ? -9.687 -1.904 -4.831 1.00 62.53 5 ARG A C 18
ATOM 23404 O O . ARG A 1 5 ? -8.845 -2.168 -3.967 1.00 31.51 5 ARG A O 18
ATOM 23425 N N . THR A 1 6 ? -9.365 -1.415 -6.038 1.00 5.31 6 THR A N 18
ATOM 23426 C CA . THR A 1 6 ? -7.975 -1.250 -6.491 1.00 2.22 6 THR A CA 18
ATOM 23427 C C . THR A 1 6 ? -7.733 0.239 -6.785 1.00 64.54 6 THR A C 18
ATOM 23428 O O . THR A 1 6 ? -8.259 0.782 -7.759 1.00 31.25 6 THR A O 18
ATOM 23439 N N . ILE A 1 7 ? -6.968 0.900 -5.908 1.00 23.12 7 ILE A N 18
ATOM 23440 C CA . ILE A 1 7 ? -6.666 2.332 -6.034 1.00 2.00 7 ILE A CA 18
ATOM 23441 C C . ILE A 1 7 ? -5.308 2.499 -6.739 1.00 50.33 7 ILE A C 18
ATOM 23442 O O . ILE A 1 7 ? -4.290 2.011 -6.243 1.00 64.11 7 ILE A O 18
ATOM 23458 N N . THR A 1 8 ? -5.305 3.193 -7.890 1.00 31.42 8 THR A N 18
ATOM 23459 C CA . THR A 1 8 ? -4.081 3.497 -8.647 1.00 4.53 8 THR A CA 18
ATOM 23460 C C . THR A 1 8 ? -3.776 4.989 -8.472 1.00 2.22 8 THR A C 18
ATOM 23461 O O . THR A 1 8 ? -4.511 5.838 -8.987 1.00 63.11 8 THR A O 18
ATOM 23472 N N . SER A 1 9 ? -2.727 5.309 -7.701 1.00 4.44 9 SER A N 18
ATOM 23473 C CA . SER A 1 9 ? -2.373 6.703 -7.387 1.00 0.22 9 SER A CA 18
ATOM 23474 C C . SER A 1 9 ? -0.894 6.974 -7.661 1.00 22.04 9 SER A C 18
ATOM 23475 O O . SER A 1 9 ? -0.060 6.053 -7.700 1.00 51.31 9 SER A O 18
ATOM 23483 N N . GLN A 1 10 ? -0.609 8.270 -7.841 1.00 31.11 10 GLN A N 18
ATOM 23484 C CA . GLN A 1 10 ? 0.729 8.805 -8.088 1.00 13.12 10 GLN A CA 18
ATOM 23485 C C . GLN A 1 10 ? 1.528 8.895 -6.777 1.00 62.15 10 GLN A C 18
ATOM 23486 O O . GLN A 1 10 ? 2.757 8.798 -6.786 1.00 4.00 10 GLN A O 18
ATOM 23500 N N . ASN A 1 11 ? 0.810 9.075 -5.661 1.00 43.00 11 ASN A N 18
ATOM 23501 C CA . ASN A 1 11 ? 1.414 9.360 -4.343 1.00 20.33 11 ASN A CA 18
ATOM 23502 C C . ASN A 1 11 ? 1.190 8.168 -3.383 1.00 73.20 11 ASN A C 18
ATOM 23503 O O . ASN A 1 11 ? 0.050 7.769 -3.139 1.00 64.30 11 ASN A O 18
ATOM 23514 N N . LYS A 1 12 ? 2.302 7.595 -2.875 1.00 2.02 12 LYS A N 18
ATOM 23515 C CA . LYS A 1 12 ? 2.289 6.441 -1.943 1.00 25.15 12 LYS A CA 18
ATOM 23516 C C . LYS A 1 12 ? 1.846 6.825 -0.518 1.00 74.43 12 LYS A C 18
ATOM 23517 O O . LYS A 1 12 ? 1.317 5.977 0.198 1.00 2.12 12 LYS A O 18
ATOM 23536 N N . GLU A 1 13 ? 2.038 8.101 -0.133 1.00 61.41 13 GLU A N 18
ATOM 23537 C CA . GLU A 1 13 ? 1.742 8.587 1.231 1.00 71.15 13 GLU A CA 18
ATOM 23538 C C . GLU A 1 13 ? 0.226 8.529 1.496 1.00 61.10 13 GLU A C 18
ATOM 23539 O O . GLU A 1 13 ? -0.224 7.961 2.502 1.00 13.34 13 GLU A O 18
ATOM 23551 N N . GLU A 1 14 ? -0.554 9.084 0.550 1.00 61.43 14 GLU A N 18
ATOM 23552 C CA . GLU A 1 14 ? -2.021 9.086 0.635 1.00 24.21 14 GLU A CA 18
ATOM 23553 C C . GLU A 1 14 ? -2.568 7.650 0.584 1.00 24.21 14 GLU A C 18
ATOM 23554 O O . GLU A 1 14 ? -3.584 7.370 1.192 1.00 23.23 14 GLU A O 18
ATOM 23566 N N . LEU A 1 15 ? -1.845 6.740 -0.119 1.00 3.10 15 LEU A N 18
ATOM 23567 C CA . LEU A 1 15 ? -2.198 5.308 -0.173 1.00 14.45 15 LEU A CA 18
ATOM 23568 C C . LEU A 1 15 ? -2.062 4.654 1.215 1.00 33.12 15 LEU A C 18
ATOM 23569 O O . LEU A 1 15 ? -2.791 3.719 1.524 1.00 50.35 15 LEU A O 18
ATOM 23585 N N . LEU A 1 16 ? -1.128 5.183 2.043 1.00 60.11 16 LEU A N 18
ATOM 23586 C CA . LEU A 1 16 ? -0.919 4.720 3.434 1.00 33.41 16 LEU A CA 18
ATOM 23587 C C . LEU A 1 16 ? -2.062 5.207 4.343 1.00 43.41 16 LEU A C 18
ATOM 23588 O O . LEU A 1 16 ? -2.523 4.479 5.229 1.00 72.44 16 LEU A O 18
ATOM 23604 N N . GLU A 1 17 ? -2.490 6.465 4.111 1.00 24.32 17 GLU A N 18
ATOM 23605 C CA . GLU A 1 17 ? -3.569 7.117 4.885 1.00 1.32 17 GLU A CA 18
ATOM 23606 C C . GLU A 1 17 ? -4.949 6.485 4.592 1.00 32.14 17 GLU A C 18
ATOM 23607 O O . GLU A 1 17 ? -5.697 6.136 5.523 1.00 63.54 17 GLU A O 18
ATOM 23619 N N . ILE A 1 18 ? -5.266 6.336 3.287 1.00 51.00 18 ILE A N 18
ATOM 23620 C CA . ILE A 1 18 ? -6.523 5.719 2.818 1.00 24.42 18 ILE A CA 18
ATOM 23621 C C . ILE A 1 18 ? -6.541 4.224 3.204 1.00 32.32 18 ILE A C 18
ATOM 23622 O O . ILE A 1 18 ? -7.595 3.656 3.494 1.00 55.14 18 ILE A O 18
ATOM 23638 N N . ALA A 1 19 ? -5.353 3.600 3.230 1.00 62.41 19 ALA A N 18
ATOM 23639 C CA . ALA A 1 19 ? -5.186 2.242 3.768 1.00 13.04 19 ALA A CA 18
ATOM 23640 C C . ALA A 1 19 ? -5.624 2.161 5.233 1.00 35.40 19 ALA A C 18
ATOM 23641 O O . ALA A 1 19 ? -6.557 1.421 5.557 1.00 41.44 19 ALA A O 18
ATOM 23648 N N . LEU A 1 20 ? -4.988 2.998 6.084 1.00 22.10 20 LEU A N 18
ATOM 23649 C CA . LEU A 1 20 ? -5.204 3.009 7.546 1.00 25.10 20 LEU A CA 18
ATOM 23650 C C . LEU A 1 20 ? -6.695 3.194 7.907 1.00 1.12 20 LEU A C 18
ATOM 23651 O O . LEU A 1 20 ? -7.188 2.570 8.854 1.00 51.15 20 LEU A O 18
ATOM 23667 N N . LYS A 1 21 ? -7.418 4.018 7.112 1.00 13.40 21 LYS A N 18
ATOM 23668 C CA . LYS A 1 21 ? -8.853 4.273 7.347 1.00 33.03 21 LYS A CA 18
ATOM 23669 C C . LYS A 1 21 ? -9.717 3.057 6.953 1.00 41.43 21 LYS A C 18
ATOM 23670 O O . LYS A 1 21 ? -10.721 2.792 7.609 1.00 52.42 21 LYS A O 18
ATOM 23689 N N . PHE A 1 22 ? -9.313 2.300 5.895 1.00 41.34 22 PHE A N 18
ATOM 23690 C CA . PHE A 1 22 ? -10.028 1.064 5.476 1.00 43.31 22 PHE A CA 18
ATOM 23691 C C . PHE A 1 22 ? -9.823 -0.052 6.505 1.00 31.24 22 PHE A C 18
ATOM 23692 O O . PHE A 1 22 ? -10.770 -0.757 6.856 1.00 63.11 22 PHE A O 18
ATOM 23709 N N . ILE A 1 23 ? -8.589 -0.158 7.017 1.00 32.25 23 ILE A N 18
ATOM 23710 C CA . ILE A 1 23 ? -8.232 -1.134 8.059 1.00 53.43 23 ILE A CA 18
ATOM 23711 C C . ILE A 1 23 ? -8.975 -0.789 9.371 1.00 3.03 23 ILE A C 18
ATOM 23712 O O . ILE A 1 23 ? -9.397 -1.680 10.114 1.00 1.33 23 ILE A O 18
ATOM 23728 N N . SER A 1 24 ? -9.161 0.530 9.609 1.00 3.31 24 SER A N 18
ATOM 23729 C CA . SER A 1 24 ? -9.927 1.056 10.759 1.00 25.20 24 SER A CA 18
ATOM 23730 C C . SER A 1 24 ? -11.434 0.711 10.649 1.00 42.50 24 SER A C 18
ATOM 23731 O O . SER A 1 24 ? -12.127 0.608 11.663 1.00 3.01 24 SER A O 18
ATOM 23739 N N . GLN A 1 25 ? -11.920 0.546 9.403 1.00 24.34 25 GLN A N 18
ATOM 23740 C CA . GLN A 1 25 ? -13.309 0.126 9.115 1.00 11.24 25 GLN A CA 18
ATOM 23741 C C . GLN A 1 25 ? -13.418 -1.416 9.066 1.00 43.35 25 GLN A C 18
ATOM 23742 O O . GLN A 1 25 ? -14.522 -1.954 8.931 1.00 14.23 25 GLN A O 18
ATOM 23756 N N . GLY A 1 26 ? -12.264 -2.112 9.172 1.00 3.41 26 GLY A N 18
ATOM 23757 C CA . GLY A 1 26 ? -12.204 -3.577 9.059 1.00 73.20 26 GLY A CA 18
ATOM 23758 C C . GLY A 1 26 ? -12.573 -4.065 7.663 1.00 43.20 26 GLY A C 18
ATOM 23759 O O . GLY A 1 26 ? -13.284 -5.062 7.494 1.00 72.24 26 GLY A O 18
ATOM 23763 N N . LEU A 1 27 ? -12.105 -3.308 6.666 1.00 55.25 27 LEU A N 18
ATOM 23764 C CA . LEU A 1 27 ? -12.317 -3.580 5.237 1.00 41.35 27 LEU A CA 18
ATOM 23765 C C . LEU A 1 27 ? -10.970 -3.903 4.589 1.00 55.12 27 LEU A C 18
ATOM 23766 O O . LEU A 1 27 ? -9.933 -3.351 4.993 1.00 33.40 27 LEU A O 18
ATOM 23782 N N . ASP A 1 28 ? -10.994 -4.798 3.596 1.00 5.41 28 ASP A N 18
ATOM 23783 C CA . ASP A 1 28 ? -9.817 -5.099 2.780 1.00 22.14 28 ASP A CA 18
ATOM 23784 C C . ASP A 1 28 ? -9.646 -3.985 1.733 1.00 54.12 28 ASP A C 18
ATOM 23785 O O . ASP A 1 28 ? -10.640 -3.488 1.177 1.00 53.30 28 ASP A O 18
ATOM 23794 N N . LEU A 1 29 ? -8.395 -3.615 1.452 1.00 52.34 29 LEU A N 18
ATOM 23795 C CA . LEU A 1 29 ? -8.077 -2.564 0.477 1.00 12.14 29 LEU A CA 18
ATOM 23796 C C . LEU A 1 29 ? -6.866 -2.994 -0.339 1.00 51.31 29 LEU A C 18
ATOM 23797 O O . LEU A 1 29 ? -5.845 -3.362 0.222 1.00 22.43 29 LEU A O 18
ATOM 23813 N N . GLU A 1 30 ? -6.998 -2.955 -1.667 1.00 32.41 30 GLU A N 18
ATOM 23814 C CA . GLU A 1 30 ? -5.891 -3.214 -2.584 1.00 11.22 30 GLU A CA 18
ATOM 23815 C C . GLU A 1 30 ? -5.469 -1.879 -3.215 1.00 33.43 30 GLU A C 18
ATOM 23816 O O . GLU A 1 30 ? -6.301 -1.131 -3.734 1.00 10.23 30 GLU A O 18
ATOM 23828 N N . VAL A 1 31 ? -4.184 -1.562 -3.120 1.00 31.12 31 VAL A N 18
ATOM 23829 C CA . VAL A 1 31 ? -3.609 -0.336 -3.686 1.00 33.24 31 VAL A CA 18
ATOM 23830 C C . VAL A 1 31 ? -2.469 -0.715 -4.648 1.00 62.24 31 VAL A C 18
ATOM 23831 O O . VAL A 1 31 ? -1.489 -1.365 -4.257 1.00 61.14 31 VAL A O 18
ATOM 23844 N N . GLU A 1 32 ? -2.627 -0.323 -5.918 1.00 14.10 32 GLU A N 18
ATOM 23845 C CA . GLU A 1 32 ? -1.595 -0.485 -6.944 1.00 23.32 32 GLU A CA 18
ATOM 23846 C C . GLU A 1 32 ? -0.942 0.876 -7.162 1.00 64.43 32 GLU A C 18
ATOM 23847 O O . GLU A 1 32 ? -1.572 1.809 -7.665 1.00 44.40 32 GLU A O 18
ATOM 23859 N N . PHE A 1 33 ? 0.316 0.987 -6.741 1.00 40.23 33 PHE A N 18
ATOM 23860 C CA . PHE A 1 33 ? 1.081 2.222 -6.848 1.00 12.20 33 PHE A CA 18
ATOM 23861 C C . PHE A 1 33 ? 1.549 2.378 -8.297 1.00 43.11 33 PHE A C 18
ATOM 23862 O O . PHE A 1 33 ? 2.366 1.580 -8.791 1.00 12.03 33 PHE A O 18
ATOM 23879 N N . ASP A 1 34 ? 0.988 3.388 -8.982 1.00 72.44 34 ASP A N 18
ATOM 23880 C CA . ASP A 1 34 ? 1.249 3.623 -10.402 1.00 53.54 34 ASP A CA 18
ATOM 23881 C C . ASP A 1 34 ? 2.543 4.439 -10.549 1.00 72.30 34 ASP A C 18
ATOM 23882 O O . ASP A 1 34 ? 2.515 5.666 -10.708 1.00 43.31 34 ASP A O 18
ATOM 23891 N N . SER A 1 35 ? 3.672 3.727 -10.432 1.00 64.13 35 SER A N 18
ATOM 23892 C CA . SER A 1 35 ? 5.017 4.284 -10.576 1.00 44.35 35 SER A CA 18
ATOM 23893 C C . SER A 1 35 ? 5.989 3.155 -10.948 1.00 31.40 35 SER A C 18
ATOM 23894 O O . SER A 1 35 ? 5.978 2.086 -10.331 1.00 1.13 35 SER A O 18
ATOM 23902 N N . THR A 1 36 ? 6.789 3.400 -11.989 1.00 10.32 36 THR A N 18
ATOM 23903 C CA . THR A 1 36 ? 7.867 2.499 -12.418 1.00 22.13 36 THR A CA 18
ATOM 23904 C C . THR A 1 36 ? 9.212 2.924 -11.804 1.00 11.33 36 THR A C 18
ATOM 23905 O O . THR A 1 36 ? 10.233 2.274 -12.041 1.00 53.40 36 THR A O 18
ATOM 23916 N N . ASP A 1 37 ? 9.207 3.998 -10.993 1.00 71.13 37 ASP A N 18
ATOM 23917 C CA . ASP A 1 37 ? 10.447 4.602 -10.469 1.00 14.52 37 ASP A CA 18
ATOM 23918 C C . ASP A 1 37 ? 10.917 3.824 -9.234 1.00 71.44 37 ASP A C 18
ATOM 23919 O O . ASP A 1 37 ? 10.193 3.783 -8.237 1.00 32.44 37 ASP A O 18
ATOM 23928 N N . ASP A 1 38 ? 12.142 3.245 -9.328 1.00 42.42 38 ASP A N 18
ATOM 23929 C CA . ASP A 1 38 ? 12.755 2.374 -8.287 1.00 51.32 38 ASP A CA 18
ATOM 23930 C C . ASP A 1 38 ? 12.640 2.965 -6.875 1.00 30.41 38 ASP A C 18
ATOM 23931 O O . ASP A 1 38 ? 12.167 2.297 -5.963 1.00 65.13 38 ASP A O 18
ATOM 23940 N N . LYS A 1 39 ? 13.047 4.239 -6.753 1.00 42.30 39 LYS A N 18
ATOM 23941 C CA . LYS A 1 39 ? 13.116 4.971 -5.476 1.00 12.33 39 LYS A CA 18
ATOM 23942 C C . LYS A 1 39 ? 11.742 5.037 -4.786 1.00 10.11 39 LYS A C 18
ATOM 23943 O O . LYS A 1 39 ? 11.629 4.734 -3.600 1.00 4.11 39 LYS A O 18
ATOM 23962 N N . GLU A 1 40 ? 10.718 5.412 -5.568 1.00 32.42 40 GLU A N 18
ATOM 23963 C CA . GLU A 1 40 ? 9.323 5.507 -5.094 1.00 24.23 40 GLU A CA 18
ATOM 23964 C C . GLU A 1 40 ? 8.728 4.142 -4.701 1.00 4.54 40 GLU A C 18
ATOM 23965 O O . GLU A 1 40 ? 7.897 4.061 -3.786 1.00 62.11 40 GLU A O 18
ATOM 23977 N N . ILE A 1 41 ? 9.139 3.082 -5.412 1.00 13.13 41 ILE A N 18
ATOM 23978 C CA . ILE A 1 41 ? 8.719 1.703 -5.129 1.00 43.04 41 ILE A CA 18
ATOM 23979 C C . ILE A 1 41 ? 9.366 1.209 -3.813 1.00 1.00 41 ILE A C 18
ATOM 23980 O O . ILE A 1 41 ? 8.704 0.545 -3.013 1.00 11.21 41 ILE A O 18
ATOM 23996 N N . GLU A 1 42 ? 10.632 1.626 -3.559 1.00 42.40 42 GLU A N 18
ATOM 23997 C CA . GLU A 1 42 ? 11.340 1.348 -2.287 1.00 63.14 42 GLU A CA 18
ATOM 23998 C C . GLU A 1 42 ? 10.564 1.963 -1.109 1.00 43.21 42 GLU A C 18
ATOM 23999 O O . GLU A 1 42 ? 10.397 1.325 -0.059 1.00 42.25 42 GLU A O 18
ATOM 24011 N N . GLU A 1 43 ? 10.100 3.216 -1.322 1.00 10.42 43 GLU A N 18
ATOM 24012 C CA . GLU A 1 43 ? 9.247 3.942 -0.369 1.00 22.40 43 GLU A CA 18
ATOM 24013 C C . GLU A 1 43 ? 7.958 3.166 -0.059 1.00 73.14 43 GLU A C 18
ATOM 24014 O O . GLU A 1 43 ? 7.658 2.894 1.094 1.00 64.22 43 GLU A O 18
ATOM 24026 N N . PHE A 1 44 ? 7.237 2.776 -1.122 1.00 31.03 44 PHE A N 18
ATOM 24027 C CA . PHE A 1 44 ? 5.912 2.142 -1.012 1.00 40.53 44 PHE A CA 18
ATOM 24028 C C . PHE A 1 44 ? 5.990 0.793 -0.262 1.00 41.40 44 PHE A C 18
ATOM 24029 O O . PHE A 1 44 ? 5.130 0.485 0.564 1.00 2.33 44 PHE A O 18
ATOM 24046 N N . GLU A 1 45 ? 7.050 0.016 -0.546 1.00 75.34 45 GLU A N 18
ATOM 24047 C CA . GLU A 1 45 ? 7.314 -1.279 0.112 1.00 15.41 45 GLU A CA 18
ATOM 24048 C C . GLU A 1 45 ? 7.585 -1.120 1.612 1.00 15.42 45 GLU A C 18
ATOM 24049 O O . GLU A 1 45 ? 6.892 -1.736 2.425 1.00 0.34 45 GLU A O 18
ATOM 24061 N N . ARG A 1 46 ? 8.597 -0.284 1.959 1.00 51.51 46 ARG A N 18
ATOM 24062 C CA . ARG A 1 46 ? 9.051 -0.103 3.352 1.00 32.51 46 ARG A CA 18
ATOM 24063 C C . ARG A 1 46 ? 7.897 0.401 4.241 1.00 50.22 46 ARG A C 18
ATOM 24064 O O . ARG A 1 46 ? 7.693 -0.084 5.352 1.00 75.05 46 ARG A O 18
ATOM 24085 N N . ASP A 1 47 ? 7.149 1.372 3.702 1.00 73.04 47 ASP A N 18
ATOM 24086 C CA . ASP A 1 47 ? 6.012 1.997 4.372 1.00 70.33 47 ASP A CA 18
ATOM 24087 C C . ASP A 1 47 ? 4.819 1.034 4.543 1.00 14.12 47 ASP A C 18
ATOM 24088 O O . ASP A 1 47 ? 4.124 1.111 5.553 1.00 52.32 47 ASP A O 18
ATOM 24097 N N . MET A 1 48 ? 4.571 0.145 3.546 1.00 2.45 48 MET A N 18
ATOM 24098 C CA . MET A 1 48 ? 3.498 -0.884 3.635 1.00 73.34 48 MET A CA 18
ATOM 24099 C C . MET A 1 48 ? 3.886 -2.014 4.601 1.00 30.41 48 MET A C 18
ATOM 24100 O O . MET A 1 48 ? 3.011 -2.637 5.207 1.00 25.03 48 MET A O 18
ATOM 24114 N N . GLU A 1 49 ? 5.202 -2.269 4.722 1.00 20.14 49 GLU A N 18
ATOM 24115 C CA . GLU A 1 49 ? 5.758 -3.177 5.746 1.00 53.11 49 GLU A CA 18
ATOM 24116 C C . GLU A 1 49 ? 5.451 -2.640 7.162 1.00 42.53 49 GLU A C 18
ATOM 24117 O O . GLU A 1 49 ? 4.840 -3.340 7.983 1.00 50.03 49 GLU A O 18
ATOM 24129 N N . ASP A 1 50 ? 5.849 -1.376 7.415 1.00 72.13 50 ASP A N 18
ATOM 24130 C CA . ASP A 1 50 ? 5.630 -0.708 8.712 1.00 31.41 50 ASP A CA 18
ATOM 24131 C C . ASP A 1 50 ? 4.131 -0.552 9.023 1.00 40.23 50 ASP A C 18
ATOM 24132 O O . ASP A 1 50 ? 3.699 -0.815 10.145 1.00 63.24 50 ASP A O 18
ATOM 24141 N N . LEU A 1 51 ? 3.350 -0.170 7.992 1.00 74.40 51 LEU A N 18
ATOM 24142 C CA . LEU A 1 51 ? 1.897 0.055 8.110 1.00 63.22 51 LEU A CA 18
ATOM 24143 C C . LEU A 1 51 ? 1.194 -1.247 8.531 1.00 63.24 51 LEU A C 18
ATOM 24144 O O . LEU A 1 51 ? 0.341 -1.230 9.424 1.00 22.01 51 LEU A O 18
ATOM 24160 N N . ALA A 1 52 ? 1.599 -2.366 7.893 1.00 70.02 52 ALA A N 18
ATOM 24161 C CA . ALA A 1 52 ? 1.098 -3.712 8.212 1.00 70.21 52 ALA A CA 18
ATOM 24162 C C . ALA A 1 52 ? 1.321 -4.077 9.684 1.00 60.22 52 ALA A C 18
ATOM 24163 O O . ALA A 1 52 ? 0.395 -4.524 10.370 1.00 22.12 52 ALA A O 18
ATOM 24170 N N . LYS A 1 53 ? 2.556 -3.858 10.158 1.00 11.00 53 LYS A N 18
ATOM 24171 C CA . LYS A 1 53 ? 2.936 -4.120 11.563 1.00 3.23 53 LYS A CA 18
ATOM 24172 C C . LYS A 1 53 ? 2.087 -3.267 12.541 1.00 44.42 53 LYS A C 18
ATOM 24173 O O . LYS A 1 53 ? 1.411 -3.810 13.428 1.00 61.21 53 LYS A O 18
ATOM 24192 N N . LYS A 1 54 ? 2.050 -1.945 12.289 1.00 43.15 54 LYS A N 18
ATOM 24193 C CA . LYS A 1 54 ? 1.372 -0.955 13.163 1.00 33.45 54 LYS A CA 18
ATOM 24194 C C . LYS A 1 54 ? -0.154 -1.181 13.251 1.00 22.34 54 LYS A C 18
ATOM 24195 O O . LYS A 1 54 ? -0.776 -0.817 14.253 1.00 45.35 54 LYS A O 18
ATOM 24214 N N . THR A 1 55 ? -0.749 -1.761 12.192 1.00 32.13 55 THR A N 18
ATOM 24215 C CA . THR A 1 55 ? -2.195 -2.061 12.153 1.00 22.32 55 THR A CA 18
ATOM 24216 C C . THR A 1 55 ? -2.493 -3.490 12.651 1.00 32.31 55 THR A C 18
ATOM 24217 O O . THR A 1 55 ? -3.621 -3.774 13.086 1.00 41.21 55 THR A O 18
ATOM 24228 N N . GLY A 1 56 ? -1.477 -4.381 12.587 1.00 53.24 56 GLY A N 18
ATOM 24229 C CA . GLY A 1 56 ? -1.673 -5.804 12.874 1.00 64.32 56 GLY A CA 18
ATOM 24230 C C . GLY A 1 56 ? -2.311 -6.562 11.709 1.00 64.20 56 GLY A C 18
ATOM 24231 O O . GLY A 1 56 ? -3.126 -7.468 11.909 1.00 22.11 56 GLY A O 18
ATOM 24235 N N . VAL A 1 57 ? -1.958 -6.156 10.472 1.00 1.44 57 VAL A N 18
ATOM 24236 C CA . VAL A 1 57 ? -2.378 -6.851 9.232 1.00 11.41 57 VAL A CA 18
ATOM 24237 C C . VAL A 1 57 ? -1.159 -7.390 8.460 1.00 23.53 57 VAL A C 18
ATOM 24238 O O . VAL A 1 57 ? -0.013 -7.074 8.781 1.00 40.43 57 VAL A O 18
ATOM 24251 N N . GLN A 1 58 ? -1.428 -8.229 7.449 1.00 4.42 58 GLN A N 18
ATOM 24252 C CA . GLN A 1 58 ? -0.400 -8.750 6.525 1.00 53.20 58 GLN A CA 18
ATOM 24253 C C . GLN A 1 58 ? -0.620 -8.135 5.131 1.00 75.12 58 GLN A C 18
ATOM 24254 O O . GLN A 1 58 ? -1.740 -7.708 4.806 1.00 53.15 58 GLN A O 18
ATOM 24268 N N . ILE A 1 59 ? 0.443 -8.097 4.310 1.00 23.11 59 ILE A N 18
ATOM 24269 C CA . ILE A 1 59 ? 0.383 -7.538 2.944 1.00 31.03 59 ILE A CA 18
ATOM 24270 C C . ILE A 1 59 ? 0.503 -8.667 1.902 1.00 4.53 59 ILE A C 18
ATOM 24271 O O . ILE A 1 59 ? 0.685 -9.842 2.257 1.00 11.41 59 ILE A O 18
ATOM 24287 N N . GLN A 1 60 ? 0.354 -8.300 0.623 1.00 44.34 60 GLN A N 18
ATOM 24288 C CA . GLN A 1 60 ? 0.667 -9.172 -0.512 1.00 52.03 60 GLN A CA 18
ATOM 24289 C C . GLN A 1 60 ? 1.212 -8.309 -1.658 1.00 51.13 60 GLN A C 18
ATOM 24290 O O . GLN A 1 60 ? 0.444 -7.606 -2.320 1.00 1.23 60 GLN A O 18
ATOM 24304 N N . LYS A 1 61 ? 2.549 -8.325 -1.846 1.00 14.52 61 LYS A N 18
ATOM 24305 C CA . LYS A 1 61 ? 3.188 -7.666 -2.998 1.00 72.14 61 LYS A CA 18
ATOM 24306 C C . LYS A 1 61 ? 2.931 -8.513 -4.255 1.00 23.23 61 LYS A C 18
ATOM 24307 O O . LYS A 1 61 ? 3.177 -9.728 -4.255 1.00 2.31 61 LYS A O 18
ATOM 24326 N N . GLN A 1 62 ? 2.425 -7.875 -5.305 1.00 40.23 62 GLN A N 18
ATOM 24327 C CA . GLN A 1 62 ? 2.111 -8.524 -6.580 1.00 14.51 62 GLN A CA 18
ATOM 24328 C C . GLN A 1 62 ? 2.504 -7.567 -7.708 1.00 62.42 62 GLN A C 18
ATOM 24329 O O . GLN A 1 62 ? 1.855 -6.533 -7.896 1.00 20.23 62 GLN A O 18
ATOM 24343 N N . TRP A 1 63 ? 3.596 -7.877 -8.412 1.00 4.45 63 TRP A N 18
ATOM 24344 C CA . TRP A 1 63 ? 3.985 -7.132 -9.613 1.00 4.44 63 TRP A CA 18
ATOM 24345 C C . TRP A 1 63 ? 3.008 -7.447 -10.747 1.00 1.41 63 TRP A C 18
ATOM 24346 O O . TRP A 1 63 ? 2.986 -8.558 -11.288 1.00 3.32 63 TRP A O 18
ATOM 24367 N N . GLN A 1 64 ? 2.203 -6.443 -11.091 1.00 61.02 64 GLN A N 18
ATOM 24368 C CA . GLN A 1 64 ? 1.161 -6.549 -12.099 1.00 54.35 64 GLN A CA 18
ATOM 24369 C C . GLN A 1 64 ? 1.704 -5.869 -13.358 1.00 42.41 64 GLN A C 18
ATOM 24370 O O . GLN A 1 64 ? 1.538 -4.659 -13.550 1.00 50.13 64 GLN A O 18
ATOM 24384 N N . GLY A 1 65 ? 2.457 -6.653 -14.146 1.00 1.13 65 GLY A N 18
ATOM 24385 C CA . GLY A 1 65 ? 3.143 -6.156 -15.334 1.00 2.44 65 GLY A CA 18
ATOM 24386 C C . GLY A 1 65 ? 4.404 -5.371 -14.989 1.00 43.41 65 GLY A C 18
ATOM 24387 O O . GLY A 1 65 ? 5.510 -5.929 -14.977 1.00 15.12 65 GLY A O 18
ATOM 24391 N N . ASN A 1 66 ? 4.226 -4.079 -14.668 1.00 22.22 66 ASN A N 18
ATOM 24392 C CA . ASN A 1 66 ? 5.344 -3.131 -14.426 1.00 72.24 66 ASN A CA 18
ATOM 24393 C C . ASN A 1 66 ? 5.004 -2.171 -13.250 1.00 43.42 66 ASN A C 18
ATOM 24394 O O . ASN A 1 66 ? 5.777 -1.268 -12.917 1.00 60.33 66 ASN A O 18
ATOM 24405 N N . LYS A 1 67 ? 3.836 -2.407 -12.606 1.00 35.00 67 LYS A N 18
ATOM 24406 C CA . LYS A 1 67 ? 3.345 -1.607 -11.454 1.00 11.42 67 LYS A CA 18
ATOM 24407 C C . LYS A 1 67 ? 3.231 -2.510 -10.219 1.00 70.50 67 LYS A C 18
ATOM 24408 O O . LYS A 1 67 ? 2.775 -3.652 -10.329 1.00 64.44 67 LYS A O 18
ATOM 24427 N N . LEU A 1 68 ? 3.658 -2.003 -9.048 1.00 72.13 68 LEU A N 18
ATOM 24428 C CA . LEU A 1 68 ? 3.637 -2.774 -7.797 1.00 42.25 68 LEU A CA 18
ATOM 24429 C C . LEU A 1 68 ? 2.259 -2.639 -7.117 1.00 23.54 68 LEU A C 18
ATOM 24430 O O . LEU A 1 68 ? 1.896 -1.568 -6.622 1.00 44.23 68 LEU A O 18
ATOM 24446 N N . ARG A 1 69 ? 1.505 -3.737 -7.134 1.00 44.31 69 ARG A N 18
ATOM 24447 C CA . ARG A 1 69 ? 0.182 -3.847 -6.514 1.00 62.14 69 ARG A CA 18
ATOM 24448 C C . ARG A 1 69 ? 0.302 -4.573 -5.159 1.00 63.53 69 ARG A C 18
ATOM 24449 O O . ARG A 1 69 ? 0.581 -5.769 -5.120 1.00 13.30 69 ARG A O 18
ATOM 24470 N N . ILE A 1 70 ? 0.106 -3.840 -4.055 1.00 63.31 70 ILE A N 18
ATOM 24471 C CA . ILE A 1 70 ? 0.120 -4.421 -2.699 1.00 72.55 70 ILE A CA 18
ATOM 24472 C C . ILE A 1 70 ? -1.315 -4.403 -2.139 1.00 3.44 70 ILE A C 18
ATOM 24473 O O . ILE A 1 70 ? -1.942 -3.347 -2.071 1.00 33.42 70 ILE A O 18
ATOM 24489 N N . ARG A 1 71 ? -1.840 -5.587 -1.771 1.00 43.22 71 ARG A N 18
ATOM 24490 C CA . ARG A 1 71 ? -3.132 -5.687 -1.076 1.00 65.13 71 ARG A CA 18
ATOM 24491 C C . ARG A 1 71 ? -2.874 -5.763 0.435 1.00 1.32 71 ARG A C 18
ATOM 24492 O O . ARG A 1 71 ? -1.964 -6.462 0.894 1.00 0.32 71 ARG A O 18
ATOM 24513 N N . LEU A 1 72 ? -3.707 -5.035 1.180 1.00 31.42 72 LEU A N 18
ATOM 24514 C CA . LEU A 1 72 ? -3.777 -5.097 2.636 1.00 45.35 72 LEU A CA 18
ATOM 24515 C C . LEU A 1 72 ? -5.103 -5.773 3.007 1.00 73.51 72 LEU A C 18
ATOM 24516 O O . LEU A 1 72 ? -6.152 -5.485 2.406 1.00 23.02 72 LEU A O 18
ATOM 24532 N N . LYS A 1 73 ? -5.049 -6.692 3.960 1.00 3.22 73 LYS A N 18
ATOM 24533 C CA . LYS A 1 73 ? -6.249 -7.368 4.496 1.00 65.44 73 LYS A CA 18
ATOM 24534 C C . LYS A 1 73 ? -6.664 -6.691 5.807 1.00 33.50 73 LYS A C 18
ATOM 24535 O O . LYS A 1 73 ? -5.835 -6.037 6.430 1.00 3.53 73 LYS A O 18
ATOM 24554 N N . GLY A 1 74 ? -7.944 -6.842 6.209 1.00 44.31 74 GLY A N 18
ATOM 24555 C CA . GLY A 1 74 ? -8.524 -6.053 7.318 1.00 70.35 74 GLY A CA 18
ATOM 24556 C C . GLY A 1 74 ? -7.938 -6.365 8.698 1.00 63.12 74 GLY A C 18
ATOM 24557 O O . GLY A 1 74 ? -7.599 -5.443 9.452 1.00 45.11 74 GLY A O 18
ATOM 24561 N N . SER A 1 75 ? -7.837 -7.673 9.016 1.00 75.45 75 SER A N 18
ATOM 24562 C CA . SER A 1 75 ? -7.369 -8.183 10.331 1.00 72.45 75 SER A CA 18
ATOM 24563 C C . SER A 1 75 ? -7.269 -9.726 10.290 1.00 33.33 75 SER A C 18
ATOM 24564 O O . SER A 1 75 ? -8.068 -10.369 9.609 1.00 43.12 75 SER A O 18
ATOM 24572 N N . LEU A 1 76 ? -6.297 -10.319 11.023 1.00 2.54 76 LEU A N 18
ATOM 24573 C CA . LEU A 1 76 ? -6.057 -11.788 11.013 1.00 43.23 76 LEU A CA 18
ATOM 24574 C C . LEU A 1 76 ? -6.365 -12.372 12.414 1.00 42.42 76 LEU A C 18
ATOM 24575 O O . LEU A 1 76 ? -7.382 -13.046 12.624 1.00 55.11 76 LEU A O 18
ATOM 24591 N N . GLU A 1 77 ? -5.473 -12.055 13.362 1.00 33.12 77 GLU A N 18
ATOM 24592 C CA . GLU A 1 77 ? -5.550 -12.458 14.796 1.00 43.32 77 GLU A CA 18
ATOM 24593 C C . GLU A 1 77 ? -6.828 -11.953 15.499 1.00 72.45 77 GLU A C 18
ATOM 24594 O O . GLU A 1 77 ? -7.215 -12.485 16.548 1.00 61.43 77 GLU A O 18
ATOM 24606 N N . HIS A 1 78 ? -7.491 -10.938 14.899 1.00 51.14 78 HIS A N 18
ATOM 24607 C CA . HIS A 1 78 ? -8.703 -10.289 15.464 1.00 45.41 78 HIS A CA 18
ATOM 24608 C C . HIS A 1 78 ? -9.995 -11.118 15.184 1.00 74.40 78 HIS A C 18
ATOM 24609 O O . HIS A 1 78 ? -11.082 -10.572 14.981 1.00 73.23 78 HIS A O 18
ATOM 24624 N N . HIS A 1 79 ? -9.861 -12.451 15.198 1.00 53.31 79 HIS A N 18
ATOM 24625 C CA . HIS A 1 79 ? -10.986 -13.396 15.086 1.00 65.31 79 HIS A CA 18
ATOM 24626 C C . HIS A 1 79 ? -10.834 -14.458 16.181 1.00 35.15 79 HIS A C 18
ATOM 24627 O O . HIS A 1 79 ? -9.792 -15.125 16.264 1.00 74.51 79 HIS A O 18
ATOM 24642 N N . HIS A 1 80 ? -11.867 -14.576 17.028 1.00 62.44 80 HIS A N 18
ATOM 24643 C CA . HIS A 1 80 ? -11.941 -15.587 18.095 1.00 42.32 80 HIS A CA 18
ATOM 24644 C C . HIS A 1 80 ? -12.166 -16.982 17.472 1.00 12.32 80 HIS A C 18
ATOM 24645 O O . HIS A 1 80 ? -13.309 -17.441 17.365 1.00 24.31 80 HIS A O 18
ATOM 24660 N N . HIS A 1 81 ? -11.062 -17.617 17.026 1.00 5.34 81 HIS A N 18
ATOM 24661 C CA . HIS A 1 81 ? -11.077 -18.892 16.292 1.00 25.03 81 HIS A CA 18
ATOM 24662 C C . HIS A 1 81 ? -11.558 -20.055 17.184 1.00 64.44 81 HIS A C 18
ATOM 24663 O O . HIS A 1 81 ? -10.767 -20.747 17.836 1.00 41.34 81 HIS A O 18
ATOM 24678 N N . HIS A 1 82 ? -12.885 -20.219 17.220 1.00 31.01 82 HIS A N 18
ATOM 24679 C CA . HIS A 1 82 ? -13.573 -21.281 17.970 1.00 22.45 82 HIS A CA 18
ATOM 24680 C C . HIS A 1 82 ? -14.830 -21.715 17.209 1.00 4.14 82 HIS A C 18
ATOM 24681 O O . HIS A 1 82 ? -15.242 -21.061 16.250 1.00 41.33 82 HIS A O 18
ATOM 24696 N N . HIS A 1 83 ? -15.443 -22.811 17.660 1.00 12.14 83 HIS A N 18
ATOM 24697 C CA . HIS A 1 83 ? -16.713 -23.314 17.116 1.00 4.13 83 HIS A CA 18
ATOM 24698 C C . HIS A 1 83 ? -17.520 -23.961 18.259 1.00 32.25 83 HIS A C 18
ATOM 24699 O O . HIS A 1 83 ? -16.976 -24.851 18.947 1.00 23.42 83 HIS A O 18
ATOM 24715 N N . MET A 1 1 ? -19.012 -3.668 1.349 1.00 24.13 1 MET A N 19
ATOM 24716 C CA . MET A 1 1 ? -18.092 -3.854 2.495 1.00 73.52 1 MET A CA 19
ATOM 24717 C C . MET A 1 1 ? -16.944 -4.802 2.115 1.00 63.41 1 MET A C 19
ATOM 24718 O O . MET A 1 1 ? -15.778 -4.392 2.078 1.00 71.41 1 MET A O 19
ATOM 24734 N N . GLY A 1 2 ? -17.288 -6.068 1.794 1.00 21.43 2 GLY A N 19
ATOM 24735 C CA . GLY A 1 2 ? -16.298 -7.116 1.507 1.00 33.21 2 GLY A CA 19
ATOM 24736 C C . GLY A 1 2 ? -15.864 -7.175 0.044 1.00 2.12 2 GLY A C 19
ATOM 24737 O O . GLY A 1 2 ? -15.607 -8.261 -0.489 1.00 15.23 2 GLY A O 19
ATOM 24741 N N . LEU A 1 3 ? -15.774 -6.000 -0.607 1.00 75.24 3 LEU A N 19
ATOM 24742 C CA . LEU A 1 3 ? -15.275 -5.858 -1.984 1.00 72.14 3 LEU A CA 19
ATOM 24743 C C . LEU A 1 3 ? -13.905 -5.159 -1.946 1.00 62.34 3 LEU A C 19
ATOM 24744 O O . LEU A 1 3 ? -13.818 -3.946 -1.709 1.00 53.41 3 LEU A O 19
ATOM 24760 N N . THR A 1 4 ? -12.838 -5.960 -2.124 1.00 53.44 4 THR A N 19
ATOM 24761 C CA . THR A 1 4 ? -11.443 -5.501 -2.119 1.00 3.32 4 THR A CA 19
ATOM 24762 C C . THR A 1 4 ? -11.142 -4.722 -3.423 1.00 72.04 4 THR A C 19
ATOM 24763 O O . THR A 1 4 ? -10.767 -5.299 -4.448 1.00 54.43 4 THR A O 19
ATOM 24774 N N . ARG A 1 5 ? -11.408 -3.411 -3.366 1.00 35.31 5 ARG A N 19
ATOM 24775 C CA . ARG A 1 5 ? -11.217 -2.470 -4.490 1.00 40.15 5 ARG A CA 19
ATOM 24776 C C . ARG A 1 5 ? -9.729 -2.129 -4.701 1.00 43.43 5 ARG A C 19
ATOM 24777 O O . ARG A 1 5 ? -8.913 -2.313 -3.793 1.00 74.44 5 ARG A O 19
ATOM 24798 N N . THR A 1 6 ? -9.408 -1.560 -5.880 1.00 24.13 6 THR A N 19
ATOM 24799 C CA . THR A 1 6 ? -8.023 -1.262 -6.289 1.00 42.03 6 THR A CA 19
ATOM 24800 C C . THR A 1 6 ? -7.858 0.255 -6.517 1.00 3.03 6 THR A C 19
ATOM 24801 O O . THR A 1 6 ? -8.530 0.835 -7.377 1.00 11.41 6 THR A O 19
ATOM 24812 N N . ILE A 1 7 ? -6.971 0.883 -5.725 1.00 34.33 7 ILE A N 19
ATOM 24813 C CA . ILE A 1 7 ? -6.686 2.326 -5.797 1.00 63.01 7 ILE A CA 19
ATOM 24814 C C . ILE A 1 7 ? -5.311 2.539 -6.465 1.00 14.15 7 ILE A C 19
ATOM 24815 O O . ILE A 1 7 ? -4.279 2.175 -5.896 1.00 64.32 7 ILE A O 19
ATOM 24831 N N . THR A 1 8 ? -5.319 3.125 -7.674 1.00 60.40 8 THR A N 19
ATOM 24832 C CA . THR A 1 8 ? -4.107 3.378 -8.466 1.00 44.52 8 THR A CA 19
ATOM 24833 C C . THR A 1 8 ? -3.708 4.856 -8.307 1.00 13.45 8 THR A C 19
ATOM 24834 O O . THR A 1 8 ? -4.431 5.750 -8.767 1.00 31.50 8 THR A O 19
ATOM 24845 N N . SER A 1 9 ? -2.597 5.122 -7.598 1.00 32.02 9 SER A N 19
ATOM 24846 C CA . SER A 1 9 ? -2.134 6.500 -7.323 1.00 73.43 9 SER A CA 19
ATOM 24847 C C . SER A 1 9 ? -0.620 6.634 -7.522 1.00 70.35 9 SER A C 19
ATOM 24848 O O . SER A 1 9 ? 0.142 5.731 -7.176 1.00 12.54 9 SER A O 19
ATOM 24856 N N . GLN A 1 10 ? -0.216 7.802 -8.036 1.00 0.24 10 GLN A N 19
ATOM 24857 C CA . GLN A 1 10 ? 1.190 8.157 -8.305 1.00 70.44 10 GLN A CA 19
ATOM 24858 C C . GLN A 1 10 ? 1.921 8.592 -7.015 1.00 12.13 10 GLN A C 19
ATOM 24859 O O . GLN A 1 10 ? 3.149 8.729 -7.004 1.00 1.31 10 GLN A O 19
ATOM 24873 N N . ASN A 1 11 ? 1.151 8.797 -5.933 1.00 60.22 11 ASN A N 19
ATOM 24874 C CA . ASN A 1 11 ? 1.668 9.199 -4.611 1.00 42.32 11 ASN A CA 19
ATOM 24875 C C . ASN A 1 11 ? 1.403 8.081 -3.575 1.00 11.00 11 ASN A C 19
ATOM 24876 O O . ASN A 1 11 ? 0.248 7.706 -3.338 1.00 35.44 11 ASN A O 19
ATOM 24887 N N . LYS A 1 12 ? 2.489 7.552 -2.971 1.00 11.41 12 LYS A N 19
ATOM 24888 C CA . LYS A 1 12 ? 2.414 6.485 -1.949 1.00 0.51 12 LYS A CA 19
ATOM 24889 C C . LYS A 1 12 ? 1.900 7.016 -0.597 1.00 2.14 12 LYS A C 19
ATOM 24890 O O . LYS A 1 12 ? 1.328 6.249 0.177 1.00 13.53 12 LYS A O 19
ATOM 24909 N N . GLU A 1 13 ? 2.056 8.336 -0.343 1.00 72.33 13 GLU A N 19
ATOM 24910 C CA . GLU A 1 13 ? 1.613 8.975 0.915 1.00 75.44 13 GLU A CA 19
ATOM 24911 C C . GLU A 1 13 ? 0.088 8.895 1.071 1.00 45.04 13 GLU A C 19
ATOM 24912 O O . GLU A 1 13 ? -0.412 8.390 2.087 1.00 62.32 13 GLU A O 19
ATOM 24924 N N . GLU A 1 14 ? -0.645 9.361 0.041 1.00 23.23 14 GLU A N 19
ATOM 24925 C CA . GLU A 1 14 ? -2.115 9.321 0.054 1.00 21.35 14 GLU A CA 19
ATOM 24926 C C . GLU A 1 14 ? -2.611 7.866 0.054 1.00 54.43 14 GLU A C 19
ATOM 24927 O O . GLU A 1 14 ? -3.633 7.572 0.649 1.00 54.34 14 GLU A O 19
ATOM 24939 N N . LEU A 1 15 ? -1.828 6.949 -0.553 1.00 12.22 15 LEU A N 19
ATOM 24940 C CA . LEU A 1 15 ? -2.122 5.507 -0.503 1.00 64.44 15 LEU A CA 19
ATOM 24941 C C . LEU A 1 15 ? -2.044 4.973 0.950 1.00 10.20 15 LEU A C 19
ATOM 24942 O O . LEU A 1 15 ? -2.805 4.085 1.303 1.00 41.44 15 LEU A O 19
ATOM 24958 N N . LEU A 1 16 ? -1.144 5.554 1.782 1.00 2.34 16 LEU A N 19
ATOM 24959 C CA . LEU A 1 16 ? -0.971 5.160 3.210 1.00 10.35 16 LEU A CA 19
ATOM 24960 C C . LEU A 1 16 ? -2.150 5.655 4.068 1.00 24.55 16 LEU A C 19
ATOM 24961 O O . LEU A 1 16 ? -2.667 4.920 4.919 1.00 73.15 16 LEU A O 19
ATOM 24977 N N . GLU A 1 17 ? -2.548 6.911 3.832 1.00 43.05 17 GLU A N 19
ATOM 24978 C CA . GLU A 1 17 ? -3.614 7.584 4.602 1.00 3.42 17 GLU A CA 19
ATOM 24979 C C . GLU A 1 17 ? -5.001 6.991 4.276 1.00 74.14 17 GLU A C 19
ATOM 24980 O O . GLU A 1 17 ? -5.773 6.659 5.186 1.00 53.03 17 GLU A O 19
ATOM 24992 N N . ILE A 1 18 ? -5.289 6.849 2.968 1.00 10.25 18 ILE A N 19
ATOM 24993 C CA . ILE A 1 18 ? -6.544 6.251 2.469 1.00 53.02 18 ILE A CA 19
ATOM 24994 C C . ILE A 1 18 ? -6.595 4.754 2.845 1.00 4.10 18 ILE A C 19
ATOM 24995 O O . ILE A 1 18 ? -7.671 4.224 3.133 1.00 63.31 18 ILE A O 19
ATOM 25011 N N . ALA A 1 19 ? -5.413 4.089 2.874 1.00 22.23 19 ALA A N 19
ATOM 25012 C CA . ALA A 1 19 ? -5.286 2.723 3.421 1.00 71.03 19 ALA A CA 19
ATOM 25013 C C . ALA A 1 19 ? -5.801 2.660 4.860 1.00 33.21 19 ALA A C 19
ATOM 25014 O O . ALA A 1 19 ? -6.739 1.917 5.143 1.00 44.11 19 ALA A O 19
ATOM 25021 N N . LEU A 1 20 ? -5.222 3.526 5.721 1.00 11.13 20 LEU A N 19
ATOM 25022 C CA . LEU A 1 20 ? -5.518 3.585 7.167 1.00 61.20 20 LEU A CA 19
ATOM 25023 C C . LEU A 1 20 ? -7.032 3.791 7.439 1.00 25.24 20 LEU A C 19
ATOM 25024 O O . LEU A 1 20 ? -7.543 3.328 8.457 1.00 0.42 20 LEU A O 19
ATOM 25040 N N . LYS A 1 21 ? -7.731 4.462 6.492 1.00 2.11 21 LYS A N 19
ATOM 25041 C CA . LYS A 1 21 ? -9.208 4.609 6.514 1.00 25.30 21 LYS A CA 19
ATOM 25042 C C . LYS A 1 21 ? -9.898 3.223 6.487 1.00 31.41 21 LYS A C 19
ATOM 25043 O O . LYS A 1 21 ? -10.695 2.901 7.371 1.00 53.00 21 LYS A O 19
ATOM 25062 N N . PHE A 1 22 ? -9.532 2.394 5.487 1.00 53.31 22 PHE A N 19
ATOM 25063 C CA . PHE A 1 22 ? -10.154 1.064 5.269 1.00 33.23 22 PHE A CA 19
ATOM 25064 C C . PHE A 1 22 ? -9.727 0.069 6.355 1.00 60.02 22 PHE A C 19
ATOM 25065 O O . PHE A 1 22 ? -10.546 -0.727 6.823 1.00 71.15 22 PHE A O 19
ATOM 25082 N N . ILE A 1 23 ? -8.461 0.166 6.787 1.00 63.44 23 ILE A N 19
ATOM 25083 C CA . ILE A 1 23 ? -7.890 -0.738 7.794 1.00 1.11 23 ILE A CA 19
ATOM 25084 C C . ILE A 1 23 ? -8.558 -0.474 9.168 1.00 43.33 23 ILE A C 19
ATOM 25085 O O . ILE A 1 23 ? -8.855 -1.413 9.908 1.00 42.11 23 ILE A O 19
ATOM 25101 N N . SER A 1 24 ? -8.835 0.822 9.460 1.00 33.04 24 SER A N 19
ATOM 25102 C CA . SER A 1 24 ? -9.572 1.252 10.674 1.00 52.11 24 SER A CA 19
ATOM 25103 C C . SER A 1 24 ? -11.012 0.690 10.707 1.00 24.35 24 SER A C 19
ATOM 25104 O O . SER A 1 24 ? -11.568 0.451 11.782 1.00 74.14 24 SER A O 19
ATOM 25112 N N . GLN A 1 25 ? -11.610 0.516 9.517 1.00 54.11 25 GLN A N 19
ATOM 25113 C CA . GLN A 1 25 ? -12.979 -0.018 9.366 1.00 32.43 25 GLN A CA 19
ATOM 25114 C C . GLN A 1 25 ? -12.990 -1.563 9.424 1.00 63.43 25 GLN A C 19
ATOM 25115 O O . GLN A 1 25 ? -14.063 -2.170 9.535 1.00 40.33 25 GLN A O 19
ATOM 25129 N N . GLY A 1 26 ? -11.788 -2.188 9.353 1.00 43.41 26 GLY A N 19
ATOM 25130 C CA . GLY A 1 26 ? -11.659 -3.653 9.315 1.00 44.15 26 GLY A CA 19
ATOM 25131 C C . GLY A 1 26 ? -11.915 -4.234 7.926 1.00 60.43 26 GLY A C 19
ATOM 25132 O O . GLY A 1 26 ? -12.275 -5.408 7.786 1.00 31.21 26 GLY A O 19
ATOM 25136 N N . LEU A 1 27 ? -11.732 -3.383 6.905 1.00 2.51 27 LEU A N 19
ATOM 25137 C CA . LEU A 1 27 ? -11.960 -3.718 5.486 1.00 32.04 27 LEU A CA 19
ATOM 25138 C C . LEU A 1 27 ? -10.648 -4.098 4.796 1.00 72.23 27 LEU A C 19
ATOM 25139 O O . LEU A 1 27 ? -9.584 -3.534 5.102 1.00 25.41 27 LEU A O 19
ATOM 25155 N N . ASP A 1 28 ? -10.747 -5.042 3.852 1.00 53.34 28 ASP A N 19
ATOM 25156 C CA . ASP A 1 28 ? -9.650 -5.403 2.953 1.00 13.52 28 ASP A CA 19
ATOM 25157 C C . ASP A 1 28 ? -9.592 -4.382 1.808 1.00 12.42 28 ASP A C 19
ATOM 25158 O O . ASP A 1 28 ? -10.628 -4.007 1.233 1.00 63.40 28 ASP A O 19
ATOM 25167 N N . LEU A 1 29 ? -8.379 -3.962 1.475 1.00 41.22 29 LEU A N 19
ATOM 25168 C CA . LEU A 1 29 ? -8.120 -2.955 0.444 1.0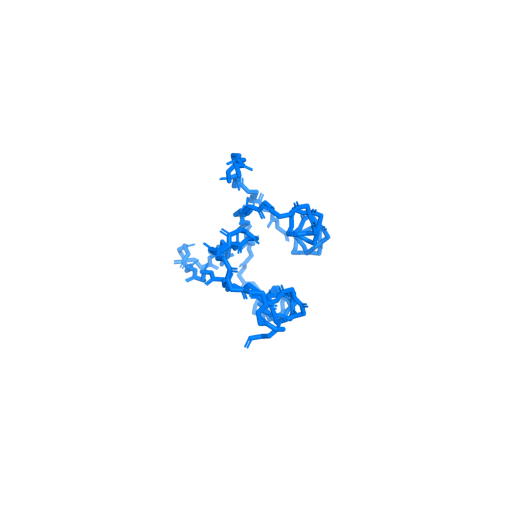0 21.45 29 LEU A CA 19
ATOM 25169 C C . LEU A 1 29 ? -7.016 -3.484 -0.474 1.00 30.31 29 LEU A C 19
ATOM 25170 O O . LEU A 1 29 ? -6.277 -4.387 -0.104 1.00 72.15 29 LEU A O 19
ATOM 25186 N N . GLU A 1 30 ? -6.943 -2.958 -1.687 1.00 5.30 30 GLU A N 19
ATOM 25187 C CA . GLU A 1 30 ? -5.867 -3.265 -2.626 1.00 4.24 30 GLU A CA 19
ATOM 25188 C C . GLU A 1 30 ? -5.403 -1.936 -3.233 1.00 24.01 30 GLU A C 19
ATOM 25189 O O . GLU A 1 30 ? -6.201 -1.193 -3.792 1.00 22.44 30 GLU A O 19
ATOM 25201 N N . VAL A 1 31 ? -4.129 -1.601 -3.054 1.00 34.33 31 VAL A N 19
ATOM 25202 C CA . VAL A 1 31 ? -3.547 -0.339 -3.542 1.00 21.23 31 VAL A CA 19
ATOM 25203 C C . VAL A 1 31 ? -2.412 -0.650 -4.521 1.00 75.23 31 VAL A C 19
ATOM 25204 O O . VAL A 1 31 ? -1.446 -1.336 -4.178 1.00 34.43 31 VAL A O 19
ATOM 25217 N N . GLU A 1 32 ? -2.561 -0.159 -5.756 1.00 72.23 32 GLU A N 19
ATOM 25218 C CA . GLU A 1 32 ? -1.552 -0.299 -6.807 1.00 34.34 32 GLU A CA 19
ATOM 25219 C C . GLU A 1 32 ? -0.840 1.038 -6.994 1.00 31.54 32 GLU A C 19
ATOM 25220 O O . GLU A 1 32 ? -1.468 2.052 -7.317 1.00 34.34 32 GLU A O 19
ATOM 25232 N N . PHE A 1 33 ? 0.469 1.035 -6.759 1.00 62.32 33 PHE A N 19
ATOM 25233 C CA . PHE A 1 33 ? 1.296 2.225 -6.870 1.00 4.03 33 PHE A CA 19
ATOM 25234 C C . PHE A 1 33 ? 1.629 2.479 -8.347 1.00 34.32 33 PHE A C 19
ATOM 25235 O O . PHE A 1 33 ? 2.384 1.719 -8.977 1.00 32.13 33 PHE A O 19
ATOM 25252 N N . ASP A 1 34 ? 1.035 3.547 -8.888 1.00 24.01 34 ASP A N 19
ATOM 25253 C CA . ASP A 1 34 ? 1.174 3.940 -10.290 1.00 13.24 34 ASP A CA 19
ATOM 25254 C C . ASP A 1 34 ? 2.445 4.795 -10.458 1.00 45.01 34 ASP A C 19
ATOM 25255 O O . ASP A 1 34 ? 2.389 6.030 -10.453 1.00 35.33 34 ASP A O 19
ATOM 25264 N N . SER A 1 35 ? 3.600 4.117 -10.528 1.00 75.42 35 SER A N 19
ATOM 25265 C CA . SER A 1 35 ? 4.905 4.765 -10.738 1.00 4.12 35 SER A CA 19
ATOM 25266 C C . SER A 1 35 ? 5.922 3.771 -11.327 1.00 41.12 35 SER A C 19
ATOM 25267 O O . SER A 1 35 ? 5.907 2.577 -11.002 1.00 4.20 35 SER A O 19
ATOM 25275 N N . THR A 1 36 ? 6.795 4.296 -12.204 1.00 4.11 36 THR A N 19
ATOM 25276 C CA . THR A 1 36 ? 7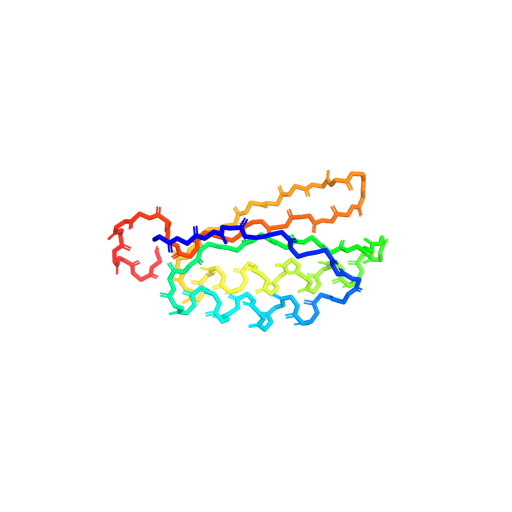.902 3.552 -12.826 1.00 64.34 36 THR A CA 19
ATOM 25277 C C . THR A 1 36 ? 9.236 3.816 -12.094 1.00 44.30 36 THR A C 19
ATOM 25278 O O . THR A 1 36 ? 10.291 3.324 -12.515 1.00 64.24 36 THR A O 19
ATOM 25289 N N . ASP A 1 37 ? 9.182 4.594 -10.995 1.00 64.33 37 ASP A N 19
ATOM 25290 C CA . ASP A 1 37 ? 10.367 4.965 -10.199 1.00 61.25 37 ASP A CA 19
ATOM 25291 C C . ASP A 1 37 ? 10.579 3.916 -9.086 1.00 30.51 37 ASP A C 19
ATOM 25292 O O . ASP A 1 37 ? 9.777 3.836 -8.149 1.00 51.34 37 ASP A O 19
ATOM 25301 N N . ASP A 1 38 ? 11.670 3.140 -9.208 1.00 4.44 38 ASP A N 19
ATOM 25302 C CA . ASP A 1 38 ? 12.015 2.026 -8.291 1.00 13.41 38 ASP A CA 19
ATOM 25303 C C . ASP A 1 38 ? 12.138 2.458 -6.812 1.00 3.33 38 ASP A C 19
ATOM 25304 O O . ASP A 1 38 ? 11.644 1.765 -5.924 1.00 5.31 38 ASP A O 19
ATOM 25313 N N . LYS A 1 39 ? 12.784 3.610 -6.578 1.00 64.22 39 LYS A N 19
ATOM 25314 C CA . LYS A 1 39 ? 13.024 4.149 -5.223 1.00 34.01 39 LYS A CA 19
ATOM 25315 C C . LYS A 1 39 ? 11.695 4.477 -4.518 1.00 33.43 39 LYS A C 19
ATOM 25316 O O . LYS A 1 39 ? 11.521 4.164 -3.339 1.00 40.22 39 LYS A O 19
ATOM 25335 N N . GLU A 1 40 ? 10.763 5.070 -5.287 1.00 5.15 40 GLU A N 19
ATOM 25336 C CA . GLU A 1 40 ? 9.405 5.387 -4.822 1.00 23.33 40 GLU A CA 19
ATOM 25337 C C . GLU A 1 40 ? 8.626 4.103 -4.464 1.00 62.22 40 GLU A C 19
ATOM 25338 O O . GLU A 1 40 ? 7.855 4.077 -3.494 1.00 2.32 40 GLU A O 19
ATOM 25350 N N . ILE A 1 41 ? 8.821 3.060 -5.294 1.00 52.20 41 ILE A N 19
ATOM 25351 C CA . ILE A 1 41 ? 8.212 1.731 -5.108 1.00 15.42 41 ILE A CA 19
ATOM 25352 C C . ILE A 1 41 ? 8.717 1.065 -3.806 1.00 24.35 41 ILE A C 19
ATOM 25353 O O . ILE A 1 41 ? 7.928 0.483 -3.060 1.00 23.11 41 ILE A O 19
ATOM 25369 N N . GLU A 1 42 ? 10.030 1.200 -3.528 1.00 5.42 42 GLU A N 19
ATOM 25370 C CA . GLU A 1 42 ? 10.666 0.636 -2.320 1.00 61.53 42 GLU A CA 19
ATOM 25371 C C . GLU A 1 42 ? 10.163 1.353 -1.061 1.00 72.15 42 GLU A C 19
ATOM 25372 O O . GLU A 1 42 ? 9.995 0.716 -0.016 1.00 34.34 42 GLU A O 19
ATOM 25384 N N . GLU A 1 43 ? 9.911 2.680 -1.186 1.00 72.11 43 GLU A N 19
ATOM 25385 C CA . GLU A 1 43 ? 9.247 3.466 -0.131 1.00 55.24 43 GLU A CA 19
ATOM 25386 C C . GLU A 1 43 ? 7.866 2.871 0.170 1.00 73.20 43 GLU A C 19
ATOM 25387 O O . GLU A 1 43 ? 7.544 2.596 1.316 1.00 3.12 43 GLU A O 19
ATOM 25399 N N . PHE A 1 44 ? 7.099 2.610 -0.904 1.00 44.25 44 PHE A N 19
ATOM 25400 C CA . PHE A 1 44 ? 5.723 2.088 -0.823 1.00 1.53 44 PHE A CA 19
ATOM 25401 C C . PHE A 1 44 ? 5.698 0.690 -0.164 1.00 13.41 44 PHE A C 19
ATOM 25402 O O . PHE A 1 44 ? 4.781 0.386 0.603 1.00 41.55 44 PHE A O 19
ATOM 25419 N N . GLU A 1 45 ? 6.728 -0.132 -0.459 1.00 64.34 45 GLU A N 19
ATOM 25420 C CA . GLU A 1 45 ? 6.900 -1.467 0.150 1.00 13.34 45 GLU A CA 19
ATOM 25421 C C . GLU A 1 45 ? 7.056 -1.365 1.671 1.00 35.22 45 GLU A C 19
ATOM 25422 O O . GLU A 1 45 ? 6.187 -1.828 2.416 1.00 31.51 45 GLU A O 19
ATOM 25434 N N . ARG A 1 46 ? 8.139 -0.697 2.105 1.00 34.24 46 ARG A N 19
ATOM 25435 C CA . ARG A 1 46 ? 8.515 -0.617 3.527 1.00 12.31 46 ARG A CA 19
ATOM 25436 C C . ARG A 1 46 ? 7.450 0.125 4.358 1.00 41.11 46 ARG A C 19
ATOM 25437 O O . ARG A 1 46 ? 7.147 -0.298 5.463 1.00 73.43 46 ARG A O 19
ATOM 25458 N N . ASP A 1 47 ? 6.870 1.205 3.800 1.00 54.12 47 ASP A N 19
ATOM 25459 C CA . ASP A 1 47 ? 5.774 1.954 4.451 1.00 21.22 47 ASP A CA 19
ATOM 25460 C C . ASP A 1 47 ? 4.509 1.087 4.678 1.00 21.24 47 ASP A C 19
ATOM 25461 O O . ASP A 1 47 ? 3.919 1.138 5.755 1.00 22.33 47 ASP A O 19
ATOM 25470 N N . MET A 1 48 ? 4.091 0.319 3.648 1.00 70.52 48 MET A N 19
ATOM 25471 C CA . MET A 1 48 ? 2.915 -0.598 3.762 1.00 72.35 48 MET A CA 19
ATOM 25472 C C . MET A 1 48 ? 3.178 -1.767 4.734 1.00 24.43 48 MET A C 19
ATOM 25473 O O . MET A 1 48 ? 2.247 -2.244 5.396 1.00 60.41 48 MET A O 19
ATOM 25487 N N . GLU A 1 49 ? 4.438 -2.218 4.796 1.00 24.21 49 GLU A N 19
ATOM 25488 C CA . GLU A 1 49 ? 4.877 -3.253 5.754 1.00 22.24 49 GLU A CA 19
ATOM 25489 C C . GLU A 1 49 ? 4.855 -2.715 7.191 1.00 5.34 49 GLU A C 19
ATOM 25490 O O . GLU A 1 49 ? 4.330 -3.369 8.085 1.00 42.25 49 GLU A O 19
ATOM 25502 N N . ASP A 1 50 ? 5.399 -1.506 7.393 1.00 33.53 50 ASP A N 19
ATOM 25503 C CA . ASP A 1 50 ? 5.418 -0.846 8.715 1.00 61.41 50 ASP A CA 19
ATOM 25504 C C . ASP A 1 50 ? 3.979 -0.538 9.179 1.00 51.11 50 ASP A C 19
ATOM 25505 O O . ASP A 1 50 ? 3.685 -0.612 10.367 1.00 34.34 50 ASP A O 19
ATOM 25514 N N . LEU A 1 51 ? 3.102 -0.208 8.208 1.00 72.44 51 LEU A N 19
ATOM 25515 C CA . LEU A 1 51 ? 1.652 -0.023 8.430 1.00 1.11 51 LEU A CA 19
ATOM 25516 C C . LEU A 1 51 ? 1.006 -1.349 8.889 1.00 51.20 51 LEU A C 19
ATOM 25517 O O . LEU A 1 51 ? 0.160 -1.361 9.797 1.00 42.24 51 LEU A O 19
ATOM 25533 N N . ALA A 1 52 ? 1.438 -2.460 8.259 1.00 42.44 52 ALA A N 19
ATOM 25534 C CA . ALA A 1 52 ? 0.990 -3.819 8.607 1.00 24.10 52 ALA A CA 19
ATOM 25535 C C . ALA A 1 52 ? 1.460 -4.217 10.022 1.00 15.43 52 ALA A C 19
ATOM 25536 O O . ALA A 1 52 ? 0.724 -4.870 10.757 1.00 13.14 52 ALA A O 19
ATOM 25543 N N . LYS A 1 53 ? 2.684 -3.796 10.401 1.00 74.12 53 LYS A N 19
ATOM 25544 C CA . LYS A 1 53 ? 3.218 -4.011 11.763 1.00 24.33 53 LYS A CA 19
ATOM 25545 C C . LYS A 1 53 ? 2.382 -3.228 12.805 1.00 21.15 53 LYS A C 19
ATOM 25546 O O . LYS A 1 53 ? 1.931 -3.803 13.801 1.00 72.43 53 LYS A O 19
ATOM 25565 N N . LYS A 1 54 ? 2.154 -1.932 12.512 1.00 31.41 54 LYS A N 19
ATOM 25566 C CA . LYS A 1 54 ? 1.363 -1.001 13.360 1.00 23.23 54 LYS A CA 19
ATOM 25567 C C . LYS A 1 54 ? -0.023 -1.567 13.730 1.00 34.32 54 LYS A C 19
ATOM 25568 O O . LYS A 1 54 ? -0.476 -1.440 14.871 1.00 71.05 54 LYS A O 19
ATOM 25587 N N . THR A 1 55 ? -0.680 -2.178 12.739 1.00 44.11 55 THR A N 19
ATOM 25588 C CA . THR A 1 55 ? -2.046 -2.702 12.871 1.00 72.10 55 THR A CA 19
ATOM 25589 C C . THR A 1 55 ? -2.052 -4.210 13.200 1.00 21.34 55 THR A C 19
ATOM 25590 O O . THR A 1 55 ? -3.107 -4.769 13.524 1.00 63.13 55 THR A O 19
ATOM 25601 N N . GLY A 1 56 ? -0.863 -4.861 13.128 1.00 60.53 56 GLY A N 19
ATOM 25602 C CA . GLY A 1 56 ? -0.735 -6.304 13.395 1.00 20.34 56 GLY A CA 19
ATOM 25603 C C . GLY A 1 56 ? -1.350 -7.190 12.306 1.00 61.22 56 GLY A C 19
ATOM 25604 O O . GLY A 1 56 ? -1.712 -8.340 12.569 1.00 51.13 56 GLY A O 19
ATOM 25608 N N . VAL A 1 57 ? -1.459 -6.635 11.077 1.00 43.22 57 VAL A N 19
ATOM 25609 C CA . VAL A 1 57 ? -1.991 -7.339 9.883 1.00 13.13 57 VAL A CA 19
ATOM 25610 C C . VAL A 1 57 ? -0.833 -7.701 8.927 1.00 62.43 57 VAL A C 19
ATOM 25611 O O . VAL A 1 57 ? 0.338 -7.435 9.235 1.00 24.33 57 VAL A O 19
ATOM 25624 N N . GLN A 1 58 ? -1.160 -8.338 7.784 1.00 74.31 58 GLN A N 19
ATOM 25625 C CA . GLN A 1 58 ? -0.157 -8.775 6.778 1.00 21.04 58 GLN A CA 19
ATOM 25626 C C . GLN A 1 58 ? -0.503 -8.208 5.385 1.00 1.32 58 GLN A C 19
ATOM 25627 O O . GLN A 1 58 ? -1.607 -7.690 5.183 1.00 3.53 58 GLN A O 19
ATOM 25641 N N . ILE A 1 59 ? 0.449 -8.274 4.426 1.00 44.00 59 ILE A N 19
ATOM 25642 C CA . ILE A 1 59 ? 0.234 -7.756 3.051 1.00 33.43 59 ILE A CA 19
ATOM 25643 C C . ILE A 1 59 ? 0.661 -8.801 1.995 1.00 14.14 59 ILE A C 19
ATOM 25644 O O . ILE A 1 59 ? 1.272 -9.828 2.320 1.00 0.24 59 ILE A O 19
ATOM 25660 N N . GLN A 1 60 ? 0.322 -8.514 0.726 1.00 22.21 60 GLN A N 19
ATOM 25661 C CA . GLN A 1 60 ? 0.708 -9.319 -0.448 1.00 21.40 60 GLN A CA 19
ATOM 25662 C C . GLN A 1 60 ? 1.256 -8.367 -1.523 1.00 11.20 60 GLN A C 19
ATOM 25663 O O . GLN A 1 60 ? 0.628 -7.355 -1.814 1.00 25.53 60 GLN A O 19
ATOM 25677 N N . LYS A 1 61 ? 2.427 -8.684 -2.094 1.00 32.23 61 LYS A N 19
ATOM 25678 C CA . LYS A 1 61 ? 3.053 -7.867 -3.158 1.00 24.33 61 LYS A CA 19
ATOM 25679 C C . LYS A 1 61 ? 2.948 -8.610 -4.496 1.00 11.22 61 LYS A C 19
ATOM 25680 O O . LYS A 1 61 ? 3.350 -9.777 -4.592 1.00 30.30 61 LYS A O 19
ATOM 25699 N N . GLN A 1 62 ? 2.407 -7.939 -5.520 1.00 74.13 62 GLN A N 19
ATOM 25700 C CA . GLN A 1 62 ? 2.258 -8.497 -6.871 1.00 43.12 62 GLN A CA 19
ATOM 25701 C C . GLN A 1 62 ? 2.574 -7.418 -7.919 1.00 1.21 62 GLN A C 19
ATOM 25702 O O . GLN A 1 62 ? 1.931 -6.370 -7.940 1.00 2.21 62 GLN A O 19
ATOM 25716 N N . TRP A 1 63 ? 3.562 -7.686 -8.780 1.00 23.40 63 TRP A N 19
ATOM 25717 C CA . TRP A 1 63 ? 3.916 -6.804 -9.905 1.00 65.41 63 TRP A CA 19
ATOM 25718 C C . TRP A 1 63 ? 3.107 -7.195 -11.158 1.00 1.41 63 TRP A C 19
ATOM 25719 O O . TRP A 1 63 ? 2.870 -8.384 -11.395 1.00 25.13 63 TRP A O 19
ATOM 25740 N N . GLN A 1 64 ? 2.707 -6.189 -11.957 1.00 60.04 64 GLN A N 19
ATOM 25741 C CA . GLN A 1 64 ? 2.014 -6.382 -13.240 1.00 20.54 64 GLN A CA 19
ATOM 25742 C C . GLN A 1 64 ? 2.376 -5.218 -14.171 1.00 22.03 64 GLN A C 19
ATOM 25743 O O . GLN A 1 64 ? 1.917 -4.087 -13.960 1.00 24.31 64 GLN A O 19
ATOM 25757 N N . GLY A 1 65 ? 3.238 -5.504 -15.166 1.00 24.21 65 GLY A N 19
ATOM 25758 C CA . GLY A 1 65 ? 3.692 -4.502 -16.135 1.00 24.04 65 GLY A CA 19
ATOM 25759 C C . GLY A 1 65 ? 4.444 -3.343 -15.494 1.00 21.02 65 GLY A C 19
ATOM 25760 O O . GLY A 1 65 ? 4.156 -2.179 -15.790 1.00 64.35 65 GLY A O 19
ATOM 25764 N N . ASN A 1 66 ? 5.380 -3.689 -14.576 1.00 25.52 66 ASN A N 19
ATOM 25765 C CA . ASN A 1 66 ? 6.262 -2.730 -13.867 1.00 35.00 66 ASN A CA 19
ATOM 25766 C C . ASN A 1 66 ? 5.442 -1.794 -12.935 1.00 11.24 66 ASN A C 19
ATOM 25767 O O . ASN A 1 66 ? 5.808 -0.647 -12.663 1.00 21.22 66 ASN A O 19
ATOM 25778 N N . LYS A 1 67 ? 4.315 -2.325 -12.426 1.00 33.30 67 LYS A N 19
ATOM 25779 C CA . LYS A 1 67 ? 3.491 -1.671 -11.391 1.00 34.24 67 LYS A CA 19
ATOM 25780 C C . LYS A 1 67 ? 3.420 -2.585 -10.176 1.00 2.14 67 LYS A C 19
ATOM 25781 O O . LYS A 1 67 ? 3.069 -3.756 -10.314 1.00 10.21 67 LYS A O 19
ATOM 25800 N N . LEU A 1 68 ? 3.760 -2.053 -8.996 1.00 20.35 68 LEU A N 19
ATOM 25801 C CA . LEU A 1 68 ? 3.675 -2.808 -7.749 1.00 75.24 68 LEU A CA 19
ATOM 25802 C C . LEU A 1 68 ? 2.294 -2.588 -7.121 1.00 53.04 68 LEU A C 19
ATOM 25803 O O . LEU A 1 68 ? 1.967 -1.482 -6.681 1.00 63.23 68 LEU A O 19
ATOM 25819 N N . ARG A 1 69 ? 1.498 -3.643 -7.117 1.00 55.14 69 ARG A N 19
ATOM 25820 C CA . ARG A 1 69 ? 0.198 -3.688 -6.453 1.00 0.31 69 ARG A CA 19
ATOM 25821 C C . ARG A 1 69 ? 0.342 -4.451 -5.124 1.00 21.32 69 ARG A C 19
ATOM 25822 O O . ARG A 1 69 ? 0.631 -5.649 -5.118 1.00 62.01 69 ARG A O 19
ATOM 25843 N N . ILE A 1 70 ? 0.158 -3.737 -4.009 1.00 31.11 70 ILE A N 19
ATOM 25844 C CA . ILE A 1 70 ? 0.168 -4.328 -2.664 1.00 55.21 70 ILE A CA 19
ATOM 25845 C C . ILE A 1 70 ? -1.280 -4.411 -2.159 1.00 62.43 70 ILE A C 19
ATOM 25846 O O . ILE A 1 70 ? -1.991 -3.406 -2.126 1.00 31.23 70 ILE A O 19
ATOM 25862 N N . ARG A 1 71 ? -1.707 -5.619 -1.787 1.00 53.34 71 ARG A N 19
ATOM 25863 C CA . ARG A 1 71 ? -3.026 -5.857 -1.212 1.00 40.41 71 ARG A CA 19
ATOM 25864 C C . ARG A 1 71 ? -2.912 -5.839 0.319 1.00 11.31 71 ARG A C 19
ATOM 25865 O O . ARG A 1 71 ? -2.090 -6.552 0.907 1.00 32.14 71 ARG A O 19
ATOM 25886 N N . LEU A 1 72 ? -3.752 -5.015 0.930 1.00 64.04 72 LEU A N 19
ATOM 25887 C CA . LEU A 1 72 ? -3.828 -4.828 2.379 1.00 55.40 72 LEU A CA 19
ATOM 25888 C C . LEU A 1 72 ? -5.079 -5.541 2.930 1.00 25.11 72 LEU A C 19
ATOM 25889 O O . LEU A 1 72 ? -6.061 -5.757 2.210 1.00 60.42 72 LEU A O 19
ATOM 25905 N N . LYS A 1 73 ? -5.007 -5.962 4.181 1.00 31.24 73 LYS A N 19
ATOM 25906 C CA . LYS A 1 73 ? -6.177 -6.428 4.950 1.00 62.22 73 LYS A CA 19
ATOM 25907 C C . LYS A 1 73 ? -6.348 -5.570 6.199 1.00 31.20 73 LYS A C 19
ATOM 25908 O O . LYS A 1 73 ? -5.356 -5.155 6.809 1.00 40.44 73 LYS A O 19
ATOM 25927 N N . GLY A 1 74 ? -7.615 -5.300 6.567 1.00 22.31 74 GLY A N 19
ATOM 25928 C CA . GLY A 1 74 ? -7.932 -4.501 7.754 1.00 71.32 74 GLY A CA 19
ATOM 25929 C C . GLY A 1 74 ? -7.716 -5.277 9.036 1.00 35.24 74 GLY A C 19
ATOM 25930 O O . GLY A 1 74 ? -7.457 -4.693 10.094 1.00 51.33 74 GLY A O 19
ATOM 25934 N N . SER A 1 75 ? -7.815 -6.610 8.916 1.00 15.02 75 SER A N 19
ATOM 25935 C CA . SER A 1 75 ? -7.666 -7.555 10.025 1.00 33.45 75 SER A CA 19
ATOM 25936 C C . SER A 1 75 ? -7.433 -8.988 9.492 1.00 63.43 75 SER A C 19
ATOM 25937 O O . SER A 1 75 ? -7.619 -9.272 8.301 1.00 41.45 75 SER A O 19
ATOM 25945 N N . LEU A 1 76 ? -6.990 -9.857 10.401 1.00 2.20 76 LEU A N 19
ATOM 25946 C CA . LEU A 1 76 ? -6.877 -11.317 10.221 1.00 50.20 76 LEU A CA 19
ATOM 25947 C C . LEU A 1 76 ? -7.414 -11.980 11.491 1.00 34.43 76 LEU A C 19
ATOM 25948 O O . LEU A 1 76 ? -7.588 -11.305 12.510 1.00 62.22 76 LEU A O 19
ATOM 25964 N N . GLU A 1 77 ? -7.669 -13.291 11.435 1.00 74.01 77 GLU A N 19
ATOM 25965 C CA . GLU A 1 77 ? -7.928 -14.089 12.641 1.00 44.41 77 GLU A CA 19
ATOM 25966 C C . GLU A 1 77 ? -6.593 -14.267 13.390 1.00 43.53 77 GLU A C 19
ATOM 25967 O O . GLU A 1 77 ? -5.539 -14.369 12.737 1.00 63.44 77 GLU A O 19
ATOM 25979 N N . HIS A 1 78 ? -6.634 -14.282 14.735 1.00 30.11 78 HIS A N 19
ATOM 25980 C CA . HIS A 1 78 ? -5.427 -14.400 15.573 1.00 10.10 78 HIS A CA 19
ATOM 25981 C C . HIS A 1 78 ? -4.707 -15.732 15.289 1.00 0.30 78 HIS A C 19
ATOM 25982 O O . HIS A 1 78 ? -5.202 -16.801 15.660 1.00 40.44 78 HIS A O 19
ATOM 25997 N N . HIS A 1 79 ? -3.570 -15.634 14.572 1.00 12.31 79 HIS A N 19
ATOM 25998 C CA . HIS A 1 79 ? -2.762 -16.787 14.126 1.00 0.33 79 HIS A CA 19
ATOM 25999 C C . HIS A 1 79 ? -2.310 -17.649 15.316 1.00 34.22 79 HIS A C 19
ATOM 26000 O O . HIS A 1 79 ? -1.551 -17.177 16.172 1.00 51.11 79 HIS A O 19
ATOM 26015 N N . HIS A 1 80 ? -2.795 -18.909 15.379 1.00 62.44 80 HIS A N 19
ATOM 26016 C CA . HIS A 1 80 ? -2.383 -19.862 16.426 1.00 41.24 80 HIS A CA 19
ATOM 26017 C C . HIS A 1 80 ? -0.951 -20.361 16.148 1.00 64.44 80 HIS A C 19
ATOM 26018 O O . HIS A 1 80 ? -0.735 -21.431 15.564 1.00 53.40 80 HIS A O 19
ATOM 26033 N N . HIS A 1 81 ? 0.005 -19.505 16.520 1.00 21.04 81 HIS A N 19
ATOM 26034 C CA . HIS A 1 81 ? 1.451 -19.728 16.406 1.00 22.44 81 HIS A CA 19
ATOM 26035 C C . HIS A 1 81 ? 2.130 -18.905 17.500 1.00 74.01 81 HIS A C 19
ATOM 26036 O O . HIS A 1 81 ? 1.820 -17.716 17.660 1.00 5.11 81 HIS A O 19
ATOM 26051 N N . HIS A 1 82 ? 3.037 -19.530 18.260 1.00 21.44 82 HIS A N 19
ATOM 26052 C CA . HIS A 1 82 ? 3.787 -18.840 19.321 1.00 41.52 82 HIS A CA 19
ATOM 26053 C C . HIS A 1 82 ? 4.920 -18.006 18.695 1.00 64.31 82 HIS A C 19
ATOM 26054 O O . HIS A 1 82 ? 6.069 -18.461 18.602 1.00 22.15 82 HIS A O 19
ATOM 26069 N N . HIS A 1 83 ? 4.559 -16.808 18.189 1.00 22.41 83 HIS A N 19
ATOM 26070 C CA . HIS A 1 83 ? 5.494 -15.902 17.496 1.00 2.25 83 HIS A CA 19
ATOM 26071 C C . HIS A 1 83 ? 6.249 -15.011 18.528 1.00 50.15 83 HIS A C 19
ATOM 26072 O O . HIS A 1 83 ? 5.714 -13.966 18.959 1.00 12.55 83 HIS A O 19
ATOM 26088 N N . MET A 1 1 ? -19.695 -5.910 0.848 1.00 44.13 1 MET A N 20
ATOM 26089 C CA . MET A 1 1 ? -20.081 -4.600 1.419 1.00 43.13 1 MET A CA 20
ATOM 26090 C C . MET A 1 1 ? -18.920 -3.603 1.237 1.00 40.23 1 MET A C 20
ATOM 26091 O O . MET A 1 1 ? -18.959 -2.753 0.340 1.00 23.23 1 MET A O 20
ATOM 26107 N N . GLY A 1 2 ? -17.869 -3.742 2.073 1.00 62.31 2 GLY A N 20
ATOM 26108 C CA . GLY A 1 2 ? -16.666 -2.911 1.981 1.00 14.02 2 GLY A CA 20
ATOM 26109 C C . GLY A 1 2 ? -15.685 -3.483 0.973 1.00 53.35 2 GLY A C 20
ATOM 26110 O O . GLY A 1 2 ? -14.718 -4.162 1.354 1.00 72.54 2 GLY A O 20
ATOM 26114 N N . LEU A 1 3 ? -15.961 -3.226 -0.322 1.00 23.13 3 LEU A N 20
ATOM 26115 C CA . LEU A 1 3 ? -15.249 -3.852 -1.455 1.00 14.02 3 LEU A CA 20
ATOM 26116 C C . LEU A 1 3 ? -13.749 -3.543 -1.425 1.00 71.44 3 LEU A C 20
ATOM 26117 O O . LEU A 1 3 ? -13.341 -2.415 -1.112 1.00 22.32 3 LEU A O 20
ATOM 26133 N N . THR A 1 4 ? -12.946 -4.576 -1.740 1.00 32.22 4 THR A N 20
ATOM 26134 C CA . THR A 1 4 ? -11.488 -4.474 -1.845 1.00 14.00 4 THR A CA 20
ATOM 26135 C C . THR A 1 4 ? -11.135 -3.863 -3.213 1.00 1.11 4 THR A C 20
ATOM 26136 O O . THR A 1 4 ? -10.678 -4.548 -4.140 1.00 45.01 4 THR A O 20
ATOM 26147 N N . ARG A 1 5 ? -11.455 -2.562 -3.324 1.00 74.31 5 ARG A N 20
ATOM 26148 C CA . ARG A 1 5 ? -11.229 -1.752 -4.528 1.00 14.01 5 ARG A CA 20
ATOM 26149 C C . ARG A 1 5 ? -9.725 -1.663 -4.838 1.00 12.01 5 ARG A C 20
ATOM 26150 O O . ARG A 1 5 ? -8.900 -1.799 -3.933 1.00 63.11 5 ARG A O 20
ATOM 26171 N N . THR A 1 6 ? -9.384 -1.414 -6.111 1.00 43.24 6 THR A N 20
ATOM 26172 C CA . THR A 1 6 ? -7.993 -1.351 -6.575 1.00 61.34 6 THR A CA 20
ATOM 26173 C C . THR A 1 6 ? -7.678 0.107 -6.895 1.00 35.34 6 THR A C 20
ATOM 26174 O O . THR A 1 6 ? -8.147 0.639 -7.906 1.00 41.23 6 THR A O 20
ATOM 26185 N N . ILE A 1 7 ? -6.928 0.772 -6.014 1.00 3.30 7 ILE A N 20
ATOM 26186 C CA . ILE A 1 7 ? -6.662 2.204 -6.142 1.00 71.23 7 ILE A CA 20
ATOM 26187 C C . ILE A 1 7 ? -5.345 2.397 -6.902 1.00 31.10 7 ILE A C 20
ATOM 26188 O O . ILE A 1 7 ? -4.269 2.067 -6.390 1.00 31.24 7 ILE A O 20
ATOM 26204 N N . THR A 1 8 ? -5.451 2.918 -8.130 1.00 45.24 8 THR A N 20
ATOM 26205 C CA . THR A 1 8 ? -4.308 3.161 -9.004 1.00 42.34 8 THR A CA 20
ATOM 26206 C C . THR A 1 8 ? -3.976 4.656 -8.946 1.00 35.43 8 THR A C 20
ATOM 26207 O O . THR A 1 8 ? -4.737 5.487 -9.451 1.00 23.14 8 THR A O 20
ATOM 26218 N N . SER A 1 9 ? -2.880 4.990 -8.253 1.00 2.33 9 SER A N 20
ATOM 26219 C CA . SER A 1 9 ? -2.409 6.376 -8.095 1.00 51.41 9 SER A CA 20
ATOM 26220 C C . SER A 1 9 ? -0.894 6.434 -8.294 1.00 4.31 9 SER A C 20
ATOM 26221 O O . SER A 1 9 ? -0.199 5.428 -8.118 1.00 62.12 9 SER A O 20
ATOM 26229 N N . GLN A 1 10 ? -0.398 7.624 -8.664 1.00 14.30 10 GLN A N 20
ATOM 26230 C CA . GLN A 1 10 ? 1.032 7.869 -8.934 1.00 42.33 10 GLN A CA 20
ATOM 26231 C C . GLN A 1 10 ? 1.717 8.558 -7.738 1.00 53.10 10 GLN A C 20
ATOM 26232 O O . GLN A 1 10 ? 2.924 8.781 -7.759 1.00 14.43 10 GLN A O 20
ATOM 26246 N N . ASN A 1 11 ? 0.929 8.873 -6.693 1.00 24.24 11 ASN A N 20
ATOM 26247 C CA . ASN A 1 11 ? 1.440 9.421 -5.420 1.00 34.23 11 ASN A CA 20
ATOM 26248 C C . ASN A 1 11 ? 1.216 8.372 -4.323 1.00 32.42 11 ASN A C 20
ATOM 26249 O O . ASN A 1 11 ? 0.068 8.044 -4.003 1.00 52.44 11 ASN A O 20
ATOM 26260 N N . LYS A 1 12 ? 2.319 7.847 -3.758 1.00 72.23 12 LYS A N 20
ATOM 26261 C CA . LYS A 1 12 ? 2.264 6.806 -2.716 1.00 61.24 12 LYS A CA 20
ATOM 26262 C C . LYS A 1 12 ? 1.786 7.357 -1.370 1.00 64.25 12 LYS A C 20
ATOM 26263 O O . LYS A 1 12 ? 1.125 6.638 -0.644 1.00 42.44 12 LYS A O 20
ATOM 26282 N N . GLU A 1 13 ? 2.087 8.640 -1.072 1.00 45.52 13 GLU A N 20
ATOM 26283 C CA . GLU A 1 13 ? 1.792 9.261 0.243 1.00 64.23 13 GLU A CA 20
ATOM 26284 C C . GLU A 1 13 ? 0.290 9.182 0.569 1.00 54.10 13 GLU A C 20
ATOM 26285 O O . GLU A 1 13 ? -0.101 8.645 1.608 1.00 63.13 13 GLU A O 20
ATOM 26297 N N . GLU A 1 14 ? -0.534 9.665 -0.384 1.00 52.01 14 GLU A N 20
ATOM 26298 C CA . GLU A 1 14 ? -2.002 9.643 -0.253 1.00 63.42 14 GLU A CA 20
ATOM 26299 C C . GLU A 1 14 ? -2.532 8.199 -0.193 1.00 62.41 14 GLU A C 20
ATOM 26300 O O . GLU A 1 14 ? -3.530 7.947 0.454 1.00 74.21 14 GLU A O 20
ATOM 26312 N N . LEU A 1 15 ? -1.814 7.255 -0.847 1.00 62.24 15 LEU A N 20
ATOM 26313 C CA . LEU A 1 15 ? -2.153 5.817 -0.799 1.00 11.40 15 LEU A CA 20
ATOM 26314 C C . LEU A 1 15 ? -1.891 5.234 0.600 1.00 50.52 15 LEU A C 20
ATOM 26315 O O . LEU A 1 15 ? -2.594 4.322 1.019 1.00 34.52 15 LEU A O 20
ATOM 26331 N N . LEU A 1 16 ? -0.877 5.785 1.313 1.00 35.44 16 LEU A N 20
ATOM 26332 C CA . LEU A 1 16 ? -0.502 5.340 2.679 1.00 60.52 16 LEU A CA 20
ATOM 26333 C C . LEU A 1 16 ? -1.571 5.816 3.682 1.00 42.22 16 LEU A C 20
ATOM 26334 O O . LEU A 1 16 ? -1.914 5.109 4.634 1.00 1.24 16 LEU A O 20
ATOM 26350 N N . GLU A 1 17 ? -2.084 7.037 3.426 1.00 11.42 17 GLU A N 20
ATOM 26351 C CA . GLU A 1 17 ? -3.155 7.675 4.221 1.00 41.42 17 GLU A CA 20
ATOM 26352 C C . GLU A 1 17 ? -4.533 6.994 4.000 1.00 14.53 17 GLU A C 20
ATOM 26353 O O . GLU A 1 17 ? -5.239 6.694 4.970 1.00 23.03 17 GLU A O 20
ATOM 26365 N N . ILE A 1 18 ? -4.896 6.726 2.724 1.00 20.04 18 ILE A N 20
ATOM 26366 C CA . ILE A 1 18 ? -6.161 6.027 2.372 1.00 73.13 18 ILE A CA 20
ATOM 26367 C C . ILE A 1 18 ? -6.117 4.572 2.885 1.00 11.12 18 ILE A C 20
ATOM 26368 O O . ILE A 1 18 ? -7.136 4.023 3.317 1.00 45.12 18 ILE A O 20
ATOM 26384 N N . ALA A 1 19 ? -4.907 3.976 2.854 1.00 23.13 19 ALA A N 20
ATOM 26385 C CA . ALA A 1 19 ? -4.657 2.641 3.414 1.00 42.21 19 ALA A CA 20
ATOM 26386 C C . ALA A 1 19 ? -5.007 2.618 4.898 1.00 1.22 19 ALA A C 20
ATOM 26387 O O . ALA A 1 19 ? -5.915 1.906 5.312 1.00 43.33 19 ALA A O 20
ATOM 26394 N N . LEU A 1 20 ? -4.323 3.508 5.640 1.00 2.45 20 LEU A N 20
ATOM 26395 C CA . LEU A 1 20 ? -4.476 3.709 7.092 1.00 63.55 20 LEU A CA 20
ATOM 26396 C C . LEU A 1 20 ? -5.961 3.887 7.496 1.00 71.04 20 LEU A C 20
ATOM 26397 O O . LEU A 1 20 ? -6.396 3.375 8.529 1.00 14.11 20 LEU A O 20
ATOM 26413 N N . LYS A 1 21 ? -6.713 4.599 6.632 1.00 63.11 21 LYS A N 20
ATOM 26414 C CA . LYS A 1 21 ? -8.163 4.819 6.780 1.00 34.53 21 LYS A CA 20
ATOM 26415 C C . LYS A 1 21 ? -8.945 3.484 6.729 1.00 25.02 21 LYS A C 20
ATOM 26416 O O . LYS A 1 21 ? -9.708 3.176 7.645 1.00 52.33 21 LYS A O 20
ATOM 26435 N N . PHE A 1 22 ? -8.701 2.680 5.669 1.00 33.43 22 PHE A N 20
ATOM 26436 C CA . PHE A 1 22 ? -9.457 1.423 5.417 1.00 31.45 22 PHE A CA 20
ATOM 26437 C C . PHE A 1 22 ? -9.091 0.347 6.450 1.00 44.44 22 PHE A C 20
ATOM 26438 O O . PHE A 1 22 ? -9.963 -0.378 6.927 1.00 34.21 22 PHE A O 20
ATOM 26455 N N . ILE A 1 23 ? -7.803 0.305 6.825 1.00 51.14 23 ILE A N 20
ATOM 26456 C CA . ILE A 1 23 ? -7.266 -0.679 7.776 1.00 71.44 23 ILE A CA 20
ATOM 26457 C C . ILE A 1 23 ? -7.854 -0.415 9.174 1.00 34.10 23 ILE A C 20
ATOM 26458 O O . ILE A 1 23 ? -8.283 -1.349 9.857 1.00 52.31 23 ILE A O 20
ATOM 26474 N N . SER A 1 24 ? -7.918 0.884 9.552 1.00 40.44 24 SER A N 20
ATOM 26475 C CA . SER A 1 24 ? -8.488 1.333 10.838 1.00 72.03 24 SER A CA 20
ATOM 26476 C C . SER A 1 24 ? -9.987 0.978 10.959 1.00 64.14 24 SER A C 20
ATOM 26477 O O . SER A 1 24 ? -10.480 0.704 12.057 1.00 1.34 24 SER A O 20
ATOM 26485 N N . GLN A 1 25 ? -10.699 0.991 9.814 1.00 20.01 25 GLN A N 20
ATOM 26486 C CA . GLN A 1 25 ? -12.128 0.612 9.741 1.00 72.44 25 GLN A CA 20
ATOM 26487 C C . GLN A 1 25 ? -12.303 -0.923 9.754 1.00 12.11 25 GLN A C 20
ATOM 26488 O O . GLN A 1 25 ? -13.381 -1.419 10.081 1.00 4.32 25 GLN A O 20
ATOM 26502 N N . GLY A 1 26 ? -11.228 -1.660 9.400 1.00 13.11 26 GLY A N 20
ATOM 26503 C CA . GLY A 1 26 ? -11.274 -3.126 9.280 1.00 13.23 26 GLY A CA 20
ATOM 26504 C C . GLY A 1 26 ? -11.730 -3.590 7.899 1.00 0.41 26 GLY A C 20
ATOM 26505 O O . GLY A 1 26 ? -12.157 -4.733 7.725 1.00 44.31 26 GLY A O 20
ATOM 26509 N N . LEU A 1 27 ? -11.659 -2.676 6.923 1.00 35.12 27 LEU A N 20
ATOM 26510 C CA . LEU A 1 27 ? -11.971 -2.952 5.512 1.00 63.12 27 LEU A CA 20
ATOM 26511 C C . LEU A 1 27 ? -10.700 -3.411 4.781 1.00 32.52 27 LEU A C 20
ATOM 26512 O O . LEU A 1 27 ? -9.619 -2.831 4.985 1.00 13.32 27 LEU A O 20
ATOM 26528 N N . ASP A 1 28 ? -10.835 -4.454 3.945 1.00 52.30 28 ASP A N 20
ATOM 26529 C CA . ASP A 1 28 ? -9.754 -4.908 3.057 1.00 42.50 28 ASP A CA 20
ATOM 26530 C C . ASP A 1 28 ? -9.616 -3.900 1.900 1.00 34.50 28 ASP A C 20
ATOM 26531 O O . ASP A 1 28 ? -10.631 -3.441 1.346 1.00 64.24 28 ASP A O 20
ATOM 26540 N N . LEU A 1 29 ? -8.375 -3.571 1.530 1.00 64.03 29 LEU A N 20
ATOM 26541 C CA . LEU A 1 29 ? -8.088 -2.566 0.490 1.00 43.42 29 LEU A CA 20
ATOM 26542 C C . LEU A 1 29 ? -6.973 -3.083 -0.412 1.00 15.11 29 LEU A C 20
ATOM 26543 O O . LEU A 1 29 ? -6.015 -3.630 0.078 1.00 4.41 29 LEU A O 20
ATOM 26559 N N . GLU A 1 30 ? -7.105 -2.919 -1.732 1.00 35.52 30 GLU A N 20
ATOM 26560 C CA . GLU A 1 30 ? -6.032 -3.260 -2.675 1.00 3.31 30 GLU A CA 20
ATOM 26561 C C . GLU A 1 30 ? -5.533 -1.960 -3.324 1.00 61.11 30 GLU A C 20
ATOM 26562 O O . GLU A 1 30 ? -6.312 -1.217 -3.904 1.00 25.54 30 GLU A O 20
ATOM 26574 N N . VAL A 1 31 ? -4.248 -1.654 -3.176 1.00 34.55 31 VAL A N 20
ATOM 26575 C CA . VAL A 1 31 ? -3.632 -0.436 -3.756 1.00 21.15 31 VAL A CA 20
ATOM 26576 C C . VAL A 1 31 ? -2.560 -0.843 -4.774 1.00 0.14 31 VAL A C 20
ATOM 26577 O O . VAL A 1 31 ? -1.569 -1.497 -4.432 1.00 50.15 31 VAL A O 20
ATOM 26590 N N . GLU A 1 32 ? -2.788 -0.467 -6.039 1.00 64.32 32 GLU A N 20
ATOM 26591 C CA . GLU A 1 32 ? -1.868 -0.733 -7.150 1.00 51.21 32 GLU A CA 20
ATOM 26592 C C . GLU A 1 32 ? -1.164 0.577 -7.503 1.00 53.02 32 GLU A C 20
ATOM 26593 O O . GLU A 1 32 ? -1.763 1.480 -8.093 1.00 12.22 32 GLU A O 20
ATOM 26605 N N . PHE A 1 33 ? 0.101 0.683 -7.095 1.00 44.40 33 PHE A N 20
ATOM 26606 C CA . PHE A 1 33 ? 0.893 1.898 -7.249 1.00 34.51 33 PHE A CA 20
ATOM 26607 C C . PHE A 1 33 ? 1.385 1.988 -8.702 1.00 41.31 33 PHE A C 20
ATOM 26608 O O . PHE A 1 33 ? 2.275 1.233 -9.131 1.00 75.41 33 PHE A O 20
ATOM 26625 N N . ASP A 1 34 ? 0.751 2.895 -9.462 1.00 74.34 34 ASP A N 20
ATOM 26626 C CA . ASP A 1 34 ? 0.997 3.077 -10.894 1.00 14.41 34 ASP A CA 20
ATOM 26627 C C . ASP A 1 34 ? 2.194 4.030 -11.103 1.00 45.42 34 ASP A C 20
ATOM 26628 O O . ASP A 1 34 ? 2.033 5.231 -11.322 1.00 72.44 34 ASP A O 20
ATOM 26637 N N . SER A 1 35 ? 3.398 3.469 -10.954 1.00 31.51 35 SER A N 20
ATOM 26638 C CA . SER A 1 35 ? 4.665 4.194 -11.141 1.00 13.14 35 SER A CA 20
ATOM 26639 C C . SER A 1 35 ? 5.778 3.202 -11.500 1.00 72.31 35 SER A C 20
ATOM 26640 O O . SER A 1 35 ? 5.655 1.991 -11.262 1.00 43.22 35 SER A O 20
ATOM 26648 N N . THR A 1 36 ? 6.864 3.730 -12.084 1.00 24.14 36 THR A N 20
ATOM 26649 C CA . THR A 1 36 ? 8.086 2.960 -12.391 1.00 21.42 36 THR A CA 20
ATOM 26650 C C . THR A 1 36 ? 9.310 3.606 -11.729 1.00 22.42 36 THR A C 20
ATOM 26651 O O . THR A 1 36 ? 10.451 3.285 -12.069 1.00 22.10 36 THR A O 20
ATOM 26662 N N . ASP A 1 37 ? 9.066 4.502 -10.755 1.00 45.15 37 ASP A N 20
ATOM 26663 C CA . ASP A 1 37 ? 10.130 5.175 -10.001 1.00 62.11 37 ASP A CA 20
ATOM 26664 C C . ASP A 1 37 ? 10.431 4.334 -8.760 1.00 25.13 37 ASP A C 20
ATOM 26665 O O . ASP A 1 37 ? 9.634 4.323 -7.813 1.00 41.33 37 ASP A O 20
ATOM 26674 N N . ASP A 1 38 ? 11.580 3.642 -8.784 1.00 23.14 38 ASP A N 20
ATOM 26675 C CA . ASP A 1 38 ? 11.995 2.704 -7.720 1.00 44.20 38 ASP A CA 20
ATOM 26676 C C . ASP A 1 38 ? 11.991 3.336 -6.314 1.00 60.03 38 ASP A C 20
ATOM 26677 O O . ASP A 1 38 ? 11.605 2.672 -5.365 1.00 35.53 38 ASP A O 20
ATOM 26686 N N . LYS A 1 39 ? 12.365 4.629 -6.212 1.00 21.42 39 LYS A N 20
ATOM 26687 C CA . LYS A 1 39 ? 12.543 5.319 -4.914 1.00 72.51 39 LYS A CA 20
ATOM 26688 C C . LYS A 1 39 ? 11.219 5.375 -4.131 1.00 65.05 39 LYS A C 20
ATOM 26689 O O . LYS A 1 39 ? 11.127 4.857 -3.013 1.00 43.11 39 LYS A O 20
ATOM 26708 N N . GLU A 1 40 ? 10.189 5.971 -4.759 1.00 34.43 40 GLU A N 20
ATOM 26709 C CA . GLU A 1 40 ? 8.868 6.148 -4.133 1.00 24.03 40 GLU A CA 20
ATOM 26710 C C . GLU A 1 40 ? 8.139 4.794 -3.987 1.00 33.24 40 GLU A C 20
ATOM 26711 O O . GLU A 1 40 ? 7.323 4.625 -3.070 1.00 61.23 40 GLU A O 20
ATOM 26723 N N . ILE A 1 41 ? 8.450 3.830 -4.895 1.00 32.41 41 ILE A N 20
ATOM 26724 C CA . ILE A 1 41 ? 7.986 2.425 -4.782 1.00 40.44 41 ILE A CA 20
ATOM 26725 C C . ILE A 1 41 ? 8.506 1.769 -3.481 1.00 20.42 41 ILE A C 20
ATOM 26726 O O . ILE A 1 41 ? 7.736 1.132 -2.768 1.00 32.02 41 ILE A O 20
ATOM 26742 N N . GLU A 1 42 ? 9.800 1.984 -3.164 1.00 52.54 42 GLU A N 20
ATOM 26743 C CA . GLU A 1 42 ? 10.452 1.437 -1.946 1.00 22.10 42 GLU A CA 20
ATOM 26744 C C . GLU A 1 42 ? 9.826 2.000 -0.665 1.00 64.31 42 GLU A C 20
ATOM 26745 O O . GLU A 1 42 ? 9.634 1.275 0.318 1.00 41.53 42 GLU A O 20
ATOM 26757 N N . GLU A 1 43 ? 9.526 3.308 -0.697 1.00 2.43 43 GLU A N 20
ATOM 26758 C CA . GLU A 1 43 ? 8.892 4.019 0.426 1.00 4.31 43 GLU A CA 20
ATOM 26759 C C . GLU A 1 43 ? 7.437 3.551 0.634 1.00 52.51 43 GLU A C 20
ATOM 26760 O O . GLU A 1 43 ? 6.956 3.459 1.780 1.00 34.12 43 GLU A O 20
ATOM 26772 N N . PHE A 1 44 ? 6.778 3.189 -0.480 1.00 13.40 44 PHE A N 20
ATOM 26773 C CA . PHE A 1 44 ? 5.424 2.617 -0.477 1.00 70.52 44 PHE A CA 20
ATOM 26774 C C . PHE A 1 44 ? 5.461 1.223 0.177 1.00 74.42 44 PHE A C 20
ATOM 26775 O O . PHE A 1 44 ? 4.630 0.922 1.035 1.00 3.13 44 PHE A O 20
ATOM 26792 N N . GLU A 1 45 ? 6.485 0.410 -0.209 1.00 60.41 45 GLU A N 20
ATOM 26793 C CA . GLU A 1 45 ? 6.716 -0.948 0.337 1.00 51.10 45 GLU A CA 20
ATOM 26794 C C . GLU A 1 45 ? 6.828 -0.910 1.861 1.00 33.40 45 GLU A C 20
ATOM 26795 O O . GLU A 1 45 ? 5.981 -1.460 2.559 1.00 1.44 45 GLU A O 20
ATOM 26807 N N . ARG A 1 46 ? 7.868 -0.196 2.337 1.00 42.11 46 ARG A N 20
ATOM 26808 C CA . ARG A 1 46 ? 8.260 -0.176 3.751 1.00 43.52 46 ARG A CA 20
ATOM 26809 C C . ARG A 1 46 ? 7.122 0.328 4.664 1.00 1.00 46 ARG A C 20
ATOM 26810 O O . ARG A 1 46 ? 6.889 -0.255 5.723 1.00 70.21 46 ARG A O 20
ATOM 26831 N N . ASP A 1 47 ? 6.415 1.405 4.235 1.00 5.01 47 ASP A N 20
ATOM 26832 C CA . ASP A 1 47 ? 5.333 2.003 5.035 1.00 64.35 47 ASP A CA 20
ATOM 26833 C C . ASP A 1 47 ? 4.080 1.096 5.080 1.00 11.52 47 ASP A C 20
ATOM 26834 O O . ASP A 1 47 ? 3.365 1.092 6.085 1.00 63.25 47 ASP A O 20
ATOM 26843 N N . MET A 1 48 ? 3.825 0.322 3.994 1.00 21.11 48 MET A N 20
ATOM 26844 C CA . MET A 1 48 ? 2.720 -0.678 3.964 1.00 54.31 48 MET A CA 20
ATOM 26845 C C . MET A 1 48 ? 3.040 -1.903 4.845 1.00 23.51 48 MET A C 20
ATOM 26846 O O . MET A 1 48 ? 2.153 -2.438 5.523 1.00 72.21 48 MET A O 20
ATOM 26860 N N . GLU A 1 49 ? 4.311 -2.351 4.795 1.00 11.12 49 GLU A N 20
ATOM 26861 C CA . GLU A 1 49 ? 4.816 -3.485 5.602 1.00 52.25 49 GLU A CA 20
ATOM 26862 C C . GLU A 1 49 ? 4.738 -3.161 7.100 1.00 72.00 49 GLU A C 20
ATOM 26863 O O . GLU A 1 49 ? 4.277 -3.986 7.898 1.00 52.05 49 GLU A O 20
ATOM 26875 N N . ASP A 1 50 ? 5.156 -1.930 7.457 1.00 61.14 50 ASP A N 20
ATOM 26876 C CA . ASP A 1 50 ? 5.070 -1.430 8.839 1.00 15.44 50 ASP A CA 20
ATOM 26877 C C . ASP A 1 50 ? 3.603 -1.270 9.250 1.00 1.20 50 ASP A C 20
ATOM 26878 O O . ASP A 1 50 ? 3.239 -1.702 10.326 1.00 25.45 50 ASP A O 20
ATOM 26887 N N . LEU A 1 51 ? 2.763 -0.710 8.340 1.00 13.45 51 LEU A N 20
ATOM 26888 C CA . LEU A 1 51 ? 1.309 -0.506 8.584 1.00 74.14 51 LEU A CA 20
ATOM 26889 C C . LEU A 1 51 ? 0.654 -1.822 9.040 1.00 4.22 51 LEU A C 20
ATOM 26890 O O . LEU A 1 51 ? -0.014 -1.871 10.073 1.00 22.32 51 LEU A O 20
ATOM 26906 N N . ALA A 1 52 ? 0.919 -2.879 8.255 1.00 63.22 52 ALA A N 20
ATOM 26907 C CA . ALA A 1 52 ? 0.374 -4.216 8.474 1.00 31.45 52 ALA A CA 20
ATOM 26908 C C . ALA A 1 52 ? 0.845 -4.821 9.807 1.00 45.50 52 ALA A C 20
ATOM 26909 O O . ALA A 1 52 ? 0.030 -5.270 10.599 1.00 53.44 52 ALA A O 20
ATOM 26916 N N . LYS A 1 53 ? 2.165 -4.801 10.046 1.00 12.14 53 LYS A N 20
ATOM 26917 C CA . LYS A 1 53 ? 2.770 -5.427 11.244 1.00 50.02 53 LYS A CA 20
ATOM 26918 C C . LYS A 1 53 ? 2.312 -4.726 12.546 1.00 25.41 53 LYS A C 20
ATOM 26919 O O . LYS A 1 53 ? 1.962 -5.394 13.523 1.00 14.30 53 LYS A O 20
ATOM 26938 N N . LYS A 1 54 ? 2.271 -3.380 12.509 1.00 52.32 54 LYS A N 20
ATOM 26939 C CA . LYS A 1 54 ? 1.801 -2.527 13.627 1.00 23.32 54 LYS A CA 20
ATOM 26940 C C . LYS A 1 54 ? 0.321 -2.805 13.979 1.00 23.12 54 LYS A C 20
ATOM 26941 O O . LYS A 1 54 ? -0.067 -2.721 15.148 1.00 21.33 54 LYS A O 20
ATOM 26960 N N . THR A 1 55 ? -0.490 -3.142 12.961 1.00 71.11 55 THR A N 20
ATOM 26961 C CA . THR A 1 55 ? -1.922 -3.475 13.137 1.00 63.41 55 THR A CA 20
ATOM 26962 C C . THR A 1 55 ? -2.147 -4.996 13.263 1.00 52.24 55 THR A C 20
ATOM 26963 O O . THR A 1 55 ? -3.286 -5.439 13.450 1.00 61.41 55 THR A O 20
ATOM 26974 N N . GLY A 1 56 ? -1.057 -5.789 13.147 1.00 71.12 56 GLY A N 20
ATOM 26975 C CA . GLY A 1 56 ? -1.106 -7.243 13.353 1.00 70.22 56 GLY A CA 20
ATOM 26976 C C . GLY A 1 56 ? -1.705 -8.030 12.190 1.00 60.35 56 GLY A C 20
ATOM 26977 O O . GLY A 1 56 ? -2.017 -9.218 12.344 1.00 21.13 56 GLY A O 20
ATOM 26981 N N . VAL A 1 57 ? -1.839 -7.382 11.018 1.00 71.40 57 VAL A N 20
ATOM 26982 C CA . VAL A 1 57 ? -2.369 -8.015 9.793 1.00 34.23 57 VAL A CA 20
ATOM 26983 C C . VAL A 1 57 ? -1.218 -8.287 8.805 1.00 51.25 57 VAL A C 20
ATOM 26984 O O . VAL A 1 57 ? -0.048 -7.987 9.089 1.00 41.14 57 VAL A O 20
ATOM 26997 N N . GLN A 1 58 ? -1.557 -8.874 7.645 1.00 35.43 58 GLN A N 20
ATOM 26998 C CA . GLN A 1 58 ? -0.581 -9.220 6.589 1.00 71.13 58 GLN A CA 20
ATOM 26999 C C . GLN A 1 58 ? -0.844 -8.402 5.313 1.00 1.55 58 GLN A C 20
ATOM 27000 O O . GLN A 1 58 ? -1.896 -7.770 5.172 1.00 71.41 58 GLN A O 20
ATOM 27014 N N . ILE A 1 59 ? 0.129 -8.413 4.387 1.00 62.14 59 ILE A N 20
ATOM 27015 C CA . ILE A 1 59 ? -0.026 -7.847 3.026 1.00 61.40 59 ILE A CA 20
ATOM 27016 C C . ILE A 1 59 ? 0.550 -8.821 1.989 1.00 74.23 59 ILE A C 20
ATOM 27017 O O . ILE A 1 59 ? 1.265 -9.770 2.346 1.00 21.34 59 ILE A O 20
ATOM 27033 N N . GLN A 1 60 ? 0.248 -8.565 0.702 1.00 24.54 60 GLN A N 20
ATOM 27034 C CA . GLN A 1 60 ? 0.749 -9.364 -0.433 1.00 21.11 60 GLN A CA 20
ATOM 27035 C C . GLN A 1 60 ? 1.244 -8.442 -1.551 1.00 31.23 60 GLN A C 20
ATOM 27036 O O . GLN A 1 60 ? 0.449 -7.733 -2.163 1.00 75.40 60 GLN A O 20
ATOM 27050 N N . LYS A 1 61 ? 2.563 -8.458 -1.800 1.00 44.54 61 LYS A N 20
ATOM 27051 C CA . LYS A 1 61 ? 3.171 -7.718 -2.916 1.00 53.22 61 LYS A CA 20
ATOM 27052 C C . LYS A 1 61 ? 3.029 -8.551 -4.198 1.00 23.24 61 LYS A C 20
ATOM 27053 O O . LYS A 1 61 ? 3.549 -9.667 -4.283 1.00 52.54 61 LYS A O 20
ATOM 27072 N N . GLN A 1 62 ? 2.308 -8.010 -5.165 1.00 73.43 62 GLN A N 20
ATOM 27073 C CA . GLN A 1 62 ? 2.072 -8.627 -6.463 1.00 71.10 62 GLN A CA 20
ATOM 27074 C C . GLN A 1 62 ? 2.436 -7.599 -7.536 1.00 2.14 62 GLN A C 20
ATOM 27075 O O . GLN A 1 62 ? 1.683 -6.652 -7.795 1.00 60.43 62 GLN A O 20
ATOM 27089 N N . TRP A 1 63 ? 3.637 -7.748 -8.093 1.00 42.13 63 TRP A N 20
ATOM 27090 C CA . TRP A 1 63 ? 4.126 -6.898 -9.178 1.00 61.10 63 TRP A CA 20
ATOM 27091 C C . TRP A 1 63 ? 3.395 -7.290 -10.472 1.00 12.13 63 TRP A C 20
ATOM 27092 O O . TRP A 1 63 ? 3.344 -8.476 -10.820 1.00 63.15 63 TRP A O 20
ATOM 27113 N N . GLN A 1 64 ? 2.821 -6.296 -11.148 1.00 14.13 64 GLN A N 20
ATOM 27114 C CA . GLN A 1 64 ? 2.027 -6.464 -12.371 1.00 1.32 64 GLN A CA 20
ATOM 27115 C C . GLN A 1 64 ? 2.556 -5.461 -13.412 1.00 32.01 64 GLN A C 20
ATOM 27116 O O . GLN A 1 64 ? 2.217 -4.276 -13.349 1.00 1.35 64 GLN A O 20
ATOM 27130 N N . GLY A 1 65 ? 3.459 -5.934 -14.300 1.00 23.31 65 GLY A N 20
ATOM 27131 C CA . GLY A 1 65 ? 4.017 -5.122 -15.393 1.00 25.43 65 GLY A CA 20
ATOM 27132 C C . GLY A 1 65 ? 4.738 -3.866 -14.908 1.00 34.42 65 GLY A C 20
ATOM 27133 O O . GLY A 1 65 ? 4.346 -2.752 -15.270 1.00 63.32 65 GLY A O 20
ATOM 27137 N N . ASN A 1 66 ? 5.749 -4.063 -14.027 1.00 52.44 66 ASN A N 20
ATOM 27138 C CA . ASN A 1 66 ? 6.613 -2.984 -13.461 1.00 2.12 66 ASN A CA 20
ATOM 27139 C C . ASN A 1 66 ? 5.856 -2.056 -12.478 1.00 32.50 66 ASN A C 20
ATOM 27140 O O . ASN A 1 66 ? 6.409 -1.046 -12.026 1.00 72.03 66 ASN A O 20
ATOM 27151 N N . LYS A 1 67 ? 4.603 -2.421 -12.121 1.00 22.32 67 LYS A N 20
ATOM 27152 C CA . LYS A 1 67 ? 3.751 -1.640 -11.188 1.00 61.24 67 LYS A CA 20
ATOM 27153 C C . LYS A 1 67 ? 3.548 -2.476 -9.920 1.00 42.04 67 LYS A C 20
ATOM 27154 O O . LYS A 1 67 ? 3.112 -3.626 -10.004 1.00 5.04 67 LYS A O 20
ATOM 27173 N N . LEU A 1 68 ? 3.865 -1.913 -8.753 1.00 33.41 68 LEU A N 20
ATOM 27174 C CA . LEU A 1 68 ? 3.785 -2.640 -7.476 1.00 21.44 68 LEU A CA 20
ATOM 27175 C C . LEU A 1 68 ? 2.354 -2.562 -6.911 1.00 14.42 68 LEU A C 20
ATOM 27176 O O . LEU A 1 68 ? 1.920 -1.500 -6.460 1.00 63.33 68 LEU A O 20
ATOM 27192 N N . ARG A 1 69 ? 1.622 -3.685 -6.947 1.00 53.43 69 ARG A N 20
ATOM 27193 C CA . ARG A 1 69 ? 0.296 -3.786 -6.323 1.00 44.14 69 ARG A CA 20
ATOM 27194 C C . ARG A 1 69 ? 0.426 -4.489 -4.970 1.00 33.24 69 ARG A C 20
ATOM 27195 O O . ARG A 1 69 ? 0.736 -5.667 -4.916 1.00 34.33 69 ARG A O 20
ATOM 27216 N N . ILE A 1 70 ? 0.189 -3.758 -3.877 1.00 40.40 70 ILE A N 20
ATOM 27217 C CA . ILE A 1 70 ? 0.167 -4.339 -2.527 1.00 25.03 70 ILE A CA 20
ATOM 27218 C C . ILE A 1 70 ? -1.298 -4.491 -2.092 1.00 10.33 70 ILE A C 20
ATOM 27219 O O . ILE A 1 70 ? -2.050 -3.509 -2.075 1.00 64.43 70 ILE A O 20
ATOM 27235 N N . ARG A 1 71 ? -1.707 -5.728 -1.767 1.00 42.33 71 ARG A N 20
ATOM 27236 C CA . ARG A 1 71 ? -3.043 -6.004 -1.244 1.00 44.24 71 ARG A CA 20
ATOM 27237 C C . ARG A 1 71 ? -2.974 -5.995 0.287 1.00 11.34 71 ARG A C 20
ATOM 27238 O O . ARG A 1 71 ? -2.231 -6.767 0.903 1.00 73.43 71 ARG A O 20
ATOM 27259 N N . LEU A 1 72 ? -3.776 -5.115 0.865 1.00 32.22 72 LEU A N 20
ATOM 27260 C CA . LEU A 1 72 ? -3.890 -4.894 2.306 1.00 3.31 72 LEU A CA 20
ATOM 27261 C C . LEU A 1 72 ? -5.150 -5.627 2.794 1.00 70.44 72 LEU A C 20
ATOM 27262 O O . LEU A 1 72 ? -6.161 -5.664 2.076 1.00 22.03 72 LEU A O 20
ATOM 27278 N N . LYS A 1 73 ? -5.099 -6.229 3.985 1.00 33.44 73 LYS A N 20
ATOM 27279 C CA . LYS A 1 73 ? -6.291 -6.836 4.612 1.00 1.04 73 LYS A CA 20
ATOM 27280 C C . LYS A 1 73 ? -6.580 -6.166 5.959 1.00 43.31 73 LYS A C 20
ATOM 27281 O O . LYS A 1 73 ? -5.655 -5.692 6.634 1.00 0.43 73 LYS A O 20
ATOM 27300 N N . GLY A 1 74 ? -7.873 -6.126 6.341 1.00 35.43 74 GLY A N 20
ATOM 27301 C CA . GLY A 1 74 ? -8.303 -5.510 7.600 1.00 75.21 74 GLY A CA 20
ATOM 27302 C C . GLY A 1 74 ? -8.146 -6.463 8.777 1.00 33.20 74 GLY A C 20
ATOM 27303 O O . GLY A 1 74 ? -7.999 -6.025 9.925 1.00 70.43 74 GLY A O 20
ATOM 27307 N N . SER A 1 75 ? -8.174 -7.774 8.473 1.00 34.21 75 SER A N 20
ATOM 27308 C CA . SER A 1 75 ? -8.015 -8.851 9.462 1.00 22.41 75 SER A CA 20
ATOM 27309 C C . SER A 1 75 ? -7.631 -10.165 8.747 1.00 22.15 75 SER A C 20
ATOM 27310 O O . SER A 1 75 ? -7.486 -10.200 7.516 1.00 32.34 75 SER A O 20
ATOM 27318 N N . LEU A 1 76 ? -7.451 -11.227 9.541 1.00 74.11 76 LEU A N 20
ATOM 27319 C CA . LEU A 1 76 ? -7.076 -12.582 9.077 1.00 21.14 76 LEU A CA 20
ATOM 27320 C C . LEU A 1 76 ? -8.110 -13.609 9.587 1.00 1.41 76 LEU A C 20
ATOM 27321 O O . LEU A 1 76 ? -9.129 -13.224 10.179 1.00 21.01 76 LEU A O 20
ATOM 27337 N N . GLU A 1 77 ? -7.844 -14.916 9.350 1.00 71.41 77 GLU A N 20
ATOM 27338 C CA . GLU A 1 77 ? -8.602 -16.017 10.008 1.00 10.04 77 GLU A CA 20
ATOM 27339 C C . GLU A 1 77 ? -8.309 -15.960 11.518 1.00 1.14 77 GLU A C 20
ATOM 27340 O O . GLU A 1 77 ? -9.189 -16.101 12.365 1.00 44.32 77 GLU A O 20
ATOM 27352 N N . HIS A 1 78 ? -7.025 -15.734 11.789 1.00 52.32 78 HIS A N 20
ATOM 27353 C CA . HIS A 1 78 ? -6.460 -15.474 13.114 1.00 41.13 78 HIS A CA 20
ATOM 27354 C C . HIS A 1 78 ? -5.094 -14.805 12.877 1.00 65.14 78 HIS A C 20
ATOM 27355 O O . HIS A 1 78 ? -4.405 -15.162 11.903 1.00 11.15 78 HIS A O 20
ATOM 27370 N N . HIS A 1 79 ? -4.710 -13.846 13.739 1.00 60.42 79 HIS A N 20
ATOM 27371 C CA . HIS A 1 79 ? -3.447 -13.091 13.583 1.00 61.43 79 HIS A CA 20
ATOM 27372 C C . HIS A 1 79 ? -2.250 -14.062 13.683 1.00 64.42 79 HIS A C 20
ATOM 27373 O O . HIS A 1 79 ? -1.965 -14.589 14.764 1.00 24.11 79 HIS A O 20
ATOM 27388 N N . HIS A 1 80 ? -1.611 -14.317 12.511 1.00 43.43 80 HIS A N 20
ATOM 27389 C CA . HIS A 1 80 ? -0.601 -15.381 12.307 1.00 0.41 80 HIS A CA 20
ATOM 27390 C C . HIS A 1 80 ? 0.708 -15.083 13.085 1.00 44.53 80 HIS A C 20
ATOM 27391 O O . HIS A 1 80 ? 1.684 -14.568 12.519 1.00 45.11 80 HIS A O 20
ATOM 27406 N N . HIS A 1 81 ? 0.653 -15.376 14.405 1.00 4.13 81 HIS A N 20
ATOM 27407 C CA . HIS A 1 81 ? 1.752 -15.226 15.404 1.00 20.34 81 HIS A CA 20
ATOM 27408 C C . HIS A 1 81 ? 1.220 -15.438 16.843 1.00 2.02 81 HIS A C 20
ATOM 27409 O O . HIS A 1 81 ? 1.992 -15.351 17.802 1.00 52.04 81 HIS A O 20
ATOM 27424 N N . HIS A 1 82 ? -0.092 -15.730 16.978 1.00 54.10 82 HIS A N 20
ATOM 27425 C CA . HIS A 1 82 ? -0.777 -15.873 18.280 1.00 32.42 82 HIS A CA 20
ATOM 27426 C C . HIS A 1 82 ? -0.576 -17.301 18.856 1.00 71.22 82 HIS A C 20
ATOM 27427 O O . HIS A 1 82 ? -1.479 -18.150 18.793 1.00 55.22 82 HIS A O 20
ATOM 27442 N N . HIS A 1 83 ? 0.653 -17.545 19.355 1.00 65.05 83 HIS A N 20
ATOM 27443 C CA . HIS A 1 83 ? 1.055 -18.775 20.079 1.00 20.03 83 HIS A CA 20
ATOM 27444 C C . HIS A 1 83 ? 2.547 -18.595 20.473 1.00 64.34 83 HIS A C 20
ATOM 27445 O O . HIS A 1 83 ? 3.422 -18.746 19.591 1.00 1.22 83 HIS A O 20
#

Secondary structure (DSSP, 8-state):
-----EEEES-HHHHHHHHHHHHHHT-EEEEEE----HHHHHHHHHHHHHHHHHHT--EEEEEETTEEEEEEESS--S--S--